Protein AF-0000000087109437 (afdb_homodimer)

pLDDT: mean 71.13, std 28.52, range [12.54, 98.38]

Solvent-accessible surface area (backbone atoms only — not comparable to full-atom values): 133851 Å² total; per-residue (Å²): 140,86,82,80,80,81,81,84,81,81,83,77,72,77,69,65,70,64,56,56,52,53,48,52,50,53,50,42,48,49,51,52,46,53,53,43,66,48,88,49,63,51,47,73,66,52,44,52,50,45,46,73,74,38,49,69,52,56,75,49,68,61,78,90,83,67,46,51,48,56,62,39,52,49,44,52,33,28,65,46,36,92,45,102,82,31,28,57,57,77,26,38,44,61,44,50,41,51,46,44,71,73,47,32,71,61,40,52,45,47,30,81,54,38,31,25,36,64,45,49,27,55,70,66,74,39,75,57,27,47,50,53,51,44,45,58,60,67,48,38,84,38,69,68,42,34,53,31,50,44,53,34,46,61,44,49,34,48,63,78,94,58,36,46,35,39,59,43,48,42,53,70,39,94,59,61,64,68,52,53,47,51,53,58,70,62,46,52,70,66,54,47,49,43,62,31,69,82,48,44,34,36,64,56,50,61,42,34,39,93,62,30,43,74,63,39,50,53,45,50,50,51,53,51,49,51,51,49,53,58,63,53,73,77,50,68,93,89,62,91,64,78,86,74,86,50,59,74,69,49,62,36,74,46,72,46,73,54,97,84,44,71,46,77,43,77,26,27,52,62,41,42,26,52,48,38,38,52,51,49,51,52,52,50,50,51,52,52,51,48,49,53,47,51,57,48,50,64,55,49,64,71,61,65,65,90,76,77,73,81,68,83,82,79,81,86,87,83,91,83,86,94,88,94,89,94,86,92,87,82,85,90,93,82,87,83,84,84,91,82,80,82,74,83,79,71,84,82,88,83,91,81,90,85,88,82,89,85,90,84,90,84,89,85,90,80,90,85,87,81,91,84,89,85,91,84,88,88,92,86,88,85,68,45,85,89,93,96,82,93,77,90,78,88,83,82,87,74,89,73,92,85,89,91,89,94,89,88,84,84,87,84,81,86,84,81,80,83,82,79,80,80,80,80,78,80,78,80,82,77,80,78,78,82,74,82,80,72,81,79,78,85,66,82,71,75,76,54,69,64,54,31,52,54,40,46,51,50,49,52,49,53,50,51,50,49,37,49,72,74,38,58,69,72,57,28,43,41,40,70,47,50,86,38,85,81,46,66,34,45,57,49,71,66,79,69,64,52,66,39,46,49,60,61,50,34,52,41,40,29,68,34,50,88,29,63,59,31,52,39,46,53,23,48,31,41,39,38,62,67,56,45,62,45,77,78,59,75,56,56,52,40,78,46,50,65,79,71,88,68,86,58,90,62,56,54,66,24,40,56,42,58,37,55,55,41,49,45,42,42,51,25,49,31,45,32,30,42,29,41,35,34,52,32,37,49,63,65,83,54,84,84,71,80,55,31,90,61,37,59,12,66,65,36,54,35,62,29,26,45,76,34,41,41,26,24,48,32,53,33,31,68,44,62,41,33,61,46,64,56,46,30,20,52,65,78,61,80,74,71,74,75,73,79,79,68,86,83,66,76,79,82,63,56,36,64,32,28,33,38,40,41,29,40,67,64,50,60,15,39,49,45,19,37,25,30,60,85,13,55,36,50,41,78,51,45,37,38,36,37,40,29,54,56,63,68,89,60,39,30,41,27,53,67,58,50,52,50,51,53,52,47,33,40,50,38,28,41,50,30,34,52,49,49,50,48,51,52,52,51,51,64,65,66,57,80,82,72,81,82,71,88,81,76,78,80,70,75,70,76,71,72,72,68,71,63,73,68,72,72,83,60,54,44,66,46,75,42,73,55,73,74,67,74,81,64,78,73,66,54,77,74,56,76,74,70,39,18,76,69,49,79,84,55,82,42,63,66,62,54,52,40,38,53,51,26,56,54,48,47,54,53,46,53,51,50,50,50,52,46,57,72,68,42,61,82,40,72,81,35,70,62,24,68,77,64,33,55,66,51,55,50,57,49,73,46,64,49,34,35,20,38,50,34,44,5,25,42,55,80,42,76,91,38,69,87,39,59,68,47,53,41,55,52,22,75,52,93,90,46,67,53,50,18,57,34,23,69,78,45,60,25,34,53,40,50,49,42,20,38,49,38,18,65,65,47,40,52,33,24,26,13,46,24,66,43,73,37,97,85,67,43,82,37,72,41,61,60,31,50,30,51,46,53,44,49,33,56,71,66,59,30,50,29,39,36,31,60,54,63,38,73,65,65,59,86,90,34,71,52,39,52,49,35,48,53,43,51,49,49,40,54,72,68,41,36,31,36,34,24,21,54,84,53,68,63,64,88,69,69,37,30,72,46,59,78,50,56,90,60,37,43,35,23,14,13,7,32,76,86,37,48,61,38,82,40,32,53,86,80,43,70,36,20,30,64,7,49,53,56,75,82,71,78,64,73,85,59,61,36,80,76,17,64,26,61,24,40,55,64,81,32,49,36,19,41,50,8,19,26,42,49,47,10,44,54,47,34,53,51,49,49,38,30,49,36,21,51,49,52,48,65,71,33,60,100,65,63,49,66,89,75,41,85,55,24,71,66,54,43,59,46,52,41,28,52,70,50,37,51,49,33,49,54,68,39,22,45,86,54,94,46,26,25,62,37,73,68,63,59,60,54,82,87,36,54,60,74,40,84,87,51,53,74,67,52,29,50,49,46,53,42,49,36,51,39,67,52,56,61,84,119,132,89,80,80,82,81,81,83,80,83,84,80,74,80,66,66,70,63,56,57,55,52,48,53,51,53,49,42,50,48,51,51,48,54,53,43,65,50,89,49,63,51,48,73,66,52,42,52,50,45,46,74,74,39,47,68,54,56,73,49,67,60,77,91,86,70,47,52,48,56,60,40,52,49,46,53,34,29,64,48,36,95,45,102,82,31,28,57,56,76,25,39,43,61,43,50,42,50,48,42,72,73,45,31,70,60,40,52,46,47,28,82,53,38,30,24,36,64,45,47,28,56,70,65,74,39,75,56,26,45,51,54,50,44,44,57,59,67,49,38,83,39,68,68,40,33,53,31,49,43,53,35,46,63,43,50,35,48,63,77,92,58,36,46,35,38,60,43,48,43,53,70,40,95,59,61,63,66,49,54,47,52,53,57,68,60,46,50,72,65,52,45,50,42,62,30,69,84,48,44,34,35,63,58,51,61,42,33,38,94,60,29,45,74,63,39,52,52,44,51,50,52,53,52,50,54,52,48,54,58,63,52,73,75,50,70,94,88,61,92,67,78,87,75,86,50,58,74,67,49,62,36,73,47,72,46,74,55,97,85,44,71,45,78,45,77,28,28,54,62,40,41,26,52,48,38,39,51,51,49,52,51,51,50,50,52,52,51,52,48,49,53,50,52,56,50,56,64,54,54,66,71,63,64,72,80,65,84,75,84,82,81,80,65,83,81,81,82,76,76,83,85,82,88,81,88,83,80,90,82,84,90,85,90,83,87,91,81,89,93,83,88,74,94,75,84,86,74,85,88,79,86,29,70,68,76,94,80,82,81,48,13,23,40,74,60,76,66,82,83,84,88,84,89,84,90,84,90,83,91,88,81,85,79,88,79,82,83,82,83,81,84,75,85,77,82,83,82,80,74,88,74,89,78,89,84,87,91,85,76,86,73,74,81,76,78,80,80,80,84,72,79,81,78,79,81,78,82,80,77,85,75,79,82,76,82,81,74,80,79,77,84,66,81,72,74,76,53,69,64,54,32,53,54,39,46,52,49,47,52,49,52,49,51,51,49,37,50,72,72,38,58,68,73,56,29,44,41,40,72,48,51,87,37,85,81,46,67,33,45,56,50,71,66,79,70,65,52,66,38,43,50,64,60,50,34,53,42,41,29,68,33,49,89,31,64,59,31,53,39,46,54,24,48,33,41,40,37,62,67,56,45,62,44,76,81,60,77,55,57,54,38,75,50,55,63,79,71,89,67,85,57,92,61,56,52,66,24,41,57,42,57,38,55,55,40,50,46,41,42,48,24,49,32,45,33,30,43,28,42,38,36,53,31,37,51,62,65,82,57,83,84,70,80,57,32,89,61,37,59,13,65,65,36,53,34,62,31,25,46,73,34,40,43,24,24,47,32,53,34,30,69,43,60,43,34,62,46,64,57,46,29,21,52,65,78,62,80,73,72,74,75,72,80,80,70,85,83,66,75,81,81,62,54,36,65,33,30,32,39,40,41,28,40,67,65,50,59,16,38,48,44,19,36,24,30,64,84,14,54,36,52,41,78,48,45,36,38,37,37,41,31,55,56,62,68,90,60,39,30,41,26,52,67,58,50,52,51,51,52,50,46,33,41,50,39,28,42,50,32,37,51,52,50,51,48,52,53,53,53,55,65,64,63,58,80,83,73,79,82,73,86,83,74,79,81,73,75,70,76,71,73,72,69,70,63,73,69,72,72,82,61,54,44,68,47,74,44,74,58,71,73,66,73,81,63,77,73,67,57,79,76,57,76,72,69,38,56,90,78,77,78,84,58,82,43,63,65,61,56,53,41,38,54,52,27,55,52,50,46,53,50,46,53,52,50,50,50,52,45,57,70,69,42,61,83,38,72,81,35,69,64,25,67,76,64,32,55,68,53,54,52,56,50,71,46,64,48,33,37,21,39,50,34,44,5,26,42,54,80,42,74,91,38,68,86,41,61,69,47,53,42,54,53,21,75,53,93,91,46,66,51,48,20,55,34,24,71,78,46,59,26,32,53,40,50,49,42,20,36,50,38,18,66,65,47,39,53,32,25,27,13,45,24,67,43,72,37,96,85,67,43,83,36,72,41,60,60,31,48,30,53,46,53,44,50,33,55,71,66,60,31,51,29,40,36,31,58,54,62,40,71,65,65,59,84,90,36,71,52,38,53,48,33,50,51,43,51,49,48,38,54,73,68,38,36,31,38,33,26,22,54,82,52,68,62,64,88,69,70,37,30,72,47,59,78,50,54,90,61,37,43,36,22,14,12,7,32,75,85,38,49,60,37,82,39,30,56,86,82,42,71,36,20,30,63,7,49,54,56,72,82,70,77,65,72,84,59,61,81,77,80,48,64,62,80,26,74,56,88,80,31,51,35,18,41,50,8,19,25,42,51,47,10,46,54,47,33,54,51,49,51,39,29,49,38,20,52,49,52,47,62,69,34,60,100,66,62,48,65,88,75,40,86,53,24,71,67,54,44,60,46,52,40,27,52,69,49,38,50,48,32,48,52,68,40,21,44,88,54,96,48,27,24,61,38,72,69,64,58,59,54,83,87,37,55,61,74,39,84,88,52,52,74,68,52,28,48,49,47,52,42,50,36,51,41,67,52,56,62,84,120

Foldseek 3Di:
DPDCPPDDPDDPPPPPPPVVLVVLVVLLVVLQQLLQPQPAAQDPVNLVVSCVRCVVSQPDQRPDDKRQHSLQVLLVQQLCVVPVTGGQLRRCLVNLLVSCVVPVLQQLGATPQQAGSLLSLLQSLDLRSLSSLVSLLVSVVDVVSLVSVQNNQQGWGNRDPWTDTSLLSNLQRPHDLVSNLSSLVSHAQNSQQDATPQRDGNLLSLLALQPLFPSSLVSLVVVLVNVVVVLPVQDDPFDLGDDDDTSQLRWRWDWDQDPNDTDIDIAGSLRSSVVNVVVVVVVVVVVVVVVVVVVVVVVVVVPPDDPDDDPPDDDDDDDDDDDDDDDDDYYDDDYYDYDDDDDPDDDDDDDDDDYDDDDDDDDDDDDDYDDDDDDDYYDDDYDDDDYDDDPPDPDDDDDDDDDYDDDDDDDDDDDDDDDDDDDDDDPPDPPPPPDDDPPDDDPPPRPDPVSSVVSSVVSSVVSLVSLLVRHDQVSSCCNNCNLPLVQEAQEEEDQDDQEEELVQVCLAQHQACVDHHHYDLHHSEYADENHAYDYDDDVVVCVVPPDDPPPDPPDPPAGQRLLSVLVSCVRSNHAEYAAYAYQFACDCQDPPSDHDVGGHDLVSLLNNLQRHAYAEYHHADELRQQVSVLNSYQPPPPPPPPPPPDDPDPPQRDHNHQEYEHEYQLDLVSLCRQLPLPGVLSHPNHAEYEYAYGDPVRNPDDPVVSVVSVVVSQVSNLVSNVVVVVVVVVVVVPPDPPDDDDDDDPPPPPCPVCVVVVVRRHYYYHYDHPSPPPPDPRQVPPDPPDADPDDDQDDQPQLVVLLLLQVLLVVLLVVLLVLCVVVVLCDCPAPLCVQCPNVLLVVLNAAAEEEEEEQAAQSSPPLNRSHHAAEEEPADDSPDRRDRNTGPNCLSNVLVSLLCSNHVRYHYYGYRFHWDQDPNRDTATDLQRVLSSLQSCVSNVHLEYFEEDWHADDDPPDPSNVSNLVSVVVCLVSQRAYFYADPLQLDPDDTPDCVSDVLSYFYEFADDSVLATDPSRDQPGLAYEHFAQDDPPPDPPPDPVVPPRPRPDPSRHTSSSRRSNLRSNLSVLLNLLSSLQSVQSSVCRPDDDQVPDLRHSVLSVVSSHNVLVSQLQQLQFDPDSSRYGHVCSLAPPPACLSPPPDDSVRNSVRSSVSNNSSRPDD/DPDDPPDPPPDPPPPPPPVVLVVLVVLLVVLQQLQQPQPAAQDPVNLVVSCVRCVVSQPDQRPDDKRAHSLLVLLVQQLCVVPPTGGQLRRCLVNLLVSCVVPVLQQLGATPQQAGSLLSLLQSLDQRSLSSLVSLLVSVVDVVSLVSVQNNQQGWGNRDPWTDGSLLSNLQRPHDLVSNLSSLVSHAQNSQQDATPQRDGNLLSLLALQPLFPSSLVSLVVVLVNVVVVLPVQDDPQDLGDDDDTSQLRWRWDWDQDPNDTDIDIAGSLRSSVVNVVVVVVVVVVVVVVVVVVVVVVVVPPPPPPPPDDDDPCPDDDPDDDDDDDDDDDDDDDDDDDDYDDDDDDDDDDDDPDDDDDDDDDDDDYDYYDYDYDDDDDDDDDDDDDPDDPPCPPDDDDDDDDDDDDDDDDDDDPPDDDDPDDDDDDPPDDPPPPDDDPPDDDPPPRPDPVSSVVSSVSSSVVSLVSCLVRHDQVSSCCNNQNLVLVQEAQEEEDQDDQEEELVQVCLAQHQACVDHHHYDLHHSEYADENHAYDYPDPVVVCVVVPDDPPPDPPDPPAGQRLLSVLVSCVRSNHAEYAAYAYQFACDCQDPPSDHDVGGHDLVSLLNNLQRHAYAEYHHADELRQQVSVLRSYQPPPPPPPPPPPDDCDPDQRDHNHQEYEHEYQLDLVSLCRQLPLPGVLSHPNHAEYEYAYGDPVRNPDDPVVSVVSVVVSQVSNLVSNVVVVVVVVVVVVPDDPPDPDDPDDPPPPPCPVPVVVVVRRHYYYDYDHPSPPPPDPRQVPPDPPDADPDDDQDDQPQLVVLLLLQVLLVVLLVVLLVLCVVVVLCDCPAPLCVQCPNVLLVVLNAAAEEEEEEQAAQSSPPLNRSHHAAEEEPADDSPDRRDRNTGPNCLSNVLVSLLCSNHVRYHYYGYRFHWDQDPVRDTATDLQRVLSSLQSCVSNVHLEYFEADWHADDDPPDPSNVSNLVSVVVCLVSQRAYFYADPLQLDPDDTPDCVSDVLQYFYEFADDSVLATDPSRDQPGLAYEHFAQDDPPPDDPPDPVVPPRPRPDPSRHTSSSRRSNLRSNLSVLLNLLSSLQSVQSSVCRPDDDQVPDLRHSVLSVVSSHNVLVSQLQQLQFDPDSSRYGHCCSLAPPPACLSPPPDDSVRNSVRSSVSNNSSRPDD

Structure (mmCIF, N/CA/C/O backbone):
data_AF-0000000087109437-model_v1
#
loop_
_entity.id
_entity.type
_entity.pdbx_description
1 polymer 'Intracellular serine protease'
#
loop_
_atom_site.group_PDB
_atom_site.id
_atom_site.type_symbol
_atom_site.label_atom_id
_atom_site.label_alt_id
_atom_site.label_comp_id
_atom_site.label_asym_id
_atom_site.label_entity_id
_atom_site.label_seq_id
_atom_site.pdbx_PDB_ins_code
_atom_site.Cartn_x
_atom_site.Cartn_y
_atom_site.Cartn_z
_atom_site.occupancy
_atom_site.B_iso_or_equiv
_atom_site.auth_seq_id
_atom_site.auth_comp_id
_atom_site.auth_asym_id
_atom_site.auth_atom_id
_atom_site.pdbx_PDB_model_num
ATOM 1 N N . MET A 1 1 ? 37.812 -33.156 -120.125 1 20.27 1 MET A N 1
ATOM 2 C CA . MET A 1 1 ? 37.25 -34.062 -119.188 1 20.27 1 MET A CA 1
ATOM 3 C C . MET A 1 1 ? 38.188 -34.25 -117.938 1 20.27 1 MET A C 1
ATOM 5 O O . MET A 1 1 ? 39.125 -35.031 -118 1 20.27 1 MET A O 1
ATOM 9 N N . SER A 1 2 ? 38.594 -33.125 -117.25 1 23.09 2 SER A N 1
ATOM 10 C CA . SER A 1 2 ? 39.594 -32.656 -116.312 1 23.09 2 SER A CA 1
ATOM 11 C C . SER A 1 2 ? 39.25 -33.188 -114.875 1 23.09 2 SER A C 1
ATOM 13 O O . SER A 1 2 ? 38.188 -32.938 -114.375 1 23.09 2 SER A O 1
ATOM 15 N N . ASP A 1 3 ? 39.656 -34.469 -114.5 1 22.92 3 ASP A N 1
ATOM 16 C CA . ASP A 1 3 ? 39.438 -35.438 -113.438 1 22.92 3 ASP A CA 1
ATOM 17 C C . ASP A 1 3 ? 39.938 -34.906 -112.125 1 22.92 3 ASP A C 1
ATOM 19 O O . ASP A 1 3 ? 41.125 -34.531 -112 1 22.92 3 ASP A O 1
ATOM 23 N N . SER A 1 4 ? 39.094 -34.219 -111.25 1 22.78 4 SER A N 1
ATOM 24 C CA . SER A 1 4 ? 39.219 -33.375 -110.062 1 22.78 4 SER A CA 1
ATOM 25 C C . SER A 1 4 ? 39.562 -34.188 -108.812 1 22.78 4 SER A C 1
ATOM 27 O O . SER A 1 4 ? 38.719 -34.969 -108.375 1 22.78 4 SER A O 1
ATOM 29 N N . HIS A 1 5 ? 40.688 -34.781 -108.625 1 23.2 5 HIS A N 1
ATOM 30 C CA . HIS A 1 5 ? 41.156 -35.75 -107.625 1 23.2 5 HIS A CA 1
ATOM 31 C C . HIS A 1 5 ? 41.219 -35.094 -106.25 1 23.2 5 HIS A C 1
ATOM 33 O O . HIS A 1 5 ? 42 -34.156 -106 1 23.2 5 HIS A O 1
ATOM 39 N N . GLY A 1 6 ? 40.031 -34.781 -105.562 1 22.62 6 GLY A N 1
ATOM 40 C CA . GLY A 1 6 ? 39.969 -34.031 -104.312 1 22.62 6 GLY A CA 1
ATOM 41 C C . GLY A 1 6 ? 40.594 -34.75 -103.125 1 22.62 6 GLY A C 1
ATOM 42 O O . GLY A 1 6 ? 40.281 -35.906 -102.875 1 22.62 6 GLY A O 1
ATOM 43 N N . ARG A 1 7 ? 41.906 -34.469 -102.688 1 24.83 7 ARG A N 1
ATOM 44 C CA . ARG A 1 7 ? 42.781 -35.062 -101.688 1 24.83 7 ARG A CA 1
ATOM 45 C C . ARG A 1 7 ? 42.25 -34.844 -100.312 1 24.83 7 ARG A C 1
ATOM 47 O O . ARG A 1 7 ? 41.688 -33.812 -100 1 24.83 7 ARG A O 1
ATOM 54 N N . GLU A 1 8 ? 41.875 -35.906 -99.5 1 21.39 8 GLU A N 1
ATOM 55 C CA . GLU A 1 8 ? 41.344 -36.281 -98.188 1 21.39 8 GLU A CA 1
ATOM 56 C C . GLU A 1 8 ? 42.25 -35.75 -97.062 1 21.39 8 GLU A C 1
ATOM 58 O O . GLU A 1 8 ? 43.438 -36.094 -97 1 21.39 8 GLU A O 1
ATOM 63 N N . PHE A 1 9 ? 42.188 -34.5 -96.625 1 22.16 9 PHE A N 1
ATOM 64 C CA . PHE A 1 9 ? 42.969 -33.906 -95.5 1 22.16 9 PHE A CA 1
ATOM 65 C C . PHE A 1 9 ? 42.562 -34.531 -94.188 1 22.16 9 PHE A C 1
ATOM 67 O O . PHE A 1 9 ? 41.375 -34.562 -93.812 1 22.16 9 PHE A O 1
ATOM 74 N N . GLU A 1 10 ? 43.219 -35.594 -93.625 1 21.64 10 GLU A N 1
ATOM 75 C CA . GLU A 1 10 ? 43.188 -36.344 -92.375 1 21.64 10 GLU A CA 1
ATOM 76 C C . GLU A 1 10 ? 43.406 -35.406 -91.188 1 21.64 10 GLU A C 1
ATOM 78 O O . GLU A 1 10 ? 44.375 -34.656 -91.188 1 21.64 10 GLU A O 1
ATOM 83 N N . ASP A 1 11 ? 42.344 -34.938 -90.562 1 21.55 11 ASP A N 1
ATOM 84 C CA . ASP A 1 11 ? 42.219 -34.031 -89.438 1 21.55 11 ASP A CA 1
ATOM 85 C C . ASP A 1 11 ? 42.844 -34.594 -88.188 1 21.55 11 ASP A C 1
ATOM 87 O O . ASP A 1 11 ? 42.5 -35.688 -87.688 1 21.55 11 ASP A O 1
ATOM 91 N N . ASP A 1 12 ? 44.156 -34.312 -87.75 1 23.75 12 ASP A N 1
ATOM 92 C CA . ASP A 1 12 ? 45.062 -34.625 -86.625 1 23.75 12 ASP A CA 1
ATOM 93 C C . ASP A 1 12 ? 44.562 -34.062 -85.312 1 23.75 12 ASP A C 1
ATOM 95 O O . ASP A 1 12 ? 45.312 -33.938 -84.375 1 23.75 12 ASP A O 1
ATOM 99 N N . SER A 1 13 ? 43.375 -33.594 -85.125 1 25.36 13 SER A N 1
ATOM 100 C CA . SER A 1 13 ? 43.188 -32.719 -83.938 1 25.36 13 SER A CA 1
ATOM 101 C C . SER A 1 13 ? 43.031 -33.531 -82.688 1 25.36 13 SER A C 1
ATOM 103 O O . SER A 1 13 ? 42.781 -32.969 -81.625 1 25.36 13 SER A O 1
ATOM 105 N N . ASP A 1 14 ? 43.094 -34.781 -82.625 1 26.11 14 ASP A N 1
ATOM 106 C CA . ASP A 1 14 ? 42.5 -35.344 -81.375 1 26.11 14 ASP A CA 1
ATOM 107 C C . ASP A 1 14 ? 43.5 -35.312 -80.25 1 26.11 14 ASP A C 1
ATOM 109 O O . ASP A 1 14 ? 43.25 -35.906 -79.188 1 26.11 14 ASP A O 1
ATOM 113 N N . GLU A 1 15 ? 44.875 -34.969 -80.438 1 28.3 15 GLU A N 1
ATOM 114 C CA . GLU A 1 15 ? 45.844 -35.281 -79.438 1 28.3 15 GLU A CA 1
ATOM 115 C C . GLU A 1 15 ? 45.75 -34.344 -78.25 1 28.3 15 GLU A C 1
ATOM 117 O O . GLU A 1 15 ? 46.5 -34.469 -77.25 1 28.3 15 GLU A O 1
ATOM 122 N N . TYR A 1 16 ? 45.219 -33.188 -78.312 1 30.61 16 TYR A N 1
ATOM 123 C CA . TYR A 1 16 ? 45.469 -32.156 -77.312 1 30.61 16 TYR A CA 1
ATOM 124 C C . TYR A 1 16 ? 44.75 -32.5 -76 1 30.61 16 TYR A C 1
ATOM 126 O O . TYR A 1 16 ? 44.969 -31.812 -75 1 30.61 16 TYR A O 1
ATOM 134 N N . SER A 1 17 ? 43.844 -33.25 -76.125 1 36.03 17 SER A N 1
ATOM 135 C CA . SER A 1 17 ? 43.031 -33.219 -74.875 1 36.03 17 SER A CA 1
ATOM 136 C C . SER A 1 17 ? 43.688 -33.969 -73.75 1 36.03 17 SER A C 1
ATOM 138 O O . SER A 1 17 ? 43.344 -33.75 -72.562 1 36.03 17 SER A O 1
ATOM 140 N N . ASP A 1 18 ? 44.594 -34.875 -74.062 1 40.31 18 ASP A N 1
ATOM 141 C CA . ASP A 1 18 ? 45.156 -35.75 -73 1 40.31 18 ASP A CA 1
ATOM 142 C C . ASP A 1 18 ? 46.219 -35 -72.188 1 40.31 18 ASP A C 1
ATOM 144 O O . ASP A 1 18 ? 46.531 -35.406 -71.062 1 40.31 18 ASP A O 1
ATOM 148 N N . ASP A 1 19 ? 47 -34.062 -72.812 1 44.47 19 ASP A N 1
ATOM 149 C CA . ASP A 1 19 ? 48.188 -33.438 -72.188 1 44.47 19 ASP A CA 1
ATOM 150 C C . ASP A 1 19 ? 47.812 -32.438 -71.125 1 44.47 19 ASP A C 1
ATOM 152 O O . ASP A 1 19 ? 48.531 -32.25 -70.125 1 44.47 19 ASP A O 1
ATOM 156 N N . GLU A 1 20 ? 46.75 -31.734 -71.188 1 45.59 20 GLU A N 1
ATOM 157 C CA . GLU A 1 20 ? 46.344 -30.734 -70.188 1 45.59 20 GLU A CA 1
ATOM 158 C C . GLU A 1 20 ? 45.938 -31.391 -68.875 1 45.59 20 GLU A C 1
ATOM 160 O O . GLU A 1 20 ? 46.219 -30.859 -67.812 1 45.59 20 GLU A O 1
ATOM 165 N N . THR A 1 21 ? 45.375 -32.5 -69 1 54.88 21 THR A N 1
ATOM 166 C CA . THR A 1 21 ? 44.969 -33.219 -67.812 1 54.88 21 THR A CA 1
ATOM 167 C C . THR A 1 21 ? 46.188 -33.719 -67 1 54.88 21 THR A C 1
ATOM 169 O O . THR A 1 21 ? 46.219 -33.656 -65.75 1 54.88 21 THR A O 1
ATOM 172 N N . THR A 1 22 ? 47.188 -34.156 -67.812 1 62.69 22 THR A N 1
ATOM 173 C CA . THR A 1 22 ? 48.438 -34.625 -67.188 1 62.69 22 THR A CA 1
ATOM 174 C C . THR A 1 22 ? 49.219 -33.469 -66.562 1 62.69 22 THR A C 1
ATOM 176 O O . THR A 1 22 ? 49.844 -33.625 -65.5 1 62.69 22 THR A O 1
ATOM 179 N N . TYR A 1 23 ? 49.094 -32.281 -67.188 1 63.34 23 TYR A N 1
ATOM 180 C CA . TYR A 1 23 ? 49.781 -31.094 -66.688 1 63.34 23 TYR A CA 1
ATOM 181 C C . TYR A 1 23 ? 49.188 -30.609 -65.375 1 63.34 23 TYR A C 1
ATOM 183 O O . TYR A 1 23 ? 49.906 -30.328 -64.438 1 63.34 23 TYR A O 1
ATOM 191 N N . THR A 1 24 ? 47.844 -30.562 -65.25 1 75.31 24 THR A N 1
ATOM 192 C CA . THR A 1 24 ? 47.188 -30.109 -64.062 1 75.31 24 THR A CA 1
ATOM 193 C C . THR A 1 24 ? 47.438 -31.078 -62.906 1 75.31 24 THR A C 1
ATOM 195 O O . THR A 1 24 ? 47.625 -30.641 -61.75 1 75.31 24 THR A O 1
ATOM 198 N N . THR A 1 25 ? 47.531 -32.281 -63.25 1 77.75 25 THR A N 1
ATOM 199 C CA . THR A 1 25 ? 47.812 -33.281 -62.219 1 77.75 25 THR A CA 1
ATOM 200 C C . THR A 1 25 ? 49.25 -33.156 -61.719 1 77.75 25 THR A C 1
ATOM 202 O O . THR A 1 25 ? 49.5 -33.281 -60.5 1 77.75 25 THR A O 1
ATOM 205 N N . LYS A 1 26 ? 50.156 -33.031 -62.688 1 78.56 26 LYS A N 1
ATOM 206 C CA . LYS A 1 26 ? 51.562 -32.875 -62.281 1 78.56 26 LYS A CA 1
ATOM 207 C C . LYS A 1 26 ? 51.75 -31.609 -61.469 1 78.56 26 LYS A C 1
ATOM 209 O O . LYS A 1 26 ? 52.469 -31.641 -60.469 1 78.56 26 LYS A O 1
ATOM 214 N N . ARG A 1 27 ? 51.031 -30.516 -61.812 1 82.31 27 ARG A N 1
ATOM 215 C CA . ARG A 1 27 ? 51.156 -29.266 -61.062 1 82.31 27 ARG A CA 1
ATOM 216 C C . ARG A 1 27 ? 50.5 -29.359 -59.688 1 82.31 27 ARG A C 1
ATOM 218 O O . ARG A 1 27 ? 51 -28.781 -58.719 1 82.31 27 ARG A O 1
ATOM 225 N N . ARG A 1 28 ? 49.469 -30.031 -59.625 1 85.69 28 ARG A N 1
ATOM 226 C CA . ARG A 1 28 ? 48.812 -30.266 -58.312 1 85.69 28 ARG A CA 1
ATOM 227 C C . ARG A 1 28 ? 49.688 -31.062 -57.406 1 85.69 28 ARG A C 1
ATOM 229 O O . ARG A 1 28 ? 49.781 -30.781 -56.188 1 85.69 28 ARG A O 1
ATOM 236 N N . GLU A 1 29 ? 50.406 -31.984 -58.031 1 84.19 29 GLU A N 1
ATOM 237 C CA . GLU A 1 29 ? 51.344 -32.781 -57.25 1 84.19 29 GLU A CA 1
ATOM 238 C C . GLU A 1 29 ? 52.531 -31.938 -56.781 1 84.19 29 GLU A C 1
ATOM 240 O O . GLU A 1 29 ? 53.031 -32.125 -55.656 1 84.19 29 GLU A O 1
ATOM 245 N N . GLN A 1 30 ? 52.844 -31.031 -57.562 1 83.62 30 GLN A N 1
ATOM 246 C CA . GLN A 1 30 ? 53.906 -30.125 -57.188 1 83.62 30 GLN A CA 1
ATOM 247 C C . GLN A 1 30 ? 53.469 -29.234 -56.031 1 83.62 30 GLN A C 1
ATOM 249 O O . GLN A 1 30 ? 54.25 -28.984 -55.094 1 83.62 30 GLN A O 1
ATOM 254 N N . ALA A 1 31 ? 52.219 -28.797 -56.125 1 88 31 ALA A N 1
ATOM 255 C CA . ALA A 1 31 ? 51.688 -27.969 -55.031 1 88 31 ALA A CA 1
ATOM 256 C C . ALA A 1 31 ? 51.625 -28.75 -53.719 1 88 31 ALA A C 1
ATOM 258 O O . ALA A 1 31 ? 51.969 -28.203 -52.656 1 88 31 ALA A O 1
ATOM 259 N N . VAL A 1 32 ? 51.219 -29.984 -53.75 1 87.19 32 VAL A N 1
ATOM 260 C CA . VAL A 1 32 ? 51.156 -30.828 -52.594 1 87.19 32 VAL A CA 1
ATOM 261 C C . VAL A 1 32 ? 52.562 -31.109 -52.062 1 87.19 32 VAL A C 1
ATOM 263 O O . VAL A 1 32 ? 52.781 -31.156 -50.844 1 87.19 32 VAL A O 1
ATOM 266 N N . ALA A 1 33 ? 53.469 -31.266 -52.969 1 84.88 33 ALA A N 1
ATOM 267 C CA . ALA A 1 33 ? 54.875 -31.5 -52.594 1 84.88 33 ALA A CA 1
ATOM 268 C C . ALA A 1 33 ? 55.438 -30.312 -51.844 1 84.88 33 ALA A C 1
ATOM 270 O O . ALA A 1 33 ? 56.219 -30.484 -50.906 1 84.88 33 ALA A O 1
ATOM 271 N N . VAL A 1 34 ? 54.969 -29.156 -52.281 1 87.38 34 VAL A N 1
ATOM 272 C CA . VAL A 1 34 ? 55.406 -27.938 -51.594 1 87.38 34 VAL A CA 1
ATOM 273 C C . VAL A 1 34 ? 54.875 -27.953 -50.156 1 87.38 34 VAL A C 1
ATOM 275 O O . VAL A 1 34 ? 55.594 -27.594 -49.219 1 87.38 34 VAL A O 1
ATOM 278 N N . LEU A 1 35 ? 53.625 -28.422 -49.969 1 88.56 35 LEU A N 1
ATOM 279 C CA . LEU A 1 35 ? 53.062 -28.5 -48.625 1 88.56 35 LEU A CA 1
ATOM 280 C C . LEU A 1 35 ? 53.75 -29.547 -47.781 1 88.56 35 LEU A C 1
ATOM 282 O O . LEU A 1 35 ? 53.969 -29.344 -46.562 1 88.56 35 LEU A O 1
ATOM 286 N N . ARG A 1 36 ? 54.281 -30.672 -48.375 1 85.62 36 ARG A N 1
ATOM 287 C CA . ARG A 1 36 ? 55 -31.734 -47.688 1 85.62 36 ARG A CA 1
ATOM 288 C C . ARG A 1 36 ? 56.375 -31.281 -47.25 1 85.62 36 ARG A C 1
ATOM 290 O O . ARG A 1 36 ? 56.875 -31.734 -46.219 1 85.62 36 ARG A O 1
ATOM 297 N N . SER A 1 37 ? 56.875 -30.406 -48.031 1 82.25 37 SER A N 1
ATOM 298 C CA . SER A 1 37 ? 58.25 -29.984 -47.781 1 82.25 37 SER A CA 1
ATOM 299 C C . SER A 1 37 ? 58.344 -28.938 -46.688 1 82.25 37 SER A C 1
ATOM 301 O O . SER A 1 37 ? 59.438 -28.594 -46.25 1 82.25 37 SER A O 1
ATOM 303 N N . LEU A 1 38 ? 57.062 -28.469 -46.219 1 85.56 38 LEU A N 1
ATOM 304 C CA . LEU A 1 38 ? 57.094 -27.469 -45.125 1 85.56 38 LEU A CA 1
ATOM 305 C C . LEU A 1 38 ? 57.562 -28.078 -43.844 1 85.56 38 LEU A C 1
ATOM 307 O O . LEU A 1 38 ? 57.031 -29.078 -43.375 1 85.56 38 LEU A O 1
ATOM 311 N N . LYS A 1 39 ? 58.719 -27.656 -43.25 1 80.75 39 LYS A N 1
ATOM 312 C CA . LYS A 1 39 ? 59.281 -28.203 -42.031 1 80.75 39 LYS A CA 1
ATOM 313 C C . LYS A 1 39 ? 58.906 -27.359 -40.812 1 80.75 39 LYS A C 1
ATOM 315 O O . LYS A 1 39 ? 59.188 -27.719 -39.688 1 80.75 39 LYS A O 1
ATOM 320 N N . SER A 1 40 ? 58.344 -26.172 -41.062 1 84.75 40 SER A N 1
ATOM 321 C CA . SER A 1 40 ? 57.844 -25.281 -40.031 1 84.75 40 SER A CA 1
ATOM 322 C C . SER A 1 40 ? 56.562 -24.594 -40.5 1 84.75 40 SER A C 1
ATOM 324 O O . SER A 1 40 ? 56.094 -24.797 -41.625 1 84.75 40 SER A O 1
ATOM 326 N N . VAL A 1 41 ? 55.875 -23.875 -39.531 1 88.88 41 VAL A N 1
ATOM 327 C CA . VAL A 1 41 ? 54.625 -23.188 -39.844 1 88.88 41 VAL A CA 1
ATOM 328 C C . VAL A 1 41 ? 54.812 -22.234 -41 1 88.88 41 VAL A C 1
ATOM 330 O O . VAL A 1 41 ? 55.812 -21.5 -41.062 1 88.88 41 VAL A O 1
ATOM 333 N N . ALA A 1 42 ? 54.031 -22.312 -42 1 86.75 42 ALA A N 1
ATOM 334 C CA . ALA A 1 42 ? 54.125 -21.531 -43.219 1 86.75 42 ALA A CA 1
ATOM 335 C C . ALA A 1 42 ? 54.156 -20.031 -42.938 1 86.75 42 ALA A C 1
ATOM 337 O O . ALA A 1 42 ? 53.312 -19.516 -42.188 1 86.75 42 ALA A O 1
ATOM 338 N N . SER A 1 43 ? 55.125 -19.266 -43.406 1 86.44 43 SER A N 1
ATOM 339 C CA . SER A 1 43 ? 55.25 -17.828 -43.25 1 86.44 43 SER A CA 1
ATOM 340 C C . SER A 1 43 ? 54.406 -17.078 -44.281 1 86.44 43 SER A C 1
ATOM 342 O O . SER A 1 43 ? 53.875 -17.703 -45.219 1 86.44 43 SER A O 1
ATOM 344 N N . LYS A 1 44 ? 54.281 -15.766 -44.156 1 87.38 44 LYS A N 1
ATOM 345 C CA . LYS A 1 44 ? 53.531 -14.945 -45.094 1 87.38 44 LYS A CA 1
ATOM 346 C C . LYS A 1 44 ? 54.125 -15.039 -46.5 1 87.38 44 LYS A C 1
ATOM 348 O O . LYS A 1 44 ? 53.406 -15.062 -47.469 1 87.38 44 LYS A O 1
ATOM 353 N N . SER A 1 45 ? 55.438 -15.203 -46.469 1 85.5 45 SER A N 1
ATOM 354 C CA . SER A 1 45 ? 56.125 -15.312 -47.75 1 85.5 45 SER A CA 1
ATOM 355 C C . SER A 1 45 ? 55.844 -16.656 -48.406 1 85.5 45 SER A C 1
ATOM 357 O O . SER A 1 45 ? 55.688 -16.75 -49.625 1 85.5 45 SER A O 1
ATOM 359 N N . ASP A 1 46 ? 55.688 -17.656 -47.562 1 85.5 46 ASP A N 1
ATOM 360 C CA . ASP A 1 46 ? 55.375 -18.984 -48.062 1 85.5 46 ASP A CA 1
ATOM 361 C C . ASP A 1 46 ? 53.969 -19.016 -48.688 1 85.5 46 ASP A C 1
ATOM 363 O O . ASP A 1 46 ? 53.75 -19.609 -49.719 1 85.5 46 ASP A O 1
ATOM 367 N N . ILE A 1 47 ? 53 -18.297 -48.062 1 90.12 47 ILE A N 1
ATOM 368 C CA . ILE A 1 47 ? 51.594 -18.266 -48.469 1 90.12 47 ILE A CA 1
ATOM 369 C C . ILE A 1 47 ? 51.469 -17.5 -49.781 1 90.12 47 ILE A C 1
ATOM 371 O O . ILE A 1 47 ? 50.812 -17.984 -50.719 1 90.12 47 ILE A O 1
ATOM 375 N N . ASP A 1 48 ? 52.219 -16.359 -49.844 1 88.06 48 ASP A N 1
ATOM 376 C CA . ASP A 1 48 ? 52.156 -15.555 -51.062 1 88.06 48 ASP A CA 1
ATOM 377 C C . ASP A 1 48 ? 52.844 -16.281 -52.25 1 88.06 48 ASP A C 1
ATOM 379 O O . ASP A 1 48 ? 52.344 -16.266 -53.375 1 88.06 48 ASP A O 1
ATOM 383 N N . GLY A 1 49 ? 53.938 -16.891 -51.969 1 86.62 49 GLY A N 1
ATOM 384 C CA . GLY A 1 49 ? 54.625 -17.672 -52.969 1 86.62 49 GLY A CA 1
ATOM 385 C C . GLY A 1 49 ? 53.812 -18.828 -53.5 1 86.62 49 GLY A C 1
ATOM 386 O O . GLY A 1 49 ? 53.781 -19.078 -54.719 1 86.62 49 GLY A O 1
ATOM 387 N N . PHE A 1 50 ? 53.062 -19.484 -52.562 1 90.44 50 PHE A N 1
ATOM 388 C CA . PHE A 1 50 ? 52.219 -20.594 -52.938 1 90.44 50 PHE A CA 1
ATOM 389 C C . PHE A 1 50 ? 51.125 -20.125 -53.875 1 90.44 50 PHE A C 1
ATOM 391 O O . PHE A 1 50 ? 50.844 -20.766 -54.906 1 90.44 50 PHE A O 1
ATOM 398 N N . TRP A 1 51 ? 50.531 -18.953 -53.656 1 87.25 51 TRP A N 1
ATOM 399 C CA . TRP A 1 51 ? 49.406 -18.438 -54.438 1 87.25 51 TRP A CA 1
ATOM 400 C C . TRP A 1 51 ? 49.875 -17.953 -55.812 1 87.25 51 TRP A C 1
ATOM 402 O O . TRP A 1 51 ? 49.156 -18.125 -56.812 1 87.25 51 TRP A O 1
ATOM 412 N N . ASP A 1 52 ? 51.031 -17.406 -55.719 1 84.31 52 ASP A N 1
ATOM 413 C CA . ASP A 1 52 ? 51.594 -16.922 -57 1 84.31 52 ASP A CA 1
ATOM 414 C C . ASP A 1 52 ? 51.906 -18.078 -57.938 1 84.31 52 ASP A C 1
ATOM 416 O O . ASP A 1 52 ? 51.625 -17.984 -59.125 1 84.31 52 ASP A O 1
ATOM 420 N N . ASP A 1 53 ? 52.281 -19.156 -57.312 1 86.69 53 ASP A N 1
ATOM 421 C CA . ASP A 1 53 ? 52.781 -20.266 -58.125 1 86.69 53 ASP A CA 1
ATOM 422 C C . ASP A 1 53 ? 51.625 -21.234 -58.438 1 86.69 53 ASP A C 1
ATOM 424 O O . ASP A 1 53 ? 51.594 -21.828 -59.531 1 86.69 53 ASP A O 1
ATOM 428 N N . TYR A 1 54 ? 50.656 -21.375 -57.469 1 87.44 54 TYR A N 1
ATOM 429 C CA . TYR A 1 54 ? 49.781 -22.516 -57.625 1 87.44 54 TYR A CA 1
ATOM 430 C C . TYR A 1 54 ? 48.312 -22.109 -57.469 1 87.44 54 TYR A C 1
ATOM 432 O O . TYR A 1 54 ? 47.438 -22.953 -57.281 1 87.44 54 TYR A O 1
ATOM 440 N N . ALA A 1 55 ? 47.844 -20.891 -57.5 1 83.38 55 ALA A N 1
ATOM 441 C CA . ALA A 1 55 ? 46.469 -20.422 -57.375 1 83.38 55 ALA A CA 1
ATOM 442 C C . ALA A 1 55 ? 45.562 -21.062 -58.438 1 83.38 55 ALA A C 1
ATOM 444 O O . ALA A 1 55 ? 44.406 -21.406 -58.156 1 83.38 55 ALA A O 1
ATOM 445 N N . ASP A 1 56 ? 46.094 -21.234 -59.531 1 78.44 56 ASP A N 1
ATOM 446 C CA . ASP A 1 56 ? 45.312 -21.766 -60.656 1 78.44 56 ASP A CA 1
ATOM 447 C C . ASP A 1 56 ? 44.938 -23.219 -60.438 1 78.44 56 ASP A C 1
ATOM 449 O O . ASP A 1 56 ? 43.812 -23.641 -60.719 1 78.44 56 ASP A O 1
ATOM 453 N N . VAL A 1 57 ? 45.875 -23.984 -59.75 1 81.5 57 VAL A N 1
ATOM 454 C CA . VAL A 1 57 ? 45.656 -25.422 -59.594 1 81.5 57 VAL A CA 1
ATOM 455 C C . VAL A 1 57 ? 44.688 -25.656 -58.406 1 81.5 57 VAL A C 1
ATOM 457 O O . VAL A 1 57 ? 44 -26.672 -58.375 1 81.5 57 VAL A 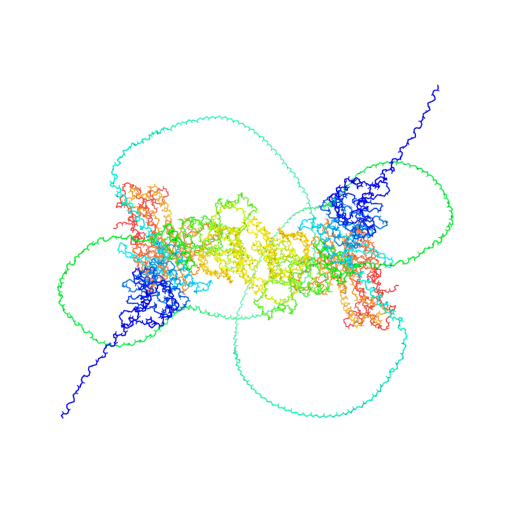O 1
ATOM 460 N N . VAL A 1 58 ? 44.625 -24.688 -57.5 1 84.88 58 VAL A N 1
ATOM 461 C CA . VAL A 1 58 ? 43.75 -24.812 -56.344 1 84.88 58 VAL A CA 1
ATOM 462 C C . VAL A 1 58 ? 42.312 -24.781 -56.812 1 84.88 58 VAL A C 1
ATOM 464 O O . VAL A 1 58 ? 41.469 -25.562 -56.312 1 84.88 58 VAL A O 1
ATOM 467 N N . PHE A 1 59 ? 41.938 -23.969 -57.781 1 83.06 59 PHE A N 1
ATOM 468 C CA . PHE A 1 59 ? 40.531 -23.781 -58.188 1 83.06 59 PHE A CA 1
ATOM 469 C C . PHE A 1 59 ? 40.156 -24.75 -59.281 1 83.06 59 PHE A C 1
ATOM 471 O O . PHE A 1 59 ? 38.969 -24.922 -59.594 1 83.06 59 PHE A O 1
ATOM 478 N N . GLN A 1 60 ? 41.125 -25.359 -59.906 1 71.69 60 GLN A N 1
ATOM 479 C CA . GLN A 1 60 ? 40.844 -26.188 -61.062 1 71.69 60 GLN A CA 1
ATOM 480 C C . GLN A 1 60 ? 40.5 -27.609 -60.656 1 71.69 60 GLN A C 1
ATOM 482 O O . GLN A 1 60 ? 41.125 -28.172 -59.781 1 71.69 60 GLN A O 1
ATOM 487 N N . LYS A 1 61 ? 39.188 -28.094 -60.969 1 62.81 61 LYS A N 1
ATOM 488 C CA . LYS A 1 61 ? 38.781 -29.484 -60.781 1 62.81 61 LYS A CA 1
ATOM 489 C C . LYS A 1 61 ? 39.5 -30.406 -61.781 1 62.81 61 LYS A C 1
ATOM 491 O O . LYS A 1 61 ? 39.625 -30.062 -62.938 1 62.81 61 LYS A O 1
ATOM 496 N N . PRO A 1 62 ? 40.25 -31.375 -61.344 1 54.88 62 PRO A N 1
ATOM 497 C CA . PRO A 1 62 ? 40.844 -32.188 -62.406 1 54.88 62 PRO A CA 1
ATOM 498 C C . PRO A 1 62 ? 39.812 -32.719 -63.406 1 54.88 62 PRO A C 1
ATOM 500 O O . PRO A 1 62 ? 38.625 -32.844 -63.062 1 54.88 62 PRO A O 1
ATOM 503 N N . ASP A 1 63 ? 39.906 -32.719 -64.688 1 45.62 63 ASP A N 1
ATOM 504 C CA . ASP A 1 63 ? 39 -33.094 -65.75 1 45.62 63 ASP A CA 1
ATOM 505 C C . ASP A 1 63 ? 38.094 -34.25 -65.312 1 45.62 63 ASP A C 1
ATOM 507 O O . ASP A 1 63 ? 36.938 -34.062 -65.062 1 45.62 63 ASP A O 1
ATOM 511 N N . ASN A 1 64 ? 38.312 -35.625 -66.062 1 44.12 64 ASN A N 1
ATOM 512 C CA . ASN A 1 64 ? 37.312 -36.656 -66.25 1 44.12 64 ASN A CA 1
ATOM 513 C C . ASN A 1 64 ? 36.781 -37.188 -64.938 1 44.12 64 ASN A C 1
ATOM 515 O O . ASN A 1 64 ? 35.594 -37.281 -64.75 1 44.12 64 ASN A O 1
ATOM 519 N N . THR A 1 65 ? 37.375 -38.5 -64.5 1 44.19 65 THR A N 1
ATOM 520 C CA . THR A 1 65 ? 36.844 -39.625 -63.75 1 44.19 65 THR A CA 1
ATOM 521 C C . THR A 1 65 ? 36.844 -39.312 -62.25 1 44.19 65 THR A C 1
ATOM 523 O O . THR A 1 65 ? 36.062 -39.906 -61.5 1 44.19 65 THR A O 1
ATOM 526 N N . VAL A 1 66 ? 37.969 -38.75 -61.594 1 49.84 66 VAL A N 1
ATOM 527 C CA . VAL A 1 66 ? 38.031 -38.781 -60.156 1 49.84 66 VAL A CA 1
ATOM 528 C C . VAL A 1 66 ? 37.812 -37.344 -59.594 1 49.84 66 VAL A C 1
ATOM 530 O O . VAL A 1 66 ? 38.625 -36.438 -59.844 1 49.84 66 VAL A O 1
ATOM 533 N N . SER A 1 67 ? 36.781 -36.812 -59.406 1 58.84 67 SER A N 1
ATOM 534 C CA . SER A 1 67 ? 36.188 -35.531 -58.938 1 58.84 67 SER A CA 1
ATOM 535 C C . SER A 1 67 ? 36.688 -35.188 -57.531 1 58.84 67 SER A C 1
ATOM 537 O O . SER A 1 67 ? 35.906 -35.156 -56.594 1 58.84 67 SER A O 1
ATOM 539 N N . THR A 1 68 ? 38 -35.094 -57.156 1 79.31 68 THR A N 1
ATOM 540 C CA . THR A 1 68 ? 38.531 -34.75 -55.844 1 79.31 68 THR A CA 1
ATOM 541 C C . THR A 1 68 ? 39.062 -33.312 -55.844 1 79.31 68 THR A C 1
ATOM 543 O O . THR A 1 68 ? 39.75 -32.906 -56.75 1 79.31 68 THR A O 1
ATOM 546 N N . THR A 1 69 ? 38.656 -32.406 -54.938 1 86.56 69 THR A N 1
ATOM 547 C CA . THR A 1 69 ? 39.156 -31.016 -54.812 1 86.56 69 THR A CA 1
ATOM 548 C C . THR A 1 69 ? 40.5 -31 -54.125 1 86.56 69 THR A C 1
ATOM 550 O O . THR A 1 69 ? 41 -32.031 -53.656 1 86.56 69 THR A O 1
ATOM 553 N N . PHE A 1 70 ? 41.156 -29.828 -54.219 1 88 70 PHE A N 1
ATOM 554 C CA . PHE A 1 70 ? 42.469 -29.656 -53.594 1 88 70 PHE A CA 1
ATOM 555 C C . PHE A 1 70 ? 42.375 -29.922 -52.094 1 88 70 PHE A C 1
ATOM 557 O O . PHE A 1 70 ? 43.312 -30.469 -51.5 1 88 70 PHE A O 1
ATOM 564 N N . PHE A 1 71 ? 41.25 -29.578 -51.469 1 91.5 71 PHE A N 1
ATOM 565 C CA . PHE A 1 71 ? 41.031 -29.797 -50.031 1 91.5 71 PHE A CA 1
ATOM 566 C C . PHE A 1 71 ? 41 -31.297 -49.719 1 91.5 71 PHE A C 1
ATOM 568 O O . PHE A 1 71 ? 41.531 -31.734 -48.719 1 91.5 71 PHE A O 1
ATOM 575 N N . HIS A 1 72 ? 40.406 -32.094 -50.562 1 90.19 72 HIS A N 1
ATOM 576 C CA . HIS A 1 72 ? 40.406 -33.531 -50.375 1 90.19 72 HIS A CA 1
ATOM 577 C C . HIS A 1 72 ? 41.812 -34.094 -50.312 1 90.19 72 HIS A C 1
ATOM 579 O O . HIS A 1 72 ? 42.125 -34.938 -49.469 1 90.19 72 HIS A O 1
ATOM 585 N N . ARG A 1 73 ? 42.562 -33.594 -51.25 1 87.88 73 ARG A N 1
ATOM 586 C CA . ARG A 1 73 ? 43.938 -34.062 -51.344 1 87.88 73 ARG A CA 1
ATOM 587 C C . ARG A 1 73 ? 44.719 -33.719 -50.062 1 87.88 73 ARG A C 1
ATOM 589 O O . ARG A 1 73 ? 45.5 -34.562 -49.562 1 87.88 73 ARG A O 1
ATOM 596 N N . ILE A 1 74 ? 44.438 -32.531 -49.594 1 89.38 74 ILE A N 1
ATOM 597 C CA . ILE A 1 74 ? 45.125 -32.125 -48.375 1 89.38 74 ILE A CA 1
ATOM 598 C C . ILE A 1 74 ? 44.719 -33.031 -47.219 1 89.38 74 ILE A C 1
ATOM 600 O O . ILE A 1 74 ? 45.562 -33.5 -46.469 1 89.38 74 ILE A O 1
ATOM 604 N N . VAL A 1 75 ? 43.406 -33.281 -47.094 1 90.81 75 VAL A N 1
ATOM 605 C CA . VAL A 1 75 ? 42.875 -34.125 -46.031 1 90.81 75 VAL A CA 1
ATOM 606 C C . VAL A 1 75 ? 43.5 -35.5 -46.094 1 90.81 75 VAL A C 1
ATOM 608 O O . VAL A 1 75 ? 43.938 -36.062 -45.094 1 90.81 75 VAL A O 1
ATOM 611 N N . HIS A 1 76 ? 43.719 -36.031 -47.281 1 87.56 76 HIS A N 1
ATOM 612 C CA . HIS A 1 76 ? 44.281 -37.344 -47.469 1 87.56 76 HIS A CA 1
ATOM 613 C C . HIS A 1 76 ? 45.75 -37.375 -47.125 1 87.56 76 HIS A C 1
ATOM 615 O O . HIS A 1 76 ? 46.25 -38.344 -46.531 1 87.56 76 HIS A O 1
ATOM 621 N N . GLU A 1 77 ? 46.406 -36.375 -47.531 1 87.31 77 GLU A N 1
ATOM 622 C CA . GLU A 1 77 ? 47.844 -36.312 -47.281 1 87.31 77 GLU A CA 1
ATOM 623 C C . GLU A 1 77 ? 48.125 -36.125 -45.781 1 87.31 77 GLU A C 1
ATOM 625 O O . GLU A 1 77 ? 49.125 -36.656 -45.281 1 87.31 77 GLU A O 1
ATOM 630 N N . VAL A 1 78 ? 47.25 -35.344 -45.188 1 89.75 78 VAL A N 1
ATOM 631 C CA . VAL A 1 78 ? 47.438 -35.156 -43.75 1 89.75 78 VAL A CA 1
ATOM 632 C C . VAL A 1 78 ? 47.125 -36.438 -43 1 89.75 78 VAL A C 1
ATOM 634 O O . VAL A 1 78 ? 47.75 -36.781 -42 1 89.75 78 VAL A O 1
ATOM 637 N N . ALA A 1 79 ? 46.219 -37.219 -43.469 1 86.25 79 ALA A N 1
ATOM 638 C CA . ALA A 1 79 ? 45.844 -38.5 -42.875 1 86.25 79 ALA A CA 1
ATOM 639 C C . ALA A 1 79 ? 46.969 -39.531 -43 1 86.25 79 ALA A C 1
ATOM 641 O O . ALA A 1 79 ? 47.094 -40.406 -42.125 1 86.25 79 ALA A O 1
ATOM 642 N N . LYS A 1 80 ? 47.906 -39.531 -43.906 1 77 80 LYS A N 1
ATOM 643 C CA . LYS A 1 80 ? 49 -40.438 -44.156 1 77 80 LYS A CA 1
ATOM 644 C C . LYS A 1 80 ? 50.219 -40.125 -43.312 1 77 80 LYS A C 1
ATOM 646 O O . LYS A 1 80 ? 51.125 -40.938 -43.156 1 77 80 LYS A O 1
ATOM 651 N N . SER A 1 81 ? 50.406 -39.062 -42.625 1 64.06 81 SER A N 1
ATOM 652 C CA . SER A 1 81 ? 51.656 -38.5 -42.062 1 64.06 81 SER A CA 1
ATOM 653 C C . SER A 1 81 ? 52.312 -39.5 -41.094 1 64.06 81 SER A C 1
ATOM 655 O O . SER A 1 81 ? 53.406 -39.25 -40.594 1 64.06 81 SER A O 1
ATOM 657 N N . LYS A 1 82 ? 51.781 -40.5 -40.25 1 58.34 82 LYS A N 1
ATOM 658 C CA . LYS A 1 82 ? 52.688 -41.344 -39.469 1 58.34 82 LYS A CA 1
ATOM 659 C C . LYS A 1 82 ? 53.719 -42 -40.406 1 58.34 82 LYS A C 1
ATOM 661 O O . LYS A 1 82 ? 54.75 -42.469 -39.938 1 58.34 82 LYS A O 1
ATOM 666 N N . GLU A 1 83 ? 53.406 -42.031 -41.688 1 53.5 83 GLU A N 1
ATOM 667 C CA . GLU A 1 83 ? 54.312 -42.688 -42.625 1 53.5 83 GLU A CA 1
ATOM 668 C C . GLU A 1 83 ? 55.281 -41.656 -43.219 1 53.5 83 GLU A C 1
ATOM 670 O O . GLU A 1 83 ? 55 -40.469 -43.219 1 53.5 83 GLU A O 1
ATOM 675 N N . GLU A 1 84 ? 56.625 -41.844 -43.312 1 56.06 84 GLU A N 1
ATOM 676 C CA . GLU A 1 84 ? 57.844 -41.062 -43.594 1 56.06 84 GLU A CA 1
ATOM 677 C C . GLU A 1 84 ? 57.531 -39.969 -44.625 1 56.06 84 GLU A C 1
ATOM 679 O O . GLU A 1 84 ? 58.25 -38.969 -44.688 1 56.06 84 GLU A O 1
ATOM 684 N N . ASN A 1 85 ? 56.188 -39.844 -45.312 1 62.34 85 ASN A N 1
ATOM 685 C CA . ASN A 1 85 ? 56.094 -38.969 -46.469 1 62.34 85 ASN A CA 1
ATOM 686 C C . ASN A 1 85 ? 54.781 -38.219 -46.531 1 62.34 85 ASN A C 1
ATOM 688 O O . ASN A 1 85 ? 54.25 -37.938 -47.594 1 62.34 85 ASN A O 1
ATOM 692 N N . GLY A 1 86 ? 54.094 -37.594 -45.281 1 74.06 86 GLY A N 1
ATOM 693 C CA . GLY A 1 86 ? 52.844 -36.875 -45.406 1 74.06 86 GLY A CA 1
ATOM 694 C C . GLY A 1 86 ? 52.938 -35.438 -44.969 1 74.06 86 GLY A C 1
ATOM 695 O O . GLY A 1 86 ? 54 -34.938 -44.656 1 74.06 86 GLY A O 1
ATOM 696 N N . ILE A 1 87 ? 51.688 -34.5 -45.094 1 83.56 87 ILE A N 1
ATOM 697 C CA . ILE A 1 87 ? 51.594 -33.094 -44.75 1 83.56 87 ILE A CA 1
ATOM 698 C C . ILE A 1 87 ? 51.312 -33 -43.25 1 83.56 87 ILE A C 1
ATOM 700 O O . ILE A 1 87 ? 50.469 -33.688 -42.688 1 83.56 87 ILE A O 1
ATOM 704 N N . THR A 1 88 ? 52.188 -32.312 -42.594 1 83.06 88 THR A N 1
ATOM 705 C CA . THR A 1 88 ? 51.938 -32.031 -41.156 1 83.06 88 THR A CA 1
ATOM 706 C C . THR A 1 88 ? 50.938 -30.891 -41.031 1 83.06 88 THR A C 1
ATOM 708 O O . THR A 1 88 ? 51.188 -29.75 -41.406 1 83.06 88 THR A O 1
ATOM 711 N N . ALA A 1 89 ? 49.812 -31.156 -40.375 1 86.75 89 ALA A N 1
ATOM 712 C CA . ALA A 1 89 ? 48.656 -30.234 -40.281 1 86.75 89 ALA A CA 1
ATOM 713 C C . ALA A 1 89 ? 49.062 -28.938 -39.594 1 86.75 89 ALA A C 1
ATOM 715 O O . ALA A 1 89 ? 48.656 -27.859 -40 1 86.75 89 ALA A O 1
ATOM 716 N N . SER A 1 90 ? 49.906 -28.969 -38.562 1 87.12 90 SER A N 1
ATOM 717 C CA . SER A 1 90 ? 50.281 -27.797 -37.781 1 87.12 90 SER A CA 1
ATOM 718 C C . SER A 1 90 ? 51.156 -26.844 -38.625 1 87.12 90 SER A C 1
ATOM 720 O O . SER A 1 90 ? 51.125 -25.625 -38.375 1 87.12 90 SER A O 1
ATOM 722 N N . PHE A 1 91 ? 51.812 -27.422 -39.562 1 85.94 91 PHE A N 1
ATOM 723 C CA . PHE A 1 91 ? 52.75 -26.609 -40.344 1 85.94 91 PHE A CA 1
ATOM 724 C C . PHE A 1 91 ? 52 -25.828 -41.438 1 85.94 91 PHE A C 1
ATOM 726 O O . PHE A 1 91 ? 52.406 -24.75 -41.844 1 85.94 91 PHE A O 1
ATOM 733 N N . ILE A 1 92 ? 50.906 -26.344 -41.781 1 89.88 92 ILE A N 1
ATOM 734 C CA . ILE A 1 92 ? 50.219 -25.719 -42.906 1 89.88 92 ILE A CA 1
ATOM 735 C C . ILE A 1 92 ? 49.062 -24.859 -42.406 1 89.88 92 ILE A C 1
ATOM 737 O O . ILE A 1 92 ? 48.312 -24.312 -43.219 1 89.88 92 ILE A O 1
ATOM 741 N N . ARG A 1 93 ? 48.875 -24.641 -41.156 1 91.75 93 ARG A N 1
ATOM 742 C CA . ARG A 1 93 ? 47.719 -24 -40.562 1 91.75 93 ARG A CA 1
ATOM 743 C C . ARG A 1 93 ? 47.406 -22.656 -41.219 1 91.75 93 ARG A C 1
ATOM 745 O O . ARG A 1 93 ? 46.344 -22.453 -41.781 1 91.75 93 ARG A O 1
ATOM 752 N N . PRO A 1 94 ? 48.406 -21.766 -41.312 1 91.38 94 PRO A N 1
ATOM 753 C CA . PRO A 1 94 ? 48.062 -20.469 -41.875 1 91.38 94 PRO A CA 1
ATOM 754 C C . PRO A 1 94 ? 47.75 -20.531 -43.344 1 91.38 94 PRO A C 1
ATOM 756 O O . PRO A 1 94 ? 46.875 -19.797 -43.844 1 91.38 94 PRO A O 1
ATOM 759 N N . LEU A 1 95 ? 48.438 -21.297 -44 1 89.19 95 LEU A N 1
ATOM 760 C CA . LEU A 1 95 ? 48.219 -21.438 -45.438 1 89.19 95 LEU A CA 1
ATOM 761 C C . LEU A 1 95 ? 46.844 -22.078 -45.688 1 89.19 95 LEU A C 1
ATOM 763 O O . LEU A 1 95 ? 46.125 -21.641 -46.594 1 89.19 95 LEU A O 1
ATOM 767 N N . PHE A 1 96 ? 46.531 -23.109 -44.906 1 91.62 96 PHE A N 1
ATOM 768 C CA . PHE A 1 96 ? 45.281 -23.812 -45.031 1 91.62 96 PHE A CA 1
ATOM 769 C C . PHE A 1 96 ? 44.094 -22.859 -44.781 1 91.62 96 PHE A C 1
ATOM 771 O O . PHE A 1 96 ? 43.125 -22.859 -45.5 1 91.62 96 PHE A O 1
ATOM 778 N N . MET A 1 97 ? 44.156 -22.062 -43.781 1 92.81 97 MET A N 1
ATOM 779 C CA . MET A 1 97 ? 43.094 -21.125 -43.438 1 92.81 97 MET A CA 1
ATOM 780 C C . MET A 1 97 ? 42.906 -20.078 -44.531 1 92.81 97 MET A C 1
ATOM 782 O O . MET A 1 97 ? 41.781 -19.703 -44.844 1 92.81 97 MET A O 1
ATOM 786 N N . LYS A 1 98 ? 44.031 -19.672 -45.062 1 89.88 98 LYS A N 1
ATOM 787 C CA . LYS A 1 98 ? 43.938 -18.734 -46.188 1 89.88 98 LYS A CA 1
ATOM 788 C C . LYS A 1 98 ? 43.281 -19.375 -47.406 1 89.88 98 LYS A C 1
ATOM 790 O O . LYS A 1 98 ? 42.562 -18.703 -48.125 1 89.88 98 LYS A O 1
ATOM 795 N N . LEU A 1 99 ? 43.625 -20.656 -47.625 1 90 99 LEU A N 1
ATOM 796 C CA . LEU A 1 99 ? 42.969 -21.391 -48.688 1 90 99 LEU A CA 1
ATOM 797 C C . LEU A 1 99 ? 41.469 -21.438 -48.5 1 90 99 LEU A C 1
ATOM 799 O O . LEU A 1 99 ? 40.688 -21.234 -49.438 1 90 99 LEU A O 1
ATOM 803 N N . VAL A 1 100 ? 41 -21.688 -47.25 1 92.69 100 VAL A N 1
ATOM 804 C CA . VAL A 1 100 ? 39.594 -21.781 -46.906 1 92.69 100 VAL A CA 1
ATOM 805 C C . VAL A 1 100 ? 38.906 -20.438 -47.156 1 92.69 100 VAL A C 1
ATOM 807 O O . VAL A 1 100 ? 37.781 -20.375 -47.656 1 92.69 100 VAL A O 1
ATOM 810 N N . GLU A 1 101 ? 39.531 -19.375 -46.844 1 91.5 101 GLU A N 1
ATOM 811 C CA . GLU A 1 101 ? 38.969 -18.031 -46.969 1 91.5 101 GLU A CA 1
ATOM 812 C C . GLU A 1 101 ? 38.844 -17.641 -48.438 1 91.5 101 GLU A C 1
ATOM 814 O O . GLU A 1 101 ? 37.844 -16.984 -48.812 1 91.5 101 GLU A O 1
ATOM 819 N N . ARG A 1 102 ? 39.75 -18.078 -49.188 1 88.12 102 ARG A N 1
ATOM 820 C CA . ARG A 1 102 ? 39.781 -17.641 -50.562 1 88.12 102 ARG A CA 1
ATOM 821 C C . ARG A 1 102 ? 38.938 -18.547 -51.469 1 88.12 102 ARG A C 1
ATOM 823 O O . ARG A 1 102 ? 38.406 -18.109 -52.469 1 88.12 102 ARG A O 1
ATOM 830 N N . ALA A 1 103 ? 38.938 -19.812 -51.062 1 89.62 103 ALA A N 1
ATOM 831 C CA . ALA A 1 103 ? 38.188 -20.75 -51.906 1 89.62 103 ALA A CA 1
ATOM 832 C C . ALA A 1 103 ? 37.219 -21.562 -51.031 1 89.62 103 ALA A C 1
ATOM 834 O O . ALA A 1 103 ? 37.219 -22.797 -51.094 1 89.62 103 ALA A O 1
ATOM 835 N N . PRO A 1 104 ? 36.25 -20.906 -50.375 1 91.44 104 PRO A N 1
ATOM 836 C CA . PRO A 1 104 ? 35.344 -21.641 -49.5 1 91.44 104 PRO A CA 1
ATOM 837 C C . PRO A 1 104 ? 34.344 -22.516 -50.25 1 91.44 104 PRO A C 1
ATOM 839 O O . PRO A 1 104 ? 33.875 -23.5 -49.719 1 91.44 104 PRO A O 1
ATOM 842 N N . HIS A 1 105 ? 34.062 -22.25 -51.5 1 90.19 105 HIS A N 1
ATOM 843 C CA . HIS A 1 105 ? 33.094 -23 -52.281 1 90.19 105 HIS A CA 1
ATOM 844 C C . HIS A 1 105 ? 33.562 -24.422 -52.562 1 90.19 105 HIS A C 1
ATOM 846 O O . HIS A 1 105 ? 32.781 -25.328 -52.812 1 90.19 105 HIS A O 1
ATOM 852 N N . LEU A 1 106 ? 34.906 -24.656 -52.594 1 89.5 106 LEU A N 1
ATOM 853 C CA . LEU A 1 106 ? 35.5 -25.969 -52.844 1 89.5 106 LEU A CA 1
ATOM 854 C C . LEU A 1 106 ? 35.219 -26.922 -51.688 1 89.5 106 LEU A C 1
ATOM 856 O O . LEU A 1 106 ? 35.375 -28.141 -51.812 1 89.5 106 LEU A O 1
ATOM 860 N N . LEU A 1 107 ? 34.781 -26.359 -50.594 1 90.25 107 LEU A N 1
ATOM 861 C CA . LEU A 1 107 ? 34.469 -27.188 -49.406 1 90.25 107 LEU A CA 1
ATOM 862 C C . LEU A 1 107 ? 33.125 -27.906 -49.594 1 90.25 107 LEU A C 1
ATOM 864 O O . LEU A 1 107 ? 32.844 -28.891 -48.906 1 90.25 107 LEU A O 1
ATOM 868 N N . GLU A 1 108 ? 32.312 -27.516 -50.531 1 89.38 108 GLU A N 1
ATOM 869 C CA . GLU A 1 108 ? 30.984 -28.062 -50.75 1 89.38 108 GLU A CA 1
ATOM 870 C C . GLU A 1 108 ? 31.016 -29.141 -51.844 1 89.38 108 GLU A C 1
ATOM 872 O O . GLU A 1 108 ? 30.078 -29.953 -51.938 1 89.38 108 GLU A O 1
ATOM 877 N N . GLU A 1 109 ? 32.062 -29.172 -52.438 1 87.56 109 GLU A N 1
ATOM 878 C CA . GLU A 1 109 ? 32.156 -30.109 -53.562 1 87.56 109 GLU A CA 1
ATOM 879 C C . GLU A 1 109 ? 32.469 -31.516 -53.094 1 87.56 109 GLU A C 1
ATOM 881 O O . GLU A 1 109 ? 33.281 -31.703 -52.188 1 87.56 109 GLU A O 1
ATOM 886 N N . THR A 1 110 ? 31.859 -32.562 -53.688 1 87.06 110 THR A N 1
ATOM 887 C CA . THR A 1 110 ? 32 -33.938 -53.25 1 87.06 110 THR A CA 1
ATOM 888 C C . THR A 1 110 ? 33 -34.688 -54.156 1 87.06 110 THR A C 1
ATOM 890 O O . THR A 1 110 ? 33.219 -34.281 -55.312 1 87.06 110 THR A O 1
ATOM 893 N N . ASP A 1 111 ? 33.594 -35.656 -53.656 1 83.5 111 ASP A N 1
ATOM 894 C CA . ASP A 1 111 ? 34.5 -36.5 -54.438 1 83.5 111 ASP A CA 1
ATOM 895 C C . ASP A 1 111 ? 33.719 -37.656 -55.094 1 83.5 111 ASP A C 1
ATOM 897 O O . ASP A 1 111 ? 32.5 -37.625 -55.188 1 83.5 111 ASP A O 1
ATOM 901 N N . GLU A 1 112 ? 34.469 -38.656 -55.531 1 78 112 GLU A N 1
ATOM 902 C CA . GLU A 1 112 ? 33.906 -39.812 -56.25 1 78 112 GLU A CA 1
ATOM 903 C C . GLU A 1 112 ? 33 -40.625 -55.312 1 78 112 GLU A C 1
ATOM 905 O O . GLU A 1 112 ? 32.062 -41.281 -55.781 1 78 112 GLU A O 1
ATOM 910 N N . ASN A 1 113 ? 33.344 -40.531 -54.031 1 79 113 ASN A N 1
ATOM 911 C CA . ASN A 1 113 ? 32.562 -41.25 -53.062 1 79 113 ASN A CA 1
ATOM 912 C C . ASN A 1 113 ? 31.391 -40.438 -52.531 1 79 113 ASN A C 1
ATOM 914 O O . ASN A 1 113 ? 30.672 -40.844 -51.625 1 79 113 ASN A O 1
ATOM 918 N N . GLY A 1 114 ? 31.266 -39.219 -53.062 1 80.06 114 GLY A N 1
ATOM 919 C CA . GLY A 1 114 ? 30.203 -38.344 -52.625 1 80.06 114 GLY A CA 1
ATOM 920 C C . GLY A 1 114 ? 30.5 -37.656 -51.312 1 80.06 114 GLY A C 1
ATOM 921 O O . GLY A 1 114 ? 29.594 -37.219 -50.594 1 80.06 114 GLY A O 1
ATOM 922 N N . GLU A 1 115 ? 31.766 -37.531 -50.938 1 87.88 115 GLU A N 1
ATOM 923 C CA . GLU A 1 115 ? 32.156 -36.969 -49.656 1 87.88 115 GLU A CA 1
ATOM 924 C C . GLU A 1 115 ? 32.75 -35.562 -49.812 1 87.88 115 GLU A C 1
ATOM 926 O O . GLU A 1 115 ? 33.5 -35.312 -50.781 1 87.88 115 GLU A O 1
ATOM 931 N N . THR A 1 116 ? 32.312 -34.719 -49 1 90.31 116 THR A N 1
ATOM 932 C CA . THR A 1 116 ? 32.969 -33.406 -48.969 1 90.31 116 THR A CA 1
ATOM 933 C C . THR A 1 116 ? 34.312 -33.469 -48.219 1 90.31 116 THR A C 1
ATOM 935 O O . THR A 1 116 ? 34.562 -34.469 -47.531 1 90.31 116 THR A O 1
ATOM 938 N N . PRO A 1 117 ? 35.125 -32.469 -48.375 1 89.81 117 PRO A N 1
ATOM 939 C CA . PRO A 1 117 ? 36.375 -32.469 -47.625 1 89.81 117 PRO A CA 1
ATOM 940 C C . PRO A 1 117 ? 36.156 -32.562 -46.094 1 89.81 117 PRO A C 1
ATOM 942 O O . PRO A 1 117 ? 36.906 -33.25 -45.406 1 89.81 117 PRO A O 1
ATOM 945 N N . LEU A 1 118 ? 35.125 -31.828 -45.656 1 90.56 118 LEU A N 1
ATOM 946 C CA . LEU A 1 118 ? 34.781 -31.859 -44.25 1 90.56 118 LEU A CA 1
ATOM 947 C C . LEU A 1 118 ? 34.375 -33.25 -43.812 1 90.56 118 LEU A C 1
ATOM 949 O O . LEU A 1 118 ? 34.812 -33.781 -42.781 1 90.56 118 LEU A O 1
ATOM 953 N N . TYR A 1 119 ? 33.531 -33.844 -44.531 1 90 119 TYR A N 1
ATOM 954 C CA . TYR A 1 119 ? 33.062 -35.188 -44.219 1 90 119 TYR A CA 1
ATOM 955 C C . TYR A 1 119 ? 34.219 -36.188 -44.219 1 90 119 TYR A C 1
ATOM 957 O O . TYR A 1 119 ? 34.312 -37.031 -43.312 1 90 119 TYR A O 1
ATOM 965 N N . SER A 1 120 ? 35.156 -36.094 -45.188 1 87.94 120 SER A N 1
ATOM 966 C CA . SER A 1 120 ? 36.312 -36.969 -45.281 1 87.94 120 SER A CA 1
ATOM 967 C C . SER A 1 120 ? 37.219 -36.781 -44.094 1 87.94 120 SER A C 1
ATOM 969 O O . SER A 1 120 ? 37.781 -37.781 -43.594 1 87.94 120 SER A O 1
ATOM 971 N N . ALA A 1 121 ? 37.312 -35.562 -43.75 1 89.5 121 ALA A N 1
ATOM 972 C CA . ALA A 1 121 ? 38.156 -35.312 -42.594 1 89.5 121 ALA A CA 1
ATOM 973 C C . ALA A 1 121 ? 37.594 -35.938 -41.344 1 89.5 121 ALA A C 1
ATOM 975 O O . ALA A 1 121 ? 38.375 -36.438 -40.5 1 89.5 121 ALA A O 1
ATOM 976 N N . ILE A 1 122 ? 36.312 -35.969 -41.125 1 88.75 122 ILE A N 1
ATOM 977 C CA . ILE A 1 122 ? 35.656 -36.562 -39.969 1 88.75 122 ILE A CA 1
ATOM 978 C C . ILE A 1 122 ? 35.75 -38.094 -40.062 1 88.75 122 ILE A C 1
ATOM 980 O O . ILE A 1 122 ? 36.031 -38.75 -39.062 1 88.75 122 ILE A O 1
ATOM 984 N N . ARG A 1 123 ? 35.594 -38.625 -41.188 1 86 123 ARG A N 1
ATOM 985 C CA . ARG A 1 123 ? 35.531 -40.062 -41.375 1 86 123 ARG A CA 1
ATOM 986 C C . ARG A 1 123 ? 36.906 -40.719 -41.094 1 86 123 ARG A C 1
ATOM 988 O O . ARG A 1 123 ? 36.969 -41.875 -40.656 1 86 123 ARG A O 1
ATOM 995 N N . MET A 1 124 ? 37.969 -40.094 -41.406 1 84.75 124 MET A N 1
ATOM 996 C CA . MET A 1 124 ? 39.312 -40.625 -41.281 1 84.75 124 MET A CA 1
ATOM 997 C C . MET A 1 124 ? 39.688 -40.875 -39.812 1 84.75 124 MET A C 1
ATOM 999 O O . MET A 1 124 ? 40.562 -41.688 -39.5 1 84.75 124 MET A O 1
ATOM 1003 N N . ARG A 1 125 ? 38.906 -40.344 -38.875 1 77.88 125 ARG A N 1
ATOM 1004 C CA . ARG A 1 125 ? 39 -40.562 -37.406 1 77.88 125 ARG A CA 1
ATOM 1005 C C . ARG A 1 125 ? 40.438 -40.375 -36.938 1 77.88 125 ARG A C 1
ATOM 1007 O O . ARG A 1 125 ? 40.938 -41.188 -36.125 1 77.88 125 ARG A O 1
ATOM 1014 N N . LYS A 1 126 ? 41.25 -39.469 -37.562 1 80.69 126 LYS A N 1
ATOM 1015 C CA . LYS A 1 126 ? 42.625 -39.219 -37.156 1 80.69 126 LYS A CA 1
ATOM 1016 C C . LYS A 1 126 ? 42.75 -37.844 -36.5 1 80.69 126 LYS A C 1
ATOM 1018 O O . LYS A 1 126 ? 42.094 -36.875 -36.906 1 80.69 126 LYS A O 1
ATOM 1023 N N . ALA A 1 127 ? 43.469 -37.781 -35.438 1 78.62 127 ALA A N 1
ATOM 1024 C CA . ALA A 1 127 ? 43.656 -36.531 -34.688 1 78.62 127 ALA A CA 1
ATOM 1025 C C . ALA A 1 127 ? 44.156 -35.406 -35.562 1 78.62 127 ALA A C 1
ATOM 1027 O O . ALA A 1 127 ? 43.75 -34.25 -35.406 1 78.62 127 ALA A O 1
ATOM 1028 N N . ARG A 1 128 ? 45 -35.781 -36.531 1 81.88 128 ARG A N 1
ATOM 1029 C CA . ARG A 1 128 ? 45.594 -34.781 -37.406 1 81.88 128 ARG A CA 1
ATOM 1030 C C . ARG A 1 128 ? 44.562 -34.188 -38.344 1 81.88 128 ARG A C 1
ATOM 1032 O O . ARG A 1 128 ? 44.656 -33 -38.688 1 81.88 128 ARG A O 1
ATOM 1039 N N . THR A 1 129 ? 43.625 -35 -38.688 1 86.69 129 THR A N 1
ATOM 1040 C CA . THR A 1 129 ? 42.562 -34.469 -39.562 1 86.69 129 THR A CA 1
ATOM 1041 C C . THR A 1 129 ? 41.625 -33.562 -38.781 1 86.69 129 THR A C 1
ATOM 1043 O O . THR A 1 129 ? 40.969 -32.719 -39.375 1 86.69 129 THR A O 1
ATOM 1046 N N . TRP A 1 130 ? 41.562 -33.75 -37.5 1 86.5 130 TRP A N 1
ATOM 1047 C CA . TRP A 1 130 ? 40.688 -32.938 -36.688 1 86.5 130 TRP A CA 1
ATOM 1048 C C . TRP A 1 130 ? 41.219 -31.484 -36.625 1 86.5 130 TRP A C 1
ATOM 1050 O O . TRP A 1 130 ? 40.406 -30.547 -36.5 1 86.5 130 TRP A O 1
ATOM 1060 N N . TRP A 1 131 ? 42.438 -31.406 -36.719 1 87.75 131 TRP A N 1
ATOM 1061 C CA . TRP A 1 131 ? 43 -30.062 -36.75 1 87.75 131 TRP A CA 1
ATOM 1062 C C . TRP A 1 131 ? 42.562 -29.281 -37.969 1 87.75 131 TRP A C 1
ATOM 1064 O O . TRP A 1 131 ? 42.281 -28.078 -37.875 1 87.75 131 TRP A O 1
ATOM 1074 N N . LEU A 1 132 ? 42.5 -30 -39 1 89.38 132 LEU A N 1
ATOM 1075 C CA . LEU A 1 132 ? 42.062 -29.344 -40.219 1 89.38 132 LEU A CA 1
ATOM 1076 C C . LEU A 1 132 ? 40.625 -28.859 -40.094 1 89.38 132 LEU A C 1
ATOM 1078 O O . LEU A 1 132 ? 40.25 -27.797 -40.594 1 89.38 132 LEU A O 1
ATOM 1082 N N . ILE A 1 133 ? 39.781 -29.688 -39.406 1 91.06 133 ILE A N 1
ATOM 1083 C CA . ILE A 1 133 ? 38.406 -29.281 -39.156 1 91.06 133 ILE A CA 1
ATOM 1084 C C . ILE A 1 133 ? 38.375 -28.016 -38.312 1 91.06 133 ILE A C 1
ATOM 1086 O O . ILE A 1 133 ? 37.625 -27.078 -38.625 1 91.06 133 ILE A O 1
ATOM 1090 N N . ASP A 1 134 ? 39.156 -28.062 -37.312 1 91.56 134 ASP A N 1
ATOM 1091 C CA . ASP A 1 134 ? 39.219 -26.922 -36.406 1 91.56 134 ASP A CA 1
ATOM 1092 C C . ASP A 1 134 ? 39.625 -25.656 -37.156 1 91.56 134 ASP A C 1
ATOM 1094 O O . ASP A 1 134 ? 39.094 -24.578 -36.875 1 91.56 134 ASP A O 1
ATOM 1098 N N . TYR A 1 135 ? 40.562 -25.797 -38.094 1 90.88 135 TYR A N 1
ATOM 1099 C CA . TYR A 1 135 ? 41.031 -24.656 -38.875 1 90.88 135 TYR A CA 1
ATOM 1100 C C . TYR A 1 135 ? 39.906 -24.125 -39.781 1 90.88 135 TYR A C 1
ATOM 1102 O O . TYR A 1 135 ? 39.781 -22.906 -39.938 1 90.88 135 TYR A O 1
ATOM 1110 N N . MET A 1 136 ? 39.188 -25.016 -40.344 1 91.5 136 MET A N 1
ATOM 1111 C CA . MET A 1 136 ? 38.094 -24.625 -41.188 1 91.5 136 MET A CA 1
ATOM 1112 C C . MET A 1 136 ? 37.062 -23.812 -40.375 1 91.5 136 MET A C 1
ATOM 1114 O O . MET A 1 136 ? 36.562 -22.781 -40.844 1 91.5 136 MET A O 1
ATOM 1118 N N . LEU A 1 137 ? 36.75 -24.25 -39.156 1 91.44 137 LEU A N 1
ATOM 1119 C CA . LEU A 1 137 ? 35.719 -23.672 -38.312 1 91.44 137 LEU A CA 1
ATOM 1120 C C . LEU A 1 137 ? 36.156 -22.328 -37.75 1 91.44 137 LEU A C 1
ATOM 1122 O O . LEU A 1 137 ? 35.312 -21.469 -37.469 1 91.44 137 LEU A O 1
ATOM 1126 N N . GLN A 1 138 ? 37.344 -22.125 -37.562 1 89.5 138 GLN A N 1
ATOM 1127 C CA . GLN A 1 138 ? 37.875 -20.859 -37.062 1 89.5 138 GLN A CA 1
ATOM 1128 C C . GLN A 1 138 ? 37.688 -19.734 -38.062 1 89.5 138 GLN A C 1
ATOM 1130 O O . GLN A 1 138 ? 37.688 -18.562 -37.719 1 89.5 138 GLN A O 1
ATOM 1135 N N . CYS A 1 139 ? 37.531 -20.078 -39.25 1 88.25 139 CYS A N 1
ATOM 1136 C CA . CYS A 1 139 ? 37.344 -19.094 -40.312 1 88.25 139 CYS A CA 1
ATOM 1137 C C . CYS A 1 139 ? 35.906 -18.688 -40.438 1 88.25 139 CYS A C 1
ATOM 1139 O O . CYS A 1 139 ? 35.562 -17.859 -41.281 1 88.25 139 CYS A O 1
ATOM 1141 N N . CYS A 1 140 ? 35.031 -19.172 -39.656 1 86.88 140 CYS A N 1
ATOM 1142 C CA . CYS A 1 140 ? 33.594 -18.953 -39.781 1 86.88 140 CYS A CA 1
ATOM 1143 C C . CYS A 1 140 ? 33.219 -17.594 -39.219 1 86.88 140 CYS A C 1
ATOM 1145 O O . CYS A 1 140 ? 32.031 -17.219 -39.219 1 86.88 140 CYS A O 1
ATOM 1147 N N . ASP A 1 141 ? 34.125 -16.828 -38.75 1 82.88 141 ASP A N 1
ATOM 1148 C CA . ASP A 1 141 ? 33.812 -15.445 -38.375 1 82.88 141 ASP A CA 1
ATOM 1149 C C . ASP A 1 141 ? 33.344 -14.625 -39.562 1 82.88 141 ASP A C 1
ATOM 1151 O O . ASP A 1 141 ? 32.625 -13.656 -39.406 1 82.88 141 ASP A O 1
ATOM 1155 N N . ASP A 1 142 ? 33.781 -15.133 -40.688 1 82.06 142 ASP A N 1
ATOM 1156 C CA . ASP A 1 142 ? 33.312 -14.562 -41.938 1 82.06 142 ASP A CA 1
ATOM 1157 C C . ASP A 1 142 ? 32 -15.211 -42.375 1 82.06 142 ASP A C 1
ATOM 1159 O O . ASP A 1 142 ? 31.922 -16.438 -42.5 1 82.06 142 ASP A O 1
ATOM 1163 N N . ASP A 1 143 ? 31.031 -14.414 -42.75 1 86.75 143 ASP A N 1
ATOM 1164 C CA . ASP A 1 143 ? 29.672 -14.883 -43.062 1 86.75 143 ASP A CA 1
ATOM 1165 C C . ASP A 1 143 ? 29.688 -15.766 -44.312 1 86.75 143 ASP A C 1
ATOM 1167 O O . ASP A 1 143 ? 28.922 -16.734 -44.375 1 86.75 143 ASP A O 1
ATOM 1171 N N . CYS A 1 144 ? 30.562 -15.375 -45.156 1 85.94 144 CYS A N 1
ATOM 1172 C CA . CYS A 1 144 ? 30.609 -16.141 -46.375 1 85.94 144 CYS A CA 1
ATOM 1173 C C . CYS A 1 144 ? 31.156 -17.531 -46.156 1 85.94 144 CYS A C 1
ATOM 1175 O O . CYS A 1 144 ? 30.594 -18.516 -46.625 1 85.94 144 CYS A O 1
ATOM 1177 N N . VAL A 1 145 ? 32.219 -17.656 -45.406 1 90.19 145 VAL A N 1
ATOM 1178 C CA . VAL A 1 145 ? 32.812 -18.953 -45.125 1 90.19 145 VAL A CA 1
ATOM 1179 C C . VAL A 1 145 ? 31.828 -19.797 -44.312 1 90.19 145 VAL A C 1
ATOM 1181 O O . VAL A 1 145 ? 31.688 -21 -44.562 1 90.19 145 VAL A O 1
ATOM 1184 N N . GLN A 1 146 ? 31.109 -19.172 -43.406 1 92.19 146 GLN A N 1
ATOM 1185 C CA . GLN A 1 146 ? 30.172 -19.891 -42.562 1 92.19 146 GLN A CA 1
ATOM 1186 C C . GLN A 1 146 ? 29.047 -20.516 -43.406 1 92.19 146 GLN A C 1
ATOM 1188 O O . GLN A 1 146 ? 28.625 -21.641 -43.156 1 92.19 146 GLN A O 1
ATOM 1193 N N . ARG A 1 147 ? 28.594 -19.797 -44.375 1 92.06 147 ARG A N 1
ATOM 1194 C CA . ARG A 1 147 ? 27.531 -20.297 -45.25 1 92.06 147 ARG A CA 1
ATOM 1195 C C . ARG A 1 147 ? 27.984 -21.547 -46 1 92.06 147 ARG A C 1
ATOM 1197 O O . ARG A 1 147 ? 27.219 -22.516 -46.125 1 92.06 147 ARG A O 1
ATOM 1204 N N . HIS A 1 148 ? 29.234 -21.531 -46.438 1 92.06 148 HIS A N 1
ATOM 1205 C CA . HIS A 1 148 ? 29.75 -22.672 -47.188 1 92.06 148 HIS A CA 1
ATOM 1206 C C . HIS A 1 148 ? 29.984 -23.875 -46.281 1 92.06 148 HIS A C 1
ATOM 1208 O O . HIS A 1 148 ? 29.812 -25.016 -46.688 1 92.06 148 HIS A O 1
ATOM 1214 N N . ILE A 1 149 ? 30.344 -23.562 -45.125 1 91.62 149 ILE A N 1
ATOM 1215 C CA . ILE A 1 149 ? 30.547 -24.641 -44.156 1 91.62 149 ILE A CA 1
ATOM 1216 C C . ILE A 1 149 ? 29.203 -25.281 -43.812 1 91.62 149 ILE A C 1
ATOM 1218 O O . ILE A 1 149 ? 29.094 -26.5 -43.719 1 91.62 149 ILE A O 1
ATOM 1222 N N . ILE A 1 150 ? 28.141 -24.547 -43.594 1 93 150 ILE A N 1
ATOM 1223 C CA . ILE A 1 150 ? 26.812 -25.047 -43.312 1 93 150 ILE A CA 1
ATOM 1224 C C . ILE A 1 150 ? 26.312 -25.922 -44.469 1 93 150 ILE A C 1
ATOM 1226 O O . ILE A 1 150 ? 25.75 -26.984 -44.219 1 93 150 ILE A O 1
ATOM 1230 N N . ASN A 1 151 ? 26.625 -25.484 -45.625 1 91.5 151 ASN A N 1
ATOM 1231 C CA . ASN A 1 151 ? 26.234 -26.266 -46.781 1 91.5 151 ASN A CA 1
ATOM 1232 C C . ASN A 1 151 ? 26.984 -27.578 -46.875 1 91.5 151 ASN A C 1
ATOM 1234 O O . ASN A 1 151 ? 26.438 -28.594 -47.312 1 91.5 151 ASN A O 1
ATOM 1238 N N . ALA A 1 152 ? 28.234 -27.5 -46.469 1 90.94 152 ALA A N 1
ATOM 1239 C CA . ALA A 1 152 ? 29.031 -28.719 -46.438 1 90.94 152 ALA A CA 1
ATOM 1240 C C . ALA A 1 152 ? 28.484 -29.688 -45.375 1 90.94 152 ALA A C 1
ATOM 1242 O O . ALA A 1 152 ? 28.5 -30.906 -45.562 1 90.94 152 ALA A O 1
ATOM 1243 N N . LEU A 1 153 ? 27.969 -29.125 -44.344 1 90.38 153 LEU A N 1
ATOM 1244 C CA . LEU A 1 153 ? 27.422 -29.938 -43.25 1 90.38 153 LEU A CA 1
ATOM 1245 C C . LEU A 1 153 ? 26.109 -30.594 -43.656 1 90.38 153 LEU A C 1
ATOM 1247 O O . LEU A 1 153 ? 25.734 -31.625 -43.125 1 90.38 153 LEU A O 1
ATOM 1251 N N . LYS A 1 154 ? 25.406 -30.078 -44.625 1 89.06 154 LYS A N 1
ATOM 1252 C CA . LYS A 1 154 ? 24.109 -30.594 -45.062 1 89.06 154 LYS A CA 1
ATOM 1253 C C . LYS A 1 154 ? 24.297 -31.828 -45.938 1 89.06 154 LYS A C 1
ATOM 1255 O O . LYS A 1 154 ? 23.375 -32.625 -46.094 1 89.06 154 LYS A O 1
ATOM 1260 N N . GLN A 1 155 ? 25.516 -31.938 -46.438 1 81.88 155 GLN A N 1
ATOM 1261 C CA . GLN A 1 155 ? 25.75 -33.031 -47.375 1 81.88 155 GLN A CA 1
ATOM 1262 C C . GLN A 1 155 ? 26.016 -34.344 -46.656 1 81.88 155 GLN A C 1
ATOM 1264 O O . GLN A 1 155 ? 26.609 -34.344 -45.562 1 81.88 155 GLN A O 1
ATOM 1269 N N . THR A 1 156 ? 25.391 -35.438 -47.156 1 77.44 156 THR A N 1
ATOM 1270 C CA . THR A 1 156 ? 25.562 -36.781 -46.562 1 77.44 156 THR A CA 1
ATOM 1271 C C . THR A 1 156 ? 26.594 -37.594 -47.344 1 77.44 156 THR A C 1
ATOM 1273 O O . THR A 1 156 ? 26.828 -37.312 -48.531 1 77.44 156 THR A O 1
ATOM 1276 N N . GLY A 1 157 ? 27.547 -38.281 -46.781 1 67.69 157 GLY A N 1
ATOM 1277 C CA . GLY A 1 157 ? 28.531 -39.094 -47.469 1 67.69 157 GLY A CA 1
ATOM 1278 C C . GLY A 1 157 ? 27.953 -40.406 -47.969 1 67.69 157 GLY A C 1
ATOM 1279 O O . GLY A 1 157 ? 27.031 -40.938 -47.375 1 67.69 157 GLY A O 1
ATOM 1280 N N . ALA A 1 158 ? 27.797 -40.688 -49.281 1 58.25 158 ALA A N 1
ATOM 1281 C CA . ALA A 1 158 ? 27.125 -41.812 -49.969 1 58.25 158 ALA A CA 1
ATOM 1282 C C . ALA A 1 158 ? 28.031 -43.031 -50.031 1 58.25 158 ALA A C 1
ATOM 1284 O O . ALA A 1 158 ? 28.797 -43.219 -50.969 1 58.25 158 ALA A O 1
ATOM 1285 N N . ARG A 1 159 ? 28.938 -43.375 -49.031 1 53.28 159 ARG A N 1
ATOM 1286 C CA . ARG A 1 159 ? 29.578 -44.625 -49.375 1 53.28 159 ARG A CA 1
ATOM 1287 C C . ARG A 1 159 ? 28.656 -45.812 -49.094 1 53.28 159 ARG A C 1
ATOM 1289 O O . ARG A 1 159 ? 28.406 -46.125 -47.938 1 53.28 159 ARG A O 1
ATOM 1296 N N . GLY A 1 160 ? 28.062 -46.531 -50.094 1 51.69 160 GLY A N 1
ATOM 1297 C CA . GLY A 1 160 ? 27.219 -47.719 -50.062 1 51.69 160 GLY A CA 1
ATOM 1298 C C . GLY A 1 160 ? 25.812 -47.438 -49.562 1 51.69 160 GLY A C 1
ATOM 1299 O O . GLY A 1 160 ? 25.266 -46.375 -49.844 1 51.69 160 GLY A O 1
ATOM 1300 N N . GLN A 1 161 ? 25.156 -48.438 -48.875 1 52.75 161 GLN A N 1
ATOM 1301 C CA . GLN A 1 161 ? 23.766 -48.5 -48.438 1 52.75 161 GLN A CA 1
ATOM 1302 C C . GLN A 1 161 ? 23.531 -47.594 -47.219 1 52.75 161 GLN A C 1
ATOM 1304 O O . GLN A 1 161 ? 22.391 -47.219 -46.938 1 52.75 161 GLN A O 1
ATOM 1309 N N . LEU A 1 162 ? 24.594 -47.219 -46.406 1 59.38 162 LEU A N 1
ATOM 1310 C CA . LEU A 1 162 ? 24.344 -46.469 -45.188 1 59.38 162 LEU A CA 1
ATOM 1311 C C . LEU A 1 162 ? 24.812 -45.031 -45.312 1 59.38 162 LEU A C 1
ATOM 1313 O O . LEU A 1 162 ? 25.984 -44.781 -45.531 1 59.38 162 LEU A O 1
ATOM 1317 N N . THR A 1 163 ? 23.953 -44 -45.406 1 77.56 163 THR A N 1
ATOM 1318 C CA . THR A 1 163 ? 24.234 -42.562 -45.5 1 77.56 163 THR A CA 1
ATOM 1319 C C . THR A 1 163 ? 24.219 -41.938 -44.094 1 77.56 163 THR A C 1
ATOM 1321 O O . THR A 1 163 ? 23.281 -42.188 -43.312 1 77.56 163 THR A O 1
ATOM 1324 N N . LYS A 1 164 ? 25.438 -41.438 -43.625 1 85.19 164 LYS A N 1
ATOM 1325 C CA . LYS A 1 164 ? 25.516 -40.719 -42.344 1 85.19 164 LYS A CA 1
ATOM 1326 C C . LYS A 1 164 ? 25.75 -39.219 -42.594 1 85.19 164 LYS A C 1
ATOM 1328 O O . LYS A 1 164 ? 26.453 -38.844 -43.5 1 85.19 164 LYS A O 1
ATOM 1333 N N . THR A 1 165 ? 25.094 -38.438 -41.781 1 88.69 165 THR A N 1
ATOM 1334 C CA . THR A 1 165 ? 25.359 -37 -41.844 1 88.69 165 THR A CA 1
ATOM 1335 C C . THR A 1 165 ? 26.703 -36.656 -41.219 1 88.69 165 THR A C 1
ATOM 1337 O O . THR A 1 165 ? 27.266 -37.469 -40.5 1 88.69 165 THR A O 1
ATOM 1340 N N . CYS A 1 166 ? 27.219 -35.469 -41.531 1 88.31 166 CYS A N 1
ATOM 1341 C CA . CYS A 1 166 ? 28.5 -35.031 -41 1 88.31 166 CYS A CA 1
ATOM 1342 C C . CYS A 1 166 ? 28.469 -35 -39.469 1 88.31 166 CYS A C 1
ATOM 1344 O O . CYS A 1 166 ? 29.375 -35.531 -38.812 1 88.31 166 CYS A O 1
ATOM 1346 N N . LEU A 1 167 ? 27.406 -34.469 -38.906 1 90.69 167 LEU A N 1
ATOM 1347 C CA . LEU A 1 167 ? 27.328 -34.312 -37.469 1 90.69 167 LEU A CA 1
ATOM 1348 C C . LEU A 1 167 ? 27.125 -35.656 -36.781 1 90.69 167 LEU A C 1
ATOM 1350 O O . LEU A 1 167 ? 27.688 -35.938 -35.719 1 90.69 167 LEU A O 1
ATOM 1354 N N . ASN A 1 168 ? 26.281 -36.5 -37.312 1 90 168 ASN A N 1
ATOM 1355 C CA . ASN A 1 168 ? 26.078 -37.844 -36.75 1 90 168 ASN A CA 1
ATOM 1356 C C . ASN A 1 168 ? 27.391 -38.625 -36.688 1 90 168 ASN A C 1
ATOM 1358 O O . ASN A 1 168 ? 27.688 -39.281 -35.688 1 90 168 ASN A O 1
ATOM 1362 N N . LEU A 1 169 ? 28.125 -38.5 -37.781 1 88.44 169 LEU A N 1
ATOM 1363 C CA . LEU A 1 169 ? 29.406 -39.188 -37.844 1 88.44 169 LEU A CA 1
ATOM 1364 C C . LEU A 1 169 ? 30.375 -38.625 -36.812 1 88.44 169 LEU A C 1
ATOM 1366 O O . LEU A 1 169 ? 31.094 -39.406 -36.156 1 88.44 169 LEU A O 1
ATOM 1370 N N . ALA A 1 170 ? 30.328 -37.375 -36.719 1 89.12 170 ALA A N 1
ATOM 1371 C CA . ALA A 1 170 ? 31.219 -36.719 -35.719 1 89.12 170 ALA A CA 1
ATOM 1372 C C . ALA A 1 170 ? 30.859 -37.156 -34.312 1 89.12 170 ALA A C 1
ATOM 1374 O O . ALA A 1 170 ? 31.734 -37.312 -33.469 1 89.12 170 ALA A O 1
ATOM 1375 N N . LEU A 1 171 ? 29.656 -37.25 -34 1 90.5 171 LEU A N 1
ATOM 1376 C CA . LEU A 1 171 ? 29.188 -37.562 -32.656 1 90.5 171 LEU A CA 1
ATOM 1377 C C . LEU A 1 171 ? 29.391 -39.062 -32.344 1 90.5 171 LEU A C 1
ATOM 1379 O O . LEU A 1 171 ? 29.562 -39.438 -31.188 1 90.5 171 LEU A O 1
ATOM 1383 N N . GLU A 1 172 ? 29.344 -39.812 -33.375 1 84.38 172 GLU A N 1
ATOM 1384 C CA . GLU A 1 172 ? 29.562 -41.25 -33.188 1 84.38 172 GLU A CA 1
ATOM 1385 C C . GLU A 1 172 ? 31.047 -41.531 -32.906 1 84.38 172 GLU A C 1
ATOM 1387 O O . GLU A 1 172 ? 31.359 -42.375 -32.094 1 84.38 172 GLU A O 1
ATOM 1392 N N . HIS A 1 173 ? 31.797 -40.625 -33.688 1 76.88 173 HIS A N 1
ATOM 1393 C CA . HIS A 1 173 ? 33.219 -40.812 -33.562 1 76.88 173 HIS A CA 1
ATOM 1394 C C . HIS A 1 173 ? 33.812 -40.031 -32.406 1 76.88 173 HIS A C 1
ATOM 1396 O O . HIS A 1 173 ? 33.25 -39 -32 1 76.88 173 HIS A O 1
ATOM 1402 N N . VAL A 1 174 ? 34.625 -40.625 -31.578 1 68.38 174 VAL A N 1
ATOM 1403 C CA . VAL A 1 174 ? 35.25 -39.938 -30.469 1 68.38 174 VAL A CA 1
ATOM 1404 C C . VAL A 1 174 ? 36.188 -38.875 -30.984 1 68.38 174 VAL A C 1
ATOM 1406 O O . VAL A 1 174 ? 37.375 -39.156 -31.25 1 68.38 174 VAL A O 1
ATOM 1409 N N . ILE A 1 175 ? 35.562 -37.719 -31.453 1 76 175 ILE A N 1
ATOM 1410 C CA . ILE A 1 175 ? 36.375 -36.562 -31.875 1 76 175 ILE A CA 1
ATOM 1411 C C . ILE A 1 175 ? 36.625 -35.656 -30.672 1 76 175 ILE A C 1
ATOM 1413 O O . ILE A 1 175 ? 36.031 -35.844 -29.609 1 76 175 ILE A O 1
ATOM 1417 N N . SER A 1 176 ? 37.625 -34.75 -30.812 1 80.56 176 SER A N 1
ATOM 1418 C CA . SER A 1 176 ? 37.938 -33.781 -29.75 1 80.56 176 SER A CA 1
ATOM 1419 C C . SER A 1 176 ? 36.688 -32.969 -29.359 1 80.56 176 SER A C 1
ATOM 1421 O O . SER A 1 176 ? 35.906 -32.594 -30.219 1 80.56 176 SER A O 1
ATOM 1423 N N . GLY A 1 177 ? 36.469 -32.875 -28.062 1 82.06 177 GLY A N 1
ATOM 1424 C CA . GLY A 1 177 ? 35.344 -32.156 -27.516 1 82.06 177 GLY A CA 1
ATOM 1425 C C . GLY A 1 177 ? 35.25 -30.734 -28.031 1 82.06 177 GLY A C 1
ATOM 1426 O O . GLY A 1 177 ? 34.156 -30.25 -28.344 1 82.06 177 GLY A O 1
ATOM 1427 N N . SER A 1 178 ? 36.344 -30.156 -28.234 1 86.31 178 SER A N 1
ATOM 1428 C CA . SER A 1 178 ? 36.375 -28.766 -28.672 1 86.31 178 SER A CA 1
ATOM 1429 C C . SER A 1 178 ? 35.906 -28.625 -30.125 1 86.31 178 SER A C 1
ATOM 1431 O O . SER A 1 178 ? 35.188 -27.688 -30.469 1 86.31 178 SER A O 1
ATOM 1433 N N . VAL A 1 179 ? 36.344 -29.516 -30.938 1 88.06 179 VAL A N 1
ATOM 1434 C CA . VAL A 1 179 ? 35.938 -29.484 -32.344 1 88.06 179 VAL A CA 1
ATOM 1435 C C . VAL A 1 179 ? 34.469 -29.781 -32.469 1 88.06 179 VAL A C 1
ATOM 1437 O O . VAL A 1 179 ? 33.75 -29.141 -33.281 1 88.06 179 VAL A O 1
ATOM 1440 N N . LEU A 1 180 ? 34.031 -30.719 -31.719 1 90.5 180 LEU A N 1
ATOM 1441 C CA . LEU A 1 180 ? 32.594 -31.062 -31.734 1 90.5 180 LEU A CA 1
ATOM 1442 C C . LEU A 1 180 ? 31.75 -29.859 -31.328 1 90.5 180 LEU A C 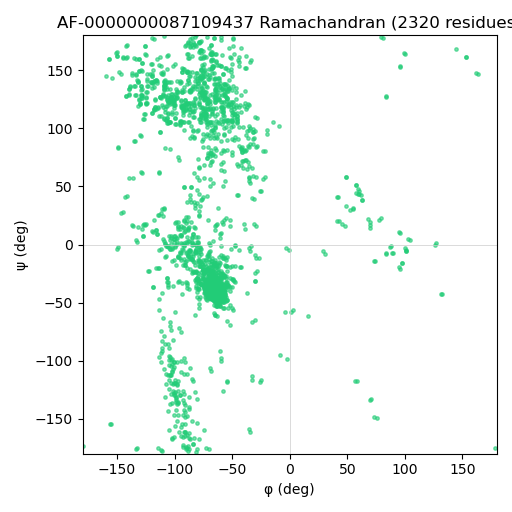1
ATOM 1444 O O . LEU A 1 180 ? 30.719 -29.594 -31.953 1 90.5 180 LEU A O 1
ATOM 1448 N N . HIS A 1 181 ? 32.156 -29.156 -30.328 1 92.12 181 HIS A N 1
ATOM 1449 C CA . HIS A 1 181 ? 31.469 -27.969 -29.844 1 92.12 181 HIS A CA 1
ATOM 1450 C C . HIS A 1 181 ? 31.391 -26.906 -30.938 1 92.12 181 HIS A C 1
ATOM 1452 O O . HIS A 1 181 ? 30.328 -26.281 -31.125 1 92.12 181 HIS A O 1
ATOM 1458 N N . LYS A 1 182 ? 32.438 -26.719 -31.656 1 91.12 182 LYS A N 1
ATOM 1459 C CA . LYS A 1 182 ? 32.469 -25.719 -32.719 1 91.12 182 LYS A CA 1
ATOM 1460 C C . LYS A 1 182 ? 31.594 -26.141 -33.906 1 91.12 182 LYS A C 1
ATOM 1462 O O . LYS A 1 182 ? 30.984 -25.297 -34.531 1 91.12 182 LYS A O 1
ATOM 1467 N N . LEU A 1 183 ? 31.641 -27.391 -34.156 1 91.94 183 LEU A N 1
ATOM 1468 C CA . LEU A 1 183 ? 30.781 -27.906 -35.219 1 91.94 183 LEU A CA 1
ATOM 1469 C C . LEU A 1 183 ? 29.312 -27.609 -34.938 1 91.94 183 LEU A C 1
ATOM 1471 O O . LEU A 1 183 ? 28.594 -27.125 -35.812 1 91.94 183 LEU A O 1
ATOM 1475 N N . VAL A 1 184 ? 28.859 -27.875 -33.719 1 92.94 184 VAL A N 1
ATOM 1476 C CA . VAL A 1 184 ? 27.469 -27.656 -33.312 1 92.94 184 VAL A CA 1
ATOM 1477 C C . VAL A 1 184 ? 27.188 -26.156 -33.281 1 92.94 184 VAL A C 1
ATOM 1479 O O . VAL A 1 184 ? 26.094 -25.719 -33.625 1 92.94 184 VAL A O 1
ATOM 1482 N N . GLU A 1 185 ? 28.125 -25.422 -32.875 1 92.25 185 GLU A N 1
ATOM 1483 C CA . GLU A 1 185 ? 27.953 -23.969 -32.781 1 92.25 185 GLU A CA 1
ATOM 1484 C C . GLU A 1 185 ? 27.641 -23.375 -34.156 1 92.25 185 GLU A C 1
ATOM 1486 O O . GLU A 1 185 ? 26.859 -22.422 -34.25 1 92.25 185 GLU A O 1
ATOM 1491 N N . ASN A 1 186 ? 28.188 -23.938 -35.125 1 91.5 186 ASN A N 1
ATOM 1492 C CA . ASN A 1 186 ? 28.016 -23.375 -36.469 1 91.5 186 ASN A CA 1
ATOM 1493 C C . ASN A 1 186 ? 26.875 -24.062 -37.219 1 91.5 186 ASN A C 1
ATOM 1495 O O . ASN A 1 186 ? 26.5 -23.641 -38.312 1 91.5 186 ASN A O 1
ATOM 1499 N N . ALA A 1 187 ? 26.328 -25.078 -36.656 1 92.75 187 ALA A N 1
ATOM 1500 C CA . ALA A 1 187 ? 25.219 -25.781 -37.312 1 92.75 187 ALA A CA 1
ATOM 1501 C C . ALA A 1 187 ? 23.906 -25.016 -37.156 1 92.75 187 ALA A C 1
ATOM 1503 O O . ALA A 1 187 ? 23.594 -24.516 -36.062 1 92.75 187 ALA A O 1
ATOM 1504 N N . ASN A 1 188 ? 23.188 -24.828 -38.25 1 90.12 188 ASN A N 1
ATOM 1505 C CA . ASN A 1 188 ? 21.875 -24.188 -38.156 1 90.12 188 ASN A CA 1
ATOM 1506 C C . ASN A 1 188 ? 20.766 -25.203 -37.875 1 90.12 188 ASN A C 1
ATOM 1508 O O . ASN A 1 188 ? 21.047 -26.391 -37.688 1 90.12 188 ASN A O 1
ATOM 1512 N N . ALA A 1 189 ? 19.516 -24.781 -37.844 1 89.94 189 ALA A N 1
ATOM 1513 C CA . ALA A 1 189 ? 18.375 -25.609 -37.469 1 89.94 189 ALA A CA 1
ATOM 1514 C C . ALA A 1 189 ? 18.172 -26.75 -38.469 1 89.94 189 ALA A C 1
ATOM 1516 O O . ALA A 1 189 ? 17.828 -27.859 -38.094 1 89.94 189 ALA A O 1
ATOM 1517 N N . GLU A 1 190 ? 18.469 -26.484 -39.656 1 90.06 190 GLU A N 1
ATOM 1518 C CA . GLU A 1 190 ? 18.281 -27.469 -40.719 1 90.06 190 GLU A CA 1
ATOM 1519 C C . GLU A 1 190 ? 19.297 -28.609 -40.594 1 90.06 190 GLU A C 1
ATOM 1521 O O . GLU A 1 190 ? 18.938 -29.781 -40.719 1 90.06 190 GLU A O 1
ATOM 1526 N N . VAL A 1 191 ? 20.516 -28.203 -40.312 1 92.62 191 VAL A N 1
ATOM 1527 C CA . VAL A 1 191 ? 21.578 -29.188 -40.188 1 92.62 191 VAL A CA 1
ATOM 1528 C C . VAL A 1 191 ? 21.312 -30.078 -38.969 1 92.62 191 VAL A C 1
ATOM 1530 O O . VAL A 1 191 ? 21.484 -31.297 -39.031 1 92.62 191 VAL A O 1
ATOM 1533 N N . LEU A 1 192 ? 20.875 -29.5 -37.938 1 93.44 192 LEU A N 1
ATOM 1534 C CA . LEU A 1 192 ? 20.625 -30.219 -36.688 1 93.44 192 LEU A CA 1
ATOM 1535 C C . LEU A 1 192 ? 19.406 -31.141 -36.844 1 93.44 192 LEU A C 1
ATOM 1537 O O . LEU A 1 192 ? 19.25 -32.094 -36.094 1 93.44 192 LEU A O 1
ATOM 1541 N N . GLY A 1 193 ? 18.547 -30.922 -37.812 1 92.06 193 GLY A N 1
ATOM 1542 C CA . GLY A 1 193 ? 17.328 -31.703 -38 1 92.06 193 GLY A CA 1
ATOM 1543 C C . GLY A 1 193 ? 17.484 -32.781 -39.062 1 92.06 193 GLY A C 1
ATOM 1544 O O . GLY A 1 193 ? 16.547 -33.531 -39.344 1 92.06 193 GLY A O 1
ATOM 1545 N N . LEU A 1 194 ? 18.734 -32.906 -39.562 1 90.56 194 LEU A N 1
ATOM 1546 C CA . LEU A 1 194 ? 18.953 -33.875 -40.625 1 90.56 194 LEU A CA 1
ATOM 1547 C C . LEU A 1 194 ? 18.969 -35.312 -40.094 1 90.56 194 LEU A C 1
ATOM 1549 O O . LEU A 1 194 ? 19.531 -35.562 -39.031 1 90.56 194 LEU A O 1
ATOM 1553 N N . LEU A 1 195 ? 18.234 -36.219 -40.781 1 88.19 195 LEU A N 1
ATOM 1554 C CA . LEU A 1 195 ? 18.172 -37.625 -40.438 1 88.19 195 LEU A CA 1
ATOM 1555 C C . LEU A 1 195 ? 19.031 -38.469 -41.375 1 88.19 195 LEU A C 1
ATOM 1557 O O . LEU A 1 195 ? 19.219 -38.125 -42.531 1 88.19 195 LEU A O 1
ATOM 1561 N N . ASP A 1 196 ? 19.656 -39.375 -40.875 1 82.62 196 ASP A N 1
ATOM 1562 C CA . ASP A 1 196 ? 20.422 -40.312 -41.719 1 82.62 196 ASP A CA 1
ATOM 1563 C C . ASP A 1 196 ? 19.688 -41.625 -41.875 1 82.62 196 ASP A C 1
ATOM 1565 O O . ASP A 1 196 ? 18.5 -41.719 -41.594 1 82.62 196 ASP A O 1
ATOM 1569 N N . THR A 1 197 ? 20.391 -42.688 -42.406 1 82.12 197 THR A N 1
ATOM 1570 C CA . THR A 1 197 ? 19.781 -44 -42.688 1 82.12 197 THR A CA 1
ATOM 1571 C C . THR A 1 197 ? 19.375 -44.688 -41.375 1 82.12 197 THR A C 1
ATOM 1573 O O . THR A 1 197 ? 18.484 -45.531 -41.406 1 82.12 197 THR A O 1
ATOM 1576 N N . SER A 1 198 ? 20.047 -44.312 -40.344 1 79.44 198 SER A N 1
ATOM 1577 C CA . SER A 1 198 ? 19.656 -44.844 -39.062 1 79.44 198 SER A CA 1
ATOM 1578 C C . SER A 1 198 ? 18.406 -44.156 -38.531 1 79.44 198 SER A C 1
ATOM 1580 O O . SER A 1 198 ? 17.859 -44.562 -37.5 1 79.44 198 SER A O 1
ATOM 1582 N N . LYS A 1 199 ? 17.938 -43.094 -39.188 1 85.81 199 LYS A N 1
ATOM 1583 C CA . LYS A 1 199 ? 16.75 -42.344 -38.844 1 85.81 199 LYS A CA 1
ATOM 1584 C C . LYS A 1 199 ? 16.953 -41.562 -37.562 1 85.81 199 LYS A C 1
ATOM 1586 O O . LYS A 1 199 ? 15.992 -41.281 -36.844 1 85.81 199 LYS A O 1
ATOM 1591 N N . LYS A 1 200 ? 18.203 -41.344 -37.188 1 89.81 200 LYS A N 1
ATOM 1592 C CA . LYS A 1 200 ? 18.531 -40.531 -36 1 89.81 200 LYS A CA 1
ATOM 1593 C C . LYS A 1 200 ? 19.109 -39.188 -36.406 1 89.81 200 LYS A C 1
ATOM 1595 O O . LYS A 1 200 ? 19.906 -39.094 -37.344 1 89.81 200 LYS A O 1
ATOM 1600 N N . ALA A 1 201 ? 18.625 -38.219 -35.75 1 92.19 201 ALA A N 1
ATOM 1601 C CA . ALA A 1 201 ? 19.266 -36.906 -35.875 1 92.19 201 ALA A CA 1
ATOM 1602 C C . ALA A 1 201 ? 20.453 -36.781 -34.938 1 92.19 201 ALA A C 1
ATOM 1604 O O . ALA A 1 201 ? 20.703 -37.656 -34.094 1 92.19 201 ALA A O 1
ATOM 1605 N N . ALA A 1 202 ? 21.156 -35.656 -35.094 1 91.94 202 ALA A N 1
ATOM 1606 C CA . ALA A 1 202 ? 22.406 -35.438 -34.375 1 91.94 202 ALA A CA 1
ATOM 1607 C C . ALA A 1 202 ? 22.172 -35.5 -32.875 1 91.94 202 ALA A C 1
ATOM 1609 O O . ALA A 1 202 ? 23 -36.031 -32.125 1 91.94 202 ALA A O 1
ATOM 1610 N N . PHE A 1 203 ? 21.062 -34.969 -32.344 1 95.12 203 PHE A N 1
ATOM 1611 C CA . PHE A 1 203 ? 20.797 -34.875 -30.906 1 95.12 203 PHE A CA 1
ATOM 1612 C C . PHE A 1 203 ? 20.703 -36.25 -30.281 1 95.12 203 PHE A C 1
ATOM 1614 O O . PHE A 1 203 ? 21.125 -36.469 -29.141 1 95.12 203 PHE A O 1
ATOM 1621 N N . PHE A 1 204 ? 20.219 -37.281 -30.969 1 94.25 204 PHE A N 1
ATOM 1622 C CA . PHE A 1 204 ? 20.062 -38.625 -30.453 1 94.25 204 PHE A CA 1
ATOM 1623 C C . PHE A 1 204 ? 21.422 -39.281 -30.234 1 94.25 204 PHE A C 1
ATOM 1625 O O . PHE A 1 204 ? 21.578 -40.125 -29.328 1 94.25 204 PHE A O 1
ATOM 1632 N N . HIS A 1 205 ? 22.375 -38.875 -31.016 1 92.12 205 HIS A N 1
ATOM 1633 C CA . HIS A 1 205 ? 23.734 -39.375 -30.828 1 92.12 205 HIS A CA 1
ATOM 1634 C C . HIS A 1 205 ? 24.438 -38.656 -29.688 1 92.12 205 HIS A C 1
ATOM 1636 O O . HIS A 1 205 ? 25.312 -39.219 -29.016 1 92.12 205 HIS A O 1
ATOM 1642 N N . ALA A 1 206 ? 24 -37.469 -29.578 1 93.12 206 ALA A N 1
ATOM 1643 C CA . ALA A 1 206 ? 24.641 -36.625 -28.562 1 93.12 206 ALA A CA 1
ATOM 1644 C C . ALA A 1 206 ? 24.297 -37.125 -27.156 1 93.12 206 ALA A C 1
ATOM 1646 O O . ALA A 1 206 ? 25.094 -37 -26.219 1 93.12 206 ALA A O 1
ATOM 1647 N N . VAL A 1 207 ? 23.156 -37.781 -26.969 1 94.88 207 VAL A N 1
ATOM 1648 C CA . VAL A 1 207 ? 22.703 -38.125 -25.625 1 94.88 207 VAL A CA 1
ATOM 1649 C C . VAL A 1 207 ? 23.047 -39.562 -25.281 1 94.88 207 VAL A C 1
ATOM 1651 O O . VAL A 1 207 ? 22.531 -40.125 -24.328 1 94.88 207 VAL A O 1
ATOM 1654 N N . ARG A 1 208 ? 23.906 -40.094 -25.938 1 91.88 208 ARG A N 1
ATOM 1655 C CA . ARG A 1 208 ? 24.312 -41.469 -25.656 1 91.88 208 ARG A CA 1
ATOM 1656 C C . ARG A 1 208 ? 24.953 -41.594 -24.281 1 91.88 208 ARG A C 1
ATOM 1658 O O . ARG A 1 208 ? 25.812 -40.75 -23.938 1 91.88 208 ARG A O 1
ATOM 1665 N N . TYR A 1 209 ? 24.547 -42.562 -23.531 1 93.56 209 TYR A N 1
ATOM 1666 C CA . TYR A 1 209 ? 24.953 -42.688 -22.125 1 93.56 209 TYR A CA 1
ATOM 1667 C C . TYR A 1 209 ? 26.453 -43 -22.031 1 93.56 209 TYR A C 1
ATOM 1669 O O . TYR A 1 209 ? 27.125 -42.5 -21.125 1 93.56 209 TYR A O 1
ATOM 1677 N N . ASP A 1 210 ? 26.984 -43.781 -22.938 1 88.88 210 ASP A N 1
ATOM 1678 C CA . ASP A 1 210 ? 28.359 -44.25 -22.844 1 88.88 210 ASP A CA 1
ATOM 1679 C C . ASP A 1 210 ? 29.359 -43.125 -23.078 1 88.88 210 ASP A C 1
ATOM 1681 O O . ASP A 1 210 ? 30.531 -43.25 -22.75 1 88.88 210 ASP A O 1
ATOM 1685 N N . GLN A 1 211 ? 28.844 -41.938 -23.594 1 88.69 211 GLN A N 1
ATOM 1686 C CA . GLN A 1 211 ? 29.719 -40.812 -23.891 1 88.69 211 GLN A CA 1
ATOM 1687 C C . GLN A 1 211 ? 29.375 -39.594 -23 1 88.69 211 GLN A C 1
ATOM 1689 O O . GLN A 1 211 ? 29.797 -38.5 -23.281 1 88.69 211 GLN A O 1
ATOM 1694 N N . CYS A 1 212 ? 28.578 -39.781 -21.969 1 89.81 212 CYS A N 1
ATOM 1695 C CA . CYS A 1 212 ? 28.062 -38.656 -21.203 1 89.81 212 CYS A CA 1
ATOM 1696 C C . CYS A 1 212 ? 29.109 -38.125 -20.234 1 89.81 212 CYS A C 1
ATOM 1698 O O . CYS A 1 212 ? 28.922 -38.125 -19.016 1 89.81 212 CYS A O 1
ATOM 1700 N N . ASP A 1 213 ? 30.234 -37.531 -20.719 1 87.69 213 ASP A N 1
ATOM 1701 C CA . ASP A 1 213 ? 31.234 -36.875 -19.906 1 87.69 213 ASP A CA 1
ATOM 1702 C C . ASP A 1 213 ? 30.906 -35.375 -19.734 1 87.69 213 ASP A C 1
ATOM 1704 O O . ASP A 1 213 ? 29.828 -34.938 -20.125 1 87.69 213 ASP A O 1
ATOM 1708 N N . GLU A 1 214 ? 31.812 -34.75 -19.094 1 89.5 214 GLU A N 1
ATOM 1709 C CA . GLU A 1 214 ? 31.562 -33.344 -18.797 1 89.5 214 GLU A CA 1
ATOM 1710 C C . GLU A 1 214 ? 31.469 -32.5 -20.078 1 89.5 214 GLU A C 1
ATOM 1712 O O . GLU A 1 214 ? 30.688 -31.562 -20.156 1 89.5 214 GLU A O 1
ATOM 1717 N N . ASN A 1 215 ? 32.25 -32.812 -21.016 1 87.75 215 ASN A N 1
ATOM 1718 C CA . ASN A 1 215 ? 32.188 -32.094 -22.297 1 87.75 215 ASN A CA 1
ATOM 1719 C C . ASN A 1 215 ? 30.875 -32.344 -23.016 1 87.75 215 ASN A C 1
ATOM 1721 O O . ASN A 1 215 ? 30.359 -31.438 -23.672 1 87.75 215 ASN A O 1
ATOM 1725 N N . ARG A 1 216 ? 30.406 -33.5 -22.844 1 90.44 216 ARG A N 1
ATOM 1726 C CA . ARG A 1 216 ? 29.141 -33.844 -23.484 1 90.44 216 ARG A CA 1
ATOM 1727 C C . ARG A 1 216 ? 27.984 -33.094 -22.828 1 90.44 216 ARG A C 1
ATOM 1729 O O . ARG A 1 216 ? 27.047 -32.688 -23.5 1 90.44 216 ARG A O 1
ATOM 1736 N N . VAL A 1 217 ? 28.078 -32.969 -21.547 1 94.19 217 VAL A N 1
ATOM 1737 C CA . VAL A 1 217 ? 27.062 -32.188 -20.844 1 94.19 217 VAL A CA 1
ATOM 1738 C C . VAL A 1 217 ? 27.047 -30.75 -21.375 1 94.19 217 VAL A C 1
ATOM 1740 O O . VAL A 1 217 ? 25.969 -30.188 -21.609 1 94.19 217 VAL A O 1
ATOM 1743 N N . GLU A 1 218 ? 28.172 -30.203 -21.562 1 93.19 218 GLU A N 1
ATOM 1744 C CA . GLU A 1 218 ? 28.266 -28.844 -22.109 1 93.19 218 GLU A CA 1
ATOM 1745 C C . GLU A 1 218 ? 27.703 -28.781 -23.531 1 93.19 218 GLU A C 1
ATOM 1747 O O . GLU A 1 218 ? 27.109 -27.781 -23.922 1 93.19 218 GLU A O 1
ATOM 1752 N N . LEU A 1 219 ? 28.031 -29.75 -24.234 1 92.62 219 LEU A N 1
ATOM 1753 C CA . LEU A 1 219 ? 27.516 -29.828 -25.594 1 92.62 219 LEU A CA 1
ATOM 1754 C C . LEU A 1 219 ? 25.984 -29.844 -25.594 1 92.62 219 LEU A C 1
ATOM 1756 O O . LEU A 1 219 ? 25.359 -29.203 -26.453 1 92.62 219 LEU A O 1
ATOM 1760 N N . ILE A 1 220 ? 25.375 -30.625 -24.734 1 95.38 220 ILE A N 1
ATOM 1761 C CA . ILE A 1 220 ? 23.922 -30.688 -24.625 1 95.38 220 ILE A CA 1
ATOM 1762 C C . ILE A 1 220 ? 23.359 -29.328 -24.266 1 95.38 220 ILE A C 1
ATOM 1764 O O . ILE A 1 220 ? 22.328 -28.891 -24.797 1 95.38 220 ILE A O 1
ATOM 1768 N N . ASP A 1 221 ? 24.062 -28.672 -23.438 1 95 221 ASP A N 1
ATOM 1769 C CA . ASP A 1 221 ? 23.656 -27.312 -23.078 1 95 221 ASP A CA 1
ATOM 1770 C C . ASP A 1 221 ? 23.625 -26.406 -24.312 1 95 221 ASP A C 1
ATOM 1772 O O . ASP A 1 221 ? 22.719 -25.594 -24.469 1 95 221 ASP A O 1
ATOM 1776 N N . LEU A 1 222 ? 24.641 -26.516 -25.031 1 93.75 222 LEU A N 1
ATOM 1777 C CA . LEU A 1 222 ? 24.719 -25.719 -26.25 1 93.75 222 LEU A CA 1
ATOM 1778 C C . LEU A 1 222 ? 23.547 -26.031 -27.188 1 93.75 222 LEU A C 1
ATOM 1780 O O . LEU A 1 222 ? 22.938 -25.125 -27.75 1 93.75 222 LEU A O 1
ATOM 1784 N N . LEU A 1 223 ? 23.281 -27.266 -27.359 1 95.31 223 LEU A N 1
ATOM 1785 C CA . LEU A 1 223 ? 22.172 -27.688 -28.203 1 95.31 223 LEU A CA 1
ATOM 1786 C C . LEU A 1 223 ? 20.844 -27.156 -27.672 1 95.31 223 LEU A C 1
ATOM 1788 O O . LEU A 1 223 ? 20 -26.719 -28.453 1 95.31 223 LEU A O 1
ATOM 1792 N N . LEU A 1 224 ? 20.641 -27.203 -26.406 1 95.44 224 LEU A N 1
ATOM 1793 C CA . LEU A 1 224 ? 19.422 -26.703 -25.781 1 95.44 224 LEU A CA 1
ATOM 1794 C C . LEU A 1 224 ? 19.312 -25.188 -25.953 1 95.44 224 LEU A C 1
ATOM 1796 O O . LEU A 1 224 ? 18.219 -24.656 -26.156 1 95.44 224 LEU A O 1
ATOM 1800 N N . ASN A 1 225 ? 20.406 -24.547 -25.828 1 93.06 225 ASN A N 1
ATOM 1801 C CA . ASN A 1 225 ? 20.406 -23.109 -26.031 1 93.06 225 ASN A CA 1
ATOM 1802 C C . ASN A 1 225 ? 20.016 -22.734 -27.469 1 93.06 225 ASN A C 1
ATOM 1804 O O . ASN A 1 225 ? 19.312 -21.75 -27.688 1 93.06 225 ASN A O 1
ATOM 1808 N N . LYS A 1 226 ? 20.5 -23.453 -28.359 1 92.19 226 LYS A N 1
ATOM 1809 C CA . LYS A 1 226 ? 20.125 -23.234 -29.766 1 92.19 226 LYS A CA 1
ATOM 1810 C C . LYS A 1 226 ? 18.641 -23.453 -29.969 1 92.19 226 LYS A C 1
ATOM 1812 O O . LYS A 1 226 ? 18 -22.75 -30.75 1 92.19 226 LYS A O 1
ATOM 1817 N N . ASP A 1 227 ? 18.125 -24.484 -29.359 1 93.12 227 ASP A N 1
ATOM 1818 C CA . ASP A 1 227 ? 16.688 -24.719 -29.422 1 93.12 227 ASP A CA 1
ATOM 1819 C C . ASP A 1 227 ? 15.906 -23.547 -28.844 1 93.12 227 ASP A C 1
ATOM 1821 O O . ASP A 1 227 ? 14.883 -23.141 -29.391 1 93.12 227 ASP A O 1
ATOM 1825 N N . MET A 1 228 ? 16.391 -23.078 -27.75 1 90.62 228 MET A N 1
ATOM 1826 C CA . MET A 1 228 ? 15.742 -21.953 -27.078 1 90.62 228 MET A CA 1
ATOM 1827 C C . MET A 1 228 ? 15.711 -20.734 -27.984 1 90.62 228 MET A C 1
ATOM 1829 O O . MET A 1 228 ? 14.711 -20.016 -28.031 1 90.62 228 MET A O 1
ATOM 1833 N N . GLU A 1 229 ? 16.766 -20.469 -28.656 1 86.38 229 GLU A N 1
ATOM 1834 C CA . GLU A 1 229 ? 16.859 -19.312 -29.562 1 86.38 229 GLU A CA 1
ATOM 1835 C C . GLU A 1 229 ? 15.844 -19.438 -30.703 1 86.38 229 GLU A C 1
ATOM 1837 O O . GLU A 1 229 ? 15.242 -18.438 -31.094 1 86.38 229 GLU A O 1
ATOM 1842 N N . ILE A 1 230 ? 15.711 -20.578 -31.094 1 86.19 230 ILE A N 1
ATOM 1843 C CA . ILE A 1 230 ? 14.773 -20.797 -32.188 1 86.19 230 ILE A CA 1
ATOM 1844 C C . ILE A 1 230 ? 13.344 -20.594 -31.688 1 86.19 230 ILE A C 1
ATOM 1846 O O . ILE A 1 230 ? 12.531 -19.984 -32.375 1 86.19 230 ILE A O 1
ATOM 1850 N N . THR A 1 231 ? 13.016 -21.047 -30.547 1 83.88 231 THR A N 1
ATOM 1851 C CA . THR A 1 231 ? 11.672 -20.938 -29.984 1 83.88 231 THR A CA 1
ATOM 1852 C C . THR A 1 231 ? 11.344 -19.484 -29.656 1 83.88 231 THR A C 1
ATOM 1854 O O . THR A 1 231 ? 10.188 -19.062 -29.766 1 83.88 231 THR A O 1
ATOM 1857 N N . LYS A 1 232 ? 12.297 -18.656 -29.203 1 76.5 232 LYS A N 1
ATOM 1858 C CA . LYS A 1 232 ? 12.086 -17.266 -28.828 1 76.5 232 LYS A CA 1
ATOM 1859 C C . LYS A 1 232 ? 11.836 -16.391 -30.062 1 76.5 232 LYS A C 1
ATOM 1861 O O . LYS A 1 232 ? 11.164 -15.367 -29.969 1 76.5 232 LYS A O 1
ATOM 1866 N N . ARG A 1 233 ? 12.445 -16.516 -31.156 1 66.56 233 ARG A N 1
ATOM 1867 C CA . ARG A 1 233 ? 12.297 -15.688 -32.344 1 66.56 233 ARG A CA 1
ATOM 1868 C C . ARG A 1 233 ? 10.859 -15.734 -32.875 1 66.56 233 ARG A C 1
ATOM 1870 O O . ARG A 1 233 ? 10.406 -14.805 -33.531 1 66.56 233 ARG A O 1
ATOM 1877 N N . ILE A 1 234 ? 10.148 -16.688 -32.625 1 58.28 234 ILE A N 1
ATOM 1878 C CA . ILE A 1 234 ? 8.867 -16.859 -33.312 1 58.28 234 ILE A CA 1
ATOM 1879 C C . ILE A 1 234 ? 7.77 -16.141 -32.531 1 58.28 234 ILE A C 1
ATOM 1881 O O . ILE A 1 234 ? 6.688 -15.883 -33.062 1 58.28 234 ILE A O 1
ATOM 1885 N N . GLY A 1 235 ? 7.965 -15.109 -31.578 1 52.91 235 GLY A N 1
ATOM 1886 C CA . GLY A 1 235 ? 6.891 -14.281 -31.062 1 52.91 235 GLY A CA 1
ATOM 1887 C C . GLY A 1 235 ? 7.254 -13.57 -29.766 1 52.91 235 GLY A C 1
ATOM 1888 O O . GLY A 1 235 ? 8.195 -13.969 -29.078 1 52.91 235 GLY A O 1
ATOM 1889 N N . PRO A 1 236 ? 6.652 -12.352 -29.625 1 48.47 236 PRO A N 1
ATOM 1890 C CA . PRO A 1 236 ? 6.941 -11.547 -28.438 1 48.47 236 PRO A CA 1
ATOM 1891 C C . PRO A 1 236 ? 6.598 -12.266 -27.141 1 48.47 236 PRO A C 1
ATOM 1893 O O . PRO A 1 236 ? 5.742 -13.148 -27.125 1 48.47 236 PRO A O 1
ATOM 1896 N N . PRO A 1 237 ? 7.375 -11.992 -26.125 1 45.06 237 PRO A N 1
ATOM 1897 C CA . PRO A 1 237 ? 7.059 -12.531 -24.797 1 45.06 237 PRO A CA 1
ATOM 1898 C C . PRO A 1 237 ? 5.637 -12.195 -24.359 1 45.06 237 PRO A C 1
ATOM 1900 O O . PRO A 1 237 ? 5.168 -11.078 -24.562 1 45.06 237 PRO A O 1
ATOM 1903 N N . GLY A 1 238 ? 4.582 -13.164 -24.031 1 44.09 238 GLY A N 1
ATOM 1904 C CA . GLY A 1 238 ? 3.256 -12.914 -23.5 1 44.09 238 GLY A CA 1
ATOM 1905 C C . GLY A 1 238 ? 2.156 -13.633 -24.25 1 44.09 238 GLY A C 1
ATOM 1906 O O . GLY A 1 238 ? 1.033 -13.758 -23.766 1 44.09 238 GLY A O 1
ATOM 1907 N N . LEU A 1 239 ? 2.188 -13.664 -25.656 1 44.06 239 LEU A N 1
ATOM 1908 C CA . LEU A 1 239 ? 1.078 -14.211 -26.422 1 44.06 239 LEU A CA 1
ATOM 1909 C C . LEU A 1 239 ? 1.266 -15.711 -26.656 1 44.06 239 LEU A C 1
ATOM 1911 O O . LEU A 1 239 ? 2.391 -16.219 -26.625 1 44.06 239 LEU A O 1
ATOM 1915 N N . THR A 1 240 ? 0.109 -16.547 -26.75 1 45.72 240 THR A N 1
ATOM 1916 C CA . THR A 1 240 ? 0.056 -17.984 -27.016 1 45.72 240 THR A CA 1
ATOM 1917 C C . THR A 1 240 ? 0.896 -18.328 -28.25 1 45.72 240 THR A C 1
ATOM 1919 O O . THR A 1 240 ? 0.65 -17.812 -29.344 1 45.72 240 THR A O 1
ATOM 1922 N N . ARG A 1 241 ? 2.061 -18.625 -28.188 1 50.91 241 ARG A N 1
ATOM 1923 C CA . ARG A 1 241 ? 2.992 -18.969 -29.266 1 50.91 241 ARG A CA 1
ATOM 1924 C C . ARG A 1 241 ? 2.611 -20.297 -29.922 1 50.91 241 ARG A C 1
ATOM 1926 O O . ARG A 1 241 ? 2.393 -21.297 -29.234 1 50.91 241 ARG A O 1
ATOM 1933 N N . PRO A 1 242 ? 2.197 -20.297 -31.172 1 54.97 242 PRO A N 1
ATOM 1934 C CA . PRO A 1 242 ? 2.021 -21.609 -31.797 1 54.97 242 PRO A CA 1
ATOM 1935 C C . PRO A 1 242 ? 3.271 -22.469 -31.688 1 54.97 242 PRO A C 1
ATOM 1937 O O . PRO A 1 242 ? 4.391 -21.953 -31.703 1 54.97 242 PRO A O 1
ATOM 1940 N N . HIS A 1 243 ? 3.164 -23.656 -31.297 1 61.56 243 HIS A N 1
ATOM 1941 C CA . HIS A 1 243 ? 4.301 -24.562 -31.172 1 61.56 243 HIS A CA 1
ATOM 1942 C C . HIS A 1 243 ? 5.023 -24.719 -32.5 1 61.56 243 HIS A C 1
ATOM 1944 O O . HIS A 1 243 ? 4.391 -24.984 -33.531 1 61.56 243 HIS A O 1
ATOM 1950 N N . VAL A 1 244 ? 6.234 -24.266 -32.594 1 69.69 244 VAL A N 1
ATOM 1951 C CA . VAL A 1 244 ? 7.121 -24.5 -33.75 1 69.69 244 VAL A CA 1
ATOM 1952 C C . VAL A 1 244 ? 7.961 -25.75 -33.469 1 69.69 244 VAL A C 1
ATOM 1954 O O . VAL A 1 244 ? 8.609 -25.875 -32.438 1 69.69 244 VAL A O 1
ATOM 1957 N N . ALA A 1 245 ? 7.758 -26.797 -34.344 1 83.25 245 ALA A N 1
ATOM 1958 C CA . ALA A 1 245 ? 8.547 -28.016 -34.219 1 83.25 245 ALA A CA 1
ATOM 1959 C C . ALA A 1 245 ? 10.023 -27.75 -34.5 1 83.25 245 ALA A C 1
ATOM 1961 O O . ALA A 1 245 ? 10.367 -27.062 -35.469 1 83.25 245 ALA A O 1
ATOM 1962 N N . THR A 1 246 ? 10.852 -28.078 -33.594 1 91 246 THR A N 1
ATOM 1963 C CA . THR A 1 246 ? 12.297 -27.938 -33.719 1 91 246 THR A CA 1
ATOM 1964 C C . THR A 1 246 ? 12.969 -29.297 -33.812 1 91 246 THR A C 1
ATOM 1966 O O . THR A 1 246 ? 12.289 -30.328 -33.875 1 91 246 THR A O 1
ATOM 1969 N N . PHE A 1 247 ? 14.391 -29.219 -33.875 1 92.44 247 PHE A N 1
ATOM 1970 C CA . PHE A 1 247 ? 15.164 -30.453 -33.969 1 92.44 247 PHE A CA 1
ATOM 1971 C C . PHE A 1 247 ? 15.031 -31.266 -32.719 1 92.44 247 PHE A C 1
ATOM 1973 O O . PHE A 1 247 ? 15.289 -32.469 -32.719 1 92.44 247 PHE A O 1
ATOM 1980 N N . LEU A 1 248 ? 14.602 -30.609 -31.656 1 93.81 248 LEU A N 1
ATOM 1981 C CA . LEU A 1 248 ? 14.414 -31.312 -30.391 1 93.81 248 LEU A CA 1
ATOM 1982 C C . LEU A 1 248 ? 13.117 -32.125 -30.391 1 93.81 248 LEU A C 1
ATOM 1984 O O . LEU A 1 248 ? 12.945 -33.062 -29.609 1 93.81 248 LEU A O 1
ATOM 1988 N N . ASP A 1 249 ? 12.18 -31.828 -31.281 1 93.5 249 ASP A N 1
ATOM 1989 C CA . ASP A 1 249 ? 10.859 -32.469 -31.328 1 93.5 249 ASP A CA 1
ATOM 1990 C C . ASP A 1 249 ? 10.898 -33.75 -32.156 1 93.5 249 ASP A C 1
ATOM 1992 O O . ASP A 1 249 ? 9.906 -34.469 -32.219 1 93.5 249 ASP A O 1
ATOM 1996 N N . LEU A 1 250 ? 12.039 -34 -32.75 1 91.94 250 LEU A N 1
ATOM 1997 C CA . LEU A 1 250 ? 12.172 -35.188 -33.594 1 91.94 250 LEU A CA 1
ATOM 1998 C C . LEU A 1 250 ? 12.164 -36.469 -32.719 1 91.94 250 LEU A C 1
ATOM 2000 O O . LEU A 1 250 ? 12.664 -36.469 -31.609 1 91.94 250 LEU A O 1
ATOM 2004 N N . LYS A 1 251 ? 11.516 -37.531 -33.25 1 91 251 LYS A N 1
ATOM 2005 C CA . LYS A 1 251 ? 11.438 -38.812 -32.562 1 91 251 LYS A CA 1
ATOM 2006 C C . LYS A 1 251 ? 12.172 -39.906 -33.375 1 91 251 LYS A C 1
ATOM 2008 O O . LYS A 1 251 ? 12.242 -39.844 -34.594 1 91 251 LYS A O 1
ATOM 2013 N N . TYR A 1 252 ? 12.805 -40.719 -32.625 1 90.06 252 TYR A N 1
ATOM 2014 C CA . TYR A 1 252 ? 13.477 -41.875 -33.188 1 90.06 252 TYR A CA 1
ATOM 2015 C C . TYR A 1 252 ? 12.57 -43.094 -33.156 1 90.06 252 TYR A C 1
ATOM 2017 O O . TYR A 1 252 ? 12.141 -43.531 -32.062 1 90.06 252 TYR A O 1
ATOM 2025 N N . VAL A 1 253 ? 12.211 -43.719 -34.344 1 87.69 253 VAL A N 1
ATOM 2026 C CA . VAL A 1 253 ? 11.305 -44.875 -34.438 1 87.69 253 VAL A CA 1
ATOM 2027 C C . VAL A 1 253 ? 12.094 -46.125 -34.781 1 87.69 253 VAL A C 1
ATOM 2029 O O . VAL A 1 253 ? 12.883 -46.125 -35.75 1 87.69 253 VAL A O 1
ATOM 2032 N N . THR A 1 254 ? 12.055 -47.094 -33.906 1 84.06 254 THR A N 1
ATOM 2033 C CA . THR A 1 254 ? 12.719 -48.344 -34.156 1 84.06 254 THR A CA 1
ATOM 2034 C C . THR A 1 254 ? 11.742 -49.5 -34.062 1 84.06 254 THR A C 1
ATOM 2036 O O . THR A 1 254 ? 10.719 -49.406 -33.375 1 84.06 254 THR A O 1
ATOM 2039 N N . SER A 1 255 ? 11.805 -50.562 -34.938 1 80.06 255 SER A N 1
ATOM 2040 C CA . SER A 1 255 ? 10.945 -51.75 -34.906 1 80.06 255 SER A CA 1
ATOM 2041 C C . SER A 1 255 ? 11.695 -52.969 -34.375 1 80.06 255 SER A C 1
ATOM 2043 O O . SER A 1 255 ? 12.844 -53.219 -34.75 1 80.06 255 SER A O 1
ATOM 2045 N N . LYS A 1 256 ? 11.312 -53.469 -33.219 1 72.62 256 LYS A N 1
ATOM 2046 C CA . LYS A 1 256 ? 11.891 -54.688 -32.719 1 72.62 256 LYS A CA 1
ATOM 2047 C C . LYS A 1 256 ? 10.938 -55.875 -32.906 1 72.62 256 LYS A C 1
ATOM 2049 O O . LYS A 1 256 ? 9.727 -55.719 -32.75 1 72.62 256 LYS A O 1
ATOM 2054 N N . GLU A 1 257 ? 11.391 -56.844 -33.469 1 66.5 257 GLU A N 1
ATOM 2055 C CA . GLU A 1 257 ? 10.602 -58.031 -33.688 1 66.5 257 GLU A CA 1
ATOM 2056 C C . GLU A 1 257 ? 10.453 -58.812 -32.375 1 66.5 257 GLU A C 1
ATOM 2058 O O . GLU A 1 257 ? 11.445 -59.219 -31.766 1 66.5 257 GLU A O 1
ATOM 2063 N N . VAL A 1 258 ? 9.445 -58.656 -31.641 1 61.78 258 VAL A N 1
ATOM 2064 C CA . VAL A 1 258 ? 9.141 -59.5 -30.484 1 61.78 258 VAL A CA 1
ATOM 2065 C C . VAL A 1 258 ? 8.109 -60.562 -30.875 1 61.78 258 VAL A C 1
ATOM 2067 O O . VAL A 1 258 ? 6.977 -60.219 -31.234 1 61.78 258 VAL A O 1
ATOM 2070 N N . GLN A 1 259 ? 8.414 -61.875 -30.625 1 57.69 259 GLN A N 1
ATOM 2071 C CA . GLN A 1 259 ? 7.605 -63.062 -30.875 1 57.69 259 GLN A CA 1
ATOM 2072 C C . GLN A 1 259 ? 6.895 -62.969 -32.219 1 57.69 259 GLN A C 1
ATOM 2074 O O . GLN A 1 259 ? 5.691 -63.219 -32.312 1 57.69 259 GLN A O 1
ATOM 2079 N N . GLY A 1 260 ? 7.574 -62.469 -33.25 1 57.62 260 GLY A N 1
ATOM 2080 C CA . GLY A 1 260 ? 7.086 -62.5 -34.625 1 57.62 260 GLY A CA 1
ATOM 2081 C C . GLY A 1 260 ? 6.371 -61.25 -35.031 1 57.62 260 GLY A C 1
ATOM 2082 O O . GLY A 1 260 ? 6.051 -61.062 -36.219 1 57.62 260 GLY A O 1
ATOM 2083 N N . SER A 1 261 ? 5.887 -60.406 -34.125 1 63.94 261 SER A N 1
ATOM 2084 C CA . SER A 1 261 ? 5.23 -59.156 -34.5 1 63.94 261 SER A CA 1
ATOM 2085 C C . SER A 1 261 ? 6.16 -57.969 -34.281 1 63.94 261 SER A C 1
ATOM 2087 O O . SER A 1 261 ? 6.863 -57.875 -33.281 1 63.94 261 SER A O 1
ATOM 2089 N N . ALA A 1 262 ? 6.289 -57.219 -35.312 1 70.31 262 ALA A N 1
ATOM 2090 C CA . ALA A 1 262 ? 7.125 -56.031 -35.281 1 70.31 262 ALA A CA 1
ATOM 2091 C C . ALA A 1 262 ? 6.465 -54.938 -34.438 1 70.31 262 ALA A C 1
ATOM 2093 O O . ALA A 1 262 ? 5.371 -54.469 -34.75 1 70.31 262 ALA A O 1
ATOM 2094 N N . ILE A 1 263 ? 6.992 -54.75 -33.156 1 75.19 263 ILE A N 1
ATOM 2095 C CA . ILE A 1 263 ? 6.473 -53.688 -32.312 1 75.19 263 ILE A CA 1
ATOM 2096 C C . ILE A 1 263 ? 7.312 -52.438 -32.531 1 75.19 263 ILE A C 1
ATOM 2098 O O . ILE A 1 263 ? 8.539 -52.469 -32.406 1 75.19 263 ILE A O 1
ATOM 2102 N N . GLU A 1 264 ? 6.582 -51.375 -32.969 1 80.62 264 GLU A N 1
ATOM 2103 C CA . GLU A 1 264 ? 7.234 -50.094 -33.188 1 80.62 264 GLU A CA 1
ATOM 2104 C C . GLU A 1 264 ? 7.449 -49.344 -31.859 1 80.62 264 GLU A C 1
ATOM 2106 O O . GLU A 1 264 ? 6.539 -49.25 -31.031 1 80.62 264 GLU A O 1
ATOM 2111 N N . HIS A 1 265 ? 8.742 -49 -31.562 1 85.75 265 HIS A N 1
ATOM 2112 C CA . HIS A 1 265 ? 9.094 -48.188 -30.422 1 85.75 265 HIS A CA 1
ATOM 2113 C C . HIS A 1 265 ? 9.508 -46.781 -30.844 1 85.75 265 HIS A C 1
ATOM 2115 O O . HIS A 1 265 ? 10.266 -46.625 -31.812 1 85.75 265 HIS A O 1
ATOM 2121 N N . ILE A 1 266 ? 8.906 -45.781 -30.266 1 89.38 266 ILE A N 1
ATOM 2122 C CA . ILE A 1 266 ? 9.188 -44.375 -30.562 1 89.38 266 ILE A CA 1
ATOM 2123 C C . ILE A 1 266 ? 9.906 -43.719 -29.375 1 89.38 266 ILE A C 1
ATOM 2125 O O . ILE A 1 266 ? 9.43 -43.781 -28.25 1 89.38 266 ILE A O 1
ATOM 2129 N N . TYR A 1 267 ? 11.031 -43.062 -29.641 1 92.75 267 TYR A N 1
ATOM 2130 C CA . TYR A 1 267 ? 11.812 -42.469 -28.562 1 92.75 267 TYR A CA 1
ATOM 2131 C C . TYR A 1 267 ? 12.031 -40.969 -28.828 1 92.75 267 TYR A C 1
ATOM 2133 O O . TYR A 1 267 ? 12.344 -40.562 -29.953 1 92.75 267 TYR A O 1
ATOM 2141 N N . SER A 1 268 ? 11.773 -40.156 -27.828 1 95.19 268 SER A N 1
ATOM 2142 C CA . SER A 1 268 ? 12.242 -38.781 -27.828 1 95.19 268 SER A CA 1
ATOM 2143 C C . SER A 1 268 ? 13.719 -38.719 -27.453 1 95.19 268 SER A C 1
ATOM 2145 O O . SER A 1 268 ? 14.344 -39.719 -27.141 1 95.19 268 SER A O 1
ATOM 2147 N N . VAL A 1 269 ? 14.305 -37.438 -27.547 1 95.56 269 VAL A N 1
ATOM 2148 C CA . VAL A 1 269 ? 15.703 -37.281 -27.141 1 95.56 269 VAL A CA 1
ATOM 2149 C C . VAL A 1 269 ? 15.867 -37.688 -25.672 1 95.56 269 VAL A C 1
ATOM 2151 O O . VAL A 1 269 ? 16.844 -38.344 -25.312 1 95.56 269 VAL A O 1
ATOM 2154 N N . TYR A 1 270 ? 14.914 -37.375 -24.859 1 96.81 270 TYR A N 1
ATOM 2155 C CA . TYR A 1 270 ? 14.906 -37.719 -23.438 1 96.81 270 TYR A CA 1
ATOM 2156 C C . TYR A 1 270 ? 14.852 -39.219 -23.25 1 96.81 270 TYR A C 1
ATOM 2158 O O . TYR A 1 270 ? 15.672 -39.781 -22.516 1 96.81 270 TYR A O 1
ATOM 2166 N N . SER A 1 271 ? 13.883 -39.906 -23.891 1 94.88 271 SER A N 1
ATOM 2167 C CA . SER A 1 271 ? 13.703 -41.344 -23.703 1 94.88 271 SER A CA 1
ATOM 2168 C C . SER A 1 271 ? 14.844 -42.156 -24.344 1 94.88 271 SER A C 1
ATOM 2170 O O . SER A 1 271 ? 15.148 -43.25 -23.906 1 94.88 271 SER A O 1
ATOM 2172 N N . GLU A 1 272 ? 15.438 -41.531 -25.359 1 94.06 272 GLU A N 1
ATOM 2173 C CA . GLU A 1 272 ? 16.609 -42.156 -25.953 1 94.06 272 GLU A CA 1
ATOM 2174 C C . GLU A 1 272 ? 17.766 -42.219 -24.969 1 94.06 272 GLU A C 1
ATOM 2176 O O . GLU A 1 272 ? 18.5 -43.219 -24.922 1 94.06 272 GLU A O 1
ATOM 2181 N N . HIS A 1 273 ? 17.969 -41.156 -24.281 1 95.5 273 HIS A N 1
ATOM 2182 C CA . HIS A 1 273 ? 19 -41.188 -23.266 1 95.5 273 HIS A CA 1
ATOM 2183 C C . HIS A 1 273 ? 18.719 -42.219 -22.203 1 95.5 273 HIS A C 1
ATOM 2185 O O . HIS A 1 273 ? 19.609 -42.938 -21.766 1 95.5 273 HIS A O 1
ATOM 2191 N N . GLU A 1 274 ? 17.484 -42.344 -21.812 1 94.5 274 GLU A N 1
ATOM 2192 C CA . GLU A 1 274 ? 17.094 -43.344 -20.828 1 94.5 274 GLU A CA 1
ATOM 2193 C C . GLU A 1 274 ? 17.328 -44.781 -21.344 1 94.5 274 GLU A C 1
ATOM 2195 O O . GLU A 1 274 ? 17.812 -45.656 -20.625 1 94.5 274 GLU A O 1
ATOM 2200 N N . ARG A 1 275 ? 16.922 -44.938 -22.531 1 92.38 275 ARG A N 1
ATOM 2201 C CA . ARG A 1 275 ? 17.109 -46.219 -23.172 1 92.38 275 ARG A CA 1
ATOM 2202 C C . ARG A 1 275 ? 18.578 -46.594 -23.25 1 92.38 275 ARG A C 1
ATOM 2204 O O . ARG A 1 275 ? 18.953 -47.75 -22.938 1 92.38 275 ARG A O 1
ATOM 2211 N N . SER A 1 276 ? 19.391 -45.625 -23.703 1 92.69 276 SER A N 1
ATOM 2212 C CA . SER A 1 276 ? 20.812 -45.875 -23.828 1 92.69 276 SER A CA 1
ATOM 2213 C C . SER A 1 276 ? 21.453 -46.156 -22.469 1 92.69 276 SER A C 1
ATOM 2215 O O . SER A 1 276 ? 22.375 -46.969 -22.359 1 92.69 276 SER A O 1
ATOM 2217 N N . ARG A 1 277 ? 20.953 -45.531 -21.484 1 93.81 277 ARG A N 1
ATOM 2218 C CA . ARG A 1 277 ? 21.406 -45.781 -20.125 1 93.81 277 ARG A CA 1
ATOM 2219 C C . ARG A 1 277 ? 21.062 -47.219 -19.688 1 93.81 277 ARG A C 1
ATOM 2221 O O . ARG A 1 277 ? 21.922 -47.938 -19.203 1 93.81 277 ARG A O 1
ATOM 2228 N N . SER A 1 278 ? 19.828 -47.625 -19.891 1 91.81 278 SER A N 1
ATOM 2229 C CA . SER A 1 278 ? 19.391 -48.969 -19.516 1 91.81 278 SER A CA 1
ATOM 2230 C C . SER A 1 278 ? 20.141 -50.062 -20.281 1 91.81 278 SER A C 1
ATOM 2232 O O . SER A 1 278 ? 20.516 -51.094 -19.719 1 91.81 278 SER A O 1
ATOM 2234 N N . ALA A 1 279 ? 20.344 -49.781 -21.531 1 89.56 279 ALA A N 1
ATOM 2235 C CA . ALA A 1 279 ? 21.062 -50.75 -22.359 1 89.56 279 ALA A CA 1
ATOM 2236 C C . ALA A 1 279 ? 22.5 -50.906 -21.875 1 89.56 279 ALA A C 1
ATOM 2238 O O . ALA A 1 279 ? 23.031 -52 -21.828 1 89.56 279 ALA A O 1
ATOM 2239 N N . TYR A 1 280 ? 23.078 -49.75 -21.531 1 90.38 280 TYR A N 1
ATOM 2240 C CA . TYR A 1 280 ? 24.453 -49.781 -21.016 1 90.38 280 TYR A CA 1
ATOM 2241 C C . TYR A 1 280 ? 24.531 -50.531 -19.703 1 90.38 280 TYR A C 1
ATOM 2243 O O . TYR A 1 280 ? 25.422 -51.344 -19.484 1 90.38 280 TYR A O 1
ATOM 2251 N N . LEU A 1 281 ? 23.594 -50.281 -18.891 1 89.19 281 LEU A N 1
ATOM 2252 C CA . LEU A 1 281 ? 23.609 -50.906 -17.578 1 89.19 281 LEU A CA 1
ATOM 2253 C C . LEU A 1 281 ? 23.297 -52.375 -17.672 1 89.19 281 LEU A C 1
ATOM 2255 O O . LEU A 1 281 ? 23.844 -53.188 -16.922 1 89.19 281 LEU A O 1
ATOM 2259 N N . ASP A 1 282 ? 22.406 -52.812 -18.578 1 87.56 282 ASP A N 1
ATOM 2260 C CA . ASP A 1 282 ? 22.109 -54.219 -18.812 1 87.56 282 ASP A CA 1
ATOM 2261 C C . ASP A 1 282 ? 23.328 -54.969 -19.344 1 87.56 282 ASP A C 1
ATOM 2263 O O . ASP A 1 282 ? 23.609 -56.094 -18.922 1 87.56 282 ASP A O 1
ATOM 2267 N N . ALA A 1 283 ? 24 -54.312 -20.219 1 84 283 ALA A N 1
ATOM 2268 C CA . ALA A 1 283 ? 25.219 -54.906 -20.766 1 84 283 ALA A CA 1
ATOM 2269 C C . ALA A 1 283 ? 26.297 -55.031 -19.703 1 84 283 ALA A C 1
ATOM 2271 O O . ALA A 1 283 ? 27.031 -56.031 -19.656 1 84 283 ALA A O 1
ATOM 2272 N N . TRP A 1 284 ? 26.344 -54.094 -18.875 1 81.75 284 TRP A N 1
ATOM 2273 C CA . TRP A 1 284 ? 27.312 -54.094 -17.781 1 81.75 284 TRP A CA 1
ATOM 2274 C C . TRP A 1 284 ? 27 -55.219 -16.797 1 81.75 284 TRP A C 1
ATOM 2276 O O . TRP A 1 284 ? 27.906 -55.906 -16.328 1 81.75 284 TRP A O 1
ATOM 2286 N N . LYS A 1 285 ? 25.734 -55.406 -16.547 1 81.69 285 LYS A N 1
ATOM 2287 C CA . LYS A 1 285 ? 25.328 -56.469 -15.656 1 81.69 285 LYS A CA 1
ATOM 2288 C C . LYS A 1 285 ? 25.641 -57.844 -16.266 1 81.69 285 LYS A C 1
ATOM 2290 O O . LYS A 1 285 ? 26.109 -58.75 -15.57 1 81.69 285 LYS A O 1
ATOM 2295 N N . LYS A 1 286 ? 25.438 -58 -17.484 1 82.38 286 LYS A N 1
ATOM 2296 C CA . LYS A 1 286 ? 25.703 -59.25 -18.156 1 82.38 286 LYS A CA 1
ATOM 2297 C C . LYS A 1 286 ? 27.203 -59.562 -18.203 1 82.38 286 LYS A C 1
ATOM 2299 O O . LYS A 1 286 ? 27.625 -60.688 -18.016 1 82.38 286 LYS A O 1
ATOM 2304 N N . SER A 1 287 ? 27.906 -58.562 -18.391 1 76.56 287 SER A N 1
ATOM 2305 C CA . SER A 1 287 ? 29.359 -58.75 -18.438 1 76.56 287 SER A CA 1
ATOM 2306 C C . SER A 1 287 ? 29.922 -59.062 -17.047 1 76.56 287 SER A C 1
ATOM 2308 O O . SER A 1 287 ? 30.844 -59.875 -16.922 1 76.56 287 SER A O 1
ATOM 2310 N N . THR A 1 288 ? 29.297 -58.469 -16.078 1 69.75 288 THR A N 1
ATOM 2311 C CA . THR A 1 288 ? 29.766 -58.75 -14.711 1 69.75 288 THR A CA 1
ATOM 2312 C C . THR A 1 288 ? 29.312 -60.125 -14.273 1 69.75 288 THR A C 1
ATOM 2314 O O . THR A 1 288 ? 30.047 -60.844 -13.562 1 69.75 288 THR A O 1
ATOM 2317 N N . GLU A 1 289 ? 28.156 -60.531 -14.727 1 70 289 GLU A N 1
ATOM 2318 C CA . GLU A 1 289 ? 27.688 -61.875 -14.43 1 70 289 GLU A CA 1
ATOM 2319 C C . GLU A 1 289 ? 28.484 -62.938 -15.188 1 70 289 GLU A C 1
ATOM 2321 O O . GLU A 1 289 ? 28.797 -64 -14.648 1 70 289 GLU A O 1
ATOM 2326 N N . ALA A 1 290 ? 28.938 -62.719 -16.359 1 65.62 290 ALA A N 1
ATOM 2327 C CA . ALA A 1 290 ? 29.766 -63.625 -17.125 1 65.62 290 ALA A CA 1
ATOM 2328 C C . ALA A 1 290 ? 31.156 -63.75 -16.516 1 65.62 290 ALA A C 1
ATOM 2330 O O . ALA A 1 290 ? 31.75 -64.812 -16.484 1 65.62 290 ALA A O 1
ATOM 2331 N N . LYS A 1 291 ? 31.469 -62.594 -16.062 1 57.19 291 LYS A N 1
ATOM 2332 C CA . LYS A 1 291 ? 32.781 -62.656 -15.422 1 57.19 291 LYS A CA 1
ATOM 2333 C C . LYS A 1 291 ? 32.719 -63.406 -14.102 1 57.19 291 LYS A C 1
ATOM 2335 O O . LYS A 1 291 ? 33.625 -64.125 -13.75 1 57.19 291 LYS A O 1
ATOM 2340 N N . THR A 1 292 ? 31.609 -63.312 -13.516 1 57 292 THR A N 1
ATOM 2341 C CA . THR A 1 292 ? 31.469 -64.062 -12.273 1 57 292 THR A CA 1
ATOM 2342 C C . THR A 1 292 ? 31.25 -65.562 -12.555 1 57 292 THR A C 1
ATOM 2344 O O . THR A 1 292 ? 31.703 -66.438 -11.797 1 57 292 THR A O 1
ATOM 2347 N N . ARG A 1 293 ? 30.766 -66 -13.68 1 56.28 293 ARG A N 1
ATOM 2348 C CA . ARG A 1 293 ? 30.609 -67.438 -14.023 1 56.28 293 ARG A CA 1
ATOM 2349 C C . ARG A 1 293 ? 31.938 -68 -14.484 1 56.28 293 ARG A C 1
ATOM 2351 O O . ARG A 1 293 ? 32.25 -69.188 -14.164 1 56.28 293 ARG A O 1
ATOM 2358 N N . THR A 1 294 ? 32.594 -67.25 -15.336 1 52.53 294 THR A N 1
ATOM 2359 C CA . THR A 1 294 ? 33.875 -67.75 -15.797 1 52.53 294 THR A CA 1
ATOM 2360 C C . THR A 1 294 ? 34.875 -67.875 -14.641 1 52.53 294 THR A C 1
ATOM 2362 O O . THR A 1 294 ? 35.719 -68.812 -14.609 1 52.53 294 THR A O 1
ATOM 2365 N N . SER A 1 295 ? 34.781 -66.875 -13.812 1 46.97 295 SER A N 1
ATOM 2366 C CA . SER A 1 295 ? 35.656 -67.062 -12.664 1 46.97 295 SER A CA 1
ATOM 2367 C C . SER A 1 295 ? 35.219 -68.188 -11.789 1 46.97 295 SER A C 1
ATOM 2369 O O . SER A 1 295 ? 36.062 -68.812 -11.109 1 46.97 295 SER A O 1
ATOM 2371 N N . LYS A 1 296 ? 33.938 -68.562 -11.844 1 46.84 296 LYS A N 1
ATOM 2372 C CA . LYS A 1 296 ? 33.5 -69.75 -11.086 1 46.84 296 LYS A CA 1
ATOM 2373 C C . LYS A 1 296 ? 33.812 -71 -11.828 1 46.84 296 LYS A C 1
ATOM 2375 O O . LYS A 1 296 ? 34.156 -72 -11.211 1 46.84 296 LYS A O 1
ATOM 2380 N N . ASN A 1 297 ? 33.812 -71.062 -13.211 1 43.28 297 ASN A N 1
ATOM 2381 C CA . ASN A 1 297 ? 34.156 -72.312 -13.891 1 43.28 297 ASN A CA 1
ATOM 2382 C C . ASN A 1 297 ? 35.656 -72.625 -13.836 1 43.28 297 ASN A C 1
ATOM 2384 O O . ASN A 1 297 ? 36.062 -73.75 -14 1 43.28 297 ASN A O 1
ATOM 2388 N N . GLU A 1 298 ? 36.469 -71.562 -14.117 1 39.19 298 GLU A N 1
ATOM 2389 C CA . GLU A 1 298 ? 37.875 -71.938 -14.016 1 39.19 298 GLU A CA 1
ATOM 2390 C C . GLU A 1 298 ? 38.219 -72.438 -12.633 1 39.19 298 GLU A C 1
ATOM 2392 O O . GLU A 1 298 ? 39.219 -73.188 -12.469 1 39.19 298 GLU A O 1
ATOM 2397 N N . LEU A 1 299 ? 37.438 -71.812 -11.703 1 33.12 299 LEU A N 1
ATOM 2398 C CA . LEU A 1 299 ? 37.719 -72.375 -10.359 1 33.12 299 LEU A CA 1
ATOM 2399 C C . LEU A 1 299 ? 37.156 -73.75 -10.203 1 33.12 299 LEU A C 1
ATOM 2401 O O . LEU A 1 299 ? 37.406 -74.438 -9.188 1 33.12 299 LEU A O 1
ATOM 2405 N N . SER A 1 300 ? 36.25 -74.125 -11.188 1 31.55 300 SER A N 1
ATOM 2406 C CA . SER A 1 300 ? 35.688 -75.438 -10.906 1 31.55 300 SER A CA 1
ATOM 2407 C C . SER A 1 300 ? 36.688 -76.562 -11.195 1 31.55 300 SER A C 1
ATOM 2409 O O . SER A 1 300 ? 36.531 -77.688 -10.734 1 31.55 300 SER A O 1
ATOM 2411 N N . ASN A 1 301 ? 37.469 -76.312 -12.344 1 26.98 301 ASN A N 1
ATOM 2412 C CA . ASN A 1 301 ? 38.281 -77.5 -12.688 1 26.98 301 ASN A CA 1
ATOM 2413 C C . ASN A 1 301 ? 39.25 -77.875 -11.578 1 26.98 301 ASN A C 1
ATOM 2415 O O . ASN A 1 301 ? 39.969 -78.875 -11.672 1 26.98 301 ASN A O 1
ATOM 2419 N N . LYS A 1 302 ? 39.938 -76.625 -11.203 1 27.02 302 LYS A N 1
ATOM 2420 C CA . LYS A 1 302 ? 41.062 -77.125 -10.398 1 27.02 302 LYS A CA 1
ATOM 2421 C C . LYS A 1 302 ? 40.594 -78 -9.25 1 27.02 302 LYS A C 1
ATOM 2423 O O . LYS A 1 302 ? 41.406 -78.5 -8.461 1 27.02 302 LYS A O 1
ATOM 2428 N N . THR A 1 303 ? 39.312 -77.812 -8.969 1 23.81 303 THR A N 1
ATOM 2429 C CA . THR A 1 303 ? 39 -78.25 -7.629 1 23.81 303 THR A CA 1
ATOM 2430 C C . THR A 1 303 ? 38.781 -79.75 -7.625 1 23.81 303 THR A C 1
ATOM 2432 O O . THR A 1 303 ? 37.781 -80.25 -7.129 1 23.81 303 THR A O 1
ATOM 2435 N N . ARG A 1 304 ? 39.25 -80.438 -8.836 1 22.78 304 ARG A N 1
ATOM 2436 C CA . ARG A 1 304 ? 38.781 -81.812 -8.719 1 22.78 304 ARG A CA 1
ATOM 2437 C C . ARG A 1 304 ? 39.219 -82.438 -7.398 1 22.78 304 ARG A C 1
ATOM 2439 O O . ARG A 1 304 ? 38.562 -83.312 -6.875 1 22.78 304 ARG A O 1
ATOM 2446 N N . GLU A 1 305 ? 40.625 -82.375 -7.18 1 19.75 305 GLU A N 1
ATOM 2447 C CA . GLU A 1 305 ? 41.281 -83.562 -6.609 1 19.75 305 GLU A CA 1
ATOM 2448 C C . GLU A 1 305 ? 40.688 -83.875 -5.227 1 19.75 305 GLU A C 1
ATOM 2450 O O . GLU A 1 305 ? 40.375 -85 -4.941 1 19.75 305 GLU A O 1
ATOM 2455 N N . PHE A 1 306 ? 41.406 -83.25 -4.199 1 19.19 306 PHE A N 1
ATOM 2456 C CA . PHE A 1 306 ? 41.656 -84 -2.975 1 19.19 306 PHE A CA 1
ATOM 2457 C C . PHE A 1 306 ? 40.375 -84.25 -2.23 1 19.19 306 PHE A C 1
ATOM 2459 O O . PHE A 1 306 ? 39.562 -83.375 -1.986 1 19.19 306 PHE A O 1
ATOM 2466 N N . ASN A 1 307 ? 39.688 -85.562 -2.361 1 17.44 307 ASN A N 1
ATOM 2467 C CA . ASN A 1 307 ? 38.594 -86.25 -1.7 1 17.44 307 ASN A CA 1
ATOM 2468 C C . ASN A 1 307 ? 38.719 -86.188 -0.181 1 17.44 307 ASN A C 1
ATOM 2470 O O . ASN A 1 307 ? 37.812 -86.625 0.542 1 17.44 307 ASN A O 1
ATOM 2474 N N . THR A 1 308 ? 39.938 -85.875 0.365 1 16.97 308 THR A N 1
ATOM 2475 C CA . THR A 1 308 ? 40.312 -86.625 1.553 1 16.97 308 THR A CA 1
ATOM 2476 C C . THR A 1 308 ? 39.25 -86.5 2.637 1 16.97 308 THR A C 1
ATOM 2478 O O . THR A 1 308 ? 38.594 -85.5 2.744 1 16.97 308 THR A O 1
ATOM 2481 N N . GLU A 1 309 ? 38.906 -87.75 3.398 1 16.38 309 GLU A N 1
ATOM 2482 C CA . GLU A 1 309 ? 37.938 -88.312 4.309 1 16.38 309 GLU A CA 1
ATOM 2483 C C . GLU A 1 309 ? 37.906 -87.625 5.645 1 16.38 309 GLU A C 1
ATOM 2485 O O . GLU A 1 309 ? 36.875 -87.562 6.305 1 16.38 309 GLU A O 1
ATOM 2490 N N . HIS A 1 310 ? 39 -86.875 6.012 1 16.41 310 HIS A N 1
ATOM 2491 C CA . HIS A 1 310 ? 39.25 -87.188 7.418 1 16.41 310 HIS A CA 1
ATOM 2492 C C . HIS A 1 310 ? 37.969 -87 8.25 1 16.41 310 HIS A C 1
ATOM 2494 O O . HIS A 1 310 ? 37.156 -86.125 7.918 1 16.41 310 HIS A O 1
ATOM 2500 N N . LYS A 1 311 ? 37.719 -88.062 9.156 1 16.53 311 LYS A N 1
ATOM 2501 C CA . LYS A 1 311 ? 36.875 -88.688 10.18 1 16.53 311 LYS A CA 1
ATOM 2502 C C . LYS A 1 311 ? 36.688 -87.75 11.375 1 16.53 311 LYS A C 1
ATOM 2504 O O . LYS A 1 311 ? 36.031 -88.062 12.352 1 16.53 311 LYS A O 1
ATOM 2509 N N . THR A 1 312 ? 36.969 -86.5 11.164 1 15.8 312 THR A N 1
ATOM 2510 C CA . THR A 1 312 ? 37.156 -86 12.5 1 15.8 312 THR A CA 1
ATOM 2511 C C . THR A 1 312 ? 36.094 -86.5 13.469 1 15.8 312 THR A C 1
ATOM 2513 O O . THR A 1 312 ? 34.906 -86.562 13.125 1 15.8 312 THR A O 1
ATOM 2516 N N . THR A 1 313 ? 36.688 -87.25 14.539 1 15.1 313 THR A N 1
ATOM 2517 C CA . THR A 1 313 ? 36.375 -88 15.773 1 15.1 313 THR A CA 1
ATOM 2518 C C . THR A 1 313 ? 35.25 -87.312 16.531 1 15.1 313 THR A C 1
ATOM 2520 O O . THR A 1 313 ? 35 -86.125 16.359 1 15.1 313 THR A O 1
ATOM 2523 N N . ASP A 1 314 ? 34.625 -88.188 17.5 1 14.75 314 ASP A N 1
ATOM 2524 C CA . ASP A 1 314 ? 33.469 -88.562 18.312 1 14.75 314 ASP A CA 1
ATOM 2525 C C . ASP A 1 314 ? 33.312 -87.625 19.516 1 14.75 314 ASP A C 1
ATOM 2527 O O . ASP A 1 314 ? 32.25 -87.562 20.141 1 14.75 314 ASP A O 1
ATOM 2531 N N . LEU A 1 315 ? 34.469 -87 19.984 1 14.52 315 LEU A N 1
ATOM 2532 C CA . LEU A 1 315 ? 34.625 -87.125 21.422 1 14.52 315 LEU A CA 1
ATOM 2533 C C . LEU A 1 315 ? 33.312 -86.875 22.156 1 14.52 315 LEU A C 1
ATOM 2535 O O . LEU A 1 315 ? 32.5 -86.062 21.688 1 14.52 315 LEU A O 1
ATOM 2539 N N . GLN A 1 316 ? 33.281 -87.375 23.469 1 14.76 316 GLN A N 1
ATOM 2540 C CA . GLN A 1 316 ? 32.594 -88.125 24.531 1 14.76 316 GLN A CA 1
ATOM 2541 C C . GLN A 1 316 ? 31.562 -87.188 25.219 1 14.76 316 GLN A C 1
ATOM 2543 O O . GLN A 1 316 ? 31.328 -86.062 24.781 1 14.76 316 GLN A O 1
ATOM 2548 N N . LYS A 1 317 ? 31.703 -87.125 26.625 1 14.89 317 LYS A N 1
ATOM 2549 C CA . LYS A 1 317 ? 31.062 -87.688 27.797 1 14.89 317 LYS A CA 1
ATOM 2550 C C . LYS A 1 317 ? 30.062 -86.75 28.438 1 14.89 317 LYS A C 1
ATOM 2552 O O . LYS A 1 317 ? 30.016 -85.562 28.094 1 14.89 317 LYS A O 1
ATOM 2557 N N . ASP A 1 318 ? 30.203 -86.625 29.844 1 14.28 318 ASP A N 1
ATOM 2558 C CA . ASP A 1 318 ? 29.469 -87.188 31 1 14.28 318 ASP A CA 1
ATOM 2559 C C . ASP A 1 318 ? 28.594 -86.062 31.625 1 14.28 318 ASP A C 1
ATOM 2561 O O . ASP A 1 318 ? 27.391 -86.312 31.844 1 14.28 318 ASP A O 1
ATOM 2565 N N . ILE A 1 319 ? 29.172 -85.188 32.594 1 15.15 319 ILE A N 1
ATOM 2566 C CA . ILE A 1 319 ? 28.953 -85.375 34.031 1 15.15 319 ILE A CA 1
ATOM 2567 C C . ILE A 1 319 ? 27.703 -84.688 34.469 1 15.15 319 ILE A C 1
ATOM 2569 O O . ILE A 1 319 ? 27.312 -83.688 33.844 1 15.15 319 ILE A O 1
ATOM 2573 N N . SER A 1 320 ? 27.219 -84.875 35.875 1 14.62 320 SER A N 1
ATOM 2574 C CA . SER A 1 320 ? 26.188 -85.188 36.875 1 14.62 320 SER A CA 1
ATOM 2575 C C . SER A 1 320 ? 25.625 -83.875 37.469 1 14.62 320 SER A C 1
ATOM 2577 O O . SER A 1 320 ? 24.422 -83.75 37.625 1 14.62 320 SER A O 1
ATOM 2579 N N . ILE A 1 321 ? 26.422 -82.938 38.094 1 14.92 321 ILE A N 1
ATOM 2580 C CA . ILE A 1 321 ? 26.234 -82.875 39.562 1 14.92 321 ILE A CA 1
ATOM 2581 C C . ILE A 1 321 ? 24.938 -82.125 39.875 1 14.92 321 ILE A C 1
ATOM 2583 O O . ILE A 1 321 ? 24.516 -81.25 39.125 1 14.92 321 ILE A O 1
ATOM 2587 N N . PRO A 1 322 ? 24.531 -82.062 41.375 1 15.63 322 PRO A N 1
ATOM 2588 C CA . PRO A 1 322 ? 23.438 -82.312 42.312 1 15.63 322 PRO A CA 1
ATOM 2589 C C . PRO A 1 322 ? 22.5 -81.125 42.469 1 15.63 322 PRO A C 1
ATOM 2591 O O . PRO A 1 322 ? 22.75 -80.062 41.875 1 15.63 322 PRO A O 1
ATOM 2594 N N . PRO A 1 323 ? 22.188 -80.75 43.875 1 15.05 323 PRO A N 1
ATOM 2595 C CA . PRO A 1 323 ? 21.047 -80.812 44.812 1 15.05 323 PRO A CA 1
ATOM 2596 C C . PRO A 1 323 ? 20.312 -79.5 44.969 1 15.05 323 PRO A C 1
ATOM 2598 O O . PRO A 1 323 ? 19.094 -79.438 44.781 1 15.05 323 PRO A O 1
ATOM 2601 N N . LYS A 1 324 ? 20.641 -78.688 46.219 1 14.45 324 LYS A N 1
ATOM 2602 C CA . LYS A 1 324 ? 19.891 -78.5 47.438 1 14.45 324 LYS A CA 1
ATOM 2603 C C . LYS A 1 324 ? 19.031 -77.25 47.375 1 14.45 324 LYS A C 1
ATOM 2605 O O . LYS A 1 324 ? 19.219 -76.375 46.5 1 14.45 324 LYS A O 1
ATOM 2610 N N . LYS A 1 325 ? 18.641 -76.562 48.75 1 14.27 325 LYS A N 1
ATOM 2611 C CA . LYS A 1 325 ? 17.531 -76.375 49.688 1 14.27 325 LYS A CA 1
ATOM 2612 C C . LYS A 1 325 ? 17.031 -74.938 49.625 1 14.27 325 LYS A C 1
ATOM 2614 O O . LYS A 1 325 ? 15.844 -74.688 49.469 1 14.27 325 LYS A O 1
ATOM 2619 N N . SER A 1 326 ? 17.703 -73.938 50.438 1 13.24 326 SER A N 1
ATOM 2620 C CA . SER A 1 326 ? 17.297 -73.375 51.75 1 13.24 326 SER A CA 1
ATOM 2621 C C . SER A 1 326 ? 16.484 -72.125 51.562 1 13.24 326 SER A C 1
ATOM 2623 O O . SER A 1 326 ? 16.531 -71.438 50.5 1 13.24 326 SER A O 1
ATOM 2625 N N . LYS A 1 327 ? 16.109 -71.25 52.875 1 14.21 327 LYS A N 1
ATOM 2626 C CA . LYS A 1 327 ? 15.055 -70.75 53.75 1 14.21 327 LYS A CA 1
ATOM 2627 C C . LYS A 1 327 ? 14.766 -69.25 53.5 1 14.21 327 LYS A C 1
ATOM 2629 O O . LYS A 1 327 ? 13.609 -68.875 53.406 1 14.21 327 LYS A O 1
ATOM 2634 N N . GLY A 1 328 ? 15.766 -68.25 53.812 1 13.53 328 GLY A N 1
ATOM 2635 C CA . GLY A 1 328 ? 15.703 -67.438 54.969 1 13.53 328 GLY A CA 1
ATOM 2636 C C . GLY A 1 328 ? 14.836 -66.188 54.781 1 13.53 328 GLY A C 1
ATOM 2637 O O . GLY A 1 328 ? 14.492 -65.812 53.656 1 13.53 328 GLY A O 1
ATOM 2638 N N . HIS A 1 329 ? 14.68 -65.312 55.969 1 13.92 329 HIS A N 1
ATOM 2639 C CA . HIS A 1 329 ? 13.852 -64.562 56.938 1 13.92 329 HIS A CA 1
ATOM 2640 C C . HIS A 1 329 ? 13.625 -63.125 56.469 1 13.92 329 HIS A C 1
ATOM 2642 O O . HIS A 1 329 ? 12.477 -62.688 56.375 1 13.92 329 HIS A O 1
ATOM 2648 N N . THR A 1 330 ? 14.414 -62.062 57.062 1 13.48 330 THR A N 1
ATOM 2649 C CA . THR A 1 330 ? 14.023 -61.219 58.156 1 13.48 330 THR A CA 1
ATOM 2650 C C . THR A 1 330 ? 13.477 -59.906 57.656 1 13.48 330 THR A C 1
ATOM 2652 O O . THR A 1 330 ? 12.375 -59.469 58.062 1 13.48 330 THR A O 1
ATOM 2655 N N . SER A 1 331 ? 14.203 -58.656 58.031 1 13.52 331 SER A N 1
ATOM 2656 C CA . SER A 1 331 ? 13.945 -57.656 59.062 1 13.52 331 SER A CA 1
ATOM 2657 C C . SER A 1 331 ? 13.25 -56.438 58.5 1 13.52 331 SER A C 1
ATOM 2659 O O . SER A 1 331 ? 12.641 -56.5 57.438 1 13.52 331 SER A O 1
ATOM 2661 N N . GLY A 1 332 ? 13.805 -55.094 58.844 1 13.37 332 GLY A N 1
ATOM 2662 C CA . GLY A 1 332 ? 13.414 -54.094 59.844 1 13.37 332 GLY A CA 1
ATOM 2663 C C . GLY A 1 332 ? 12.602 -52.938 59.281 1 13.37 332 GLY A C 1
ATOM 2664 O O . GLY A 1 332 ? 11.922 -53.125 58.25 1 13.37 332 GLY A O 1
ATOM 2665 N N . ASP A 1 333 ? 13.102 -51.562 59.594 1 13.56 333 ASP A N 1
ATOM 2666 C CA . ASP A 1 333 ? 12.672 -50.5 60.5 1 13.56 333 ASP A CA 1
ATOM 2667 C C . ASP A 1 333 ? 11.844 -49.469 59.781 1 13.56 333 ASP A C 1
ATOM 2669 O O . ASP A 1 333 ? 11.875 -49.406 58.531 1 13.56 333 ASP A O 1
ATOM 2673 N N . GLN A 1 334 ? 11.922 -48.125 60.375 1 13.22 334 GLN A N 1
ATOM 2674 C CA . GLN A 1 334 ? 11.094 -47.188 61.125 1 13.22 334 GLN A CA 1
ATOM 2675 C C . GLN A 1 334 ? 10.602 -46.031 60.25 1 13.22 334 GLN A C 1
ATOM 2677 O O . GLN A 1 334 ? 9.398 -45.781 60.188 1 13.22 334 GLN A O 1
ATOM 2682 N N . GLU A 1 335 ? 11.297 -44.781 60.312 1 13.4 335 GLU A N 1
ATOM 2683 C CA . GLU A 1 335 ? 10.773 -43.656 61.062 1 13.4 335 GLU A CA 1
ATOM 2684 C C . GLU A 1 335 ? 9.922 -42.75 60.188 1 13.4 335 GLU A C 1
ATOM 2686 O O . GLU A 1 335 ? 8.719 -42.594 60.438 1 13.4 335 GLU A O 1
ATOM 2691 N N . ASN A 1 336 ? 10.312 -41.312 60.25 1 13.3 336 ASN A N 1
ATOM 2692 C CA . ASN A 1 336 ? 9.688 -40.188 60.938 1 13.3 336 ASN A CA 1
ATOM 2693 C C . ASN A 1 336 ? 8.797 -39.375 60 1 13.3 336 ASN A C 1
ATOM 2695 O O . ASN A 1 336 ? 7.594 -39.25 60.281 1 13.3 336 ASN A O 1
ATOM 2699 N N . ASP A 1 337 ? 9.148 -38 59.844 1 12.99 337 ASP A N 1
ATOM 2700 C CA . ASP A 1 337 ? 8.523 -36.844 60.5 1 12.99 337 ASP A CA 1
ATOM 2701 C C . ASP A 1 337 ? 7.48 -36.188 59.594 1 12.99 337 ASP A C 1
ATOM 2703 O O . ASP A 1 337 ? 6.293 -36.188 59.906 1 12.99 337 ASP A O 1
ATOM 2707 N N . SER A 1 338 ? 7.672 -34.781 59.375 1 13.04 338 SER A N 1
ATOM 2708 C CA . SER A 1 338 ? 6.934 -33.656 59.938 1 13.04 338 SER A CA 1
ATOM 2709 C C . SER A 1 338 ? 5.91 -33.125 58.938 1 13.04 338 SER A C 1
ATOM 2711 O O . SER A 1 338 ? 5.898 -33.531 57.781 1 13.04 338 SER A O 1
ATOM 2713 N N . ARG A 1 339 ? 5.996 -31.672 58.75 1 13.72 339 ARG A N 1
ATOM 2714 C CA . ARG A 1 339 ? 5.066 -30.625 59.188 1 13.72 339 ARG A CA 1
ATOM 2715 C C . ARG A 1 339 ? 4.027 -30.344 58.094 1 13.72 339 ARG A C 1
ATOM 2717 O O . ARG A 1 339 ? 4.172 -30.781 56.969 1 13.72 339 ARG A O 1
ATOM 2724 N N . GLY A 1 340 ? 3.717 -28.922 58.094 1 12.98 340 GLY A N 1
ATOM 2725 C CA . GLY A 1 340 ? 2.547 -28.172 58.5 1 12.98 340 GLY A CA 1
ATOM 2726 C C . GLY A 1 340 ? 1.632 -27.797 57.344 1 12.98 340 GLY A C 1
ATOM 2727 O O . GLY A 1 340 ? 0.459 -28.188 57.344 1 12.98 340 GLY A O 1
ATOM 2728 N N . LYS A 1 341 ? 1.763 -26.453 56.906 1 13.48 341 LYS A N 1
ATOM 2729 C CA . LYS A 1 341 ? 0.733 -25.484 57.281 1 13.48 341 LYS A CA 1
ATOM 2730 C C . LYS A 1 341 ? -0.323 -25.359 56.156 1 13.48 341 LYS A C 1
ATOM 2732 O O . LYS A 1 341 ? -1.521 -25.469 56.438 1 13.48 341 LYS A O 1
ATOM 2737 N N . ALA A 1 342 ? -0.211 -24.172 55.562 1 13 342 ALA A N 1
ATOM 2738 C CA . ALA A 1 342 ? -1.2 -23.125 55.812 1 13 342 ALA A CA 1
ATOM 2739 C C . ALA A 1 342 ? -2.379 -23.234 54.844 1 13 342 ALA A C 1
ATOM 2741 O O . ALA A 1 342 ? -2.301 -23.938 53.844 1 13 342 ALA A O 1
ATOM 2742 N N . GLN A 1 343 ? -2.869 -21.984 54.406 1 13.12 343 GLN A N 1
ATOM 2743 C CA . GLN A 1 343 ? -4.078 -21.234 54.719 1 13.12 343 GLN A CA 1
ATOM 2744 C C . GLN A 1 343 ? -5.016 -21.188 53.5 1 13.12 343 GLN A C 1
ATOM 2746 O O . GLN A 1 343 ? -5.031 -20.203 52.781 1 13.12 343 GLN A O 1
ATOM 2751 N N . ASP A 1 344 ? -4.996 -22.094 52.75 1 12.98 344 ASP A N 1
ATOM 2752 C CA . ASP A 1 344 ? -5.758 -21.672 51.562 1 12.98 344 ASP A CA 1
ATOM 2753 C C . ASP A 1 344 ? -7.172 -21.266 51.938 1 12.98 344 ASP A C 1
ATOM 2755 O O . ASP A 1 344 ? -7.91 -22.031 52.562 1 12.98 344 ASP A O 1
ATOM 2759 N N . ARG A 1 345 ? -7.371 -20.016 52.156 1 12.94 345 ARG A N 1
ATOM 2760 C CA . ARG A 1 345 ? -8.602 -19.344 52.562 1 12.94 345 ARG A CA 1
ATOM 2761 C C . ARG A 1 345 ? -9.742 -19.703 51.594 1 12.94 345 ARG A C 1
ATOM 2763 O O . ARG A 1 345 ? -9.523 -19.891 50.406 1 12.94 345 ARG A O 1
ATOM 2770 N N . GLU A 1 346 ? -10.992 -19.688 52.188 1 13.51 346 GLU A N 1
ATOM 2771 C CA . GLU A 1 346 ? -12.367 -20.188 52.125 1 13.51 346 GLU A CA 1
ATOM 2772 C C . GLU A 1 346 ? -13.234 -19.281 51.25 1 13.51 346 GLU A C 1
ATOM 2774 O O . GLU A 1 346 ? -14.352 -19.656 50.875 1 13.51 346 GLU A O 1
ATOM 2779 N N . LYS A 1 347 ? -12.781 -18.156 50.906 1 12.97 347 LYS A N 1
ATOM 2780 C CA . LYS A 1 347 ? -13.992 -17.375 51.125 1 12.97 347 LYS A CA 1
ATOM 2781 C C . LYS A 1 347 ? -15.188 -18 50.406 1 12.97 347 LYS A C 1
ATOM 2783 O O . LYS A 1 347 ? -15.023 -18.641 49.375 1 12.97 347 LYS A O 1
ATOM 2788 N N . SER A 1 348 ? -16.375 -17.531 50.938 1 12.54 348 SER A N 1
ATOM 2789 C CA . SER A 1 348 ? -17.75 -17.875 51.281 1 12.54 348 SER A CA 1
ATOM 2790 C C . SER A 1 348 ? -18.672 -17.844 50.062 1 12.54 348 SER A C 1
ATOM 2792 O O . SER A 1 348 ? -18.281 -17.328 49 1 12.54 348 SER A O 1
ATOM 2794 N N . LYS A 1 349 ? -19.875 -17.141 50.312 1 12.97 349 LYS A N 1
ATOM 2795 C CA . LYS A 1 349 ? -21.25 -17.562 50.531 1 12.97 349 LYS A CA 1
ATOM 2796 C C . LYS A 1 349 ? -22.078 -17.438 49.25 1 12.97 349 LYS A C 1
ATOM 2798 O O . LYS A 1 349 ? -21.641 -16.797 48.312 1 12.97 349 LYS A O 1
ATOM 2803 N N . ASP A 1 350 ? -23.359 -16.844 49.531 1 12.94 350 ASP A N 1
ATOM 2804 C CA . ASP A 1 350 ? -24.719 -17.344 49.625 1 12.94 350 ASP A CA 1
ATOM 2805 C C . ASP A 1 350 ? -25.547 -17.016 48.375 1 12.94 350 ASP A C 1
ATOM 2807 O O . ASP A 1 350 ? -26.172 -17.891 47.781 1 12.94 350 ASP A O 1
ATOM 2811 N N . GLU A 1 351 ? -26.375 -15.859 48.531 1 13.27 351 GLU A N 1
ATOM 2812 C CA . GLU A 1 351 ? -27.812 -15.938 48.781 1 13.27 351 GLU A CA 1
ATOM 2813 C C . GLU A 1 351 ? -28.594 -16.031 47.469 1 13.27 351 GLU A C 1
ATOM 2815 O O . GLU A 1 351 ? -28.094 -15.664 46.406 1 13.27 351 GLU A O 1
ATOM 2820 N N . TYR A 1 352 ? -29.984 -15.82 47.656 1 13.05 352 TYR A N 1
ATOM 2821 C CA . TYR A 1 352 ? -31.328 -16.359 47.531 1 13.05 352 TYR A CA 1
ATOM 2822 C C . TYR A 1 352 ? -32.031 -15.773 46.281 1 13.05 352 TYR A C 1
ATOM 2824 O O . TYR A 1 352 ? -32.562 -16.516 45.469 1 13.05 352 TYR A O 1
ATOM 2832 N N . LEU A 1 353 ? -32.594 -14.531 46.438 1 13.09 353 LEU A N 1
ATOM 2833 C CA . LEU A 1 353 ? -34.031 -14.438 46.531 1 13.09 353 LEU A CA 1
ATOM 2834 C C . LEU A 1 353 ? -34.688 -14.539 45.156 1 13.09 353 LEU A C 1
ATOM 2836 O O . LEU A 1 353 ? -34.031 -14.328 44.125 1 13.09 353 LEU A O 1
ATOM 2840 N N . SER A 1 354 ? -36.062 -14.164 45.156 1 12.97 354 SER A N 1
ATOM 2841 C CA . SER A 1 354 ? -37.438 -14.609 44.969 1 12.97 354 SER A CA 1
ATOM 2842 C C . SER A 1 354 ? -37.969 -14.234 43.594 1 12.97 354 SER A C 1
ATOM 2844 O O . SER A 1 354 ? -38.438 -15.094 42.812 1 12.97 354 SER A O 1
ATOM 2846 N N . ALA A 1 355 ? -39.094 -13.383 43.656 1 13.03 355 ALA A N 1
ATOM 2847 C CA . ALA A 1 355 ? -40.5 -13.609 43.406 1 13.03 355 ALA A CA 1
ATOM 2848 C C . ALA A 1 355 ? -40.875 -13.344 41.969 1 13.03 355 ALA A C 1
ATOM 2850 O O . ALA A 1 355 ? -40.094 -12.75 41.219 1 13.03 355 ALA A O 1
ATOM 2851 N N . THR A 1 356 ? -42.125 -12.625 41.781 1 12.98 356 THR A N 1
ATOM 2852 C CA . THR A 1 356 ? -43.5 -12.961 41.406 1 12.98 356 THR A CA 1
ATOM 2853 C C . THR A 1 356 ? -43.781 -12.531 39.969 1 12.98 356 THR A C 1
ATOM 2855 O O . THR A 1 356 ? -44.281 -13.328 39.156 1 12.98 356 THR A O 1
ATOM 2858 N N . GLU A 1 357 ? -44.562 -11.352 39.812 1 13.01 357 GLU A N 1
ATOM 2859 C CA . GLU A 1 357 ? -45.969 -11.281 39.469 1 13.01 357 GLU A CA 1
ATOM 2860 C C . GLU A 1 357 ? -46.188 -11.281 37.969 1 13.01 357 GLU A C 1
ATOM 2862 O O . GLU A 1 357 ? -45.25 -11.047 37.188 1 13.01 357 GLU A O 1
ATOM 2867 N N . GLU A 1 358 ? -47.188 -10.398 37.531 1 13.08 358 GLU A N 1
ATOM 2868 C CA . GLU A 1 358 ? -48.562 -10.547 37.062 1 13.08 358 GLU A CA 1
ATOM 2869 C C . GLU A 1 358 ? -48.625 -10.492 35.531 1 13.08 358 GLU A C 1
ATOM 2871 O O . GLU A 1 358 ? -49.219 -11.383 34.906 1 13.08 358 GLU A O 1
ATOM 2876 N N . LYS A 1 359 ? -49.438 -9.398 35.062 1 13.61 359 LYS A N 1
ATOM 2877 C CA . LYS A 1 359 ? -50.75 -9.406 34.438 1 13.61 359 LYS A CA 1
ATOM 2878 C C . LYS A 1 359 ? -50.656 -9.562 32.938 1 13.61 359 LYS A C 1
ATOM 2880 O O . LYS A 1 359 ? -49.625 -9.258 32.312 1 13.61 359 LYS A O 1
ATOM 2885 N N . LYS A 1 360 ? -51.844 -9.289 32.25 1 12.9 360 LYS A N 1
ATOM 2886 C CA . LYS A 1 360 ? -52.969 -9.812 31.438 1 12.9 360 LYS A CA 1
ATOM 2887 C C . LYS A 1 360 ? -52.781 -9.461 29.969 1 12.9 360 LYS A C 1
ATOM 2889 O O . LYS A 1 360 ? -52.875 -10.336 29.109 1 12.9 360 LYS A O 1
ATOM 2894 N N . ARG A 1 361 ? -53.5 -8.336 29.438 1 13.11 361 ARG A N 1
ATOM 2895 C CA . ARG A 1 361 ? -54.75 -8.43 28.688 1 13.11 361 ARG A CA 1
ATOM 2896 C C . ARG A 1 361 ? -54.469 -8.539 27.188 1 13.11 361 ARG A C 1
ATOM 2898 O O . ARG A 1 361 ? -53.375 -8.195 26.734 1 13.11 361 ARG A O 1
ATOM 2905 N N . THR A 1 362 ? -55.5 -8.086 26.328 1 12.92 362 THR A N 1
ATOM 2906 C CA . THR A 1 362 ? -56.562 -8.555 25.469 1 12.92 362 THR A CA 1
ATOM 2907 C C . THR A 1 362 ? -56.188 -8.359 24 1 12.92 362 THR A C 1
ATOM 2909 O O . THR A 1 362 ? -56.281 -9.305 23.203 1 12.92 362 THR A O 1
ATOM 2912 N N . ARG A 1 363 ? -56.938 -7.375 23.266 1 12.96 363 ARG A N 1
ATOM 2913 C CA . ARG A 1 363 ? -58.031 -7.559 22.312 1 12.96 363 ARG A CA 1
ATOM 2914 C C . ARG A 1 363 ? -57.531 -7.637 20.875 1 12.96 363 ARG A C 1
ATOM 2916 O O . ARG A 1 363 ? -56.406 -7.227 20.609 1 12.96 363 ARG A O 1
ATOM 2923 N N . LYS A 1 364 ? -58.406 -7.082 19.891 1 13.02 364 LYS A N 1
ATOM 2924 C CA . LYS A 1 364 ? -59.375 -7.531 18.875 1 13.02 364 LYS A CA 1
ATOM 2925 C C . LYS A 1 364 ? -58.781 -7.418 17.484 1 13.02 364 LYS A C 1
ATOM 2927 O O . LYS A 1 364 ? -58.781 -8.383 16.719 1 13.02 364 LYS A O 1
ATOM 2932 N N . ASP A 1 365 ? -59.469 -6.668 16.562 1 13.58 365 ASP A N 1
ATOM 2933 C CA . ASP A 1 365 ? -60.406 -7.004 15.477 1 13.58 365 ASP A CA 1
ATOM 2934 C C . ASP A 1 365 ? -59.688 -6.992 14.125 1 13.58 365 ASP A C 1
ATOM 2936 O O . ASP A 1 365 ? -58.594 -6.422 13.992 1 13.58 365 ASP A O 1
ATOM 2940 N N . GLN A 1 366 ? -60.469 -6.562 12.977 1 12.73 366 GLN A N 1
ATOM 2941 C CA . GLN A 1 366 ? -61.219 -7.078 11.828 1 12.73 366 GLN A CA 1
ATOM 2942 C C . GLN A 1 366 ? -60.5 -6.727 10.523 1 12.73 366 GLN A C 1
ATOM 2944 O O . GLN A 1 366 ? -60.344 -7.578 9.648 1 12.73 366 GLN A O 1
ATOM 2949 N N . LYS A 1 367 ? -60.531 -5.453 10.031 1 12.95 367 LYS A N 1
ATOM 2950 C CA . LYS A 1 367 ? -61.375 -5.219 8.867 1 12.95 367 LYS A CA 1
ATOM 2951 C C . LYS A 1 367 ? -60.656 -5.668 7.586 1 12.95 367 LYS A C 1
ATOM 2953 O O . LYS A 1 367 ? -59.438 -5.68 7.516 1 12.95 367 LYS A O 1
ATOM 2958 N N . GLN A 1 368 ? -61.312 -5.418 6.332 1 12.93 368 GLN A N 1
ATOM 2959 C CA . GLN A 1 368 ? -62 -5.961 5.156 1 12.93 368 GLN A CA 1
ATOM 2960 C C . GLN A 1 368 ? -61.062 -5.965 3.945 1 12.93 368 GLN A C 1
ATOM 2962 O O . GLN A 1 368 ? -60.875 -6.992 3.293 1 12.93 368 GLN A O 1
ATOM 2967 N N . GLU A 1 369 ? -61.375 -5.105 2.932 1 13.31 369 GLU A N 1
ATOM 2968 C CA . GLU A 1 369 ? -62.094 -5.402 1.693 1 13.31 369 GLU A CA 1
ATOM 2969 C C . GLU A 1 369 ? -61.125 -5.656 0.542 1 13.31 369 GLU A C 1
ATOM 2971 O O . GLU A 1 369 ? -59.969 -5.293 0.625 1 13.31 369 GLU A O 1
ATOM 2976 N N . HIS A 1 370 ? -61.438 -5.051 -0.703 1 12.85 370 HIS A N 1
ATOM 2977 C CA . HIS A 1 370 ? -62 -5.48 -1.965 1 12.85 370 HIS A CA 1
ATOM 2978 C C . HIS A 1 370 ? -60.938 -5.656 -3.041 1 12.85 370 HIS A C 1
ATOM 2980 O O . HIS A 1 370 ? -60.875 -6.699 -3.693 1 12.85 370 HIS A O 1
ATOM 2986 N N . ALA A 1 371 ? -60.844 -4.652 -4.031 1 13.22 371 ALA A N 1
ATOM 2987 C CA . ALA A 1 371 ? -61.375 -4.762 -5.395 1 13.22 371 ALA A CA 1
ATOM 2988 C C . ALA A 1 371 ? -60.312 -5.344 -6.332 1 13.22 371 ALA A C 1
ATOM 2990 O O . ALA A 1 371 ? -59.125 -5.238 -6.074 1 13.22 371 ALA A O 1
ATOM 2991 N N . ARG A 1 372 ? -60.625 -5.406 -7.723 1 12.88 372 ARG A N 1
ATOM 2992 C CA . ARG A 1 372 ? -60.875 -6.258 -8.883 1 12.88 372 ARG A CA 1
ATOM 2993 C C . ARG A 1 372 ? -59.656 -6.273 -9.812 1 12.88 372 ARG A C 1
ATOM 2995 O O . ARG A 1 372 ? -59.188 -7.344 -10.211 1 12.88 372 ARG A O 1
ATOM 3002 N N . GLU A 1 373 ? -59.625 -5.414 -10.922 1 12.92 373 GLU A N 1
ATOM 3003 C CA . GLU A 1 373 ? -59.938 -5.793 -12.297 1 12.92 373 GLU A CA 1
ATOM 3004 C C . GLU A 1 373 ? -58.719 -6.277 -13.039 1 12.92 373 GLU A C 1
ATOM 3006 O O . GLU A 1 373 ? -57.594 -5.973 -12.648 1 12.92 373 GLU A O 1
ATOM 3011 N N . ARG A 1 374 ? -58.688 -5.984 -14.484 1 13.3 374 ARG A N 1
ATOM 3012 C CA . ARG A 1 374 ? -58.844 -6.73 -15.727 1 13.3 374 ARG A CA 1
ATOM 3013 C C . ARG A 1 374 ? -57.469 -6.98 -16.375 1 13.3 374 ARG A C 1
ATOM 3015 O O . ARG A 1 374 ? -57.125 -8.117 -16.703 1 13.3 374 ARG A O 1
ATOM 3022 N N . MET A 1 375 ? -57.281 -6.395 -17.75 1 13.38 375 MET A N 1
ATOM 3023 C CA . MET A 1 375 ? -57.406 -7.02 -19.062 1 13.38 375 MET A CA 1
ATOM 3024 C C . MET A 1 375 ? -56.031 -7.395 -19.609 1 13.38 375 MET A C 1
ATOM 3026 O O . MET A 1 375 ? -55 -6.965 -19.062 1 13.38 375 MET A O 1
ATOM 3030 N N . ILE A 1 376 ? -55.594 -6.926 -21 1 13.86 376 ILE A N 1
ATOM 3031 C CA . ILE A 1 376 ? -55.625 -7.609 -22.297 1 13.86 376 ILE A CA 1
ATOM 3032 C C . ILE A 1 376 ? -54.188 -7.949 -22.719 1 13.86 376 ILE A C 1
ATOM 3034 O O . ILE A 1 376 ? -53.906 -9.094 -23.062 1 13.86 376 ILE A O 1
ATOM 3038 N N . GLY A 1 377 ? -53.5 -7.234 -23.781 1 13.52 377 GLY A N 1
ATOM 3039 C CA . GLY A 1 377 ? -53.406 -7.695 -25.156 1 13.52 377 GLY A CA 1
ATOM 3040 C C . GLY A 1 377 ? -52.062 -8.344 -25.469 1 13.52 377 GLY A C 1
ATOM 3041 O O . GLY A 1 377 ? -51.125 -8.297 -24.641 1 13.52 377 GLY A O 1
ATOM 3042 N N . LEU A 1 378 ? -51.312 -7.875 -26.672 1 13.87 378 LEU A N 1
ATOM 3043 C CA . LEU A 1 378 ? -51.125 -8.523 -27.969 1 13.87 378 LEU A CA 1
ATOM 3044 C C . LEU A 1 378 ? -49.719 -9.133 -28.078 1 13.87 378 LEU A C 1
ATOM 3046 O O . LEU A 1 378 ? -48.844 -8.805 -27.281 1 13.87 378 LEU A O 1
ATOM 3050 N N . ASP A 1 379 ? -48.875 -8.82 -29.266 1 13.84 379 ASP A N 1
ATOM 3051 C CA . ASP A 1 379 ? -48.625 -9.625 -30.453 1 13.84 379 ASP A CA 1
ATOM 3052 C C . ASP A 1 379 ? -47.219 -10.227 -30.422 1 13.84 379 ASP A C 1
ATOM 3054 O O . ASP A 1 379 ? -46.344 -9.781 -29.672 1 13.84 379 ASP A O 1
ATOM 3058 N N . SER A 1 380 ? -46.406 -10.352 -31.797 1 14.08 380 SER A N 1
ATOM 3059 C CA . SER A 1 380 ? -46.062 -11.461 -32.688 1 14.08 380 SER A CA 1
ATOM 3060 C C . SER A 1 380 ? -44.562 -11.766 -32.656 1 14.08 380 SER A C 1
ATOM 3062 O O . SER A 1 380 ? -44.188 -12.914 -32.469 1 14.08 380 SER A O 1
ATOM 3064 N N . SER A 1 381 ? -43.594 -11.172 -33.562 1 13.98 381 SER A N 1
ATOM 3065 C CA . SER A 1 381 ? -43.062 -11.867 -34.75 1 13.98 381 SER A CA 1
ATOM 3066 C C . SER A 1 381 ? -41.719 -12.523 -34.438 1 13.98 381 SER A C 1
ATOM 3068 O O . SER A 1 381 ? -41.031 -12.133 -33.5 1 13.98 381 SER A O 1
ATOM 3070 N N . ARG A 1 382 ? -40.844 -12.898 -35.625 1 14.28 382 ARG A N 1
ATOM 3071 C CA . ARG A 1 382 ? -40.312 -14.164 -36.125 1 14.28 382 ARG A CA 1
ATOM 3072 C C . ARG A 1 382 ? -38.844 -14.32 -35.75 1 14.28 382 ARG A C 1
ATOM 3074 O O . ARG A 1 382 ? -38.188 -13.359 -35.344 1 14.28 382 ARG A O 1
ATOM 3081 N N . PRO A 1 383 ? -37.875 -14.867 -36.875 1 15.16 383 PRO A N 1
ATOM 3082 C CA . PRO A 1 383 ? -37.281 -16.188 -37.062 1 15.16 383 PRO A CA 1
ATOM 3083 C C . PRO A 1 383 ? -35.781 -16.203 -36.844 1 15.16 383 PRO A C 1
ATOM 3085 O O . PRO A 1 383 ? -35.25 -17 -36.031 1 15.16 383 PRO A O 1
ATOM 3088 N N . GLY A 1 384 ? -34.781 -15.938 -37.969 1 14.92 384 GLY A N 1
ATOM 3089 C CA . GLY A 1 384 ? -34.062 -16.969 -38.656 1 14.92 384 GLY A CA 1
ATOM 3090 C C . GLY A 1 384 ? -32.656 -17.156 -38.156 1 14.92 384 GLY A C 1
ATOM 3091 O O . GLY A 1 384 ? -32.125 -16.312 -37.438 1 14.92 384 GLY A O 1
ATOM 3092 N N . ILE A 1 385 ? -31.562 -17.812 -39.125 1 15.6 385 ILE A N 1
ATOM 3093 C CA . ILE A 1 385 ? -30.766 -19.031 -39.188 1 15.6 385 ILE A CA 1
ATOM 3094 C C . ILE A 1 385 ? -29.297 -18.719 -38.969 1 15.6 385 ILE A C 1
ATOM 3096 O O . ILE A 1 385 ? -28.641 -19.328 -38.125 1 15.6 385 ILE A O 1
ATOM 3100 N N . PRO A 1 386 ? -28.297 -18.453 -40.062 1 15.75 386 PRO A N 1
ATOM 3101 C CA . PRO A 1 386 ? -27.453 -19.516 -40.625 1 15.75 386 PRO A CA 1
ATOM 3102 C C . PRO A 1 386 ? -26.031 -19.469 -40.094 1 15.75 386 PRO A C 1
ATOM 3104 O O . PRO A 1 386 ? -25.531 -20.484 -39.594 1 15.75 386 PRO A O 1
ATOM 3107 N N . ARG A 1 387 ? -24.797 -18.906 -40.906 1 15.23 387 ARG A N 1
ATOM 3108 C CA . ARG A 1 387 ? -23.797 -19.578 -41.75 1 15.23 387 ARG A CA 1
ATOM 3109 C C . ARG A 1 387 ? -22.469 -19.703 -41.031 1 15.23 387 ARG A C 1
ATOM 3111 O O . ARG A 1 387 ? -22.25 -19.078 -40 1 15.23 387 ARG A O 1
ATOM 3118 N N . ASP A 1 388 ? -21 -19.406 -41.812 1 15.76 388 ASP A N 1
ATOM 3119 C CA . ASP A 1 388 ? -19.953 -20.125 -42.531 1 15.76 388 ASP A CA 1
ATOM 3120 C C . ASP A 1 388 ? -18.641 -20.078 -41.75 1 15.76 388 ASP A C 1
ATOM 3122 O O . ASP A 1 388 ? -18.453 -19.219 -40.906 1 15.76 388 ASP A O 1
ATOM 3126 N N . SER A 1 389 ? -17.203 -20.75 -42.469 1 16.48 389 SER A N 1
ATOM 3127 C CA . SER A 1 389 ? -16.125 -21.734 -42.406 1 16.48 389 SER A CA 1
ATOM 3128 C C . SER A 1 389 ? -14.773 -21.062 -42.25 1 16.48 389 SER A C 1
ATOM 3130 O O . SER A 1 389 ? -13.766 -21.734 -42 1 16.48 389 SER A O 1
ATOM 3132 N N . ARG A 1 390 ? -14.086 -19.906 -42.406 1 17.97 390 ARG A N 1
ATOM 3133 C CA . ARG A 1 390 ? -12.938 -19.625 -43.25 1 17.97 390 ARG A CA 1
ATOM 3134 C C . ARG A 1 390 ? -11.633 -20.047 -42.594 1 17.97 390 ARG A C 1
ATOM 3136 O O . ARG A 1 390 ? -11.25 -19.484 -41.562 1 17.97 390 ARG A O 1
ATOM 3143 N N . VAL A 1 391 ? -11.023 -21.359 -42.781 1 17.36 391 VAL A N 1
ATOM 3144 C CA . VAL A 1 391 ? -9.75 -21.906 -42.344 1 17.36 391 VAL A CA 1
ATOM 3145 C C . VAL A 1 391 ? -8.609 -21.375 -43.188 1 17.36 391 VAL A C 1
ATOM 3147 O O . VAL A 1 391 ? -8.633 -21.516 -44.406 1 17.36 391 VAL A O 1
ATOM 3150 N N . VAL A 1 392 ? -7.832 -20.375 -43.156 1 17.73 392 VAL A N 1
ATOM 3151 C CA . VAL A 1 392 ? -6.867 -19.672 -43.969 1 17.73 392 VAL A CA 1
ATOM 3152 C C . VAL A 1 392 ? -5.609 -20.516 -44.156 1 17.73 392 VAL A C 1
ATOM 3154 O O . VAL A 1 392 ? -4.914 -20.797 -43.156 1 17.73 392 VAL A O 1
ATOM 3157 N N . VAL A 1 393 ? -5.527 -21.625 -45.125 1 17.31 393 VAL A N 1
ATOM 3158 C CA . VAL A 1 393 ? -4.422 -22.5 -45.5 1 17.31 393 VAL A CA 1
ATOM 3159 C C . VAL A 1 393 ? -3.367 -21.703 -46.25 1 17.31 393 VAL A C 1
ATOM 3161 O O . VAL A 1 393 ? -3.67 -21.094 -47.281 1 17.31 393 VAL A O 1
ATOM 3164 N N . VAL A 1 394 ? -2.307 -21.188 -45.875 1 17.03 394 VAL A N 1
ATOM 3165 C CA . VAL A 1 394 ? -1.264 -20.406 -46.531 1 17.03 394 VAL A CA 1
ATOM 3166 C C . VAL A 1 394 ? -0.551 -21.266 -47.562 1 17.03 394 VAL A C 1
ATOM 3168 O O . VAL A 1 394 ? -0.044 -22.344 -47.25 1 17.03 394 VAL A O 1
ATOM 3171 N N . GLU A 1 395 ? -0.892 -21.25 -49 1 16.48 395 GLU A N 1
ATOM 3172 C CA . GLU A 1 395 ? -0.587 -21.906 -50.25 1 16.48 395 GLU A CA 1
ATOM 3173 C C . GLU A 1 395 ? 0.899 -21.797 -50.594 1 16.48 395 GLU A C 1
ATOM 3175 O O . GLU A 1 395 ? 1.532 -20.781 -50.312 1 16.48 395 GLU A O 1
ATOM 3180 N N . ALA A 1 396 ? 1.551 -23.016 -51.031 1 18.42 396 ALA A N 1
ATOM 3181 C CA . ALA A 1 396 ? 2.818 -23.531 -51.531 1 18.42 396 ALA A CA 1
ATOM 3182 C C . ALA A 1 396 ? 3.094 -23 -52.938 1 18.42 396 ALA A C 1
ATOM 3184 O O . ALA A 1 396 ? 2.328 -23.25 -53.875 1 18.42 396 ALA A O 1
ATOM 3185 N N . ALA A 1 397 ? 3.502 -21.953 -53.344 1 15.88 397 ALA A N 1
ATOM 3186 C CA . ALA A 1 397 ? 3.598 -21.453 -54.719 1 15.88 397 ALA A CA 1
ATOM 3187 C C . ALA A 1 397 ? 4.496 -22.344 -55.562 1 15.88 397 ALA A C 1
ATOM 3189 O O . ALA A 1 397 ? 5.508 -22.859 -55.062 1 15.88 397 ALA A O 1
ATOM 3190 N N . GLU A 1 398 ? 4.133 -22.844 -56.969 1 15.57 398 GLU A N 1
ATOM 3191 C CA . GLU A 1 398 ? 4.285 -23.719 -58.125 1 15.57 398 GLU A CA 1
ATOM 3192 C C . GLU A 1 398 ? 5.43 -23.266 -59 1 15.57 398 GLU A C 1
ATOM 3194 O O . GLU A 1 398 ? 5.652 -23.844 -60.094 1 15.57 398 GLU A O 1
ATOM 3199 N N . GLY A 1 399 ? 6.633 -23.109 -58.75 1 14.26 399 GLY A N 1
ATOM 3200 C CA . GLY A 1 399 ? 7.43 -22.609 -59.844 1 14.26 399 GLY A CA 1
ATOM 3201 C C . GLY A 1 399 ? 7.523 -23.594 -61 1 14.26 399 GLY A C 1
ATOM 3202 O O . GLY A 1 399 ? 7.43 -24.812 -60.812 1 14.26 399 GLY A O 1
ATOM 3203 N N . ARG A 1 400 ? 7.535 -23.297 -62.469 1 15.52 400 ARG A N 1
ATOM 3204 C CA . ARG A 1 400 ? 7.25 -23.703 -63.844 1 15.52 400 ARG A CA 1
ATOM 3205 C C . ARG A 1 400 ? 8.492 -24.297 -64.5 1 15.52 400 ARG A C 1
ATOM 3207 O O . ARG A 1 400 ? 8.398 -24.906 -65.562 1 15.52 400 ARG A O 1
ATOM 3214 N N . THR A 1 401 ? 9.664 -24.406 -64.188 1 13.85 401 THR A N 1
ATOM 3215 C CA . THR A 1 401 ? 10.508 -24.266 -65.375 1 13.85 401 THR A CA 1
ATOM 3216 C C . THR A 1 401 ? 10.352 -25.484 -66.312 1 13.85 401 THR A C 1
ATOM 3218 O O . THR A 1 401 ? 10.016 -26.578 -65.812 1 13.85 401 THR A O 1
ATOM 3221 N N . GLU A 1 402 ? 10.883 -25.594 -67.75 1 14.56 402 GLU A N 1
ATOM 3222 C CA . GLU A 1 402 ? 10.617 -25.828 -69.125 1 14.56 402 GLU A CA 1
ATOM 3223 C C . GLU A 1 402 ? 11.203 -27.156 -69.625 1 14.56 402 GLU A C 1
ATOM 3225 O O . GLU A 1 402 ? 10.5 -27.969 -70.25 1 14.56 402 GLU A O 1
ATOM 3230 N N . THR A 1 403 ? 12.562 -27.406 -70.062 1 14.38 403 THR A N 1
ATOM 3231 C CA . THR A 1 403 ? 12.891 -27.547 -71.5 1 14.38 403 THR A CA 1
ATOM 3232 C C . THR A 1 403 ? 12.828 -29.016 -71.938 1 14.38 403 THR A C 1
ATOM 3234 O O . THR A 1 403 ? 12.844 -29.906 -71.062 1 14.38 403 THR A O 1
ATOM 3237 N N . GLN A 1 404 ? 13.844 -29.578 -72.938 1 14.38 404 GLN A N 1
ATOM 3238 C CA . GLN A 1 404 ? 13.773 -30.031 -74.312 1 14.38 404 GLN A CA 1
ATOM 3239 C C . GLN A 1 404 ? 13.883 -31.547 -74.438 1 14.38 404 GLN A C 1
ATOM 3241 O O . GLN A 1 404 ? 14.133 -32.219 -73.438 1 14.38 404 GLN A O 1
ATOM 3246 N N . ALA A 1 405 ? 15.039 -32.25 -75.25 1 15.02 405 ALA A N 1
ATOM 3247 C CA . ALA A 1 405 ? 14.961 -32.781 -76.562 1 15.02 405 ALA A CA 1
ATOM 3248 C C . ALA A 1 405 ? 14.891 -34.312 -76.562 1 15.02 405 ALA A C 1
ATOM 3250 O O . ALA A 1 405 ? 13.844 -34.906 -76.812 1 15.02 405 ALA A O 1
ATOM 3251 N N . ILE A 1 406 ? 16.094 -35.188 -77.125 1 14.17 406 ILE A N 1
ATOM 3252 C CA . ILE A 1 406 ? 16.188 -35.812 -78.438 1 14.17 406 ILE A CA 1
ATOM 3253 C C . ILE A 1 406 ? 16.031 -37.312 -78.312 1 14.17 406 ILE A C 1
ATOM 3255 O O . ILE A 1 406 ? 16.172 -37.875 -77.188 1 14.17 406 ILE A O 1
ATOM 3259 N N . SER A 1 407 ? 17.047 -38.25 -79 1 14.48 407 SER A N 1
ATOM 3260 C CA . SER A 1 407 ? 16.875 -39.156 -80.188 1 14.48 407 SER A CA 1
ATOM 3261 C C . SER A 1 407 ? 16.812 -40.625 -79.688 1 14.48 407 SER A C 1
ATOM 3263 O O . SER A 1 407 ? 15.836 -41.312 -80 1 14.48 407 SER A O 1
ATOM 3265 N N . SER A 1 408 ? 17.969 -41.531 -80.062 1 14.66 408 SER A N 1
ATOM 3266 C CA . SER A 1 408 ? 18.016 -42.531 -81.125 1 14.66 408 SER A CA 1
ATOM 3267 C C . SER A 1 408 ? 17.812 -43.938 -80.562 1 14.66 408 SER A C 1
ATOM 3269 O O . SER A 1 408 ? 17.953 -44.156 -79.375 1 14.66 408 SER A O 1
ATOM 3271 N N . LYS A 1 409 ? 18.156 -45.062 -81.438 1 15.62 409 LYS A N 1
ATOM 3272 C CA . LYS A 1 409 ? 17.531 -46.281 -81.938 1 15.62 409 LYS A CA 1
ATOM 3273 C C . LYS A 1 409 ? 18.062 -47.5 -81.188 1 15.62 409 LYS A C 1
ATOM 3275 O O . LYS A 1 409 ? 17.281 -48.312 -80.688 1 15.62 409 LYS A O 1
ATOM 3280 N N . GLY A 1 410 ? 19.359 -47.969 -81.438 1 14.45 410 GLY A N 1
ATOM 3281 C CA . GLY A 1 410 ? 19.469 -49.156 -82.25 1 14.45 410 GLY A CA 1
ATOM 3282 C C . GLY A 1 410 ? 19.438 -50.438 -81.5 1 14.45 410 GLY A C 1
ATOM 3283 O O . GLY A 1 410 ? 19.297 -50.406 -80.25 1 14.45 410 GLY A O 1
ATOM 3284 N N . ASP A 1 411 ? 20.656 -51.25 -81.438 1 14.44 411 ASP A N 1
ATOM 3285 C CA . ASP A 1 411 ? 20.938 -52.5 -82.125 1 14.44 411 ASP A CA 1
ATOM 3286 C C . ASP A 1 411 ? 20.953 -53.656 -81.125 1 14.44 411 ASP A C 1
ATOM 3288 O O . ASP A 1 411 ? 21.141 -53.438 -79.938 1 14.44 411 ASP A O 1
ATOM 3292 N N . GLN A 1 412 ? 21.188 -54.906 -81.562 1 15.61 412 GLN A N 1
ATOM 3293 C CA . GLN A 1 412 ? 20.641 -56.25 -81.5 1 15.61 412 GLN A CA 1
ATOM 3294 C C . GLN A 1 412 ? 21.406 -57.094 -80.5 1 15.61 412 GLN A C 1
ATOM 3296 O O . GLN A 1 412 ? 20.812 -57.844 -79.688 1 15.61 412 GLN A O 1
ATOM 3301 N N . THR A 1 413 ? 22.797 -56.969 -80.312 1 14.59 413 THR A N 1
ATOM 3302 C CA . THR A 1 413 ? 23.453 -58.219 -80.688 1 14.59 413 THR A CA 1
ATOM 3303 C C . THR A 1 413 ? 23.391 -59.25 -79.562 1 14.59 413 THR A C 1
ATOM 3305 O O . THR A 1 413 ? 23.266 -58.875 -78.438 1 14.59 413 THR A O 1
ATOM 3308 N N . PRO A 1 414 ? 23.969 -60.438 -79.812 1 16 414 PRO A N 1
ATOM 3309 C CA . PRO A 1 414 ? 23.641 -61.844 -79.625 1 16 414 PRO A CA 1
ATOM 3310 C C . PRO A 1 414 ? 24.172 -62.438 -78.312 1 16 414 PRO A C 1
ATOM 3312 O O . PRO A 1 414 ? 25 -61.781 -77.688 1 16 414 PRO A O 1
ATOM 3315 N N . ASN A 1 415 ? 24.203 -63.75 -78.125 1 15.6 415 ASN A N 1
ATOM 3316 C CA . ASN A 1 415 ? 23.844 -64.875 -77.25 1 15.6 415 ASN A CA 1
ATOM 3317 C C . ASN A 1 415 ? 25.047 -65.312 -76.438 1 15.6 415 ASN A C 1
ATOM 3319 O O . ASN A 1 415 ? 24.891 -65.938 -75.375 1 15.6 415 ASN A O 1
ATOM 3323 N N . THR A 1 416 ? 26.359 -64.875 -76.75 1 14.95 416 THR A N 1
ATOM 3324 C CA . THR A 1 416 ? 27.203 -66.062 -76.875 1 14.95 416 THR A CA 1
ATOM 3325 C C . THR A 1 416 ? 27.656 -66.562 -75.5 1 14.95 416 THR A C 1
ATOM 3327 O O . THR A 1 416 ? 27.875 -65.75 -74.562 1 14.95 416 THR A O 1
ATOM 3330 N N . SER A 1 417 ? 27.859 -67.875 -75.25 1 16.34 417 SER A N 1
ATOM 3331 C CA . SER A 1 417 ? 27.828 -69 -74.312 1 16.34 417 SER A CA 1
ATOM 3332 C C . SER A 1 417 ? 29.156 -69.125 -73.562 1 16.34 417 SER A C 1
ATOM 3334 O O . SER A 1 417 ? 29.297 -70 -72.688 1 16.34 417 SER A O 1
ATOM 3336 N N . LEU A 1 418 ? 30.125 -68.125 -73.75 1 15.32 418 LEU A N 1
ATOM 3337 C CA . LEU A 1 418 ? 31.406 -68.812 -73.75 1 15.32 418 LEU A CA 1
ATOM 3338 C C . LEU A 1 418 ? 31.734 -69.375 -72.375 1 15.32 418 LEU A C 1
ATOM 3340 O O . LEU A 1 418 ? 31.312 -68.875 -71.375 1 15.32 418 LEU A O 1
ATOM 3344 N N . LYS A 1 419 ? 32.75 -70.312 -72.438 1 16.92 419 LYS A N 1
ATOM 3345 C CA . LYS A 1 419 ? 33.25 -71.562 -71.938 1 16.92 419 LYS A CA 1
ATOM 3346 C C . LYS A 1 419 ? 34.062 -71.375 -70.688 1 16.92 419 LYS A C 1
ATOM 3348 O O . LYS A 1 419 ? 34.562 -70.312 -70.438 1 16.92 419 LYS A O 1
ATOM 3353 N N . ARG A 1 420 ? 34.531 -72.375 -70.062 1 17.61 420 ARG A N 1
ATOM 3354 C CA . ARG A 1 420 ? 34.625 -73.188 -68.812 1 17.61 420 ARG A CA 1
ATOM 3355 C C . ARG A 1 420 ? 36 -73 -68.125 1 17.61 420 ARG A C 1
ATOM 3357 O O . ARG A 1 420 ? 36.156 -73.25 -66.938 1 17.61 420 ARG A O 1
ATOM 3364 N N . THR A 1 421 ? 36.969 -72.312 -68.875 1 16.17 421 THR A N 1
ATOM 3365 C CA . THR A 1 421 ? 38.156 -73.125 -68.625 1 16.17 421 THR A CA 1
ATOM 3366 C C . THR A 1 421 ? 38.719 -72.938 -67.25 1 16.17 421 THR A C 1
ATOM 3368 O O . THR A 1 421 ? 38.562 -71.875 -66.625 1 16.17 421 THR A O 1
ATOM 3371 N N . ASN A 1 422 ? 39.5 -73.938 -66.625 1 16.94 422 ASN A N 1
ATOM 3372 C CA . ASN A 1 422 ? 39.875 -74.688 -65.438 1 16.94 422 ASN A CA 1
ATOM 3373 C C . ASN A 1 422 ? 41.062 -74 -64.75 1 16.94 422 ASN A C 1
ATOM 3375 O O . ASN A 1 422 ? 41.531 -74.5 -63.688 1 16.94 422 ASN A O 1
ATOM 3379 N N . THR A 1 423 ? 41.438 -72.75 -65.062 1 18.56 423 THR A N 1
ATOM 3380 C CA . THR A 1 423 ? 42.906 -72.688 -64.938 1 18.56 423 THR A CA 1
ATOM 3381 C C . THR A 1 423 ? 43.312 -72.812 -63.469 1 18.56 423 THR A C 1
ATOM 3383 O O . THR A 1 423 ? 42.656 -72.312 -62.562 1 18.56 423 THR A O 1
ATOM 3386 N N . PRO A 1 424 ? 44.562 -73.375 -63.25 1 18.92 424 PRO A N 1
ATOM 3387 C CA . PRO A 1 424 ? 45.25 -74.125 -62.219 1 18.92 424 PRO A CA 1
ATOM 3388 C C . PRO A 1 424 ? 45.656 -73.25 -61.031 1 18.92 424 PRO A C 1
ATOM 3390 O O . PRO A 1 424 ? 45.781 -72 -61.188 1 18.92 424 PRO A O 1
ATOM 3393 N N . LYS A 1 425 ? 45.688 -73.75 -59.75 1 19.89 425 LYS A N 1
ATOM 3394 C CA . LYS A 1 425 ? 45.625 -73.438 -58.344 1 19.89 425 LYS A CA 1
ATOM 3395 C C . LYS A 1 425 ? 46.969 -72.938 -57.812 1 19.89 425 LYS A C 1
ATOM 3397 O O . LYS A 1 425 ? 47.125 -72.688 -56.594 1 19.89 425 LYS A O 1
ATOM 3402 N N . PRO A 1 426 ? 47.656 -71.938 -58.562 1 19.39 426 PRO A N 1
ATOM 3403 C CA . PRO A 1 426 ? 49.062 -72.062 -58.125 1 19.39 426 PRO A CA 1
ATOM 3404 C C . PRO A 1 426 ? 49.25 -71.75 -56.625 1 19.39 426 PRO A C 1
ATOM 3406 O O . PRO A 1 426 ? 48.469 -70.938 -56.062 1 19.39 426 PRO A O 1
ATOM 3409 N N . ASP A 1 427 ? 50.062 -72.5 -55.812 1 19.59 427 ASP A N 1
ATOM 3410 C CA . ASP A 1 427 ? 50.375 -72.875 -54.438 1 19.59 427 ASP A CA 1
ATOM 3411 C C . ASP A 1 427 ? 51.219 -71.812 -53.781 1 19.59 427 ASP A C 1
ATOM 3413 O O . ASP A 1 427 ? 51.75 -72 -52.688 1 19.59 427 ASP A O 1
ATOM 3417 N N . PHE A 1 428 ? 51 -70.438 -54.094 1 19.2 428 PHE A N 1
ATOM 3418 C CA . PHE A 1 428 ? 52.125 -69.625 -53.688 1 19.2 428 PHE A CA 1
ATOM 3419 C C . PHE A 1 428 ? 52.281 -69.625 -52.188 1 19.2 428 PHE A C 1
ATOM 3421 O O . PHE A 1 428 ? 51.281 -69.625 -51.438 1 19.2 428 PHE A O 1
ATOM 3428 N N . ASP A 1 429 ? 53.5 -69.938 -51.625 1 19.61 429 ASP A N 1
ATOM 3429 C CA . ASP A 1 429 ? 54.188 -70.25 -50.375 1 19.61 429 ASP A CA 1
ATOM 3430 C C . ASP A 1 429 ? 54.281 -69.062 -49.438 1 19.61 429 ASP A C 1
ATOM 3432 O O . ASP A 1 429 ? 55 -68.125 -49.719 1 19.61 429 ASP A O 1
ATOM 3436 N N . ASP A 1 430 ? 53.156 -68.562 -48.844 1 18.75 430 ASP A N 1
ATOM 3437 C CA . ASP A 1 430 ? 53.031 -67.312 -48.125 1 18.75 430 ASP A CA 1
ATOM 3438 C C . ASP A 1 430 ? 53.75 -67.375 -46.781 1 18.75 430 ASP A C 1
ATOM 3440 O O . ASP A 1 430 ? 53.438 -68.188 -45.938 1 18.75 430 ASP A O 1
ATOM 3444 N N . HIS A 1 431 ? 55.125 -67.125 -46.75 1 21.7 431 HIS A N 1
ATOM 3445 C CA . HIS A 1 431 ? 55.969 -67.125 -45.562 1 21.7 431 HIS A CA 1
ATOM 3446 C C . HIS A 1 431 ? 55.438 -66.125 -44.5 1 21.7 431 HIS A C 1
ATOM 3448 O O . HIS A 1 431 ? 55.219 -64.938 -44.812 1 21.7 431 HIS A O 1
ATOM 3454 N N . LYS A 1 432 ? 54.844 -66.562 -43.375 1 21.73 432 LYS A N 1
ATOM 3455 C CA . LYS A 1 432 ? 54 -66 -42.281 1 21.73 432 LYS A CA 1
ATOM 3456 C C . LYS A 1 432 ? 54.875 -65.25 -41.281 1 21.73 432 LYS A C 1
ATOM 3458 O O . LYS A 1 432 ? 55.281 -65.812 -40.25 1 21.73 432 LYS A O 1
ATOM 3463 N N . ILE A 1 433 ? 55.688 -64.25 -41.75 1 21.72 433 ILE A N 1
ATOM 3464 C CA . ILE A 1 433 ? 56.562 -63.719 -40.719 1 21.72 433 ILE A CA 1
ATOM 3465 C C . ILE A 1 433 ? 55.75 -63.062 -39.625 1 21.72 433 ILE A C 1
ATOM 3467 O O . ILE A 1 433 ? 54.844 -62.25 -39.906 1 21.72 433 ILE A O 1
ATOM 3471 N N . LYS A 1 434 ? 55.781 -63.531 -38.344 1 21.97 434 LYS A N 1
ATOM 3472 C CA . LYS A 1 434 ? 55.125 -63.312 -37.094 1 21.97 434 LYS A CA 1
ATOM 3473 C C . LYS A 1 434 ? 55.438 -61.938 -36.531 1 21.97 434 LYS A C 1
ATOM 3475 O O . LYS A 1 434 ? 56.5 -61.719 -35.938 1 21.97 434 LYS A O 1
ATOM 3480 N N . GLU A 1 435 ? 55.25 -60.844 -37.281 1 19.84 435 GLU A N 1
ATOM 3481 C CA . GLU A 1 435 ? 55.719 -59.594 -36.75 1 19.84 435 GLU A CA 1
ATOM 3482 C C . GLU A 1 435 ? 55.031 -59.25 -35.438 1 19.84 435 GLU A C 1
ATOM 3484 O O . GLU A 1 435 ? 53.875 -59.562 -35.219 1 19.84 435 GLU A O 1
ATOM 3489 N N . LYS A 1 436 ? 55.812 -58.688 -34.344 1 23.78 436 LYS A N 1
ATOM 3490 C CA . LYS A 1 436 ? 55.625 -58.344 -32.938 1 23.78 436 LYS A CA 1
ATOM 3491 C C . LYS A 1 436 ? 54.594 -57.219 -32.781 1 23.78 436 LYS A C 1
ATOM 3493 O O . LYS A 1 436 ? 54.75 -56.156 -33.375 1 23.78 436 LYS A O 1
ATOM 3498 N N . LYS A 1 437 ? 53.406 -57.562 -32.438 1 21.64 437 LYS A N 1
ATOM 3499 C CA . LYS A 1 437 ? 52.25 -56.688 -32.219 1 21.64 437 LYS A CA 1
ATOM 3500 C C . LYS A 1 437 ? 52.531 -55.594 -31.219 1 21.64 437 LYS A C 1
ATOM 3502 O O . LYS A 1 437 ? 52.844 -55.875 -30.047 1 21.64 437 LYS A O 1
ATOM 3507 N N . ARG A 1 438 ? 53.188 -54.438 -31.578 1 25.62 438 ARG A N 1
ATOM 3508 C CA . ARG A 1 438 ? 53.406 -53.312 -30.656 1 25.62 438 ARG A CA 1
ATOM 3509 C C . ARG A 1 438 ? 52.125 -52.906 -29.969 1 25.62 438 ARG A C 1
ATOM 3511 O O . ARG A 1 438 ? 51.062 -52.844 -30.609 1 25.62 438 ARG A O 1
ATOM 3518 N N . PRO A 1 439 ? 52.125 -52.938 -28.578 1 25.64 439 PRO A N 1
ATOM 3519 C CA . PRO A 1 439 ? 50.938 -52.594 -27.75 1 25.64 439 PRO A CA 1
ATOM 3520 C C . PRO A 1 439 ? 50.344 -51.25 -28.078 1 25.64 439 PRO A C 1
ATOM 3522 O O . PRO A 1 439 ? 51.094 -50.281 -28.328 1 25.64 439 PRO A O 1
ATOM 3525 N N . LEU A 1 440 ? 49.312 -51.094 -28.875 1 26.16 440 LEU A N 1
ATOM 3526 C CA . LEU A 1 440 ? 48.562 -49.906 -29.156 1 26.16 440 LEU A CA 1
ATOM 3527 C C . LEU A 1 440 ? 48.375 -49.062 -27.906 1 26.16 440 LEU A C 1
ATOM 3529 O O . LEU A 1 440 ? 48.156 -49.594 -26.812 1 26.16 440 LEU A O 1
ATOM 3533 N N . SER A 1 441 ? 48.844 -47.75 -27.922 1 28.55 441 SER A N 1
ATOM 3534 C CA . SER A 1 441 ? 48.844 -46.594 -27.062 1 28.55 441 SER A CA 1
ATOM 3535 C C . SER A 1 441 ? 47.562 -46.5 -26.234 1 28.55 441 SER A C 1
ATOM 3537 O O . SER A 1 441 ? 46.594 -47.219 -26.516 1 28.55 441 SER A O 1
ATOM 3539 N N . SER A 1 442 ? 47.281 -45.188 -25.672 1 32.44 442 SER A N 1
ATOM 3540 C CA . SER A 1 442 ? 46.594 -44.562 -24.547 1 32.44 442 SER A CA 1
ATOM 3541 C C . SER A 1 442 ? 45.094 -44.719 -24.703 1 32.44 442 SER A C 1
ATOM 3543 O O . SER A 1 442 ? 44.5 -44.219 -25.672 1 32.44 442 SER A O 1
ATOM 3545 N N . GLY A 1 443 ? 44.531 -45.75 -24.484 1 33.66 443 GLY A N 1
ATOM 3546 C CA . GLY A 1 443 ? 43.125 -46.031 -24.375 1 33.66 443 GLY A CA 1
ATOM 3547 C C . GLY A 1 443 ? 42.344 -44.906 -23.734 1 33.66 443 GLY A C 1
ATOM 3548 O O . GLY A 1 443 ? 42.75 -44.344 -22.734 1 33.66 443 GLY A O 1
ATOM 3549 N N . ILE A 1 444 ? 41.688 -44.031 -24.5 1 40 444 ILE A N 1
ATOM 3550 C CA . ILE A 1 444 ? 40.75 -43.094 -23.906 1 40 444 ILE A CA 1
ATOM 3551 C C . ILE A 1 444 ? 40.031 -43.75 -22.719 1 40 444 ILE A C 1
ATOM 3553 O O . ILE A 1 444 ? 39.406 -44.812 -22.875 1 40 444 ILE A O 1
ATOM 3557 N N . ALA A 1 445 ? 40.531 -43.75 -21.516 1 44.62 445 ALA A N 1
ATOM 3558 C CA . ALA A 1 445 ? 40.031 -44.25 -20.234 1 44.62 445 ALA A CA 1
ATOM 3559 C C . ALA A 1 445 ? 38.5 -44.188 -20.203 1 44.62 445 ALA A C 1
ATOM 3561 O O . ALA A 1 445 ? 37.906 -43.188 -20.562 1 44.62 445 ALA A O 1
ATOM 3562 N N . LYS A 1 446 ? 37.875 -45.312 -20.234 1 57.34 446 LYS A N 1
ATOM 3563 C CA . LYS A 1 446 ? 36.406 -45.406 -20.047 1 57.34 446 LYS A CA 1
ATOM 3564 C C . LYS A 1 446 ? 35.938 -44.531 -18.906 1 57.34 446 LYS A C 1
ATOM 3566 O O . LYS A 1 446 ? 36.531 -44.531 -17.812 1 57.34 446 LYS A O 1
ATOM 3571 N N . PRO A 1 447 ? 35.094 -43.562 -19.203 1 64.5 447 PRO A N 1
ATOM 3572 C CA . PRO A 1 447 ? 34.656 -42.656 -18.141 1 64.5 447 PRO A CA 1
ATOM 3573 C C . PRO A 1 447 ? 34.188 -43.375 -16.891 1 64.5 447 PRO A C 1
ATOM 3575 O O . PRO A 1 447 ? 33.688 -44.5 -16.969 1 64.5 447 PRO A O 1
ATOM 3578 N N . ASP A 1 448 ? 34.594 -42.906 -15.672 1 78.31 448 ASP A N 1
ATOM 3579 C CA . ASP A 1 448 ? 34.188 -43.375 -14.344 1 78.31 448 ASP A CA 1
ATOM 3580 C C . ASP A 1 448 ? 32.688 -43.531 -14.258 1 78.31 448 ASP A C 1
ATOM 3582 O O . ASP A 1 448 ? 31.938 -42.625 -14.672 1 78.31 448 ASP A O 1
ATOM 3586 N N . PRO A 1 449 ? 32.25 -44.812 -13.961 1 83.12 449 PRO A N 1
ATOM 3587 C CA . PRO A 1 449 ? 30.797 -45.062 -13.898 1 83.12 449 PRO A CA 1
ATOM 3588 C C . PRO A 1 449 ? 30.047 -44.062 -13.039 1 83.12 449 PRO A C 1
ATOM 3590 O O . PRO A 1 449 ? 28.906 -43.719 -13.344 1 83.12 449 PRO A O 1
ATOM 3593 N N . GLU A 1 450 ? 30.766 -43.594 -12.094 1 87.38 450 GLU A N 1
ATOM 3594 C CA . GLU A 1 450 ? 30.094 -42.625 -11.242 1 87.38 450 GLU A CA 1
ATOM 3595 C C . GLU A 1 450 ? 29.922 -41.281 -11.977 1 87.38 450 GLU A C 1
ATOM 3597 O O . GLU A 1 450 ? 28.891 -40.625 -11.805 1 87.38 450 GLU A O 1
ATOM 3602 N N . VAL A 1 451 ? 30.844 -40.938 -12.68 1 90.69 451 VAL A N 1
ATOM 3603 C CA . VAL A 1 451 ? 30.766 -39.719 -13.453 1 90.69 451 VAL A CA 1
ATOM 3604 C C . VAL A 1 451 ? 29.672 -39.844 -14.516 1 90.69 451 VAL A C 1
ATOM 3606 O O . VAL A 1 451 ? 28.938 -38.875 -14.758 1 90.69 451 VAL A O 1
ATOM 3609 N N . LEU A 1 452 ? 29.578 -40.969 -15.078 1 91.19 452 LEU A N 1
ATOM 3610 C CA . LEU A 1 452 ? 28.547 -41.188 -16.078 1 91.19 452 LEU A CA 1
ATOM 3611 C C . LEU A 1 452 ? 27.156 -41.094 -15.477 1 91.19 452 LEU A C 1
ATOM 3613 O O . LEU A 1 452 ? 26.281 -40.438 -16.047 1 91.19 452 LEU A O 1
ATOM 3617 N N . ALA A 1 453 ? 27.016 -41.656 -14.312 1 92 453 ALA A N 1
ATOM 3618 C CA . ALA A 1 453 ? 25.719 -41.625 -13.648 1 92 453 ALA A CA 1
ATOM 3619 C C . ALA A 1 453 ? 25.328 -40.219 -13.266 1 92 453 ALA A C 1
ATOM 3621 O O . ALA A 1 453 ? 24.188 -39.781 -13.477 1 92 453 ALA A O 1
ATOM 3622 N N . THR A 1 454 ? 26.25 -39.531 -12.758 1 93.5 454 THR A N 1
ATOM 3623 C CA . THR A 1 454 ? 25.984 -38.156 -12.336 1 93.5 454 THR A CA 1
ATOM 3624 C C . THR A 1 454 ? 25.656 -37.281 -13.539 1 93.5 454 THR A C 1
ATOM 3626 O O . THR A 1 454 ? 24.734 -36.469 -13.492 1 93.5 454 THR A O 1
ATOM 3629 N N . ASN A 1 455 ? 26.391 -37.344 -14.531 1 94.06 455 ASN A N 1
ATOM 3630 C CA . ASN A 1 455 ? 26.172 -36.562 -15.734 1 94.06 455 ASN A CA 1
ATOM 3631 C C . ASN A 1 455 ? 24.859 -36.938 -16.422 1 94.06 455 ASN A C 1
ATOM 3633 O O . ASN A 1 455 ? 24.203 -36.094 -17.016 1 94.06 455 ASN A O 1
ATOM 3637 N N . SER A 1 456 ? 24.594 -38.219 -16.344 1 95.12 456 SER A N 1
ATOM 3638 C CA . SER A 1 456 ? 23.328 -38.656 -16.906 1 95.12 456 SER A CA 1
ATOM 3639 C C . SER A 1 456 ? 22.156 -37.969 -16.234 1 95.12 456 SER A C 1
ATOM 3641 O O . SER A 1 456 ? 21.203 -37.531 -16.891 1 95.12 456 SER A O 1
ATOM 3643 N N . GLU A 1 457 ? 22.25 -37.906 -14.961 1 94.19 457 GLU A N 1
ATOM 3644 C CA . GLU A 1 457 ? 21.188 -37.219 -14.211 1 94.19 457 GLU A CA 1
ATOM 3645 C C . GLU A 1 457 ? 21.094 -35.75 -14.586 1 94.19 457 GLU A C 1
ATOM 3647 O O . GLU A 1 457 ? 20 -35.188 -14.68 1 94.19 457 GLU A O 1
ATOM 3652 N N . LYS A 1 458 ? 22.219 -35.156 -14.742 1 94.44 458 LYS A N 1
ATOM 3653 C CA . LYS A 1 458 ? 22.25 -33.75 -15.172 1 94.44 458 LYS A CA 1
ATOM 3654 C C . LYS A 1 458 ? 21.578 -33.594 -16.531 1 94.44 458 LYS A C 1
ATOM 3656 O O . LYS A 1 458 ? 20.797 -32.656 -16.719 1 94.44 458 LYS A O 1
ATOM 3661 N N . ILE A 1 459 ? 21.922 -34.438 -17.375 1 95.19 459 ILE A N 1
ATOM 3662 C CA . ILE A 1 459 ? 21.406 -34.344 -18.734 1 95.19 459 ILE A CA 1
ATOM 3663 C C . ILE A 1 459 ? 19.891 -34.531 -18.719 1 95.19 459 ILE A C 1
ATOM 3665 O O . ILE A 1 459 ? 19.156 -33.781 -19.359 1 95.19 459 ILE A O 1
ATOM 3669 N N . LEU A 1 460 ? 19.422 -35.531 -17.969 1 96 460 LEU A N 1
ATOM 3670 C CA . LEU A 1 460 ? 17.984 -35.781 -17.875 1 96 460 LEU A CA 1
ATOM 3671 C C . LEU A 1 460 ? 17.266 -34.594 -17.281 1 96 460 LEU A C 1
ATOM 3673 O O . LEU A 1 460 ? 16.188 -34.188 -17.766 1 96 460 LEU A O 1
ATOM 3677 N N . THR A 1 461 ? 17.844 -34 -16.328 1 95.38 461 THR A N 1
ATOM 3678 C CA . THR A 1 461 ? 17.234 -32.844 -15.688 1 95.38 461 THR A CA 1
ATOM 3679 C C . THR A 1 461 ? 17.188 -31.672 -16.656 1 95.38 461 THR A C 1
ATOM 3681 O O . THR A 1 461 ? 16.172 -30.984 -16.75 1 95.38 461 THR A O 1
ATOM 3684 N N . LYS A 1 462 ? 18.266 -31.422 -17.328 1 95.88 462 LYS A N 1
ATOM 3685 C CA . LYS A 1 462 ? 18.328 -30.312 -18.281 1 95.88 462 LYS A CA 1
ATOM 3686 C C . LYS A 1 462 ? 17.297 -30.484 -19.406 1 95.88 462 LYS A C 1
ATOM 3688 O O . LYS A 1 462 ? 16.625 -29.531 -19.781 1 95.88 462 LYS A O 1
ATOM 3693 N N . LEU A 1 463 ? 17.219 -31.656 -19.875 1 96.56 463 LEU A N 1
ATOM 3694 C CA . LEU A 1 463 ? 16.266 -31.938 -20.953 1 96.56 463 LEU A CA 1
ATOM 3695 C C . LEU A 1 463 ? 14.836 -31.781 -20.453 1 96.56 463 LEU A C 1
ATOM 3697 O O . LEU A 1 463 ? 14.008 -31.156 -21.125 1 96.56 463 LEU A O 1
ATOM 3701 N N . LYS A 1 464 ? 14.539 -32.344 -19.328 1 96.81 464 LYS A N 1
ATOM 3702 C CA . LYS A 1 464 ? 13.203 -32.281 -18.75 1 96.81 464 LYS A CA 1
ATOM 3703 C C . LYS A 1 464 ? 12.781 -30.812 -18.547 1 96.81 464 LYS A C 1
ATOM 3705 O O . LYS A 1 464 ? 11.703 -30.406 -18.984 1 96.81 464 LYS A O 1
ATOM 3710 N N . LEU A 1 465 ? 13.672 -30.062 -17.922 1 96.06 465 LEU A N 1
ATOM 3711 C CA . LEU A 1 465 ? 13.359 -28.672 -17.656 1 96.06 465 LEU A CA 1
ATOM 3712 C C . LEU A 1 465 ? 13.156 -27.891 -18.953 1 96.06 465 LEU A C 1
ATOM 3714 O O . LEU A 1 465 ? 12.234 -27.094 -19.062 1 96.06 465 LEU A O 1
ATOM 3718 N N . HIS A 1 466 ? 14.016 -28.141 -19.891 1 95.38 466 HIS A N 1
ATOM 3719 C CA . HIS A 1 466 ? 13.922 -27.422 -21.156 1 95.38 466 HIS A CA 1
ATOM 3720 C C . HIS A 1 466 ? 12.609 -27.75 -21.875 1 95.38 466 HIS A C 1
ATOM 3722 O O . HIS A 1 466 ? 11.953 -26.844 -22.406 1 95.38 466 HIS A O 1
ATOM 3728 N N . TYR A 1 467 ? 12.242 -29.016 -21.906 1 95.06 467 TYR A N 1
ATOM 3729 C CA . TYR A 1 467 ? 10.969 -29.406 -22.5 1 95.06 467 TYR A CA 1
ATOM 3730 C C . TYR A 1 467 ? 9.805 -28.688 -21.828 1 95.06 467 TYR A C 1
ATOM 3732 O O . TYR A 1 467 ? 8.93 -28.141 -22.5 1 95.06 467 TYR A O 1
ATOM 3740 N N . MET A 1 468 ? 9.789 -28.672 -20.531 1 95 468 MET A N 1
ATOM 3741 C CA . MET A 1 468 ? 8.688 -28.125 -19.75 1 95 468 MET A CA 1
ATOM 3742 C C . MET A 1 468 ? 8.648 -26.594 -19.859 1 95 468 MET A C 1
ATOM 3744 O O . MET A 1 468 ? 7.582 -25.984 -19.734 1 95 468 MET A O 1
ATOM 3748 N N . A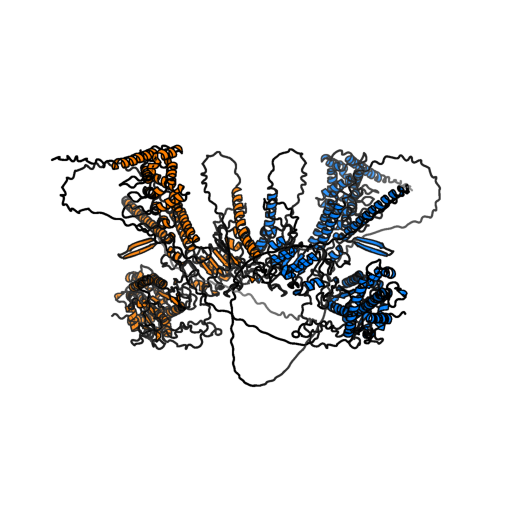RG A 1 469 ? 9.805 -25.984 -20.109 1 92.31 469 ARG A N 1
ATOM 3749 C CA . ARG A 1 469 ? 9.883 -24.531 -20.219 1 92.31 469 ARG A CA 1
ATOM 3750 C C . ARG A 1 469 ? 9.43 -24.062 -21.594 1 92.31 469 ARG A C 1
ATOM 3752 O O . ARG A 1 469 ? 8.93 -22.953 -21.75 1 92.31 469 ARG A O 1
ATOM 3759 N N . THR A 1 470 ? 9.609 -24.891 -22.609 1 90.31 470 THR A N 1
ATOM 3760 C CA . THR A 1 470 ? 9.484 -24.391 -23.969 1 90.31 470 THR A CA 1
ATOM 3761 C C . THR A 1 470 ? 8.289 -25.031 -24.672 1 90.31 470 THR A C 1
ATOM 3763 O O . THR A 1 470 ? 7.785 -24.484 -25.656 1 90.31 470 THR A O 1
ATOM 3766 N N . ARG A 1 471 ? 7.832 -26.141 -24.203 1 90.81 471 ARG A N 1
ATOM 3767 C CA . ARG A 1 471 ? 6.719 -26.828 -24.844 1 90.81 471 ARG A CA 1
ATOM 3768 C C . ARG A 1 471 ? 5.477 -26.812 -23.969 1 90.81 471 ARG A C 1
ATOM 3770 O O . ARG A 1 471 ? 5.578 -26.75 -22.75 1 90.81 471 ARG A O 1
ATOM 3777 N N . ASP A 1 472 ? 4.289 -26.906 -24.688 1 89.69 472 ASP A N 1
ATOM 3778 C CA . ASP A 1 472 ? 3.039 -27.047 -23.938 1 89.69 472 ASP A CA 1
ATOM 3779 C C . ASP A 1 472 ? 3.002 -28.359 -23.156 1 89.69 472 ASP A C 1
ATOM 3781 O O . ASP A 1 472 ? 3.781 -29.266 -23.438 1 89.69 472 ASP A O 1
ATOM 3785 N N . VAL A 1 473 ? 2.145 -28.469 -22.25 1 92.62 473 VAL A N 1
ATOM 3786 C CA . VAL A 1 473 ? 2.102 -29.578 -21.312 1 92.62 473 VAL A CA 1
ATOM 3787 C C . VAL A 1 473 ? 1.896 -30.891 -22.062 1 92.62 473 VAL A C 1
ATOM 3789 O O . VAL A 1 473 ? 2.525 -31.906 -21.734 1 92.62 473 VAL A O 1
ATOM 3792 N N . ASP A 1 474 ? 0.987 -30.969 -23.047 1 91.25 474 ASP A N 1
ATOM 3793 C CA . ASP A 1 474 ? 0.7 -32.188 -23.781 1 91.25 474 ASP A CA 1
ATOM 3794 C C . ASP A 1 474 ? 1.941 -32.688 -24.516 1 91.25 474 ASP A C 1
ATOM 3796 O O . ASP A 1 474 ? 2.244 -33.906 -24.484 1 91.25 474 ASP A O 1
ATOM 3800 N N . LEU A 1 475 ? 2.67 -31.781 -25.094 1 91.5 475 LEU A N 1
ATOM 3801 C CA . LEU A 1 475 ? 3.891 -32.156 -25.812 1 91.5 475 LEU A CA 1
ATOM 3802 C C . LEU A 1 475 ? 4.98 -32.562 -24.828 1 91.5 475 LEU A C 1
ATOM 3804 O O . LEU A 1 475 ? 5.691 -33.562 -25.094 1 91.5 475 LEU A O 1
ATOM 3808 N N . ALA A 1 476 ? 5.148 -31.859 -23.797 1 94.19 476 ALA A N 1
ATOM 3809 C CA . ALA A 1 476 ? 6.152 -32.219 -22.797 1 94.19 476 ALA A CA 1
ATOM 3810 C C . ALA A 1 476 ? 5.91 -33.625 -22.266 1 94.19 476 ALA A C 1
ATOM 3812 O O . ALA A 1 476 ? 6.852 -34.406 -22.125 1 94.19 476 ALA A O 1
ATOM 3813 N N . ILE A 1 477 ? 4.652 -33.938 -21.969 1 95.25 477 ILE A N 1
ATOM 3814 C CA . ILE A 1 477 ? 4.309 -35.25 -21.469 1 95.25 477 ILE A CA 1
ATOM 3815 C C . ILE A 1 477 ? 4.684 -36.312 -22.516 1 95.25 477 ILE A C 1
ATOM 3817 O O . ILE A 1 477 ? 5.223 -37.375 -22.172 1 95.25 477 ILE A O 1
ATOM 3821 N N . SER A 1 478 ? 4.41 -36.062 -23.766 1 92.94 478 SER A N 1
ATOM 3822 C CA . SER A 1 478 ? 4.707 -37 -24.828 1 92.94 478 SER A CA 1
ATOM 3823 C C . SER A 1 478 ? 6.207 -37.281 -24.938 1 92.94 478 SER A C 1
ATOM 3825 O O . SER A 1 478 ? 6.629 -38.375 -25.234 1 92.94 478 SER A O 1
ATOM 3827 N N . PHE A 1 479 ? 7 -36.25 -24.688 1 94.75 479 PHE A N 1
ATOM 3828 C CA . PHE A 1 479 ? 8.445 -36.406 -24.812 1 94.75 479 PHE A CA 1
ATOM 3829 C C . PHE A 1 479 ? 9.039 -37.062 -23.594 1 94.75 479 PHE A C 1
ATOM 3831 O O . PHE A 1 479 ? 10 -37.844 -23.703 1 94.75 479 PHE A O 1
ATOM 3838 N N . LEU A 1 480 ? 8.5 -36.875 -22.484 1 95.5 480 LEU A N 1
ATOM 3839 C CA . LEU A 1 480 ? 9.07 -37.375 -21.25 1 95.5 480 LEU A CA 1
ATOM 3840 C C . LEU A 1 480 ? 8.562 -38.781 -20.953 1 95.5 480 LEU A C 1
ATOM 3842 O O . LEU A 1 480 ? 9.32 -39.625 -20.469 1 95.5 480 LEU A O 1
ATOM 3846 N N . TYR A 1 481 ? 7.246 -39.031 -21.266 1 94.44 481 TYR A N 1
ATOM 3847 C CA . TYR A 1 481 ? 6.645 -40.281 -20.797 1 94.44 481 TYR A CA 1
ATOM 3848 C C . TYR A 1 481 ? 5.992 -41.031 -21.938 1 94.44 481 TYR A C 1
ATOM 3850 O O . TYR A 1 481 ? 5.305 -42.031 -21.719 1 94.44 481 TYR A O 1
ATOM 3858 N N . GLY A 1 482 ? 6.176 -40.562 -23.094 1 91.75 482 GLY A N 1
ATOM 3859 C CA . GLY A 1 482 ? 5.535 -41.25 -24.203 1 91.75 482 GLY A CA 1
ATOM 3860 C C . GLY A 1 482 ? 4.027 -41.344 -24.078 1 91.75 482 GLY A C 1
ATOM 3861 O O . GLY A 1 482 ? 3.354 -40.312 -23.969 1 91.75 482 GLY A O 1
ATOM 3862 N N . LYS A 1 483 ? 3.496 -42.531 -24 1 89.5 483 LYS A N 1
ATOM 3863 C CA . LYS A 1 483 ? 2.055 -42.719 -23.844 1 89.5 483 LYS A CA 1
ATOM 3864 C C . LYS A 1 483 ? 1.617 -42.469 -22.406 1 89.5 483 LYS A C 1
ATOM 3866 O O . LYS A 1 483 ? 0.42 -42.438 -22.109 1 89.5 483 LYS A O 1
ATOM 3871 N N . ASN A 1 484 ? 2.455 -42.219 -21.562 1 93.12 484 ASN A N 1
ATOM 3872 C CA . ASN A 1 484 ? 2.213 -41.938 -20.156 1 93.12 484 ASN A CA 1
ATOM 3873 C C . ASN A 1 484 ? 1.292 -42.969 -19.516 1 93.12 484 ASN A C 1
ATOM 3875 O O . ASN A 1 484 ? 0.274 -42.625 -18.906 1 93.12 484 ASN A O 1
ATOM 3879 N N . ILE A 1 485 ? 1.679 -44.188 -19.562 1 91.12 485 ILE A N 1
ATOM 3880 C CA . ILE A 1 485 ? 0.873 -45.312 -19.109 1 91.12 485 ILE A CA 1
ATOM 3881 C C . ILE A 1 485 ? 0.664 -45.219 -17.594 1 91.12 485 ILE A C 1
ATOM 3883 O O . ILE A 1 485 ? -0.363 -45.656 -17.078 1 91.12 485 ILE A O 1
ATOM 3887 N N . HIS A 1 486 ? 1.554 -44.594 -16.906 1 91.06 486 HIS A N 1
ATOM 3888 C CA . HIS A 1 486 ? 1.477 -44.5 -15.453 1 91.06 486 HIS A CA 1
ATOM 3889 C C . HIS A 1 486 ? 0.748 -43.25 -15 1 91.06 486 HIS A C 1
ATOM 3891 O O . HIS A 1 486 ? 0.643 -43 -13.797 1 91.06 486 HIS A O 1
ATOM 3897 N N . ASP A 1 487 ? 0.272 -42.438 -15.898 1 93.5 487 ASP A N 1
ATOM 3898 C CA . ASP A 1 487 ? -0.554 -41.281 -15.641 1 93.5 487 ASP A CA 1
ATOM 3899 C C . ASP A 1 487 ? 0.18 -40.281 -14.75 1 93.5 487 ASP A C 1
ATOM 3901 O O . ASP A 1 487 ? -0.368 -39.812 -13.75 1 93.5 487 ASP A O 1
ATOM 3905 N N . VAL A 1 488 ? 1.401 -40 -15.047 1 95.62 488 VAL A N 1
ATOM 3906 C CA . VAL A 1 488 ? 2.193 -39 -14.312 1 95.62 488 VAL A CA 1
ATOM 3907 C C . VAL A 1 488 ? 1.742 -37.594 -14.672 1 95.62 488 VAL A C 1
ATOM 3909 O O . VAL A 1 488 ? 1.615 -37.25 -15.859 1 95.62 488 VAL A O 1
ATOM 3912 N N . HIS A 1 489 ? 1.457 -36.812 -13.641 1 95.75 489 HIS A N 1
ATOM 3913 C CA . HIS A 1 489 ? 1.049 -35.438 -13.844 1 95.75 489 HIS A CA 1
ATOM 3914 C C . HIS A 1 489 ? 2.238 -34.469 -13.742 1 95.75 489 HIS A C 1
ATOM 3916 O O . HIS A 1 489 ? 3.105 -34.656 -12.883 1 95.75 489 HIS A O 1
ATOM 3922 N N . ILE A 1 490 ? 2.27 -33.438 -14.633 1 96.75 490 ILE A N 1
ATOM 3923 C CA . ILE A 1 490 ? 3.33 -32.438 -14.547 1 96.75 490 ILE A CA 1
ATOM 3924 C C . ILE A 1 490 ? 2.723 -31.078 -14.289 1 96.75 490 ILE A C 1
ATOM 3926 O O . ILE A 1 490 ? 3.371 -30.047 -14.516 1 96.75 490 ILE A O 1
ATOM 3930 N N . CYS A 1 491 ? 1.491 -31.047 -13.977 1 96.19 491 CYS A N 1
ATOM 3931 C CA . CYS A 1 491 ? 0.826 -29.828 -13.555 1 96.19 491 CYS A CA 1
ATOM 3932 C C . CYS A 1 491 ? -0.316 -30.125 -12.594 1 96.19 491 CYS A C 1
ATOM 3934 O O . CYS A 1 491 ? -0.736 -31.281 -12.469 1 96.19 491 CYS A O 1
ATOM 3936 N N . PHE A 1 492 ? -0.821 -29.141 -11.82 1 96.31 492 PHE A N 1
ATOM 3937 C CA . PHE A 1 492 ? -1.941 -29.281 -10.906 1 96.31 492 PHE A CA 1
ATOM 3938 C C . PHE A 1 492 ? -2.816 -28.031 -10.906 1 96.31 492 PHE A C 1
ATOM 3940 O O . PHE A 1 492 ? -2.314 -26.922 -10.766 1 96.31 492 PHE A O 1
ATOM 3947 N N . ASP A 1 493 ? -4.062 -28.281 -11.109 1 94.94 493 ASP A N 1
ATOM 3948 C CA . ASP A 1 493 ? -5.086 -27.25 -11 1 94.94 493 ASP A CA 1
ATOM 3949 C C . ASP A 1 493 ? -6.078 -27.562 -9.891 1 94.94 493 ASP A C 1
ATOM 3951 O O . ASP A 1 493 ? -6.75 -28.594 -9.93 1 94.94 493 ASP A O 1
ATOM 3955 N N . TYR A 1 494 ? -6.109 -26.688 -8.945 1 95.12 494 TYR A N 1
ATOM 3956 C CA . TYR A 1 494 ? -7.16 -26.906 -7.957 1 95.12 494 TYR A CA 1
ATOM 3957 C C . TYR A 1 494 ? -8.531 -26.594 -8.539 1 95.12 494 TYR A C 1
ATOM 3959 O O . TYR A 1 494 ? -8.766 -25.469 -8.992 1 95.12 494 TYR A O 1
ATOM 3967 N N . VAL A 1 495 ? -9.43 -27.547 -8.531 1 89.62 495 VAL A N 1
ATOM 3968 C CA . VAL A 1 495 ? -10.758 -27.391 -9.109 1 89.62 495 VAL A CA 1
ATOM 3969 C C . VAL A 1 495 ? -11.82 -27.766 -8.07 1 89.62 495 VAL A C 1
ATOM 3971 O O . VAL A 1 495 ? -12.969 -28.016 -8.422 1 89.62 495 VAL A O 1
ATOM 3974 N N . GLY A 1 496 ? -11.469 -27.812 -6.84 1 86.5 496 GLY A N 1
ATOM 3975 C CA . GLY A 1 496 ? -12.398 -28.188 -5.781 1 86.5 496 GLY A CA 1
ATOM 3976 C C . GLY A 1 496 ? -13.242 -27.031 -5.293 1 86.5 496 GLY A C 1
ATOM 3977 O O . GLY A 1 496 ? -13.281 -25.969 -5.922 1 86.5 496 GLY A O 1
ATOM 3978 N N . PRO A 1 497 ? -13.93 -27.328 -4.254 1 87.69 497 PRO A N 1
ATOM 3979 C CA . PRO A 1 497 ? -14.766 -26.281 -3.668 1 87.69 497 PRO A CA 1
ATOM 3980 C C . PRO A 1 497 ? -13.945 -25.156 -3.023 1 87.69 497 PRO A C 1
ATOM 3982 O O . PRO A 1 497 ? -12.75 -25.328 -2.781 1 87.69 497 PRO A O 1
ATOM 3985 N N . ARG A 1 498 ? -14.594 -24.047 -2.77 1 89 498 ARG A N 1
ATOM 3986 C CA . ARG A 1 498 ? -13.938 -22.891 -2.188 1 89 498 ARG A CA 1
ATOM 3987 C C . ARG A 1 498 ? -13.43 -23.188 -0.78 1 89 498 ARG A C 1
ATOM 3989 O O . ARG A 1 498 ? -12.43 -22.609 -0.337 1 89 498 ARG A O 1
ATOM 3996 N N . THR A 1 499 ? -14.164 -23.938 -0.119 1 91.19 499 THR A N 1
ATOM 3997 C CA . THR A 1 499 ? -13.734 -24.406 1.194 1 91.19 499 THR A CA 1
ATOM 3998 C C . THR A 1 499 ? -13.586 -25.922 1.205 1 91.19 499 THR A C 1
ATOM 4000 O O . THR A 1 499 ? -14.516 -26.641 0.817 1 91.19 499 THR A O 1
ATOM 4003 N N . ILE A 1 500 ? -12.492 -26.438 1.562 1 93.12 500 ILE A N 1
ATOM 4004 C CA . ILE A 1 500 ? -12.242 -27.875 1.513 1 93.12 500 ILE A CA 1
ATOM 4005 C C . ILE A 1 500 ? -11.617 -28.328 2.828 1 93.12 500 ILE A C 1
ATOM 4007 O O . ILE A 1 500 ? -10.789 -27.625 3.41 1 93.12 500 ILE A O 1
ATOM 4011 N N . LYS A 1 501 ? -12.039 -29.5 3.27 1 91.62 501 LYS A N 1
ATOM 4012 C CA . LYS A 1 501 ? -11.406 -30.125 4.426 1 91.62 501 LYS A CA 1
ATOM 4013 C C . LYS A 1 501 ? -10.109 -30.812 4.031 1 91.62 501 LYS A C 1
ATOM 4015 O O . LYS A 1 501 ? -10.039 -31.453 2.982 1 91.62 501 LYS A O 1
ATOM 4020 N N . ASP A 1 502 ? -9.07 -30.688 4.867 1 93.25 502 ASP A N 1
ATOM 4021 C CA . ASP A 1 502 ? -7.754 -31.234 4.551 1 93.25 502 ASP A CA 1
ATOM 4022 C C . ASP A 1 502 ? -7.82 -32.75 4.367 1 93.25 502 ASP A C 1
ATOM 4024 O O . ASP A 1 502 ? -7.266 -33.281 3.408 1 93.25 502 ASP A O 1
ATOM 4028 N N . GLU A 1 503 ? -8.555 -33.438 5.176 1 91.31 503 GLU A N 1
ATOM 4029 C CA . GLU A 1 503 ? -8.648 -34.875 5.105 1 91.31 503 GLU A CA 1
ATOM 4030 C C . GLU A 1 503 ? -9.367 -35.344 3.836 1 91.31 503 GLU A C 1
ATOM 4032 O O . GLU A 1 503 ? -8.977 -36.312 3.215 1 91.31 503 GLU A O 1
ATOM 4037 N N . GLU A 1 504 ? -10.406 -34.656 3.564 1 89.88 504 GLU A N 1
ATOM 4038 C CA . GLU A 1 504 ? -11.148 -34.969 2.354 1 89.88 504 GLU A CA 1
ATOM 4039 C C . GLU A 1 504 ? -10.273 -34.812 1.11 1 89.88 504 GLU A C 1
ATOM 4041 O O . GLU A 1 504 ? -10.305 -35.656 0.209 1 89.88 504 GLU A O 1
ATOM 4046 N N . PHE A 1 505 ? -9.547 -33.781 1.099 1 93.62 505 PHE A N 1
ATOM 4047 C CA . PHE A 1 505 ? -8.641 -33.531 -0.018 1 93.62 505 PHE A CA 1
ATOM 4048 C C . PHE A 1 505 ? -7.613 -34.625 -0.153 1 93.62 505 PHE A C 1
ATOM 4050 O O . PHE A 1 505 ? -7.395 -35.156 -1.248 1 93.62 505 PHE A O 1
ATOM 4057 N N . THR A 1 506 ? -6.988 -34.969 0.917 1 93 506 THR A N 1
ATOM 4058 C CA . THR A 1 506 ? -5.926 -35.969 0.917 1 93 506 THR A CA 1
ATOM 4059 C C . THR A 1 506 ? -6.477 -37.344 0.563 1 93 506 THR A C 1
ATOM 4061 O O . THR A 1 506 ? -5.797 -38.125 -0.084 1 93 506 THR A O 1
ATOM 4064 N N . ARG A 1 507 ? -7.684 -37.594 0.949 1 90.06 507 ARG A N 1
ATOM 4065 C CA . ARG A 1 507 ? -8.312 -38.875 0.632 1 90.06 507 ARG A CA 1
ATOM 4066 C C . ARG A 1 507 ? -8.586 -38.969 -0.863 1 90.06 507 ARG A C 1
ATOM 4068 O O . ARG A 1 507 ? -8.508 -40.062 -1.43 1 90.06 507 ARG A O 1
ATOM 4075 N N . ARG A 1 508 ? -8.891 -37.906 -1.441 1 90.88 508 ARG A N 1
ATOM 4076 C CA . ARG A 1 508 ? -9.273 -37.906 -2.85 1 90.88 508 ARG A CA 1
ATOM 4077 C C . ARG A 1 508 ? -8.039 -37.969 -3.748 1 90.88 508 ARG A C 1
ATOM 4079 O O . ARG A 1 508 ? -8.055 -38.594 -4.797 1 90.88 508 ARG A O 1
ATOM 4086 N N . PHE A 1 509 ? -6.961 -37.281 -3.346 1 93.75 509 PHE A N 1
ATOM 4087 C CA . PHE A 1 509 ? -5.836 -37.094 -4.258 1 93.75 509 PHE A CA 1
ATOM 4088 C C . PHE A 1 509 ? -4.609 -37.844 -3.746 1 93.75 509 PHE A C 1
ATOM 4090 O O . PHE A 1 509 ? -3.58 -37.906 -4.426 1 93.75 509 PHE A O 1
ATOM 4097 N N . GLY A 1 510 ? -4.645 -38.438 -2.617 1 92.31 510 GLY A N 1
ATOM 4098 C CA . GLY A 1 510 ? -3.553 -39.219 -2.076 1 92.31 510 GLY A CA 1
ATOM 4099 C C . GLY A 1 510 ? -2.666 -38.438 -1.122 1 92.31 510 GLY A C 1
ATOM 4100 O O . GLY A 1 510 ? -2.492 -37.25 -1.276 1 92.31 510 GLY A O 1
ATOM 4101 N N . LYS A 1 511 ? -2.018 -39.062 -0.217 1 90.81 511 LYS A N 1
ATOM 4102 C CA . LYS A 1 511 ? -1.212 -38.438 0.83 1 90.81 511 LYS A CA 1
ATOM 4103 C C . LYS A 1 511 ? 0.264 -38.406 0.441 1 90.81 511 LYS A C 1
ATOM 4105 O O . LYS A 1 511 ? 0.985 -37.469 0.802 1 90.81 511 LYS A O 1
ATOM 4110 N N . ASP A 1 512 ? 0.648 -39.406 -0.298 1 91.69 512 ASP A N 1
ATOM 4111 C CA . ASP A 1 512 ? 2.072 -39.531 -0.602 1 91.69 512 ASP A CA 1
ATOM 4112 C C . ASP A 1 512 ? 2.297 -39.781 -2.092 1 91.69 512 ASP A C 1
ATOM 4114 O O . ASP A 1 512 ? 1.355 -39.719 -2.887 1 91.69 512 ASP A O 1
ATOM 4118 N N . SER A 1 513 ? 3.512 -40 -2.467 1 91.81 513 SER A N 1
ATOM 4119 C CA . SER A 1 513 ? 3.895 -40.094 -3.871 1 91.81 513 SER A CA 1
ATOM 4120 C C . SER A 1 513 ? 3.338 -41.375 -4.504 1 91.81 513 SER A C 1
ATOM 4122 O O . SER A 1 513 ? 3.232 -41.469 -5.73 1 91.81 513 SER A O 1
ATOM 4124 N N . ASN A 1 514 ? 2.92 -42.281 -3.748 1 89.38 514 ASN A N 1
ATOM 4125 C CA . ASN A 1 514 ? 2.494 -43.562 -4.285 1 89.38 514 ASN A CA 1
ATOM 4126 C C . ASN A 1 514 ? 0.975 -43.719 -4.258 1 89.38 514 ASN A C 1
ATOM 4128 O O . ASN A 1 514 ? 0.437 -44.75 -4.684 1 89.38 514 ASN A O 1
ATOM 4132 N N . SER A 1 515 ? 0.323 -42.75 -3.762 1 88.5 515 SER A N 1
ATOM 4133 C CA . SER A 1 515 ? -1.13 -42.844 -3.662 1 88.5 515 SER A CA 1
ATOM 4134 C C . SER A 1 515 ? -1.814 -41.719 -4.438 1 88.5 515 SER A C 1
ATOM 4136 O O . SER A 1 515 ? -1.305 -40.625 -4.496 1 88.5 515 SER A O 1
ATOM 4138 N N . GLY A 1 516 ? -2.91 -42.125 -5.105 1 90.44 516 GLY A N 1
ATOM 4139 C CA . GLY A 1 516 ? -3.705 -41.125 -5.797 1 90.44 516 GLY A CA 1
ATOM 4140 C C . GLY A 1 516 ? -3.014 -40.531 -7.023 1 90.44 516 GLY A C 1
ATOM 4141 O O . GLY A 1 516 ? -2.441 -41.281 -7.82 1 90.44 516 GLY A O 1
ATOM 4142 N N . LEU A 1 517 ? -3.1 -39.188 -7.07 1 93.81 517 LEU A N 1
ATOM 4143 C CA . LEU A 1 517 ? -2.438 -38.5 -8.188 1 93.81 517 LEU A CA 1
ATOM 4144 C C . LEU A 1 517 ? -0.927 -38.719 -8.125 1 93.81 517 LEU A C 1
ATOM 4146 O O . LEU A 1 517 ? -0.323 -38.594 -7.059 1 93.81 517 LEU A O 1
ATOM 4150 N N . LYS A 1 518 ? -0.342 -39.062 -9.141 1 95.19 518 LYS A N 1
ATOM 4151 C CA . LYS A 1 518 ? 1.106 -39.219 -9.219 1 95.19 518 LYS A CA 1
ATOM 4152 C C . LYS A 1 518 ? 1.75 -38.031 -9.938 1 95.19 518 LYS A C 1
ATOM 4154 O O . LYS A 1 518 ? 1.416 -37.75 -11.086 1 95.19 518 LYS A O 1
ATOM 4159 N N . PHE A 1 519 ? 2.684 -37.438 -9.227 1 97.06 519 PHE A N 1
ATOM 4160 C CA . PHE A 1 519 ? 3.328 -36.25 -9.781 1 97.06 519 PHE A CA 1
ATOM 4161 C C . PHE A 1 519 ? 4.781 -36.531 -10.133 1 97.06 519 PHE A C 1
ATOM 4163 O O . PHE A 1 519 ? 5.414 -37.406 -9.516 1 97.06 519 PHE A O 1
ATOM 4170 N N . ASP A 1 520 ? 5.223 -35.844 -11.211 1 96.62 520 ASP A N 1
ATOM 4171 C CA . ASP A 1 520 ? 6.664 -35.719 -11.43 1 96.62 520 ASP A CA 1
ATOM 4172 C C . ASP A 1 520 ? 7.309 -34.844 -10.359 1 96.62 520 ASP A C 1
ATOM 4174 O O . ASP A 1 520 ? 6.629 -34.062 -9.703 1 96.62 520 ASP A O 1
ATOM 4178 N N . GLU A 1 521 ? 8.617 -35 -10.164 1 96.44 521 GLU A N 1
ATOM 4179 C CA . GLU A 1 521 ? 9.344 -34.156 -9.227 1 96.44 521 GLU A CA 1
ATOM 4180 C C . GLU A 1 521 ? 9.289 -32.688 -9.641 1 96.44 521 GLU A C 1
ATOM 4182 O O . GLU A 1 521 ? 9.406 -31.797 -8.805 1 96.44 521 GLU A O 1
ATOM 4187 N N . VAL A 1 522 ? 9.18 -32.438 -10.945 1 97.06 522 VAL A N 1
ATOM 4188 C CA . VAL A 1 522 ? 9.078 -31.109 -11.5 1 97.06 522 VAL A CA 1
ATOM 4189 C C . VAL A 1 522 ? 7.688 -30.891 -12.094 1 97.06 522 VAL A C 1
ATOM 4191 O O . VAL A 1 522 ? 7.199 -31.734 -12.859 1 97.06 522 VAL A O 1
ATOM 4194 N N . LEU A 1 523 ? 7 -29.844 -11.688 1 97.75 523 LEU A N 1
ATOM 4195 C CA . LEU A 1 523 ? 5.715 -29.484 -12.281 1 97.75 523 LEU A CA 1
ATOM 4196 C C . LEU A 1 523 ? 5.848 -28.234 -13.141 1 97.75 523 LEU A C 1
ATOM 4198 O O . LEU A 1 523 ? 6.578 -27.297 -12.789 1 97.75 523 LEU A O 1
ATOM 4202 N N . SER A 1 524 ? 5.211 -28.266 -14.258 1 96.19 524 SER A N 1
ATOM 4203 C CA . SER A 1 524 ? 5.184 -27.094 -15.117 1 96.19 524 SER A CA 1
ATOM 4204 C C . SER A 1 524 ? 4.5 -25.922 -14.43 1 96.19 524 SER A C 1
ATOM 4206 O O . SER A 1 524 ? 4.969 -24.781 -14.516 1 96.19 524 SER A O 1
ATOM 4208 N N . TYR A 1 525 ? 3.357 -26.188 -13.812 1 96.12 525 TYR A N 1
ATOM 4209 C CA . TYR A 1 525 ? 2.711 -25.125 -13.062 1 96.12 525 TYR A CA 1
ATOM 4210 C C . TYR A 1 525 ? 1.782 -25.703 -11.992 1 96.12 525 TYR A C 1
ATOM 4212 O O . TYR A 1 525 ? 1.436 -26.875 -12.039 1 96.12 525 TYR A O 1
ATOM 4220 N N . VAL A 1 526 ? 1.446 -24.938 -10.984 1 97.25 526 VAL A N 1
ATOM 4221 C CA . VAL A 1 526 ? 0.391 -25.156 -10 1 97.25 526 VAL A CA 1
ATOM 4222 C C . VAL A 1 526 ? -0.487 -23.922 -9.898 1 97.25 526 VAL A C 1
ATOM 4224 O O . VAL A 1 526 ? 0.02 -22.797 -9.883 1 97.25 526 VAL A O 1
ATOM 4227 N N . ARG A 1 527 ? -1.758 -24.109 -9.914 1 95.75 527 ARG A N 1
ATOM 4228 C CA . ARG A 1 527 ? -2.684 -22.984 -9.898 1 95.75 527 ARG A CA 1
ATOM 4229 C C . ARG A 1 527 ? -3.721 -23.141 -8.797 1 95.75 527 ARG A C 1
ATOM 4231 O O . ARG A 1 527 ? -4.367 -24.188 -8.68 1 95.75 527 ARG A O 1
ATOM 4238 N N . PHE A 1 528 ? -3.832 -22.078 -7.992 1 95.88 528 PHE A N 1
ATOM 4239 C CA . PHE A 1 528 ? -4.812 -22.062 -6.914 1 95.88 528 PHE A CA 1
ATOM 4240 C C . PHE A 1 528 ? -5.695 -20.812 -7.004 1 95.88 528 PHE A C 1
ATOM 4242 O O . PHE A 1 528 ? -5.227 -19.703 -6.766 1 95.88 528 PHE A O 1
ATOM 4249 N N . PRO A 1 529 ? -6.969 -20.953 -7.391 1 92.25 529 PRO A N 1
ATOM 4250 C CA . PRO A 1 529 ? -7.926 -19.859 -7.168 1 92.25 529 PRO A CA 1
ATOM 4251 C C . PRO A 1 529 ? -8.188 -19.594 -5.688 1 92.25 529 PRO A C 1
ATOM 4253 O O . PRO A 1 529 ? -7.582 -20.25 -4.824 1 92.25 529 PRO A O 1
ATOM 4256 N N . PRO A 1 530 ? -8.992 -18.609 -5.344 1 90.38 530 PRO A N 1
ATOM 4257 C CA . PRO A 1 530 ? -9.289 -18.406 -3.924 1 90.38 530 PRO A CA 1
ATOM 4258 C C . PRO A 1 530 ? -9.898 -19.641 -3.266 1 90.38 530 PRO A C 1
ATOM 4260 O O . PRO A 1 530 ? -10.953 -20.125 -3.693 1 90.38 530 PRO A O 1
ATOM 4263 N N . VAL A 1 531 ? -9.141 -20.281 -2.371 1 93.19 531 VAL A N 1
ATOM 4264 C CA . VAL A 1 531 ? -9.578 -21.5 -1.691 1 93.19 531 VAL A CA 1
ATOM 4265 C C . VAL A 1 531 ? -9.172 -21.438 -0.221 1 93.19 531 VAL A C 1
ATOM 4267 O O . VAL A 1 531 ? -8.078 -20.984 0.109 1 93.19 531 VAL A O 1
ATOM 4270 N N . THR A 1 532 ? -10.07 -21.812 0.655 1 92.69 532 THR A N 1
ATOM 4271 C CA . THR A 1 532 ? -9.828 -21.891 2.09 1 92.69 532 THR A CA 1
ATOM 4272 C C . THR A 1 532 ? -9.773 -23.344 2.555 1 92.69 532 THR A C 1
ATOM 4274 O O . THR A 1 532 ? -10.578 -24.172 2.107 1 92.69 532 THR A O 1
ATOM 4277 N N . VAL A 1 533 ? -8.852 -23.719 3.387 1 94.56 533 VAL A N 1
ATOM 4278 C CA . VAL A 1 533 ? -8.688 -25.078 3.887 1 94.56 533 VAL A CA 1
ATOM 4279 C C . VAL A 1 533 ? -9.141 -25.156 5.344 1 94.56 533 VAL A C 1
ATOM 4281 O O . VAL A 1 533 ? -8.688 -24.375 6.18 1 94.56 533 VAL A O 1
ATOM 4284 N N . GLU A 1 534 ? -10.055 -26.062 5.621 1 91.06 534 GLU A N 1
ATOM 4285 C CA . GLU A 1 534 ? -10.453 -26.375 6.992 1 91.06 534 GLU A CA 1
ATOM 4286 C C . GLU A 1 534 ? -9.633 -27.547 7.543 1 91.06 534 GLU A C 1
ATOM 4288 O O . GLU A 1 534 ? -9.773 -28.672 7.086 1 91.06 534 GLU A O 1
ATOM 4293 N N . LEU A 1 535 ? -8.828 -27.391 8.422 1 87.12 535 LEU A N 1
ATOM 4294 C CA . LEU A 1 535 ? -7.949 -28.422 8.977 1 87.12 535 LEU A CA 1
ATOM 4295 C C . LEU A 1 535 ? -8.68 -29.25 10.031 1 87.12 535 LEU A C 1
ATOM 4297 O O . LEU A 1 535 ? -9.406 -28.703 10.859 1 87.12 535 LEU A O 1
ATOM 4301 N N . THR A 1 536 ? -8.867 -30.766 9.758 1 74.44 536 THR A N 1
ATOM 4302 C CA . THR A 1 536 ? -9.547 -31.734 10.602 1 74.44 536 THR A CA 1
ATOM 4303 C C . THR A 1 536 ? -8.562 -32.406 11.555 1 74.44 536 THR A C 1
ATOM 4305 O O . THR A 1 536 ? -7.398 -32.625 11.203 1 74.44 536 THR A O 1
ATOM 4308 N N . GLY A 1 537 ? -8.148 -32.344 12.742 1 54.44 537 GLY A N 1
ATOM 4309 C CA . GLY A 1 537 ? -7.398 -33 13.789 1 54.44 537 GLY A CA 1
ATOM 4310 C C . GLY A 1 537 ? -6.617 -32.062 14.672 1 54.44 537 GLY A C 1
ATOM 4311 O O . GLY A 1 537 ? -6.527 -30.859 14.383 1 54.44 537 GLY A O 1
ATOM 4312 N N . LYS A 1 538 ? -6.145 -32.844 15.836 1 45.84 538 LYS A N 1
ATOM 4313 C CA . LYS A 1 538 ? -5.406 -32.25 16.938 1 45.84 538 LYS A CA 1
ATOM 4314 C C . LYS A 1 538 ? -4.203 -31.453 16.438 1 45.84 538 LYS A C 1
ATOM 4316 O O . LYS A 1 538 ? -3.57 -30.719 17.203 1 45.84 538 LYS A O 1
ATOM 4321 N N . GLN A 1 539 ? -3.65 -31.969 15.555 1 41.19 539 GLN A N 1
ATOM 4322 C CA . GLN A 1 539 ? -2.365 -31.438 15.102 1 41.19 539 GLN A CA 1
ATOM 4323 C C . GLN A 1 539 ? -2.488 -29.984 14.656 1 41.19 539 GLN A C 1
ATOM 4325 O O . GLN A 1 539 ? -1.483 -29.297 14.508 1 41.19 539 GLN A O 1
ATOM 4330 N N . ASN A 1 540 ? -3.604 -29.781 14.109 1 41.72 540 ASN A N 1
ATOM 4331 C CA . ASN A 1 540 ? -3.713 -28.422 13.594 1 41.72 540 ASN A CA 1
ATOM 4332 C C . ASN A 1 540 ? -3.48 -27.375 14.688 1 41.72 540 ASN A C 1
ATOM 4334 O O . ASN A 1 540 ? -3.15 -26.234 14.398 1 41.72 540 ASN A O 1
ATOM 4338 N N . ALA A 1 541 ? -4.09 -27.875 15.758 1 38.38 541 ALA A N 1
ATOM 4339 C CA . ALA A 1 541 ? -3.896 -26.984 16.906 1 38.38 541 ALA A CA 1
ATOM 4340 C C . ALA A 1 541 ? -2.418 -26.875 17.266 1 38.38 541 ALA A C 1
ATOM 4342 O O . ALA A 1 541 ? -1.97 -25.844 17.75 1 38.38 541 ALA A O 1
ATOM 4343 N N . GLU A 1 542 ? -1.753 -28.016 17.297 1 37.94 542 GLU A N 1
ATOM 4344 C CA . GLU A 1 542 ? -0.358 -28.047 17.719 1 37.94 542 GLU A CA 1
ATOM 4345 C C . GLU A 1 542 ? 0.531 -27.281 16.75 1 37.94 542 GLU A C 1
ATOM 4347 O O . GLU A 1 542 ? 1.494 -26.625 17.156 1 37.94 542 GLU A O 1
ATOM 4352 N N . ARG A 1 543 ? 0.515 -27.797 15.469 1 37.34 543 ARG A N 1
ATOM 4353 C CA . ARG A 1 543 ? 1.446 -27.141 14.562 1 37.34 543 ARG A CA 1
ATOM 4354 C C . ARG A 1 543 ? 1.142 -25.641 14.461 1 37.34 543 ARG A C 1
ATOM 4356 O O . ARG A 1 543 ? 1.881 -24.891 13.812 1 37.34 543 ARG A O 1
ATOM 4363 N N . LEU A 1 544 ? -0.275 -25.5 14.562 1 36.53 544 LEU A N 1
ATOM 4364 C CA . LEU A 1 544 ? -0.277 -24.109 15.008 1 36.53 544 LEU A CA 1
ATOM 4365 C C . LEU A 1 544 ? 0.414 -23.984 16.359 1 36.53 544 LEU A C 1
ATOM 4367 O O . LEU A 1 544 ? -0.162 -24.328 17.391 1 36.53 544 LEU A O 1
ATOM 4371 N N . GLY A 1 545 ? 1.118 -24.969 16.625 1 31.66 545 GLY A N 1
ATOM 4372 C CA . GLY A 1 545 ? 1.958 -25.25 17.781 1 31.66 545 GLY A CA 1
ATOM 4373 C C . GLY A 1 545 ? 2.01 -24.094 18.766 1 31.66 545 GLY A C 1
ATOM 4374 O O . GLY A 1 545 ? 2.973 -23.969 19.531 1 31.66 545 GLY A O 1
ATOM 4375 N N . ARG A 1 546 ? 1.318 -22.953 18.406 1 32.09 546 ARG A N 1
ATOM 4376 C CA . ARG A 1 546 ? 1.23 -22.172 19.625 1 32.09 546 ARG A CA 1
ATOM 4377 C C . ARG A 1 546 ? 0.419 -22.891 20.703 1 32.09 546 ARG A C 1
ATOM 4379 O O . ARG A 1 546 ? -0.62 -23.484 20.406 1 32.09 546 ARG A O 1
ATOM 4386 N N . PRO A 1 547 ? 1.031 -23.375 21.891 1 28.53 547 PRO A N 1
ATOM 4387 C CA . PRO A 1 547 ? 0.47 -24.219 22.938 1 28.53 547 PRO A CA 1
ATOM 4388 C C . PRO A 1 547 ? -1.05 -24.125 23.047 1 28.53 547 PRO A C 1
ATOM 4390 O O . PRO A 1 547 ? -1.75 -25.125 22.969 1 28.53 547 PRO A O 1
ATOM 4393 N N . ASN A 1 548 ? -1.454 -23.547 24.438 1 28.66 548 ASN A N 1
ATOM 4394 C CA . ASN A 1 548 ? -2.672 -23.562 25.25 1 28.66 548 ASN A CA 1
ATOM 4395 C C . ASN A 1 548 ? -3.854 -22.969 24.484 1 28.66 548 ASN A C 1
ATOM 4397 O O . ASN A 1 548 ? -3.676 -22.078 23.656 1 28.66 548 ASN A O 1
ATOM 4401 N N . GLY A 1 549 ? -5.074 -23.453 24.281 1 29.88 549 GLY A N 1
ATOM 4402 C CA . GLY A 1 549 ? -6.43 -23.109 23.859 1 29.88 549 GLY A CA 1
ATOM 4403 C C . GLY A 1 549 ? -6.621 -21.641 23.578 1 29.88 549 GLY A C 1
ATOM 4404 O O . GLY A 1 549 ? -7.672 -21.219 23.078 1 29.88 549 GLY A O 1
ATOM 4405 N N . LYS A 1 550 ? -6.328 -20.766 24.688 1 30 550 LYS A N 1
ATOM 4406 C CA . LYS A 1 550 ? -6.562 -19.328 24.562 1 30 550 LYS A CA 1
ATOM 4407 C C . LYS A 1 550 ? -5.848 -18.75 23.344 1 30 550 LYS A C 1
ATOM 4409 O O . LYS A 1 550 ? -4.66 -19 23.141 1 30 550 LYS A O 1
ATOM 4414 N N . LEU A 1 551 ? -6.676 -18.422 22.297 1 33.44 551 LEU A N 1
ATOM 4415 C CA . LEU A 1 551 ? -6.332 -17.516 21.203 1 33.44 551 LEU A CA 1
ATOM 4416 C C . LEU A 1 551 ? -5.254 -16.516 21.641 1 33.44 551 LEU A C 1
ATOM 4418 O O . LEU A 1 551 ? -5.555 -15.492 22.25 1 33.44 551 LEU A O 1
ATOM 4422 N N . SER A 1 552 ? -4.254 -16.766 22.234 1 32.09 552 SER A N 1
ATOM 4423 C CA . SER A 1 552 ? -3.289 -15.789 22.734 1 32.09 552 SER A CA 1
ATOM 4424 C C . SER A 1 552 ? -2.891 -14.797 21.656 1 32.09 552 SER A C 1
ATOM 4426 O O . SER A 1 552 ? -3.033 -15.078 20.453 1 32.09 552 SER A O 1
ATOM 4428 N N . GLY A 1 553 ? -2.395 -13.461 21.891 1 39.41 553 GLY A N 1
ATOM 4429 C CA . GLY A 1 553 ? -1.993 -12.18 21.328 1 39.41 553 GLY A CA 1
ATOM 4430 C C . GLY A 1 553 ? -1.165 -12.32 20.062 1 39.41 553 GLY A C 1
ATOM 4431 O O . GLY A 1 553 ? -0.76 -11.32 19.469 1 39.41 553 GLY A O 1
ATOM 4432 N N . HIS A 1 554 ? -0.544 -13.414 19.719 1 45.72 554 HIS A N 1
ATOM 4433 C CA . HIS A 1 554 ? 0.392 -13.609 18.609 1 45.72 554 HIS A CA 1
ATOM 4434 C C . HIS A 1 554 ? -0.338 -13.992 17.328 1 45.72 554 HIS A C 1
ATOM 4436 O O . HIS A 1 554 ? 0.178 -14.773 16.531 1 45.72 554 HIS A O 1
ATOM 4442 N N . GLN A 1 555 ? -1.51 -13.75 17.062 1 53.56 555 GLN A N 1
ATOM 4443 C CA . GLN A 1 555 ? -2.367 -14.336 16.047 1 53.56 555 GLN A CA 1
ATOM 4444 C C . GLN A 1 555 ? -2.068 -13.758 14.672 1 53.56 555 GLN A C 1
ATOM 4446 O O . GLN A 1 555 ? -2.086 -12.531 14.492 1 53.56 555 GLN A O 1
ATOM 4451 N N . ASN A 1 556 ? -1.377 -14.531 13.766 1 63.09 556 ASN A N 1
ATOM 4452 C CA . ASN A 1 556 ? -1.358 -14.273 12.336 1 63.09 556 ASN A CA 1
ATOM 4453 C C . ASN A 1 556 ? -2.768 -14.07 11.781 1 63.09 556 ASN A C 1
ATOM 4455 O O . ASN A 1 556 ? -3.555 -15.016 11.719 1 63.09 556 ASN A O 1
ATOM 4459 N N . ARG A 1 557 ? -3.141 -12.992 11.555 1 75 557 ARG A N 1
ATOM 4460 C CA . ARG A 1 557 ? -4.48 -12.562 11.164 1 75 557 ARG A CA 1
ATOM 4461 C C . ARG A 1 557 ? -4.703 -12.766 9.672 1 75 557 ARG A C 1
ATOM 4463 O O . ARG A 1 557 ? -5.84 -12.758 9.195 1 75 557 ARG A O 1
ATOM 4470 N N . GLY A 1 558 ? -3.582 -13.156 8.969 1 85.12 558 GLY A N 1
ATOM 4471 C CA . GLY A 1 558 ? -3.713 -13.422 7.539 1 85.12 558 GLY A CA 1
ATOM 4472 C C . GLY A 1 558 ? -4.051 -14.867 7.23 1 85.12 558 GLY A C 1
ATOM 4473 O O . GLY A 1 558 ? -4.121 -15.703 8.133 1 85.12 558 GLY A O 1
ATOM 4474 N N . ARG A 1 559 ? -4.375 -15.211 5.953 1 90.56 559 ARG A N 1
ATOM 4475 C CA . ARG A 1 559 ? -4.664 -16.562 5.48 1 90.56 559 ARG A CA 1
ATOM 4476 C C . ARG A 1 559 ? -3.414 -17.438 5.52 1 90.56 559 ARG A C 1
ATOM 4478 O O . ARG A 1 559 ? -2.293 -16.922 5.453 1 90.56 559 ARG A O 1
ATOM 4485 N N . HIS A 1 560 ? -3.574 -18.781 5.695 1 91.75 560 HIS A N 1
ATOM 4486 C CA . HIS A 1 560 ? -2.477 -19.75 5.738 1 91.75 560 HIS A CA 1
ATOM 4487 C C . HIS A 1 560 ? -2.801 -20.984 4.918 1 91.75 560 HIS A C 1
ATOM 4489 O O . HIS A 1 560 ? -2.191 -22.047 5.113 1 91.75 560 HIS A O 1
ATOM 4495 N N . ASP A 1 561 ? -3.742 -20.938 4.082 1 94.69 561 ASP A N 1
ATOM 4496 C CA . ASP A 1 561 ? -4.281 -22.094 3.354 1 94.69 561 ASP A CA 1
ATOM 4497 C C . ASP A 1 561 ? -3.213 -22.719 2.463 1 94.69 561 ASP A C 1
ATOM 4499 O O . ASP A 1 561 ? -3.145 -23.953 2.34 1 94.69 561 ASP A O 1
ATOM 4503 N N . MET A 1 562 ? -2.375 -21.922 1.867 1 96.62 562 MET A N 1
ATOM 4504 C CA . MET A 1 562 ? -1.404 -22.406 0.896 1 96.62 562 MET A CA 1
ATOM 4505 C C . MET A 1 562 ? -0.323 -23.234 1.581 1 96.62 562 MET A C 1
ATOM 4507 O O . MET A 1 562 ? 0.357 -24.047 0.935 1 96.62 562 MET A O 1
ATOM 4511 N N . GLU A 1 563 ? -0.106 -23.062 2.938 1 94.62 563 GLU A N 1
ATOM 4512 C CA . GLU A 1 563 ? 0.849 -23.891 3.664 1 94.62 563 GLU A CA 1
ATOM 4513 C C . GLU A 1 563 ? 0.498 -25.375 3.539 1 94.62 563 GLU A C 1
ATOM 4515 O O . GLU A 1 563 ? 1.383 -26.219 3.361 1 94.62 563 GLU A O 1
ATOM 4520 N N . PHE A 1 564 ? -0.766 -25.672 3.623 1 95.25 564 PHE A N 1
ATOM 4521 C CA . PHE A 1 564 ? -1.24 -27.047 3.488 1 95.25 564 PHE A CA 1
ATOM 4522 C C . PHE A 1 564 ? -0.938 -27.594 2.098 1 95.25 564 PHE A C 1
ATOM 4524 O O . PHE A 1 564 ? -0.372 -28.672 1.959 1 95.25 564 PHE A O 1
ATOM 4531 N N . PHE A 1 565 ? -1.342 -26.891 1.056 1 97.19 565 PHE A N 1
ATOM 4532 C CA . PHE A 1 565 ? -1.232 -27.375 -0.315 1 97.19 565 PHE A CA 1
ATOM 4533 C C . PHE A 1 565 ? 0.228 -27.562 -0.706 1 97.19 565 PHE A C 1
ATOM 4535 O O . PHE A 1 565 ? 0.575 -28.562 -1.356 1 97.19 565 PHE A O 1
ATOM 4542 N N . PHE A 1 566 ? 1.092 -26.656 -0.371 1 96.88 566 PHE A N 1
ATOM 4543 C CA . PHE A 1 566 ? 2.494 -26.781 -0.755 1 96.88 566 PHE A CA 1
ATOM 4544 C C . PHE A 1 566 ? 3.188 -27.859 0.051 1 96.88 566 PHE A C 1
ATOM 4546 O O . PHE A 1 566 ? 4.09 -28.547 -0.453 1 96.88 566 PHE A O 1
ATOM 4553 N N . LYS A 1 567 ? 2.768 -28.031 1.312 1 95.38 567 LYS A N 1
ATOM 4554 C CA . LYS A 1 567 ? 3.254 -29.188 2.057 1 95.38 567 LYS A CA 1
ATOM 4555 C C . LYS A 1 567 ? 2.801 -30.484 1.404 1 95.38 567 LYS A C 1
ATOM 4557 O O . LYS A 1 567 ? 3.582 -31.438 1.29 1 95.38 567 LYS A O 1
ATOM 4562 N N . TRP A 1 568 ? 1.52 -30.531 1.007 1 96.75 568 TRP A N 1
ATOM 4563 C CA . TRP A 1 568 ? 0.982 -31.703 0.308 1 96.75 568 TRP A CA 1
ATOM 4564 C C . TRP A 1 568 ? 1.774 -31.984 -0.963 1 96.75 568 TRP A C 1
ATOM 4566 O O . TRP A 1 568 ? 2.143 -33.125 -1.228 1 96.75 568 TRP A O 1
ATOM 4576 N N . LEU A 1 569 ? 2.055 -31 -1.776 1 97.5 569 LEU A N 1
ATOM 4577 C CA . LEU A 1 569 ? 2.838 -31.172 -2.994 1 97.5 569 LEU A CA 1
ATOM 4578 C C . LEU A 1 569 ? 4.223 -31.719 -2.678 1 97.5 569 LEU A C 1
ATOM 4580 O O . LEU A 1 569 ? 4.707 -32.625 -3.367 1 97.5 569 LEU A O 1
ATOM 4584 N N . HIS A 1 570 ? 4.855 -31.188 -1.656 1 96.38 570 HIS A N 1
ATOM 4585 C CA . HIS A 1 570 ? 6.176 -31.656 -1.251 1 96.38 570 HIS A CA 1
ATOM 4586 C C . HIS A 1 570 ? 6.125 -33.125 -0.824 1 96.38 570 HIS A C 1
ATOM 4588 O O . HIS A 1 570 ? 7.016 -33.906 -1.168 1 96.38 570 HIS A O 1
ATOM 4594 N N . ASP A 1 571 ? 5.086 -33.5 -0.078 1 95.88 571 ASP A N 1
ATOM 4595 C CA . ASP A 1 571 ? 4.91 -34.875 0.365 1 95.88 571 ASP A CA 1
ATOM 4596 C C . ASP A 1 571 ? 4.66 -35.812 -0.82 1 95.88 571 ASP A C 1
ATOM 4598 O O . ASP A 1 571 ? 5.023 -37 -0.781 1 95.88 571 ASP A O 1
ATOM 4602 N N . LYS A 1 572 ? 4.027 -35.281 -1.869 1 97 572 LYS A N 1
ATOM 4603 C CA . LYS A 1 572 ? 3.746 -36.062 -3.076 1 97 572 LYS A CA 1
ATOM 4604 C C . LYS A 1 572 ? 5 -36.219 -3.934 1 97 572 LYS A C 1
ATOM 4606 O O . LYS A 1 572 ? 4.973 -36.875 -4.961 1 97 572 LYS A O 1
ATOM 4611 N N . GLY A 1 573 ? 6.129 -35.562 -3.512 1 95.5 573 GLY A N 1
ATOM 4612 C CA . GLY A 1 573 ? 7.406 -35.75 -4.18 1 95.5 573 GLY A CA 1
ATOM 4613 C C . GLY A 1 573 ? 7.793 -34.594 -5.066 1 95.5 573 GLY A C 1
ATOM 4614 O O . GLY A 1 573 ? 8.828 -34.625 -5.734 1 95.5 573 GLY A O 1
ATOM 4615 N N . VAL A 1 574 ? 7.027 -33.5 -5.109 1 97.06 574 VAL A N 1
ATOM 4616 C CA . VAL A 1 574 ? 7.32 -32.344 -5.934 1 97.06 574 VAL A CA 1
ATOM 4617 C C . VAL A 1 574 ? 8.438 -31.531 -5.297 1 97.06 574 VAL A C 1
ATOM 4619 O O . VAL A 1 574 ? 8.398 -31.25 -4.098 1 97.06 574 VAL A O 1
ATOM 4622 N N . ARG A 1 575 ? 9.43 -31.188 -6.086 1 95.5 575 ARG A N 1
ATOM 4623 C CA . ARG A 1 575 ? 10.57 -30.438 -5.562 1 95.5 575 ARG A CA 1
ATOM 4624 C C . ARG A 1 575 ? 10.75 -29.109 -6.312 1 95.5 575 ARG A C 1
ATOM 4626 O O . ARG A 1 575 ? 11.367 -28.188 -5.797 1 95.5 575 ARG A O 1
ATOM 4633 N N . ARG A 1 576 ? 10.234 -29.047 -7.5 1 95.5 576 ARG A N 1
ATOM 4634 C CA . ARG A 1 576 ? 10.367 -27.859 -8.328 1 95.5 576 ARG A CA 1
ATOM 4635 C C . ARG A 1 576 ? 9.062 -27.562 -9.07 1 95.5 576 ARG A C 1
ATOM 4637 O O . ARG A 1 576 ? 8.406 -28.469 -9.57 1 95.5 576 ARG A O 1
ATOM 4644 N N . VAL A 1 577 ? 8.648 -26.359 -9.07 1 96.75 577 VAL A N 1
ATOM 4645 C CA . VAL A 1 577 ? 7.504 -25.875 -9.844 1 96.75 577 VAL A CA 1
ATOM 4646 C C . VAL A 1 577 ? 7.93 -24.703 -10.719 1 96.75 577 VAL A C 1
ATOM 4648 O O . VAL A 1 577 ? 8.461 -23.703 -10.219 1 96.75 577 VAL A O 1
ATOM 4651 N N . LEU A 1 578 ? 7.785 -24.797 -11.953 1 96.38 578 LEU A N 1
ATOM 4652 C CA . LEU A 1 578 ? 8.242 -23.75 -12.859 1 96.38 578 LEU A CA 1
ATOM 4653 C C . LEU A 1 578 ? 7.395 -22.484 -12.703 1 96.38 578 LEU A C 1
ATOM 4655 O O . LEU A 1 578 ? 7.93 -21.391 -12.562 1 96.38 578 LEU A O 1
ATOM 4659 N N . THR A 1 579 ? 6.055 -22.609 -12.633 1 96.31 579 THR A N 1
ATOM 4660 C CA . THR A 1 579 ? 5.195 -21.453 -12.445 1 96.31 579 THR A CA 1
ATOM 4661 C C . THR A 1 579 ? 4.199 -21.688 -11.32 1 96.31 579 THR A C 1
ATOM 4663 O O . THR A 1 579 ? 3.436 -22.656 -11.352 1 96.31 579 THR A O 1
ATOM 4666 N N . VAL A 1 580 ? 4.203 -20.875 -10.312 1 97 580 VAL A N 1
ATOM 4667 C CA . VAL A 1 580 ? 3.234 -20.891 -9.219 1 97 580 VAL A CA 1
ATOM 4668 C C . VAL A 1 580 ? 2.242 -19.75 -9.391 1 97 580 VAL A C 1
ATOM 4670 O O . VAL A 1 580 ? 2.637 -18.578 -9.469 1 97 580 VAL A O 1
ATOM 4673 N N . GLU A 1 581 ? 1.001 -20.094 -9.484 1 95.88 581 GLU A N 1
ATOM 4674 C CA . GLU A 1 581 ? -0.051 -19.078 -9.586 1 95.88 581 GLU A CA 1
ATOM 4675 C C . GLU A 1 581 ? -1.03 -19.172 -8.422 1 95.88 581 GLU A C 1
ATOM 4677 O O . GLU A 1 581 ? -1.729 -20.188 -8.273 1 95.88 581 GLU A O 1
ATOM 4682 N N . VAL A 1 582 ? -1.049 -18.203 -7.605 1 96.31 582 VAL A N 1
ATOM 4683 C CA . VAL A 1 582 ? -1.973 -18.141 -6.477 1 96.31 582 VAL A CA 1
ATOM 4684 C C . VAL A 1 582 ? -2.773 -16.844 -6.547 1 96.31 582 VAL A C 1
ATOM 4686 O O . VAL A 1 582 ? -2.199 -15.75 -6.578 1 96.31 582 VAL A O 1
ATOM 4689 N N . ASP A 1 583 ? -4.094 -16.906 -6.605 1 93.06 583 ASP A N 1
ATOM 4690 C CA . ASP A 1 583 ? -4.938 -15.719 -6.57 1 93.06 583 ASP A CA 1
ATOM 4691 C C . ASP A 1 583 ? -5.195 -15.266 -5.137 1 93.06 583 ASP A C 1
ATOM 4693 O O . ASP A 1 583 ? -6.082 -15.789 -4.461 1 93.06 583 ASP A O 1
ATOM 4697 N N . ASP A 1 584 ? -4.465 -14.328 -4.688 1 93.69 584 ASP A N 1
ATOM 4698 C CA . ASP A 1 584 ? -4.523 -13.836 -3.318 1 93.69 584 ASP A CA 1
ATOM 4699 C C . ASP A 1 584 ? -5.035 -12.391 -3.279 1 93.69 584 ASP A C 1
ATOM 4701 O O . ASP A 1 584 ? -4.777 -11.664 -2.318 1 93.69 584 ASP A O 1
ATOM 4705 N N . ARG A 1 585 ? -5.816 -11.93 -4.254 1 88.81 585 ARG A N 1
ATOM 4706 C CA . ARG A 1 585 ? -6.34 -10.57 -4.34 1 88.81 585 ARG A CA 1
ATOM 4707 C C . ARG A 1 585 ? -7.516 -10.375 -3.387 1 88.81 585 ARG A C 1
ATOM 4709 O O . ARG A 1 585 ? -8.312 -11.297 -3.182 1 88.81 585 ARG A O 1
ATOM 4716 N N . VAL A 1 586 ? -7.645 -9.164 -2.74 1 80.69 586 VAL A N 1
ATOM 4717 C CA . VAL A 1 586 ? -8.719 -8.875 -1.795 1 80.69 586 VAL A CA 1
ATOM 4718 C C . VAL A 1 586 ? -9.727 -7.93 -2.436 1 80.69 586 VAL A C 1
ATOM 4720 O O . VAL A 1 586 ? -10.852 -7.781 -1.938 1 80.69 586 VAL A O 1
ATOM 4723 N N . ASP A 1 587 ? -9.531 -7.066 -3.322 1 66.88 587 ASP A N 1
ATOM 4724 C CA . ASP A 1 587 ? -10.461 -6.074 -3.846 1 66.88 587 ASP A CA 1
ATOM 4725 C C . ASP A 1 587 ? -11.133 -6.57 -5.121 1 66.88 587 ASP A C 1
ATOM 4727 O O . ASP A 1 587 ? -10.594 -7.434 -5.816 1 66.88 587 ASP A O 1
ATOM 4731 N N . ALA A 1 588 ? -12.461 -6.266 -5.18 1 53.66 588 ALA A N 1
ATOM 4732 C CA . ALA A 1 588 ? -13.367 -6.645 -6.262 1 53.66 588 ALA A CA 1
ATOM 4733 C C . ALA A 1 588 ? -12.875 -6.109 -7.605 1 53.66 588 ALA A C 1
ATOM 4735 O O . ALA A 1 588 ? -13.5 -6.34 -8.641 1 53.66 588 ALA A O 1
ATOM 4736 N N . ALA A 1 589 ? -11.977 -5.301 -7.473 1 48.19 589 ALA A N 1
ATOM 4737 C CA . ALA A 1 589 ? -11.773 -4.566 -8.719 1 48.19 589 ALA A CA 1
ATOM 4738 C C . ALA A 1 589 ? -11.5 -5.523 -9.875 1 48.19 589 ALA A C 1
ATOM 4740 O O . ALA A 1 589 ? -11.516 -5.113 -11.039 1 48.19 589 ALA A O 1
ATOM 4741 N N . HIS A 1 590 ? -11.133 -6.727 -9.5 1 45.62 590 HIS A N 1
ATOM 4742 C CA . HIS A 1 590 ? -10.828 -7.496 -10.703 1 45.62 590 HIS A CA 1
ATOM 4743 C C . HIS A 1 590 ? -11.984 -8.414 -11.07 1 45.62 590 HIS A C 1
ATOM 4745 O O . HIS A 1 590 ? -12.688 -8.93 -10.195 1 45.62 590 HIS A O 1
ATOM 4751 N N . GLY A 1 591 ? -12.586 -8.273 -12.141 1 41.28 591 GLY A N 1
ATOM 4752 C CA . GLY A 1 591 ? -13.641 -8.742 -13.039 1 41.28 591 GLY A CA 1
ATOM 4753 C C . GLY A 1 591 ? -14.445 -9.891 -12.469 1 41.28 591 GLY A C 1
ATOM 4754 O O . GLY A 1 591 ? -15.664 -9.945 -12.633 1 41.28 591 GLY A O 1
ATOM 4755 N N . ASP A 1 592 ? -13.93 -11.055 -12.047 1 50.66 592 ASP A N 1
ATOM 4756 C CA . ASP A 1 592 ? -14.789 -12.234 -12 1 50.66 592 ASP A CA 1
ATOM 4757 C C . ASP A 1 592 ? -15.516 -12.328 -10.664 1 50.66 592 ASP A C 1
ATOM 4759 O O . ASP A 1 592 ? -16.266 -13.281 -10.422 1 50.66 592 ASP A O 1
ATOM 4763 N N . GLY A 1 593 ? -15.539 -11.273 -9.844 1 57.25 593 GLY A N 1
ATOM 4764 C CA . GLY A 1 593 ? -16.344 -11.164 -8.641 1 57.25 593 GLY A CA 1
ATOM 4765 C C . GLY A 1 593 ? -15.836 -12.023 -7.5 1 57.25 593 GLY A C 1
ATOM 4766 O O . GLY A 1 593 ? -16.391 -11.992 -6.398 1 57.25 593 GLY A O 1
ATOM 4767 N N . VAL A 1 594 ? -14.844 -13.062 -7.781 1 66.75 594 VAL A N 1
ATOM 4768 C CA . VAL A 1 594 ? -14.414 -13.938 -6.695 1 66.75 594 VAL A CA 1
ATOM 4769 C C . VAL A 1 594 ? -13.125 -13.398 -6.078 1 66.75 594 VAL A C 1
ATOM 4771 O O . VAL A 1 594 ? -12.109 -13.273 -6.762 1 66.75 594 VAL A O 1
ATOM 4774 N N . TYR A 1 595 ? -13.156 -12.797 -4.906 1 76.19 595 TYR A N 1
ATOM 4775 C CA . TYR A 1 595 ? -11.977 -12.273 -4.227 1 76.19 595 TYR A CA 1
ATOM 4776 C C . TYR A 1 595 ? -11.906 -12.789 -2.791 1 76.19 595 TYR A C 1
ATOM 4778 O O . TYR A 1 595 ? -12.859 -13.391 -2.291 1 76.19 595 TYR A O 1
ATOM 4786 N N . ASN A 1 596 ? -10.641 -12.773 -2.314 1 85.25 596 ASN A N 1
ATOM 4787 C CA . ASN A 1 596 ? -10.398 -13.156 -0.928 1 85.25 596 ASN A CA 1
ATOM 4788 C C . ASN A 1 596 ? -10.766 -12.031 0.036 1 85.25 596 ASN A C 1
ATOM 4790 O O . ASN A 1 596 ? -10.711 -10.852 -0.325 1 85.25 596 ASN A O 1
ATOM 4794 N N . GLU A 1 597 ? -11.25 -12.289 1.16 1 80.56 597 GLU A N 1
ATOM 4795 C CA . GLU A 1 597 ? -11.516 -11.281 2.186 1 80.56 597 GLU A CA 1
ATOM 4796 C C . GLU A 1 597 ? -10.219 -10.703 2.744 1 80.56 597 GLU A C 1
ATOM 4798 O O . GLU A 1 597 ? -10.109 -9.492 2.949 1 80.56 597 GLU A O 1
ATOM 4803 N N . VAL A 1 598 ? -9.344 -11.617 3.053 1 87.44 598 VAL A N 1
ATOM 4804 C CA . VAL A 1 598 ? -8.031 -11.266 3.58 1 87.44 598 VAL A CA 1
ATOM 4805 C C . VAL A 1 598 ? -6.945 -12.031 2.818 1 87.44 598 VAL A C 1
ATOM 4807 O O . VAL A 1 598 ? -7.148 -13.18 2.432 1 87.44 598 VAL A O 1
ATOM 4810 N N . PRO A 1 599 ? -5.832 -11.406 2.502 1 92.12 599 PRO A N 1
ATOM 4811 C CA . PRO A 1 599 ? -4.746 -12.117 1.825 1 92.12 599 PRO A CA 1
ATOM 4812 C C . PRO A 1 599 ? -3.936 -13 2.775 1 92.12 599 PRO A C 1
ATOM 4814 O O . PRO A 1 599 ? -4.141 -12.953 3.99 1 92.12 599 PRO A O 1
ATOM 4817 N N . HIS A 1 600 ? -3.146 -13.828 2.229 1 93.88 600 HIS A N 1
ATOM 4818 C CA . HIS A 1 600 ? -2.195 -14.586 3.035 1 93.88 600 HIS A CA 1
ATOM 4819 C C . HIS A 1 600 ? -1.167 -13.664 3.682 1 93.88 600 HIS A C 1
ATOM 4821 O O . HIS A 1 600 ? -0.792 -12.641 3.104 1 93.88 600 HIS A O 1
ATOM 4827 N N . SER A 1 601 ? -0.771 -13.977 4.914 1 91.44 601 SER A N 1
ATOM 4828 C CA . SER A 1 601 ? 0.311 -13.227 5.547 1 91.44 601 SER A CA 1
ATOM 4829 C C . SER A 1 601 ? 1.639 -13.469 4.836 1 91.44 601 SER A C 1
ATOM 4831 O O . SER A 1 601 ? 1.812 -14.492 4.164 1 91.44 601 SER A O 1
ATOM 4833 N N . ASP A 1 602 ? 2.568 -12.547 4.883 1 91.25 602 ASP A N 1
ATOM 4834 C CA . ASP A 1 602 ? 3.896 -12.711 4.305 1 91.25 602 ASP A CA 1
ATOM 4835 C C . ASP A 1 602 ? 4.625 -13.898 4.934 1 91.25 602 ASP A C 1
ATOM 4837 O O . ASP A 1 602 ? 5.324 -14.641 4.246 1 91.25 602 ASP A O 1
ATOM 4841 N N . GLU A 1 603 ? 4.41 -14.031 6.152 1 88.06 603 GLU A N 1
ATOM 4842 C CA . GLU A 1 603 ? 4.996 -15.148 6.875 1 88.06 603 GLU A CA 1
ATOM 4843 C C . GLU A 1 603 ? 4.523 -16.484 6.301 1 88.06 603 GLU A C 1
ATOM 4845 O O . GLU A 1 603 ? 5.324 -17.406 6.113 1 88.06 603 GLU A O 1
ATOM 4850 N N . SER A 1 604 ? 3.232 -16.5 6.078 1 92.38 604 SER A N 1
ATOM 4851 C CA . SER A 1 604 ? 2.646 -17.734 5.547 1 92.38 604 SER A CA 1
ATOM 4852 C C . SER A 1 604 ? 3.154 -18.016 4.137 1 92.38 604 SER A C 1
ATOM 4854 O O . SER A 1 604 ? 3.365 -19.188 3.773 1 92.38 604 SER A O 1
ATOM 4856 N N . ILE A 1 605 ? 3.307 -17.047 3.309 1 94.75 605 ILE A N 1
ATOM 4857 C CA . ILE A 1 605 ? 3.809 -17.234 1.95 1 94.75 605 ILE A CA 1
ATOM 4858 C C . ILE A 1 605 ? 5.234 -17.781 1.993 1 94.75 605 ILE A C 1
ATOM 4860 O O . ILE A 1 605 ? 5.578 -18.688 1.239 1 94.75 605 ILE A O 1
ATOM 4864 N N . GLN A 1 606 ? 6.023 -17.297 2.902 1 89.5 606 GLN A N 1
ATOM 4865 C CA . GLN A 1 606 ? 7.395 -17.781 3.062 1 89.5 606 GLN A CA 1
ATOM 4866 C C . GLN A 1 606 ? 7.426 -19.25 3.469 1 89.5 606 GLN A C 1
ATOM 4868 O O . GLN A 1 606 ? 8.195 -20.031 2.918 1 89.5 606 GLN A O 1
ATOM 4873 N N . VAL A 1 607 ? 6.582 -19.547 4.387 1 89.69 607 VAL A N 1
ATOM 4874 C CA . VAL A 1 607 ? 6.508 -20.922 4.855 1 89.69 607 VAL A CA 1
ATOM 4875 C C . VAL A 1 607 ? 6.047 -21.844 3.719 1 89.69 607 VAL A C 1
ATOM 4877 O O . VAL A 1 607 ? 6.555 -22.953 3.561 1 89.69 607 VAL A O 1
ATOM 4880 N N . SER A 1 608 ? 5.078 -21.391 2.955 1 94.62 608 SER A N 1
ATOM 4881 C CA . 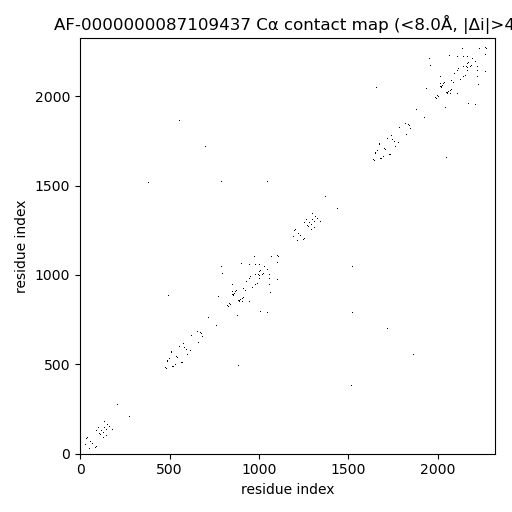SER A 1 608 ? 4.527 -22.188 1.859 1 94.62 608 SER A CA 1
ATOM 4882 C C . SER A 1 608 ? 5.594 -22.5 0.813 1 94.62 608 SER A C 1
ATOM 4884 O O . SER A 1 608 ? 5.637 -23.609 0.278 1 94.62 608 SER A O 1
ATOM 4886 N N . LEU A 1 609 ? 6.531 -21.578 0.526 1 93.44 609 LEU A N 1
ATOM 4887 C CA . LEU A 1 609 ? 7.477 -21.703 -0.58 1 93.44 609 LEU A CA 1
ATOM 4888 C C . LEU A 1 609 ? 8.836 -22.188 -0.081 1 93.44 609 LEU A C 1
ATOM 4890 O O . LEU A 1 609 ? 9.789 -22.281 -0.856 1 93.44 609 LEU A O 1
ATOM 4894 N N . GLU A 1 610 ? 8.969 -22.547 1.13 1 88.06 610 GLU A N 1
ATOM 4895 C CA . GLU A 1 610 ? 10.25 -22.844 1.768 1 88.06 610 GLU A CA 1
ATOM 4896 C C . GLU A 1 610 ? 10.891 -24.094 1.18 1 88.06 610 GLU A C 1
ATOM 4898 O O . GLU A 1 610 ? 12.117 -24.156 1.049 1 88.06 610 GLU A O 1
ATOM 4903 N N . ASN A 1 611 ? 10.102 -25.094 0.726 1 89.75 611 ASN A N 1
ATOM 4904 C CA . ASN A 1 611 ? 10.664 -26.375 0.357 1 89.75 611 ASN A CA 1
ATOM 4905 C C . ASN A 1 611 ? 10.5 -26.656 -1.135 1 89.75 611 ASN A C 1
ATOM 4907 O O . ASN A 1 611 ? 10.719 -27.781 -1.589 1 89.75 611 ASN A O 1
ATOM 4911 N N . ILE A 1 612 ? 10.094 -25.797 -1.919 1 93 612 ILE A N 1
ATOM 4912 C CA . ILE A 1 612 ? 9.867 -26 -3.346 1 93 612 ILE A CA 1
ATOM 4913 C C . ILE A 1 612 ? 10.578 -24.891 -4.141 1 93 612 ILE A C 1
ATOM 4915 O O . ILE A 1 612 ? 10.469 -23.719 -3.809 1 93 612 ILE A O 1
ATOM 4919 N N . VAL A 1 613 ? 11.359 -25.281 -5.117 1 93.25 613 VAL A N 1
ATOM 4920 C CA . VAL A 1 613 ? 12.039 -24.344 -5.988 1 93.25 613 VAL A CA 1
ATOM 4921 C C . VAL A 1 613 ? 11.062 -23.797 -7.023 1 93.25 613 VAL A C 1
ATOM 4923 O O . VAL A 1 613 ? 10.352 -24.562 -7.684 1 93.25 613 VAL A O 1
ATOM 4926 N N . VAL A 1 614 ? 10.961 -22.484 -7.121 1 95.25 614 VAL A N 1
ATOM 4927 C CA . VAL A 1 614 ? 10.031 -21.844 -8.047 1 95.25 614 VAL A CA 1
ATOM 4928 C C . VAL A 1 614 ? 10.805 -21.016 -9.07 1 95.25 614 VAL A C 1
ATOM 4930 O O . VAL A 1 614 ? 11.789 -20.359 -8.727 1 95.25 614 VAL A O 1
ATOM 4933 N N . GLU A 1 615 ? 10.398 -21.016 -10.32 1 94.88 615 GLU A N 1
ATOM 4934 C CA . GLU A 1 615 ? 11.07 -20.234 -11.352 1 94.88 615 GLU A CA 1
ATOM 4935 C C . GLU A 1 615 ? 10.258 -19 -11.734 1 94.88 615 GLU A C 1
ATOM 4937 O O . GLU A 1 615 ? 10.82 -17.969 -12.133 1 94.88 615 GLU A O 1
ATOM 4942 N N . HIS A 1 616 ? 8.984 -19.109 -11.727 1 95.94 616 HIS A N 1
ATOM 4943 C CA . HIS A 1 616 ? 8.07 -17.984 -11.945 1 95.94 616 HIS A CA 1
ATOM 4944 C C . HIS A 1 616 ? 7.062 -17.875 -10.812 1 95.94 616 HIS A C 1
ATOM 4946 O O . HIS A 1 616 ? 6.199 -18.734 -10.648 1 95.94 616 HIS A O 1
ATOM 4952 N N . LEU A 1 617 ? 7.164 -16.859 -10.047 1 96.44 617 LEU A N 1
ATOM 4953 C CA . LEU A 1 617 ? 6.266 -16.641 -8.922 1 96.44 617 LEU A CA 1
ATOM 4954 C C . LEU A 1 617 ? 5.168 -15.641 -9.297 1 96.44 617 LEU A C 1
ATOM 4956 O O . LEU A 1 617 ? 5.441 -14.453 -9.492 1 96.44 617 LEU A O 1
ATOM 4960 N N . ASN A 1 618 ? 3.969 -16.062 -9.453 1 95.75 618 ASN A N 1
ATOM 4961 C CA . ASN A 1 618 ? 2.785 -15.242 -9.672 1 95.75 618 ASN A CA 1
ATOM 4962 C C . ASN A 1 618 ? 1.82 -15.32 -8.492 1 95.75 618 ASN A C 1
ATOM 4964 O O . ASN A 1 618 ? 0.718 -15.859 -8.617 1 95.75 618 ASN A O 1
ATOM 4968 N N . TRP A 1 619 ? 2.264 -14.906 -7.371 1 96.44 619 TRP A N 1
ATOM 4969 C CA . TRP A 1 619 ? 1.433 -14.789 -6.176 1 96.44 619 TRP A CA 1
ATOM 4970 C C . TRP A 1 619 ? 0.743 -13.43 -6.125 1 96.44 619 TRP A C 1
ATOM 4972 O O . TRP A 1 619 ? 1.359 -12.43 -5.758 1 96.44 619 TRP A O 1
ATOM 4982 N N . ARG A 1 620 ? -0.522 -13.367 -6.395 1 92.62 620 ARG A N 1
ATOM 4983 C CA . ARG A 1 620 ? -1.215 -12.109 -6.668 1 92.62 620 ARG A CA 1
ATOM 4984 C C . ARG A 1 620 ? -1.682 -11.445 -5.375 1 92.62 620 ARG A C 1
ATOM 4986 O O . ARG A 1 620 ? -2.865 -11.133 -5.227 1 92.62 620 ARG A O 1
ATOM 4993 N N . LYS A 1 621 ? -0.82 -11.32 -4.441 1 93.19 621 LYS A N 1
ATOM 4994 C CA . LYS A 1 621 ? -1.019 -10.438 -3.293 1 93.19 621 LYS A CA 1
ATOM 4995 C C . LYS A 1 621 ? -0.564 -9.016 -3.604 1 93.19 621 LYS A C 1
ATOM 4997 O O . LYS A 1 621 ? 0.526 -8.812 -4.141 1 93.19 621 LYS A O 1
ATOM 5002 N N . THR A 1 622 ? -1.425 -8.055 -3.275 1 91.38 622 THR A N 1
ATOM 5003 C CA . THR A 1 622 ? -1.132 -6.66 -3.592 1 91.38 622 THR A CA 1
ATOM 5004 C C . THR A 1 622 ? 0.111 -6.184 -2.844 1 91.38 622 THR A C 1
ATOM 5006 O O . THR A 1 622 ? 0.229 -6.387 -1.634 1 91.38 622 THR A O 1
ATOM 5009 N N . ASP A 1 623 ? 1.15 -5.633 -3.635 1 93 623 ASP A N 1
ATOM 5010 C CA . ASP A 1 623 ? 2.371 -5.035 -3.104 1 93 623 ASP A CA 1
ATOM 5011 C C . ASP A 1 623 ? 3.131 -6.027 -2.225 1 93 623 ASP A C 1
ATOM 5013 O O . ASP A 1 623 ? 3.504 -5.703 -1.096 1 93 623 ASP A O 1
ATOM 5017 N N . LEU A 1 624 ? 3.34 -7.156 -2.764 1 94.81 624 LEU A N 1
ATOM 5018 C CA . LEU A 1 624 ? 4.016 -8.25 -2.076 1 94.81 624 LEU A CA 1
ATOM 5019 C C . LEU A 1 624 ? 5.398 -7.828 -1.601 1 94.81 624 LEU A C 1
ATOM 5021 O O . LEU A 1 624 ? 6.133 -7.156 -2.332 1 94.81 624 LEU A O 1
ATOM 5025 N N . ASP A 1 625 ? 5.785 -8.219 -0.362 1 92.88 625 ASP A N 1
ATOM 5026 C CA . ASP A 1 625 ? 7.066 -7.926 0.271 1 92.88 625 ASP A CA 1
ATOM 5027 C C . ASP A 1 625 ? 8.227 -8.477 -0.557 1 92.88 625 ASP A C 1
ATOM 5029 O O . ASP A 1 625 ? 8.297 -9.68 -0.819 1 92.88 625 ASP A O 1
ATOM 5033 N N . PRO A 1 626 ? 9.133 -7.574 -1.042 1 94.06 626 PRO A N 1
ATOM 5034 C CA . PRO A 1 626 ? 10.273 -8.055 -1.824 1 94.06 626 PRO A CA 1
ATOM 5035 C C . PRO A 1 626 ? 11.117 -9.07 -1.065 1 94.06 626 PRO A C 1
ATOM 5037 O O . PRO A 1 626 ? 11.742 -9.938 -1.68 1 94.06 626 PRO A O 1
ATOM 5040 N N . GLN A 1 627 ? 11.148 -9.039 0.198 1 90.5 627 GLN A N 1
ATOM 5041 C CA . GLN A 1 627 ? 11.914 -10.016 0.969 1 90.5 627 GLN A CA 1
ATOM 5042 C C . GLN A 1 627 ? 11.32 -11.414 0.841 1 90.5 627 GLN A C 1
ATOM 5044 O O . GLN A 1 627 ? 12.055 -12.398 0.793 1 90.5 627 GLN A O 1
ATOM 5049 N N . VAL A 1 628 ? 10.023 -11.453 0.864 1 92.06 628 VAL A N 1
ATOM 5050 C CA . VAL A 1 628 ? 9.336 -12.727 0.693 1 92.06 628 VAL A CA 1
ATOM 5051 C C . VAL A 1 628 ? 9.648 -13.305 -0.684 1 92.06 628 VAL A C 1
ATOM 5053 O O . VAL A 1 628 ? 9.867 -14.508 -0.822 1 92.06 628 VAL A O 1
ATOM 5056 N N . ILE A 1 629 ? 9.719 -12.477 -1.695 1 93.75 629 ILE A N 1
ATOM 5057 C CA . ILE A 1 629 ? 10.023 -12.906 -3.055 1 93.75 629 ILE A CA 1
ATOM 5058 C C . ILE A 1 629 ? 11.453 -13.43 -3.117 1 93.75 629 ILE A C 1
ATOM 5060 O O . ILE A 1 629 ? 11.703 -14.5 -3.682 1 93.75 629 ILE A O 1
ATOM 5064 N N . CYS A 1 630 ? 12.375 -12.742 -2.479 1 90.06 630 CYS A N 1
ATOM 5065 C CA . CYS A 1 630 ? 13.789 -13.094 -2.531 1 90.06 630 CYS A CA 1
ATOM 5066 C C . CYS A 1 630 ? 14.062 -14.359 -1.734 1 90.06 630 CYS A C 1
ATOM 5068 O O . CYS A 1 630 ? 15.016 -15.086 -2.029 1 90.06 630 CYS A O 1
ATOM 5070 N N . GLN A 1 631 ? 13.188 -14.711 -0.816 1 82.56 631 GLN A N 1
ATOM 5071 C CA . GLN A 1 631 ? 13.422 -15.875 0.037 1 82.56 631 GLN A CA 1
ATOM 5072 C C . GLN A 1 631 ? 12.602 -17.078 -0.435 1 82.56 631 GLN A C 1
ATOM 5074 O O . GLN A 1 631 ? 12.578 -18.109 0.228 1 82.56 631 GLN A O 1
ATOM 5079 N N . ALA A 1 632 ? 11.734 -17.109 -1.44 1 75.19 632 ALA A N 1
ATOM 5080 C CA . ALA A 1 632 ? 10.914 -18.203 -1.957 1 75.19 632 ALA A CA 1
ATOM 5081 C C . ALA A 1 632 ? 11.781 -19.406 -2.316 1 75.19 632 ALA A C 1
ATOM 5083 O O . ALA A 1 632 ? 11.297 -20.547 -2.338 1 75.19 632 ALA A O 1
ATOM 5084 N N . ASN A 1 633 ? 13.141 -19.5 -2.453 1 64.88 633 ASN A N 1
ATOM 5085 C CA . ASN A 1 633 ? 13.945 -20.656 -2.855 1 64.88 633 ASN A CA 1
ATOM 5086 C C . ASN A 1 633 ? 15.18 -20.797 -1.975 1 64.88 633 ASN A C 1
ATOM 5088 O O . ASN A 1 633 ? 16.312 -20.656 -2.449 1 64.88 633 ASN A O 1
ATOM 5092 N N . PRO A 1 634 ? 15.023 -20.922 -0.589 1 54.19 634 PRO A N 1
ATOM 5093 C CA . PRO A 1 634 ? 16.344 -20.938 0.06 1 54.19 634 PRO A CA 1
ATOM 5094 C C . PRO A 1 634 ? 17.109 -22.234 -0.189 1 54.19 634 PRO A C 1
ATOM 5096 O O . PRO A 1 634 ? 16.578 -23.328 0.048 1 54.19 634 PRO A O 1
ATOM 5099 N N . GLN A 1 635 ? 17.656 -22.5 -1.312 1 47.41 635 GLN A N 1
ATOM 5100 C CA . GLN A 1 635 ? 18.422 -23.734 -1.287 1 47.41 635 GLN A CA 1
ATOM 5101 C C . GLN A 1 635 ? 19.219 -23.875 0.005 1 47.41 635 GLN A C 1
ATOM 5103 O O . GLN A 1 635 ? 20.016 -22.984 0.335 1 47.41 635 GLN A O 1
ATOM 5108 N N . LYS A 1 636 ? 18.578 -24.359 1.023 1 43 636 LYS A N 1
ATOM 5109 C CA . LYS A 1 636 ? 19.375 -24.688 2.201 1 43 636 LYS A CA 1
ATOM 5110 C C . LYS A 1 636 ? 20.75 -25.219 1.803 1 43 636 LYS A C 1
ATOM 5112 O O . LYS A 1 636 ? 20.875 -26.344 1.333 1 43 636 LYS A O 1
ATOM 5117 N N . GLY A 1 637 ? 21.609 -24.531 1.049 1 34.91 637 GLY A N 1
ATOM 5118 C CA . GLY A 1 637 ? 22.953 -25.094 0.994 1 34.91 637 GLY A CA 1
ATOM 5119 C C . GLY A 1 637 ? 23.422 -25.656 2.32 1 34.91 637 GLY A C 1
ATOM 5120 O O . GLY A 1 637 ? 22.812 -25.391 3.361 1 34.91 637 GLY A O 1
ATOM 5121 N N . SER A 1 638 ? 24.328 -26.672 2.258 1 32.09 638 SER A N 1
ATOM 5122 C CA . SER A 1 638 ? 25.141 -27.203 3.346 1 32.09 638 SER A CA 1
ATOM 5123 C C . SER A 1 638 ? 25.594 -26.109 4.289 1 32.09 638 SER A C 1
ATOM 5125 O O . SER A 1 638 ? 26.219 -25.125 3.855 1 32.09 638 SER A O 1
ATOM 5127 N N . GLN A 1 639 ? 24.906 -25.875 5.219 1 30.92 639 GLN A N 1
ATOM 5128 C CA . GLN A 1 639 ? 25.531 -25.219 6.355 1 30.92 639 GLN A CA 1
ATOM 5129 C C . GLN A 1 639 ? 26.984 -25.656 6.508 1 30.92 639 GLN A C 1
ATOM 5131 O O . GLN A 1 639 ? 27.266 -26.797 6.918 1 30.92 639 GLN A O 1
ATOM 5136 N N . ARG A 1 640 ? 27.984 -25.422 5.695 1 29 640 ARG A N 1
ATOM 5137 C CA . ARG A 1 640 ? 29.25 -25.453 6.406 1 29 640 ARG A CA 1
ATOM 5138 C C . ARG A 1 640 ? 29.188 -24.625 7.691 1 29 640 ARG A C 1
ATOM 5140 O O . ARG A 1 640 ? 28.688 -23.5 7.691 1 29 640 ARG A O 1
ATOM 5147 N N . ASN A 1 641 ? 29.266 -25.344 8.828 1 28.95 641 ASN A N 1
ATOM 5148 C CA . ASN A 1 641 ? 29.641 -25.031 10.203 1 28.95 641 ASN A CA 1
ATOM 5149 C C . ASN A 1 641 ? 30.734 -23.969 10.25 1 28.95 641 ASN A C 1
ATOM 5151 O O . ASN A 1 641 ? 31.484 -23.875 11.227 1 28.95 641 ASN A O 1
ATOM 5155 N N . ASN A 1 642 ? 31.281 -23.438 9.188 1 27.78 642 ASN A N 1
ATOM 5156 C CA . ASN A 1 642 ? 32.406 -22.641 9.695 1 27.78 642 ASN A CA 1
ATOM 5157 C C . ASN A 1 642 ? 31.922 -21.594 10.695 1 27.78 642 ASN A C 1
ATOM 5159 O O . ASN A 1 642 ? 31.016 -20.828 10.414 1 27.78 642 ASN A O 1
ATOM 5163 N N . SER A 1 643 ? 32.156 -21.766 12 1 27.3 643 SER A N 1
ATOM 5164 C CA . SER A 1 643 ? 32.312 -21.016 13.234 1 27.3 643 SER A CA 1
ATOM 5165 C C . SER A 1 643 ? 32.906 -19.625 12.977 1 27.3 643 SER A C 1
ATOM 5167 O O . SER A 1 643 ? 33.156 -18.875 13.914 1 27.3 643 SER A O 1
ATOM 5169 N N . ASP A 1 644 ? 33.75 -19.453 11.953 1 26.2 644 ASP A N 1
ATOM 5170 C CA . ASP A 1 644 ? 34.469 -18.203 12.188 1 26.2 644 ASP A CA 1
ATOM 5171 C C . ASP A 1 644 ? 33.531 -17 12.062 1 26.2 644 ASP A C 1
ATOM 5173 O O . ASP A 1 644 ? 32.844 -16.844 11.055 1 26.2 644 ASP A O 1
ATOM 5177 N N . ALA A 1 645 ? 33.062 -16.375 13.156 1 30.27 645 ALA A N 1
ATOM 5178 C CA . ALA A 1 645 ? 32.406 -15.172 13.656 1 30.27 645 ALA A CA 1
ATOM 5179 C C . ALA A 1 645 ? 32.719 -13.969 12.766 1 30.27 645 ALA A C 1
ATOM 5181 O O . ALA A 1 645 ? 32.281 -12.852 13.07 1 30.27 645 ALA A O 1
ATOM 5182 N N . SER A 1 646 ? 33.781 -14 12.031 1 28.81 646 SER A N 1
ATOM 5183 C CA . SER A 1 646 ? 34.156 -12.641 11.664 1 28.81 646 SER A CA 1
ATOM 5184 C C . SER A 1 646 ? 33.156 -12.039 10.695 1 28.81 646 SER A C 1
ATOM 5186 O O . SER A 1 646 ? 32.625 -10.938 10.922 1 28.81 646 SER A O 1
ATOM 5188 N N . HIS A 1 647 ? 33.562 -11.922 9.344 1 30.02 647 HIS A N 1
ATOM 5189 C CA . HIS A 1 647 ? 33.094 -10.867 8.445 1 30.02 647 HIS A CA 1
ATOM 5190 C C . HIS A 1 647 ? 31.719 -11.188 7.891 1 30.02 647 HIS A C 1
ATOM 5192 O O . HIS A 1 647 ? 31.469 -12.305 7.434 1 30.02 647 HIS A O 1
ATOM 5198 N N . ASP A 1 648 ? 30.609 -10.648 8.461 1 31.89 648 ASP A N 1
ATOM 5199 C CA . ASP A 1 648 ? 29.172 -10.547 8.219 1 31.89 648 ASP A CA 1
ATOM 5200 C C . ASP A 1 648 ? 28.875 -10.453 6.727 1 31.89 648 ASP A C 1
ATOM 5202 O O . ASP A 1 648 ? 28.812 -9.352 6.172 1 31.89 648 ASP A O 1
ATOM 5206 N N . TYR A 1 649 ? 29.359 -11.344 5.871 1 32.69 649 TYR A N 1
ATOM 5207 C CA . TYR A 1 649 ? 28.891 -11.25 4.492 1 32.69 649 TYR A CA 1
ATOM 5208 C C . TYR A 1 649 ? 27.391 -11.461 4.406 1 32.69 649 TYR A C 1
ATOM 5210 O O . TYR A 1 649 ? 26.828 -12.273 5.148 1 32.69 649 TYR A O 1
ATOM 5218 N N . PRO A 1 650 ? 26.703 -10.555 3.834 1 40 650 PRO A N 1
ATOM 5219 C CA . PRO A 1 650 ? 25.266 -10.75 3.643 1 40 650 PRO A CA 1
ATOM 5220 C C . PRO A 1 650 ? 24.938 -12.07 2.951 1 40 650 PRO A C 1
ATOM 5222 O O . PRO A 1 650 ? 25.719 -12.555 2.131 1 40 650 PRO A O 1
ATOM 5225 N N . PRO A 1 651 ? 24.219 -12.922 3.486 1 43.75 651 PRO A N 1
ATOM 5226 C CA . PRO A 1 651 ? 23.875 -14.242 2.953 1 43.75 651 PRO A CA 1
ATOM 5227 C C . PRO A 1 651 ? 23.469 -14.195 1.48 1 43.75 651 PRO A C 1
ATOM 5229 O O . PRO A 1 651 ? 22.766 -13.289 1.062 1 43.75 651 PRO A O 1
ATOM 5232 N N . GLN A 1 652 ? 24.328 -14.758 0.537 1 51.03 652 GLN A N 1
ATOM 5233 C CA . GLN A 1 652 ? 24.047 -14.914 -0.889 1 51.03 652 GLN A CA 1
ATOM 5234 C C . GLN A 1 652 ? 22.703 -15.586 -1.122 1 51.03 652 GLN A C 1
ATOM 5236 O O . GLN A 1 652 ? 22.438 -16.656 -0.567 1 51.03 652 GLN A O 1
ATOM 5241 N N . ILE A 1 653 ? 21.672 -14.875 -1.566 1 60.91 653 ILE A N 1
ATOM 5242 C CA . ILE A 1 653 ? 20.344 -15.383 -1.907 1 60.91 653 ILE A CA 1
ATOM 5243 C C . ILE A 1 653 ? 20.453 -16.328 -3.096 1 60.91 653 ILE A C 1
ATOM 5245 O O . ILE A 1 653 ? 20.953 -15.953 -4.16 1 60.91 653 ILE A O 1
ATOM 5249 N N . ARG A 1 654 ? 20.391 -17.625 -2.871 1 69.12 654 ARG A N 1
ATOM 5250 C CA . ARG A 1 654 ? 20.297 -18.625 -3.93 1 69.12 654 ARG A CA 1
ATOM 5251 C C . ARG A 1 654 ? 18.844 -18.828 -4.371 1 69.12 654 ARG A C 1
ATOM 5253 O O . ARG A 1 654 ? 18.016 -19.266 -3.58 1 69.12 654 ARG A O 1
ATOM 5260 N N . SER A 1 655 ? 18.359 -18.125 -5.402 1 82.94 655 SER A N 1
ATOM 5261 C CA . SER A 1 655 ? 17 -18.203 -5.945 1 82.94 655 SER A CA 1
ATOM 5262 C C . SER A 1 655 ? 17.016 -18.531 -7.438 1 82.94 655 SER A C 1
ATOM 5264 O O . SER A 1 655 ? 17.891 -18.062 -8.164 1 82.94 655 SER A O 1
ATOM 5266 N N . ASP A 1 656 ? 16.156 -19.422 -7.875 1 89 656 ASP A N 1
ATOM 5267 C CA . ASP A 1 656 ? 16.047 -19.781 -9.289 1 89 656 ASP A CA 1
ATOM 5268 C C . ASP A 1 656 ? 14.914 -19.016 -9.961 1 89 656 ASP A C 1
ATOM 5270 O O . ASP A 1 656 ? 14.477 -19.391 -11.055 1 89 656 ASP A O 1
ATOM 5274 N N . LEU A 1 657 ? 14.461 -17.969 -9.266 1 92.94 657 LEU A N 1
ATOM 5275 C CA . LEU A 1 657 ? 13.391 -17.172 -9.852 1 92.94 657 LEU A CA 1
ATOM 5276 C C . LEU A 1 657 ? 13.867 -16.469 -11.133 1 92.94 657 LEU A C 1
ATOM 5278 O O . LEU A 1 657 ? 14.852 -15.742 -11.117 1 92.94 657 LEU A O 1
ATOM 5282 N N . ARG A 1 658 ? 13.219 -16.703 -12.195 1 92.88 658 ARG A N 1
ATOM 5283 C CA . ARG A 1 658 ? 13.539 -16.094 -13.484 1 92.88 658 ARG A CA 1
ATOM 5284 C C . ARG A 1 658 ? 12.516 -15.016 -13.852 1 92.88 658 ARG A C 1
ATOM 5286 O O . ARG A 1 658 ? 12.844 -14.047 -14.539 1 92.88 658 ARG A O 1
ATOM 5293 N N . GLU A 1 659 ? 11.305 -15.297 -13.391 1 94.38 659 GLU A N 1
ATOM 5294 C CA . GLU A 1 659 ? 10.195 -14.375 -13.648 1 94.38 659 GLU A CA 1
ATOM 5295 C C . GLU A 1 659 ? 9.391 -14.109 -12.383 1 94.38 659 GLU A C 1
ATOM 5297 O O . GLU A 1 659 ? 9.281 -14.984 -11.516 1 94.38 659 GLU A O 1
ATOM 5302 N N . VAL A 1 660 ? 8.883 -12.906 -12.266 1 95.88 660 VAL A N 1
ATOM 5303 C CA . VAL A 1 660 ? 8.016 -12.555 -11.148 1 95.88 660 VAL A CA 1
ATOM 5304 C C . VAL A 1 660 ? 6.859 -11.688 -11.641 1 95.88 660 VAL A C 1
ATOM 5306 O O . VAL A 1 660 ? 7.059 -10.773 -12.445 1 95.88 660 VAL A O 1
ATOM 5309 N N . THR A 1 661 ? 5.668 -12.055 -11.305 1 95.44 661 THR A N 1
ATOM 5310 C CA . THR A 1 661 ? 4.5 -11.219 -11.555 1 95.44 661 THR A CA 1
ATOM 5311 C C . THR A 1 661 ? 4.074 -10.484 -10.289 1 95.44 661 THR A C 1
ATOM 5313 O O . THR A 1 661 ? 3.783 -11.117 -9.266 1 95.44 661 THR A O 1
ATOM 5316 N N . LEU A 1 662 ? 4.027 -9.195 -10.414 1 95.06 662 LEU A N 1
ATOM 5317 C CA . LEU A 1 662 ? 3.727 -8.375 -9.25 1 95.06 662 LEU A CA 1
ATOM 5318 C C . LEU A 1 662 ? 2.369 -7.691 -9.398 1 95.06 662 LEU A C 1
ATOM 5320 O O . LEU A 1 662 ? 2.094 -7.066 -10.43 1 95.06 662 LEU A O 1
ATOM 5324 N N . GLN A 1 663 ? 1.553 -7.91 -8.352 1 92.38 663 GLN A N 1
ATOM 5325 C CA . GLN A 1 663 ? 0.313 -7.145 -8.273 1 92.38 663 GLN A CA 1
ATOM 5326 C C . GLN A 1 663 ? 0.546 -5.777 -7.633 1 92.38 663 GLN A C 1
ATOM 5328 O O . GLN A 1 663 ? 0.819 -5.688 -6.434 1 92.38 663 GLN A O 1
ATOM 5333 N N . TRP A 1 664 ? 0.371 -4.73 -8.398 1 92.25 664 TRP A N 1
ATOM 5334 C CA . TRP A 1 664 ? 0.727 -3.379 -7.984 1 92.25 664 TRP A CA 1
ATOM 5335 C C . TRP A 1 664 ? -0.512 -2.594 -7.562 1 92.25 664 TRP A C 1
ATOM 5337 O O . TRP A 1 664 ? -1.526 -2.604 -8.266 1 92.25 664 TRP A O 1
ATOM 5347 N N . SER A 1 665 ? -0.522 -1.942 -6.379 1 87.38 665 SER A N 1
ATOM 5348 C CA . SER A 1 665 ? -1.636 -1.142 -5.883 1 87.38 665 SER A CA 1
ATOM 5349 C C . SER A 1 665 ? -1.653 0.24 -6.527 1 87.38 665 SER A C 1
ATOM 5351 O O . SER A 1 665 ? -2.654 0.956 -6.445 1 87.38 665 SER A O 1
ATOM 5353 N N . GLY A 1 666 ? -0.593 0.625 -7.18 1 87.06 666 GLY A N 1
ATOM 5354 C CA . GLY A 1 666 ? -0.427 1.987 -7.66 1 87.06 666 GLY A CA 1
ATOM 5355 C C . GLY A 1 666 ? 0.481 2.824 -6.777 1 87.06 666 GLY A C 1
ATOM 5356 O O . GLY A 1 666 ? 0.808 3.963 -7.117 1 87.06 666 GLY A O 1
ATOM 5357 N N . SER A 1 667 ? 0.911 2.277 -5.652 1 88.88 667 SER A N 1
ATOM 5358 C CA . SER A 1 667 ? 1.78 2.977 -4.711 1 88.88 667 SER A CA 1
ATOM 5359 C C . SER A 1 667 ? 3.209 3.057 -5.234 1 88.88 667 SER A C 1
ATOM 5361 O O . SER A 1 667 ? 3.826 2.031 -5.531 1 88.88 667 SER A O 1
ATOM 5363 N N . ILE A 1 668 ? 3.75 4.172 -5.34 1 91.62 668 ILE A N 1
ATOM 5364 C CA . ILE A 1 668 ? 5.113 4.352 -5.824 1 91.62 668 ILE A CA 1
ATOM 5365 C C . ILE A 1 668 ? 6.102 3.785 -4.805 1 91.62 668 ILE A C 1
ATOM 5367 O O . ILE A 1 668 ? 7.188 3.334 -5.168 1 91.62 668 ILE A O 1
ATOM 5371 N N . ALA A 1 669 ? 5.703 3.785 -3.58 1 93.06 669 ALA A N 1
ATOM 5372 C CA . ALA A 1 669 ? 6.535 3.184 -2.539 1 93.06 669 ALA A CA 1
ATOM 5373 C C . ALA A 1 669 ? 6.82 1.717 -2.846 1 93.06 669 ALA A C 1
ATOM 5375 O O . ALA A 1 669 ? 7.934 1.235 -2.625 1 93.06 669 ALA A O 1
ATOM 5376 N N . ALA A 1 670 ? 5.844 1.005 -3.363 1 94.69 670 ALA A N 1
ATOM 5377 C CA . ALA A 1 670 ? 6.031 -0.403 -3.703 1 94.69 670 ALA A CA 1
ATOM 5378 C C . ALA A 1 670 ? 7.059 -0.566 -4.82 1 94.69 670 ALA A C 1
ATOM 5380 O O . ALA A 1 670 ? 7.926 -1.44 -4.75 1 94.69 670 ALA A O 1
ATOM 5381 N N . LEU A 1 671 ? 6.949 0.28 -5.859 1 95.38 671 LEU A N 1
ATOM 5382 C CA . LEU A 1 671 ? 7.918 0.242 -6.953 1 95.38 671 LEU A CA 1
ATOM 5383 C C . LEU A 1 671 ? 9.336 0.454 -6.43 1 95.38 671 LEU A C 1
ATOM 5385 O O . LEU A 1 671 ? 10.273 -0.215 -6.875 1 95.38 671 LEU A O 1
ATOM 5389 N N . ARG A 1 672 ? 9.477 1.327 -5.516 1 95.25 672 ARG A N 1
ATOM 5390 C CA . ARG A 1 672 ? 10.789 1.643 -4.961 1 95.25 672 ARG A CA 1
ATOM 5391 C C . ARG A 1 672 ? 11.297 0.506 -4.078 1 95.25 672 ARG A C 1
ATOM 5393 O O . ARG A 1 672 ? 12.492 0.207 -4.066 1 95.25 672 ARG A O 1
ATOM 5400 N N . ALA A 1 673 ? 10.391 -0.045 -3.344 1 96.38 673 ALA A N 1
ATOM 5401 C CA . ALA A 1 673 ? 10.766 -1.172 -2.496 1 96.38 673 ALA A CA 1
ATOM 5402 C C . ALA A 1 673 ? 11.297 -2.336 -3.332 1 96.38 673 ALA A C 1
ATOM 5404 O O . ALA A 1 673 ? 12.281 -2.979 -2.963 1 96.38 673 ALA A O 1
ATOM 5405 N N . TRP A 1 674 ? 10.617 -2.682 -4.418 1 97 674 TRP A N 1
ATOM 5406 C CA . TRP A 1 674 ? 10.992 -3.795 -5.281 1 97 674 TRP A CA 1
ATOM 5407 C C . TRP A 1 674 ? 12.32 -3.518 -5.98 1 97 674 TRP A C 1
ATOM 5409 O O . TRP A 1 674 ? 13.102 -4.438 -6.23 1 97 674 TRP A O 1
ATOM 5419 N N . SER A 1 675 ? 12.602 -2.273 -6.25 1 96.19 675 SER A N 1
ATOM 5420 C CA . SER A 1 675 ? 13.75 -1.951 -7.086 1 96.19 675 SER A CA 1
ATOM 5421 C C . SER A 1 675 ? 14.945 -1.534 -6.242 1 96.19 675 SER A C 1
ATOM 5423 O O . SER A 1 675 ? 16 -1.167 -6.777 1 96.19 675 SER A O 1
ATOM 5425 N N . GLU A 1 676 ? 14.828 -1.483 -4.977 1 93.38 676 GLU A N 1
ATOM 5426 C CA . GLU A 1 676 ? 15.953 -1.124 -4.125 1 93.38 676 GLU A CA 1
ATOM 5427 C C . GLU A 1 676 ? 17.031 -2.203 -4.156 1 93.38 676 GLU A C 1
ATOM 5429 O O . GLU A 1 676 ? 16.781 -3.33 -4.586 1 93.38 676 GLU A O 1
ATOM 5434 N N . PRO A 1 677 ? 18.234 -1.942 -3.729 1 89.31 677 PRO A N 1
ATOM 5435 C CA . PRO A 1 677 ? 19.344 -2.885 -3.85 1 89.31 677 PRO A CA 1
ATOM 5436 C C . PRO A 1 677 ? 19.109 -4.188 -3.092 1 89.31 677 PRO A C 1
ATOM 5438 O O . PRO A 1 677 ? 19.547 -5.25 -3.529 1 89.31 677 PRO A O 1
ATOM 5441 N N . GLU A 1 678 ? 18.359 -4.137 -2.033 1 89.31 678 GLU A N 1
ATOM 5442 C CA . GLU A 1 678 ? 18.078 -5.336 -1.254 1 89.31 678 GLU A CA 1
ATOM 5443 C C . GLU A 1 678 ? 16.766 -5.98 -1.683 1 89.31 678 GLU A C 1
ATOM 5445 O O . GLU A 1 678 ? 16.297 -6.934 -1.057 1 89.31 678 GLU A O 1
ATOM 5450 N N . GLY A 1 679 ? 16.172 -5.465 -2.771 1 93.25 679 GLY A N 1
ATOM 5451 C CA . GLY A 1 679 ? 14.938 -6.012 -3.297 1 93.25 679 GLY A CA 1
ATOM 5452 C C . GLY A 1 679 ? 15.156 -7.02 -4.41 1 93.25 679 GLY A C 1
ATOM 5453 O O . GLY A 1 679 ? 15.961 -7.941 -4.27 1 93.25 679 GLY A O 1
ATOM 5454 N N . LEU A 1 680 ? 14.469 -6.887 -5.57 1 94.38 680 LEU A N 1
ATOM 5455 C CA . LEU A 1 680 ? 14.453 -7.855 -6.664 1 94.38 680 LEU A CA 1
ATOM 5456 C C . LEU A 1 680 ? 15.82 -7.922 -7.348 1 94.38 680 LEU A C 1
ATOM 5458 O O . LEU A 1 680 ? 16.188 -8.961 -7.898 1 94.38 680 LEU A O 1
ATOM 5462 N N . PRO A 1 681 ? 16.609 -6.84 -7.316 1 92.5 681 PRO A N 1
ATOM 5463 C CA . PRO A 1 681 ? 17.938 -6.906 -7.953 1 92.5 681 PRO A CA 1
ATOM 5464 C C . PRO A 1 681 ? 18.828 -7.965 -7.324 1 92.5 681 PRO A C 1
ATOM 5466 O O . PRO A 1 681 ? 19.844 -8.359 -7.926 1 92.5 681 PRO A O 1
ATOM 5469 N N . GLN A 1 682 ? 18.516 -8.445 -6.203 1 88.69 682 GLN A N 1
ATOM 5470 C CA . GLN A 1 682 ? 19.297 -9.469 -5.52 1 88.69 682 GLN A CA 1
ATOM 5471 C C . GLN A 1 682 ? 19.125 -10.828 -6.184 1 88.69 682 GLN A C 1
ATOM 5473 O O . GLN A 1 682 ? 19.922 -11.742 -5.961 1 88.69 682 GLN A O 1
ATOM 5478 N N . LEU A 1 683 ? 18.062 -11.023 -6.906 1 90.94 683 LEU A N 1
ATOM 5479 C CA . LEU A 1 683 ? 17.766 -12.297 -7.551 1 90.94 683 LEU A CA 1
ATOM 5480 C C . LEU A 1 683 ? 18.688 -12.523 -8.75 1 90.94 683 LEU A C 1
ATOM 5482 O O . LEU A 1 683 ? 18.594 -11.805 -9.75 1 90.94 683 LEU A O 1
ATOM 5486 N N . PRO A 1 684 ? 19.562 -13.469 -8.703 1 86.69 684 PRO A N 1
ATOM 5487 C CA . PRO A 1 684 ? 20.625 -13.609 -9.695 1 86.69 684 PRO A CA 1
ATOM 5488 C C . PRO A 1 684 ? 20.094 -14.016 -11.07 1 86.69 684 PRO A C 1
ATOM 5490 O O . PRO A 1 684 ? 20.703 -13.688 -12.094 1 86.69 684 PRO A O 1
ATOM 5493 N N . LYS A 1 685 ? 18.938 -14.742 -11.164 1 89.94 685 LYS A N 1
ATOM 5494 C CA . LYS A 1 685 ? 18.5 -15.289 -12.438 1 89.94 685 LYS A CA 1
ATOM 5495 C C . LYS A 1 685 ? 17.266 -14.547 -12.953 1 89.94 685 LYS A C 1
ATOM 5497 O O . LYS A 1 685 ? 16.672 -14.945 -13.953 1 89.94 685 LYS A O 1
ATOM 5502 N N . LEU A 1 686 ? 16.812 -13.508 -12.242 1 92.88 686 LEU A N 1
ATOM 5503 C CA . LEU A 1 686 ? 15.602 -12.797 -12.617 1 92.88 686 LEU A CA 1
ATOM 5504 C C . LEU A 1 686 ? 15.773 -12.109 -13.969 1 92.88 686 LEU A C 1
ATOM 5506 O O . LEU A 1 686 ? 16.75 -11.391 -14.188 1 92.88 686 LEU A O 1
ATOM 5510 N N . GLU A 1 687 ? 14.836 -12.336 -14.898 1 91.31 687 GLU A N 1
ATOM 5511 C CA . GLU A 1 687 ? 14.93 -11.781 -16.25 1 91.31 687 GLU A CA 1
ATOM 5512 C C . GLU A 1 687 ? 13.75 -10.867 -16.547 1 91.31 687 GLU A C 1
ATOM 5514 O O . GLU A 1 687 ? 13.898 -9.852 -17.234 1 91.31 687 GLU A O 1
ATOM 5519 N N . VAL A 1 688 ? 12.617 -11.281 -16.016 1 93.5 688 VAL A N 1
ATOM 5520 C CA . VAL A 1 688 ? 11.414 -10.539 -16.391 1 93.5 688 VAL A CA 1
ATOM 5521 C C . VAL A 1 688 ? 10.578 -10.266 -15.148 1 93.5 688 VAL A C 1
ATOM 5523 O O . VAL A 1 688 ? 10.445 -11.125 -14.273 1 93.5 688 VAL A O 1
ATOM 5526 N N . VAL A 1 689 ? 10.102 -9.062 -15.062 1 95.56 689 VAL A N 1
ATOM 5527 C CA . VAL A 1 689 ? 9.125 -8.672 -14.055 1 95.56 689 VAL A CA 1
ATOM 5528 C C . VAL A 1 689 ? 7.828 -8.227 -14.727 1 95.56 689 VAL A C 1
ATOM 5530 O O . VAL A 1 689 ? 7.824 -7.27 -15.508 1 95.56 689 VAL A O 1
ATOM 5533 N N . TYR A 1 690 ? 6.762 -8.961 -14.477 1 93.75 690 TYR A N 1
ATOM 5534 C CA . TYR A 1 690 ? 5.441 -8.562 -14.938 1 93.75 690 TYR A CA 1
ATOM 5535 C C . TYR A 1 690 ? 4.742 -7.688 -13.906 1 93.75 690 TYR A C 1
ATOM 5537 O O . TYR A 1 690 ? 4.594 -8.086 -12.742 1 93.75 690 TYR A O 1
ATOM 5545 N N . LEU A 1 691 ? 4.398 -6.539 -14.305 1 93.44 691 LEU A N 1
ATOM 5546 C CA . LEU A 1 691 ? 3.729 -5.602 -13.406 1 93.44 691 LEU A CA 1
ATOM 5547 C C . LEU A 1 691 ? 2.25 -5.473 -13.758 1 93.44 691 LEU A C 1
ATOM 5549 O O . LEU A 1 691 ? 1.899 -4.895 -14.789 1 93.44 691 LEU A O 1
ATOM 5553 N N . ASP A 1 692 ? 1.393 -6.035 -12.867 1 89.44 692 ASP A N 1
ATOM 5554 C CA . ASP A 1 692 ? -0.053 -5.926 -13.039 1 89.44 692 ASP A CA 1
ATOM 5555 C C . ASP A 1 692 ? -0.599 -4.688 -12.336 1 89.44 692 ASP A C 1
ATOM 5557 O O . ASP A 1 692 ? -0.515 -4.574 -11.109 1 89.44 692 ASP A O 1
ATOM 5561 N N . SER A 1 693 ? -1.14 -3.77 -13.062 1 85.56 693 SER A N 1
ATOM 5562 C CA . SER A 1 693 ? -1.634 -2.51 -12.516 1 85.56 693 SER A CA 1
ATOM 5563 C C . SER A 1 693 ? -3.121 -2.592 -12.195 1 85.56 693 SER A C 1
ATOM 5565 O O . SER A 1 693 ? -3.85 -3.389 -12.789 1 85.56 693 SER A O 1
ATOM 5567 N N . PRO A 1 694 ? -3.465 -1.812 -11.148 1 76.31 694 PRO A N 1
ATOM 5568 C CA . PRO A 1 694 ? -4.906 -1.731 -10.898 1 76.31 694 PRO A CA 1
ATOM 5569 C C . PRO A 1 694 ? -5.656 -0.973 -11.992 1 76.31 694 PRO A C 1
ATOM 5571 O O . PRO A 1 694 ? -5.031 -0.406 -12.891 1 76.31 694 PRO A O 1
ATOM 5574 N N . SER A 1 695 ? -6.941 -1.027 -11.898 1 69.81 695 SER A N 1
ATOM 5575 C CA . SER A 1 695 ? -7.758 -0.261 -12.836 1 69.81 695 SER A CA 1
ATOM 5576 C C . SER A 1 695 ? -7.449 1.229 -12.742 1 69.81 695 SER A C 1
ATOM 5578 O O . SER A 1 695 ? -6.977 1.711 -11.711 1 69.81 695 SER A O 1
ATOM 5580 N N . LEU A 1 696 ? -7.629 1.955 -13.703 1 62.47 696 LEU A N 1
ATOM 5581 C CA . LEU A 1 696 ? -7.238 3.348 -13.891 1 62.47 696 LEU A CA 1
ATOM 5582 C C . LEU A 1 696 ? -7.758 4.219 -12.75 1 62.47 696 LEU A C 1
ATOM 5584 O O . LEU A 1 696 ? -7.043 5.09 -12.25 1 62.47 696 LEU A O 1
ATOM 5588 N N . PRO A 1 697 ? -8.891 3.922 -12.25 1 60.44 697 PRO A N 1
ATOM 5589 C CA . PRO A 1 697 ? -9.422 4.828 -11.227 1 60.44 697 PRO A CA 1
ATOM 5590 C C . PRO A 1 697 ? -8.648 4.746 -9.914 1 60.44 697 PRO A C 1
ATOM 5592 O O . PRO A 1 697 ? -8.766 5.637 -9.07 1 60.44 697 PRO A O 1
ATOM 5595 N N . ARG A 1 698 ? -7.75 3.865 -9.797 1 73.19 698 ARG A N 1
ATOM 5596 C CA . ARG A 1 698 ? -7.023 3.721 -8.547 1 73.19 698 ARG A CA 1
ATOM 5597 C C . ARG A 1 698 ? -5.617 4.305 -8.656 1 73.19 698 ARG A C 1
ATOM 5599 O O . ARG A 1 698 ? -4.871 4.328 -7.676 1 73.19 698 ARG A O 1
ATOM 5606 N N . LEU A 1 699 ? -5.352 4.723 -9.82 1 82.94 699 LEU A N 1
ATOM 5607 C CA . LEU A 1 699 ? -4.113 5.461 -10.031 1 82.94 699 LEU A CA 1
ATOM 5608 C C . LEU A 1 699 ? -4.355 6.965 -9.953 1 82.94 699 LEU A C 1
ATOM 5610 O O . LEU A 1 699 ? -4.844 7.57 -10.906 1 82.94 699 LEU A O 1
ATOM 5614 N N . TYR A 1 700 ? -3.949 7.602 -8.906 1 84.94 700 TYR A N 1
ATOM 5615 C CA . TYR A 1 700 ? -4.379 8.953 -8.57 1 84.94 700 TYR A CA 1
ATOM 5616 C C . TYR A 1 700 ? -3.537 9.992 -9.297 1 84.94 700 TYR A C 1
ATOM 5618 O O . TYR A 1 700 ? -3.957 11.141 -9.461 1 84.94 700 TYR A O 1
ATOM 5626 N N . ASP A 1 701 ? -2.357 9.695 -9.711 1 88 701 ASP A N 1
ATOM 5627 C CA . ASP A 1 701 ? -1.482 10.641 -10.398 1 88 701 ASP A CA 1
ATOM 5628 C C . ASP A 1 701 ? -1.769 10.648 -11.906 1 88 701 ASP A C 1
ATOM 5630 O O . ASP A 1 701 ? -2.541 9.828 -12.398 1 88 701 ASP A O 1
ATOM 5634 N N . SER A 1 702 ? -1.195 11.594 -12.594 1 85.62 702 SER A N 1
ATOM 5635 C CA . SER A 1 702 ? -1.354 11.68 -14.047 1 85.62 702 SER A CA 1
ATOM 5636 C C . SER A 1 702 ? -0.69 10.508 -14.75 1 85.62 702 SER A C 1
ATOM 5638 O O . SER A 1 702 ? 0.204 9.867 -14.195 1 85.62 702 SER A O 1
ATOM 5640 N N . ASN A 1 703 ? -1.142 10.094 -15.961 1 84.5 703 ASN A N 1
ATOM 5641 C CA . ASN A 1 703 ? -0.57 8.984 -16.719 1 84.5 703 ASN A CA 1
ATOM 5642 C C . ASN A 1 703 ? 0.907 9.219 -17.016 1 84.5 703 ASN A C 1
ATOM 5644 O O . ASN A 1 703 ? 1.707 8.281 -17 1 84.5 703 ASN A O 1
ATOM 5648 N N . LEU A 1 704 ? 1.176 10.461 -17.328 1 86.44 704 LEU A N 1
ATOM 5649 C CA . LEU A 1 704 ? 2.568 10.781 -17.625 1 86.44 704 LEU A CA 1
ATOM 5650 C C . LEU A 1 704 ? 3.447 10.562 -16.391 1 86.44 704 LEU A C 1
ATOM 5652 O O . LEU A 1 704 ? 4.566 10.062 -16.5 1 86.44 704 LEU A O 1
ATOM 5656 N N . TYR A 1 705 ? 2.896 10.977 -15.312 1 89.31 705 TYR A N 1
ATOM 5657 C CA . TYR A 1 705 ? 3.633 10.797 -14.07 1 89.31 705 TYR A CA 1
ATOM 5658 C C . TYR A 1 705 ? 3.84 9.32 -13.766 1 89.31 705 TYR A C 1
ATOM 5660 O O . TYR A 1 705 ? 4.941 8.906 -13.391 1 89.31 705 TYR A O 1
ATOM 5668 N N . ILE A 1 706 ? 2.854 8.523 -13.938 1 89 706 ILE A N 1
ATOM 5669 C CA . ILE A 1 706 ? 2.898 7.094 -13.648 1 89 706 ILE A CA 1
ATOM 5670 C C . ILE A 1 706 ? 3.871 6.406 -14.609 1 89 706 ILE A C 1
ATOM 5672 O O . ILE A 1 706 ? 4.672 5.566 -14.195 1 89 706 ILE A O 1
ATOM 5676 N N . GLU A 1 707 ? 3.811 6.707 -15.883 1 89 707 GLU A N 1
ATOM 5677 C CA . GLU A 1 707 ? 4.719 6.129 -16.875 1 89 707 GLU A CA 1
ATOM 5678 C C . GLU A 1 707 ? 6.172 6.445 -16.531 1 89 707 GLU A C 1
ATOM 5680 O O . GLU A 1 707 ? 7.051 5.594 -16.688 1 89 707 GLU A O 1
ATOM 5685 N N . LYS A 1 708 ? 6.34 7.621 -16.109 1 91.5 708 LYS A N 1
ATOM 5686 C CA . LYS A 1 708 ? 7.691 8.016 -15.727 1 91.5 708 LYS A CA 1
ATOM 5687 C C . LYS A 1 708 ? 8.18 7.203 -14.531 1 91.5 708 LYS A C 1
ATOM 5689 O O . LYS A 1 708 ? 9.352 6.828 -14.469 1 91.5 708 LYS A O 1
ATOM 5694 N N . ARG A 1 709 ? 7.32 6.996 -13.633 1 92.19 709 ARG A N 1
ATOM 5695 C CA . ARG A 1 709 ? 7.695 6.238 -12.445 1 92.19 709 ARG A CA 1
ATOM 5696 C C . ARG A 1 709 ? 7.965 4.777 -12.789 1 92.19 709 ARG A C 1
ATOM 5698 O O . ARG A 1 709 ? 8.844 4.148 -12.203 1 92.19 709 ARG A O 1
ATOM 5705 N N . ILE A 1 710 ? 7.227 4.16 -13.734 1 92.88 710 ILE A N 1
ATOM 5706 C CA . ILE A 1 710 ? 7.441 2.783 -14.164 1 92.88 710 ILE A CA 1
ATOM 5707 C C . ILE A 1 710 ? 8.766 2.676 -14.906 1 92.88 710 ILE A C 1
ATOM 5709 O O . ILE A 1 710 ? 9.516 1.712 -14.727 1 92.88 710 ILE A O 1
ATOM 5713 N N . GLN A 1 711 ? 9.047 3.645 -15.688 1 93.62 711 GLN A N 1
ATOM 5714 C CA . GLN A 1 711 ? 10.344 3.67 -16.359 1 93.62 711 GLN A CA 1
ATOM 5715 C C . GLN A 1 711 ? 11.484 3.766 -15.352 1 93.62 711 GLN A C 1
ATOM 5717 O O . GLN A 1 711 ? 12.516 3.104 -15.508 1 93.62 711 GLN A O 1
ATOM 5722 N N . GLU A 1 712 ? 11.281 4.637 -14.406 1 94.19 712 GLU A N 1
ATOM 5723 C CA . GLU A 1 712 ? 12.273 4.75 -13.344 1 94.19 712 GLU A CA 1
ATOM 5724 C C . GLU A 1 712 ? 12.445 3.424 -12.602 1 94.19 712 GLU A C 1
ATOM 5726 O O . GLU A 1 712 ? 13.547 3.074 -12.195 1 94.19 712 GLU A O 1
ATOM 5731 N N . PHE A 1 713 ? 11.391 2.779 -12.445 1 94.88 713 PHE A N 1
ATOM 5732 C CA . PHE A 1 713 ? 11.406 1.466 -11.812 1 94.88 713 PHE A CA 1
ATOM 5733 C C . PHE A 1 713 ? 12.328 0.513 -12.562 1 94.88 713 PHE A C 1
ATOM 5735 O O . PHE A 1 713 ? 13.203 -0.119 -11.953 1 94.88 713 PHE A O 1
ATOM 5742 N N . GLU A 1 714 ? 12.102 0.376 -13.805 1 95.38 714 GLU A N 1
ATOM 5743 C CA . GLU A 1 714 ? 12.938 -0.49 -14.625 1 95.38 714 GLU A CA 1
ATOM 5744 C C . GLU A 1 714 ? 14.391 -0.044 -14.594 1 95.38 714 GLU A C 1
ATOM 5746 O O . GLU A 1 714 ? 15.297 -0.872 -14.469 1 95.38 714 GLU A O 1
ATOM 5751 N N . THR A 1 715 ? 14.633 1.243 -14.664 1 94.44 715 THR A N 1
ATOM 5752 C CA . THR A 1 715 ? 15.992 1.785 -14.633 1 94.44 715 THR A CA 1
ATOM 5753 C C . THR A 1 715 ? 16.672 1.464 -13.305 1 94.44 715 THR A C 1
ATOM 5755 O O . THR A 1 715 ? 17.828 1.05 -13.273 1 94.44 715 THR A O 1
ATOM 5758 N N . ARG A 1 716 ? 15.977 1.67 -12.234 1 94 716 ARG A N 1
ATOM 5759 C CA . ARG A 1 716 ? 16.516 1.407 -10.906 1 94 716 ARG A CA 1
ATOM 5760 C C . ARG A 1 716 ? 16.828 -0.074 -10.727 1 94 716 ARG A C 1
ATOM 5762 O O . ARG A 1 716 ? 17.844 -0.429 -10.125 1 94 716 ARG A O 1
ATOM 5769 N N . LEU A 1 717 ? 15.93 -0.964 -11.219 1 94.31 717 LEU A N 1
ATOM 5770 C CA . LEU A 1 717 ? 16.156 -2.402 -11.148 1 94.31 717 LEU A CA 1
ATOM 5771 C C . LEU A 1 717 ? 17.5 -2.77 -11.781 1 94.31 717 LEU A C 1
ATOM 5773 O O . LEU A 1 717 ? 18.297 -3.479 -11.164 1 94.31 717 LEU A O 1
ATOM 5777 N N . ASN A 1 718 ? 17.734 -2.256 -12.93 1 93.12 718 ASN A N 1
ATOM 5778 C CA . ASN A 1 718 ? 18.922 -2.625 -13.688 1 93.12 718 ASN A CA 1
ATOM 5779 C C . ASN A 1 718 ? 20.172 -1.933 -13.141 1 93.12 718 ASN A C 1
ATOM 5781 O O . ASN A 1 718 ? 21.266 -2.516 -13.133 1 93.12 718 ASN A O 1
ATOM 5785 N N . GLU A 1 719 ? 20.047 -0.694 -12.641 1 90.62 719 GLU A N 1
ATOM 5786 C CA . GLU A 1 719 ? 21.156 0.009 -12.031 1 90.62 719 GLU A CA 1
ATOM 5787 C C . GLU A 1 719 ? 21.625 -0.692 -10.758 1 90.62 719 GLU A C 1
ATOM 5789 O O . GLU A 1 719 ? 22.828 -0.822 -10.516 1 90.62 719 GLU A O 1
ATOM 5794 N N . ASN A 1 720 ? 20.719 -1.076 -10.039 1 89.38 720 ASN A N 1
ATOM 5795 C CA . ASN A 1 720 ? 21.062 -1.704 -8.766 1 89.38 720 ASN A CA 1
ATOM 5796 C C . ASN A 1 720 ? 21.594 -3.119 -8.961 1 89.38 720 ASN A C 1
ATOM 5798 O O . ASN A 1 720 ? 22.25 -3.668 -8.078 1 89.38 720 ASN A O 1
ATOM 5802 N N . VAL A 1 721 ? 21.25 -3.789 -10.07 1 86.62 721 VAL A N 1
ATOM 5803 C CA . VAL A 1 721 ? 21.844 -5.07 -10.422 1 86.62 721 VAL A CA 1
ATOM 5804 C C . VAL A 1 721 ? 23.328 -4.883 -10.711 1 86.62 721 VAL A C 1
ATOM 5806 O O . VAL A 1 721 ? 24.156 -5.688 -10.273 1 86.62 721 VAL A O 1
ATOM 5809 N N . ILE A 1 722 ? 23.656 -3.814 -11.398 1 70.88 722 ILE A N 1
ATOM 5810 C CA . ILE A 1 722 ? 25.031 -3.504 -11.773 1 70.88 722 ILE A CA 1
ATOM 5811 C C . ILE A 1 722 ? 25.859 -3.172 -10.523 1 70.88 722 ILE A C 1
ATOM 5813 O O . ILE A 1 722 ? 26.984 -3.652 -10.367 1 70.88 722 ILE A O 1
ATOM 5817 N N . LEU A 1 723 ? 25.25 -2.324 -9.633 1 69.56 723 LEU A N 1
ATOM 5818 C CA . LEU A 1 723 ? 25.938 -1.898 -8.43 1 69.56 723 LEU A CA 1
ATOM 5819 C C . LEU A 1 723 ? 26.25 -3.092 -7.531 1 69.56 723 LEU A C 1
ATOM 5821 O O . LEU A 1 723 ? 27.328 -3.168 -6.949 1 69.56 723 LEU A O 1
ATOM 5825 N N . LYS A 1 724 ? 25.391 -3.959 -7.508 1 66.38 724 LYS A N 1
ATOM 5826 C CA . LYS A 1 724 ? 25.594 -5.145 -6.684 1 66.38 724 LYS A CA 1
ATOM 5827 C C . LYS A 1 724 ? 26.703 -6.02 -7.262 1 66.38 724 LYS A C 1
ATOM 5829 O O . LYS A 1 724 ? 27.531 -6.562 -6.52 1 66.38 724 LYS A O 1
ATOM 5834 N N . ARG A 1 725 ? 26.688 -6.137 -8.5 1 61.06 725 ARG A N 1
ATOM 5835 C CA . ARG A 1 725 ? 27.734 -6.914 -9.156 1 61.06 725 ARG A CA 1
ATOM 5836 C C . ARG A 1 725 ? 29.109 -6.27 -8.961 1 61.06 725 ARG A C 1
ATOM 5838 O O . ARG A 1 725 ? 30.094 -6.965 -8.711 1 61.06 725 ARG A O 1
ATOM 5845 N N . ALA A 1 726 ? 29 -4.941 -8.992 1 54.41 726 ALA A N 1
ATOM 5846 C CA . ALA A 1 726 ? 30.25 -4.203 -8.82 1 54.41 726 ALA A CA 1
ATOM 5847 C C . ALA A 1 726 ? 30.781 -4.348 -7.395 1 54.41 726 ALA A C 1
ATOM 5849 O O . ALA A 1 726 ? 31.984 -4.516 -7.188 1 54.41 726 ALA A O 1
ATOM 5850 N N . ASN A 1 727 ? 29.906 -4.324 -6.547 1 56.41 727 ASN A N 1
ATOM 5851 C CA . ASN A 1 727 ? 30.312 -4.48 -5.152 1 56.41 727 ASN A CA 1
ATOM 5852 C C . ASN A 1 727 ? 30.828 -5.887 -4.875 1 56.41 727 ASN A C 1
ATOM 5854 O O . ASN A 1 727 ? 31.781 -6.059 -4.109 1 56.41 727 ASN A O 1
ATOM 5858 N N . LEU A 1 728 ? 30.219 -6.875 -5.562 1 52.59 728 LEU A N 1
ATOM 5859 C CA . LEU A 1 728 ? 30.672 -8.25 -5.406 1 52.59 728 LEU A CA 1
ATOM 5860 C C . LEU A 1 728 ? 32.031 -8.453 -6.031 1 52.59 728 LEU A C 1
ATOM 5862 O O . LEU A 1 728 ? 32.875 -9.164 -5.477 1 52.59 728 LEU A O 1
ATOM 5866 N N . ILE A 1 729 ? 32.312 -7.797 -7.109 1 49.53 729 ILE A N 1
ATOM 5867 C CA . ILE A 1 729 ? 33.594 -7.871 -7.766 1 49.53 729 ILE A CA 1
ATOM 5868 C C . ILE A 1 729 ? 34.656 -7.168 -6.906 1 49.53 729 ILE A C 1
ATOM 5870 O O . ILE A 1 729 ? 35.75 -7.672 -6.738 1 49.53 729 ILE A O 1
ATOM 5874 N N . SER A 1 730 ? 34.219 -6.027 -6.371 1 50.31 730 SER A N 1
ATOM 5875 C CA . SER A 1 730 ? 35.156 -5.281 -5.555 1 50.31 730 SER A CA 1
ATOM 5876 C C . SER A 1 730 ? 35.5 -6.027 -4.27 1 50.31 730 SER A C 1
ATOM 5878 O O . SER A 1 730 ? 36.625 -5.961 -3.783 1 50.31 730 SER A O 1
ATOM 5880 N N . LEU A 1 731 ? 34.531 -6.703 -3.777 1 44.19 731 LEU A N 1
ATOM 5881 C CA . LEU A 1 731 ? 34.781 -7.48 -2.572 1 44.19 731 LEU A CA 1
ATOM 5882 C C . LEU A 1 731 ? 35.688 -8.68 -2.881 1 44.19 731 LEU A C 1
ATOM 5884 O O . LEU A 1 731 ? 36.469 -9.117 -2.027 1 44.19 731 LEU A O 1
ATOM 5888 N N . GLN A 1 732 ? 35.531 -9.281 -3.99 1 42.78 732 GLN A N 1
ATOM 5889 C CA . GLN A 1 732 ? 36.406 -10.375 -4.359 1 42.78 732 GLN A CA 1
ATOM 5890 C C . GLN A 1 732 ? 37.844 -9.891 -4.555 1 42.78 732 GLN A C 1
ATOM 5892 O O . GLN A 1 732 ? 38.812 -10.617 -4.273 1 42.78 732 GLN A O 1
ATOM 5897 N N . HIS A 1 733 ? 37.938 -8.711 -4.902 1 40.28 733 HIS A N 1
ATOM 5898 C CA . HIS A 1 733 ? 39.312 -8.219 -5.109 1 40.28 733 HIS A CA 1
ATOM 5899 C C . HIS A 1 733 ? 39.906 -7.723 -3.803 1 40.28 733 HIS A C 1
ATOM 5901 O O . HIS A 1 733 ? 41.094 -7.418 -3.746 1 40.28 733 HIS A O 1
ATOM 5907 N N . ARG A 1 734 ? 38.656 -7.398 -2.803 1 36.47 734 ARG A N 1
ATOM 5908 C CA . ARG A 1 734 ? 39.312 -6.887 -1.594 1 36.47 734 ARG A CA 1
ATOM 5909 C C . ARG A 1 734 ? 39.906 -8.016 -0.763 1 36.47 734 ARG A C 1
ATOM 5911 O O . ARG A 1 734 ? 39.469 -8.258 0.367 1 36.47 734 ARG A O 1
ATOM 5918 N N . GLU A 1 735 ? 40.656 -9.383 -1.23 1 32.5 735 GLU A N 1
ATOM 5919 C CA . GLU A 1 735 ? 41.5 -10.297 -0.462 1 32.5 735 GLU A CA 1
ATOM 5920 C C . GLU A 1 735 ? 42.875 -9.695 -0.19 1 32.5 735 GLU A C 1
ATOM 5922 O O . GLU A 1 735 ? 43.469 -9.07 -1.069 1 32.5 735 GLU A O 1
ATOM 5927 N N . PRO A 1 736 ? 43.219 -9.664 1.077 1 30.75 736 PRO A N 1
ATOM 5928 C CA . PRO A 1 736 ? 44.531 -9.188 1.466 1 30.75 736 PRO A CA 1
ATOM 5929 C C . PRO A 1 736 ? 45.656 -9.844 0.669 1 30.75 736 PRO A C 1
ATOM 5931 O O . PRO A 1 736 ? 45.594 -11.031 0.349 1 30.75 736 PRO A O 1
ATOM 5934 N N . VAL A 1 737 ? 46.406 -9 0.039 1 29.23 737 VAL A N 1
ATOM 5935 C CA . VAL A 1 737 ? 47.719 -9.305 -0.542 1 29.23 737 VAL A CA 1
ATOM 5936 C C . VAL A 1 737 ? 48.594 -9.992 0.496 1 29.23 737 VAL A C 1
ATOM 5938 O O . VAL A 1 737 ? 48.938 -9.398 1.515 1 29.23 737 VAL A O 1
ATOM 5941 N N . ALA A 1 738 ? 48.406 -11.281 0.793 1 27.34 738 ALA A N 1
ATOM 5942 C CA . ALA A 1 738 ? 49.438 -12.016 1.488 1 27.34 738 ALA A CA 1
ATOM 5943 C C . ALA A 1 738 ? 50.812 -11.703 0.889 1 27.34 738 ALA A C 1
ATOM 5945 O O . ALA A 1 738 ? 50.906 -11.281 -0.264 1 27.34 738 ALA A O 1
ATOM 5946 N N . SER A 1 739 ? 51.844 -11.859 1.776 1 24.98 739 SER A N 1
ATOM 5947 C CA . SER A 1 739 ? 53.281 -11.633 1.682 1 24.98 739 SER A CA 1
ATOM 5948 C C . SER A 1 739 ? 53.875 -12.305 0.446 1 24.98 739 SER A C 1
ATOM 5950 O O . SER A 1 739 ? 53.344 -13.312 -0.027 1 24.98 739 SER A O 1
ATOM 5952 N N . PRO A 1 740 ? 54.938 -11.664 -0.205 1 26.12 740 PRO A N 1
ATOM 5953 C CA . PRO A 1 740 ? 55.625 -11.898 -1.468 1 26.12 740 PRO A CA 1
ATOM 5954 C C . PRO A 1 740 ? 56.375 -13.234 -1.494 1 26.12 740 PRO A C 1
ATOM 5956 O O . PRO A 1 740 ? 57.219 -13.461 -2.355 1 26.12 740 PRO A O 1
ATOM 5959 N N . GLY A 1 741 ? 56.125 -14.234 -0.583 1 21.31 741 GLY A N 1
ATOM 5960 C CA . GLY A 1 741 ? 57.25 -15.141 -0.69 1 21.31 741 GLY A CA 1
ATOM 5961 C C . GLY A 1 741 ? 57.5 -15.633 -2.105 1 21.31 741 GLY A C 1
ATOM 5962 O O . GLY A 1 741 ? 58.281 -15.047 -2.848 1 21.31 741 GLY A O 1
ATOM 5963 N N . SER A 1 742 ? 57.406 -16.984 -2.34 1 20.66 742 SER A N 1
ATOM 5964 C CA . SER A 1 742 ? 58.281 -17.781 -3.203 1 20.66 742 SER A CA 1
ATOM 5965 C C . SER A 1 742 ? 57.969 -17.531 -4.676 1 20.66 742 SER A C 1
ATOM 5967 O O . SER A 1 742 ? 56.844 -17.125 -5.023 1 20.66 742 SER A O 1
ATOM 5969 N N . LYS A 1 743 ? 59.031 -17.547 -5.512 1 21.19 743 LYS A N 1
ATOM 5970 C CA . LYS A 1 743 ? 59.562 -17.359 -6.855 1 21.19 743 LYS A CA 1
ATOM 5971 C C . LYS A 1 743 ? 58.844 -18.234 -7.867 1 21.19 743 LYS A C 1
ATOM 5973 O O . LYS A 1 743 ? 59.312 -18.406 -8.992 1 21.19 743 LYS A O 1
ATOM 5978 N N . ALA A 1 744 ? 58 -19.234 -7.5 1 20.25 744 ALA A N 1
ATOM 5979 C CA . ALA A 1 744 ? 57.719 -20.328 -8.453 1 20.25 744 ALA A CA 1
ATOM 5980 C C . ALA A 1 744 ? 57.344 -19.766 -9.82 1 20.25 744 ALA A C 1
ATOM 5982 O O . ALA A 1 744 ? 56.938 -18.609 -9.938 1 20.25 744 ALA A O 1
ATOM 5983 N N . SER A 1 745 ? 57.281 -20.859 -10.859 1 21.28 745 SER A N 1
ATOM 5984 C CA . SER A 1 745 ? 57.312 -21.031 -12.312 1 21.28 745 SER A CA 1
ATOM 5985 C C . SER A 1 745 ? 56.219 -20.203 -12.984 1 21.28 745 SER A C 1
ATOM 5987 O O . SER A 1 745 ? 55.219 -19.875 -12.359 1 21.28 745 SER A O 1
ATOM 5989 N N . SER A 1 746 ? 56.656 -19.578 -14.102 1 21.06 746 SER A N 1
ATOM 5990 C CA . SER A 1 746 ? 56.062 -18.734 -15.125 1 21.06 746 SER A CA 1
ATOM 5991 C C . SER A 1 746 ? 54.812 -19.375 -15.719 1 21.06 746 SER A C 1
ATOM 5993 O O . SER A 1 746 ? 54.844 -19.891 -16.828 1 21.06 746 SER A O 1
ATOM 5995 N N . LYS A 1 747 ? 54.125 -20.359 -15.031 1 21 747 LYS A N 1
ATOM 5996 C CA . LYS A 1 747 ? 53.062 -20.922 -15.852 1 21 747 LYS A CA 1
ATOM 5997 C C . LYS A 1 747 ? 52.188 -19.828 -16.469 1 21 747 LYS A C 1
ATOM 5999 O O . LYS A 1 747 ? 51.75 -18.922 -15.766 1 21 747 LYS A O 1
ATOM 6004 N N . GLN A 1 748 ? 52.5 -19.719 -17.828 1 20.84 748 GLN A N 1
ATOM 6005 C CA . GLN A 1 748 ? 51.781 -18.922 -18.828 1 20.84 748 GLN A CA 1
ATOM 6006 C C . GLN A 1 748 ? 50.281 -19 -18.594 1 20.84 748 GLN A C 1
ATOM 6008 O O . GLN A 1 748 ? 49.688 -20.094 -18.641 1 20.84 748 GLN A O 1
ATOM 6013 N N . GLU A 1 749 ? 49.875 -18.344 -17.578 1 23.83 749 GLU A N 1
ATOM 6014 C CA . GLU A 1 749 ? 48.438 -18.188 -17.375 1 23.83 749 GLU A CA 1
ATOM 6015 C C . GLU A 1 749 ? 47.719 -17.891 -18.688 1 23.83 749 GLU A C 1
ATOM 6017 O O . GLU A 1 749 ? 48.062 -16.922 -19.375 1 23.83 749 GLU A O 1
ATOM 6022 N N . PHE A 1 750 ? 47.531 -19.062 -19.422 1 20.91 750 PHE A N 1
ATOM 6023 C CA . PHE A 1 750 ? 46.656 -19.016 -20.594 1 20.91 750 PHE A CA 1
ATOM 6024 C C . PHE A 1 750 ? 45.469 -18.078 -20.359 1 20.91 750 PHE A C 1
ATOM 6026 O O . PHE A 1 750 ? 44.75 -18.219 -19.391 1 20.91 750 PHE A O 1
ATOM 6033 N N . ASN A 1 751 ? 45.812 -16.828 -20.641 1 24.61 751 ASN A N 1
ATOM 6034 C CA . ASN A 1 751 ? 44.844 -15.758 -20.812 1 24.61 751 ASN A CA 1
ATOM 6035 C C . ASN A 1 751 ? 43.688 -16.203 -21.703 1 24.61 751 ASN A C 1
ATOM 6037 O O . ASN A 1 751 ? 43.781 -16.156 -22.922 1 24.61 751 ASN A O 1
ATOM 6041 N N . LEU A 1 752 ? 43.219 -17.453 -21.469 1 23.75 752 LEU A N 1
ATOM 6042 C CA . LEU A 1 752 ? 41.969 -17.672 -22.188 1 23.75 752 LEU A CA 1
ATOM 6043 C C . LEU A 1 752 ? 41.094 -16.438 -22.141 1 23.75 752 LEU A C 1
ATOM 6045 O O . LEU A 1 752 ? 40.719 -15.961 -21.047 1 23.75 752 LEU A O 1
ATOM 6049 N N . GLY A 1 753 ? 41.406 -15.484 -23.031 1 26.34 753 GLY A N 1
ATOM 6050 C CA . GLY A 1 753 ? 40.594 -14.375 -23.484 1 26.34 753 GLY A CA 1
ATOM 6051 C C . GLY A 1 753 ? 39.094 -14.688 -23.484 1 26.34 753 GLY A C 1
ATOM 6052 O O . GLY A 1 753 ? 38.469 -14.781 -24.531 1 26.34 753 GLY A O 1
ATOM 6053 N N . SER A 1 754 ? 38.719 -15.711 -22.781 1 25.94 754 SER A N 1
ATOM 6054 C CA . SER A 1 754 ? 37.281 -15.852 -22.766 1 25.94 754 SER A CA 1
ATOM 6055 C C . SER A 1 754 ? 36.594 -14.516 -22.516 1 25.94 754 SER A C 1
ATOM 6057 O O . SER A 1 754 ? 36.781 -13.906 -21.453 1 25.94 754 SER A O 1
ATOM 6059 N N . SER A 1 755 ? 36.719 -13.594 -23.516 1 28.06 755 SER A N 1
ATOM 6060 C CA . SER A 1 755 ? 35.719 -12.531 -23.609 1 28.06 755 SER A CA 1
ATOM 6061 C C . SER A 1 755 ? 34.344 -13.008 -23.156 1 28.06 755 SER A C 1
ATOM 6063 O O . SER A 1 755 ? 33.625 -13.68 -23.906 1 28.06 755 SER A O 1
ATOM 6065 N N . SER A 1 756 ? 34.281 -13.719 -22.203 1 30.78 756 SER A N 1
ATOM 6066 C CA . SER A 1 756 ? 32.938 -13.914 -21.672 1 30.78 756 SER A CA 1
ATOM 6067 C C . SER A 1 756 ? 32.125 -12.633 -21.766 1 30.78 756 SER A C 1
ATOM 6069 O O . SER A 1 756 ? 32.438 -11.633 -21.125 1 30.78 756 SER A O 1
ATOM 6071 N N . GLN A 1 757 ? 31.859 -12.18 -22.984 1 31.36 757 GLN A N 1
ATOM 6072 C CA . GLN A 1 757 ? 30.75 -11.234 -23.078 1 31.36 757 GLN A CA 1
ATOM 6073 C C . GLN A 1 757 ? 29.781 -11.398 -21.906 1 31.36 757 GLN A C 1
ATOM 6075 O O . GLN A 1 757 ? 29.047 -12.391 -21.844 1 31.36 757 GLN A O 1
ATOM 6080 N N . SER A 1 758 ? 30.172 -11.312 -20.781 1 37.47 758 SER A N 1
ATOM 6081 C CA . SER A 1 758 ? 29.281 -11.203 -19.625 1 37.47 758 SER A CA 1
ATOM 6082 C C . SER A 1 758 ? 27.969 -10.523 -19.984 1 37.47 758 SER A C 1
ATOM 6084 O O . SER A 1 758 ? 27.953 -9.312 -20.234 1 37.47 758 SER A O 1
ATOM 6086 N N . THR A 1 759 ? 27.25 -11 -20.859 1 45.5 759 THR A N 1
ATOM 6087 C CA . THR A 1 759 ? 25.891 -10.547 -21.172 1 45.5 759 THR A CA 1
ATOM 6088 C C . THR A 1 759 ? 25.219 -9.977 -19.938 1 45.5 759 THR A C 1
ATOM 6090 O O . THR A 1 759 ? 25.062 -10.672 -18.922 1 45.5 759 THR A O 1
ATOM 6093 N N . THR A 1 760 ? 25.422 -8.773 -19.609 1 59.22 760 THR A N 1
ATOM 6094 C CA . THR A 1 760 ? 24.812 -7.969 -18.547 1 59.22 760 THR A CA 1
ATOM 6095 C C . THR A 1 760 ? 23.344 -8.359 -18.344 1 59.22 760 THR A C 1
ATOM 6097 O O . THR A 1 760 ? 22.562 -8.352 -19.297 1 59.22 760 THR A O 1
ATOM 6100 N N . ARG A 1 761 ? 23.109 -9.086 -17.422 1 76.88 761 ARG A N 1
ATOM 6101 C CA . ARG A 1 761 ? 21.75 -9.453 -17.031 1 76.88 761 ARG A CA 1
ATOM 6102 C C . ARG A 1 761 ? 20.828 -8.234 -17 1 76.88 761 ARG A C 1
ATOM 6104 O O . ARG A 1 761 ? 21.156 -7.223 -16.375 1 76.88 761 ARG A O 1
ATOM 6111 N N . LYS A 1 762 ? 19.938 -8.18 -17.969 1 86.5 762 LYS A N 1
ATOM 6112 C CA . LYS A 1 762 ? 18.969 -7.105 -18.016 1 86.5 762 LYS A CA 1
ATOM 6113 C C . LYS A 1 762 ? 17.578 -7.602 -17.594 1 86.5 762 LYS A C 1
ATOM 6115 O O . LYS A 1 762 ? 17.109 -8.633 -18.078 1 86.5 762 LYS A O 1
ATOM 6120 N N . ILE A 1 763 ? 17.047 -6.984 -16.609 1 92.69 763 ILE A N 1
ATOM 6121 C CA . ILE A 1 763 ? 15.695 -7.289 -16.172 1 92.69 763 ILE A CA 1
ATOM 6122 C C . ILE A 1 763 ? 14.695 -6.453 -16.969 1 92.69 763 ILE A C 1
ATOM 6124 O O . ILE A 1 763 ? 14.797 -5.223 -17.016 1 92.69 763 ILE A O 1
ATOM 6128 N N . THR A 1 764 ? 13.789 -7.074 -17.641 1 92.62 764 THR A N 1
ATOM 6129 C CA . THR A 1 764 ? 12.766 -6.387 -18.406 1 92.62 764 THR A CA 1
ATOM 6130 C C . THR A 1 764 ? 11.461 -6.293 -17.609 1 92.62 764 THR A C 1
ATOM 6132 O O . THR A 1 764 ? 11.047 -7.262 -16.969 1 92.62 764 THR A O 1
ATOM 6135 N N . VAL A 1 765 ? 10.914 -5.09 -17.578 1 94.12 765 VAL A N 1
ATOM 6136 C CA . VAL A 1 765 ? 9.633 -4.887 -16.922 1 94.12 765 VAL A CA 1
ATOM 6137 C C . VAL A 1 765 ? 8.516 -4.828 -17.969 1 94.12 765 VAL A C 1
ATOM 6139 O O . VAL A 1 765 ? 8.562 -4.012 -18.891 1 94.12 765 VAL A O 1
ATOM 6142 N N . VAL A 1 766 ? 7.613 -5.684 -17.891 1 90.62 766 VAL A N 1
ATOM 6143 C CA . VAL A 1 766 ? 6.465 -5.715 -18.797 1 90.62 766 VAL A CA 1
ATOM 6144 C C . VAL A 1 766 ? 5.223 -5.195 -18.062 1 90.62 766 VAL A C 1
ATOM 6146 O O . VAL A 1 766 ? 4.781 -5.793 -17.078 1 90.62 766 VAL A O 1
ATOM 6149 N N . HIS A 1 767 ? 4.953 -3.941 -18.516 1 86.25 767 HIS A N 1
ATOM 6150 C CA . HIS A 1 767 ? 3.787 -3.309 -17.891 1 86.25 767 HIS A CA 1
ATOM 6151 C C . HIS A 1 767 ? 2.529 -3.555 -18.719 1 86.25 767 HIS A C 1
ATOM 6153 O O . HIS A 1 767 ? 2.531 -3.352 -19.938 1 86.25 767 HIS A O 1
ATOM 6159 N N . GLY A 1 768 ? 1.592 -4.16 -18.266 1 67.06 768 GLY A N 1
ATOM 6160 C CA . GLY A 1 768 ? 0.393 -4.379 -19.062 1 67.06 768 GLY A CA 1
ATOM 6161 C C . GLY A 1 768 ? -0.853 -4.578 -18.219 1 67.06 768 GLY A C 1
ATOM 6162 O O . GLY A 1 768 ? -0.768 -4.707 -17 1 67.06 768 GLY A O 1
ATOM 6163 N N . ASP A 1 769 ? -1.98 -4.016 -18.781 1 53.28 769 ASP A N 1
ATOM 6164 C CA . ASP A 1 769 ? -3.266 -4.383 -18.203 1 53.28 769 ASP A CA 1
ATOM 6165 C C . ASP A 1 769 ? -3.324 -5.883 -17.891 1 53.28 769 ASP A C 1
ATOM 6167 O O . ASP A 1 769 ? -2.625 -6.672 -18.531 1 53.28 769 ASP A O 1
ATOM 6171 N N . GLY A 1 770 ? -3.656 -6.344 -16.812 1 47.25 770 GLY A N 1
ATOM 6172 C CA . GLY A 1 770 ? -3.797 -7.727 -16.391 1 47.25 770 GLY A CA 1
ATOM 6173 C C . GLY A 1 770 ? -3.699 -8.719 -17.531 1 47.25 770 GLY A C 1
ATOM 6174 O O . GLY A 1 770 ? -4.27 -8.508 -18.594 1 47.25 770 GLY A O 1
ATOM 6175 N N . ARG A 1 771 ? -2.604 -9.414 -17.75 1 42.62 771 ARG A N 1
ATOM 6176 C CA . ARG A 1 771 ? -2.646 -10.586 -18.625 1 42.62 771 ARG A CA 1
ATOM 6177 C C . ARG A 1 771 ? -4.07 -11.102 -18.766 1 42.62 771 ARG A C 1
ATOM 6179 O O . ARG A 1 771 ? -4.801 -11.227 -17.781 1 42.62 771 ARG A O 1
ATOM 6186 N N . ARG A 1 772 ? -4.719 -10.734 -19.844 1 38.97 772 ARG A N 1
ATOM 6187 C CA . ARG A 1 772 ? -6.047 -11.289 -20.109 1 38.97 772 ARG A CA 1
ATOM 6188 C C . ARG A 1 772 ? -6.227 -12.625 -19.391 1 38.97 772 ARG A C 1
ATOM 6190 O O . ARG A 1 772 ? -5.496 -13.586 -19.656 1 38.97 772 ARG A O 1
ATOM 6197 N N . GLU A 1 773 ? -6.508 -12.523 -18.219 1 44.12 773 GLU A N 1
ATOM 6198 C CA . GLU A 1 773 ? -6.887 -13.758 -17.547 1 44.12 773 GLU A CA 1
ATOM 6199 C C . GLU A 1 773 ? -7.59 -14.719 -18.484 1 44.12 773 GLU A C 1
ATOM 6201 O O . GLU A 1 773 ? -8.531 -14.336 -19.188 1 44.12 773 GLU A O 1
ATOM 6206 N N . MET A 1 774 ? -6.941 -15.516 -19.078 1 39.75 774 MET A N 1
ATOM 6207 C CA . MET A 1 774 ? -7.641 -16.562 -19.812 1 39.75 774 MET A CA 1
ATOM 6208 C C . MET A 1 774 ? -8.945 -16.938 -19.125 1 39.75 774 MET A C 1
ATOM 6210 O O . MET A 1 774 ? -8.938 -17.312 -17.938 1 39.75 774 MET A O 1
ATOM 6214 N N . LYS A 1 775 ? -10.055 -16.453 -19.484 1 43.41 775 LYS A N 1
ATOM 6215 C CA . LYS A 1 775 ? -11.359 -16.859 -18.984 1 43.41 775 LYS A CA 1
ATOM 6216 C C . LYS A 1 775 ? -11.461 -18.375 -18.859 1 43.41 775 LYS A C 1
ATOM 6218 O O . LYS A 1 775 ? -11.469 -19.094 -19.859 1 43.41 775 LYS A O 1
ATOM 6223 N N . ARG A 1 776 ? -10.977 -18.891 -17.812 1 48.31 776 ARG A N 1
ATOM 6224 C CA . ARG A 1 776 ? -11.258 -20.297 -17.531 1 48.31 776 ARG A CA 1
ATOM 6225 C C . ARG A 1 776 ? -12.758 -20.547 -17.406 1 48.31 776 ARG A C 1
ATOM 6227 O O . ARG A 1 776 ? -13.469 -19.766 -16.766 1 48.31 776 ARG A O 1
ATOM 6234 N N . PRO A 1 777 ? -13.258 -21.312 -18.219 1 49.62 777 PRO A N 1
ATOM 6235 C CA . PRO A 1 777 ? -14.664 -21.625 -17.969 1 49.62 777 PRO A CA 1
ATOM 6236 C C . PRO A 1 777 ? -14.93 -22.047 -16.516 1 49.62 777 PRO A C 1
ATOM 6238 O O . PRO A 1 777 ? -14.062 -22.656 -15.883 1 49.62 777 PRO A O 1
ATOM 6241 N N . THR A 1 778 ? -15.633 -21.328 -15.703 1 45.12 778 THR A N 1
ATOM 6242 C CA . THR A 1 778 ? -16 -21.625 -14.328 1 45.12 778 THR A CA 1
ATOM 6243 C C . THR A 1 778 ? -16.359 -23.109 -14.172 1 45.12 778 THR A C 1
ATOM 6245 O O . THR A 1 778 ? -17.016 -23.688 -15.039 1 45.12 778 THR A O 1
ATOM 6248 N N . SER A 1 779 ? -15.664 -23.766 -13.383 1 44.19 779 SER A N 1
ATOM 6249 C CA . SER A 1 779 ? -16.016 -25.141 -13.023 1 44.19 779 SER A CA 1
ATOM 6250 C C . SER A 1 779 ? -17.469 -25.25 -12.602 1 44.19 779 SER A C 1
ATOM 6252 O O . SER A 1 779 ? -17.984 -24.391 -11.875 1 44.19 779 SER A O 1
ATOM 6254 N N . ASN A 1 780 ? -18.281 -25.797 -13.359 1 43.78 780 ASN A N 1
ATOM 6255 C CA . ASN A 1 780 ? -19.719 -25.984 -13.102 1 43.78 780 ASN A CA 1
ATOM 6256 C C . ASN A 1 780 ? -19.969 -26.547 -11.703 1 43.78 780 ASN A C 1
ATOM 6258 O O . ASN A 1 780 ? -21.094 -26.922 -11.375 1 43.78 780 ASN A O 1
ATOM 6262 N N . GLY A 1 781 ? -19.047 -26.812 -10.969 1 39.56 781 GLY A N 1
ATOM 6263 C CA . GLY A 1 781 ? -19.422 -27.438 -9.703 1 39.56 781 GLY A CA 1
ATOM 6264 C C . GLY A 1 781 ? -20.203 -26.5 -8.797 1 39.56 781 GLY A C 1
ATOM 6265 O O . GLY A 1 781 ? -20.859 -26.953 -7.859 1 39.56 781 GLY A O 1
ATOM 6266 N N . ASP A 1 782 ? -19.781 -25.188 -8.711 1 40.25 782 ASP A N 1
ATOM 6267 C CA . ASP A 1 782 ? -20.406 -24.344 -7.699 1 40.25 782 ASP A CA 1
ATOM 6268 C C . ASP A 1 782 ? -21.688 -23.703 -8.219 1 40.25 782 ASP A C 1
ATOM 6270 O O . ASP A 1 782 ? -22.25 -22.812 -7.586 1 40.25 782 ASP A O 1
ATOM 6274 N N . LYS A 1 783 ? -21.969 -23.891 -9.43 1 39.94 783 LYS A N 1
ATOM 6275 C CA . LYS A 1 783 ? -23.219 -23.219 -9.742 1 39.94 783 LYS A CA 1
ATOM 6276 C C . LYS A 1 783 ? -24.406 -23.922 -9.094 1 39.94 783 LYS A C 1
ATOM 6278 O O . LYS A 1 783 ? -24.594 -25.141 -9.273 1 39.94 783 LYS A O 1
ATOM 6283 N N . PRO A 1 784 ? -25.047 -23.234 -8.227 1 37.47 784 PRO A N 1
ATOM 6284 C CA . PRO A 1 784 ? -26.297 -23.812 -7.723 1 37.47 784 PRO A CA 1
ATOM 6285 C C . PRO A 1 784 ? -27.266 -24.172 -8.844 1 37.47 784 PRO A C 1
ATOM 6287 O O . PRO A 1 784 ? -27.531 -23.344 -9.719 1 37.47 784 PRO A O 1
ATOM 6290 N N . LYS A 1 785 ? -27.172 -25.328 -9.312 1 38.81 785 LYS A N 1
ATOM 6291 C CA . LYS A 1 785 ? -28.203 -25.688 -10.281 1 38.81 785 LYS A CA 1
ATOM 6292 C C . LYS A 1 785 ? -29.594 -25.281 -9.781 1 38.81 785 LYS A C 1
ATOM 6294 O O . LYS A 1 785 ? -29.953 -25.562 -8.633 1 38.81 785 LYS A O 1
ATOM 6299 N N . SER A 1 786 ? -30.203 -24.234 -10.32 1 35.69 786 SER A N 1
ATOM 6300 C CA . SER A 1 786 ? -31.578 -23.891 -10.008 1 35.69 786 SER A CA 1
ATOM 6301 C C . SER A 1 786 ? -32.5 -25.109 -10.156 1 35.69 786 SER A C 1
ATOM 6303 O O . SER A 1 786 ? -32.438 -25.828 -11.148 1 35.69 786 SER A O 1
ATOM 6305 N N . PRO A 1 787 ? -33.062 -25.609 -9.219 1 35.72 787 PRO A N 1
ATOM 6306 C CA . PRO A 1 787 ? -34.062 -26.688 -9.352 1 35.72 787 PRO A CA 1
ATOM 6307 C C . PRO A 1 787 ? -35.062 -26.422 -10.469 1 35.72 787 PRO A C 1
ATOM 6309 O O . PRO A 1 787 ? -35.625 -25.328 -10.57 1 35.72 787 PRO A O 1
ATOM 6312 N N . GLU A 1 788 ? -34.844 -26.828 -11.609 1 35.91 788 GLU A N 1
ATOM 6313 C CA . GLU A 1 788 ? -36 -26.672 -12.461 1 35.91 788 GLU A CA 1
ATOM 6314 C C . GLU A 1 788 ? -37.25 -27.266 -11.797 1 35.91 788 GLU A C 1
ATOM 6316 O O . GLU A 1 788 ? -37.188 -28.375 -11.266 1 35.91 788 GLU A O 1
ATOM 6321 N N . ASP A 1 789 ? -38.25 -26.641 -11.547 1 34.88 789 ASP A N 1
ATOM 6322 C CA . ASP A 1 789 ? -39.656 -26.828 -11.141 1 34.88 789 ASP A CA 1
ATOM 6323 C C . ASP A 1 789 ? -40.375 -27.797 -12.086 1 34.88 789 ASP A C 1
ATOM 6325 O O . ASP A 1 789 ? -40.25 -27.688 -13.305 1 34.88 789 ASP A O 1
ATOM 6329 N N . GLY A 1 790 ? -40.75 -29.266 -11.656 1 37.44 790 GLY A N 1
ATOM 6330 C CA . GLY A 1 790 ? -41.906 -30.047 -12.047 1 37.44 790 GLY A CA 1
ATOM 6331 C C . GLY A 1 790 ? -41.562 -31.406 -12.641 1 37.44 790 GLY A C 1
ATOM 6332 O O . GLY A 1 790 ? -42.312 -31.984 -13.406 1 37.44 790 GLY A O 1
ATOM 6333 N N . LEU A 1 791 ? -40.281 -31.766 -12.758 1 42.75 791 LEU A N 1
ATOM 6334 C CA . LEU A 1 791 ? -40.312 -33.062 -13.43 1 42.75 791 LEU A CA 1
ATOM 6335 C C . LEU A 1 791 ? -40.781 -34.156 -12.484 1 42.75 791 LEU A C 1
ATOM 6337 O O . LEU A 1 791 ? -40.438 -34.156 -11.297 1 42.75 791 LEU A O 1
ATOM 6341 N N . PRO A 1 792 ? -41.719 -35.031 -12.805 1 44.25 792 PRO A N 1
ATOM 6342 C CA . PRO A 1 792 ? -42.312 -36.094 -11.977 1 44.25 792 PRO A CA 1
ATOM 6343 C C . PRO A 1 792 ? -41.281 -37.062 -11.43 1 44.25 792 PRO A C 1
ATOM 6345 O O . PRO A 1 792 ? -40.312 -37.375 -12.117 1 44.25 792 PRO A O 1
ATOM 6348 N N . ASP A 1 793 ? -41.031 -37.281 -10.18 1 48.53 793 ASP A N 1
ATOM 6349 C CA . ASP A 1 793 ? -40.188 -38.25 -9.453 1 48.53 793 ASP A CA 1
ATOM 6350 C C . ASP A 1 793 ? -40.625 -39.688 -9.766 1 48.53 793 ASP A C 1
ATOM 6352 O O . ASP A 1 793 ? -41.531 -40.219 -9.125 1 48.53 793 ASP A O 1
ATOM 6356 N N . ASP A 1 794 ? -40.438 -40.219 -10.938 1 56.5 794 ASP A N 1
ATOM 6357 C CA . ASP A 1 794 ? -40.781 -41.625 -11.125 1 56.5 794 ASP A CA 1
ATOM 6358 C C . ASP A 1 794 ? -39.781 -42.531 -10.43 1 56.5 794 ASP A C 1
ATOM 6360 O O . ASP A 1 794 ? -38.562 -42.375 -10.609 1 56.5 794 ASP A O 1
ATOM 6364 N N . GLU A 1 795 ? -40 -43.156 -9.367 1 64.06 795 GLU A N 1
ATOM 6365 C CA . GLU A 1 795 ? -39.219 -44.156 -8.664 1 64.06 795 GLU A CA 1
ATOM 6366 C C . GLU A 1 795 ? -38.969 -45.375 -9.555 1 64.06 795 GLU A C 1
ATOM 6368 O O . GLU A 1 795 ? -39.938 -46.031 -9.992 1 64.06 795 GLU A O 1
ATOM 6373 N N . HIS A 1 796 ? -37.688 -45.531 -10.148 1 77.81 796 HIS A N 1
ATOM 6374 C CA . HIS A 1 796 ? -37.375 -46.719 -10.93 1 77.81 796 HIS A CA 1
ATOM 6375 C C . HIS A 1 796 ? -37.094 -47.906 -10.023 1 77.81 796 HIS A C 1
ATOM 6377 O O . HIS A 1 796 ? -36.094 -47.938 -9.312 1 77.81 796 HIS A O 1
ATOM 6383 N N . GLU A 1 797 ? -38 -48.875 -10.047 1 83.06 797 GLU A N 1
ATOM 6384 C CA . GLU A 1 797 ? -37.812 -50.094 -9.305 1 83.06 797 GLU A CA 1
ATOM 6385 C C . GLU A 1 797 ? -36.5 -50.781 -9.672 1 83.06 797 GLU A C 1
ATOM 6387 O O . GLU A 1 797 ? -35.844 -51.406 -8.836 1 83.06 797 GLU A O 1
ATOM 6392 N N . TRP A 1 798 ? -36.062 -50.531 -10.883 1 90.06 798 TRP A N 1
ATOM 6393 C CA . TRP A 1 798 ? -34.812 -51.094 -11.383 1 90.06 798 TRP A CA 1
ATOM 6394 C C . TRP A 1 798 ? -33.625 -50.594 -10.555 1 90.06 798 TRP A C 1
ATOM 6396 O O . TRP A 1 798 ? -32.812 -51.406 -10.078 1 90.06 798 TRP A O 1
ATOM 6406 N N . VAL A 1 799 ? -33.562 -49.312 -10.359 1 89 799 VAL A N 1
ATOM 6407 C CA . VAL A 1 799 ? -32.438 -48.688 -9.656 1 89 799 VAL A CA 1
ATOM 6408 C C . VAL A 1 799 ? -32.469 -49.094 -8.188 1 89 799 VAL A C 1
ATOM 6410 O O . VAL A 1 799 ? -31.422 -49.375 -7.598 1 89 799 VAL A O 1
ATOM 6413 N N . THR A 1 800 ? -33.594 -49.188 -7.594 1 85.19 800 THR A N 1
ATOM 6414 C CA . THR A 1 800 ? -33.719 -49.594 -6.195 1 85.19 800 THR A CA 1
ATOM 6415 C C . THR A 1 800 ? -33.312 -51.031 -5.996 1 85.19 800 THR A C 1
ATOM 6417 O O . THR A 1 800 ? -32.594 -51.375 -5.043 1 85.19 800 THR A O 1
ATOM 6420 N N . SER A 1 801 ? -33.781 -51.844 -6.922 1 88 801 SER A N 1
ATOM 6421 C CA . SER A 1 801 ? -33.469 -53.281 -6.824 1 88 801 SER A CA 1
ATOM 6422 C C . SER A 1 801 ? -31.969 -53.531 -6.973 1 88 801 SER A C 1
ATOM 6424 O O . SER A 1 801 ? -31.375 -54.25 -6.184 1 88 801 SER A O 1
ATOM 6426 N N . ILE A 1 802 ? -31.422 -52.938 -7.914 1 92.56 802 ILE A N 1
ATOM 6427 C CA . ILE A 1 802 ? -30.016 -53.188 -8.172 1 92.56 802 ILE A CA 1
ATOM 6428 C C . ILE A 1 802 ? -29.156 -52.594 -7.066 1 92.56 802 ILE A C 1
ATOM 6430 O O . ILE A 1 802 ? -28.109 -53.125 -6.707 1 92.56 802 ILE A O 1
ATOM 6434 N N . SER A 1 803 ? -29.547 -51.469 -6.574 1 89.94 803 SER A N 1
ATOM 6435 C CA . SER A 1 803 ? -28.812 -50.812 -5.496 1 89.94 803 SER A CA 1
ATOM 6436 C C . SER A 1 803 ? -28.766 -51.688 -4.254 1 89.94 803 SER A C 1
ATOM 6438 O O . SER A 1 803 ? -27.734 -51.75 -3.566 1 89.94 803 SER A O 1
ATOM 6440 N N . GLU A 1 804 ? -29.828 -52.312 -3.992 1 88.69 804 GLU A N 1
ATOM 6441 C CA . GLU A 1 804 ? -29.875 -53.25 -2.859 1 88.69 804 GLU A CA 1
ATOM 6442 C C . GLU A 1 804 ? -28.953 -54.438 -3.078 1 88.69 804 GLU A C 1
ATOM 6444 O O . GLU A 1 804 ? -28.203 -54.812 -2.176 1 88.69 804 GLU A O 1
ATOM 6449 N N . PHE A 1 805 ? -29.094 -54.969 -4.207 1 92.69 805 PHE A N 1
ATOM 6450 C CA . PHE A 1 805 ? -28.219 -56.062 -4.559 1 92.69 805 PHE A CA 1
ATOM 6451 C C . PHE A 1 805 ? -26.75 -55.656 -4.43 1 92.69 805 PHE A C 1
ATOM 6453 O O . PHE A 1 805 ? -25.953 -56.375 -3.826 1 92.69 805 PHE A O 1
ATOM 6460 N N . SER A 1 806 ? -26.406 -54.562 -4.977 1 94.75 806 SER A N 1
ATOM 6461 C CA . SER A 1 806 ? -25.031 -54.094 -5.047 1 94.75 806 SER A CA 1
ATOM 6462 C C . SER A 1 806 ? -24.469 -53.812 -3.658 1 94.75 806 SER A C 1
ATOM 6464 O O . SER A 1 806 ? -23.281 -54.062 -3.406 1 94.75 806 SER A O 1
ATOM 6466 N N . LYS A 1 807 ? -25.234 -53.312 -2.828 1 91.56 807 LYS A N 1
ATOM 6467 C CA . LYS A 1 807 ? -24.797 -53.031 -1.463 1 91.56 807 LYS A CA 1
ATOM 6468 C C . LYS A 1 807 ? -24.375 -54.312 -0.75 1 91.56 807 LYS A C 1
ATOM 6470 O O . LYS A 1 807 ? -23.344 -54.344 -0.093 1 91.56 807 LYS A O 1
ATOM 6475 N N . ILE A 1 808 ? -25.188 -55.312 -0.908 1 93.25 808 ILE A N 1
ATOM 6476 C CA . ILE A 1 808 ? -24.891 -56.594 -0.278 1 93.25 808 ILE A CA 1
ATOM 6477 C C . ILE A 1 808 ? -23.656 -57.219 -0.936 1 93.25 808 ILE A C 1
ATOM 6479 O O . ILE A 1 808 ? -22.766 -57.719 -0.248 1 93.25 808 ILE A O 1
ATOM 6483 N N . MET A 1 809 ? -23.688 -57.156 -2.215 1 95 809 MET A N 1
ATOM 6484 C CA . MET A 1 809 ? -22.578 -57.75 -2.945 1 95 809 MET A CA 1
ATOM 6485 C C . MET A 1 809 ? -21.266 -57.062 -2.568 1 95 809 MET A C 1
ATOM 6487 O O . MET A 1 809 ? -20.219 -57.719 -2.521 1 95 809 MET A O 1
ATOM 6491 N N . SER A 1 810 ? -21.266 -55.781 -2.387 1 94.19 810 SER A N 1
ATOM 6492 C CA . SER A 1 810 ? -20.062 -55.031 -1.993 1 94.19 810 SER A CA 1
ATOM 6493 C C . SER A 1 810 ? -19.5 -55.562 -0.674 1 94.19 810 SER A C 1
ATOM 6495 O O . SER A 1 810 ? -18.281 -55.688 -0.512 1 94.19 810 SER A O 1
ATOM 6497 N N . GLY A 1 811 ? -20.312 -55.812 0.245 1 92.56 811 GLY A N 1
ATOM 6498 C CA . GLY A 1 811 ? -19.891 -56.406 1.502 1 92.56 811 GLY A CA 1
ATOM 6499 C C . GLY A 1 811 ? -19.297 -57.781 1.333 1 92.56 811 GLY A C 1
ATOM 6500 O O . GLY A 1 811 ? -18.281 -58.094 1.959 1 92.56 811 GLY A O 1
ATOM 6501 N N . LEU A 1 812 ? -19.953 -58.594 0.507 1 94.38 812 LEU A N 1
ATOM 6502 C CA . LEU A 1 812 ? -19.453 -59.938 0.231 1 94.38 812 LEU A CA 1
ATOM 6503 C C . LEU A 1 812 ? -18.078 -59.875 -0.439 1 94.38 812 LEU A C 1
ATOM 6505 O O . LEU A 1 812 ? -17.203 -60.656 -0.136 1 94.38 812 LEU A O 1
ATOM 6509 N N . TRP A 1 813 ? -17.969 -58.938 -1.332 1 94.5 813 TRP A N 1
ATOM 6510 C CA . TRP A 1 813 ? -16.703 -58.75 -2.025 1 94.5 813 TRP A CA 1
ATOM 6511 C C . TRP A 1 813 ? -15.578 -58.438 -1.036 1 94.5 813 TRP A C 1
ATOM 6513 O O . TRP A 1 813 ? -14.5 -59.031 -1.091 1 94.5 813 TRP A O 1
ATOM 6523 N N . ARG A 1 814 ? -15.797 -57.531 -0.127 1 92.12 814 ARG A N 1
ATOM 6524 C CA . ARG A 1 814 ? -14.805 -57.156 0.873 1 92.12 814 ARG A CA 1
ATOM 6525 C C . ARG A 1 814 ? -14.383 -58.344 1.726 1 92.12 814 ARG A C 1
ATOM 6527 O O . ARG A 1 814 ? -13.195 -58.531 1.979 1 92.12 814 ARG A O 1
ATOM 6534 N N . LYS A 1 815 ? -15.359 -59.094 2.117 1 92.06 815 LYS A N 1
ATOM 6535 C CA . LYS A 1 815 ? -15.078 -60.281 2.932 1 92.06 815 LYS A CA 1
ATOM 6536 C C . LYS A 1 815 ? -14.289 -61.312 2.139 1 92.06 815 LYS A C 1
ATOM 6538 O O . LYS A 1 815 ? -13.383 -61.938 2.676 1 92.06 815 LYS A O 1
ATOM 6543 N N . THR A 1 816 ? -14.68 -61.469 0.938 1 92.19 816 THR A N 1
ATOM 6544 C CA . THR A 1 816 ? -13.969 -62.375 0.062 1 92.19 816 THR A CA 1
ATOM 6545 C C . THR A 1 816 ? -12.5 -61.969 -0.071 1 92.19 816 THR A C 1
ATOM 6547 O O . THR A 1 816 ? -11.609 -62.844 -0.025 1 92.19 816 THR A O 1
ATOM 6550 N N . LEU A 1 817 ? -12.266 -60.719 -0.239 1 90.25 817 LEU A N 1
ATOM 6551 C CA . LEU A 1 817 ? -10.906 -60.219 -0.372 1 90.25 817 LEU A CA 1
ATOM 6552 C C . LEU A 1 817 ? -10.133 -60.375 0.93 1 90.25 817 LEU A C 1
ATOM 6554 O O . LEU A 1 817 ? -8.93 -60.656 0.909 1 90.25 817 LEU A O 1
ATOM 6558 N N . GLU A 1 818 ? -10.773 -60.219 2.018 1 88.81 818 GLU A N 1
ATOM 6559 C CA . GLU A 1 818 ? -10.148 -60.438 3.316 1 88.81 818 GLU A CA 1
ATOM 6560 C C . GLU A 1 818 ? -9.695 -61.875 3.471 1 88.81 818 GLU A C 1
ATOM 6562 O O . GLU A 1 818 ? -8.594 -62.125 3.973 1 88.81 818 GLU A O 1
ATOM 6567 N N . ASP A 1 819 ? -10.539 -62.75 3.059 1 84.88 819 ASP A N 1
ATOM 6568 C CA . ASP A 1 819 ? -10.219 -64.188 3.117 1 84.88 819 ASP A CA 1
ATOM 6569 C C . ASP A 1 819 ? -9.062 -64.5 2.18 1 84.88 819 ASP A C 1
ATOM 6571 O O . ASP A 1 819 ? -8.188 -65.312 2.523 1 84.88 819 ASP A O 1
ATOM 6575 N N . TYR A 1 820 ? -9.172 -63.938 1.104 1 84.5 820 TYR A N 1
ATOM 6576 C CA . TYR A 1 820 ? -8.109 -64.125 0.116 1 84.5 820 TYR A CA 1
ATOM 6577 C C . TYR A 1 820 ? -6.77 -63.656 0.674 1 84.5 820 TYR A C 1
ATOM 6579 O O . TYR A 1 820 ? -5.762 -64.312 0.533 1 84.5 820 TYR A O 1
ATOM 6587 N N . GLU A 1 821 ? -6.742 -62.531 1.257 1 83.06 821 GLU A N 1
ATOM 6588 C CA . GLU A 1 821 ? -5.512 -62 1.825 1 83.06 821 GLU A CA 1
ATOM 6589 C C . GLU A 1 821 ? -5.066 -62.781 3.045 1 83.06 821 GLU A C 1
ATOM 6591 O O . GLU A 1 821 ? -3.871 -63 3.248 1 83.06 821 GLU A O 1
ATOM 6596 N N . GLY A 1 822 ? -5.961 -63.219 3.865 1 77.81 822 GLY A N 1
ATOM 6597 C CA . GLY A 1 822 ? -5.664 -63.969 5.082 1 77.81 822 GLY A CA 1
ATOM 6598 C C . GLY A 1 822 ? -5.023 -65.312 4.816 1 77.81 822 GLY A C 1
ATOM 6599 O O . GLY A 1 822 ? -4.203 -65.812 5.605 1 77.81 822 GLY A O 1
ATOM 6600 N N . LEU A 1 823 ? -5.316 -65.875 3.689 1 75.5 823 LEU A N 1
ATOM 6601 C CA . LEU A 1 823 ? -4.793 -67.188 3.377 1 75.5 823 LEU A CA 1
ATOM 6602 C C . LEU A 1 823 ? -3.422 -67.125 2.717 1 75.5 823 LEU A C 1
ATOM 6604 O O . LEU A 1 823 ? -2.824 -68.125 2.365 1 75.5 823 LEU A O 1
ATOM 6608 N N . GLY A 1 824 ? -2.863 -65.812 2.58 1 68.44 824 GLY A N 1
ATOM 6609 C CA . GLY A 1 824 ? -1.529 -65.625 2.043 1 68.44 824 GLY A CA 1
ATOM 6610 C C . GLY A 1 824 ? -1.422 -65.938 0.566 1 68.44 824 GLY A C 1
ATOM 6611 O O . GLY A 1 824 ? -0.369 -66.375 0.095 1 68.44 824 GLY A O 1
ATOM 6612 N N . LEU A 1 825 ? -2.48 -66 -0.069 1 66.31 825 LEU A N 1
ATOM 6613 C CA . LEU A 1 825 ? -2.516 -66.438 -1.471 1 66.31 825 LEU A CA 1
ATOM 6614 C C . LEU A 1 825 ? -1.777 -65.375 -2.346 1 66.31 825 LEU A C 1
ATOM 6616 O O . LEU A 1 825 ? -1.636 -65.625 -3.553 1 66.31 825 LEU A O 1
ATOM 6620 N N . LYS A 1 826 ? -1.206 -64.312 -1.664 1 66.38 826 LYS A N 1
ATOM 6621 C CA . LYS A 1 826 ? -0.305 -63.438 -2.369 1 66.38 826 LYS A CA 1
ATOM 6622 C C . LYS A 1 826 ? 1.085 -64.062 -2.516 1 66.38 826 LYS A C 1
ATOM 6624 O O . LYS A 1 826 ? 1.856 -63.625 -3.389 1 66.38 826 LYS A O 1
ATOM 6629 N N . ASP A 1 827 ? 1.29 -65.125 -1.707 1 63.09 827 ASP A N 1
ATOM 6630 C CA . ASP A 1 827 ? 2.598 -65.75 -1.699 1 63.09 827 ASP A CA 1
ATOM 6631 C C . ASP A 1 827 ? 2.688 -66.812 -2.787 1 63.09 827 ASP A C 1
ATOM 6633 O O . ASP A 1 827 ? 1.825 -67.688 -2.879 1 63.09 827 ASP A O 1
ATOM 6637 N N . SER A 1 828 ? 3.51 -66.688 -3.738 1 64.25 828 SER A N 1
ATOM 6638 C CA . SER A 1 828 ? 3.713 -67.5 -4.898 1 64.25 828 SER A CA 1
ATOM 6639 C C . SER A 1 828 ? 3.889 -69 -4.484 1 64.25 828 SER A C 1
ATOM 6641 O O . SER A 1 828 ? 3.645 -69.875 -5.281 1 64.25 828 SER A O 1
ATOM 6643 N N . ASN A 1 829 ? 4.223 -69.25 -3.223 1 64.75 829 ASN A N 1
ATOM 6644 C CA . ASN A 1 829 ? 4.547 -70.562 -2.822 1 64.75 829 ASN A CA 1
ATOM 6645 C C . ASN A 1 829 ? 3.316 -71.312 -2.311 1 64.75 829 ASN A C 1
ATOM 6647 O O . ASN A 1 829 ? 3.398 -72.5 -1.961 1 64.75 829 ASN A O 1
ATOM 6651 N N . HIS A 1 830 ? 2.152 -70.688 -2.293 1 69.88 830 HIS A N 1
ATOM 6652 C CA . HIS A 1 830 ? 0.958 -71.312 -1.792 1 69.88 830 HIS A CA 1
ATOM 6653 C C . HIS A 1 830 ? 0.448 -72.375 -2.791 1 69.88 830 HIS A C 1
ATOM 6655 O O . HIS A 1 830 ? 0.438 -72.125 -3.998 1 69.88 830 HIS A O 1
ATOM 6661 N N . PRO A 1 831 ? 0.226 -73.562 -2.449 1 66.25 831 PRO A N 1
ATOM 6662 C CA . PRO A 1 831 ? -0.164 -74.625 -3.352 1 66.25 831 PRO A CA 1
ATOM 6663 C C . PRO A 1 831 ? -1.312 -74.25 -4.281 1 66.25 831 PRO A C 1
ATOM 6665 O O . PRO A 1 831 ? -1.354 -74.688 -5.434 1 66.25 831 PRO A O 1
ATOM 6668 N N . LEU A 1 832 ? -2.129 -73.438 -3.801 1 68.56 832 LEU A N 1
ATOM 6669 C CA . LEU A 1 832 ? -3.268 -73 -4.621 1 68.56 832 LEU A CA 1
ATOM 6670 C C . LEU A 1 832 ? -2.83 -72.062 -5.734 1 68.56 832 LEU A C 1
ATOM 6672 O O . LEU A 1 832 ? -3.471 -72 -6.789 1 68.56 832 LEU A O 1
ATOM 6676 N N . VAL A 1 833 ? -1.804 -71.312 -5.508 1 68 833 VAL A N 1
ATOM 6677 C CA . VAL A 1 833 ? -1.251 -70.438 -6.508 1 68 833 VAL A CA 1
ATOM 6678 C C . VAL A 1 833 ? -0.64 -71.188 -7.652 1 68 833 VAL A C 1
ATOM 6680 O O . VAL A 1 833 ? -0.707 -70.812 -8.812 1 68 833 VAL A O 1
ATOM 6683 N N . ALA A 1 834 ? -0.189 -72.375 -7.375 1 63.25 834 ALA A N 1
ATOM 6684 C CA . ALA A 1 834 ? 0.434 -73.25 -8.375 1 63.25 834 ALA A CA 1
ATOM 6685 C C . ALA A 1 834 ? -0.604 -73.812 -9.352 1 63.25 834 ALA A C 1
ATOM 6687 O O . ALA A 1 834 ? -0.309 -74 -10.531 1 63.25 834 ALA A O 1
ATOM 6688 N N . VAL A 1 835 ? -1.8 -74.062 -8.883 1 62.91 835 VAL A N 1
ATOM 6689 C CA . VAL A 1 835 ? -2.84 -74.688 -9.695 1 62.91 835 VAL A CA 1
ATOM 6690 C C . VAL A 1 835 ? -3.48 -73.625 -10.602 1 62.91 835 VAL A C 1
ATOM 6692 O O . VAL A 1 835 ? -3.746 -73.875 -11.773 1 62.91 835 VAL A O 1
ATOM 6695 N N . THR A 1 836 ? -3.703 -72.375 -10.156 1 69 836 THR A N 1
ATOM 6696 C CA . THR A 1 836 ? -4.422 -71.375 -10.891 1 69 836 THR A CA 1
ATOM 6697 C C . THR A 1 836 ? -3.447 -70.375 -11.539 1 69 836 THR A C 1
ATOM 6699 O O . THR A 1 836 ? -3.758 -69.75 -12.57 1 69 836 THR A O 1
ATOM 6702 N N . GLY A 1 837 ? -2.193 -70.375 -11.125 1 70.5 837 GLY A N 1
ATOM 6703 C CA . GLY A 1 837 ? -1.212 -69.375 -11.578 1 70.5 837 GLY A CA 1
ATOM 6704 C C . GLY A 1 837 ? -1.271 -68.125 -10.805 1 70.5 837 GLY A C 1
ATOM 6705 O O . GLY A 1 837 ? -2.354 -67.562 -10.555 1 70.5 837 GLY A O 1
ATOM 6706 N N . PRO A 1 838 ? -0.185 -67.75 -10.352 1 73.69 838 PRO A N 1
ATOM 6707 C CA . PRO A 1 838 ? -0.139 -66.5 -9.523 1 73.69 838 PRO A CA 1
ATOM 6708 C C . PRO A 1 838 ? -0.734 -65.312 -10.227 1 73.69 838 PRO A C 1
ATOM 6710 O O . PRO A 1 838 ? -1.433 -64.5 -9.594 1 73.69 838 PRO A O 1
ATOM 6713 N N . GLN A 1 839 ? -0.546 -65.25 -11.477 1 77 839 GLN A N 1
ATOM 6714 C CA . GLN A 1 839 ? -1.022 -64.062 -12.203 1 77 839 GLN A CA 1
ATOM 6715 C C . GLN A 1 839 ? -2.545 -64.062 -12.305 1 77 839 GLN A C 1
ATOM 6717 O O . GLN A 1 839 ? -3.18 -63 -12.164 1 77 839 GLN A O 1
ATOM 6722 N N . LYS A 1 840 ? -3.07 -65.188 -12.43 1 79.44 840 LYS A N 1
ATOM 6723 C CA . LYS A 1 840 ? -4.52 -65.312 -12.57 1 79.44 840 LYS A CA 1
ATOM 6724 C C . LYS A 1 840 ? -5.227 -65.062 -11.25 1 79.44 840 LYS A C 1
ATOM 6726 O O . LYS A 1 840 ? -6.277 -64.375 -11.219 1 79.44 840 LYS A O 1
ATOM 6731 N N . LEU A 1 841 ? -4.613 -65.5 -10.258 1 80 841 LEU A N 1
ATOM 6732 C CA . LEU A 1 841 ? -5.207 -65.312 -8.945 1 80 841 LEU A CA 1
ATOM 6733 C C . LEU A 1 841 ? -5.16 -63.812 -8.57 1 80 841 LEU A C 1
ATOM 6735 O O . LEU A 1 841 ? -6.113 -63.312 -7.988 1 80 841 LEU A O 1
ATOM 6739 N N . GLN A 1 842 ? -4.105 -63.188 -8.953 1 82.56 842 GLN A N 1
ATOM 6740 C CA . GLN A 1 842 ? -3.984 -61.75 -8.68 1 82.56 842 GLN A CA 1
ATOM 6741 C C . GLN A 1 842 ? -4.996 -60.969 -9.492 1 82.56 842 GLN A C 1
ATOM 6743 O O . GLN A 1 842 ? -5.551 -59.969 -9 1 82.56 842 GLN A O 1
ATOM 6748 N N . SER A 1 843 ? -5.176 -61.375 -10.625 1 86.06 843 SER A N 1
ATOM 6749 C CA . SER A 1 843 ? -6.125 -60.688 -11.5 1 86.06 843 SER A CA 1
ATOM 6750 C C . SER A 1 843 ? -7.555 -60.844 -10.977 1 86.06 843 SER A C 1
ATOM 6752 O O . SER A 1 843 ? -8.383 -59.938 -11.172 1 86.06 843 SER A O 1
ATOM 6754 N N . LEU A 1 844 ? -7.812 -61.938 -10.32 1 89.19 844 LEU A N 1
ATOM 6755 C CA . LEU A 1 844 ? -9.141 -62.188 -9.773 1 89.19 844 LEU A CA 1
ATOM 6756 C C . LEU A 1 844 ? -9.414 -61.25 -8.594 1 89.19 844 LEU A C 1
ATOM 6758 O O . LEU A 1 844 ? -10.562 -60.844 -8.367 1 89.19 844 LEU A O 1
ATOM 6762 N N . ALA A 1 845 ? -8.352 -60.906 -7.949 1 89.31 845 ALA A N 1
ATOM 6763 C CA . ALA A 1 845 ? -8.516 -60.094 -6.742 1 89.31 845 ALA A CA 1
ATOM 6764 C C . ALA A 1 845 ? -8.555 -58.594 -7.07 1 89.31 845 ALA A C 1
ATOM 6766 O O . ALA A 1 845 ? -8.898 -57.781 -6.219 1 89.31 845 ALA A O 1
ATOM 6767 N N . LYS A 1 846 ? -8.32 -58.219 -8.258 1 90.56 846 LYS A N 1
ATOM 6768 C CA . LYS A 1 846 ? -8.359 -56.812 -8.656 1 90.56 846 LYS A CA 1
ATOM 6769 C C . LYS A 1 846 ? -9.766 -56.406 -9.078 1 90.56 846 LYS A C 1
ATOM 6771 O O . LYS A 1 846 ? -10.492 -57.188 -9.695 1 90.56 846 LYS A O 1
ATOM 6776 N N . PRO A 1 847 ? -10.117 -55.188 -8.703 1 92.88 847 PRO A N 1
ATOM 6777 C CA . PRO A 1 847 ? -11.445 -54.719 -9.117 1 92.88 847 PRO A CA 1
ATOM 6778 C C . PRO A 1 847 ? -11.57 -54.594 -10.633 1 92.88 847 PRO A C 1
ATOM 6780 O O . PRO A 1 847 ? -10.562 -54.469 -11.336 1 92.88 847 PRO A O 1
ATOM 6783 N N . VAL A 1 848 ? -12.781 -54.625 -11.094 1 95 848 VAL A N 1
ATOM 6784 C CA . VAL A 1 848 ? -13.055 -54.406 -12.516 1 95 848 VAL A CA 1
ATOM 6785 C C . VAL A 1 848 ? -12.836 -52.938 -12.867 1 95 848 VAL A C 1
ATOM 6787 O O . VAL A 1 848 ? -13.398 -52.062 -12.219 1 95 848 VAL A O 1
ATOM 6790 N N . VAL A 1 849 ? -12.023 -52.719 -13.82 1 95.56 849 VAL A N 1
ATOM 6791 C CA . VAL A 1 849 ? -11.75 -51.344 -14.242 1 95.56 849 VAL A CA 1
ATOM 6792 C C . VAL A 1 849 ? -12.727 -50.938 -15.336 1 95.56 849 VAL A C 1
ATOM 6794 O O . VAL A 1 849 ? -12.82 -51.594 -16.375 1 95.56 849 VAL A O 1
ATOM 6797 N N . VAL A 1 850 ? -13.461 -49.906 -15.055 1 97.56 850 VAL A N 1
ATOM 6798 C CA . VAL A 1 850 ? -14.359 -49.312 -16.031 1 97.56 850 VAL A CA 1
ATOM 6799 C C . VAL A 1 850 ? -13.797 -47.969 -16.5 1 97.56 850 VAL A C 1
ATOM 6801 O O . VAL A 1 850 ? -13.797 -47 -15.75 1 97.56 850 VAL A O 1
ATOM 6804 N N . ALA A 1 851 ? -13.297 -47.938 -17.719 1 98.31 851 ALA A N 1
ATOM 6805 C CA . ALA A 1 851 ? -12.852 -46.688 -18.312 1 98.31 851 ALA A CA 1
ATOM 6806 C C . ALA A 1 851 ? -14.047 -45.844 -18.781 1 98.31 851 ALA A C 1
ATOM 6808 O O . ALA A 1 851 ? -14.789 -46.281 -19.672 1 98.31 851 ALA A O 1
ATOM 6809 N N . LEU A 1 852 ? -14.234 -44.781 -18.109 1 98.06 852 LEU A N 1
ATOM 6810 C CA . LEU A 1 852 ? -15.289 -43.844 -18.5 1 98.06 852 LEU A CA 1
ATOM 6811 C C . LEU A 1 852 ? -14.734 -42.719 -19.375 1 98.06 852 LEU A C 1
ATOM 6813 O O . LEU A 1 852 ? -14.062 -41.812 -18.875 1 98.06 852 LEU A O 1
ATOM 6817 N N . ILE A 1 853 ? -14.961 -42.781 -20.672 1 97.62 853 ILE A N 1
ATOM 6818 C CA . ILE A 1 853 ? -14.539 -41.75 -21.594 1 97.62 853 ILE A CA 1
ATOM 6819 C C . ILE A 1 853 ? -15.656 -40.719 -21.766 1 97.62 853 ILE A C 1
ATOM 6821 O O . ILE A 1 853 ? -16.688 -41 -22.375 1 97.62 853 ILE A O 1
ATOM 6825 N N . ASP A 1 854 ? -15.461 -39.562 -21.156 1 95.56 854 ASP A N 1
ATOM 6826 C CA . ASP A 1 854 ? -16.484 -38.531 -21.094 1 95.56 854 ASP A CA 1
ATOM 6827 C C . ASP A 1 854 ? -15.852 -37.156 -20.906 1 95.56 854 ASP A C 1
ATOM 6829 O O . ASP A 1 854 ? -14.766 -36.875 -21.422 1 95.56 854 ASP A O 1
ATOM 6833 N N . ASP A 1 855 ? -16.641 -36.188 -20.297 1 91.94 855 ASP A N 1
ATOM 6834 C CA . ASP A 1 855 ? -16.141 -34.812 -20.141 1 91.94 855 ASP A CA 1
ATOM 6835 C C . ASP A 1 855 ? -15.438 -34.656 -18.797 1 91.94 855 ASP A C 1
ATOM 6837 O O . ASP A 1 855 ? -15.312 -33.531 -18.312 1 91.94 855 ASP A O 1
ATOM 6841 N N . GLY A 1 856 ? -15.023 -35.781 -18.219 1 93.38 856 GLY A N 1
ATOM 6842 C CA . GLY A 1 856 ? -14.359 -35.719 -16.922 1 93.38 856 GLY A CA 1
ATOM 6843 C C . GLY A 1 856 ? -15.273 -36.031 -15.766 1 93.38 856 GLY A C 1
ATOM 6844 O O . GLY A 1 856 ? -16.5 -36.125 -15.938 1 93.38 856 GLY A O 1
ATOM 6845 N N . VAL A 1 857 ? -14.656 -36.312 -14.578 1 94.62 857 VAL A N 1
ATOM 6846 C CA . VAL A 1 857 ? -15.414 -36.594 -13.367 1 94.62 857 VAL A CA 1
ATOM 6847 C C . VAL A 1 857 ? -14.977 -35.656 -12.242 1 94.62 857 VAL A C 1
ATOM 6849 O O . VAL A 1 857 ? -13.797 -35.594 -11.914 1 94.62 857 VAL A O 1
ATOM 6852 N N . HIS A 1 858 ? -15.953 -35.031 -11.703 1 93 858 HIS A N 1
ATOM 6853 C CA . HIS A 1 858 ? -15.633 -34.188 -10.57 1 93 858 HIS A CA 1
ATOM 6854 C C . HIS A 1 858 ? -15.32 -35 -9.32 1 93 858 HIS A C 1
ATOM 6856 O O . HIS A 1 858 ? -16.234 -35.469 -8.641 1 93 858 HIS A O 1
ATOM 6862 N N . SER A 1 859 ? -14.125 -35.031 -8.945 1 91.5 859 SER A N 1
ATOM 6863 C CA . SER A 1 859 ? -13.641 -35.938 -7.91 1 91.5 859 SER A CA 1
ATOM 6864 C C . SER A 1 859 ? -14.203 -35.562 -6.543 1 91.5 859 SER A C 1
ATOM 6866 O O . SER A 1 859 ? -14.273 -36.406 -5.648 1 91.5 859 SER A O 1
ATOM 6868 N N . PHE A 1 860 ? -14.609 -34.344 -6.336 1 90.56 860 PHE A N 1
ATOM 6869 C CA . PHE A 1 860 ? -15.023 -33.938 -5 1 90.56 860 PHE A CA 1
ATOM 6870 C C . PHE A 1 860 ? -16.531 -34.062 -4.84 1 90.56 860 PHE A C 1
ATOM 6872 O O . PHE A 1 860 ? -17.094 -33.625 -3.832 1 90.56 860 PHE A O 1
ATOM 6879 N N . ASP A 1 861 ? -17.156 -34.625 -5.785 1 88.81 861 ASP A N 1
ATOM 6880 C CA . ASP A 1 861 ? -18.562 -34.969 -5.605 1 88.81 861 ASP A CA 1
ATOM 6881 C C . ASP A 1 861 ? -18.781 -35.875 -4.414 1 88.81 861 ASP A C 1
ATOM 6883 O O . ASP A 1 861 ? -18 -36.844 -4.215 1 88.81 861 ASP A O 1
ATOM 6887 N N . PRO A 1 862 ? -19.703 -35.625 -3.625 1 84 862 PRO A N 1
ATOM 6888 C CA . PRO A 1 862 ? -19.922 -36.438 -2.414 1 84 862 PRO A CA 1
ATOM 6889 C C . PRO A 1 862 ? -20.141 -37.906 -2.715 1 84 862 PRO A C 1
ATOM 6891 O O . PRO A 1 862 ? -19.859 -38.781 -1.869 1 84 862 PRO A O 1
ATOM 6894 N N . ALA A 1 863 ? -20.625 -38.25 -3.908 1 84.44 863 ALA A N 1
ATOM 6895 C CA . ALA A 1 863 ? -20.875 -39.656 -4.297 1 84.44 863 ALA A CA 1
ATOM 6896 C C . ALA A 1 863 ? -19.578 -40.438 -4.348 1 84.44 863 ALA A C 1
ATOM 6898 O O . ALA A 1 863 ? -19.594 -41.688 -4.309 1 84.44 863 ALA A O 1
ATOM 6899 N N . PHE A 1 864 ? -18.547 -39.781 -4.406 1 88.12 864 PHE A N 1
ATOM 6900 C CA . PHE A 1 864 ? -17.281 -40.5 -4.562 1 88.12 864 PHE A CA 1
ATOM 6901 C C . PHE A 1 864 ? -16.438 -40.375 -3.295 1 88.12 864 PHE A C 1
ATOM 6903 O O . PHE A 1 864 ? -15.211 -40.438 -3.346 1 88.12 864 PHE A O 1
ATOM 6910 N N . SER A 1 865 ? -17.188 -40.188 -2.213 1 80.19 865 SER A N 1
ATOM 6911 C CA . SER A 1 865 ? -16.484 -40.062 -0.936 1 80.19 865 SER A CA 1
ATOM 6912 C C . SER A 1 865 ? -15.633 -41.281 -0.637 1 80.19 865 SER A C 1
ATOM 6914 O O . SER A 1 865 ? -16.078 -42.406 -0.838 1 80.19 865 SER A O 1
ATOM 6916 N N . ASN A 1 866 ? -14.391 -41.281 -0.548 1 76.81 866 ASN A N 1
ATOM 6917 C CA . ASN A 1 866 ? -13.438 -42.281 -0.132 1 76.81 866 ASN A CA 1
ATOM 6918 C C . ASN A 1 866 ? -12.883 -43.062 -1.327 1 76.81 866 ASN A C 1
ATOM 6920 O O . ASN A 1 866 ? -12.484 -44.219 -1.195 1 76.81 866 ASN A O 1
ATOM 6924 N N . ARG A 1 867 ? -13.172 -42.562 -2.471 1 84.06 867 ARG A N 1
ATOM 6925 C CA . ARG A 1 867 ? -12.641 -43.219 -3.668 1 84.06 867 ARG A CA 1
ATOM 6926 C C . ARG A 1 867 ? -11.672 -42.312 -4.402 1 84.06 867 ARG A C 1
ATOM 6928 O O . ARG A 1 867 ? -11.875 -41.094 -4.457 1 84.06 867 ARG A O 1
ATOM 6935 N N . VAL A 1 868 ? -10.656 -42.906 -4.844 1 83.88 868 VAL A N 1
ATOM 6936 C CA . VAL A 1 868 ? -9.742 -42.219 -5.734 1 83.88 868 VAL A CA 1
ATOM 6937 C C . VAL A 1 868 ? -10.117 -42.5 -7.188 1 83.88 868 VAL A C 1
ATOM 6939 O O . VAL A 1 868 ? -10.242 -43.656 -7.594 1 83.88 868 VAL A O 1
ATOM 6942 N N . ILE A 1 869 ? -10.414 -41.469 -7.852 1 89.88 869 ILE A N 1
ATOM 6943 C CA . ILE A 1 869 ? -10.727 -41.625 -9.266 1 89.88 869 ILE A CA 1
ATOM 6944 C C . ILE A 1 869 ? -9.5 -41.281 -10.109 1 89.88 869 ILE A C 1
ATOM 6946 O O . ILE A 1 869 ? -9.172 -40.094 -10.273 1 89.88 869 ILE A O 1
ATOM 6950 N N . GLU A 1 870 ? -8.844 -42.281 -10.609 1 91.94 870 GLU A N 1
ATOM 6951 C CA . GLU A 1 870 ? -7.715 -42.062 -11.516 1 91.94 870 GLU A CA 1
ATOM 6952 C C . GLU A 1 870 ? -8.195 -41.688 -12.914 1 91.94 870 GLU A C 1
ATOM 6954 O O . GLU A 1 870 ? -9.367 -41.875 -13.242 1 91.94 870 GLU A O 1
ATOM 6959 N N . GLY A 1 871 ? -7.281 -41.125 -13.57 1 95.12 871 GLY A N 1
ATOM 6960 C CA . GLY A 1 871 ? -7.715 -40.781 -14.914 1 95.12 871 GLY A CA 1
ATOM 6961 C C . GLY A 1 871 ? -6.648 -40.062 -15.719 1 95.12 871 GLY A C 1
ATOM 6962 O O . GLY A 1 871 ? -5.48 -40.031 -15.32 1 95.12 871 GLY A O 1
ATOM 6963 N N . LYS A 1 872 ? -7.078 -39.656 -16.891 1 95.31 872 LYS A N 1
ATOM 6964 C CA . LYS A 1 872 ? -6.258 -39 -17.891 1 95.31 872 LYS A CA 1
ATOM 6965 C C . LYS A 1 872 ? -7.078 -37.969 -18.688 1 95.31 872 LYS A C 1
ATOM 6967 O O . LYS A 1 872 ? -8.297 -38.125 -18.812 1 95.31 872 LYS A O 1
ATOM 6972 N N . THR A 1 873 ? -6.414 -36.938 -19.062 1 95.94 873 THR A N 1
ATOM 6973 C CA . THR A 1 873 ? -7.137 -35.969 -19.859 1 95.94 873 THR A CA 1
ATOM 6974 C C . THR A 1 873 ? -6.516 -35.812 -21.234 1 95.94 873 THR A C 1
ATOM 6976 O O . THR A 1 873 ? -5.316 -36.031 -21.422 1 95.94 873 THR A O 1
ATOM 6979 N N . PHE A 1 874 ? -7.27 -35.5 -22.203 1 95.56 874 PHE A N 1
ATOM 6980 C CA . PHE A 1 874 ? -6.836 -35.156 -23.531 1 95.56 874 PHE A CA 1
ATOM 6981 C C . PHE A 1 874 ? -7.461 -33.812 -23.953 1 95.56 874 PHE A C 1
ATOM 6983 O O . PHE A 1 874 ? -7.523 -33.5 -25.156 1 95.56 874 PHE A O 1
ATOM 6990 N N . ASP A 1 875 ? -7.961 -33.062 -22.938 1 93.31 875 ASP A N 1
ATOM 6991 C CA . ASP A 1 875 ? -8.57 -31.766 -23.141 1 93.31 875 ASP A CA 1
ATOM 6992 C C . ASP A 1 875 ? -7.555 -30.641 -22.906 1 93.31 875 ASP A C 1
ATOM 6994 O O . ASP A 1 875 ? -7.668 -29.891 -21.938 1 93.31 875 ASP A O 1
ATOM 6998 N N . TYR A 1 876 ? -6.652 -30.516 -23.859 1 90.62 876 TYR A N 1
ATOM 6999 C CA . TYR A 1 876 ? -5.605 -29.5 -23.766 1 90.62 876 TYR A CA 1
ATOM 7000 C C . TYR A 1 876 ? -5.961 -28.266 -24.578 1 90.62 876 TYR A C 1
ATOM 7002 O O . TYR A 1 876 ? -6.402 -28.375 -25.734 1 90.62 876 TYR A O 1
ATOM 7010 N N . HIS A 1 877 ? -5.895 -27.094 -23.969 1 82.25 877 HIS A N 1
ATOM 7011 C CA . HIS A 1 877 ? -6.102 -25.812 -24.625 1 82.25 877 HIS A CA 1
ATOM 7012 C C . HIS A 1 877 ? -4.918 -24.875 -24.391 1 82.25 877 HIS A C 1
ATOM 7014 O O . HIS A 1 877 ? -4.004 -25.203 -23.625 1 82.25 877 HIS A O 1
ATOM 7020 N N . ASP A 1 878 ? -5.008 -23.781 -25.156 1 72.12 878 ASP A N 1
ATOM 7021 C CA . ASP A 1 878 ? -3.949 -22.797 -24.969 1 72.12 878 ASP A CA 1
ATOM 7022 C C . ASP A 1 878 ? -4.07 -22.125 -23.594 1 72.12 878 ASP A C 1
ATOM 7024 O O . ASP A 1 878 ? -5.012 -21.375 -23.344 1 72.12 878 ASP A O 1
ATOM 7028 N N . GLY A 1 879 ? -3.225 -22.516 -22.797 1 70.44 879 GLY A N 1
ATOM 7029 C CA . GLY A 1 879 ? -3.15 -21.828 -21.516 1 70.44 879 GLY A CA 1
ATOM 7030 C C . GLY A 1 879 ? -3.906 -22.547 -20.406 1 70.44 879 GLY A C 1
ATOM 7031 O O . GLY A 1 879 ? -3.838 -22.141 -19.25 1 70.44 879 GLY A O 1
ATOM 7032 N N . TRP A 1 880 ? -4.777 -23.469 -20.844 1 81.5 880 TRP A N 1
ATOM 7033 C CA . TRP A 1 880 ? -5.461 -24.188 -19.766 1 81.5 880 TRP A CA 1
ATOM 7034 C C . TRP A 1 880 ? -5.703 -25.641 -20.156 1 81.5 880 TRP A C 1
ATOM 7036 O O . TRP A 1 880 ? -5.672 -25.984 -21.328 1 81.5 880 TRP A O 1
ATOM 7046 N N . ILE A 1 881 ? -5.938 -26.438 -19.172 1 91.06 881 ILE A N 1
ATOM 7047 C CA . ILE A 1 881 ? -6.156 -27.875 -19.344 1 91.06 881 ILE A CA 1
ATOM 7048 C C . ILE A 1 881 ? -7.41 -28.281 -18.578 1 91.06 881 ILE A C 1
ATOM 7050 O O . ILE A 1 881 ? -7.574 -27.938 -17.406 1 91.06 881 ILE A O 1
ATOM 7054 N N . GLY A 1 882 ? -8.336 -28.922 -19.375 1 92.31 882 GLY A N 1
ATOM 7055 C CA . GLY A 1 882 ? -9.43 -29.578 -18.656 1 92.31 882 GLY A CA 1
ATOM 7056 C C . GLY A 1 882 ? -9 -30.844 -17.938 1 92.31 882 GLY A C 1
ATOM 7057 O O . GLY A 1 882 ? -8.805 -31.891 -18.562 1 92.31 882 GLY A O 1
ATOM 7058 N N . GLN A 1 883 ? -8.93 -30.781 -16.672 1 94.31 883 GLN A N 1
ATOM 7059 C CA . GLN A 1 883 ? -8.43 -31.906 -15.883 1 94.31 883 GLN A CA 1
ATOM 7060 C C . GLN A 1 883 ? -9.453 -33.031 -15.812 1 94.31 883 GLN A C 1
ATOM 7062 O O . GLN A 1 883 ? -10.656 -32.781 -15.758 1 94.31 883 GLN A O 1
ATOM 7067 N N . HIS A 1 884 ? -8.914 -34.25 -15.711 1 95.56 884 HIS A N 1
ATOM 7068 C CA . HIS A 1 884 ? -9.812 -35.406 -15.695 1 95.56 884 HIS A CA 1
ATOM 7069 C C . HIS A 1 884 ? -10.609 -35.469 -14.398 1 95.56 884 HIS A C 1
ATOM 7071 O O . HIS A 1 884 ? -11.648 -36.125 -14.336 1 95.56 884 HIS A O 1
ATOM 7077 N N . TYR A 1 885 ? -10.117 -34.906 -13.328 1 94.56 885 TYR A N 1
ATOM 7078 C CA . TYR A 1 885 ? -10.797 -34.938 -12.039 1 94.56 885 TYR A CA 1
ATOM 7079 C C . TYR A 1 885 ? -11.758 -33.75 -11.898 1 94.56 885 TYR A C 1
ATOM 7081 O O . TYR A 1 885 ? -12.195 -33.438 -10.789 1 94.56 885 TYR A O 1
ATOM 7089 N N . ASP A 1 886 ? -11.992 -33.125 -13.008 1 92.44 886 ASP A N 1
ATOM 7090 C CA . ASP A 1 886 ? -13.047 -32.125 -13.133 1 92.44 886 ASP A CA 1
ATOM 7091 C C . ASP A 1 886 ? -13.914 -32.375 -14.367 1 92.44 886 ASP A C 1
ATOM 7093 O O . ASP A 1 886 ? -13.461 -33.031 -15.32 1 92.44 886 ASP A O 1
ATOM 7097 N N . SER A 1 887 ? -15.195 -32 -14.266 1 91.25 887 SER A N 1
ATOM 7098 C CA . SER A 1 887 ? -16.125 -32.219 -15.375 1 91.25 887 SER A CA 1
ATOM 7099 C C . SER A 1 887 ? -16.5 -30.906 -16.031 1 91.25 887 SER A C 1
ATOM 7101 O O . SER A 1 887 ? -16.719 -29.891 -15.359 1 91.25 887 SER A O 1
ATOM 7103 N N . ALA A 1 888 ? -16.438 -30.906 -17.312 1 83.81 888 ALA A N 1
ATOM 7104 C CA . ALA A 1 888 ? -16.75 -29.688 -18.062 1 83.81 888 ALA A CA 1
ATOM 7105 C C . ALA A 1 888 ? -18.219 -29.281 -17.844 1 83.81 888 ALA A C 1
ATOM 7107 O O . ALA A 1 888 ? -18.516 -28.109 -17.656 1 83.81 888 ALA A O 1
ATOM 7108 N N . ARG A 1 889 ? -19.078 -30.266 -17.875 1 82 889 ARG A N 1
ATOM 7109 C CA . ARG A 1 889 ? -20.5 -29.953 -17.812 1 82 889 ARG A CA 1
ATOM 7110 C C . ARG A 1 889 ? -21.219 -30.828 -16.797 1 82 889 ARG A C 1
ATOM 7112 O O . ARG A 1 889 ? -22.453 -30.891 -16.781 1 82 889 ARG A O 1
ATOM 7119 N N . GLY A 1 890 ? -20.516 -31.641 -16.141 1 87.12 890 GLY A N 1
ATOM 7120 C CA . GLY A 1 890 ? -21.094 -32.5 -15.117 1 87.12 890 GLY A CA 1
ATOM 7121 C C . GLY A 1 890 ? -21.562 -33.812 -15.656 1 87.12 890 GLY A C 1
ATOM 7122 O O . GLY A 1 890 ? -21.922 -34.719 -14.883 1 87.12 890 GLY A O 1
ATOM 7123 N N . HIS A 1 891 ? -21.594 -34.094 -16.922 1 87.94 891 HIS A N 1
ATOM 7124 C CA . HIS A 1 891 ? -22.078 -35.312 -17.547 1 87.94 891 HIS A CA 1
ATOM 7125 C C . HIS A 1 891 ? -21.297 -36.531 -17.078 1 87.94 891 HIS A C 1
ATOM 7127 O O . HIS A 1 891 ? -21.891 -37.5 -16.641 1 87.94 891 HIS A O 1
ATOM 7133 N N . GLY A 1 892 ? -19.969 -36.469 -17.188 1 92.69 892 GLY A N 1
ATOM 7134 C CA . GLY A 1 892 ? -19.141 -37.562 -16.75 1 92.69 892 GLY A CA 1
ATOM 7135 C C . GLY A 1 892 ? -19.312 -37.906 -15.273 1 92.69 892 GLY A C 1
ATOM 7136 O O . GLY A 1 892 ? -19.203 -39.062 -14.875 1 92.69 892 GLY A O 1
ATOM 7137 N N . THR A 1 893 ? -19.5 -36.844 -14.5 1 92.44 893 THR A N 1
ATOM 7138 C CA . THR A 1 893 ? -19.734 -37.062 -13.078 1 92.44 893 THR A CA 1
ATOM 7139 C C . THR A 1 893 ? -21 -37.906 -12.844 1 92.44 893 THR A C 1
ATOM 7141 O O . THR A 1 893 ? -20.984 -38.844 -12.047 1 92.44 893 THR A O 1
ATOM 7144 N N . GLU A 1 894 ? -22.031 -37.562 -13.516 1 90.62 894 GLU A N 1
ATOM 7145 C CA . GLU A 1 894 ? -23.297 -38.281 -13.383 1 90.62 894 GLU A CA 1
ATOM 7146 C C . GLU A 1 894 ? -23.156 -39.719 -13.859 1 90.62 894 GLU A C 1
ATOM 7148 O O . GLU A 1 894 ? -23.703 -40.656 -13.242 1 90.62 894 GLU A O 1
ATOM 7153 N N . MET A 1 895 ? -22.516 -39.938 -14.961 1 94.44 895 MET A N 1
ATOM 7154 C CA . MET A 1 895 ? -22.297 -41.281 -15.469 1 94.44 895 MET A CA 1
ATOM 7155 C C . MET A 1 895 ? -21.5 -42.125 -14.469 1 94.44 895 MET A C 1
ATOM 7157 O O . MET A 1 895 ? -21.797 -43.281 -14.25 1 94.44 895 MET A O 1
ATOM 7161 N N . ALA A 1 896 ? -20.453 -41.5 -13.984 1 95 896 ALA A N 1
ATOM 7162 C CA . ALA A 1 896 ? -19.641 -42.188 -13 1 95 896 ALA A CA 1
ATOM 7163 C C . ALA A 1 896 ? -20.484 -42.625 -11.797 1 95 896 ALA A C 1
ATOM 7165 O O . ALA A 1 896 ? -20.312 -43.719 -11.266 1 95 896 ALA A O 1
ATOM 7166 N N . LYS A 1 897 ? -21.359 -41.75 -11.344 1 92.19 897 LYS A N 1
ATOM 7167 C CA . LYS A 1 897 ? -22.25 -42.062 -10.219 1 92.19 897 LYS A CA 1
ATOM 7168 C C . LYS A 1 897 ? -23.109 -43.281 -10.523 1 92.19 897 LYS A C 1
ATOM 7170 O O . LYS A 1 897 ? -23.281 -44.156 -9.672 1 92.19 897 LYS A O 1
ATOM 7175 N N . LEU A 1 898 ? -23.672 -43.281 -11.656 1 93 898 LEU A N 1
ATOM 7176 C CA . LEU A 1 898 ? -24.547 -44.375 -12.07 1 93 898 LEU A CA 1
ATOM 7177 C C . LEU A 1 898 ? -23.797 -45.688 -12.102 1 93 898 LEU A C 1
ATOM 7179 O O . LEU A 1 898 ? -24.297 -46.719 -11.617 1 93 898 LEU A O 1
ATOM 7183 N N . ILE A 1 899 ? -22.625 -45.688 -12.672 1 95.44 899 ILE A N 1
ATOM 7184 C CA . ILE A 1 899 ? -21.812 -46.906 -12.734 1 95.44 899 ILE A CA 1
ATOM 7185 C C . ILE A 1 899 ? -21.516 -47.406 -11.328 1 95.44 899 ILE A C 1
ATOM 7187 O O . ILE A 1 899 ? -21.656 -48.594 -11.039 1 95.44 899 ILE A O 1
ATOM 7191 N N . CYS A 1 900 ? -21.141 -46.5 -10.469 1 93.19 900 CYS A N 1
ATOM 7192 C CA . CYS A 1 900 ? -20.766 -46.844 -9.109 1 93.19 900 CYS A CA 1
ATOM 7193 C C . CYS A 1 900 ? -21.984 -47.312 -8.305 1 93.19 900 CYS A C 1
ATOM 7195 O O . CYS A 1 900 ? -21.844 -48.125 -7.379 1 93.19 900 CYS A O 1
ATOM 7197 N N . THR A 1 901 ? -23.109 -46.75 -8.602 1 90.94 901 THR A N 1
ATOM 7198 C CA . THR A 1 901 ? -24.328 -47.188 -7.941 1 90.94 901 THR A CA 1
ATOM 7199 C C . THR A 1 901 ? -24.609 -48.656 -8.258 1 90.94 901 THR A C 1
ATOM 7201 O O . THR A 1 901 ? -25 -49.406 -7.371 1 90.94 901 THR A O 1
ATOM 7204 N N . VAL A 1 902 ? -24.453 -49.031 -9.469 1 94.75 902 VAL A N 1
ATOM 7205 C CA . VAL A 1 902 ? -24.703 -50.406 -9.906 1 94.75 902 VAL A CA 1
ATOM 7206 C C . VAL A 1 902 ? -23.594 -51.312 -9.43 1 94.75 902 VAL A C 1
ATOM 7208 O O . VAL A 1 902 ? -23.844 -52.438 -8.953 1 94.75 902 VAL A O 1
ATOM 7211 N N . CYS A 1 903 ? -22.375 -50.875 -9.508 1 96.12 903 CYS A N 1
ATOM 7212 C CA . CYS A 1 903 ? -21.234 -51.656 -9.086 1 96.12 903 CYS A CA 1
ATOM 7213 C C . CYS A 1 903 ? -20.266 -50.812 -8.25 1 96.12 903 CYS A C 1
ATOM 7215 O O . CYS A 1 903 ? -19.234 -50.375 -8.75 1 96.12 903 CYS A O 1
ATOM 7217 N N . PRO A 1 904 ? -20.438 -50.75 -6.984 1 93.31 904 PRO A N 1
ATOM 7218 C CA . PRO A 1 904 ? -19.578 -49.969 -6.109 1 93.31 904 PRO A CA 1
ATOM 7219 C C . PRO A 1 904 ? -18.141 -50.531 -6.043 1 93.31 904 PRO A C 1
ATOM 7221 O O . PRO A 1 904 ? -17.219 -49.812 -5.645 1 93.31 904 PRO A O 1
ATOM 7224 N N . MET A 1 905 ? -17.922 -51.719 -6.434 1 93.25 905 MET A N 1
ATOM 7225 C CA . MET A 1 905 ? -16.625 -52.375 -6.355 1 93.25 905 MET A CA 1
ATOM 7226 C C . MET A 1 905 ? -15.758 -52 -7.559 1 93.25 905 MET A C 1
ATOM 7228 O O . MET A 1 905 ? -14.547 -52.219 -7.551 1 93.25 905 MET A O 1
ATOM 7232 N N . ALA A 1 906 ? -16.359 -51.438 -8.531 1 93.88 906 ALA A N 1
ATOM 7233 C CA . ALA A 1 906 ? -15.648 -51.156 -9.766 1 93.88 906 ALA A CA 1
ATOM 7234 C C . ALA A 1 906 ? -14.719 -49.938 -9.586 1 93.88 906 ALA A C 1
ATOM 7236 O O . ALA A 1 906 ? -14.984 -49.062 -8.758 1 93.88 906 ALA A O 1
ATOM 7237 N N . GLU A 1 907 ? -13.617 -50 -10.227 1 93.75 907 GLU A N 1
ATOM 7238 C CA . GLU A 1 907 ? -12.711 -48.844 -10.297 1 93.75 907 GLU A CA 1
ATOM 7239 C C . GLU A 1 907 ? -12.969 -48.031 -11.562 1 93.75 907 GLU A C 1
ATOM 7241 O O . GLU A 1 907 ? -12.891 -48.562 -12.672 1 93.75 907 GLU A O 1
ATOM 7246 N N . ILE A 1 908 ? -13.234 -46.781 -11.289 1 95.31 908 ILE A N 1
ATOM 7247 C CA . ILE A 1 908 ? -13.508 -45.906 -12.422 1 95.31 908 ILE A CA 1
ATOM 7248 C C . ILE A 1 908 ? -12.211 -45.25 -12.898 1 95.31 908 ILE A C 1
ATOM 7250 O O . ILE A 1 908 ? -11.445 -44.719 -12.094 1 95.31 908 ILE A O 1
ATOM 7254 N N . TYR A 1 909 ? -11.883 -45.406 -14.141 1 96.75 909 TYR A N 1
ATOM 7255 C CA . TYR A 1 909 ? -10.812 -44.656 -14.797 1 96.75 909 TYR A CA 1
ATOM 7256 C C . TYR A 1 909 ? -11.383 -43.562 -15.688 1 96.75 909 TYR A C 1
ATOM 7258 O O . TYR A 1 909 ? -11.914 -43.844 -16.766 1 96.75 909 TYR A O 1
ATOM 7266 N N . SER A 1 910 ? -11.266 -42.312 -15.195 1 97.12 910 SER A N 1
ATOM 7267 C CA . SER A 1 910 ? -11.867 -41.188 -15.859 1 97.12 910 SER A CA 1
ATOM 7268 C C . SER A 1 910 ? -10.984 -40.656 -16.984 1 97.12 910 SER A C 1
ATOM 7270 O O . SER A 1 910 ? -9.844 -40.25 -16.734 1 97.12 910 SER A O 1
ATOM 7272 N N . ILE A 1 911 ? -11.469 -40.656 -18.219 1 97.75 911 ILE A N 1
ATOM 7273 C CA . ILE A 1 911 ? -10.75 -40.094 -19.359 1 97.75 911 ILE A CA 1
ATOM 7274 C C . ILE A 1 911 ? -11.539 -38.906 -19.938 1 97.75 911 ILE A C 1
ATOM 7276 O O . ILE A 1 911 ? -12.641 -39.094 -20.453 1 97.75 911 ILE A O 1
ATOM 7280 N N . ARG A 1 912 ? -10.992 -37.781 -19.891 1 96.25 912 ARG A N 1
ATOM 7281 C CA . ARG A 1 912 ? -11.695 -36.562 -20.328 1 96.25 912 ARG A CA 1
ATOM 7282 C C . ARG A 1 912 ? -11.383 -36.25 -21.781 1 96.25 912 ARG A C 1
ATOM 7284 O O . ARG A 1 912 ? -10.211 -36.188 -22.172 1 96.25 912 ARG A O 1
ATOM 7291 N N . LEU A 1 913 ? -12.398 -36 -22.531 1 95.06 913 LEU A N 1
ATOM 7292 C CA . LEU A 1 913 ? -12.312 -35.719 -23.953 1 95.06 913 LEU A CA 1
ATOM 7293 C C . LEU A 1 913 ? -12.234 -34.219 -24.203 1 95.06 913 LEU A C 1
ATOM 7295 O O . LEU A 1 913 ? -12.773 -33.406 -23.422 1 95.06 913 LEU A O 1
ATOM 7299 N N . LYS A 1 914 ? -11.594 -33.906 -25.297 1 92.38 914 LYS A N 1
ATOM 7300 C CA . LYS A 1 914 ? -11.594 -32.531 -25.766 1 92.38 914 LYS A CA 1
ATOM 7301 C C . LYS A 1 914 ? -12.867 -32.219 -26.547 1 92.38 914 LYS A C 1
ATOM 7303 O O . LYS A 1 914 ? -13.25 -32.969 -27.438 1 92.38 914 LYS A O 1
ATOM 7308 N N . THR A 1 915 ? -13.555 -31.188 -26.125 1 85.06 915 THR A N 1
ATOM 7309 C CA . THR A 1 915 ? -14.773 -30.781 -26.812 1 85.06 915 THR A CA 1
ATOM 7310 C C . THR A 1 915 ? -14.633 -29.359 -27.344 1 85.06 915 THR A C 1
ATOM 7312 O O . THR A 1 915 ? -13.797 -28.594 -26.875 1 85.06 915 THR A O 1
ATOM 7315 N N . TYR A 1 916 ? -15.156 -29.047 -28.406 1 76.5 916 TYR A N 1
ATOM 7316 C CA . TYR A 1 916 ? -15.211 -27.703 -28.969 1 76.5 916 TYR A CA 1
ATOM 7317 C C . TYR A 1 916 ? -16.641 -27.328 -29.359 1 76.5 916 TYR A C 1
ATOM 7319 O O . TYR A 1 916 ? -17.484 -28.203 -29.531 1 76.5 916 TYR A O 1
ATOM 7327 N N . THR A 1 917 ? -16.875 -26.078 -29.266 1 69.5 917 THR A N 1
ATOM 7328 C CA . THR A 1 917 ? -18.188 -25.609 -29.719 1 69.5 917 THR A CA 1
ATOM 7329 C C . THR A 1 917 ? -18.266 -25.641 -31.25 1 69.5 917 THR A C 1
ATOM 7331 O O . THR A 1 917 ? -17.453 -24.984 -31.922 1 69.5 917 THR A O 1
ATOM 7334 N N . GLY A 1 918 ? -19.047 -26.516 -31.719 1 62.81 918 GLY A N 1
ATOM 7335 C CA . GLY A 1 918 ? -19.234 -26.594 -33.156 1 62.81 918 GLY A CA 1
ATOM 7336 C C . GLY A 1 918 ? -19.953 -25.391 -33.75 1 62.81 918 GLY A C 1
ATOM 7337 O O . GLY A 1 918 ? -20.422 -24.531 -33 1 62.81 918 GLY A O 1
ATOM 7338 N N . PRO A 1 919 ? -19.906 -25.234 -35.062 1 60.16 919 PRO A N 1
ATOM 7339 C CA . PRO A 1 919 ? -20.594 -24.141 -35.75 1 60.16 919 PRO A CA 1
ATOM 7340 C C . PRO A 1 919 ? -22.062 -24.016 -35.344 1 60.16 919 PRO A C 1
ATOM 7342 O O . PRO A 1 919 ? -22.625 -22.922 -35.406 1 60.16 919 PRO A O 1
ATOM 7345 N N . ASP A 1 920 ? -22.688 -25.125 -34.969 1 58.78 920 ASP A N 1
ATOM 7346 C CA . ASP A 1 920 ? -24.094 -25.125 -34.594 1 58.78 920 ASP A CA 1
ATOM 7347 C C . ASP A 1 920 ? -24.25 -24.75 -33.125 1 58.78 920 ASP A C 1
ATOM 7349 O O . ASP A 1 920 ? -25.375 -24.75 -32.594 1 58.78 920 ASP A O 1
ATOM 7353 N N . GLY A 1 921 ? -23.141 -24.391 -32.5 1 60 921 GLY A N 1
ATOM 7354 C CA . GLY A 1 921 ? -23.188 -23.969 -31.109 1 60 921 GLY A CA 1
ATOM 7355 C C . GLY A 1 921 ? -23.172 -25.125 -30.125 1 60 921 GLY A C 1
ATOM 7356 O O . GLY A 1 921 ? -23.062 -24.922 -28.922 1 60 921 GLY A O 1
ATOM 7357 N N . ASN A 1 922 ? -23.281 -26.312 -30.766 1 63.25 922 ASN A N 1
ATOM 7358 C CA . ASN A 1 922 ? -23.312 -27.484 -29.891 1 63.25 922 ASN A CA 1
ATOM 7359 C C . ASN A 1 922 ? -21.906 -28 -29.609 1 63.25 922 ASN A C 1
ATOM 7361 O O . ASN A 1 922 ? -20.969 -27.734 -30.375 1 63.25 922 ASN A O 1
ATOM 7365 N N . SER A 1 923 ? -21.797 -28.781 -28.516 1 74.62 923 SER A N 1
ATOM 7366 C CA . SER A 1 923 ? -20.516 -29.359 -28.141 1 74.62 923 SER A CA 1
ATOM 7367 C C . SER A 1 923 ? -20.156 -30.547 -29.031 1 74.62 923 SER A C 1
ATOM 7369 O O . SER A 1 923 ? -20.984 -31.406 -29.281 1 74.62 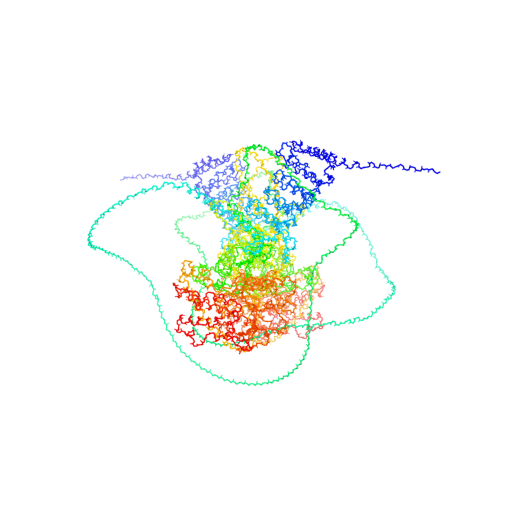923 SER A O 1
ATOM 7371 N N . THR A 1 924 ? -19.094 -30.406 -29.734 1 79.62 924 THR A N 1
ATOM 7372 C CA . THR A 1 924 ? -18.594 -31.484 -30.594 1 79.62 924 THR A CA 1
ATOM 7373 C C . THR A 1 924 ? -17.328 -32.094 -30.016 1 79.62 924 THR A C 1
ATOM 7375 O O . THR A 1 924 ? -16.469 -31.359 -29.484 1 79.62 924 THR A O 1
ATOM 7378 N N . ILE A 1 925 ? -17.219 -33.406 -30.109 1 88.38 925 ILE A N 1
ATOM 7379 C CA . ILE A 1 925 ? -16.062 -34.156 -29.578 1 88.38 925 ILE A CA 1
ATOM 7380 C C . ILE A 1 925 ? -14.938 -34.156 -30.609 1 88.38 925 ILE A C 1
ATOM 7382 O O . ILE A 1 925 ? -15.18 -34.406 -31.797 1 88.38 925 ILE A O 1
ATOM 7386 N N . ASP A 1 926 ? -13.75 -33.906 -30.188 1 89.62 926 ASP A N 1
ATOM 7387 C CA . ASP A 1 926 ? -12.562 -34 -31.031 1 89.62 926 ASP A CA 1
ATOM 7388 C C . ASP A 1 926 ? -12.242 -35.469 -31.344 1 89.62 926 ASP A C 1
ATOM 7390 O O . ASP A 1 926 ? -12 -36.25 -30.438 1 89.62 926 ASP A O 1
ATOM 7394 N N . GLN A 1 927 ? -12.172 -35.844 -32.594 1 89.56 927 GLN A N 1
ATOM 7395 C CA . GLN A 1 927 ? -12.016 -37.25 -33 1 89.56 927 GLN A CA 1
ATOM 7396 C C . GLN A 1 927 ? -10.664 -37.812 -32.594 1 89.56 927 GLN A C 1
ATOM 7398 O O . GLN A 1 927 ? -10.555 -38.969 -32.219 1 89.56 927 GLN A O 1
ATOM 7403 N N . MET A 1 928 ? -9.648 -37 -32.688 1 90.44 928 MET A N 1
ATOM 7404 C CA . MET A 1 928 ? -8.328 -37.469 -32.281 1 90.44 928 MET A CA 1
ATOM 7405 C C . MET A 1 928 ? -8.305 -37.719 -30.766 1 90.44 928 MET A C 1
ATOM 7407 O O . MET A 1 928 ? -7.688 -38.688 -30.312 1 90.44 928 MET A O 1
ATOM 7411 N N . SER A 1 929 ? -8.961 -36.875 -30.062 1 93.94 929 SER A N 1
ATOM 7412 C CA . SER A 1 929 ? -9.062 -37.062 -28.625 1 93.94 929 SER A CA 1
ATOM 7413 C C . SER A 1 929 ? -9.758 -38.375 -28.281 1 93.94 929 SER A C 1
ATOM 7415 O O . SER A 1 929 ? -9.383 -39.062 -27.328 1 93.94 929 SER A O 1
ATOM 7417 N N . ALA A 1 930 ? -10.68 -38.656 -29.047 1 94.31 930 ALA A N 1
ATOM 7418 C CA . ALA A 1 930 ? -11.406 -39.906 -28.844 1 94.31 930 ALA A CA 1
ATOM 7419 C C . ALA A 1 930 ? -10.508 -41.125 -29.094 1 94.31 930 ALA A C 1
ATOM 7421 O O . ALA A 1 930 ? -10.547 -42.094 -28.344 1 94.31 930 ALA A O 1
ATOM 7422 N N . SER A 1 931 ? -9.766 -41.031 -30.156 1 94.75 931 SER A N 1
ATOM 7423 C CA . SER A 1 931 ? -8.836 -42.125 -30.453 1 94.75 931 SER A CA 1
ATOM 7424 C C . SER A 1 931 ? -7.832 -42.312 -29.328 1 94.75 931 SER A C 1
ATOM 7426 O O . SER A 1 931 ? -7.578 -43.469 -28.906 1 94.75 931 SER A O 1
ATOM 7428 N N . TRP A 1 932 ? -7.297 -41.281 -28.875 1 95.12 932 TRP A N 1
ATOM 7429 C CA . TRP A 1 932 ? -6.316 -41.344 -27.781 1 95.12 932 TRP A CA 1
ATOM 7430 C C . TRP A 1 932 ? -6.961 -41.875 -26.5 1 95.12 932 TRP A C 1
ATOM 7432 O O . TRP A 1 932 ? -6.328 -42.594 -25.734 1 95.12 932 TRP A O 1
ATOM 7442 N N . ALA A 1 933 ? -8.148 -41.438 -26.281 1 97.06 933 ALA A N 1
ATOM 7443 C CA . ALA A 1 933 ? -8.867 -41.844 -25.078 1 97.06 933 ALA A CA 1
ATOM 7444 C C . ALA A 1 933 ? -9.086 -43.375 -25.062 1 97.06 933 ALA A C 1
ATOM 7446 O O . ALA A 1 933 ? -8.859 -44.031 -24.047 1 97.06 933 ALA A O 1
ATOM 7447 N N . ILE A 1 934 ? -9.508 -43.875 -26.156 1 96.88 934 ILE A N 1
ATOM 7448 C CA . ILE A 1 934 ? -9.734 -45.312 -26.25 1 96.88 934 ILE A CA 1
ATOM 7449 C C . ILE A 1 934 ? -8.406 -46.062 -26.078 1 96.88 934 ILE A C 1
ATOM 7451 O O . ILE A 1 934 ? -8.336 -47.062 -25.375 1 96.88 934 ILE A O 1
ATOM 7455 N N . GLU A 1 935 ? -7.434 -45.562 -26.719 1 95.31 935 GLU A N 1
ATOM 7456 C CA . GLU A 1 935 ? -6.113 -46.156 -26.578 1 95.31 935 GLU A CA 1
ATOM 7457 C C . GLU A 1 935 ? -5.668 -46.156 -25.109 1 95.31 935 GLU A C 1
ATOM 7459 O O . GLU A 1 935 ? -5.105 -47.125 -24.625 1 95.31 935 GLU A O 1
ATOM 7464 N N . ALA A 1 936 ? -5.863 -45.062 -24.453 1 96.06 936 ALA A N 1
ATOM 7465 C CA . ALA A 1 936 ? -5.496 -44.969 -23.047 1 96.06 936 ALA A CA 1
ATOM 7466 C C . ALA A 1 936 ? -6.25 -45.969 -22.203 1 96.06 936 ALA A C 1
ATOM 7468 O O . ALA A 1 936 ? -5.691 -46.562 -21.266 1 96.06 936 ALA A O 1
ATOM 7469 N N . ALA A 1 937 ? -7.48 -46.125 -22.484 1 97.25 937 ALA A N 1
ATOM 7470 C CA . ALA A 1 937 ? -8.281 -47.125 -21.781 1 97.25 937 ALA A CA 1
ATOM 7471 C C . ALA A 1 937 ? -7.688 -48.531 -21.953 1 97.25 937 ALA A C 1
ATOM 7473 O O . ALA A 1 937 ? -7.625 -49.312 -21 1 97.25 937 ALA A O 1
ATOM 7474 N N . LEU A 1 938 ? -7.246 -48.812 -23.141 1 95.38 938 LEU A N 1
ATOM 7475 C CA . LEU A 1 938 ? -6.648 -50.125 -23.438 1 95.38 938 LEU A CA 1
ATOM 7476 C C . LEU A 1 938 ? -5.332 -50.281 -22.688 1 95.38 938 LEU A C 1
ATOM 7478 O O . LEU A 1 938 ? -5.043 -51.375 -22.172 1 95.38 938 LEU A O 1
ATOM 7482 N N . GLU A 1 939 ? -4.602 -49.219 -22.703 1 92.69 939 GLU A N 1
ATOM 7483 C CA . GLU A 1 939 ? -3.314 -49.281 -22.016 1 92.69 939 GLU A CA 1
ATOM 7484 C C . GLU A 1 939 ? -3.496 -49.469 -20.516 1 92.69 939 GLU A C 1
ATOM 7486 O O . GLU A 1 939 ? -2.664 -50.125 -19.859 1 92.69 939 GLU A O 1
ATOM 7491 N N . LYS A 1 940 ? -4.586 -48.969 -20.016 1 92.31 940 LYS A N 1
ATOM 7492 C CA . LYS A 1 940 ? -4.895 -49.156 -18.594 1 92.31 940 LYS A CA 1
ATOM 7493 C C . LYS A 1 940 ? -5.52 -50.531 -18.344 1 92.31 940 LYS A C 1
ATOM 7495 O O . LYS A 1 940 ? -5.828 -50.875 -17.188 1 92.31 940 LYS A O 1
ATOM 7500 N N . LYS A 1 941 ? -5.672 -51.281 -19.375 1 91.38 941 LYS A N 1
ATOM 7501 C CA . LYS A 1 941 ? -6.262 -52.594 -19.312 1 91.38 941 LYS A CA 1
ATOM 7502 C C . LYS A 1 941 ? -7.676 -52.562 -18.734 1 91.38 941 LYS A C 1
ATOM 7504 O O . LYS A 1 941 ? -8.016 -53.344 -17.859 1 91.38 941 LYS A O 1
ATOM 7509 N N . ALA A 1 942 ? -8.422 -51.656 -19.172 1 95.19 942 ALA A N 1
ATOM 7510 C CA . ALA A 1 942 ? -9.82 -51.562 -18.781 1 95.19 942 ALA A CA 1
ATOM 7511 C C . ALA A 1 942 ? -10.602 -52.781 -19.297 1 95.19 942 ALA A C 1
ATOM 7513 O O . ALA A 1 942 ? -10.414 -53.219 -20.438 1 95.19 942 ALA A O 1
ATOM 7514 N N . THR A 1 943 ? -11.391 -53.312 -18.391 1 95.94 943 THR A N 1
ATOM 7515 C CA . THR A 1 943 ? -12.242 -54.438 -18.797 1 95.94 943 THR A CA 1
ATOM 7516 C C . THR A 1 943 ? -13.445 -53.938 -19.594 1 95.94 943 THR A C 1
ATOM 7518 O O . THR A 1 943 ? -13.93 -54.625 -20.5 1 95.94 943 THR A O 1
ATOM 7521 N N . ILE A 1 944 ? -13.852 -52.812 -19.172 1 97.75 944 ILE A N 1
ATOM 7522 C CA . ILE A 1 944 ? -15.039 -52.219 -19.766 1 97.75 944 ILE A CA 1
ATOM 7523 C C . ILE A 1 944 ? -14.734 -50.781 -20.172 1 97.75 944 ILE A C 1
ATOM 7525 O O . ILE A 1 944 ? -14.078 -50.031 -19.422 1 97.75 944 ILE A O 1
ATOM 7529 N N . ILE A 1 945 ? -15.18 -50.375 -21.375 1 98.25 945 ILE A N 1
ATOM 7530 C CA . ILE A 1 945 ? -15.141 -48.969 -21.797 1 98.25 945 ILE A CA 1
ATOM 7531 C C . ILE A 1 945 ? -16.562 -48.438 -21.969 1 98.25 945 ILE A C 1
ATOM 7533 O O . ILE A 1 945 ? -17.359 -49 -22.719 1 98.25 945 ILE A O 1
ATOM 7537 N N . SER A 1 946 ? -16.906 -47.438 -21.188 1 98 946 SER A N 1
ATOM 7538 C CA . SER A 1 946 ? -18.219 -46.812 -21.281 1 98 946 SER A CA 1
ATOM 7539 C C . SER A 1 946 ? -18.141 -45.5 -22.078 1 98 946 SER A C 1
ATOM 7541 O O . SER A 1 946 ? -17.422 -44.562 -21.688 1 98 946 SER A O 1
ATOM 7543 N N . MET A 1 947 ? -18.891 -45.375 -23.172 1 96.62 947 MET A N 1
ATOM 7544 C CA . MET A 1 947 ? -18.859 -44.219 -24.062 1 96.62 947 MET A CA 1
ATOM 7545 C C . MET A 1 947 ? -20.281 -43.719 -24.328 1 96.62 947 MET A C 1
ATOM 7547 O O . MET A 1 947 ? -20.938 -44.188 -25.25 1 96.62 947 MET A O 1
ATOM 7551 N N . SER A 1 948 ? -20.672 -42.75 -23.516 1 93.12 948 SER A N 1
ATOM 7552 C CA . SER A 1 948 ? -22 -42.156 -23.688 1 93.12 948 SER A CA 1
ATOM 7553 C C . SER A 1 948 ? -21.984 -40.938 -24.594 1 93.12 948 SER A C 1
ATOM 7555 O O . SER A 1 948 ? -22.5 -39.875 -24.25 1 93.12 948 SER A O 1
ATOM 7557 N N . TRP A 1 949 ? -21.406 -41.062 -25.688 1 88.81 949 TRP A N 1
ATOM 7558 C CA . TRP A 1 949 ? -21.281 -40 -26.703 1 88.81 949 TRP A CA 1
ATOM 7559 C C . TRP A 1 949 ? -21.188 -40.594 -28.094 1 88.81 949 TRP A C 1
ATOM 7561 O O . TRP A 1 949 ? -21 -41.812 -28.25 1 88.81 949 TRP A O 1
ATOM 7571 N N . THR A 1 950 ? -21.375 -39.781 -29.031 1 88.56 950 THR A N 1
ATOM 7572 C CA . THR A 1 950 ? -21.281 -40.188 -30.422 1 88.56 950 THR A CA 1
ATOM 7573 C C . THR A 1 950 ? -20.531 -39.188 -31.266 1 88.56 950 THR A C 1
ATOM 7575 O O . THR A 1 950 ? -20.484 -38 -30.922 1 88.56 950 THR A O 1
ATOM 7578 N N . ILE A 1 951 ? -19.859 -39.688 -32.188 1 86.81 951 ILE A N 1
ATOM 7579 C CA . ILE A 1 951 ? -19.219 -38.875 -33.219 1 86.81 951 ILE A CA 1
ATOM 7580 C C . ILE A 1 951 ? -19.797 -39.219 -34.594 1 86.81 951 ILE A C 1
ATOM 7582 O O . ILE A 1 951 ? -20.047 -40.375 -34.906 1 86.81 951 ILE A O 1
ATOM 7586 N N . PRO A 1 952 ? -20.078 -38.188 -35.344 1 82.62 952 PRO A N 1
ATOM 7587 C CA . PRO A 1 952 ? -20.5 -38.5 -36.688 1 82.62 952 PRO A CA 1
ATOM 7588 C C . PRO A 1 952 ? -19.469 -39.375 -37.438 1 82.62 952 PRO A C 1
ATOM 7590 O O . PRO A 1 952 ? -18.281 -39.375 -37.094 1 82.62 952 PRO A O 1
ATOM 7593 N N . LEU A 1 953 ? -19.984 -40.125 -38.344 1 85.81 953 LEU A N 1
ATOM 7594 C CA . LEU A 1 953 ? -19.078 -40.938 -39.125 1 85.81 953 LEU A CA 1
ATOM 7595 C C . LEU A 1 953 ? -17.938 -40.094 -39.688 1 85.81 953 LEU A C 1
ATOM 7597 O O . LEU A 1 953 ? -18.172 -39.156 -40.438 1 85.81 953 LEU A O 1
ATOM 7601 N N . PRO A 1 954 ? -16.719 -40.469 -39.25 1 85.88 954 PRO A N 1
ATOM 7602 C CA . PRO A 1 954 ? -15.594 -39.719 -39.781 1 85.88 954 PRO A CA 1
ATOM 7603 C C . PRO A 1 954 ? -15.461 -39.875 -41.312 1 85.88 954 PRO A C 1
ATOM 7605 O O . PRO A 1 954 ? -15.82 -40.906 -41.844 1 85.88 954 PRO A O 1
ATOM 7608 N N . LYS A 1 955 ? -14.867 -38.906 -41.969 1 86.56 955 LYS A N 1
ATOM 7609 C CA . LYS A 1 955 ? -14.695 -38.906 -43.406 1 86.56 955 LYS A CA 1
ATOM 7610 C C . LYS A 1 955 ? -13.633 -39.938 -43.844 1 86.56 955 LYS A C 1
ATOM 7612 O O . LYS A 1 955 ? -12.586 -40.031 -43.188 1 86.56 955 LYS A O 1
ATOM 7617 N N . ASP A 1 956 ? -13.898 -40.688 -44.875 1 87.38 956 ASP A N 1
ATOM 7618 C CA . ASP A 1 956 ? -12.977 -41.719 -45.375 1 87.38 956 ASP A CA 1
ATOM 7619 C C . ASP A 1 956 ? -11.656 -41.062 -45.812 1 87.38 956 ASP A C 1
ATOM 7621 O O . ASP A 1 956 ? -11.648 -40 -46.406 1 87.38 956 ASP A O 1
ATOM 7625 N N . GLY A 1 957 ? -10.633 -41.688 -45.562 1 86.94 957 GLY A N 1
ATOM 7626 C CA . GLY A 1 957 ? -9.32 -41.25 -46.031 1 86.94 957 GLY A CA 1
ATOM 7627 C C . GLY A 1 957 ? -8.648 -40.281 -45.062 1 86.94 957 GLY A C 1
ATOM 7628 O O . GLY A 1 957 ? -7.527 -39.844 -45.281 1 86.94 957 GLY A O 1
ATOM 7629 N N . THR A 1 958 ? -9.391 -40.031 -44.031 1 87.62 958 THR A N 1
ATOM 7630 C CA . THR A 1 958 ? -8.797 -39.062 -43.094 1 87.62 958 THR A CA 1
ATOM 7631 C C . THR A 1 958 ? -7.93 -39.812 -42.062 1 87.62 958 THR A C 1
ATOM 7633 O O . THR A 1 958 ? -8.117 -41 -41.812 1 87.62 958 THR A O 1
ATOM 7636 N N . ARG A 1 959 ? -6.859 -39.031 -41.625 1 87.31 959 ARG A N 1
ATOM 7637 C CA . ARG A 1 959 ? -5.984 -39.562 -40.562 1 87.31 959 ARG A CA 1
ATOM 7638 C C . ARG A 1 959 ? -6.77 -39.875 -39.312 1 87.31 959 ARG A C 1
ATOM 7640 O O . ARG A 1 959 ? -6.477 -40.844 -38.594 1 87.31 959 ARG A O 1
ATOM 7647 N N . GLN A 1 960 ? -7.742 -39.125 -39.031 1 87.69 960 GLN A N 1
ATOM 7648 C CA . GLN A 1 960 ? -8.57 -39.312 -37.844 1 87.69 960 GLN A CA 1
ATOM 7649 C C . GLN A 1 960 ? -9.312 -40.656 -37.906 1 87.69 960 GLN A C 1
ATOM 7651 O O . GLN A 1 960 ? -9.336 -41.375 -36.938 1 87.69 960 GLN A O 1
ATOM 7656 N N . LYS A 1 961 ? -9.875 -40.875 -39.031 1 90.75 961 LYS A N 1
ATOM 7657 C CA . LYS A 1 961 ? -10.609 -42.125 -39.156 1 90.75 961 LYS A CA 1
ATOM 7658 C C . LYS A 1 961 ? -9.672 -43.312 -39.062 1 90.75 961 LYS A C 1
ATOM 7660 O O . LYS A 1 961 ? -10 -44.312 -38.438 1 90.75 961 LYS A O 1
ATOM 7665 N N . SER A 1 962 ? -8.531 -43.156 -39.75 1 92.12 962 SER A N 1
ATOM 7666 C CA . SER A 1 962 ? -7.57 -44.25 -39.719 1 92.12 962 SER A CA 1
ATOM 7667 C C . SER A 1 962 ? -7.129 -44.562 -38.312 1 92.12 962 SER A C 1
ATOM 7669 O O . SER A 1 962 ? -7.012 -45.719 -37.938 1 92.12 962 SER A O 1
ATOM 7671 N N . LYS A 1 963 ? -6.863 -43.594 -37.562 1 91.81 963 LYS A N 1
ATOM 7672 C CA . LYS A 1 963 ? -6.43 -43.781 -36.188 1 91.81 963 LYS A CA 1
ATOM 7673 C C . LYS A 1 963 ? -7.559 -44.344 -35.312 1 91.81 963 LYS A C 1
ATOM 7675 O O . LYS A 1 963 ? -7.332 -45.25 -34.5 1 91.81 963 LYS A O 1
ATOM 7680 N N . LEU A 1 964 ? -8.711 -43.844 -35.469 1 93.62 964 LEU A N 1
ATOM 7681 C CA . LEU A 1 964 ? -9.867 -44.312 -34.719 1 93.62 964 LEU A CA 1
ATOM 7682 C C . LEU A 1 964 ? -10.156 -45.781 -35.062 1 93.62 964 LEU A C 1
ATOM 7684 O O . LEU A 1 964 ? -10.422 -46.594 -34.156 1 93.62 964 LEU A O 1
ATOM 7688 N N . ASP A 1 965 ? -10.094 -46.125 -36.281 1 94.5 965 ASP A N 1
ATOM 7689 C CA . ASP A 1 965 ? -10.328 -47.5 -36.719 1 94.5 965 ASP A CA 1
ATOM 7690 C C . ASP A 1 965 ? -9.281 -48.438 -36.125 1 94.5 965 ASP A C 1
ATOM 7692 O O . ASP A 1 965 ? -9.602 -49.531 -35.688 1 94.5 965 ASP A O 1
ATOM 7696 N N . ALA A 1 966 ? -8.094 -47.938 -36.219 1 93.19 966 ALA A N 1
ATOM 7697 C CA . ALA A 1 966 ? -7.004 -48.781 -35.719 1 93.19 966 ALA A CA 1
ATOM 7698 C C . ALA A 1 966 ? -7.18 -49.094 -34.25 1 93.19 966 ALA A C 1
ATOM 7700 O O . ALA A 1 966 ? -6.973 -50.219 -33.812 1 93.19 966 ALA A O 1
ATOM 7701 N N . VAL A 1 967 ? -7.535 -48.125 -33.438 1 95 967 VAL A N 1
ATOM 7702 C CA . VAL A 1 967 ? -7.652 -48.312 -32 1 95 967 VAL A CA 1
ATOM 7703 C C . VAL A 1 967 ? -8.898 -49.156 -31.703 1 95 967 VAL A C 1
ATOM 7705 O O . VAL A 1 967 ? -8.898 -49.969 -30.781 1 95 967 VAL A O 1
ATOM 7708 N N . LEU A 1 968 ? -9.961 -48.938 -32.438 1 95.31 968 LEU A N 1
ATOM 7709 C CA . LEU A 1 968 ? -11.172 -49.75 -32.25 1 95.31 968 LEU A CA 1
ATOM 7710 C C . LEU A 1 968 ? -10.922 -51.188 -32.625 1 95.31 968 LEU A C 1
ATOM 7712 O O . LEU A 1 968 ? -11.43 -52.094 -31.953 1 95.31 968 LEU A O 1
ATOM 7716 N N . GLN A 1 969 ? -10.141 -51.375 -33.625 1 94.31 969 GLN A N 1
ATOM 7717 C CA . GLN A 1 969 ? -9.75 -52.75 -34 1 94.31 969 GLN A CA 1
ATOM 7718 C C . GLN A 1 969 ? -8.953 -53.406 -32.875 1 94.31 969 GLN A C 1
ATOM 7720 O O . GLN A 1 969 ? -9.172 -54.562 -32.531 1 94.31 969 GLN A O 1
ATOM 7725 N N . LYS A 1 970 ? -8.086 -52.625 -32.406 1 93.38 970 LYS A N 1
ATOM 7726 C CA . LYS A 1 970 ? -7.293 -53.125 -31.297 1 93.38 970 LYS A CA 1
ATOM 7727 C C . LYS A 1 970 ? -8.18 -53.469 -30.109 1 93.38 970 LYS A C 1
ATOM 7729 O O . LYS A 1 970 ? -7.965 -54.5 -29.453 1 93.38 970 LYS A O 1
ATOM 7734 N N . ALA A 1 971 ? -9.133 -52.625 -29.797 1 95.06 971 ALA A N 1
ATOM 7735 C CA . ALA A 1 971 ? -10.062 -52.875 -28.703 1 95.06 971 ALA A CA 1
ATOM 7736 C C . ALA A 1 971 ? -10.859 -54.156 -28.938 1 95.06 971 ALA A C 1
ATOM 7738 O O . ALA A 1 971 ? -11.055 -54.938 -28 1 95.06 971 ALA A O 1
ATOM 7739 N N . CYS A 1 972 ? -11.25 -54.406 -30.125 1 92.25 972 CYS A N 1
ATOM 7740 C CA . CYS A 1 972 ? -11.977 -55.625 -30.484 1 92.25 972 CYS A CA 1
ATOM 7741 C C . CYS A 1 972 ? -11.109 -56.844 -30.312 1 92.25 972 CYS A C 1
ATOM 7743 O O . CYS A 1 972 ? -11.562 -57.875 -29.797 1 92.25 972 CYS A O 1
ATOM 7745 N N . LYS A 1 973 ? -9.93 -56.688 -30.734 1 89.56 973 LYS A N 1
ATOM 7746 C CA . LYS A 1 973 ? -8.992 -57.812 -30.625 1 89.56 973 LYS A CA 1
ATOM 7747 C C . LYS A 1 973 ? -8.695 -58.156 -29.172 1 89.56 973 LYS A C 1
ATOM 7749 O O . LYS A 1 973 ? -8.531 -59.312 -28.828 1 89.56 973 LYS A O 1
ATOM 7754 N N . GLN A 1 974 ? -8.656 -57.156 -28.422 1 91 974 GLN A N 1
ATOM 7755 C CA . GLN A 1 974 ? -8.352 -57.344 -27 1 91 974 GLN A CA 1
ATOM 7756 C C . GLN A 1 974 ? -9.594 -57.781 -26.234 1 91 974 GLN A C 1
ATOM 7758 O O . GLN A 1 974 ? -9.539 -58 -25.016 1 91 974 GLN A O 1
ATOM 7763 N N . LYS A 1 975 ? -10.703 -57.844 -26.844 1 89.81 975 LYS A N 1
ATOM 7764 C CA . LYS A 1 975 ? -11.969 -58.344 -26.328 1 89.81 975 LYS A CA 1
ATOM 7765 C C . LYS A 1 975 ? -12.453 -57.5 -25.156 1 89.81 975 LYS A C 1
ATOM 7767 O O . LYS A 1 975 ? -12.898 -58 -24.125 1 89.81 975 LYS A O 1
ATOM 7772 N N . VAL A 1 976 ? -12.25 -56.219 -25.25 1 94.62 976 VAL A N 1
ATOM 7773 C CA . VAL A 1 976 ? -12.766 -55.281 -24.266 1 94.62 976 VAL A CA 1
ATOM 7774 C C . VAL A 1 976 ? -14.266 -55.062 -24.5 1 94.62 976 VAL A C 1
ATOM 7776 O O . VAL A 1 976 ? -14.711 -54.969 -25.641 1 94.62 976 VAL A O 1
ATOM 7779 N N . LEU A 1 977 ? -15.031 -55.062 -23.422 1 97.12 977 LEU A N 1
ATOM 7780 C CA . LEU A 1 977 ? -16.453 -54.781 -23.547 1 97.12 977 LEU A CA 1
ATOM 7781 C C . LEU A 1 977 ? -16.703 -53.281 -23.766 1 97.12 977 LEU A C 1
ATOM 7783 O O . LEU A 1 977 ? -16.391 -52.469 -22.891 1 97.12 977 LEU A O 1
ATOM 7787 N N . MET A 1 978 ? -17.219 -52.938 -24.906 1 97.88 978 MET A N 1
ATOM 7788 C CA . MET A 1 978 ? -17.453 -51.531 -25.234 1 97.88 978 MET A CA 1
ATOM 7789 C C . MET A 1 978 ? -18.953 -51.25 -25.281 1 97.88 978 MET A C 1
ATOM 7791 O O . MET A 1 978 ? -19.703 -51.875 -26.016 1 97.88 978 MET A O 1
ATOM 7795 N N . PHE A 1 979 ? -19.359 -50.344 -24.422 1 97.62 979 PHE A N 1
ATOM 7796 C CA . PHE A 1 979 ? -20.766 -49.938 -24.359 1 97.62 979 PHE A CA 1
ATOM 7797 C C . PHE A 1 979 ? -20.953 -48.562 -25 1 97.62 979 PHE A C 1
ATOM 7799 O O . PHE A 1 979 ? -20.344 -47.562 -24.594 1 97.62 979 PHE A O 1
ATOM 7806 N N . CYS A 1 980 ? -21.781 -48.438 -25.984 1 95.31 980 CYS A N 1
ATOM 7807 C CA . CYS A 1 980 ? -22.047 -47.188 -26.719 1 95.31 980 CYS A CA 1
ATOM 7808 C C . CYS A 1 980 ? -23.516 -46.781 -26.609 1 95.31 980 CYS A C 1
ATOM 7810 O O . CYS A 1 980 ? -24.375 -47.625 -26.281 1 95.31 980 CYS A O 1
ATOM 7812 N N . SER A 1 981 ? -23.688 -45.5 -26.781 1 91.5 981 SER A N 1
ATOM 7813 C CA . SER A 1 981 ? -25.047 -44.969 -26.781 1 91.5 981 SER A CA 1
ATOM 7814 C C . SER A 1 981 ? -25.438 -44.5 -28.188 1 91.5 981 SER A C 1
ATOM 7816 O O . SER A 1 981 ? -24.578 -44.062 -28.953 1 91.5 981 SER A O 1
ATOM 7818 N N . PRO A 1 982 ? -26.688 -44.594 -28.516 1 87.44 982 PRO A N 1
ATOM 7819 C CA . PRO A 1 982 ? -27.156 -43.938 -29.734 1 87.44 982 PRO A CA 1
ATOM 7820 C C . PRO A 1 982 ? -27.297 -42.406 -29.594 1 87.44 982 PRO A C 1
ATOM 7822 O O . PRO A 1 982 ? -27.25 -41.906 -28.469 1 87.44 982 PRO A O 1
ATOM 7825 N N . PRO A 1 983 ? -27.344 -41.562 -30.578 1 81.12 983 PRO A N 1
ATOM 7826 C CA . PRO A 1 983 ? -27.406 -40.094 -30.484 1 81.12 983 PRO A CA 1
ATOM 7827 C C . PRO A 1 983 ? -28.75 -39.625 -29.953 1 81.12 983 PRO A C 1
ATOM 7829 O O . PRO A 1 983 ? -28.875 -38.469 -29.516 1 81.12 983 PRO A O 1
ATOM 7832 N N . ASP A 1 984 ? -29.703 -40.25 -29.594 1 70.5 984 ASP A N 1
ATOM 7833 C CA . ASP A 1 984 ? -31.047 -39.906 -29.125 1 70.5 984 ASP A CA 1
ATOM 7834 C C . ASP A 1 984 ? -31.672 -38.844 -30 1 70.5 984 ASP A C 1
ATOM 7836 O O . ASP A 1 984 ? -32.219 -37.844 -29.5 1 70.5 984 ASP A O 1
ATOM 7840 N N . SER A 1 985 ? -31.391 -38.438 -31.156 1 67.31 985 SER A N 1
ATOM 7841 C CA . SER A 1 985 ? -32 -37.5 -32.094 1 67.31 985 SER A CA 1
ATOM 7842 C C . SER A 1 985 ? -32.625 -38.219 -33.281 1 67.31 985 SER A C 1
ATOM 7844 O O . SER A 1 985 ? -33.031 -37.562 -34.25 1 67.31 985 SER A O 1
ATOM 7846 N N . LEU A 1 986 ? -33.125 -39.375 -33.156 1 60.81 986 LEU A N 1
ATOM 7847 C CA . LEU A 1 986 ? -33.719 -40.188 -34.188 1 60.81 986 LEU A CA 1
ATOM 7848 C C . LEU A 1 986 ? -32.906 -40.094 -35.5 1 60.81 986 LEU A C 1
ATOM 7850 O O . LEU A 1 986 ? -33.469 -40.219 -36.594 1 60.81 986 LEU A O 1
ATOM 7854 N N . ALA A 1 987 ? -31.719 -39.688 -35.312 1 59.81 987 ALA A N 1
ATOM 7855 C CA . ALA A 1 987 ? -30.859 -39.562 -36.5 1 59.81 987 ALA A CA 1
ATOM 7856 C C . ALA A 1 987 ? -30.719 -40.906 -37.219 1 59.81 987 ALA A C 1
ATOM 7858 O O . ALA A 1 987 ? -30.609 -41.938 -36.562 1 59.81 987 ALA A O 1
ATOM 7859 N N . LYS A 1 988 ? -30.953 -40.969 -38.531 1 61.66 988 LYS A N 1
ATOM 7860 C CA . LYS A 1 988 ? -30.953 -42.156 -39.406 1 61.66 988 LYS A CA 1
ATOM 7861 C C . LYS A 1 988 ? -29.547 -42.719 -39.562 1 61.66 988 LYS A C 1
ATOM 7863 O O . LYS A 1 988 ? -29.375 -43.906 -39.812 1 61.66 988 LYS A O 1
ATOM 7868 N N . GLU A 1 989 ? -28.5 -41.812 -39.375 1 66.38 989 GLU A N 1
ATOM 7869 C CA . GLU A 1 989 ? -27.156 -42.281 -39.719 1 66.38 989 GLU A CA 1
ATOM 7870 C C . GLU A 1 989 ? -26.484 -42.938 -38.531 1 66.38 989 GLU A C 1
ATOM 7872 O O . GLU A 1 989 ? -26.781 -42.625 -37.375 1 66.38 989 GLU A O 1
ATOM 7877 N N . ASP A 1 990 ? -25.625 -43.938 -38.906 1 81.5 990 ASP A N 1
ATOM 7878 C CA . ASP A 1 990 ? -24.812 -44.625 -37.906 1 81.5 990 ASP A CA 1
ATOM 7879 C C . ASP A 1 990 ? -23.734 -43.688 -37.344 1 81.5 990 ASP A C 1
ATOM 7881 O O . ASP A 1 990 ? -23.312 -42.75 -38 1 81.5 990 ASP A O 1
ATOM 7885 N N . HIS A 1 991 ? -23.438 -43.812 -36.125 1 87.44 991 HIS A N 1
ATOM 7886 C CA . HIS A 1 991 ? -22.438 -43 -35.438 1 87.44 991 HIS A CA 1
ATOM 7887 C C . HIS A 1 991 ? -21.328 -43.844 -34.844 1 87.44 991 HIS A C 1
ATOM 7889 O O . HIS A 1 991 ? -21.547 -45.031 -34.562 1 87.44 991 HIS A O 1
ATOM 7895 N N . TYR A 1 992 ? -20.125 -43.25 -34.844 1 90 992 TYR A N 1
ATOM 7896 C CA . TYR A 1 992 ? -19.016 -43.875 -34.125 1 90 992 TYR A CA 1
ATOM 7897 C C . TYR A 1 992 ? -19.141 -43.656 -32.625 1 90 992 TYR A C 1
ATOM 7899 O O . TYR A 1 992 ? -19.703 -42.625 -32.188 1 90 992 TYR A O 1
ATOM 7907 N N . PRO A 1 993 ? -18.641 -44.594 -31.891 1 92.44 993 PRO A N 1
ATOM 7908 C CA . PRO A 1 993 ? -17.75 -45.688 -32.25 1 92.44 993 PRO A CA 1
ATOM 7909 C C . PRO A 1 993 ? -18.5 -46.969 -32.688 1 92.44 993 PRO A C 1
ATOM 7911 O O . PRO A 1 993 ? -17.922 -47.844 -33.312 1 92.44 993 PRO A O 1
ATOM 7914 N N . TRP A 1 994 ? -19.766 -47.062 -32.438 1 91.5 994 TRP A N 1
ATOM 7915 C CA . TRP A 1 994 ? -20.531 -48.281 -32.625 1 91.5 994 TRP A CA 1
ATOM 7916 C C . TRP A 1 994 ? -20.5 -48.719 -34.094 1 91.5 994 TRP A C 1
ATOM 7918 O O . TRP A 1 994 ? -20.359 -49.906 -34.375 1 91.5 994 TRP A O 1
ATOM 7928 N N . ALA A 1 995 ? -20.516 -47.812 -34.969 1 91.62 995 ALA A N 1
ATOM 7929 C CA . ALA A 1 995 ? -20.641 -48.062 -36.406 1 91.62 995 ALA A CA 1
ATOM 7930 C C . ALA A 1 995 ? -19.406 -48.781 -36.938 1 91.62 995 ALA A C 1
ATOM 7932 O O . ALA A 1 995 ? -19.469 -49.406 -38 1 91.62 995 ALA A O 1
ATOM 7933 N N . TYR A 1 996 ? -18.266 -48.719 -36.281 1 92.56 996 TYR A N 1
ATOM 7934 C CA . TYR A 1 996 ? -17.047 -49.344 -36.75 1 92.56 996 TYR A CA 1
ATOM 7935 C C . TYR A 1 996 ? -17.234 -50.844 -36.875 1 92.56 996 TYR A C 1
ATOM 7937 O O . TYR A 1 996 ? -16.922 -51.438 -37.906 1 92.56 996 TYR A O 1
ATOM 7945 N N . LYS A 1 997 ? -17.688 -51.469 -35.844 1 93.56 997 LYS A N 1
ATOM 7946 C CA . LYS A 1 997 ? -17.984 -52.906 -35.812 1 93.56 997 LYS A CA 1
ATOM 7947 C C . LYS A 1 997 ? -19.125 -53.219 -34.844 1 93.56 997 LYS A C 1
ATOM 7949 O O . LYS A 1 997 ? -18.891 -53.688 -33.719 1 93.56 997 LYS A O 1
ATOM 7954 N N . PRO A 1 998 ? -20.328 -53.094 -35.25 1 91.44 998 PRO A N 1
ATOM 7955 C CA . PRO A 1 998 ? -21.516 -53.188 -34.406 1 91.44 998 PRO A CA 1
ATOM 7956 C C . PRO A 1 998 ? -21.594 -54.531 -33.656 1 91.44 998 PRO A C 1
ATOM 7958 O O . PRO A 1 998 ? -22.062 -54.594 -32.531 1 91.44 998 PRO A O 1
ATOM 7961 N N . GLU A 1 999 ? -21.031 -55.625 -34.188 1 91 999 GLU A N 1
ATOM 7962 C CA . GLU A 1 999 ? -21.141 -56.938 -33.594 1 91 999 GLU A CA 1
ATOM 7963 C C . GLU A 1 999 ? -20.234 -57.094 -32.406 1 91 999 GLU A C 1
ATOM 7965 O O . GLU A 1 999 ? -20.422 -58 -31.578 1 91 999 GLU A O 1
ATOM 7970 N N . SER A 1 1000 ? -19.312 -56.219 -32.344 1 93.62 1000 SER A N 1
ATOM 7971 C CA . SER A 1 1000 ? -18.328 -56.344 -31.281 1 93.62 1000 SER A CA 1
ATOM 7972 C C . SER A 1 1000 ? -18.594 -55.344 -30.172 1 93.62 1000 SER A C 1
ATOM 7974 O O . SER A 1 1000 ? -17.797 -55.219 -29.234 1 93.62 1000 SER A O 1
ATOM 7976 N N . MET A 1 1001 ? -19.672 -54.594 -30.281 1 95 1001 MET A N 1
ATOM 7977 C CA . MET A 1 1001 ? -19.984 -53.562 -29.297 1 95 1001 MET A CA 1
ATOM 7978 C C . MET A 1 1001 ? -21.453 -53.625 -28.875 1 95 1001 MET A C 1
ATOM 7980 O O . MET A 1 1001 ? -22.25 -54.312 -29.531 1 95 1001 MET A O 1
ATOM 7984 N N . PHE A 1 1002 ? -21.734 -53.062 -27.75 1 95.81 1002 PHE A N 1
ATOM 7985 C CA . PHE A 1 1002 ? -23.109 -52.969 -27.281 1 95.81 1002 PHE A CA 1
ATOM 7986 C C . PHE A 1 1002 ? -23.703 -51.625 -27.578 1 95.81 1002 PHE A C 1
ATOM 7988 O O . PHE A 1 1002 ? -23.062 -50.594 -27.344 1 95.81 1002 PHE A O 1
ATOM 7995 N N . LEU A 1 1003 ? -24.75 -51.562 -28.188 1 94.5 1003 LEU A N 1
ATOM 7996 C CA . LEU A 1 1003 ? -25.547 -50.344 -28.328 1 94.5 1003 LEU A CA 1
ATOM 7997 C C . LEU A 1 1003 ? -26.734 -50.344 -27.391 1 94.5 1003 LEU A C 1
ATOM 7999 O O . LEU A 1 1003 ? -27.656 -51.156 -27.547 1 94.5 1003 LEU A O 1
ATOM 8003 N N . ILE A 1 1004 ? -26.734 -49.438 -26.391 1 95 1004 ILE A N 1
ATOM 8004 C CA . ILE A 1 1004 ? -27.719 -49.469 -25.312 1 95 1004 ILE A CA 1
ATOM 8005 C C . ILE A 1 1004 ? -28.703 -48.312 -25.453 1 95 1004 ILE A C 1
ATOM 8007 O O . ILE A 1 1004 ? -28.297 -47.156 -25.578 1 95 1004 ILE A O 1
ATOM 8011 N N . GLY A 1 1005 ? -29.969 -48.594 -25.438 1 91.5 1005 GLY A N 1
ATOM 8012 C CA . GLY A 1 1005 ? -31 -47.562 -25.531 1 91.5 1005 GLY A CA 1
ATOM 8013 C C . GLY A 1 1005 ? -31.703 -47.312 -24.219 1 91.5 1005 GLY A C 1
ATOM 8014 O O . GLY A 1 1005 ? -31.703 -48.156 -23.328 1 91.5 1005 GLY A O 1
ATOM 8015 N N . ALA A 1 1006 ? -32.375 -46.156 -24.141 1 91.38 1006 ALA A N 1
ATOM 8016 C CA . ALA A 1 1006 ? -33.094 -45.75 -22.938 1 91.38 1006 ALA A CA 1
ATOM 8017 C C . ALA A 1 1006 ? -34.5 -46.312 -22.938 1 91.38 1006 ALA A C 1
ATOM 8019 O O . ALA A 1 1006 ? -35.125 -46.469 -23.984 1 91.38 1006 ALA A O 1
ATOM 8020 N N . ALA A 1 1007 ? -34.906 -46.625 -21.703 1 90.31 1007 ALA A N 1
ATOM 8021 C CA . ALA A 1 1007 ? -36.281 -47.094 -21.5 1 90.31 1007 ALA A CA 1
ATOM 8022 C C . ALA A 1 1007 ? -36.938 -46.344 -20.359 1 90.31 1007 ALA A C 1
ATOM 8024 O O . ALA A 1 1007 ? -36.25 -45.75 -19.516 1 90.31 1007 ALA A O 1
ATOM 8025 N N . HIS A 1 1008 ? -38.188 -46.375 -20.359 1 87.31 1008 HIS A N 1
ATOM 8026 C CA . HIS A 1 1008 ? -38.969 -45.812 -19.266 1 87.31 1008 HIS A CA 1
ATOM 8027 C C . HIS A 1 1008 ? -39 -46.75 -18.062 1 87.31 1008 HIS A C 1
ATOM 8029 O O . HIS A 1 1008 ? -38.469 -47.875 -18.125 1 87.31 1008 HIS A O 1
ATOM 8035 N N . SER A 1 1009 ? -39.562 -46.281 -16.969 1 84.12 1009 SER A N 1
ATOM 8036 C CA . SER A 1 1009 ? -39.594 -47.062 -15.734 1 84.12 1009 SER A CA 1
ATOM 8037 C C . SER A 1 1009 ? -40.375 -48.344 -15.906 1 84.12 1009 SER A C 1
ATOM 8039 O O . SER A 1 1009 ? -40.125 -49.312 -15.195 1 84.12 1009 SER A O 1
ATOM 8041 N N . ASP A 1 1010 ? -41.219 -48.344 -16.906 1 81.62 1010 ASP A N 1
ATOM 8042 C CA . ASP A 1 1010 ? -42.031 -49.531 -17.109 1 81.62 1010 ASP A CA 1
ATOM 8043 C C . ASP A 1 1010 ? -41.375 -50.5 -18.094 1 81.62 1010 ASP A C 1
ATOM 8045 O O . ASP A 1 1010 ? -41.938 -51.562 -18.375 1 81.62 1010 ASP A O 1
ATOM 8049 N N . GLY A 1 1011 ? -40.281 -50.062 -18.641 1 86 1011 GLY A N 1
ATOM 8050 C CA . GLY A 1 1011 ? -39.531 -50.938 -19.531 1 86 1011 GLY A CA 1
ATOM 8051 C C . GLY A 1 1011 ? -39.781 -50.656 -20.984 1 86 1011 GLY A C 1
ATOM 8052 O O . GLY A 1 1011 ? -39.094 -51.219 -21.859 1 86 1011 GLY A O 1
ATOM 8053 N N . THR A 1 1012 ? -40.688 -49.688 -21.234 1 85.88 1012 THR A N 1
ATOM 8054 C CA . THR A 1 1012 ? -40.906 -49.344 -22.625 1 85.88 1012 THR A CA 1
ATOM 8055 C C . THR A 1 1012 ? -39.75 -48.531 -23.188 1 85.88 1012 THR A C 1
ATOM 8057 O O . THR A 1 1012 ? -39.219 -47.656 -22.484 1 85.88 1012 THR A O 1
ATOM 8060 N N . GLN A 1 1013 ? -39.438 -48.844 -24.359 1 86.5 1013 GLN A N 1
ATOM 8061 C CA . GLN A 1 1013 ? -38.312 -48.188 -25 1 86.5 1013 GLN A CA 1
ATOM 8062 C C . GLN A 1 1013 ? -38.562 -46.688 -25.219 1 86.5 1013 GLN A C 1
ATOM 8064 O O . GLN A 1 1013 ? -39.688 -46.312 -25.578 1 86.5 1013 GLN A O 1
ATOM 8069 N N . TYR A 1 1014 ? -37.562 -45.938 -24.953 1 84.88 1014 TYR A N 1
ATOM 8070 C CA . TYR A 1 1014 ? -37.594 -44.5 -25.234 1 84.88 1014 TYR A CA 1
ATOM 8071 C C . TYR A 1 1014 ? -37.625 -44.281 -26.75 1 84.88 1014 TYR A C 1
ATOM 8073 O O . TYR A 1 1014 ? -36.812 -44.844 -27.484 1 84.88 1014 TYR A O 1
ATOM 8081 N N . ASN A 1 1015 ? -38.469 -43.531 -27.25 1 78.44 1015 ASN A N 1
ATOM 8082 C CA . ASN A 1 1015 ? -38.719 -43.344 -28.688 1 78.44 1015 ASN A CA 1
ATOM 8083 C C . ASN A 1 1015 ? -37.5 -42.781 -29.391 1 78.44 1015 ASN A C 1
ATOM 8085 O O . ASN A 1 1015 ? -37.25 -43.094 -30.562 1 78.44 1015 ASN A O 1
ATOM 8089 N N . LEU A 1 1016 ? -36.719 -42.094 -28.734 1 78.06 1016 LEU A N 1
ATOM 8090 C CA . LEU A 1 1016 ? -35.594 -41.406 -29.391 1 78.06 1016 LEU A CA 1
ATOM 8091 C C . LEU A 1 1016 ? -34.375 -42.312 -29.406 1 78.06 1016 LEU A C 1
ATOM 8093 O O . LEU A 1 1016 ? -33.344 -42 -30.047 1 78.06 1016 LEU A O 1
ATOM 8097 N N . ALA A 1 1017 ? -34.344 -43.438 -28.781 1 78.88 1017 ALA A N 1
ATOM 8098 C CA . ALA A 1 1017 ? -33.188 -44.344 -28.688 1 78.88 1017 ALA A CA 1
ATOM 8099 C C . ALA A 1 1017 ? -32.969 -45.094 -29.984 1 78.88 1017 ALA A C 1
ATOM 8101 O O . ALA A 1 1017 ? -31.891 -45.625 -30.234 1 78.88 1017 ALA A O 1
ATOM 8102 N N . GLY A 1 1018 ? -33.875 -45.094 -30.891 1 75.44 1018 GLY A N 1
ATOM 8103 C CA . GLY A 1 1018 ? -33.75 -45.812 -32.156 1 75.44 1018 GLY A CA 1
ATOM 8104 C C . GLY A 1 1018 ? -34.062 -47.281 -32.062 1 75.44 1018 GLY A C 1
ATOM 8105 O O . GLY A 1 1018 ? -34.188 -47.812 -30.953 1 75.44 1018 GLY A O 1
ATOM 8106 N N . ASN A 1 1019 ? -34.031 -48.031 -33.125 1 76.5 1019 ASN A N 1
ATOM 8107 C CA . ASN A 1 1019 ? -34.5 -49.406 -33.156 1 76.5 1019 ASN A CA 1
ATOM 8108 C C . ASN A 1 1019 ? -33.312 -50.375 -33.25 1 76.5 1019 ASN A C 1
ATOM 8110 O O . ASN A 1 1019 ? -33.5 -51.594 -33.125 1 76.5 1019 ASN A O 1
ATOM 8114 N N . LYS A 1 1020 ? -32.156 -49.906 -33.312 1 83.94 1020 LYS A N 1
ATOM 8115 C CA . LYS A 1 1020 ? -31 -50.781 -33.531 1 83.94 1020 LYS A CA 1
ATOM 8116 C C . LYS A 1 1020 ? -30.328 -51.125 -32.188 1 83.94 1020 LYS A C 1
ATOM 8118 O O . LYS A 1 1020 ? -29.281 -51.75 -32.156 1 83.94 1020 LYS A O 1
ATOM 8123 N N . VAL A 1 1021 ? -30.938 -50.875 -31.062 1 90.56 1021 VAL A N 1
ATOM 8124 C CA . VAL A 1 1021 ? -30.297 -51.062 -29.766 1 90.56 1021 VAL A CA 1
ATOM 8125 C C . VAL A 1 1021 ? -30.281 -52.531 -29.391 1 90.56 1021 VAL A C 1
ATOM 8127 O O . VAL A 1 1021 ? -31.219 -53.281 -29.719 1 90.56 1021 VAL A O 1
ATOM 8130 N N . ASP A 1 1022 ? -29.234 -53 -28.797 1 92.25 1022 ASP A N 1
ATOM 8131 C CA . ASP A 1 1022 ? -29.094 -54.375 -28.359 1 92.25 1022 ASP A CA 1
ATOM 8132 C C . ASP A 1 1022 ? -29.984 -54.625 -27.141 1 92.25 1022 ASP A C 1
ATOM 8134 O O . ASP A 1 1022 ? -30.609 -55.688 -27.047 1 92.25 1022 ASP A O 1
ATOM 8138 N N . PHE A 1 1023 ? -29.938 -53.781 -26.203 1 94.81 1023 PHE A N 1
ATOM 8139 C CA . PHE A 1 1023 ? -30.719 -53.875 -24.969 1 94.81 1023 PHE A CA 1
ATOM 8140 C C . PHE A 1 1023 ? -31.203 -52.5 -24.547 1 94.81 1023 PHE A C 1
ATOM 8142 O O . PHE A 1 1023 ? -30.672 -51.469 -25 1 94.81 1023 PHE A O 1
ATOM 8149 N N . THR A 1 1024 ? -32.188 -52.438 -23.719 1 93.62 1024 THR A N 1
ATOM 8150 C CA . THR A 1 1024 ? -32.656 -51.188 -23.141 1 93.62 1024 THR A CA 1
ATOM 8151 C C . THR A 1 1024 ? -32.531 -51.219 -21.625 1 93.62 1024 THR A C 1
ATOM 8153 O O . THR A 1 1024 ? -32.719 -52.25 -21 1 93.62 1024 THR A O 1
ATOM 8156 N N . PHE A 1 1025 ? -32.125 -50.156 -21.078 1 94.12 1025 PHE A N 1
ATOM 8157 C CA . PHE A 1 1025 ? -32 -49.906 -19.656 1 94.12 1025 PHE A CA 1
ATOM 8158 C C . PHE A 1 1025 ? -32.75 -48.656 -19.25 1 94.12 1025 PHE A C 1
ATOM 8160 O O . PHE A 1 1025 ? -33.125 -47.844 -20.094 1 94.12 1025 PHE A O 1
ATOM 8167 N N . PRO A 1 1026 ? -33 -48.5 -17.938 1 91.06 1026 PRO A N 1
ATOM 8168 C CA . PRO A 1 1026 ? -33.656 -47.25 -17.531 1 91.06 1026 PRO A CA 1
ATOM 8169 C C . PRO A 1 1026 ? -32.875 -46.031 -17.984 1 91.06 1026 PRO A C 1
ATOM 8171 O O . PRO A 1 1026 ? -31.656 -45.969 -17.812 1 91.06 1026 PRO A O 1
ATOM 8174 N N . GLY A 1 1027 ? -33.531 -45.125 -18.609 1 89.56 1027 GLY A N 1
ATOM 8175 C CA . GLY A 1 1027 ? -32.844 -43.906 -19.078 1 89.56 1027 GLY A CA 1
ATOM 8176 C C . GLY A 1 1027 ? -33.75 -42.688 -19.094 1 89.56 1027 GLY A C 1
ATOM 8177 O O . GLY A 1 1027 ? -33.281 -41.594 -19.375 1 89.56 1027 GLY A O 1
ATOM 8178 N N . VAL A 1 1028 ? -35 -42.875 -18.75 1 84.62 1028 VAL A N 1
ATOM 8179 C CA . VAL A 1 1028 ? -35.938 -41.75 -18.75 1 84.62 1028 VAL A CA 1
ATOM 8180 C C . VAL A 1 1028 ? -36.281 -41.375 -17.312 1 84.62 1028 VAL A C 1
ATOM 8182 O O . VAL A 1 1028 ? -36.812 -42.219 -16.562 1 84.62 1028 VAL A O 1
ATOM 8185 N N . ASN A 1 1029 ? -35.938 -40.188 -16.875 1 78.31 1029 ASN A N 1
ATOM 8186 C CA . ASN A 1 1029 ? -36.219 -39.625 -15.555 1 78.31 1029 ASN A CA 1
ATOM 8187 C C . ASN A 1 1029 ? -35.594 -40.469 -14.445 1 78.31 1029 ASN A C 1
ATOM 8189 O O . ASN A 1 1029 ? -36.25 -40.844 -13.484 1 78.31 1029 ASN A O 1
ATOM 8193 N N . VAL A 1 1030 ? -34.375 -40.875 -14.656 1 77.81 1030 VAL A N 1
ATOM 8194 C CA . VAL A 1 1030 ? -33.688 -41.688 -13.664 1 77.81 1030 VAL A CA 1
ATOM 8195 C C . VAL A 1 1030 ? -33.062 -40.781 -12.609 1 77.81 1030 VAL A C 1
ATOM 8197 O O . VAL A 1 1030 ? -32.25 -39.906 -12.922 1 77.81 1030 VAL A O 1
ATOM 8200 N N . ASN A 1 1031 ? -33.5 -40.688 -11.367 1 63.97 1031 ASN A N 1
ATOM 8201 C CA . ASN A 1 1031 ? -32.969 -39.906 -10.258 1 63.97 1031 ASN A CA 1
ATOM 8202 C C . ASN A 1 1031 ? -32.25 -40.781 -9.234 1 63.97 1031 ASN A C 1
ATOM 8204 O O . ASN A 1 1031 ? -32.844 -41.719 -8.688 1 63.97 1031 ASN A O 1
ATOM 8208 N N . LEU A 1 1032 ? -30.859 -40.781 -9.188 1 60.47 1032 LEU A N 1
ATOM 8209 C CA . LEU A 1 1032 ? -30.094 -41.562 -8.234 1 60.47 1032 LEU A CA 1
ATOM 8210 C C . LEU A 1 1032 ? -30.141 -40.938 -6.844 1 60.47 1032 LEU A C 1
ATOM 8212 O O . LEU A 1 1032 ? -29.547 -41.469 -5.902 1 60.47 1032 LEU A O 1
ATOM 8216 N N . GLY A 1 1033 ? -31.172 -40.438 -6.336 1 48.09 1033 GLY A N 1
ATOM 8217 C CA . GLY A 1 1033 ? -31.359 -39.938 -4.98 1 48.09 1033 GLY A CA 1
ATOM 8218 C C . GLY A 1 1033 ? -30.062 -39.406 -4.363 1 48.09 1033 GLY A C 1
ATOM 8219 O O . GLY A 1 1033 ? -29.984 -39.219 -3.143 1 48.09 1033 GLY A O 1
ATOM 8220 N N . PHE A 1 1034 ? -28.906 -39.469 -4.895 1 44.25 1034 PHE A N 1
ATOM 8221 C CA . PHE A 1 1034 ? -27.75 -39.031 -4.113 1 44.25 1034 PHE A CA 1
ATOM 8222 C C . PHE A 1 1034 ? -27.938 -37.594 -3.658 1 44.25 1034 PHE A C 1
ATOM 8224 O O . PHE A 1 1034 ? -26.953 -36.844 -3.549 1 44.25 1034 PHE A O 1
ATOM 8231 N N . GLY A 1 1035 ? -29.047 -37.031 -3.582 1 34.91 1035 GLY A N 1
ATOM 8232 C CA . GLY A 1 1035 ? -29.172 -35.719 -2.988 1 34.91 1035 GLY A CA 1
ATOM 8233 C C . GLY A 1 1035 ? -28.625 -35.625 -1.573 1 34.91 1035 GLY A C 1
ATOM 8234 O O . GLY A 1 1035 ? -28.641 -36.625 -0.845 1 34.91 1035 GLY A O 1
ATOM 8235 N N . ILE A 1 1036 ? -27.672 -34.688 -1.325 1 32.34 1036 ILE A N 1
ATOM 8236 C CA . ILE A 1 1036 ? -27.266 -34.312 0.023 1 32.34 1036 ILE A CA 1
ATOM 8237 C C . ILE A 1 1036 ? -28.469 -34.344 0.956 1 32.34 1036 ILE A C 1
ATOM 8239 O O . ILE A 1 1036 ? -29.531 -33.812 0.626 1 32.34 1036 ILE A O 1
ATOM 8243 N N . THR A 1 1037 ? -28.375 -35.156 1.949 1 31.27 1037 THR A N 1
ATOM 8244 C CA . THR A 1 1037 ? -28.984 -34.844 3.234 1 31.27 1037 THR A CA 1
ATOM 8245 C C . THR A 1 1037 ? -28.797 -33.344 3.551 1 31.27 1037 THR A C 1
ATOM 8247 O O . THR A 1 1037 ? -27.891 -32.969 4.309 1 31.27 1037 THR A O 1
ATOM 8250 N N . GLN A 1 1038 ? -28.516 -32.469 2.82 1 27.53 1038 GLN A N 1
ATOM 8251 C CA . GLN A 1 1038 ? -28.703 -31.188 3.508 1 27.53 1038 GLN A CA 1
ATOM 8252 C C . GLN A 1 1038 ? -30.094 -31.109 4.156 1 27.53 1038 GLN A C 1
ATOM 8254 O O . GLN A 1 1038 ? -31.016 -31.797 3.73 1 27.53 1038 GLN A O 1
ATOM 8259 N N . ARG A 1 1039 ? -30.094 -30.297 5.391 1 25.98 1039 ARG A N 1
ATOM 8260 C CA . ARG A 1 1039 ? -31.172 -29.891 6.289 1 25.98 1039 ARG A CA 1
ATOM 8261 C C . ARG A 1 1039 ? -32.469 -29.656 5.516 1 25.98 1039 ARG A C 1
ATOM 8263 O O . ARG A 1 1039 ? -32.438 -29.328 4.328 1 25.98 1039 ARG A O 1
ATOM 8270 N N . LYS A 1 1040 ? -33.656 -29.734 6.34 1 29.33 1040 LYS A N 1
ATOM 8271 C CA . LYS A 1 1040 ? -35.031 -29.328 6.082 1 29.33 1040 LYS A CA 1
ATOM 8272 C C . LYS A 1 1040 ? -35.062 -28.094 5.176 1 29.33 1040 LYS A C 1
ATOM 8274 O O . LYS A 1 1040 ? -36.031 -27.906 4.438 1 29.33 1040 LYS A O 1
ATOM 8279 N N . GLY A 1 1041 ? -34.5 -26.969 5.895 1 26.73 1041 GLY A N 1
ATOM 8280 C CA . GLY A 1 1041 ? -34.812 -25.703 5.277 1 26.73 1041 GLY A CA 1
ATOM 8281 C C . GLY A 1 1041 ? -34.469 -25.656 3.799 1 26.73 1041 GLY A C 1
ATOM 8282 O O . GLY A 1 1041 ? -35.156 -24.984 3.021 1 26.73 1041 GLY A O 1
ATOM 8283 N N . LEU A 1 1042 ? -33.156 -25.672 3.549 1 24.84 1042 LEU A N 1
ATOM 8284 C CA . LEU A 1 1042 ? -33.031 -25.453 2.113 1 24.84 1042 LEU A CA 1
ATOM 8285 C C . LEU A 1 1042 ? -33.344 -26.734 1.34 1 24.84 1042 LEU A C 1
ATOM 8287 O O . LEU A 1 1042 ? -32.469 -27.562 1.103 1 24.84 1042 LEU A O 1
ATOM 8291 N N . THR A 1 1043 ? -34.281 -27.625 1.804 1 26.59 1043 THR A N 1
ATOM 8292 C CA . THR A 1 1043 ? -34.875 -28.75 1.07 1 26.59 1043 THR A CA 1
ATOM 8293 C C . THR A 1 1043 ? -35.25 -28.328 -0.345 1 26.59 1043 THR A C 1
ATOM 8295 O O . THR A 1 1043 ? -36.156 -28.922 -0.957 1 26.59 1043 THR A O 1
ATOM 8298 N N . LYS A 1 1044 ? -35.094 -27.094 -0.629 1 25.97 1044 LYS A N 1
ATOM 8299 C CA . LYS A 1 1044 ? -35.625 -26.953 -1.992 1 25.97 1044 LYS A CA 1
ATOM 8300 C C . LYS A 1 1044 ? -35.125 -28.094 -2.883 1 25.97 1044 LYS A C 1
ATOM 8302 O O . LYS A 1 1044 ? -34.094 -28.719 -2.588 1 25.97 1044 LYS A O 1
ATOM 8307 N N . SER A 1 1045 ? -35.969 -28.203 -3.938 1 26.91 1045 SER A N 1
ATOM 8308 C CA . SER A 1 1045 ? -36.062 -29.078 -5.098 1 26.91 1045 SER A CA 1
ATOM 8309 C C . SER A 1 1045 ? -34.719 -29.422 -5.68 1 26.91 1045 SER A C 1
ATOM 8311 O O . SER A 1 1045 ? -33.906 -28.531 -5.965 1 26.91 1045 SER A O 1
ATOM 8313 N N . ILE A 1 1046 ? -34.062 -30.297 -5.172 1 30.05 1046 ILE A N 1
ATOM 8314 C CA . ILE A 1 1046 ? -33 -30.859 -6.012 1 30.05 1046 ILE A CA 1
ATOM 8315 C C . ILE A 1 1046 ? -33.5 -30.953 -7.457 1 30.05 1046 ILE A C 1
ATOM 8317 O O . ILE A 1 1046 ? -34.375 -31.75 -7.773 1 30.05 1046 ILE A O 1
ATOM 8321 N N . ALA A 1 1047 ? -33.656 -29.953 -8.227 1 30.78 1047 ALA A N 1
ATOM 8322 C CA . ALA A 1 1047 ? -34 -29.781 -9.641 1 30.78 1047 ALA A CA 1
ATOM 8323 C C . ALA A 1 1047 ? -33.281 -30.828 -10.5 1 30.78 1047 ALA A C 1
ATOM 8325 O O . ALA A 1 1047 ? -32.094 -31.047 -10.352 1 30.78 1047 ALA A O 1
ATOM 8326 N N . LEU A 1 1048 ? -33.969 -31.953 -10.938 1 34.34 1048 LEU A N 1
ATOM 8327 C CA . LEU A 1 1048 ? -33.531 -32.812 -12.039 1 34.34 1048 LEU A CA 1
ATOM 8328 C C . LEU A 1 1048 ? -32.781 -32 -13.094 1 34.34 1048 LEU A C 1
ATOM 8330 O O . LEU A 1 1048 ? -33.25 -30.922 -13.5 1 34.34 1048 LEU A O 1
ATOM 8334 N N . THR A 1 1049 ? -31.609 -32 -13.109 1 41.09 1049 THR A N 1
ATOM 8335 C CA . THR A 1 1049 ? -30.875 -31.359 -14.188 1 41.09 1049 THR A CA 1
ATOM 8336 C C . THR A 1 1049 ? -31.219 -32 -15.531 1 41.09 1049 THR A C 1
ATOM 8338 O O . THR A 1 1049 ? -31.672 -33.156 -15.578 1 41.09 1049 THR A O 1
ATOM 8341 N N . LYS A 1 1050 ? -31.469 -31.406 -16.672 1 45.78 1050 LYS A N 1
ATOM 8342 C CA . LYS A 1 1050 ? -31.656 -31.859 -18.047 1 45.78 1050 LYS A CA 1
ATOM 8343 C C . LYS A 1 1050 ? -30.875 -33.125 -18.312 1 45.78 1050 LYS A C 1
ATOM 8345 O O . LYS A 1 1050 ? -31.188 -33.875 -19.25 1 45.78 1050 LYS A O 1
ATOM 8350 N N . GLU A 1 1051 ? -29.938 -33.625 -17.469 1 54.09 1051 GLU A N 1
ATOM 8351 C CA . GLU A 1 1051 ? -29.078 -34.781 -17.703 1 54.09 1051 GLU A CA 1
ATOM 8352 C C . GLU A 1 1051 ? -29.703 -36.062 -17.156 1 54.09 1051 GLU A C 1
ATOM 8354 O O . GLU A 1 1051 ? -29.141 -37.156 -17.266 1 54.09 1051 GLU A O 1
ATOM 8359 N N . SER A 1 1052 ? -30.953 -36.125 -16.828 1 63.62 1052 SER A N 1
ATOM 8360 C CA . SER A 1 1052 ? -31.578 -37.312 -16.203 1 63.62 1052 SER A CA 1
ATOM 8361 C C . SER A 1 1052 ? -32.344 -38.125 -17.219 1 63.62 1052 SER A C 1
ATOM 8363 O O . SER A 1 1052 ? -33.062 -39.062 -16.859 1 63.62 1052 SER A O 1
ATOM 8365 N N . THR A 1 1053 ? -32.281 -37.781 -18.406 1 74.62 1053 THR A N 1
ATOM 8366 C CA . THR A 1 1053 ? -32.938 -38.531 -19.469 1 74.62 1053 THR A CA 1
ATOM 8367 C C . THR A 1 1053 ? -32 -38.719 -20.656 1 74.62 1053 THR A C 1
ATOM 8369 O O . THR A 1 1053 ? -31.328 -37.75 -21.078 1 74.62 1053 THR A O 1
ATOM 8372 N N . GLY A 1 1054 ? -31.891 -39.969 -21.062 1 83.62 1054 GLY A N 1
ATOM 8373 C CA . GLY A 1 1054 ? -31.125 -40.219 -22.281 1 83.62 1054 GLY A CA 1
ATOM 8374 C C . GLY A 1 1054 ? -30.5 -41.625 -22.312 1 83.62 1054 GLY A C 1
ATOM 8375 O O . GLY A 1 1054 ? -30.406 -42.281 -21.281 1 83.62 1054 GLY A O 1
ATOM 8376 N N . SER A 1 1055 ? -30.141 -42.031 -23.484 1 87.56 1055 SER A N 1
ATOM 8377 C CA . SER A 1 1055 ? -29.453 -43.281 -23.656 1 87.56 1055 SER A CA 1
ATOM 8378 C C . SER A 1 1055 ? -28.078 -43.281 -22.984 1 87.56 1055 SER A C 1
ATOM 8380 O O . SER A 1 1055 ? -27.484 -44.344 -22.75 1 87.56 1055 SER A O 1
ATOM 8382 N N . SER A 1 1056 ? -27.609 -42.062 -22.656 1 91.06 1056 SER A N 1
ATOM 8383 C CA . SER A 1 1056 ? -26.359 -41.938 -21.891 1 91.06 1056 SER A CA 1
ATOM 8384 C C . SER A 1 1056 ? -26.484 -42.594 -20.531 1 91.06 1056 SER A C 1
ATOM 8386 O O . SER A 1 1056 ? -25.578 -43.344 -20.109 1 91.06 1056 SER A O 1
ATOM 8388 N N . ILE A 1 1057 ? -27.562 -42.406 -19.938 1 91.19 1057 ILE A N 1
ATOM 8389 C CA . ILE A 1 1057 ? -27.828 -42.969 -18.625 1 91.19 1057 ILE A CA 1
ATOM 8390 C C . ILE A 1 1057 ? -27.922 -44.5 -18.719 1 91.19 1057 ILE A C 1
ATOM 8392 O O . ILE A 1 1057 ? -27.297 -45.219 -17.938 1 91.19 1057 ILE A O 1
ATOM 8396 N N . ALA A 1 1058 ? -28.672 -44.938 -19.719 1 93 1058 ALA A N 1
ATOM 8397 C CA . ALA A 1 1058 ? -28.844 -46.375 -19.953 1 93 1058 ALA A CA 1
ATOM 8398 C C . ALA A 1 1058 ? -27.484 -47.031 -20.172 1 93 1058 ALA A C 1
ATOM 8400 O O . ALA A 1 1058 ? -27.234 -48.125 -19.641 1 93 1058 ALA A O 1
ATOM 8401 N N . THR A 1 1059 ? -26.688 -46.406 -20.922 1 95 1059 THR A N 1
ATOM 8402 C CA . THR A 1 1059 ? -25.375 -46.938 -21.25 1 95 1059 THR A CA 1
ATOM 8403 C C . THR A 1 1059 ? -24.516 -47.094 -20 1 95 1059 THR A C 1
ATOM 8405 O O . THR A 1 1059 ? -23.828 -48.094 -19.812 1 95 1059 THR A O 1
ATOM 8408 N N . ALA A 1 1060 ? -24.484 -46.094 -19.156 1 96 1060 ALA A N 1
ATOM 8409 C CA . ALA A 1 1060 ? -23.734 -46.125 -17.906 1 96 1060 ALA A CA 1
ATOM 8410 C C . ALA A 1 1060 ? -24.234 -47.25 -17 1 96 1060 ALA A C 1
ATOM 8412 O O . ALA A 1 1060 ? -23.422 -47.969 -16.391 1 96 1060 ALA A O 1
ATOM 8413 N N . LEU A 1 1061 ? -25.547 -47.406 -16.922 1 95.44 1061 LEU A N 1
ATOM 8414 C CA . LEU A 1 1061 ? -26.125 -48.469 -16.109 1 95.44 1061 LEU A CA 1
ATOM 8415 C C . LEU A 1 1061 ? -25.734 -49.844 -16.656 1 95.44 1061 LEU A C 1
ATOM 8417 O O . LEU A 1 1061 ? -25.438 -50.75 -15.883 1 95.44 1061 LEU A O 1
ATOM 8421 N N . ALA A 1 1062 ? -25.75 -49.938 -17.953 1 97.19 1062 ALA A N 1
ATOM 8422 C CA . ALA A 1 1062 ? -25.359 -51.219 -18.594 1 97.19 1062 ALA A CA 1
ATOM 8423 C C . ALA A 1 1062 ? -23.906 -51.531 -18.312 1 97.19 1062 ALA A C 1
ATOM 8425 O O . ALA A 1 1062 ? -23.578 -52.688 -18 1 97.19 1062 ALA A O 1
ATOM 8426 N N . ALA A 1 1063 ? -23.047 -50.562 -18.469 1 97.88 1063 ALA A N 1
ATOM 8427 C CA . ALA A 1 1063 ? -21.641 -50.75 -18.141 1 97.88 1063 ALA A CA 1
ATOM 8428 C C . ALA A 1 1063 ? -21.469 -51.188 -16.688 1 97.88 1063 ALA A C 1
ATOM 8430 O O . ALA A 1 1063 ? -20.672 -52.062 -16.375 1 97.88 1063 ALA A O 1
ATOM 8431 N N . GLY A 1 1064 ? -22.203 -50.562 -15.828 1 97.5 1064 GLY A N 1
ATOM 8432 C CA . GLY A 1 1064 ? -22.172 -50.938 -14.43 1 97.5 1064 GLY A CA 1
ATOM 8433 C C . GLY A 1 1064 ? -22.625 -52.375 -14.18 1 97.5 1064 GLY A C 1
ATOM 8434 O O . GLY A 1 1064 ? -22.047 -53.094 -13.367 1 97.5 1064 GLY A O 1
ATOM 8435 N N . LEU A 1 1065 ? -23.719 -52.719 -14.836 1 96.81 1065 LEU A N 1
ATOM 8436 C CA . LEU A 1 1065 ? -24.234 -54.062 -14.648 1 96.81 1065 LEU A CA 1
ATOM 8437 C C . LEU A 1 1065 ? -23.234 -55.125 -15.125 1 96.81 1065 LEU A C 1
ATOM 8439 O O . LEU A 1 1065 ? -23.078 -56.156 -14.484 1 96.81 1065 LEU A O 1
ATOM 8443 N N . ALA A 1 1066 ? -22.672 -54.844 -16.25 1 97.62 1066 ALA A N 1
ATOM 8444 C CA . ALA A 1 1066 ? -21.641 -55.75 -16.734 1 97.62 1066 ALA A CA 1
ATOM 8445 C C . ALA A 1 1066 ? -20.516 -55.906 -15.711 1 97.62 1066 ALA A C 1
ATOM 8447 O O . ALA A 1 1066 ? -20.047 -57 -15.445 1 97.62 1066 ALA A O 1
ATOM 8448 N N . ALA A 1 1067 ? -20.094 -54.781 -15.156 1 97.81 1067 ALA A N 1
ATOM 8449 C CA . ALA A 1 1067 ? -19.047 -54.812 -14.133 1 97.81 1067 ALA A CA 1
ATOM 8450 C C . ALA A 1 1067 ? -19.484 -55.594 -12.922 1 97.81 1067 ALA A C 1
ATOM 8452 O O . ALA A 1 1067 ? -18.703 -56.344 -12.336 1 97.81 1067 ALA A O 1
ATOM 8453 N N . LEU A 1 1068 ? -20.719 -55.438 -12.555 1 96.81 1068 LEU A N 1
ATOM 8454 C CA . LEU A 1 1068 ? -21.266 -56.156 -11.414 1 96.81 1068 LEU A CA 1
ATOM 8455 C C . LEU A 1 1068 ? -21.25 -57.656 -11.664 1 96.81 1068 LEU A C 1
ATOM 8457 O O . LEU A 1 1068 ? -20.859 -58.438 -10.789 1 96.81 1068 LEU A O 1
ATOM 8461 N N . ILE A 1 1069 ? -21.672 -58.062 -12.836 1 96.38 1069 ILE A N 1
ATOM 8462 C CA . ILE A 1 1069 ? -21.719 -59.5 -13.195 1 96.38 1069 ILE A CA 1
ATOM 8463 C C . ILE A 1 1069 ? -20.312 -60.062 -13.133 1 96.38 1069 ILE A C 1
ATOM 8465 O O . ILE A 1 1069 ? -20.094 -61.125 -12.539 1 96.38 1069 ILE A O 1
ATOM 8469 N N . ILE A 1 1070 ? -19.391 -59.375 -13.672 1 96.75 1070 ILE A N 1
ATOM 8470 C CA . ILE A 1 1070 ? -18.016 -59.844 -13.656 1 96.75 1070 ILE A CA 1
ATOM 8471 C C . ILE A 1 1070 ? -17.516 -59.938 -12.219 1 96.75 1070 ILE A C 1
ATOM 8473 O O . ILE A 1 1070 ? -16.812 -60.906 -11.859 1 96.75 1070 ILE A O 1
ATOM 8477 N N . SER A 1 1071 ? -17.844 -59 -11.414 1 96.38 1071 SER A N 1
ATOM 8478 C CA . SER A 1 1071 ? -17.453 -59 -10.016 1 96.38 1071 SER A CA 1
ATOM 8479 C C . SER A 1 1071 ? -18.031 -60.219 -9.289 1 96.38 1071 SER A C 1
ATOM 8481 O O . SER A 1 1071 ? -17.375 -60.812 -8.422 1 96.38 1071 SER A O 1
ATOM 8483 N N . CYS A 1 1072 ? -19.234 -60.594 -9.625 1 95.69 1072 CYS A N 1
ATOM 8484 C CA . CYS A 1 1072 ? -19.844 -61.781 -9.039 1 95.69 1072 CYS A CA 1
ATOM 8485 C C . CYS A 1 1072 ? -19.078 -63.031 -9.422 1 95.69 1072 CYS A C 1
ATOM 8487 O O . CYS A 1 1072 ? -18.844 -63.906 -8.578 1 95.69 1072 CYS A O 1
ATOM 8489 N N . PHE A 1 1073 ? -18.719 -63.094 -10.641 1 95.38 1073 PHE A N 1
ATOM 8490 C CA . PHE A 1 1073 ? -17.938 -64.25 -11.109 1 95.38 1073 PHE A CA 1
ATOM 8491 C C . PHE A 1 1073 ? -16.578 -64.312 -10.406 1 95.38 1073 PHE A C 1
ATOM 8493 O O . PHE A 1 1073 ? -16.125 -65.375 -10.016 1 95.38 1073 PHE A O 1
ATOM 8500 N N . LYS A 1 1074 ? -15.961 -63.156 -10.289 1 94.81 1074 LYS A N 1
ATOM 8501 C CA . LYS A 1 1074 ? -14.664 -63.094 -9.609 1 94.81 1074 LYS A CA 1
ATOM 8502 C C . LYS A 1 1074 ? -14.781 -63.562 -8.156 1 94.81 1074 LYS A C 1
ATOM 8504 O O . LYS A 1 1074 ? -13.984 -64.375 -7.695 1 94.81 1074 LYS A O 1
ATOM 8509 N N . ALA A 1 1075 ? -15.727 -63.031 -7.465 1 94.56 1075 ALA A N 1
ATOM 8510 C CA . ALA A 1 1075 ? -15.945 -63.406 -6.066 1 94.56 1075 ALA A CA 1
ATOM 8511 C C . ALA A 1 1075 ? -16.219 -64.875 -5.93 1 94.56 1075 ALA A C 1
ATOM 8513 O O . ALA A 1 1075 ? -15.711 -65.562 -5.012 1 94.56 1075 ALA A O 1
ATOM 8514 N N . SER A 1 1076 ? -17 -65.438 -6.836 1 93.25 1076 SER A N 1
ATOM 8515 C CA . SER A 1 1076 ? -17.344 -66.875 -6.812 1 93.25 1076 SER A CA 1
ATOM 8516 C C . SER A 1 1076 ? -16.125 -67.75 -7.059 1 93.25 1076 SER A C 1
ATOM 8518 O O . SER A 1 1076 ? -15.93 -68.75 -6.379 1 93.25 1076 SER A O 1
ATOM 8520 N N . ALA A 1 1077 ? -15.398 -67.312 -8 1 91 1077 ALA A N 1
ATOM 8521 C CA . ALA A 1 1077 ? -14.195 -68.062 -8.305 1 91 1077 ALA A CA 1
ATOM 8522 C C . ALA A 1 1077 ? -13.234 -68.062 -7.117 1 91 1077 ALA A C 1
ATOM 8524 O O . ALA A 1 1077 ? -12.695 -69.125 -6.762 1 91 1077 ALA A O 1
ATOM 8525 N N . ILE A 1 1078 ? -13.047 -66.938 -6.516 1 90.12 1078 ILE A N 1
ATOM 8526 C CA . ILE A 1 1078 ? -12.141 -66.875 -5.375 1 90.12 1078 ILE A CA 1
ATOM 8527 C C . ILE A 1 1078 ? -12.664 -67.688 -4.219 1 90.12 1078 ILE A C 1
ATOM 8529 O O . ILE A 1 1078 ? -11.898 -68.438 -3.562 1 90.12 1078 ILE A O 1
ATOM 8533 N N . ARG A 1 1079 ? -13.961 -67.625 -3.994 1 89.69 1079 ARG A N 1
ATOM 8534 C CA . ARG A 1 1079 ? -14.578 -68.375 -2.908 1 89.69 1079 ARG A CA 1
ATOM 8535 C C . ARG A 1 1079 ? -14.391 -69.875 -3.109 1 89.69 1079 ARG A C 1
ATOM 8537 O O . ARG A 1 1079 ? -14.062 -70.625 -2.168 1 89.69 1079 ARG A O 1
ATOM 8544 N N . LEU A 1 1080 ? -14.555 -70.375 -4.285 1 88 1080 LEU A N 1
ATOM 8545 C CA . LEU A 1 1080 ? -14.445 -71.812 -4.586 1 88 1080 LEU A CA 1
ATOM 8546 C C . LEU A 1 1080 ? -12.992 -72.25 -4.504 1 88 1080 LEU A C 1
ATOM 8548 O O . LEU A 1 1080 ? -12.711 -73.375 -4.102 1 88 1080 LEU A O 1
ATOM 8552 N N . ILE A 1 1081 ? -12.133 -71.375 -4.852 1 84.62 1081 ILE A N 1
ATOM 8553 C CA . ILE A 1 1081 ? -10.711 -71.688 -4.75 1 84.62 1081 ILE A CA 1
ATOM 8554 C C . ILE A 1 1081 ? -10.297 -71.75 -3.279 1 84.62 1081 ILE A C 1
ATOM 8556 O O . ILE A 1 1081 ? -9.562 -72.625 -2.881 1 84.62 1081 ILE A O 1
ATOM 8560 N N . THR A 1 1082 ? -10.789 -70.812 -2.496 1 82.38 1082 THR A N 1
ATOM 8561 C CA . THR A 1 1082 ? -10.398 -70.75 -1.093 1 82.38 1082 THR A CA 1
ATOM 8562 C C . THR A 1 1082 ? -11.055 -71.875 -0.291 1 82.38 1082 THR A C 1
ATOM 8564 O O . THR A 1 1082 ? -10.5 -72.312 0.703 1 82.38 1082 THR A O 1
ATOM 8567 N N . GLU A 1 1083 ? -12.227 -72.25 -0.635 1 78.56 1083 GLU A N 1
ATOM 8568 C CA . GLU A 1 1083 ? -12.945 -73.312 0.065 1 78.56 1083 GLU A CA 1
ATOM 8569 C C . GLU A 1 1083 ? -12.289 -74.625 -0.175 1 78.56 1083 GLU A C 1
ATOM 8571 O O . GLU A 1 1083 ? -12.234 -75.5 0.728 1 78.56 1083 GLU A O 1
ATOM 8576 N N . GLN A 1 1084 ? -11.875 -74.938 -1.433 1 71.31 1084 GLN A N 1
ATOM 8577 C CA . GLN A 1 1084 ? -11.359 -76.25 -1.767 1 71.31 1084 GLN A CA 1
ATOM 8578 C C . GLN A 1 1084 ? -9.859 -76.312 -1.492 1 71.31 1084 GLN A C 1
ATOM 8580 O O . GLN A 1 1084 ? -9.188 -77.25 -1.966 1 71.31 1084 GLN A O 1
ATOM 8585 N N . SER A 1 1085 ? -9.328 -75.812 -0.425 1 59.47 1085 SER A N 1
ATOM 8586 C CA . SER A 1 1085 ? -7.926 -75.812 -0.032 1 59.47 1085 SER A CA 1
ATOM 8587 C C . SER A 1 1085 ? -7.086 -76.688 -0.959 1 59.47 1085 SER A C 1
ATOM 8589 O O . SER A 1 1085 ? -6.91 -76.375 -2.135 1 59.47 1085 SER A O 1
ATOM 8591 N N . ASN A 1 1086 ? -6.805 -78.062 -0.597 1 56.44 1086 ASN A N 1
ATOM 8592 C CA . ASN A 1 1086 ? -5.867 -79.062 -1.132 1 56.44 1086 ASN A CA 1
ATOM 8593 C C . ASN A 1 1086 ? -6.438 -79.812 -2.352 1 56.44 1086 ASN A C 1
ATOM 8595 O O . ASN A 1 1086 ? -5.723 -80.5 -3.039 1 56.44 1086 ASN A O 1
ATOM 8599 N N . GLY A 1 1087 ? -7.691 -79.312 -2.914 1 62.53 1087 GLY A N 1
ATOM 8600 C CA . GLY A 1 1087 ? -8.227 -80.125 -3.986 1 62.53 1087 GLY A CA 1
ATOM 8601 C C . GLY A 1 1087 ? -8.961 -79.312 -5.047 1 62.53 1087 GLY A C 1
ATOM 8602 O O . GLY A 1 1087 ? -9.828 -79.875 -5.738 1 62.53 1087 GLY A O 1
ATOM 8603 N N . TYR A 1 1088 ? -8.602 -78.062 -5.23 1 73.44 1088 TYR A N 1
ATOM 8604 C CA . TYR A 1 1088 ? -9.328 -77.25 -6.207 1 73.44 1088 TYR A CA 1
ATOM 8605 C C . TYR A 1 1088 ? -8.977 -77.625 -7.629 1 73.44 1088 TYR A C 1
ATOM 8607 O O . TYR A 1 1088 ? -7.801 -77.812 -7.973 1 73.44 1088 TYR A O 1
ATOM 8615 N N . ASN A 1 1089 ? -9.93 -78.125 -8.422 1 73.56 1089 ASN A N 1
ATOM 8616 C CA . ASN A 1 1089 ? -9.797 -78.438 -9.844 1 73.56 1089 ASN A CA 1
ATOM 8617 C C . ASN A 1 1089 ? -10.641 -77.5 -10.688 1 73.56 1089 ASN A C 1
ATOM 8619 O O . ASN A 1 1089 ? -11.867 -77.562 -10.664 1 73.56 1089 ASN A O 1
ATOM 8623 N N . PRO A 1 1090 ? -10.016 -76.625 -11.445 1 72.38 1090 PRO A N 1
ATOM 8624 C CA . PRO A 1 1090 ? -10.742 -75.625 -12.234 1 72.38 1090 PRO A CA 1
ATOM 8625 C C . PRO A 1 1090 ? -11.711 -76.25 -13.234 1 72.38 1090 PRO A C 1
ATOM 8627 O O . PRO A 1 1090 ? -12.727 -75.625 -13.578 1 72.38 1090 PRO A O 1
ATOM 8630 N N . LYS A 1 1091 ? -11.469 -77.438 -13.711 1 72.75 1091 LYS A N 1
ATOM 8631 C CA . LYS A 1 1091 ? -12.305 -78.062 -14.711 1 72.75 1091 LYS A CA 1
ATOM 8632 C C . LYS A 1 1091 ? -13.617 -78.562 -14.102 1 72.75 1091 LYS A C 1
ATOM 8634 O O . LYS A 1 1091 ? -14.641 -78.625 -14.789 1 72.75 1091 LYS A O 1
ATOM 8639 N N . SER A 1 1092 ? -13.562 -78.75 -12.883 1 71.56 1092 SER A N 1
ATOM 8640 C CA . SER A 1 1092 ? -14.75 -79.312 -12.242 1 71.56 1092 SER A CA 1
ATOM 8641 C C . SER A 1 1092 ? -15.461 -78.25 -11.391 1 71.56 1092 SER A C 1
ATOM 8643 O O . SER A 1 1092 ? -16.547 -78.5 -10.875 1 71.56 1092 SER A O 1
ATOM 8645 N N . ALA A 1 1093 ? -14.906 -77.062 -11.398 1 78.81 1093 ALA A N 1
ATOM 8646 C CA . ALA A 1 1093 ? -15.484 -76.062 -10.539 1 78.81 1093 ALA A CA 1
ATOM 8647 C C . ALA A 1 1093 ? -16.734 -75.438 -11.172 1 78.81 1093 ALA A C 1
ATOM 8649 O O . ALA A 1 1093 ? -16.812 -75.312 -12.391 1 78.81 1093 ALA A O 1
ATOM 8650 N N . ARG A 1 1094 ? -17.719 -75.125 -10.391 1 85.5 1094 ARG A N 1
ATOM 8651 C CA . ARG A 1 1094 ? -18.969 -74.5 -10.844 1 85.5 1094 ARG A CA 1
ATOM 8652 C C . ARG A 1 1094 ? -18.719 -73.188 -11.516 1 85.5 1094 ARG A C 1
ATOM 8654 O O . ARG A 1 1094 ? -19.391 -72.812 -12.5 1 85.5 1094 ARG A O 1
ATOM 8661 N N . VAL A 1 1095 ? -17.812 -72.375 -10.93 1 91.12 1095 VAL A N 1
ATOM 8662 C CA . VAL A 1 1095 ? -17.312 -71.125 -11.508 1 91.12 1095 VAL A CA 1
ATOM 8663 C C . VAL A 1 1095 ? -15.789 -71.125 -11.453 1 91.12 1095 VAL A C 1
ATOM 8665 O O . VAL A 1 1095 ? -15.195 -71.188 -10.375 1 91.12 1095 VAL A O 1
ATOM 8668 N N . SER A 1 1096 ? -15.133 -71 -12.586 1 88.56 1096 SER A N 1
ATOM 8669 C CA . SER A 1 1096 ? -13.68 -71.062 -12.68 1 88.56 1096 SER A CA 1
ATOM 8670 C C . SER A 1 1096 ? -13.109 -69.75 -13.141 1 88.56 1096 SER A C 1
ATOM 8672 O O . SER A 1 1096 ? -13.852 -68.875 -13.633 1 88.56 1096 SER A O 1
ATOM 8674 N N . PRO A 1 1097 ? -11.797 -69.5 -12.891 1 88.12 1097 PRO A N 1
ATOM 8675 C CA . PRO A 1 1097 ? -11.164 -68.312 -13.43 1 88.12 1097 PRO A CA 1
ATOM 8676 C C . PRO A 1 1097 ? -11.328 -68.188 -14.945 1 88.12 1097 PRO A C 1
ATOM 8678 O O . PRO A 1 1097 ? -11.398 -67.062 -15.477 1 88.12 1097 PRO A O 1
ATOM 8681 N N . GLY A 1 1098 ? -11.367 -69.25 -15.578 1 86.38 1098 GLY A N 1
ATOM 8682 C CA . GLY A 1 1098 ? -11.617 -69.25 -17.016 1 86.38 1098 GLY A CA 1
ATOM 8683 C C . GLY A 1 1098 ? -12.977 -68.688 -17.375 1 86.38 1098 GLY A C 1
ATOM 8684 O O . GLY A 1 1098 ? -13.117 -68 -18.406 1 86.38 1098 GLY A O 1
ATOM 8685 N N . ASP A 1 1099 ? -14.016 -69 -16.5 1 90.81 1099 ASP A N 1
ATOM 8686 C CA . ASP A 1 1099 ? -15.352 -68.438 -16.734 1 90.81 1099 ASP A CA 1
ATOM 8687 C C . ASP A 1 1099 ? -15.352 -66.875 -16.594 1 90.81 1099 ASP A C 1
ATOM 8689 O O . ASP A 1 1099 ? -16.094 -66.188 -17.312 1 90.81 1099 ASP A O 1
ATOM 8693 N N . VAL A 1 1100 ? -14.531 -66.438 -15.68 1 92.25 1100 VAL A N 1
ATOM 8694 C CA . VAL A 1 1100 ? -14.414 -65 -15.516 1 92.25 1100 VAL A CA 1
ATOM 8695 C C . VAL A 1 1100 ? -13.875 -64.375 -16.797 1 92.25 1100 VAL A C 1
ATOM 8697 O O . VAL A 1 1100 ? -14.383 -63.344 -17.25 1 92.25 1100 VAL A O 1
ATOM 8700 N N . GLU A 1 1101 ? -12.898 -64.938 -17.375 1 89.75 1101 GLU A N 1
ATOM 8701 C CA . GLU A 1 1101 ? -12.312 -64.5 -18.609 1 89.75 1101 GLU A CA 1
ATOM 8702 C C . GLU A 1 1101 ? -13.312 -64.5 -19.766 1 89.75 1101 GLU A C 1
ATOM 8704 O O . GLU A 1 1101 ? -13.367 -63.625 -20.594 1 89.75 1101 GLU A O 1
ATOM 8709 N N . ARG A 1 1102 ? -14.094 -65.5 -19.797 1 90.88 1102 ARG A N 1
ATOM 8710 C CA . ARG A 1 1102 ? -15.094 -65.625 -20.844 1 90.88 1102 ARG A CA 1
ATOM 8711 C C . ARG A 1 1102 ? -16.172 -64.562 -20.734 1 90.88 1102 ARG A C 1
ATOM 8713 O O . ARG A 1 1102 ? -16.703 -64.062 -21.75 1 90.88 1102 ARG A O 1
ATOM 8720 N N . MET A 1 1103 ? -16.484 -64.25 -19.531 1 92.75 1103 MET A N 1
ATOM 8721 C CA . MET A 1 1103 ? -17.516 -63.219 -19.297 1 92.75 1103 MET A CA 1
ATOM 8722 C C . MET A 1 1103 ? -17.094 -61.875 -19.844 1 92.75 1103 MET A C 1
ATOM 8724 O O . MET A 1 1103 ? -17.922 -60.969 -20.031 1 92.75 1103 MET A O 1
ATOM 8728 N N . THR A 1 1104 ? -15.836 -61.688 -20.094 1 91.88 1104 THR A N 1
ATOM 8729 C CA . THR A 1 1104 ? -15.344 -60.438 -20.625 1 91.88 1104 THR A CA 1
ATOM 8730 C C . THR A 1 1104 ? -15.484 -60.406 -22.156 1 91.88 1104 THR A C 1
ATOM 8732 O O . THR A 1 1104 ? -15.219 -59.375 -22.781 1 91.88 1104 THR A O 1
ATOM 8735 N N . GLN A 1 1105 ? -15.977 -61.406 -22.703 1 92 1105 GLN A N 1
ATOM 8736 C CA . GLN A 1 1105 ? -16.234 -61.469 -24.141 1 92 1105 GLN A CA 1
ATOM 8737 C C . GLN A 1 1105 ? -17.625 -60.906 -24.469 1 92 1105 GLN A C 1
ATOM 8739 O O . GLN A 1 1105 ? -18.578 -61.188 -23.734 1 92 1105 GLN A O 1
ATOM 8744 N N . GLN A 1 1106 ? -17.656 -60.188 -25.5 1 94 1106 GLN A N 1
ATOM 8745 C CA . GLN A 1 1106 ? -18.891 -59.469 -25.875 1 94 1106 GLN A CA 1
ATOM 8746 C C . GLN A 1 1106 ? -20.047 -60.469 -26.078 1 94 1106 GLN A C 1
ATOM 8748 O O . GLN A 1 1106 ? -21.141 -60.25 -25.562 1 94 1106 GLN A O 1
ATOM 8753 N N . GLN A 1 1107 ? -19.781 -61.562 -26.812 1 92.44 1107 GLN A N 1
ATOM 8754 C CA . GLN A 1 1107 ? -20.844 -62.531 -27.125 1 92.44 1107 GLN A CA 1
ATOM 8755 C C . GLN A 1 1107 ? -21.359 -63.219 -25.859 1 92.44 1107 GLN A C 1
ATOM 8757 O O . GLN A 1 1107 ? -22.562 -63.469 -25.719 1 92.44 1107 GLN A O 1
ATOM 8762 N N . VAL A 1 1108 ? -20.453 -63.531 -25.016 1 94.06 1108 VAL A N 1
ATOM 8763 C CA . VAL A 1 1108 ? -20.828 -64.25 -23.781 1 94.06 1108 VAL A CA 1
ATOM 8764 C C . VAL A 1 1108 ? -21.625 -63.281 -22.891 1 94.06 1108 VAL A C 1
ATOM 8766 O O . VAL A 1 1108 ? -22.656 -63.656 -22.328 1 94.06 1108 VAL A O 1
ATOM 8769 N N . MET A 1 1109 ? -21.203 -62.062 -22.703 1 95.06 1109 MET A N 1
ATOM 8770 C CA . MET A 1 1109 ? -21.922 -61.062 -21.906 1 95.06 1109 MET A CA 1
ATOM 8771 C C . MET A 1 1109 ? -23.281 -60.781 -22.531 1 95.06 1109 MET A C 1
ATOM 8773 O O . MET A 1 1109 ? -24.266 -60.562 -21.812 1 95.06 1109 MET A O 1
ATOM 8777 N N . LYS A 1 1110 ? -23.281 -60.688 -23.891 1 94 1110 LYS A N 1
ATOM 8778 C CA . LYS A 1 1110 ? -24.547 -60.469 -24.578 1 94 1110 LYS A CA 1
ATOM 8779 C C . LYS A 1 1110 ? -25.562 -61.562 -24.234 1 94 1110 LYS A C 1
ATOM 8781 O O . LYS A 1 1110 ? -26.734 -61.281 -24 1 94 1110 LYS A O 1
ATOM 8786 N N . GLU A 1 1111 ? -25.094 -62.781 -24.188 1 92.81 1111 GLU A N 1
ATOM 8787 C CA . GLU A 1 1111 ? -25.953 -63.906 -23.828 1 92.81 1111 GLU A CA 1
ATOM 8788 C C . GLU A 1 1111 ? -26.391 -63.781 -22.359 1 92.81 1111 GLU A C 1
ATOM 8790 O O . GLU A 1 1111 ? -27.531 -64.125 -22.031 1 92.81 1111 GLU A O 1
ATOM 8795 N N . ALA A 1 1112 ? -25.5 -63.406 -21.547 1 93.44 1112 ALA A N 1
ATOM 8796 C CA . ALA A 1 1112 ? -25.844 -63.219 -20.141 1 93.44 1112 ALA A CA 1
ATOM 8797 C C . ALA A 1 1112 ? -26.953 -62.188 -19.984 1 93.44 1112 ALA A C 1
ATOM 8799 O O . ALA A 1 1112 ? -27.906 -62.406 -19.234 1 93.44 1112 ALA A O 1
ATOM 8800 N N . PHE A 1 1113 ? -26.844 -61.031 -20.672 1 94 1113 PHE A N 1
ATOM 8801 C CA . PHE A 1 1113 ? -27.859 -59.969 -20.641 1 94 1113 PHE A CA 1
ATOM 8802 C C . PHE A 1 1113 ? -29.188 -60.5 -21.156 1 94 1113 PHE A C 1
ATOM 8804 O O . PHE A 1 1113 ? -30.25 -60.188 -20.594 1 94 1113 PHE A O 1
ATOM 8811 N N . ALA A 1 1114 ? -29.078 -61.281 -22.219 1 90.88 1114 ALA A N 1
ATOM 8812 C CA . ALA A 1 1114 ? -30.297 -61.812 -22.828 1 90.88 1114 ALA A CA 1
ATOM 8813 C C . ALA A 1 1114 ? -31.031 -62.719 -21.844 1 90.88 1114 ALA A C 1
ATOM 8815 O O . ALA A 1 1114 ? -32.25 -62.781 -21.844 1 90.88 1114 ALA A O 1
ATOM 8816 N N . ARG A 1 1115 ? -30.297 -63.406 -21.016 1 89.56 1115 ARG A N 1
ATOM 8817 C CA . ARG A 1 1115 ? -30.891 -64.312 -20.047 1 89.56 1115 ARG A CA 1
ATOM 8818 C C . ARG A 1 1115 ? -31.531 -63.562 -18.891 1 89.56 1115 ARG A C 1
ATOM 8820 O O . ARG A 1 1115 ? -32.531 -64 -18.297 1 89.56 1115 ARG A O 1
ATOM 8827 N N . ILE A 1 1116 ? -31.031 -62.438 -18.562 1 90.19 1116 ILE A N 1
ATOM 8828 C CA . ILE A 1 1116 ? -31.562 -61.594 -17.484 1 90.19 1116 ILE A CA 1
ATOM 8829 C C . ILE A 1 1116 ? -32.75 -60.781 -18.016 1 90.19 1116 ILE A C 1
ATOM 8831 O O . ILE A 1 1116 ? -33.656 -60.438 -17.266 1 90.19 1116 ILE A O 1
ATOM 8835 N N . GLY A 1 1117 ? -32.719 -60.469 -19.266 1 82.62 1117 GLY A N 1
ATOM 8836 C CA . GLY A 1 1117 ? -33.688 -59.562 -19.859 1 82.62 1117 GLY A CA 1
ATOM 8837 C C . GLY A 1 1117 ? -34.938 -60.281 -20.359 1 82.62 1117 GLY A C 1
ATOM 8838 O O . GLY A 1 1117 ? -35.031 -61.5 -20.281 1 82.62 1117 GLY A O 1
ATOM 8839 N N . ASN A 1 1118 ? -35.844 -59.344 -20.766 1 75.94 1118 ASN A N 1
ATOM 8840 C CA . ASN A 1 1118 ? -37.094 -59.781 -21.359 1 75.94 1118 ASN A CA 1
ATOM 8841 C C . ASN A 1 1118 ? -36.906 -60.156 -22.828 1 75.94 1118 ASN A C 1
ATOM 8843 O O . ASN A 1 1118 ? -36.125 -59.531 -23.531 1 75.94 1118 ASN A O 1
ATOM 8847 N N . LYS A 1 1119 ? -37.406 -61.219 -23.25 1 69.81 1119 LYS A N 1
ATOM 8848 C CA . LYS A 1 1119 ? -37.281 -61.688 -24.625 1 69.81 1119 LYS A CA 1
ATOM 8849 C C . LYS A 1 1119 ? -38.281 -60.969 -25.547 1 69.81 1119 LYS A C 1
ATOM 8851 O O . LYS A 1 1119 ? -38.312 -61.219 -26.75 1 69.81 1119 LYS A O 1
ATOM 8856 N N . ASP A 1 1120 ? -38.938 -60 -24.953 1 74.81 1120 ASP A N 1
ATOM 8857 C CA . ASP A 1 1120 ? -39.906 -59.281 -25.781 1 74.81 1120 ASP A CA 1
ATOM 8858 C C . ASP A 1 1120 ? -39.188 -58.219 -26.625 1 74.81 1120 ASP A C 1
ATOM 8860 O O . ASP A 1 1120 ? -37.969 -58.094 -26.609 1 74.81 1120 ASP A O 1
ATOM 8864 N N . ARG A 1 1121 ? -39.938 -57.469 -27.391 1 76.25 1121 ARG A N 1
ATOM 8865 C CA . ARG A 1 1121 ? -39.469 -56.5 -28.344 1 76.25 1121 ARG A CA 1
ATOM 8866 C C . ARG A 1 1121 ? -38.75 -55.344 -27.641 1 76.25 1121 ARG A C 1
ATOM 8868 O O . ARG A 1 1121 ? -37.938 -54.656 -28.234 1 76.25 1121 ARG A O 1
ATOM 8875 N N . SER A 1 1122 ? -38.938 -55.188 -26.406 1 82.12 1122 SER A N 1
ATOM 8876 C CA . SER A 1 1122 ? -38.344 -54.031 -25.703 1 82.12 1122 SER A CA 1
ATOM 8877 C C . SER A 1 1122 ? -36.906 -54.312 -25.297 1 82.12 1122 SER A C 1
ATOM 8879 O O . SER A 1 1122 ? -36.125 -53.406 -25.078 1 82.12 1122 SER A O 1
ATOM 8881 N N . LYS A 1 1123 ? -36.594 -55.562 -25.188 1 88.56 1123 LYS A N 1
ATOM 8882 C CA . LYS A 1 1123 ? -35.25 -56 -24.797 1 88.56 1123 LYS A CA 1
ATOM 8883 C C . LYS A 1 1123 ? -34.812 -55.375 -23.484 1 88.56 1123 LYS A C 1
ATOM 8885 O O . LYS A 1 1123 ? -33.656 -55 -23.328 1 88.56 1123 LYS A O 1
ATOM 8890 N N . PHE A 1 1124 ? -35.781 -55.094 -22.594 1 92.44 1124 PHE A N 1
ATOM 8891 C CA . PHE A 1 1124 ? -35.562 -54.438 -21.312 1 92.44 1124 PHE A CA 1
ATOM 8892 C C . PHE A 1 1124 ? -34.938 -55.406 -20.328 1 92.44 1124 PHE A C 1
ATOM 8894 O O . PHE A 1 1124 ? -35.438 -56.531 -20.141 1 92.44 1124 PHE A O 1
ATOM 8901 N N . ILE A 1 1125 ? -33.844 -55.031 -19.688 1 92.25 1125 ILE A N 1
ATOM 8902 C CA . ILE A 1 1125 ? -33.125 -55.875 -18.719 1 92.25 1125 ILE A CA 1
ATOM 8903 C C . ILE A 1 1125 ? -33.875 -55.844 -17.375 1 92.25 1125 ILE A C 1
ATOM 8905 O O . ILE A 1 1125 ? -34.219 -54.75 -16.875 1 92.25 1125 ILE A O 1
ATOM 8909 N N . GLN A 1 1126 ? -34.125 -57.031 -16.844 1 89.88 1126 GLN A N 1
ATOM 8910 C CA . GLN A 1 1126 ? -34.844 -57.156 -15.594 1 89.88 1126 GLN A CA 1
ATOM 8911 C C . GLN A 1 1126 ? -33.969 -57.688 -14.484 1 89.88 1126 GLN A C 1
ATOM 8913 O O . GLN A 1 1126 ? -33.875 -58.906 -14.266 1 89.88 1126 GLN A O 1
ATOM 8918 N N . VAL A 1 1127 ? -33.438 -56.844 -13.68 1 91.44 1127 VAL A N 1
ATOM 8919 C CA . VAL A 1 1127 ? -32.406 -57.219 -12.727 1 91.44 1127 VAL A CA 1
ATOM 8920 C C . VAL A 1 1127 ? -33 -58.031 -11.586 1 91.44 1127 VAL A C 1
ATOM 8922 O O . VAL A 1 1127 ? -32.281 -58.719 -10.875 1 91.44 1127 VAL A O 1
ATOM 8925 N N . TRP A 1 1128 ? -34.344 -58 -11.359 1 86.25 1128 TRP A N 1
ATOM 8926 C CA . TRP A 1 1128 ? -34.969 -58.781 -10.297 1 86.25 1128 TRP A CA 1
ATOM 8927 C C . TRP A 1 1128 ? -34.969 -60.281 -10.625 1 86.25 1128 TRP A C 1
ATOM 8929 O O . TRP A 1 1128 ? -35.25 -61.125 -9.766 1 86.25 1128 TRP A O 1
ATOM 8939 N N . LYS A 1 1129 ? -34.562 -60.562 -11.867 1 83.75 1129 LYS A N 1
ATOM 8940 C CA . LYS A 1 1129 ? -34.469 -61.969 -12.266 1 83.75 1129 LYS A CA 1
ATOM 8941 C C . LYS A 1 1129 ? -33.094 -62.562 -11.922 1 83.75 1129 LYS A C 1
ATOM 8943 O O . LYS A 1 1129 ? -32.906 -63.75 -12.008 1 83.75 1129 LYS A O 1
ATOM 8948 N N . MET A 1 1130 ? -32.219 -61.75 -11.539 1 88.19 1130 MET A N 1
ATOM 8949 C CA . MET A 1 1130 ? -30.859 -62.219 -11.227 1 88.19 1130 MET A CA 1
ATOM 8950 C C . MET A 1 1130 ? -30.891 -63.156 -10.016 1 88.19 1130 MET A C 1
ATOM 8952 O O . MET A 1 1130 ? -30.438 -64.312 -10.102 1 88.19 1130 MET A O 1
ATOM 8956 N N . ILE A 1 1131 ? -31.344 -62.594 -8.914 1 83.5 1131 ILE A N 1
ATOM 8957 C CA . ILE A 1 1131 ? -31.562 -63.375 -7.707 1 83.5 1131 ILE A CA 1
ATOM 8958 C C . ILE A 1 1131 ? -32.969 -63.125 -7.18 1 83.5 1131 ILE A C 1
ATOM 8960 O O . ILE A 1 1131 ? -33.375 -61.969 -6.957 1 83.5 1131 ILE A O 1
ATOM 8964 N N . LEU A 1 1132 ? -33.594 -64.188 -7.02 1 80.44 1132 LEU A N 1
ATOM 8965 C CA . LEU A 1 1132 ? -35 -64.062 -6.621 1 80.44 1132 LEU A CA 1
ATOM 8966 C C . LEU A 1 1132 ? -35.125 -63.5 -5.219 1 80.44 1132 LEU A C 1
ATOM 8968 O O . LEU A 1 1132 ? -34.25 -63.719 -4.371 1 80.44 1132 LEU A O 1
ATOM 8972 N N . PRO A 1 1133 ? -36.156 -62.75 -4.93 1 80.5 1133 PRO A N 1
ATOM 8973 C CA . PRO A 1 1133 ? -36.312 -62.062 -3.658 1 80.5 1133 PRO A CA 1
ATOM 8974 C C . PRO A 1 1133 ? -36.344 -63 -2.457 1 80.5 1133 PRO A C 1
ATOM 8976 O O . PRO A 1 1133 ? -35.938 -62.594 -1.356 1 80.5 1133 PRO A O 1
ATOM 8979 N N . ASP A 1 1134 ? -36.688 -64.25 -2.658 1 79.81 1134 ASP A N 1
ATOM 8980 C CA . ASP A 1 1134 ? -36.781 -65.188 -1.54 1 79.81 1134 ASP A CA 1
ATOM 8981 C C . ASP A 1 1134 ? -35.469 -65.938 -1.314 1 79.81 1134 ASP A C 1
ATOM 8983 O O . ASP A 1 1134 ? -35.375 -66.75 -0.423 1 79.81 1134 ASP A O 1
ATOM 8987 N N . SER A 1 1135 ? -34.562 -65.438 -1.97 1 87.88 1135 SER A N 1
ATOM 8988 C CA . SER A 1 1135 ? -33.25 -66.062 -1.863 1 87.88 1135 SER A CA 1
ATOM 8989 C C . SER A 1 1135 ? -32.531 -65.688 -0.565 1 87.88 1135 SER A C 1
ATOM 8991 O O . SER A 1 1135 ? -32.75 -64.562 -0.05 1 87.88 1135 SER A O 1
ATOM 8993 N N . PRO A 1 1136 ? -31.672 -66.562 -0.033 1 88.94 1136 PRO A N 1
ATOM 8994 C CA . PRO A 1 1136 ? -30.875 -66.188 1.158 1 88.94 1136 PRO A CA 1
ATOM 8995 C C . PRO A 1 1136 ? -29.984 -65 0.959 1 88.94 1136 PRO A C 1
ATOM 8997 O O . PRO A 1 1136 ? -29.516 -64.375 1.934 1 88.94 1136 PRO A O 1
ATOM 9000 N N . PHE A 1 1137 ? -29.906 -64.625 -0.134 1 92.44 1137 PHE A N 1
ATOM 9001 C CA . PHE A 1 1137 ? -29.062 -63.469 -0.468 1 92.44 1137 PHE A CA 1
ATOM 9002 C C . PHE A 1 1137 ? -29.594 -62.188 0.191 1 92.44 1137 PHE A C 1
ATOM 9004 O O . PHE A 1 1137 ? -28.797 -61.344 0.642 1 92.44 1137 PHE A O 1
ATOM 9011 N N . PHE A 1 1138 ? -30.891 -62.062 0.268 1 91 1138 PHE A N 1
ATOM 9012 C CA . PHE A 1 1138 ? -31.484 -60.812 0.754 1 91 1138 PHE A CA 1
ATOM 9013 C C . PHE A 1 1138 ? -31.859 -60.938 2.229 1 91 1138 PHE A C 1
ATOM 9015 O O . PHE A 1 1138 ? -32.344 -60 2.832 1 91 1138 PHE A O 1
ATOM 9022 N N . ASP A 1 1139 ? -31.562 -62.125 2.773 1 85.31 1139 ASP A N 1
ATOM 9023 C CA . ASP A 1 1139 ? -31.891 -62.344 4.176 1 85.31 1139 ASP A CA 1
ATOM 9024 C C . ASP A 1 1139 ? -30.781 -61.844 5.09 1 85.31 1139 ASP A C 1
ATOM 9026 O O . ASP A 1 1139 ? -29.656 -62.344 5.047 1 85.31 1139 ASP A O 1
ATOM 9030 N N . GLU A 1 1140 ? -31.047 -60.969 5.883 1 85.81 1140 GLU A N 1
ATOM 9031 C CA . GLU A 1 1140 ? -30.062 -60.344 6.75 1 85.81 1140 GLU A CA 1
ATOM 9032 C C . GLU A 1 1140 ? -29.484 -61.312 7.766 1 85.81 1140 GLU A C 1
ATOM 9034 O O . GLU A 1 1140 ? -28.359 -61.156 8.227 1 85.81 1140 GLU A O 1
ATOM 9039 N N . ASP A 1 1141 ? -30.188 -62.344 8.078 1 80.75 1141 ASP A N 1
ATOM 9040 C CA . ASP A 1 1141 ? -29.797 -63.281 9.125 1 80.75 1141 ASP A CA 1
ATOM 9041 C C . ASP A 1 1141 ? -28.859 -64.375 8.578 1 80.75 1141 ASP A C 1
ATOM 9043 O O . ASP A 1 1141 ? -28.234 -65.125 9.344 1 80.75 1141 ASP A O 1
ATOM 9047 N N . LYS A 1 1142 ? -28.766 -64.438 7.277 1 84.56 1142 LYS A N 1
ATOM 9048 C CA . LYS A 1 1142 ? -27.922 -65.438 6.688 1 84.56 1142 LYS A CA 1
ATOM 9049 C C . LYS A 1 1142 ? -26.453 -65.062 6.672 1 84.56 1142 LYS A C 1
ATOM 9051 O O . LYS A 1 1142 ? -26.141 -63.844 6.613 1 84.56 1142 LYS A O 1
ATOM 9056 N N . GLU A 1 1143 ? -25.703 -66.062 6.797 1 87.25 1143 GLU A N 1
ATOM 9057 C CA . GLU A 1 1143 ? -24.266 -65.875 6.898 1 87.25 1143 GLU A CA 1
ATOM 9058 C C . GLU A 1 1143 ? -23.625 -65.75 5.52 1 87.25 1143 GLU A C 1
ATOM 9060 O O . GLU A 1 1143 ? -24.297 -65.938 4.5 1 87.25 1143 GLU A O 1
ATOM 9065 N N . TYR A 1 1144 ? -22.375 -65.375 5.488 1 90.06 1144 TYR A N 1
ATOM 9066 C CA . TYR A 1 1144 ? -21.562 -65.188 4.293 1 90.06 1144 TYR A CA 1
ATOM 9067 C C . TYR A 1 1144 ? -21.641 -66.375 3.365 1 90.06 1144 TYR A C 1
ATOM 9069 O O . TYR A 1 1144 ? -21.797 -66.188 2.152 1 90.06 1144 TYR A O 1
ATOM 9077 N N . GLU A 1 1145 ? -21.719 -67.625 3.805 1 90.5 1145 GLU A N 1
ATOM 9078 C CA . GLU A 1 1145 ? -21.672 -68.875 3.002 1 90.5 1145 GLU A CA 1
ATOM 9079 C C . GLU A 1 1145 ? -22.969 -69.062 2.227 1 90.5 1145 GLU A C 1
ATOM 9081 O O . GLU A 1 1145 ? -22.953 -69.438 1.053 1 90.5 1145 GLU A O 1
ATOM 9086 N N . ASP A 1 1146 ? -23.984 -68.688 2.865 1 91.94 1146 ASP A N 1
ATOM 9087 C CA . ASP A 1 1146 ? -25.297 -68.875 2.225 1 91.94 1146 ASP A CA 1
ATOM 9088 C C . ASP A 1 1146 ? -25.5 -67.875 1.12 1 91.94 1146 ASP A C 1
ATOM 9090 O O . ASP A 1 1146 ? -26.047 -68.188 0.06 1 91.94 1146 ASP A O 1
ATOM 9094 N N . LYS A 1 1147 ? -25.062 -66.688 1.463 1 93.88 1147 LYS A N 1
ATOM 9095 C CA . LYS A 1 1147 ? -25.219 -65.625 0.485 1 93.88 1147 LYS A CA 1
ATOM 9096 C C . LYS A 1 1147 ? -24.344 -65.875 -0.736 1 93.88 1147 LYS A C 1
ATOM 9098 O O . LYS A 1 1147 ? -24.766 -65.625 -1.87 1 93.88 1147 LYS A O 1
ATOM 9103 N N . MET A 1 1148 ? -23.156 -66.312 -0.502 1 93.75 1148 MET A N 1
ATOM 9104 C CA . MET A 1 1148 ? -22.25 -66.625 -1.61 1 93.75 1148 MET A CA 1
ATOM 9105 C C . MET A 1 1148 ? -22.734 -67.812 -2.438 1 93.75 1148 MET A C 1
ATOM 9107 O O . MET A 1 1148 ? -22.531 -67.812 -3.652 1 93.75 1148 MET A O 1
ATOM 9111 N N . ALA A 1 1149 ? -23.391 -68.75 -1.782 1 92.06 1149 ALA A N 1
ATOM 9112 C CA . ALA A 1 1149 ? -23.953 -69.875 -2.52 1 92.06 1149 ALA A CA 1
ATOM 9113 C C . ALA A 1 1149 ? -25 -69.375 -3.518 1 92.06 1149 ALA A C 1
ATOM 9115 O O . ALA A 1 1149 ? -25.094 -69.938 -4.629 1 92.06 1149 ALA A O 1
ATOM 9116 N N . ALA A 1 1150 ? -25.719 -68.438 -3.062 1 93.06 1150 ALA A N 1
ATOM 9117 C CA . ALA A 1 1150 ? -26.719 -67.875 -3.953 1 93.06 1150 ALA A CA 1
ATOM 9118 C C . ALA A 1 1150 ? -26.078 -67.188 -5.141 1 93.06 1150 ALA A C 1
ATOM 9120 O O . ALA A 1 1150 ? -26.578 -67.25 -6.266 1 93.06 1150 ALA A O 1
ATOM 9121 N N . VAL A 1 1151 ? -25 -66.375 -4.879 1 94.88 1151 VAL A N 1
ATOM 9122 C CA . VAL A 1 1151 ? -24.281 -65.688 -5.945 1 94.88 1151 VAL A CA 1
ATOM 9123 C C . VAL A 1 1151 ? -23.703 -66.688 -6.926 1 94.88 1151 VAL A C 1
ATOM 9125 O O . VAL A 1 1151 ? -23.75 -66.5 -8.141 1 94.88 1151 VAL A O 1
ATOM 9128 N N . ILE A 1 1152 ? -23.156 -67.812 -6.438 1 93.5 1152 ILE A N 1
ATOM 9129 C CA . ILE A 1 1152 ? -22.594 -68.875 -7.273 1 93.5 1152 ILE A CA 1
ATOM 9130 C C . ILE A 1 1152 ? -23.688 -69.5 -8.141 1 93.5 1152 ILE A C 1
ATOM 9132 O O . ILE A 1 1152 ? -23.484 -69.75 -9.328 1 93.5 1152 ILE A O 1
ATOM 9136 N N . GLU A 1 1153 ? -24.812 -69.688 -7.508 1 91.06 1153 GLU A N 1
ATOM 9137 C CA . GLU A 1 1153 ? -25.938 -70.25 -8.266 1 91.06 1153 GLU A CA 1
ATOM 9138 C C . GLU A 1 1153 ? -26.359 -69.312 -9.391 1 91.06 1153 GLU A C 1
ATOM 9140 O O . GLU A 1 1153 ? -26.688 -69.75 -10.484 1 91.06 1153 GLU A O 1
ATOM 9145 N N . PHE A 1 1154 ? -26.391 -68.125 -9.062 1 93.12 1154 PHE A N 1
ATOM 9146 C CA . PHE A 1 1154 ? -26.703 -67.125 -10.078 1 93.12 1154 PHE A CA 1
ATOM 9147 C C . PHE A 1 1154 ? -25.703 -67.188 -11.227 1 93.12 1154 PHE A C 1
ATOM 9149 O O . PHE A 1 1154 ? -26.078 -67.188 -12.391 1 93.12 1154 PHE A O 1
ATOM 9156 N N . CYS A 1 1155 ? -24.406 -67.188 -10.93 1 94 1155 CYS A N 1
ATOM 9157 C CA . CYS A 1 1155 ? -23.359 -67.25 -11.945 1 94 1155 CYS A CA 1
ATOM 9158 C C . CYS A 1 1155 ? -23.531 -68.438 -12.844 1 94 1155 CYS A C 1
ATOM 9160 O O . CYS A 1 1155 ? -23.406 -68.375 -14.062 1 94 1155 CYS A O 1
ATOM 9162 N N . VAL A 1 1156 ? -23.906 -69.5 -12.25 1 90.62 1156 VAL A N 1
ATOM 9163 C CA . VAL A 1 1156 ? -24.078 -70.75 -13 1 90.62 1156 VAL A CA 1
ATOM 9164 C C . VAL A 1 1156 ? -25.312 -70.688 -13.898 1 90.62 1156 VAL A C 1
ATOM 9166 O O . VAL A 1 1156 ? -25.312 -71.188 -15.023 1 90.62 1156 VAL A O 1
ATOM 9169 N N . SER A 1 1157 ? -26.328 -70 -13.422 1 88 1157 SER A N 1
ATOM 9170 C CA . SER A 1 1157 ? -27.578 -69.875 -14.164 1 88 1157 SER A CA 1
ATOM 9171 C C . SER A 1 1157 ? -27.406 -69.062 -15.414 1 88 1157 SER A C 1
ATOM 9173 O O . SER A 1 1157 ? -28.109 -69.25 -16.406 1 88 1157 SER A O 1
ATOM 9175 N N . ILE A 1 1158 ? -26.562 -68.125 -15.336 1 87.56 1158 ILE A N 1
ATOM 9176 C CA . ILE A 1 1158 ? -26.469 -67.188 -16.453 1 87.56 1158 ILE A CA 1
ATOM 9177 C C . ILE A 1 1158 ? -25.422 -67.625 -17.438 1 87.56 1158 ILE A C 1
ATOM 9179 O O . ILE A 1 1158 ? -25.359 -67.188 -18.578 1 87.56 1158 ILE A O 1
ATOM 9183 N N . TYR A 1 1159 ? -24.5 -68.5 -17.078 1 76.56 1159 TYR A N 1
ATOM 9184 C CA . TYR A 1 1159 ? -23.438 -69 -17.953 1 76.56 1159 TYR A CA 1
ATOM 9185 C C . TYR A 1 1159 ? -23.766 -70.438 -18.453 1 76.56 1159 TYR A C 1
ATOM 9187 O O . TYR A 1 1159 ? -23.062 -70.938 -19.312 1 76.56 1159 TYR A O 1
ATOM 9195 N N . SER A 1 1160 ? -24.797 -71.188 -18.219 1 55.41 1160 SER A N 1
ATOM 9196 C CA . SER A 1 1160 ? -24.859 -72.625 -18.484 1 55.41 1160 SER A CA 1
ATOM 9197 C C . SER A 1 1160 ? -24.328 -72.938 -19.875 1 55.41 1160 SER A C 1
ATOM 9199 O O . SER A 1 1160 ? -24.484 -72.188 -20.812 1 55.41 1160 SER A O 1
ATOM 9201 N N . HIS A 1 1161 ? -23.375 -74 -19.844 1 43.94 1161 HIS A N 1
ATOM 9202 C CA . HIS A 1 1161 ? -22.547 -74.688 -20.812 1 43.94 1161 HIS A CA 1
ATOM 9203 C C . HIS A 1 1161 ? -23.297 -74.938 -22.109 1 43.94 1161 HIS A C 1
ATOM 9205 O O . HIS A 1 1161 ? -24.328 -75.625 -22.125 1 43.94 1161 HIS A O 1
ATOM 9211 N N . THR A 1 1162 ? -23.531 -73.938 -22.859 1 34.31 1162 THR A N 1
ATOM 9212 C CA . THR A 1 1162 ? -23.641 -74.5 -24.172 1 34.31 1162 THR A CA 1
ATOM 9213 C C . THR A 1 1162 ? -22.359 -75.25 -24.547 1 34.31 1162 THR A C 1
ATOM 9215 O O . THR A 1 1162 ? -21.266 -74.75 -24.312 1 34.31 1162 THR A O 1
ATOM 9218 N N . MET B 1 1 ? 53.281 41.469 113.188 1 18.38 1 MET B N 1
ATOM 9219 C CA . MET B 1 1 ? 53.5 42.688 112.438 1 18.38 1 MET B CA 1
ATOM 9220 C C . MET B 1 1 ? 53.906 42.375 111 1 18.38 1 MET B C 1
ATOM 9222 O O . MET B 1 1 ? 54.281 43.281 110.25 1 18.38 1 MET B O 1
ATOM 9226 N N . SER B 1 2 ? 53.969 41.156 110.562 1 22.86 2 SER B N 1
ATOM 9227 C CA . SER B 1 2 ? 54.875 40.594 109.562 1 22.86 2 SER B CA 1
ATOM 9228 C C . SER B 1 2 ? 54.406 40.938 108.125 1 22.86 2 SER B C 1
ATOM 9230 O O . SER B 1 2 ? 53.344 40.531 107.688 1 22.86 2 SER B O 1
ATOM 9232 N N . ASP B 1 3 ? 54.562 42.219 107.625 1 23 3 ASP B N 1
ATOM 9233 C CA . ASP B 1 3 ? 54 43.094 106.562 1 23 3 ASP B CA 1
ATOM 9234 C C . ASP B 1 3 ? 54.469 42.625 105.188 1 23 3 ASP B C 1
ATOM 9236 O O . ASP B 1 3 ? 55.656 42.531 104.875 1 23 3 ASP B O 1
ATOM 9240 N N . SER B 1 4 ? 53.625 41.75 104.438 1 23.91 4 SER B N 1
ATOM 9241 C CA . SER B 1 4 ? 53.75 40.844 103.312 1 23.91 4 SER B CA 1
ATOM 9242 C C . SER B 1 4 ? 53.844 41.625 102 1 23.91 4 SER B C 1
ATOM 9244 O O . SER B 1 4 ? 52.969 42.438 101.688 1 23.91 4 SER B O 1
ATOM 9246 N N . HIS B 1 5 ? 55 42 101.5 1 23.27 5 HIS B N 1
ATOM 9247 C CA . HIS B 1 5 ? 55.438 42.875 100.375 1 23.27 5 HIS B CA 1
ATOM 9248 C C . HIS B 1 5 ? 55.031 42.312 99.062 1 23.27 5 HIS B C 1
ATOM 9250 O O . HIS B 1 5 ? 55.375 41.219 98.688 1 23.27 5 HIS B O 1
ATOM 9256 N N . GLY B 1 6 ? 53.719 42.5 98.5 1 21.48 6 GLY B N 1
ATOM 9257 C CA . GLY B 1 6 ? 52.938 42.031 97.375 1 21.48 6 GLY B CA 1
ATOM 9258 C C . GLY B 1 6 ? 53.469 42.469 96.062 1 21.48 6 GLY B C 1
ATOM 9259 O O . GLY B 1 6 ? 53.438 43.656 95.75 1 21.48 6 GLY B O 1
ATOM 9260 N N . ARG B 1 7 ? 54.594 41.844 95.438 1 24.25 7 ARG B N 1
ATOM 9261 C CA . ARG B 1 7 ? 55.344 42.281 94.312 1 24.25 7 ARG B CA 1
ATOM 9262 C C . ARG B 1 7 ? 54.5 42.125 93 1 24.25 7 ARG B C 1
ATOM 9264 O O . ARG B 1 7 ? 53.844 41.094 92.812 1 24.25 7 ARG B O 1
ATOM 9271 N N . GLU B 1 8 ? 53.938 43.156 92.375 1 21.06 8 GLU B N 1
ATOM 9272 C CA . GLU B 1 8 ? 53.062 43.469 91.188 1 21.06 8 GLU B CA 1
ATOM 9273 C C . GLU B 1 8 ? 53.688 43 89.875 1 21.06 8 GLU B C 1
ATOM 9275 O O . GLU B 1 8 ? 54.781 43.406 89.5 1 21.06 8 GLU B O 1
ATOM 9280 N N . PHE B 1 9 ? 53.625 41.656 89.5 1 22.25 9 PHE B N 1
ATOM 9281 C CA . PHE B 1 9 ? 54.219 41.094 88.312 1 22.25 9 PHE B CA 1
ATOM 9282 C C . PHE B 1 9 ? 53.469 41.562 87.062 1 22.25 9 PHE B C 1
ATOM 9284 O O . PHE B 1 9 ? 52.25 41.406 86.938 1 22.25 9 PHE B O 1
ATOM 9291 N N . GLU B 1 10 ? 53.844 42.656 86.312 1 21.39 10 GLU B N 1
ATOM 9292 C CA . GLU B 1 10 ? 53.344 43.281 85.125 1 21.39 10 GLU B CA 1
ATOM 9293 C C . GLU B 1 10 ? 53.406 42.344 83.938 1 21.39 10 GLU B C 1
ATOM 9295 O O . GLU B 1 10 ? 54.438 41.75 83.625 1 21.39 10 GLU B O 1
ATOM 9300 N N . ASP B 1 11 ? 52.312 41.75 83.438 1 21.39 11 ASP B N 1
ATOM 9301 C CA . ASP B 1 11 ? 51.906 40.75 82.438 1 21.39 11 ASP B CA 1
ATOM 9302 C C . ASP B 1 11 ? 52.219 41.219 81 1 21.39 11 ASP B C 1
ATOM 9304 O O . ASP B 1 11 ? 51.688 42.25 80.562 1 21.39 11 ASP B O 1
ATOM 9308 N N . ASP B 1 12 ? 53.438 40.938 80.312 1 23.88 12 ASP B N 1
ATOM 9309 C CA . ASP B 1 12 ? 54.031 41.25 79.062 1 23.88 12 ASP B CA 1
ATOM 9310 C C . ASP B 1 12 ? 53.312 40.5 77.875 1 23.88 12 ASP B C 1
ATOM 9312 O O . ASP B 1 12 ? 53.875 40.375 76.812 1 23.88 12 ASP B O 1
ATOM 9316 N N . SER B 1 13 ? 52.125 40.031 77.938 1 24.98 13 SER B N 1
ATOM 9317 C CA . SER B 1 13 ? 51.656 39.031 77 1 24.98 13 SER B CA 1
ATOM 9318 C C . SER B 1 13 ? 51.281 39.656 75.688 1 24.98 13 SER B C 1
ATOM 9320 O O . SER B 1 13 ? 50.812 38.938 74.75 1 24.98 13 SER B O 1
ATOM 9322 N N . ASP B 1 14 ? 51.188 40.906 75.5 1 26.19 14 ASP B N 1
ATOM 9323 C CA . ASP B 1 14 ? 50.281 41.312 74.375 1 26.19 14 ASP B CA 1
ATOM 9324 C C . ASP B 1 14 ? 51 41.219 73.062 1 26.19 14 ASP B C 1
ATOM 9326 O O . ASP B 1 14 ? 50.469 41.688 72 1 26.19 14 ASP B O 1
ATOM 9330 N N . GLU B 1 15 ? 52.406 40.906 72.938 1 28.03 15 GLU B N 1
ATOM 9331 C CA . GLU B 1 15 ? 53.125 41.25 71.688 1 28.03 15 GLU B CA 1
ATOM 9332 C C . GLU B 1 15 ? 52.906 40.188 70.625 1 28.03 15 GLU B C 1
ATOM 9334 O O . GLU B 1 15 ? 53.375 40.312 69.5 1 28.03 15 GLU B O 1
ATOM 9339 N N . TYR B 1 16 ? 52.469 39 70.938 1 30.2 16 TYR B N 1
ATOM 9340 C CA . TYR B 1 16 ? 52.656 37.938 69.938 1 30.2 16 TYR B CA 1
ATOM 9341 C C . TYR B 1 16 ? 51.688 38.062 68.812 1 30.2 16 TYR B C 1
ATOM 9343 O O . TYR B 1 16 ? 51.719 37.312 67.812 1 30.2 16 TYR B O 1
ATOM 9351 N N . SER B 1 17 ? 50.719 38.719 69 1 35.91 17 SER B N 1
ATOM 9352 C CA . SER B 1 17 ? 49.688 38.531 68 1 35.91 17 SER B CA 1
ATOM 9353 C C . SER B 1 17 ? 50.031 39.219 66.688 1 35.91 17 SER B C 1
ATOM 9355 O O . SER B 1 17 ? 49.531 38.844 65.625 1 35.91 17 SER B O 1
ATOM 9357 N N . ASP B 1 18 ? 50.906 40.219 66.75 1 40.19 18 ASP B N 1
ATOM 9358 C CA . ASP B 1 18 ? 51.188 41.031 65.625 1 40.19 18 ASP B CA 1
ATOM 9359 C C . ASP B 1 18 ? 52.156 40.344 64.625 1 40.19 18 ASP B C 1
ATOM 9361 O O . ASP B 1 18 ? 52.25 40.719 63.469 1 40.19 18 ASP B O 1
ATOM 9365 N N . ASP B 1 19 ? 53.062 39.5 65.125 1 43.81 19 ASP B N 1
ATOM 9366 C CA . ASP B 1 19 ? 54.219 38.938 64.375 1 43.81 19 ASP B CA 1
ATOM 9367 C C . ASP B 1 19 ? 53.75 37.875 63.406 1 43.81 19 ASP B C 1
ATOM 9369 O O . ASP B 1 19 ? 54.375 37.719 62.344 1 43.81 19 ASP B O 1
ATOM 9373 N N . GLU B 1 20 ? 52.781 37.062 63.656 1 45.34 20 GLU B N 1
ATOM 9374 C CA . GLU B 1 20 ? 52.344 36 62.781 1 45.34 20 GLU B CA 1
ATOM 9375 C C . GLU B 1 20 ? 51.688 36.531 61.531 1 45.34 20 GLU B C 1
ATOM 9377 O O . GLU B 1 20 ? 51.844 36 60.438 1 45.34 20 GLU B O 1
ATOM 9382 N N . THR B 1 21 ? 50.969 37.562 61.688 1 54.5 21 THR B N 1
ATOM 9383 C CA . THR B 1 21 ? 50.312 38.188 60.562 1 54.5 21 THR B CA 1
ATOM 9384 C C . THR B 1 21 ? 51.344 38.812 59.594 1 54.5 21 THR B C 1
ATOM 9386 O O . THR B 1 21 ? 51.188 38.75 58.375 1 54.5 21 THR B O 1
ATOM 9389 N N . THR B 1 22 ? 52.375 39.375 60.219 1 61.75 22 THR B N 1
ATOM 9390 C CA . THR B 1 22 ? 53.469 39.969 59.438 1 61.75 22 THR B CA 1
ATOM 9391 C C . THR B 1 22 ? 54.25 38.906 58.719 1 61.75 22 THR B C 1
ATOM 9393 O O . THR B 1 22 ? 54.719 39.125 57.594 1 61.75 22 THR B O 1
ATOM 9396 N N . TYR B 1 23 ? 54.312 37.688 59.344 1 63.12 23 TYR B N 1
ATOM 9397 C CA . TYR B 1 23 ? 55.062 36.594 58.75 1 63.12 23 TYR B CA 1
ATOM 9398 C C . TYR B 1 23 ? 54.344 36.031 57.531 1 63.12 23 TYR B C 1
ATOM 9400 O O . TYR B 1 23 ? 54.938 35.812 56.469 1 63.12 23 TYR B O 1
ATOM 9408 N N . THR B 1 24 ? 53 35.812 57.594 1 75.38 24 THR B N 1
ATOM 9409 C CA . THR B 1 24 ? 52.219 35.281 56.469 1 75.38 24 THR B CA 1
ATOM 9410 C C . THR B 1 24 ? 52.219 36.25 55.312 1 75.38 24 THR B C 1
ATOM 9412 O O . THR B 1 24 ? 52.281 35.844 54.156 1 75.38 24 THR B O 1
ATOM 9415 N N . THR B 1 25 ? 52.188 37.469 55.656 1 77.38 25 THR B N 1
ATOM 9416 C CA . THR B 1 25 ? 52.188 38.5 54.594 1 77.38 25 THR B CA 1
ATOM 9417 C C . THR B 1 25 ? 53.531 38.531 53.875 1 77.38 25 THR B C 1
ATOM 9419 O O . THR B 1 25 ? 53.594 38.656 52.656 1 77.38 25 THR B O 1
ATOM 9422 N N . LYS B 1 26 ? 54.562 38.5 54.75 1 78.12 26 LYS B N 1
ATOM 9423 C CA . LYS B 1 26 ? 55.906 38.5 54.156 1 78.12 26 LYS B CA 1
ATOM 9424 C C . LYS B 1 26 ? 56.156 37.281 53.281 1 78.12 26 LYS B C 1
ATOM 9426 O O . LYS B 1 26 ? 56.719 37.375 52.188 1 78.12 26 LYS B O 1
ATOM 9431 N N . ARG B 1 27 ? 55.594 36.094 53.688 1 82.44 27 ARG B N 1
ATOM 9432 C CA . ARG B 1 27 ? 55.75 34.875 52.938 1 82.44 27 ARG B CA 1
ATOM 9433 C C . ARG B 1 27 ? 54.906 34.875 51.688 1 82.44 27 ARG B C 1
ATOM 9435 O O . ARG B 1 27 ? 55.312 34.344 50.656 1 82.44 27 ARG B O 1
ATOM 9442 N N . ARG B 1 28 ? 53.812 35.406 51.781 1 85.81 28 ARG B N 1
ATOM 9443 C CA . ARG B 1 28 ? 52.969 35.562 50.594 1 85.81 28 ARG B CA 1
ATOM 9444 C C . ARG B 1 28 ? 53.625 36.438 49.562 1 85.81 28 ARG B C 1
ATOM 9446 O O . ARG B 1 28 ? 53.562 36.188 48.344 1 85.81 28 ARG B O 1
ATOM 9453 N N . GLU B 1 29 ? 54.281 37.469 50.062 1 83.94 29 GLU B N 1
ATOM 9454 C CA . GLU B 1 29 ? 54.969 38.344 49.156 1 83.94 29 GLU B CA 1
ATOM 9455 C C . GLU B 1 29 ? 56.188 37.656 48.5 1 83.94 29 GLU B C 1
ATOM 9457 O O . GLU B 1 29 ? 56.5 37.906 47.344 1 83.94 29 GLU B O 1
ATOM 9462 N N . GLN B 1 30 ? 56.719 36.781 49.281 1 83.81 30 GLN B N 1
ATOM 9463 C CA . GLN B 1 30 ? 57.812 36 48.719 1 83.81 30 GLN B CA 1
ATOM 9464 C C . GLN B 1 30 ? 57.312 35.062 47.625 1 83.81 30 GLN B C 1
ATOM 9466 O O . GLN B 1 30 ? 57.969 34.906 46.594 1 83.81 30 GLN B O 1
ATOM 9471 N N . ALA B 1 31 ? 56.156 34.5 47.906 1 88.44 31 ALA B N 1
ATOM 9472 C CA . ALA B 1 31 ? 55.562 33.594 46.906 1 88.44 31 ALA B CA 1
ATOM 9473 C C . ALA B 1 31 ? 55.25 34.375 45.594 1 88.44 31 ALA B C 1
ATOM 9475 O O . ALA B 1 31 ? 55.5 33.875 44.5 1 88.44 31 ALA B O 1
ATOM 9476 N N . VAL B 1 32 ? 54.688 35.531 45.719 1 87.06 32 VAL B N 1
ATOM 9477 C CA . VAL B 1 32 ? 54.375 36.375 44.562 1 87.06 32 VAL B CA 1
ATOM 9478 C C . VAL B 1 32 ? 55.625 36.812 43.844 1 87.06 32 VAL B C 1
ATOM 9480 O O . VAL B 1 32 ? 55.656 36.875 42.625 1 87.06 32 VAL B O 1
ATOM 9483 N N . ALA B 1 33 ? 56.656 37.062 44.625 1 84.62 33 ALA B N 1
ATOM 9484 C CA . ALA B 1 33 ? 57.938 37.469 44.062 1 84.62 33 ALA B CA 1
ATOM 9485 C C . ALA B 1 33 ? 58.531 36.344 43.219 1 84.62 33 ALA B C 1
ATOM 9487 O O . ALA B 1 33 ? 59.156 36.594 42.188 1 84.62 33 ALA B O 1
ATOM 9488 N N . VAL B 1 34 ? 58.25 35.125 43.719 1 87.38 34 VAL B N 1
ATOM 9489 C CA . VAL B 1 34 ? 58.688 33.969 42.938 1 87.38 34 VAL B CA 1
ATOM 9490 C C . VAL B 1 34 ? 57.969 33.938 41.594 1 87.38 34 VAL B C 1
ATOM 9492 O O . VAL B 1 34 ? 58.594 33.625 40.562 1 87.38 34 VAL B O 1
ATOM 9495 N N . LEU B 1 35 ? 56.719 34.25 41.594 1 88.56 35 LEU B N 1
ATOM 9496 C CA . LEU B 1 35 ? 55.938 34.25 40.375 1 88.56 35 LEU B CA 1
ATOM 9497 C C . LEU B 1 35 ? 56.406 35.344 39.438 1 88.56 35 LEU B C 1
ATOM 9499 O O . LEU B 1 35 ? 56.469 35.156 38.219 1 88.56 35 LEU B O 1
ATOM 9503 N N . ARG B 1 36 ? 56.844 36.531 39.969 1 85.62 36 ARG B N 1
ATOM 9504 C CA . ARG B 1 36 ? 57.312 37.688 39.188 1 85.62 36 ARG B CA 1
ATOM 9505 C C . ARG B 1 36 ? 58.656 37.375 38.531 1 85.62 36 ARG B C 1
ATOM 9507 O O . ARG B 1 36 ? 58.969 37.875 37.469 1 85.62 36 ARG B O 1
ATOM 9514 N N . SER B 1 37 ? 59.375 36.562 39.219 1 82.31 37 SER B N 1
ATOM 9515 C CA . SER B 1 37 ? 60.75 36.312 38.812 1 82.31 37 SER B CA 1
ATOM 9516 C C . SER B 1 37 ? 60.812 35.25 37.688 1 82.31 37 SER B C 1
ATOM 9518 O O . SER B 1 37 ? 61.844 35.031 37.094 1 82.31 37 SER B O 1
ATOM 9520 N N . LEU B 1 38 ? 59.531 34.656 37.406 1 85.5 38 LEU B N 1
ATOM 9521 C CA . LEU B 1 38 ? 59.531 33.656 36.344 1 85.5 38 LEU B CA 1
ATOM 9522 C C . LEU B 1 38 ? 59.75 34.312 34.969 1 85.5 38 LEU B C 1
ATOM 9524 O O . LEU B 1 38 ? 59 35.25 34.594 1 85.5 38 LEU B O 1
ATOM 9528 N N . LYS B 1 39 ? 60.844 34.031 34.219 1 80.5 39 LYS B N 1
ATOM 9529 C CA . LYS B 1 39 ? 61.156 34.625 32.938 1 80.5 39 LYS B CA 1
ATOM 9530 C C . LYS B 1 39 ? 60.719 33.719 31.781 1 80.5 39 LYS B C 1
ATOM 9532 O O . LYS B 1 39 ? 60.781 34.094 30.625 1 80.5 39 LYS B O 1
ATOM 9537 N N . SER B 1 40 ? 60.344 32.5 32.125 1 84.88 40 SER B N 1
ATOM 9538 C CA . SER B 1 40 ? 59.781 31.531 31.172 1 84.88 40 SER B CA 1
ATOM 9539 C C . SER B 1 40 ? 58.656 30.719 31.781 1 84.88 40 SER B C 1
ATOM 9541 O O . SER B 1 40 ? 58.375 30.859 32.969 1 84.88 40 SER B O 1
ATOM 9543 N N . VAL B 1 41 ? 57.969 29.922 30.922 1 89 41 VAL B N 1
ATOM 9544 C CA . VAL B 1 41 ? 56.844 29.094 31.375 1 89 41 VAL B CA 1
ATOM 9545 C C . VAL B 1 41 ? 57.312 28.188 32.5 1 89 41 VAL B C 1
ATOM 9547 O O . VAL B 1 41 ? 58.375 27.562 32.406 1 89 41 VAL B O 1
ATOM 9550 N N . ALA B 1 42 ? 56.656 28.172 33.594 1 86.44 42 ALA B N 1
ATOM 9551 C CA . ALA B 1 42 ? 57 27.422 34.812 1 86.44 42 ALA B CA 1
ATOM 9552 C C . ALA B 1 42 ? 57.188 25.938 34.5 1 86.44 42 ALA B C 1
ATOM 9554 O O . ALA B 1 42 ? 56.312 25.312 33.875 1 86.44 42 ALA B O 1
ATOM 9555 N N . SER B 1 43 ? 58.281 25.297 34.812 1 86.31 43 SER B N 1
ATOM 9556 C CA . SER B 1 43 ? 58.562 23.875 34.625 1 86.31 43 SER B CA 1
ATOM 9557 C C . SER B 1 43 ? 57.938 23.047 35.781 1 86.31 43 SER B C 1
ATOM 9559 O O . SER B 1 43 ? 57.469 23.609 36.75 1 86.31 43 SER B O 1
ATOM 9561 N N . LYS B 1 44 ? 57.969 21.719 35.625 1 88 44 LYS B N 1
ATOM 9562 C CA . LYS B 1 44 ? 57.469 20.828 36.656 1 88 44 LYS B CA 1
ATOM 9563 C C . LYS B 1 44 ? 58.25 21 37.969 1 88 44 LYS B C 1
ATOM 9565 O O . LYS B 1 44 ? 57.656 20.938 39.031 1 88 44 LYS B O 1
ATOM 9570 N N . SER B 1 45 ? 59.5 21.297 37.75 1 85.69 45 SER B N 1
ATOM 9571 C CA . SER B 1 45 ? 60.344 21.5 38.938 1 85.69 45 SER B CA 1
ATOM 9572 C C . SER B 1 45 ? 60 22.797 39.656 1 85.69 45 SER B C 1
ATOM 9574 O O . SER B 1 45 ? 60 22.875 40.875 1 85.69 45 SER B O 1
ATOM 9576 N N . ASP B 1 46 ? 59.625 23.75 38.812 1 86.12 46 ASP B N 1
ATOM 9577 C CA . ASP B 1 46 ? 59.219 25.047 39.375 1 86.12 46 ASP B CA 1
ATOM 9578 C C . ASP B 1 46 ? 57.938 24.922 40.156 1 86.12 46 ASP B C 1
ATOM 9580 O O . ASP B 1 46 ? 57.781 25.5 41.25 1 86.12 46 ASP B O 1
ATOM 9584 N N . ILE B 1 47 ? 57 24.094 39.688 1 90.25 47 ILE B N 1
ATOM 9585 C CA . ILE B 1 47 ? 55.656 23.906 40.312 1 90.25 47 ILE B CA 1
ATOM 9586 C C . ILE B 1 47 ? 55.812 23.141 41.625 1 90.25 47 ILE B C 1
ATOM 9588 O O . ILE B 1 47 ? 55.25 23.547 42.625 1 90.25 47 ILE B O 1
ATOM 9592 N N . ASP B 1 48 ? 56.656 22.094 41.562 1 88.25 48 ASP B N 1
ATOM 9593 C CA . ASP B 1 48 ? 56.875 21.297 42.781 1 88.25 48 ASP B CA 1
ATOM 9594 C C . ASP B 1 48 ? 57.625 22.109 43.844 1 88.25 48 ASP B C 1
ATOM 9596 O O . ASP B 1 48 ? 57.281 22.031 45.031 1 88.25 48 ASP B O 1
ATOM 9600 N N . GLY B 1 49 ? 58.594 22.844 43.406 1 86.81 49 GLY B N 1
ATOM 9601 C CA . GLY B 1 49 ? 59.344 23.703 44.312 1 86.81 49 GLY B CA 1
ATOM 9602 C C . GLY B 1 49 ? 58.469 24.75 44.969 1 86.81 49 GLY B C 1
ATOM 9603 O O . GLY B 1 49 ? 58.594 25.016 46.156 1 86.81 49 GLY B O 1
ATOM 9604 N N . PHE B 1 50 ? 57.531 25.312 44.125 1 90.56 50 PHE B N 1
ATOM 9605 C CA . PHE B 1 50 ? 56.625 26.328 44.656 1 90.56 50 PHE B CA 1
ATOM 9606 C C . PHE B 1 50 ? 55.719 25.734 45.719 1 90.56 50 PHE B C 1
ATOM 9608 O O . PHE B 1 50 ? 55.531 26.344 46.781 1 90.56 50 PHE B O 1
ATOM 9615 N N . TRP B 1 51 ? 55.25 24.516 45.562 1 87.12 51 TRP B N 1
ATOM 9616 C CA . TRP B 1 51 ? 54.312 23.875 46.5 1 87.12 51 TRP B CA 1
ATOM 9617 C C . TRP B 1 51 ? 55.031 23.469 47.781 1 87.12 51 TRP B C 1
ATOM 9619 O O . TRP B 1 51 ? 54.438 23.562 48.875 1 87.12 51 TRP B O 1
ATOM 9629 N N . ASP B 1 52 ? 56.219 23.031 47.531 1 83.81 52 ASP B N 1
ATOM 9630 C CA . ASP B 1 52 ? 56.969 22.609 48.719 1 83.81 52 ASP B CA 1
ATOM 9631 C C . ASP B 1 52 ? 57.281 23.812 49.625 1 83.81 52 ASP B C 1
ATOM 9633 O O . ASP B 1 52 ? 57.219 23.688 50.844 1 83.81 52 ASP B O 1
ATOM 9637 N N . ASP B 1 53 ? 57.5 24.906 48.938 1 86.81 53 ASP B N 1
ATOM 9638 C CA . ASP B 1 53 ? 57.938 26.078 49.688 1 86.81 53 ASP B CA 1
ATOM 9639 C C . ASP B 1 53 ? 56.75 26.906 50.188 1 86.81 53 ASP B C 1
ATOM 9641 O O . ASP B 1 53 ? 56.812 27.516 51.281 1 86.81 53 ASP B O 1
ATOM 9645 N N . TYR B 1 54 ? 55.656 26.938 49.344 1 87.56 54 TYR B N 1
ATOM 9646 C CA . TYR B 1 54 ? 54.656 27.984 49.625 1 87.56 54 TYR B CA 1
ATOM 9647 C C . TYR B 1 54 ? 53.25 27.391 49.719 1 87.56 54 TYR B C 1
ATOM 9649 O O . TYR B 1 54 ? 52.281 28.141 49.656 1 87.56 54 TYR B O 1
ATOM 9657 N N . ALA B 1 55 ? 52.938 26.141 49.812 1 83.31 55 ALA B N 1
ATOM 9658 C CA . ALA B 1 55 ? 51.625 25.516 49.875 1 83.31 55 ALA B CA 1
ATOM 9659 C C . ALA B 1 55 ? 50.812 26.047 51.031 1 83.31 55 ALA B C 1
ATOM 9661 O O . ALA B 1 55 ? 49.594 26.266 50.938 1 83.31 55 ALA B O 1
ATOM 9662 N N . ASP B 1 56 ? 51.469 26.281 52.062 1 78.31 56 ASP B N 1
ATOM 9663 C CA . ASP B 1 56 ? 50.812 26.703 53.281 1 78.31 56 ASP B CA 1
ATOM 9664 C C . ASP B 1 56 ? 50.25 28.125 53.125 1 78.31 56 ASP B C 1
ATOM 9666 O O . ASP B 1 56 ? 49.125 28.406 53.594 1 78.31 56 ASP B O 1
ATOM 9670 N N . VAL B 1 57 ? 50.969 28.984 52.344 1 81.62 57 VAL B N 1
ATOM 9671 C CA . VAL B 1 57 ? 50.562 30.391 52.219 1 81.62 57 VAL B CA 1
ATOM 9672 C C . VAL B 1 57 ? 49.438 30.516 51.188 1 81.62 57 VAL B C 1
ATOM 9674 O O . VAL B 1 57 ? 48.656 31.453 51.25 1 81.62 57 VAL B O 1
ATOM 9677 N N . VAL B 1 58 ? 49.375 29.531 50.281 1 84.81 58 VAL B N 1
ATOM 9678 C CA . VAL B 1 58 ? 48.312 29.562 49.281 1 84.81 58 VAL B CA 1
ATOM 9679 C C . VAL B 1 58 ? 46.969 29.375 49.938 1 84.81 58 VAL B C 1
ATOM 9681 O O . VAL B 1 58 ? 46 30.047 49.562 1 84.81 58 VAL B O 1
ATOM 9684 N N . PHE B 1 59 ? 46.812 28.531 50.938 1 82.62 59 PHE B N 1
ATOM 9685 C CA . PHE B 1 59 ? 45.531 28.172 51.531 1 82.62 59 PHE B CA 1
ATOM 9686 C C . PHE B 1 59 ? 45.219 29.109 52.688 1 82.62 59 PHE B C 1
ATOM 9688 O O . PHE B 1 59 ? 44.094 29.141 53.188 1 82.62 59 PHE B O 1
ATOM 9695 N N . GLN B 1 60 ? 46.188 29.797 53.188 1 71.56 60 GLN B N 1
ATOM 9696 C CA . GLN B 1 60 ? 46 30.594 54.375 1 71.56 60 GLN B CA 1
ATOM 9697 C C . GLN B 1 60 ? 45.406 31.953 54.062 1 71.56 60 GLN B C 1
ATOM 9699 O O . GLN B 1 60 ? 45.812 32.594 53.094 1 71.56 60 GLN B O 1
ATOM 9704 N N . LYS B 1 61 ? 44.156 32.281 54.531 1 62.16 61 LYS B N 1
ATOM 9705 C CA . LYS B 1 61 ? 43.562 33.625 54.438 1 62.16 61 LYS B CA 1
ATOM 9706 C C . LYS B 1 61 ? 44.281 34.594 55.344 1 62.16 61 LYS B C 1
ATOM 9708 O O . LYS B 1 61 ? 44.625 34.281 56.469 1 62.16 61 LYS B O 1
ATOM 9713 N N . PRO B 1 62 ? 44.906 35.625 54.844 1 54.34 62 PRO B N 1
ATOM 9714 C CA . PRO B 1 62 ? 45.562 36.5 55.781 1 54.34 62 PRO B CA 1
ATOM 9715 C C . PRO B 1 62 ? 44.656 36.938 56.938 1 54.34 62 PRO B C 1
ATOM 9717 O O . PRO B 1 62 ? 43.406 36.938 56.781 1 54.34 62 PRO B O 1
ATOM 9720 N N . ASP B 1 63 ? 44.938 36.938 58.188 1 45.41 63 ASP B N 1
ATOM 9721 C CA . ASP B 1 63 ? 44.156 37.219 59.375 1 45.41 63 ASP B CA 1
ATOM 9722 C C . ASP B 1 63 ? 43.094 38.281 59.094 1 45.41 63 ASP B C 1
ATOM 9724 O O . ASP B 1 63 ? 41.906 37.969 58.906 1 45.41 63 ASP B O 1
ATOM 9728 N N . ASN B 1 64 ? 43.219 39.625 59.875 1 43.88 64 ASN B N 1
ATOM 9729 C CA . ASN B 1 64 ? 42.156 40.562 60.219 1 43.88 64 ASN B CA 1
ATOM 9730 C C . ASN B 1 64 ? 41.438 41.094 58.969 1 43.88 64 ASN B C 1
ATOM 9732 O O . ASN B 1 64 ? 40.219 41.094 58.906 1 43.88 64 ASN B O 1
ATOM 9736 N N . THR B 1 65 ? 41.875 42.406 58.469 1 43.88 65 THR B N 1
ATOM 9737 C CA . THR B 1 65 ? 41.156 43.5 57.781 1 43.88 65 THR B CA 1
ATOM 9738 C C . THR B 1 65 ? 40.969 43.188 56.312 1 43.88 65 THR B C 1
ATOM 9740 O O . THR B 1 65 ? 40.062 43.719 55.656 1 43.88 65 THR B O 1
ATOM 9743 N N . VAL B 1 66 ? 42.031 42.781 55.438 1 49.72 66 VAL B N 1
ATOM 9744 C CA . VAL B 1 66 ? 41.906 42.781 54 1 49.72 66 VAL B CA 1
ATOM 9745 C C . VAL B 1 66 ? 41.719 41.344 53.469 1 49.72 66 VAL B C 1
ATOM 9747 O O . VAL B 1 66 ? 42.625 40.531 53.594 1 49.72 66 VAL B O 1
ATOM 9750 N N . SER B 1 67 ? 40.688 40.688 53.406 1 58.78 67 SER B N 1
ATOM 9751 C CA . SER B 1 67 ? 40.156 39.375 53.031 1 58.78 67 SER B CA 1
ATOM 9752 C C . SER B 1 67 ? 40.469 39.062 51.594 1 58.78 67 SER B C 1
ATOM 9754 O O . SER B 1 67 ? 39.562 38.875 50.781 1 58.78 67 SER B O 1
ATOM 9756 N N . THR B 1 68 ? 41.625 39.125 50.969 1 79.31 68 THR B N 1
ATOM 9757 C CA . THR B 1 68 ? 42.031 38.844 49.594 1 79.31 68 THR B CA 1
ATOM 9758 C C . THR B 1 68 ? 42.688 37.469 49.5 1 79.31 68 THR B C 1
ATOM 9760 O O . THR B 1 68 ? 43.562 37.125 50.312 1 79.31 68 THR B O 1
ATOM 9763 N N . THR B 1 69 ? 42.25 36.5 48.656 1 86.44 69 THR B N 1
ATOM 9764 C CA . THR B 1 69 ? 42.844 35.188 48.438 1 86.44 69 THR B CA 1
ATOM 9765 C C . THR B 1 69 ? 44.094 35.312 47.594 1 86.44 69 THR B C 1
ATOM 9767 O O . THR B 1 69 ? 44.375 36.375 47.062 1 86.44 69 THR B O 1
ATOM 9770 N N . PHE B 1 70 ? 44.875 34.219 47.562 1 87.88 70 PHE B N 1
ATOM 9771 C CA . PHE B 1 70 ? 46.094 34.219 46.75 1 87.88 70 PHE B CA 1
ATOM 9772 C C . PHE B 1 70 ? 45.781 34.438 45.281 1 87.88 70 PHE B C 1
ATOM 9774 O O . PHE B 1 70 ? 46.531 35.094 44.594 1 87.88 70 PHE B O 1
ATOM 9781 N N . PHE B 1 71 ? 44.594 33.969 44.844 1 91.5 71 PHE B N 1
ATOM 9782 C CA . PHE B 1 71 ? 44.188 34.156 43.469 1 91.5 71 PHE B CA 1
ATOM 9783 C C . PHE B 1 71 ? 43.938 35.625 43.156 1 91.5 71 PHE B C 1
ATOM 9785 O O . PHE B 1 71 ? 44.281 36.125 42.094 1 91.5 71 PHE B O 1
ATOM 9792 N N . HIS B 1 72 ? 43.375 36.344 44.094 1 90.25 72 HIS B N 1
ATOM 9793 C CA . HIS B 1 72 ? 43.156 37.781 43.906 1 90.25 72 HIS B CA 1
ATOM 9794 C C . HIS B 1 72 ? 44.469 38.5 43.688 1 90.25 72 HIS B C 1
ATOM 9796 O O . HIS B 1 72 ? 44.562 39.375 42.812 1 90.25 72 HIS B O 1
ATOM 9802 N N . ARG B 1 73 ? 45.406 38.094 44.469 1 87.81 73 ARG B N 1
ATOM 9803 C CA . ARG B 1 73 ? 46.719 38.719 44.375 1 87.81 73 ARG B CA 1
ATOM 9804 C C . ARG B 1 73 ? 47.344 38.469 43 1 87.81 73 ARG B C 1
ATOM 9806 O O . ARG B 1 73 ? 47.969 39.375 42.406 1 87.81 73 ARG B O 1
ATOM 9813 N N . ILE B 1 74 ? 47.125 37.25 42.594 1 89.38 74 ILE B N 1
ATOM 9814 C CA . ILE B 1 74 ? 47.688 36.906 41.281 1 89.38 74 ILE B CA 1
ATOM 9815 C C . ILE B 1 74 ? 47 37.75 40.188 1 89.38 74 ILE B C 1
ATOM 9817 O O . ILE B 1 74 ? 47.688 38.312 39.312 1 89.38 74 ILE B O 1
ATOM 9821 N N . VAL B 1 75 ? 45.688 37.844 40.25 1 90.88 75 VAL B N 1
ATOM 9822 C CA . VAL B 1 75 ? 44.938 38.625 39.25 1 90.88 75 VAL B CA 1
ATOM 9823 C C . VAL B 1 75 ? 45.406 40.062 39.281 1 90.88 75 VAL B C 1
ATOM 9825 O O . VAL B 1 75 ? 45.625 40.656 38.219 1 90.88 75 VAL B O 1
ATOM 9828 N N . HIS B 1 76 ? 45.688 40.625 40.406 1 87.5 76 HIS B N 1
ATOM 9829 C CA . HIS B 1 76 ? 46.125 42 40.531 1 87.5 76 HIS B CA 1
ATOM 9830 C C . HIS B 1 76 ? 47.531 42.188 40 1 87.5 76 HIS B C 1
ATOM 9832 O O . HIS B 1 76 ? 47.812 43.219 39.344 1 87.5 76 HIS B O 1
ATOM 9838 N N . GLU B 1 77 ? 48.344 41.25 40.281 1 87.44 77 GLU B N 1
ATOM 9839 C CA . GLU B 1 77 ? 49.719 41.375 39.812 1 87.44 77 GLU B CA 1
ATOM 9840 C C . GLU B 1 77 ? 49.812 41.219 38.312 1 87.44 77 GLU B C 1
ATOM 9842 O O . GLU B 1 77 ? 50.656 41.844 37.656 1 87.44 77 GLU B O 1
ATOM 9847 N N . VAL B 1 78 ? 48.969 40.344 37.812 1 89.62 78 VAL B N 1
ATOM 9848 C CA . VAL B 1 78 ? 48.938 40.156 36.375 1 89.62 78 VAL B CA 1
ATOM 9849 C C . VAL B 1 78 ? 48.375 41.406 35.688 1 89.62 78 VAL B C 1
ATOM 9851 O O . VAL B 1 78 ? 48.844 41.812 34.625 1 89.62 78 VAL B O 1
ATOM 9854 N N . ALA B 1 79 ? 47.469 42.062 36.312 1 86.12 79 ALA B N 1
ATOM 9855 C CA . ALA B 1 79 ? 46.875 43.281 35.75 1 86.12 79 ALA B CA 1
ATOM 9856 C C . ALA B 1 79 ? 47.875 44.438 35.75 1 86.12 79 ALA B C 1
ATOM 9858 O O . ALA B 1 79 ? 47.781 45.312 34.906 1 86.12 79 ALA B O 1
ATOM 9859 N N . LYS B 1 80 ? 48.938 44.531 36.531 1 76.88 80 LYS B N 1
ATOM 9860 C CA . LYS B 1 80 ? 49.969 45.594 36.625 1 76.88 80 LYS B CA 1
ATOM 9861 C C . LYS B 1 80 ? 51.062 45.406 35.625 1 76.88 80 LYS B C 1
ATOM 9863 O O . LYS B 1 80 ? 51.875 46.312 35.375 1 76.88 80 LYS B O 1
ATOM 9868 N N . SER B 1 81 ? 51.312 44.344 34.875 1 63.75 81 SER B N 1
ATOM 9869 C CA . SER B 1 81 ? 52.5 43.938 34.156 1 63.75 81 SER B CA 1
ATOM 9870 C C . SER B 1 81 ? 52.906 44.969 33.125 1 63.75 81 SER B C 1
ATOM 9872 O O . SER B 1 81 ? 53.969 44.875 32.5 1 63.75 81 SER B O 1
ATOM 9874 N N . LYS B 1 82 ? 52.156 45.906 32.406 1 58.56 82 LYS B N 1
ATOM 9875 C CA . LYS B 1 82 ? 52.844 46.844 31.516 1 58.56 82 LYS B CA 1
ATOM 9876 C C . LYS B 1 82 ? 53.906 47.625 32.281 1 58.56 82 LYS B C 1
ATOM 9878 O O . LYS B 1 82 ? 54.812 48.219 31.688 1 58.56 82 LYS B O 1
ATOM 9883 N N . GLU B 1 83 ? 53.781 47.625 33.594 1 53.22 83 GLU B N 1
ATOM 9884 C CA . GLU B 1 83 ? 54.75 48.375 34.406 1 53.22 83 GLU B CA 1
ATOM 9885 C C . GLU B 1 83 ? 55.906 47.469 34.812 1 53.22 83 GLU B C 1
ATOM 9887 O O . GLU B 1 83 ? 55.781 46.25 34.844 1 53.22 83 GLU B O 1
ATOM 9892 N N . GLU B 1 84 ? 57.219 47.812 34.688 1 55.53 84 GLU B N 1
ATOM 9893 C CA . GLU B 1 84 ? 58.531 47.188 34.812 1 55.53 84 GLU B CA 1
ATOM 9894 C C . GLU B 1 84 ? 58.5 46.062 35.844 1 55.53 84 GLU B C 1
ATOM 9896 O O . GLU B 1 84 ? 59.344 45.156 35.781 1 55.53 84 GLU B O 1
ATOM 9901 N N . ASN B 1 85 ? 57.312 45.812 36.75 1 62.34 85 ASN B N 1
ATOM 9902 C CA . ASN B 1 85 ? 57.5 44.938 37.906 1 62.34 85 ASN B CA 1
ATOM 9903 C C . ASN B 1 85 ? 56.281 44.062 38.125 1 62.34 85 ASN B C 1
ATOM 9905 O O . ASN B 1 85 ? 55.938 43.719 39.25 1 62.34 85 ASN B O 1
ATOM 9909 N N . GLY B 1 86 ? 55.469 43.344 36.969 1 73.88 86 GLY B N 1
ATOM 9910 C CA . GLY B 1 86 ? 54.312 42.5 37.25 1 73.88 86 GLY B CA 1
ATOM 9911 C C . GLY B 1 86 ? 54.531 41.062 36.812 1 73.88 86 GLY B C 1
ATOM 9912 O O . GLY B 1 86 ? 55.594 40.688 36.344 1 73.88 86 GLY B O 1
ATOM 9913 N N . ILE B 1 87 ? 53.406 40.031 37.125 1 83.81 87 ILE B N 1
ATOM 9914 C CA . ILE B 1 87 ? 53.438 38.625 36.75 1 83.81 87 ILE B CA 1
ATOM 9915 C C . ILE B 1 87 ? 52.969 38.438 35.312 1 83.81 87 ILE B C 1
ATOM 9917 O O . ILE B 1 87 ? 51.938 39.031 34.906 1 83.81 87 ILE B O 1
ATOM 9921 N N . THR B 1 88 ? 53.781 37.875 34.5 1 83.5 88 THR B N 1
ATOM 9922 C CA . THR B 1 88 ? 53.375 37.531 33.156 1 83.5 88 THR B CA 1
ATOM 9923 C C . THR B 1 88 ? 52.5 36.312 33.125 1 83.5 88 THR B C 1
ATOM 9925 O O . THR B 1 88 ? 52.938 35.219 33.469 1 83.5 88 THR B O 1
ATOM 9928 N N . ALA B 1 89 ? 51.25 36.438 32.656 1 86.88 89 ALA B N 1
ATOM 9929 C CA . ALA B 1 89 ? 50.25 35.406 32.719 1 86.88 89 ALA B CA 1
ATOM 9930 C C . ALA B 1 89 ? 50.688 34.156 31.969 1 86.88 89 ALA B C 1
ATOM 9932 O O . ALA B 1 89 ? 50.438 33.031 32.406 1 86.88 89 ALA B O 1
ATOM 9933 N N . SER B 1 90 ? 51.344 34.281 30.844 1 87.31 90 SER B N 1
ATOM 9934 C CA . SER B 1 90 ? 51.75 33.156 30.016 1 87.31 90 SER B CA 1
ATOM 9935 C C . SER B 1 90 ? 52.812 32.312 30.703 1 87.31 90 SER B C 1
ATOM 9937 O O . SER B 1 90 ? 52.906 31.109 30.469 1 87.31 90 SER B O 1
ATOM 9939 N N . PHE B 1 91 ? 53.531 32.969 31.531 1 85.81 91 PHE B N 1
ATOM 9940 C CA . PHE B 1 91 ? 54.656 32.281 32.188 1 85.81 91 PHE B CA 1
ATOM 9941 C C . PHE B 1 91 ? 54.156 31.422 33.344 1 85.81 91 PHE B C 1
ATOM 9943 O O . PHE B 1 91 ? 54.781 30.406 33.688 1 85.81 91 PHE B O 1
ATOM 9950 N N . ILE B 1 92 ? 53.094 31.812 33.875 1 90.06 92 ILE B N 1
ATOM 9951 C CA . ILE B 1 92 ? 52.656 31.125 35.094 1 90.06 92 ILE B CA 1
ATOM 9952 C C . ILE B 1 92 ? 51.562 30.125 34.75 1 90.06 92 ILE B C 1
ATOM 9954 O O . ILE B 1 92 ? 50.969 29.516 35.625 1 90.06 92 ILE B O 1
ATOM 9958 N N . ARG B 1 93 ? 51.188 29.891 33.531 1 91.88 93 ARG B N 1
ATOM 9959 C CA . ARG B 1 93 ? 50.031 29.109 33.094 1 91.88 93 ARG B CA 1
ATOM 9960 C C . ARG B 1 93 ? 50 27.75 33.781 1 91.88 93 ARG B C 1
ATOM 9962 O O . ARG B 1 93 ? 49.062 27.438 34.469 1 91.88 93 ARG B O 1
ATOM 9969 N N . PRO B 1 94 ? 51.094 26.969 33.688 1 91.62 94 PRO B N 1
ATOM 9970 C CA . PRO B 1 94 ? 51 25.641 34.281 1 91.62 94 PRO B CA 1
ATOM 9971 C C . PRO B 1 94 ? 50.875 25.688 35.812 1 91.62 94 PRO B C 1
ATOM 9973 O O . PRO B 1 94 ? 50.188 24.859 36.406 1 91.62 94 PRO B O 1
ATOM 9976 N N . LEU B 1 95 ? 51.594 26.531 36.344 1 89.31 95 LEU B N 1
ATOM 9977 C CA . LEU B 1 95 ? 51.531 26.672 37.812 1 89.31 95 LEU B CA 1
ATOM 9978 C C . LEU B 1 95 ? 50.156 27.141 38.25 1 89.31 95 LEU B C 1
ATOM 9980 O O . LEU B 1 95 ? 49.625 26.641 39.25 1 89.31 95 LEU B O 1
ATOM 9984 N N . PHE B 1 96 ? 49.625 28.125 37.531 1 91.69 96 PHE B N 1
ATOM 9985 C CA . PHE B 1 96 ? 48.312 28.672 37.844 1 91.69 96 PHE B CA 1
ATOM 9986 C C . PHE B 1 96 ? 47.25 27.594 37.75 1 91.69 96 PHE B C 1
ATOM 9988 O O . PHE B 1 96 ? 46.375 27.5 38.594 1 91.69 96 PHE B O 1
ATOM 9995 N N . MET B 1 97 ? 47.219 26.797 36.75 1 92.88 97 MET B N 1
ATOM 9996 C CA . MET B 1 97 ? 46.25 25.734 36.531 1 92.88 97 MET B CA 1
ATOM 9997 C C . MET B 1 97 ? 46.344 24.688 37.656 1 92.88 97 MET B C 1
ATOM 9999 O O . MET B 1 97 ? 45.312 24.172 38.094 1 92.88 97 MET B O 1
ATOM 10003 N N . LYS B 1 98 ? 47.562 24.422 38 1 90.06 98 LYS B N 1
ATOM 10004 C CA . LYS B 1 98 ? 47.75 23.484 39.094 1 90.06 98 LYS B CA 1
ATOM 10005 C C . LYS B 1 98 ? 47.188 24.047 40.406 1 90.06 98 LYS B C 1
ATOM 10007 O O . LYS B 1 98 ? 46.688 23.312 41.25 1 90.06 98 LYS B O 1
ATOM 10012 N N . LEU B 1 99 ? 47.406 25.359 40.594 1 90.12 99 LEU B N 1
ATOM 10013 C CA . LEU B 1 99 ? 46.844 26.031 41.75 1 90.12 99 LEU B CA 1
ATOM 10014 C C . LEU B 1 99 ? 45.344 25.906 41.781 1 90.12 99 LEU B C 1
ATOM 10016 O O . LEU B 1 99 ? 44.719 25.641 42.812 1 90.12 99 LEU B O 1
ATOM 10020 N N . VAL B 1 100 ? 44.688 26.078 40.625 1 92.75 100 VAL B N 1
ATOM 10021 C CA . VAL B 1 100 ? 43.25 26.016 40.469 1 92.75 100 VAL B CA 1
ATOM 10022 C C . VAL B 1 100 ? 42.75 24.594 40.781 1 92.75 100 VAL B C 1
ATOM 10024 O O . VAL B 1 100 ? 41.719 24.406 41.438 1 92.75 100 VAL B O 1
ATOM 10027 N N . GLU B 1 101 ? 43.438 23.625 40.406 1 91.56 101 GLU B N 1
ATOM 10028 C CA . GLU B 1 101 ? 43.062 22.234 40.594 1 91.56 101 GLU B CA 1
ATOM 10029 C C . GLU B 1 101 ? 43.188 21.828 42.062 1 91.56 101 GLU B C 1
ATOM 10031 O O . GLU B 1 101 ? 42.344 21.062 42.562 1 91.56 101 GLU B O 1
ATOM 10036 N N . ARG B 1 102 ? 44.125 22.391 42.688 1 88.25 102 ARG B N 1
ATOM 10037 C CA . ARG B 1 102 ? 44.406 21.953 44.031 1 88.25 102 ARG B CA 1
ATOM 10038 C C . ARG B 1 102 ? 43.594 22.766 45.062 1 88.25 102 ARG B C 1
ATOM 10040 O O . ARG B 1 102 ? 43.281 22.281 46.125 1 88.25 102 ARG B O 1
ATOM 10047 N N . ALA B 1 103 ? 43.406 24 44.656 1 89.69 103 ALA B N 1
ATOM 10048 C CA . ALA B 1 103 ? 42.656 24.859 45.594 1 89.69 103 ALA B CA 1
ATOM 10049 C C . ALA B 1 103 ? 41.5 25.547 44.906 1 89.69 103 ALA B C 1
ATOM 10051 O O . ALA B 1 103 ? 41.344 26.766 44.969 1 89.69 103 ALA B O 1
ATOM 10052 N N . PRO B 1 104 ? 40.531 24.781 44.375 1 91.5 104 PRO B N 1
ATOM 10053 C CA . PRO B 1 104 ? 39.438 25.406 43.656 1 91.5 104 PRO B CA 1
ATOM 10054 C C . PRO B 1 104 ? 38.469 26.156 44.562 1 91.5 104 PRO B C 1
ATOM 10056 O O . PRO B 1 104 ? 37.812 27.094 44.094 1 91.5 104 PRO B O 1
ATOM 10059 N N . HIS B 1 105 ? 38.375 25.875 45.812 1 90.19 105 HIS B N 1
ATOM 10060 C CA . HIS B 1 105 ? 37.438 26.516 46.75 1 90.19 105 HIS B CA 1
ATOM 10061 C C . HIS B 1 105 ? 37.812 27.984 46.969 1 90.19 105 HIS B C 1
ATOM 10063 O O . HIS B 1 105 ? 36.938 28.781 47.344 1 90.19 105 HIS B O 1
ATOM 10069 N N . LEU B 1 106 ? 39.094 28.359 46.781 1 89.56 106 LEU B N 1
ATOM 10070 C CA . LEU B 1 106 ? 39.531 29.734 46.969 1 89.56 106 LEU B CA 1
ATOM 10071 C C . LEU B 1 106 ? 39.031 30.641 45.875 1 89.56 106 LEU B C 1
ATOM 10073 O O . LEU B 1 106 ? 39.031 31.875 46 1 89.56 106 LEU B O 1
ATOM 10077 N N . LEU B 1 107 ? 38.469 30.031 44.844 1 90.25 107 LEU B N 1
ATOM 10078 C CA . LEU B 1 107 ? 37.938 30.812 43.719 1 90.25 107 LEU B CA 1
ATOM 10079 C C . LEU B 1 107 ? 36.562 31.375 44.094 1 90.25 107 LEU B C 1
ATOM 10081 O O . LEU B 1 107 ? 36.094 32.312 43.5 1 90.25 107 LEU B O 1
ATOM 10085 N N . GLU B 1 108 ? 35.938 30.891 45.125 1 89.44 108 GLU B N 1
ATOM 10086 C CA . GLU B 1 108 ? 34.594 31.297 45.562 1 89.44 108 GLU B CA 1
ATOM 10087 C C . GLU B 1 108 ? 34.656 32.375 46.625 1 89.44 108 GLU B C 1
ATOM 10089 O O . GLU B 1 108 ? 33.656 33.062 46.875 1 89.44 108 GLU B O 1
ATOM 10094 N N . GLU B 1 109 ? 35.781 32.5 47.094 1 87.62 109 GLU B N 1
ATOM 10095 C CA . GLU B 1 109 ? 35.906 33.438 48.188 1 87.62 109 GLU B CA 1
ATOM 10096 C C . GLU B 1 109 ? 36 34.875 47.688 1 87.62 109 GLU B C 1
ATOM 10098 O O . GLU B 1 109 ? 36.625 35.156 46.688 1 87.62 109 GLU B O 1
ATOM 10103 N N . THR B 1 110 ? 35.344 35.844 48.375 1 87.12 110 THR B N 1
ATOM 10104 C CA . THR B 1 110 ? 35.281 37.25 47.938 1 87.12 110 THR B CA 1
ATOM 10105 C C . THR B 1 110 ? 36.312 38.094 48.719 1 87.12 110 THR B C 1
ATOM 10107 O O . THR B 1 110 ? 36.719 37.719 49.812 1 87.12 110 THR B O 1
ATOM 10110 N N . ASP B 1 111 ? 36.688 39.125 48.125 1 83.5 111 ASP B N 1
ATOM 10111 C CA . ASP B 1 111 ? 37.594 40.062 48.781 1 83.5 111 ASP B CA 1
ATOM 10112 C C . ASP B 1 111 ? 36.812 41.125 49.531 1 83.5 111 ASP B C 1
ATOM 10114 O O . ASP B 1 111 ? 35.625 40.969 49.812 1 83.5 111 ASP B O 1
ATOM 10118 N N . GLU B 1 112 ? 37.5 42.219 49.906 1 77.88 112 GLU B N 1
ATOM 10119 C CA . GLU B 1 112 ? 36.906 43.281 50.688 1 77.88 112 GLU B CA 1
ATOM 10120 C C . GLU B 1 112 ? 35.812 44 49.906 1 77.88 112 GLU B C 1
ATOM 10122 O O . GLU B 1 112 ? 34.844 44.531 50.5 1 77.88 112 GLU B O 1
ATOM 10127 N N . ASN B 1 113 ? 35.969 43.938 48.594 1 78.94 113 ASN B N 1
ATOM 10128 C CA . ASN B 1 113 ? 34.969 44.562 47.719 1 78.94 113 ASN B CA 1
ATOM 10129 C C . ASN B 1 113 ? 33.844 43.594 47.344 1 78.94 113 ASN B C 1
ATOM 10131 O O . ASN B 1 113 ? 32.969 43.938 46.562 1 78.94 113 ASN B O 1
ATOM 10135 N N . GLY B 1 114 ? 33.938 42.406 47.906 1 80.25 114 GLY B N 1
ATOM 10136 C CA . GLY B 1 114 ? 32.938 41.406 47.594 1 80.25 114 GLY B CA 1
ATOM 10137 C C . GLY B 1 114 ? 33.125 40.75 46.25 1 80.25 114 GLY B C 1
ATOM 10138 O O . GLY B 1 114 ? 32.188 40.188 45.688 1 80.25 114 GLY B O 1
ATOM 10139 N N . GLU B 1 115 ? 34.312 40.781 45.688 1 88 115 GLU B N 1
ATOM 10140 C CA . GLU B 1 115 ? 34.594 40.25 44.375 1 88 115 GLU B CA 1
ATOM 10141 C C . GLU B 1 115 ? 35.344 38.906 44.438 1 88 115 GLU B C 1
ATOM 10143 O O . GLU B 1 115 ? 36.25 38.75 45.281 1 88 115 GLU B O 1
ATOM 10148 N N . THR B 1 116 ? 34.906 38.031 43.688 1 90.38 116 THR B N 1
ATOM 10149 C CA . THR B 1 116 ? 35.688 36.812 43.562 1 90.38 116 THR B CA 1
ATOM 10150 C C . THR B 1 116 ? 36.875 37.031 42.625 1 90.38 116 THR B C 1
ATOM 10152 O O . THR B 1 116 ? 36.938 38.031 41.906 1 90.38 116 THR B O 1
ATOM 10155 N N . PRO B 1 117 ? 37.812 36.094 42.656 1 89.94 117 PRO B N 1
ATOM 10156 C CA . PRO B 1 117 ? 38.969 36.281 41.719 1 89.94 117 PRO B CA 1
ATOM 10157 C C . PRO B 1 117 ? 38.531 36.312 40.25 1 89.94 117 PRO B C 1
ATOM 10159 O O . PRO B 1 117 ? 39.094 37.062 39.469 1 89.94 117 PRO B O 1
ATOM 10162 N N . LEU B 1 118 ? 37.5 35.469 39.969 1 90.69 118 LEU B N 1
ATOM 10163 C CA . LEU B 1 118 ? 36.969 35.438 38.594 1 90.69 118 LEU B CA 1
ATOM 10164 C C . LEU B 1 118 ? 36.344 36.781 38.25 1 90.69 118 LEU B C 1
ATOM 10166 O O . LEU B 1 118 ? 36.594 37.344 37.188 1 90.69 118 LEU B O 1
ATOM 10170 N N . TYR B 1 119 ? 35.562 37.281 39.094 1 90.12 119 TYR B N 1
ATOM 10171 C CA . TYR B 1 119 ? 34.906 38.594 38.875 1 90.12 119 TYR B CA 1
ATOM 10172 C C . TYR B 1 119 ? 35.938 39.688 38.719 1 90.12 119 TYR B C 1
ATOM 10174 O O . TYR B 1 119 ? 35.812 40.531 37.812 1 90.12 119 TYR B O 1
ATOM 10182 N N . SER B 1 120 ? 36.969 39.688 39.531 1 87.94 120 SER B N 1
ATOM 10183 C CA . SER B 1 120 ? 38.031 40.688 39.469 1 87.94 120 SER B CA 1
ATOM 10184 C C . SER B 1 120 ? 38.781 40.625 38.156 1 87.94 120 SER B C 1
ATOM 10186 O O . SER B 1 120 ? 39.188 41.656 37.594 1 87.94 120 SER B O 1
ATOM 10188 N N . ALA B 1 121 ? 38.969 39.438 37.812 1 89.5 121 ALA B N 1
ATOM 10189 C CA . ALA B 1 121 ? 39.656 39.25 36.531 1 89.5 121 ALA B CA 1
ATOM 10190 C C . ALA B 1 121 ? 38.875 39.812 35.375 1 89.5 121 ALA B C 1
ATOM 10192 O O . ALA B 1 121 ? 39.438 40.375 34.438 1 89.5 121 ALA B O 1
ATOM 10193 N N . ILE B 1 122 ? 37.562 39.688 35.344 1 88.81 122 ILE B N 1
ATOM 10194 C CA . ILE B 1 122 ? 36.688 40.188 34.281 1 88.81 122 ILE B CA 1
ATOM 10195 C C . ILE B 1 122 ? 36.625 41.719 34.375 1 88.81 122 ILE B C 1
ATOM 10197 O O . ILE B 1 122 ? 36.688 42.406 33.344 1 88.81 122 ILE B O 1
ATOM 10201 N N . ARG B 1 123 ? 36.562 42.25 35.531 1 86.06 123 ARG B N 1
ATOM 10202 C CA . ARG B 1 123 ? 36.375 43.688 35.75 1 86.06 123 ARG B CA 1
ATOM 10203 C C . ARG B 1 123 ? 37.594 44.469 35.281 1 86.06 123 ARG B C 1
ATOM 10205 O O . ARG B 1 123 ? 37.469 45.594 34.812 1 86.06 123 ARG B O 1
ATOM 10212 N N . MET B 1 124 ? 38.781 43.938 35.438 1 84.56 124 MET B N 1
ATOM 10213 C CA . MET B 1 124 ? 40 44.656 35.125 1 84.56 124 MET B CA 1
ATOM 10214 C C . MET B 1 124 ? 40.125 44.906 33.625 1 84.56 124 MET B C 1
ATOM 10216 O O . MET B 1 124 ? 40.844 45.812 33.219 1 84.56 124 MET B O 1
ATOM 10220 N N . ARG B 1 125 ? 39.312 44.281 32.781 1 77.31 125 ARG B N 1
ATOM 10221 C CA . ARG B 1 125 ? 39.156 44.531 31.344 1 77.31 125 ARG B CA 1
ATOM 10222 C C . ARG B 1 125 ? 40.531 44.5 30.656 1 77.31 125 ARG B C 1
ATOM 10224 O O . ARG B 1 125 ? 40.812 45.375 29.812 1 77.31 125 ARG B O 1
ATOM 10231 N N . LYS B 1 126 ? 41.5 43.719 31.172 1 80.06 126 LYS B N 1
ATOM 10232 C CA . LYS B 1 126 ? 42.812 43.594 30.547 1 80.06 126 LYS B CA 1
ATOM 10233 C C . LYS B 1 126 ? 43 42.25 29.859 1 80.06 126 LYS B C 1
ATOM 10235 O O . LYS B 1 126 ? 42.562 41.219 30.359 1 80.06 126 LYS B O 1
ATOM 10240 N N . ALA B 1 127 ? 43.594 42.281 28.75 1 78.5 127 ALA B N 1
ATOM 10241 C CA . ALA B 1 127 ? 43.812 41.094 27.953 1 78.5 127 ALA B CA 1
ATOM 10242 C C . ALA B 1 127 ? 44.562 40.031 28.75 1 78.5 127 ALA B C 1
ATOM 10244 O O . ALA B 1 127 ? 44.281 38.812 28.625 1 78.5 127 ALA B O 1
ATOM 10245 N N . ARG B 1 128 ? 45.469 40.5 29.578 1 81.81 128 ARG B N 1
ATOM 10246 C CA . ARG B 1 128 ? 46.312 39.562 30.344 1 81.81 128 ARG B CA 1
ATOM 10247 C C . ARG B 1 128 ? 45.469 38.844 31.406 1 81.81 128 ARG B C 1
ATOM 10249 O O . ARG B 1 128 ? 45.75 37.688 31.734 1 81.81 128 ARG B O 1
ATOM 10256 N N . THR B 1 129 ? 44.5 39.531 31.906 1 86.62 129 THR B N 1
ATOM 10257 C CA . THR B 1 129 ? 43.656 38.906 32.906 1 86.62 129 THR B CA 1
ATOM 10258 C C . THR B 1 129 ? 42.719 37.906 32.281 1 86.62 129 THR B C 1
ATOM 10260 O O . THR B 1 129 ? 42.25 36.969 32.938 1 86.62 129 THR B O 1
ATOM 10263 N N . TRP B 1 130 ? 42.469 38.062 31.016 1 86.62 130 TRP B N 1
ATOM 10264 C CA . TRP B 1 130 ? 41.594 37.156 30.312 1 86.62 130 TRP B CA 1
ATOM 10265 C C . TRP B 1 130 ? 42.25 35.781 30.172 1 86.62 130 TRP B C 1
ATOM 10267 O O . TRP B 1 130 ? 41.562 34.75 30.156 1 86.62 130 TRP B O 1
ATOM 10277 N N . TRP B 1 131 ? 43.469 35.844 30.109 1 87.88 131 TRP B N 1
ATOM 10278 C CA . TRP B 1 131 ? 44.219 34.594 30.031 1 87.88 131 TRP B CA 1
ATOM 10279 C C . TRP B 1 131 ? 44 33.75 31.297 1 87.88 131 TRP B C 1
ATOM 10281 O O . TRP B 1 131 ? 43.875 32.531 31.234 1 87.88 131 TRP B O 1
ATOM 10291 N N . LEU B 1 132 ? 44.031 34.469 32.344 1 89.44 132 LEU B N 1
ATOM 10292 C CA . LEU B 1 132 ? 43.844 33.75 33.594 1 89.44 132 LEU B CA 1
ATOM 10293 C C . LEU B 1 132 ? 42.438 33.125 33.656 1 89.44 132 LEU B C 1
ATOM 10295 O O . LEU B 1 132 ? 42.312 32.031 34.188 1 89.44 132 LEU B O 1
ATOM 10299 N N . ILE B 1 133 ? 41.438 33.844 33.125 1 91.12 133 ILE B N 1
ATOM 10300 C CA . ILE B 1 133 ? 40.094 33.281 33.062 1 91.12 133 ILE B CA 1
ATOM 10301 C C . ILE B 1 133 ? 40.094 32.031 32.219 1 91.12 133 ILE B C 1
ATOM 10303 O O . ILE B 1 133 ? 39.5 31 32.594 1 91.12 133 ILE B O 1
ATOM 10307 N N . ASP B 1 134 ? 40.719 32.156 31.094 1 91.62 134 ASP B N 1
ATOM 10308 C CA . ASP B 1 134 ? 40.781 31.031 30.172 1 91.62 134 ASP B CA 1
ATOM 10309 C C . ASP B 1 134 ? 41.438 29.812 30.844 1 91.62 134 ASP B C 1
ATOM 10311 O O . ASP B 1 134 ? 41 28.688 30.656 1 91.62 134 ASP B O 1
ATOM 10315 N N . TYR B 1 135 ? 42.469 30.062 31.656 1 91.06 135 TYR B N 1
ATOM 10316 C CA . TYR B 1 135 ? 43.156 28.984 32.344 1 91.06 135 TYR B CA 1
ATOM 10317 C C . TYR B 1 135 ? 42.25 28.344 33.406 1 91.06 135 TYR B C 1
ATOM 10319 O O . TYR B 1 135 ? 42.281 27.125 33.562 1 91.06 135 TYR B O 1
ATOM 10327 N N . MET B 1 136 ? 41.531 29.141 34.062 1 91.62 136 MET B N 1
ATOM 10328 C CA . MET B 1 136 ? 40.594 28.625 35.062 1 91.62 136 MET B CA 1
ATOM 10329 C C . MET B 1 136 ? 39.562 27.703 34.406 1 91.62 136 MET B C 1
ATOM 10331 O O . MET B 1 136 ? 39.281 26.625 34.906 1 91.62 136 MET B O 1
ATOM 10335 N N . LEU B 1 137 ? 39.062 28.094 33.25 1 91.5 137 LEU B N 1
ATOM 10336 C CA . LEU B 1 137 ? 37.969 27.391 32.562 1 91.5 137 LEU B CA 1
ATOM 10337 C C . LEU B 1 137 ? 38.469 26.109 31.906 1 91.5 137 LEU B C 1
ATOM 10339 O O . LEU B 1 137 ? 37.719 25.156 31.734 1 91.5 137 LEU B O 1
ATOM 10343 N N . GLN B 1 138 ? 39.656 26.031 31.562 1 89.69 138 GLN B N 1
ATOM 10344 C CA . GLN B 1 138 ? 40.25 24.844 30.969 1 89.69 138 GLN B CA 1
ATOM 10345 C C . GLN B 1 138 ? 40.312 23.703 32 1 89.69 138 GLN B C 1
ATOM 10347 O O . GLN B 1 138 ? 40.375 22.531 31.641 1 89.69 138 GLN B O 1
ATOM 10352 N N . CYS B 1 139 ? 40.312 24.047 33.188 1 88.5 139 CYS B N 1
ATOM 10353 C CA . CYS B 1 139 ? 40.406 23.062 34.25 1 88.5 139 CYS B CA 1
ATOM 10354 C C . CYS B 1 139 ? 39.031 22.484 34.594 1 88.5 139 CYS B C 1
ATOM 10356 O O . CYS B 1 139 ? 38.906 21.609 35.469 1 88.5 139 CYS B O 1
ATOM 10358 N N . CYS B 1 140 ? 38 22.859 33.938 1 87.06 140 CYS B N 1
ATOM 10359 C CA . CYS B 1 140 ? 36.625 22.469 34.25 1 87.06 140 CYS B CA 1
ATOM 10360 C C . CYS B 1 140 ? 36.344 21.062 33.719 1 87.06 140 CYS B C 1
ATOM 10362 O O . CYS B 1 140 ? 35.219 20.562 33.906 1 87.06 140 CYS B O 1
ATOM 10364 N N . ASP B 1 141 ? 37.25 20.406 33.156 1 82.94 141 ASP B N 1
ATOM 10365 C CA . ASP B 1 141 ? 37.062 19 32.812 1 82.94 141 ASP B CA 1
ATOM 10366 C C . ASP B 1 141 ? 36.875 18.141 34.031 1 82.94 141 ASP B C 1
ATOM 10368 O O . ASP B 1 141 ? 36.219 17.094 33.969 1 82.94 141 ASP B O 1
ATOM 10372 N N . ASP B 1 142 ? 37.406 18.703 35.062 1 82.44 142 ASP B N 1
ATOM 10373 C CA . ASP B 1 142 ? 37.156 18.094 36.375 1 82.44 142 ASP B CA 1
ATOM 10374 C C . ASP B 1 142 ? 35.875 18.594 37 1 82.44 142 ASP B C 1
ATOM 10376 O O . ASP B 1 142 ? 35.656 19.797 37.156 1 82.44 142 ASP B O 1
ATOM 10380 N N . ASP B 1 143 ? 35.031 17.672 37.5 1 86.94 143 ASP B N 1
ATOM 10381 C CA . ASP B 1 143 ? 33.719 18 38.031 1 86.94 143 ASP B CA 1
ATOM 10382 C C . ASP B 1 143 ? 33.781 18.891 39.25 1 86.94 143 ASP B C 1
ATOM 10384 O O . ASP B 1 143 ? 32.938 19.75 39.438 1 86.94 143 ASP B O 1
ATOM 10388 N N . CYS B 1 144 ? 34.812 18.594 39.938 1 85.88 144 CYS B N 1
ATOM 10389 C CA . CYS B 1 144 ? 34.969 19.375 41.188 1 85.88 144 CYS B CA 1
ATOM 10390 C C . CYS B 1 144 ? 35.312 20.828 40.875 1 85.88 144 CYS B C 1
ATOM 10392 O O . CYS B 1 144 ? 34.688 21.734 41.438 1 85.88 144 CYS B O 1
ATOM 10394 N N . VAL B 1 145 ? 36.219 21.062 40 1 90.5 145 VAL B N 1
ATOM 10395 C CA . VAL B 1 145 ? 36.625 22.406 39.625 1 90.5 145 VAL B CA 1
ATOM 10396 C C . VAL B 1 145 ? 35.438 23.125 38.969 1 90.5 145 VAL B C 1
ATOM 10398 O O . VAL B 1 145 ? 35.219 24.312 39.25 1 90.5 145 VAL B O 1
ATOM 10401 N N . GLN B 1 146 ? 34.688 22.422 38.188 1 92.31 146 GLN B N 1
ATOM 10402 C CA . GLN B 1 146 ? 33.562 23.016 37.5 1 92.31 146 GLN B CA 1
ATOM 10403 C C . GLN B 1 146 ? 32.5 23.516 38.5 1 92.31 146 GLN B C 1
ATOM 10405 O O . GLN B 1 146 ? 31.938 24.594 38.312 1 92.31 146 GLN B O 1
ATOM 10410 N N . ARG B 1 147 ? 32.281 22.766 39.5 1 92.19 147 ARG B N 1
ATOM 10411 C CA . ARG B 1 147 ? 31.297 23.141 40.5 1 92.19 147 ARG B CA 1
ATOM 10412 C C . ARG B 1 147 ? 31.703 24.438 41.219 1 92.19 147 ARG B C 1
ATOM 10414 O O . ARG B 1 147 ? 30.859 25.297 41.438 1 92.19 147 ARG B O 1
ATOM 10421 N N . HIS B 1 148 ? 33 24.578 41.469 1 92.19 148 HIS B N 1
ATOM 10422 C CA . HIS B 1 148 ? 33.469 25.766 42.156 1 92.19 148 HIS B CA 1
ATOM 10423 C C . HIS B 1 148 ? 33.438 26.984 41.219 1 92.19 148 HIS B C 1
ATOM 10425 O O . HIS B 1 148 ? 33.219 28.109 41.688 1 92.19 148 HIS B O 1
ATOM 10431 N N . ILE B 1 149 ? 33.656 26.703 40.031 1 91.69 149 ILE B N 1
ATOM 10432 C CA . ILE B 1 149 ? 33.625 27.797 39.062 1 91.69 149 ILE B CA 1
ATOM 10433 C C . ILE B 1 149 ? 32.156 28.281 38.906 1 91.69 149 ILE B C 1
ATOM 10435 O O . ILE B 1 149 ? 31.906 29.484 38.844 1 91.69 149 ILE B O 1
ATOM 10439 N N . ILE B 1 150 ? 31.188 27.422 38.844 1 93.06 150 ILE B N 1
ATOM 10440 C CA . ILE B 1 150 ? 29.781 27.766 38.75 1 93.06 150 ILE B CA 1
ATOM 10441 C C . ILE B 1 150 ? 29.359 28.578 39.969 1 93.06 150 ILE B C 1
ATOM 10443 O O . ILE B 1 150 ? 28.625 29.562 39.844 1 93.06 150 ILE B O 1
ATOM 10447 N N . ASN B 1 151 ? 29.875 28.188 41.062 1 91.62 151 ASN B N 1
ATOM 10448 C CA . ASN B 1 151 ? 29.562 28.922 42.281 1 91.62 151 ASN B CA 1
ATOM 10449 C C . ASN B 1 151 ? 30.172 30.328 42.25 1 91.62 151 ASN B C 1
ATOM 10451 O O . ASN B 1 151 ? 29.578 31.266 42.781 1 91.62 151 ASN B O 1
ATOM 10455 N N . ALA B 1 152 ? 31.344 30.391 41.688 1 91 152 ALA B N 1
ATOM 10456 C CA . ALA B 1 152 ? 31.984 31.703 41.562 1 91 152 ALA B CA 1
ATOM 10457 C C . ALA B 1 152 ? 31.188 32.594 40.594 1 91 152 ALA B C 1
ATOM 10459 O O . ALA B 1 152 ? 31.109 33.812 40.812 1 91 152 ALA B O 1
ATOM 10460 N N . LEU B 1 153 ? 30.594 31.953 39.625 1 90.5 153 LEU B N 1
ATOM 10461 C CA . LEU B 1 153 ? 29.812 32.688 38.625 1 90.5 153 LEU B CA 1
ATOM 10462 C C . LEU B 1 153 ? 28.5 33.188 39.25 1 90.5 153 LEU B C 1
ATOM 10464 O O . LEU B 1 153 ? 27.938 34.188 38.75 1 90.5 153 LEU B O 1
ATOM 10468 N N . LYS B 1 154 ? 28.016 32.594 40.281 1 89.06 154 LYS B N 1
ATOM 10469 C CA . LYS B 1 154 ? 26.75 32.969 40.938 1 89.06 154 LYS B CA 1
ATOM 10470 C C . LYS B 1 154 ? 26.922 34.219 41.781 1 89.06 154 LYS B C 1
ATOM 10472 O O . LYS B 1 154 ? 25.938 34.938 42.062 1 89.06 154 LYS B O 1
ATOM 10477 N N . GLN B 1 155 ? 28.156 34.5 42.094 1 81.81 155 GLN B N 1
ATOM 10478 C CA . GLN B 1 155 ? 28.406 35.594 43 1 81.81 155 GLN B CA 1
ATOM 10479 C C . GLN B 1 155 ? 28.422 36.938 42.25 1 81.81 155 GLN B C 1
ATOM 10481 O O . GLN B 1 155 ? 28.828 37 41.094 1 81.81 155 GLN B O 1
ATOM 10486 N N . THR B 1 156 ? 27.766 37.938 42.844 1 77.12 156 THR B N 1
ATOM 10487 C CA . THR B 1 156 ? 27.688 39.281 42.281 1 77.12 156 THR B CA 1
ATOM 10488 C C . THR B 1 156 ? 28.719 40.219 42.906 1 77.12 156 THR B C 1
ATOM 10490 O O . THR B 1 156 ? 29.156 40 44.031 1 77.12 156 THR B O 1
ATOM 10493 N N . GLY B 1 157 ? 29.5 41 42.188 1 67.31 157 GLY B N 1
ATOM 10494 C CA . GLY B 1 157 ? 30.469 41.938 42.75 1 67.31 157 GLY B CA 1
ATOM 10495 C C . GLY B 1 157 ? 29.828 43.188 43.375 1 67.31 157 GLY B C 1
ATOM 10496 O O . GLY B 1 157 ? 28.75 43.594 42.938 1 67.31 157 GLY B O 1
ATOM 10497 N N . ALA B 1 158 ? 29.859 43.438 44.719 1 58.53 158 ALA B N 1
ATOM 10498 C CA . ALA B 1 158 ? 29.172 44.438 45.5 1 58.53 158 ALA B CA 1
ATOM 10499 C C . ALA B 1 158 ? 29.906 45.781 45.438 1 58.53 158 ALA B C 1
ATOM 10501 O O . ALA B 1 158 ? 30.766 46.094 46.25 1 58.53 158 ALA B O 1
ATOM 10502 N N . ARG B 1 159 ? 30.641 46.188 44.312 1 52.91 159 ARG B N 1
ATOM 10503 C CA . ARG B 1 159 ? 31.188 47.5 44.594 1 52.91 159 ARG B CA 1
ATOM 10504 C C . ARG B 1 159 ? 30.109 48.594 44.406 1 52.91 159 ARG B C 1
ATOM 10506 O O . ARG B 1 159 ? 29.672 48.844 43.312 1 52.91 159 ARG B O 1
ATOM 10513 N N . GLY B 1 160 ? 29.578 49.219 45.469 1 51.53 160 GLY B N 1
ATOM 10514 C CA . GLY B 1 160 ? 28.625 50.312 45.562 1 51.53 160 GLY B CA 1
ATOM 10515 C C . GLY B 1 160 ? 27.203 49.906 45.281 1 51.53 160 GLY B C 1
ATOM 10516 O O . GLY B 1 160 ? 26.812 48.781 45.594 1 51.53 160 GLY B O 1
ATOM 10517 N N . GLN B 1 161 ? 26.344 50.812 44.719 1 52.53 161 GLN B N 1
ATOM 10518 C CA . GLN B 1 161 ? 24.906 50.75 44.469 1 52.53 161 GLN B CA 1
ATOM 10519 C C . GLN B 1 161 ? 24.609 49.812 43.281 1 52.53 161 GLN B C 1
ATOM 10521 O O . GLN B 1 161 ? 23.484 49.312 43.188 1 52.53 161 GLN B O 1
ATOM 10526 N N . LEU B 1 162 ? 25.562 49.531 42.312 1 59.22 162 LEU B N 1
ATOM 10527 C CA . LEU B 1 162 ? 25.219 48.781 41.125 1 59.22 162 LEU B CA 1
ATOM 10528 C C . LEU B 1 162 ? 25.859 47.406 41.188 1 59.22 162 LEU B C 1
ATOM 10530 O O . LEU B 1 162 ? 27.078 47.281 41.219 1 59.22 162 LEU B O 1
ATOM 10534 N N . THR B 1 163 ? 25.141 46.281 41.406 1 77.62 163 THR B N 1
ATOM 10535 C CA . THR B 1 163 ? 25.594 44.906 41.438 1 77.62 163 THR B CA 1
ATOM 10536 C C . THR B 1 163 ? 25.438 44.281 40.062 1 77.62 163 THR B C 1
ATOM 10538 O O . THR B 1 163 ? 24.391 44.406 39.438 1 77.62 163 THR B O 1
ATOM 10541 N N . LYS B 1 164 ? 26.625 43.875 39.375 1 85.25 164 LYS B N 1
ATOM 10542 C CA . LYS B 1 164 ? 26.594 43.156 38.125 1 85.25 164 LYS B CA 1
ATOM 10543 C C . LYS B 1 164 ? 27.031 41.719 38.312 1 85.25 164 LYS B C 1
ATOM 10545 O O . LYS B 1 164 ? 27.906 41.406 39.125 1 85.25 164 LYS B O 1
ATOM 10550 N N . THR B 1 165 ? 26.359 40.875 37.625 1 88.69 165 THR B N 1
ATOM 10551 C CA . THR B 1 165 ? 26.781 39.469 37.625 1 88.69 165 THR B CA 1
ATOM 10552 C C . THR B 1 165 ? 28.047 39.281 36.812 1 88.69 165 THR B C 1
ATOM 10554 O O . THR B 1 165 ? 28.406 40.125 36 1 88.69 165 THR B O 1
ATOM 10557 N N . CYS B 1 166 ? 28.75 38.156 37.031 1 88.31 166 CYS B N 1
ATOM 10558 C CA . CYS B 1 166 ? 29.984 37.844 36.312 1 88.31 166 CYS B CA 1
ATOM 10559 C C . CYS B 1 166 ? 29.734 37.812 34.812 1 88.31 166 CYS B C 1
ATOM 10561 O O . CYS B 1 166 ? 30.484 38.406 34.031 1 88.31 166 CYS B O 1
ATOM 10563 N N . LEU B 1 167 ? 28.688 37.156 34.406 1 90.81 167 LEU B N 1
ATOM 10564 C CA . LEU B 1 167 ? 28.422 37 32.969 1 90.81 167 LEU B CA 1
ATOM 10565 C C . LEU B 1 167 ? 27.969 38.312 32.344 1 90.81 167 LEU B C 1
ATOM 10567 O O . LEU B 1 167 ? 28.328 38.625 31.219 1 90.81 167 LEU B O 1
ATOM 10571 N N . ASN B 1 168 ? 27.109 39.031 33 1 90 168 ASN B N 1
ATOM 10572 C CA . ASN B 1 168 ? 26.688 40.344 32.469 1 90 168 ASN B CA 1
ATOM 10573 C C . ASN B 1 168 ? 27.875 41.281 32.25 1 90 168 ASN B C 1
ATOM 10575 O O . ASN B 1 168 ? 27.938 41.969 31.234 1 90 168 ASN B O 1
ATOM 10579 N N . LEU B 1 169 ? 28.75 41.25 33.219 1 88.5 169 LEU B N 1
ATOM 10580 C CA . LEU B 1 169 ? 29.953 42.062 33.094 1 88.5 169 LEU B CA 1
ATOM 10581 C C . LEU B 1 169 ? 30.812 41.625 31.922 1 88.5 169 LEU B C 1
ATOM 10583 O O . LEU B 1 169 ? 31.344 42.469 31.188 1 88.5 169 LEU B O 1
ATOM 10587 N N . ALA B 1 170 ? 30.906 40.344 31.828 1 89.25 170 ALA B N 1
ATOM 10588 C CA . ALA B 1 170 ? 31.703 39.812 30.734 1 89.25 170 ALA B CA 1
ATOM 10589 C C . ALA B 1 170 ? 31.094 40.188 29.391 1 89.25 170 ALA B C 1
ATOM 10591 O O . ALA B 1 170 ? 31.828 40.438 28.422 1 89.25 170 ALA B O 1
ATOM 10592 N N . LEU B 1 171 ? 29.875 40.156 29.25 1 90.62 171 LEU B N 1
ATOM 10593 C CA . LEU B 1 171 ? 29.188 40.406 27.984 1 90.62 171 LEU B CA 1
ATOM 10594 C C . LEU B 1 171 ? 29.172 41.906 27.672 1 90.62 171 LEU B C 1
ATOM 10596 O O . LEU B 1 171 ? 29.125 42.312 26.5 1 90.62 171 LEU B O 1
ATOM 10600 N N . GLU B 1 172 ? 29.172 42.656 28.703 1 84.5 172 GLU B N 1
ATOM 10601 C CA . GLU B 1 172 ? 29.203 44.094 28.5 1 84.5 172 GLU B CA 1
ATOM 10602 C C . GLU B 1 172 ? 30.578 44.562 28.031 1 84.5 172 GLU B C 1
ATOM 10604 O O . GLU B 1 172 ? 30.688 45.438 27.188 1 84.5 172 GLU B O 1
ATOM 10609 N N . HIS B 1 173 ? 31.547 43.719 28.656 1 76.75 173 HIS B N 1
ATOM 10610 C CA . HIS B 1 173 ? 32.906 44.125 28.344 1 76.75 173 HIS B CA 1
ATOM 10611 C C . HIS B 1 173 ? 33.406 43.375 27.094 1 76.75 173 HIS B C 1
ATOM 10613 O O . HIS B 1 173 ? 32.906 42.312 26.75 1 76.75 173 HIS B O 1
ATOM 10619 N N . VAL B 1 174 ? 34.031 44.062 26.203 1 68.31 174 VAL B N 1
ATOM 10620 C CA . VAL B 1 174 ? 34.562 43.438 25 1 68.31 174 VAL B CA 1
ATOM 10621 C C . VAL B 1 174 ? 35.719 42.5 25.359 1 68.31 174 VAL B C 1
ATOM 10623 O O . VAL B 1 174 ? 36.875 42.906 25.469 1 68.31 174 VAL B O 1
ATOM 10626 N N . ILE B 1 175 ? 35.281 41.312 25.891 1 75.88 175 ILE B N 1
ATOM 10627 C CA . ILE B 1 175 ? 36.25 40.25 26.172 1 75.88 175 ILE B CA 1
ATOM 10628 C C . ILE B 1 175 ? 36.438 39.375 24.953 1 75.88 175 ILE B C 1
ATOM 10630 O O . ILE B 1 175 ? 35.688 39.469 23.984 1 75.88 175 ILE B O 1
ATOM 10634 N N . SER B 1 176 ? 37.531 38.562 24.938 1 80.75 176 SER B N 1
ATOM 10635 C CA . SER B 1 176 ? 37.781 37.625 23.844 1 80.75 176 SER B CA 1
ATOM 10636 C C . SER B 1 176 ? 36.594 36.688 23.625 1 80.75 176 SER B C 1
ATOM 10638 O O . SER B 1 176 ? 36 36.219 24.578 1 80.75 176 SER B O 1
ATOM 10640 N N . GLY B 1 177 ? 36.25 36.562 22.359 1 82.25 177 GLY B N 1
ATOM 10641 C CA . GLY B 1 177 ? 35.125 35.719 21.984 1 82.25 177 GLY B CA 1
ATOM 10642 C C . GLY B 1 177 ? 35.25 34.281 22.484 1 82.25 177 GLY B C 1
ATOM 10643 O O . GLY B 1 177 ? 34.281 33.688 22.938 1 82.25 177 GLY B O 1
ATOM 10644 N N . SER B 1 178 ? 36.438 33.844 22.531 1 86.5 178 SER B N 1
ATOM 10645 C CA . SER B 1 178 ? 36.688 32.469 22.953 1 86.5 178 SER B CA 1
ATOM 10646 C C . SER B 1 178 ? 36.438 32.281 24.453 1 86.5 178 SER B C 1
ATOM 10648 O O . SER B 1 178 ? 35.906 31.266 24.875 1 86.5 178 SER B O 1
ATOM 10650 N N . VAL B 1 179 ? 36.875 33.219 25.188 1 88.25 179 VAL B N 1
ATOM 10651 C CA . VAL B 1 179 ? 36.719 33.156 26.641 1 88.25 179 VAL B CA 1
ATOM 10652 C C . VAL B 1 179 ? 35.219 33.281 26.984 1 88.25 179 VAL B C 1
ATOM 10654 O O . VAL B 1 179 ? 34.719 32.562 27.859 1 88.25 179 VAL B O 1
ATOM 10657 N N . LEU B 1 180 ? 34.594 34.156 26.297 1 90.5 180 LEU B N 1
ATOM 10658 C CA . LEU B 1 180 ? 33.156 34.344 26.531 1 90.5 180 LEU B CA 1
ATOM 10659 C C . LEU B 1 180 ? 32.406 33.031 26.234 1 90.5 180 LEU B C 1
ATOM 10661 O O . LEU B 1 180 ? 31.484 32.688 26.984 1 90.5 180 LEU B O 1
ATOM 10665 N N . HIS B 1 181 ? 32.75 32.406 25.172 1 92.25 181 HIS B N 1
ATOM 10666 C CA . HIS B 1 181 ? 32.125 31.125 24.797 1 92.25 181 HIS B CA 1
ATOM 10667 C C . HIS B 1 181 ? 32.312 30.062 25.875 1 92.25 181 HIS B C 1
ATOM 10669 O O . HIS B 1 181 ? 31.375 29.344 26.203 1 92.25 181 HIS B O 1
ATOM 10675 N N . LYS B 1 182 ? 33.469 29.984 26.422 1 91.31 182 LYS B N 1
ATOM 10676 C CA . LYS B 1 182 ? 33.781 29.016 27.469 1 91.31 182 LYS B CA 1
ATOM 10677 C C . LYS B 1 182 ? 33.031 29.328 28.766 1 91.31 182 LYS B C 1
ATOM 10679 O O . LYS B 1 182 ? 32.594 28.438 29.484 1 91.31 182 LYS B O 1
ATOM 10684 N N . LEU B 1 183 ? 32.969 30.594 29.031 1 92.06 183 LEU B N 1
ATOM 10685 C CA . LEU B 1 183 ? 32.219 31.016 30.219 1 92.06 183 LEU B CA 1
ATOM 10686 C C . LEU B 1 183 ? 30.75 30.547 30.125 1 92.06 183 LEU B C 1
ATOM 10688 O O . LEU B 1 183 ? 30.219 30 31.094 1 92.06 183 LEU B O 1
ATOM 10692 N N . VAL B 1 184 ? 30.109 30.75 28.984 1 92.94 184 VAL B N 1
ATOM 10693 C CA . VAL B 1 184 ? 28.719 30.375 28.797 1 92.94 184 VAL B CA 1
ATOM 10694 C C . VAL B 1 184 ? 28.594 28.844 28.766 1 92.94 184 VAL B C 1
ATOM 10696 O O . VAL B 1 184 ? 27.609 28.297 29.266 1 92.94 184 VAL B O 1
ATOM 10699 N N . GLU B 1 185 ? 29.531 28.234 28.219 1 92.25 185 GLU B N 1
ATOM 10700 C CA . GLU B 1 185 ? 29.531 26.766 28.156 1 92.25 185 GLU B CA 1
ATOM 10701 C C . GLU B 1 185 ? 29.484 26.156 29.547 1 92.25 185 GLU B C 1
ATOM 10703 O O . GLU B 1 185 ? 28.844 25.125 29.75 1 92.25 185 GLU B O 1
ATOM 10708 N N . ASN B 1 186 ? 30.094 26.766 30.453 1 91.62 186 ASN B N 1
ATOM 10709 C CA . ASN B 1 186 ? 30.172 26.219 31.797 1 91.62 186 ASN B CA 1
ATOM 10710 C C . ASN B 1 186 ? 29.078 26.766 32.688 1 91.62 186 ASN B C 1
ATOM 10712 O O . ASN B 1 186 ? 28.906 26.297 33.844 1 91.62 186 ASN B O 1
ATOM 10716 N N . ALA B 1 187 ? 28.344 27.703 32.25 1 92.81 187 ALA B N 1
ATOM 10717 C CA . ALA B 1 187 ? 27.266 28.281 33.031 1 92.81 187 ALA B CA 1
ATOM 10718 C C . ALA B 1 187 ? 26.047 27.359 33.062 1 92.81 187 ALA B C 1
ATOM 10720 O O . ALA B 1 187 ? 25.656 26.828 32.031 1 92.81 187 ALA B O 1
ATOM 10721 N N . ASN B 1 188 ? 25.516 27.109 34.25 1 90.31 188 ASN B N 1
ATOM 10722 C CA . ASN B 1 188 ? 24.281 26.328 34.344 1 90.31 188 ASN B CA 1
ATOM 10723 C C . ASN B 1 188 ? 23.047 27.219 34.25 1 90.31 188 ASN B C 1
ATOM 10725 O O . ASN B 1 188 ? 23.156 28.422 34.031 1 90.31 188 ASN B O 1
ATOM 10729 N N . ALA B 1 189 ? 21.859 26.641 34.375 1 90.06 189 ALA B N 1
ATOM 10730 C CA . ALA B 1 189 ? 20.594 27.344 34.156 1 90.06 189 ALA B CA 1
ATOM 10731 C C . ALA B 1 189 ? 20.406 28.453 35.219 1 90.06 189 ALA B C 1
ATOM 10733 O O . ALA B 1 189 ? 19.875 29.516 34.906 1 90.06 189 ALA B O 1
ATOM 10734 N N . GLU B 1 190 ? 20.891 28.219 36.344 1 90.12 190 GLU B N 1
ATOM 10735 C CA . GLU B 1 190 ? 20.75 29.188 37.406 1 90.12 190 GLU B CA 1
ATOM 10736 C C . GLU B 1 190 ? 21.594 30.438 37.156 1 90.12 190 GLU B C 1
ATOM 10738 O O . GLU B 1 190 ? 21.141 31.562 37.344 1 90.12 190 GLU B O 1
ATOM 10743 N N . VAL B 1 191 ? 22.797 30.156 36.719 1 92.69 191 VAL B N 1
ATOM 10744 C CA . VAL B 1 191 ? 23.719 31.25 36.438 1 92.69 191 VAL B CA 1
ATOM 10745 C C . VAL B 1 191 ? 23.172 32.094 35.281 1 92.69 191 VAL B C 1
ATOM 10747 O O . VAL B 1 191 ? 23.234 33.344 35.344 1 92.69 191 VAL B O 1
ATOM 10750 N N . LEU B 1 192 ? 22.672 31.469 34.312 1 93.44 192 LEU B N 1
ATOM 10751 C CA . LEU B 1 192 ? 22.156 32.156 33.125 1 93.44 192 LEU B CA 1
ATOM 10752 C C . LEU B 1 192 ? 20.891 32.938 33.438 1 93.44 192 LEU B C 1
ATOM 10754 O O . LEU B 1 192 ? 20.531 33.875 32.719 1 93.44 192 LEU B O 1
ATOM 10758 N N . GLY B 1 193 ? 20.203 32.625 34.531 1 92.12 193 GLY B N 1
ATOM 10759 C CA . GLY B 1 193 ? 18.953 33.281 34.906 1 92.12 193 GLY B CA 1
ATOM 10760 C C . GLY B 1 193 ? 19.125 34.375 35.938 1 92.12 193 GLY B C 1
ATOM 10761 O O . GLY B 1 193 ? 18.156 35 36.375 1 92.12 193 GLY B O 1
ATOM 10762 N N . LEU B 1 194 ? 20.391 34.656 36.25 1 90.69 194 LEU B N 1
ATOM 10763 C CA . LEU B 1 194 ? 20.656 35.625 37.312 1 90.69 194 LEU B CA 1
ATOM 10764 C C . LEU B 1 194 ? 20.422 37.062 36.781 1 90.69 194 LEU B C 1
ATOM 10766 O O . LEU B 1 194 ? 20.812 37.375 35.656 1 90.69 194 LEU B O 1
ATOM 10770 N N . LEU B 1 195 ? 19.719 37.875 37.594 1 88.25 195 LEU B N 1
ATOM 10771 C CA . LEU B 1 195 ? 19.438 39.281 37.25 1 88.25 195 LEU B CA 1
ATOM 10772 C C . LEU B 1 195 ? 20.328 40.219 38.062 1 88.25 195 LEU B C 1
ATOM 10774 O O . LEU B 1 195 ? 20.703 39.906 39.188 1 88.25 195 LEU B O 1
ATOM 10778 N N . ASP B 1 196 ? 20.781 41.188 37.469 1 82.56 196 ASP B N 1
ATOM 10779 C CA . ASP B 1 196 ? 21.547 42.188 38.219 1 82.56 196 ASP B CA 1
ATOM 10780 C C . ASP B 1 196 ? 20.703 43.406 38.5 1 82.56 196 ASP B C 1
ATOM 10782 O O . ASP B 1 196 ? 19.469 43.375 38.406 1 82.56 196 ASP B O 1
ATOM 10786 N N . THR B 1 197 ? 21.359 44.531 38.938 1 82.12 197 THR B N 1
ATOM 10787 C CA . THR B 1 197 ? 20.641 45.75 39.312 1 82.12 197 THR B CA 1
ATOM 10788 C C . THR B 1 197 ? 19.969 46.406 38.094 1 82.12 197 THR B C 1
ATOM 10790 O O . THR B 1 197 ? 19 47.156 38.25 1 82.12 197 THR B O 1
ATOM 10793 N N . SER B 1 198 ? 20.531 46.094 36.969 1 79.56 198 SER B N 1
ATOM 10794 C CA . SER B 1 198 ? 19.891 46.594 35.75 1 79.56 198 SER B CA 1
ATOM 10795 C C . SER B 1 198 ? 18.656 45.75 35.406 1 79.56 198 SER B C 1
ATOM 10797 O O . SER B 1 198 ? 17.938 46.094 34.469 1 79.56 198 SER B O 1
ATOM 10799 N N . LYS B 1 199 ? 18.406 44.656 36.125 1 85.94 199 LYS B N 1
ATOM 10800 C CA . LYS B 1 199 ? 17.281 43.75 35.938 1 85.94 199 LYS B CA 1
ATOM 10801 C C . LYS B 1 199 ? 17.391 43 34.625 1 85.94 199 LYS B C 1
ATOM 10803 O O . LYS B 1 199 ? 16.375 42.594 34.031 1 85.94 199 LYS B O 1
ATOM 10808 N N . LYS B 1 200 ? 18.594 42.906 34.094 1 89.94 200 LYS B N 1
ATOM 10809 C CA . LYS B 1 200 ? 18.844 42.156 32.875 1 89.94 200 LYS B CA 1
ATOM 10810 C C . LYS B 1 200 ? 19.625 40.875 33.156 1 89.94 200 LYS B C 1
ATOM 10812 O O . LYS B 1 200 ? 20.531 40.875 34 1 89.94 200 LYS B O 1
ATOM 10817 N N . ALA B 1 201 ? 19.156 39.844 32.562 1 92.31 201 ALA B N 1
ATOM 10818 C CA . ALA B 1 201 ? 19.953 38.625 32.562 1 92.31 201 ALA B CA 1
ATOM 10819 C C . ALA B 1 201 ? 21 38.625 31.469 1 92.31 201 ALA B C 1
ATOM 10821 O O . ALA B 1 201 ? 21.016 39.531 30.625 1 92.31 201 ALA B O 1
ATOM 10822 N N . ALA B 1 202 ? 21.844 37.594 31.531 1 91.88 202 ALA B N 1
ATOM 10823 C CA . ALA B 1 202 ? 23 37.531 30.625 1 91.88 202 ALA B CA 1
ATOM 10824 C C . ALA B 1 202 ? 22.547 37.562 29.172 1 91.88 202 ALA B C 1
ATOM 10826 O O . ALA B 1 202 ? 23.203 38.156 28.328 1 91.88 202 ALA B O 1
ATOM 10827 N N . PHE B 1 203 ? 21.453 36.906 28.812 1 95.19 203 PHE B N 1
ATOM 10828 C CA . PHE B 1 203 ? 21 36.781 27.438 1 95.19 203 PHE B CA 1
ATOM 10829 C C . PHE B 1 203 ? 20.656 38.125 26.844 1 95.19 203 PHE B C 1
ATOM 10831 O O . PHE B 1 203 ? 20.891 38.375 25.656 1 95.19 203 PHE B O 1
ATOM 10838 N N . PHE B 1 204 ? 20.156 39.094 27.578 1 94.38 204 PHE B N 1
ATOM 10839 C CA . PHE B 1 204 ? 19.781 40.438 27.125 1 94.38 204 PHE B CA 1
ATOM 10840 C C . PHE B 1 204 ? 21.016 41.219 26.703 1 94.38 204 PHE B C 1
ATOM 10842 O O . PHE B 1 204 ? 20.953 42.062 25.797 1 94.38 204 PHE B O 1
ATOM 10849 N N . HIS B 1 205 ? 22.109 40.938 27.344 1 92.19 205 HIS B N 1
ATOM 10850 C CA . HIS B 1 205 ? 23.375 41.562 26.969 1 92.19 205 HIS B CA 1
ATOM 10851 C C . HIS B 1 205 ? 23.984 40.906 25.734 1 92.19 205 HIS B C 1
ATOM 10853 O O . HIS B 1 205 ? 24.656 41.594 24.953 1 92.19 205 HIS B O 1
ATOM 10859 N N . ALA B 1 206 ? 23.672 39.688 25.688 1 93.19 206 ALA B N 1
ATOM 10860 C CA . ALA B 1 206 ? 24.234 38.938 24.578 1 93.19 206 ALA B CA 1
ATOM 10861 C C . ALA B 1 206 ? 23.641 39.375 23.25 1 93.19 206 ALA B C 1
ATOM 10863 O O . ALA B 1 206 ? 24.312 39.312 22.203 1 93.19 206 ALA B O 1
ATOM 10864 N N . VAL B 1 207 ? 22.422 39.906 23.234 1 95.06 207 VAL B N 1
ATOM 10865 C CA . VAL B 1 207 ? 21.75 40.156 21.969 1 95.06 207 VAL B CA 1
ATOM 10866 C C . VAL B 1 207 ? 21.875 41.625 21.594 1 95.06 207 VAL B C 1
ATOM 10868 O O . VAL B 1 207 ? 21.156 42.125 20.719 1 95.06 207 VAL B O 1
ATOM 10871 N N . ARG B 1 208 ? 22.734 42.281 22.125 1 92 208 ARG B N 1
ATOM 10872 C CA . ARG B 1 208 ? 22.938 43.688 21.797 1 92 208 ARG B CA 1
ATOM 10873 C C . ARG B 1 208 ? 23.375 43.844 20.344 1 92 208 ARG B C 1
ATOM 10875 O O . ARG B 1 208 ? 24.266 43.125 19.875 1 92 208 ARG B O 1
ATOM 10882 N N . TYR B 1 209 ? 22.766 44.781 19.672 1 93.69 209 TYR B N 1
ATOM 10883 C CA . TYR B 1 209 ? 22.953 44.969 18.234 1 93.69 209 TYR B CA 1
ATOM 10884 C C . TYR B 1 209 ? 24.375 45.438 17.938 1 93.69 209 TYR B C 1
ATOM 10886 O O . TYR B 1 209 ? 24.969 45 16.938 1 93.69 209 TYR B O 1
ATOM 10894 N N . ASP B 1 210 ? 24.938 46.281 18.75 1 88.94 210 ASP B N 1
ATOM 10895 C CA . ASP B 1 210 ? 26.234 46.906 18.484 1 88.94 210 ASP B CA 1
ATOM 10896 C C . ASP B 1 210 ? 27.359 45.875 18.547 1 88.94 210 ASP B C 1
ATOM 10898 O O . ASP B 1 210 ? 28.469 46.125 18.062 1 88.94 210 ASP B O 1
ATOM 10902 N N . GLN B 1 211 ? 27.062 44.656 19.109 1 88.69 211 GLN B N 1
ATOM 10903 C CA . GLN B 1 211 ? 28.078 43.625 19.266 1 88.69 211 GLN B CA 1
ATOM 10904 C C . GLN B 1 211 ? 27.75 42.375 18.422 1 88.69 211 GLN B C 1
ATOM 10906 O O . GLN B 1 211 ? 28.344 41.312 18.625 1 88.69 211 GLN B O 1
ATOM 10911 N N . CYS B 1 212 ? 26.812 42.469 17.516 1 89.94 212 CYS B N 1
ATOM 10912 C CA . CYS B 1 212 ? 26.312 41.281 16.812 1 89.94 212 CYS B CA 1
ATOM 10913 C C . CYS B 1 212 ? 27.281 40.875 15.711 1 89.94 212 CYS B C 1
ATOM 10915 O O . CYS B 1 212 ? 26.922 40.844 14.531 1 89.94 212 CYS B O 1
ATOM 10917 N N . ASP B 1 213 ? 28.5 40.438 16.016 1 87.81 213 ASP B N 1
ATOM 10918 C CA . ASP B 1 213 ? 29.453 39.875 15.062 1 87.81 213 ASP B CA 1
ATOM 10919 C C . ASP B 1 213 ? 29.281 38.375 14.93 1 87.81 213 ASP B C 1
ATOM 10921 O O . ASP B 1 213 ? 28.328 37.812 15.461 1 87.81 213 ASP B O 1
ATOM 10925 N N . GLU B 1 214 ? 30.156 37.812 14.172 1 89.62 214 GLU B N 1
ATOM 10926 C CA . GLU B 1 214 ? 30.031 36.375 13.898 1 89.62 214 GLU B CA 1
ATOM 10927 C C . GLU B 1 214 ? 30.203 35.562 15.172 1 89.62 214 GLU B C 1
ATOM 10929 O O . GLU B 1 214 ? 29.562 34.531 15.344 1 89.62 214 GLU B O 1
ATOM 10934 N N . ASN B 1 215 ? 31.062 35.969 15.984 1 87.88 215 ASN B N 1
ATOM 10935 C CA . ASN B 1 215 ? 31.281 35.25 17.25 1 87.88 215 ASN B CA 1
ATOM 10936 C C . ASN B 1 215 ? 30.047 35.344 18.156 1 87.88 215 ASN B C 1
ATOM 10938 O O . ASN B 1 215 ? 29.75 34.406 18.891 1 87.88 215 ASN B O 1
ATOM 10942 N N . ARG B 1 216 ? 29.453 36.469 18.078 1 90.44 216 ARG B N 1
ATOM 10943 C CA . ARG B 1 216 ? 28.25 36.656 18.875 1 90.44 216 ARG B CA 1
ATOM 10944 C C . ARG B 1 216 ? 27.109 35.75 18.375 1 90.44 216 ARG B C 1
ATOM 10946 O O . ARG B 1 216 ? 26.312 35.25 19.172 1 90.44 216 ARG B O 1
ATOM 10953 N N . VAL B 1 217 ? 27.031 35.625 17.109 1 94.25 217 VAL B N 1
ATOM 10954 C CA . VAL B 1 217 ? 26.016 34.75 16.547 1 94.25 217 VAL B CA 1
ATOM 10955 C C . VAL B 1 217 ? 26.234 33.312 17.062 1 94.25 217 VAL B C 1
ATOM 10957 O O . VAL B 1 217 ? 25.281 32.656 17.438 1 94.25 217 VAL B O 1
ATOM 10960 N N . GLU B 1 218 ? 27.422 32.906 17.094 1 93.38 218 GLU B N 1
ATOM 10961 C CA . GLU B 1 218 ? 27.75 31.578 17.594 1 93.38 218 GLU B CA 1
ATOM 10962 C C . GLU B 1 218 ? 27.406 31.469 19.078 1 93.38 218 GLU B C 1
ATOM 10964 O O . GLU B 1 218 ? 27 30.391 19.547 1 93.38 218 GLU B O 1
ATOM 10969 N N . LEU B 1 219 ? 27.719 32.469 19.75 1 92.69 219 LEU B N 1
ATOM 10970 C CA . LEU B 1 219 ? 27.391 32.469 21.172 1 92.69 219 LEU B CA 1
ATOM 10971 C C . LEU B 1 219 ? 25.891 32.312 21.375 1 92.69 219 LEU B C 1
ATOM 10973 O O . LEU B 1 219 ? 25.469 31.625 22.312 1 92.69 219 LEU B O 1
ATOM 10977 N N . ILE B 1 220 ? 25.078 33.031 20.625 1 95.5 220 ILE B N 1
ATOM 10978 C CA . ILE B 1 220 ? 23.625 32.938 20.719 1 95.5 220 ILE B CA 1
ATOM 10979 C C . ILE B 1 220 ? 23.188 31.5 20.422 1 95.5 220 ILE B C 1
ATOM 10981 O O . ILE B 1 220 ? 22.297 30.969 21.094 1 95.5 220 ILE B O 1
ATOM 10985 N N . ASP B 1 221 ? 23.828 30.938 19.484 1 95.06 221 ASP B N 1
ATOM 10986 C CA . ASP B 1 221 ? 23.547 29.531 19.188 1 95.06 221 ASP B CA 1
ATOM 10987 C C . ASP B 1 221 ? 23.781 28.641 20.391 1 95.06 221 ASP B C 1
ATOM 10989 O O . ASP B 1 221 ? 23.016 27.734 20.672 1 95.06 221 ASP B O 1
ATOM 10993 N N . LEU B 1 222 ? 24.875 28.859 20.969 1 93.88 222 LEU B N 1
ATOM 10994 C CA . LEU B 1 222 ? 25.219 28.078 22.156 1 93.88 222 LEU B CA 1
ATOM 10995 C C . LEU B 1 222 ? 24.156 28.266 23.25 1 93.88 222 LEU B C 1
ATOM 10997 O O . LEU B 1 222 ? 23.75 27.297 23.891 1 93.88 222 LEU B O 1
ATOM 11001 N N . LEU B 1 223 ? 23.781 29.469 23.469 1 95.38 223 LEU B N 1
ATOM 11002 C CA . LEU B 1 223 ? 22.766 29.766 24.484 1 95.38 223 LEU B CA 1
ATOM 11003 C C . LEU B 1 223 ? 21.438 29.094 24.141 1 95.38 223 LEU B C 1
ATOM 11005 O O . LEU B 1 223 ? 20.766 28.562 25.016 1 95.38 223 LEU B O 1
ATOM 11009 N N . LEU B 1 224 ? 21.047 29.094 22.906 1 95.62 224 LEU B N 1
ATOM 11010 C CA . LEU B 1 224 ? 19.812 28.453 22.469 1 95.62 224 LEU B CA 1
ATOM 11011 C C . LEU B 1 224 ? 19.906 26.938 22.625 1 95.62 224 LEU B C 1
ATOM 11013 O O . LEU B 1 224 ? 18.922 26.297 22.984 1 95.62 224 LEU B O 1
ATOM 11017 N N . ASN B 1 225 ? 21.047 26.438 22.344 1 93.19 225 ASN B N 1
ATOM 11018 C CA . ASN B 1 225 ? 21.234 25 22.547 1 93.19 225 ASN B CA 1
ATOM 11019 C C . ASN B 1 225 ? 21.094 24.609 24 1 93.19 225 ASN B C 1
ATOM 11021 O O . ASN B 1 225 ? 20.562 23.547 24.312 1 93.19 225 ASN B O 1
ATOM 11025 N N . LYS B 1 226 ? 21.625 25.375 24.828 1 92.25 226 LYS B N 1
ATOM 11026 C CA . LYS B 1 226 ? 21.469 25.109 26.266 1 92.25 226 LYS B CA 1
ATOM 11027 C C . LYS B 1 226 ? 20.016 25.172 26.688 1 92.25 226 LYS B C 1
ATOM 11029 O O . LYS B 1 226 ? 19.578 24.406 27.547 1 92.25 226 LYS B O 1
ATOM 11034 N N . ASP B 1 227 ? 19.297 26.125 26.172 1 93.19 227 ASP B N 1
ATOM 11035 C CA . ASP B 1 227 ? 17.859 26.203 26.438 1 93.19 227 ASP B CA 1
ATOM 11036 C C . ASP B 1 227 ? 17.156 24.938 25.953 1 93.19 227 ASP B C 1
ATOM 11038 O O . ASP B 1 227 ? 16.266 24.422 26.641 1 93.19 227 ASP B O 1
ATOM 11042 N N . MET B 1 228 ? 17.516 24.531 24.797 1 90.75 228 MET B N 1
ATOM 11043 C CA . MET B 1 228 ? 16.922 23.328 24.219 1 90.75 228 MET B CA 1
ATOM 11044 C C . MET B 1 228 ? 17.156 22.109 25.109 1 90.75 228 MET B C 1
ATOM 11046 O O . MET B 1 228 ? 16.266 21.281 25.297 1 90.75 228 MET B O 1
ATOM 11050 N N . GLU B 1 229 ? 18.328 21.969 25.625 1 86.5 229 GLU B N 1
ATOM 11051 C CA . GLU B 1 229 ? 18.672 20.844 26.484 1 86.5 229 GLU B CA 1
ATOM 11052 C C . GLU B 1 229 ? 17.812 20.859 27.766 1 86.5 229 GLU B C 1
ATOM 11054 O O . GLU B 1 229 ? 17.391 19.797 28.234 1 86.5 229 GLU B O 1
ATOM 11059 N N . ILE B 1 230 ? 17.625 21.969 28.172 1 86.31 230 ILE B N 1
ATOM 11060 C CA . ILE B 1 230 ? 16.828 22.094 29.391 1 86.31 230 ILE B CA 1
ATOM 11061 C C . ILE B 1 230 ? 15.367 21.719 29.109 1 86.31 230 ILE B C 1
ATOM 11063 O O . ILE B 1 230 ? 14.727 21.047 29.906 1 86.31 230 ILE B O 1
ATOM 11067 N N . THR B 1 231 ? 14.836 22.141 28.031 1 83.94 231 THR B N 1
ATOM 11068 C CA . THR B 1 231 ? 13.445 21.875 27.656 1 83.94 231 THR B CA 1
ATOM 11069 C C . THR B 1 231 ? 13.234 20.406 27.359 1 83.94 231 THR B C 1
ATOM 11071 O O . THR B 1 231 ? 12.164 19.859 27.625 1 83.94 231 THR B O 1
ATOM 11074 N N . LYS B 1 232 ? 14.203 19.688 26.766 1 76.5 232 LYS B N 1
ATOM 11075 C CA . LYS B 1 232 ? 14.102 18.281 26.406 1 76.5 232 LYS B CA 1
ATOM 11076 C C . LYS B 1 232 ? 14.125 17.391 27.656 1 76.5 232 LYS B C 1
ATOM 11078 O O . LYS B 1 232 ? 13.57 16.281 27.641 1 76.5 232 LYS B O 1
ATOM 11083 N N . ARG B 1 233 ? 14.859 17.578 28.656 1 66.5 233 ARG B N 1
ATOM 11084 C CA . ARG B 1 233 ? 14.977 16.766 29.859 1 66.5 233 ARG B CA 1
ATOM 11085 C C . ARG B 1 233 ? 13.633 16.641 30.578 1 66.5 233 ARG B C 1
ATOM 11087 O O . ARG B 1 233 ? 13.391 15.672 31.297 1 66.5 233 ARG B O 1
ATOM 11094 N N . ILE B 1 234 ? 12.789 17.5 30.406 1 58.19 234 ILE B N 1
ATOM 11095 C CA . ILE B 1 234 ? 11.609 17.516 31.266 1 58.19 234 ILE B CA 1
ATOM 11096 C C . ILE B 1 234 ? 10.5 16.672 30.641 1 58.19 234 ILE B C 1
ATOM 11098 O O . ILE B 1 234 ? 9.547 16.297 31.328 1 58.19 234 ILE B O 1
ATOM 11102 N N . GLY B 1 235 ? 10.688 15.711 29.656 1 52.94 235 GLY B N 1
ATOM 11103 C CA . GLY B 1 235 ? 9.648 14.758 29.281 1 52.94 235 GLY B CA 1
ATOM 11104 C C . GLY B 1 235 ? 9.906 14.086 27.953 1 52.94 235 GLY B C 1
ATOM 11105 O O . GLY B 1 235 ? 10.695 14.586 27.141 1 52.94 235 GLY B O 1
ATOM 11106 N N . PRO B 1 236 ? 9.445 12.789 27.891 1 48.16 236 PRO B N 1
ATOM 11107 C CA . PRO B 1 236 ? 9.656 12.016 26.656 1 48.16 236 PRO B CA 1
ATOM 11108 C C . PRO B 1 236 ? 9.047 12.68 25.438 1 48.16 236 PRO B C 1
ATOM 11110 O O . PRO B 1 236 ? 8.094 13.461 25.547 1 48.16 236 PRO B O 1
ATOM 11113 N N . PRO B 1 237 ? 9.688 12.508 24.312 1 44.94 237 PRO B N 1
ATOM 11114 C CA . PRO B 1 237 ? 9.117 12.992 23.062 1 44.94 237 PRO B CA 1
ATOM 11115 C C . PRO B 1 237 ? 7.699 12.492 22.812 1 44.94 237 PRO B C 1
ATOM 11117 O O . PRO B 1 237 ? 7.402 11.32 23.078 1 44.94 237 PRO B O 1
ATOM 11120 N N . GLY B 1 238 ? 6.504 13.328 22.672 1 43.97 238 GLY B N 1
ATOM 11121 C CA . GLY B 1 238 ? 5.152 12.922 22.328 1 43.97 238 GLY B CA 1
ATOM 11122 C C . GLY B 1 238 ? 4.098 13.516 23.25 1 43.97 238 GLY B C 1
ATOM 11123 O O . GLY B 1 238 ? 2.906 13.484 22.938 1 43.97 238 GLY B O 1
ATOM 11124 N N . LEU B 1 239 ? 4.336 13.547 24.609 1 44.19 239 LEU B N 1
ATOM 11125 C CA . LEU B 1 239 ? 3.293 13.977 25.547 1 44.19 239 LEU B CA 1
ATOM 11126 C C . LEU B 1 239 ? 3.344 15.484 25.766 1 44.19 239 LEU B C 1
ATOM 11128 O O . LEU B 1 239 ? 4.387 16.109 25.562 1 44.19 239 LEU B O 1
ATOM 11132 N N . THR B 1 240 ? 2.119 16.172 26.031 1 45.53 240 THR B N 1
ATOM 11133 C CA . THR B 1 240 ? 1.944 17.594 26.328 1 45.53 240 THR B CA 1
ATOM 11134 C C . THR B 1 240 ? 2.914 18.047 27.406 1 45.53 240 THR B C 1
ATOM 11136 O O . THR B 1 240 ? 2.896 17.516 28.531 1 45.53 240 THR B O 1
ATOM 11139 N N . ARG B 1 241 ? 4.023 18.484 27.188 1 50.91 241 ARG B N 1
ATOM 11140 C CA . ARG B 1 241 ? 5.059 18.938 28.109 1 50.91 241 ARG B CA 1
ATOM 11141 C C . ARG B 1 241 ? 4.633 20.203 28.828 1 50.91 241 ARG B C 1
ATOM 11143 O O . ARG B 1 241 ? 4.199 21.172 28.188 1 50.91 241 ARG B O 1
ATOM 11150 N N . PRO B 1 242 ? 4.406 20.141 30.125 1 54.78 242 PRO B N 1
ATOM 11151 C CA . PRO B 1 242 ? 4.172 21.438 30.781 1 54.78 242 PRO B CA 1
ATOM 11152 C C . PRO B 1 242 ? 5.289 22.438 30.516 1 54.78 242 PRO B C 1
ATOM 11154 O O . PRO B 1 242 ? 6.445 22.062 30.359 1 54.78 242 PRO B O 1
ATOM 11157 N N . HIS B 1 243 ? 4.984 23.609 30.188 1 61.38 243 HIS B N 1
ATOM 11158 C CA . HIS B 1 243 ? 5.98 24.641 29.922 1 61.38 243 HIS B CA 1
ATOM 11159 C C . HIS B 1 243 ? 6.863 24.891 31.141 1 61.38 243 HIS B C 1
ATOM 11161 O O . HIS B 1 243 ? 6.355 25.062 32.25 1 61.38 243 HIS B O 1
ATOM 11167 N N . VAL B 1 244 ? 8.117 24.594 31.047 1 69.94 244 VAL B N 1
ATOM 11168 C CA . VAL B 1 244 ? 9.117 24.938 32.062 1 69.94 244 VAL B CA 1
ATOM 11169 C C . VAL B 1 244 ? 9.766 26.281 31.688 1 69.94 244 VAL B C 1
ATOM 11171 O O . VAL B 1 244 ? 10.25 26.453 30.562 1 69.94 244 VAL B O 1
ATOM 11174 N N . ALA B 1 245 ? 9.57 27.281 32.594 1 83.44 245 ALA B N 1
ATOM 11175 C CA . ALA B 1 245 ? 10.188 28.594 32.375 1 83.44 245 ALA B CA 1
ATOM 11176 C C . ALA B 1 245 ? 11.711 28.484 32.438 1 83.44 245 ALA B C 1
ATOM 11178 O O . ALA B 1 245 ? 12.266 27.859 33.344 1 83.44 245 ALA B O 1
ATOM 11179 N N . THR B 1 246 ? 12.359 28.922 31.422 1 91.19 246 THR B N 1
ATOM 11180 C CA . THR B 1 246 ? 13.812 28.938 31.344 1 91.19 246 THR B CA 1
ATOM 11181 C C . THR B 1 246 ? 14.336 30.359 31.359 1 91.19 246 THR B C 1
ATOM 11183 O O . THR B 1 246 ? 13.562 31.312 31.516 1 91.19 246 THR B O 1
ATOM 11186 N N . PHE B 1 247 ? 15.75 30.453 31.219 1 92.56 247 PHE B N 1
ATOM 11187 C CA . PHE B 1 247 ? 16.391 31.766 31.219 1 92.56 247 PHE B CA 1
ATOM 11188 C C . PHE B 1 247 ? 15.984 32.562 29.984 1 92.56 247 PHE B C 1
ATOM 11190 O O . PHE B 1 247 ? 16.109 33.781 29.953 1 92.56 247 PHE B O 1
ATOM 11197 N N . LEU B 1 248 ? 15.477 31.844 29 1 93.88 248 LEU B N 1
ATOM 11198 C CA . LEU B 1 248 ? 15.039 32.5 27.781 1 93.88 248 LEU B CA 1
ATOM 11199 C C . LEU B 1 248 ? 13.672 33.156 27.984 1 93.88 248 LEU B C 1
ATOM 11201 O O . LEU B 1 248 ? 13.297 34.062 27.234 1 93.88 248 LEU B O 1
ATOM 11205 N N . ASP B 1 249 ? 12.914 32.781 28.984 1 93.62 249 ASP B N 1
ATOM 11206 C CA . ASP B 1 249 ? 11.555 33.25 29.234 1 93.62 249 ASP B CA 1
ATOM 11207 C C . ASP B 1 249 ? 11.562 34.531 30.062 1 93.62 249 ASP B C 1
ATOM 11209 O O . ASP B 1 249 ? 10.516 35.156 30.266 1 93.62 249 ASP B O 1
ATOM 11213 N N . LEU B 1 250 ? 12.734 34.938 30.484 1 92.12 250 LEU B N 1
ATOM 11214 C CA . LEU B 1 250 ? 12.844 36.125 31.297 1 92.12 250 LEU B CA 1
ATOM 11215 C C . LEU B 1 250 ? 12.57 37.375 30.469 1 92.12 250 LEU B C 1
ATOM 11217 O O . LEU B 1 250 ? 12.898 37.438 29.281 1 92.12 250 LEU B O 1
ATOM 11221 N N . LYS B 1 251 ? 11.883 38.375 31.109 1 91.12 251 LYS B N 1
ATOM 11222 C CA . LYS B 1 251 ? 11.57 39.625 30.453 1 91.12 251 LYS B CA 1
ATOM 11223 C C . LYS B 1 251 ? 12.281 40.812 31.141 1 91.12 251 LYS B C 1
ATOM 11225 O O . LYS B 1 251 ? 12.531 40.75 32.344 1 91.12 251 LYS B O 1
ATOM 11230 N N . TYR B 1 252 ? 12.703 41.688 30.297 1 90.19 252 TYR B N 1
ATOM 11231 C CA . TYR B 1 252 ? 13.312 42.938 30.797 1 90.19 252 TYR B CA 1
ATOM 11232 C C . TYR B 1 252 ? 12.281 44.062 30.891 1 90.19 252 TYR B C 1
ATOM 11234 O O . TYR B 1 252 ? 11.648 44.406 29.891 1 90.19 252 TYR B O 1
ATOM 11242 N N . VAL B 1 253 ? 12.039 44.594 32.156 1 87.81 253 VAL B N 1
ATOM 11243 C CA . VAL B 1 253 ? 11.031 45.625 32.375 1 87.81 253 VAL B CA 1
ATOM 11244 C C . VAL B 1 253 ? 11.711 46.969 32.625 1 87.81 253 VAL B C 1
ATOM 11246 O O . VAL B 1 253 ? 12.625 47.062 33.438 1 87.81 253 VAL B O 1
ATOM 11249 N N . THR B 1 254 ? 11.43 47.938 31.75 1 84.19 254 THR B N 1
ATOM 11250 C CA . THR B 1 254 ? 11.977 49.25 31.938 1 84.19 254 THR B CA 1
ATOM 11251 C C . THR B 1 254 ? 10.859 50.312 31.984 1 84.19 254 THR B C 1
ATOM 11253 O O . THR B 1 254 ? 9.773 50.062 31.453 1 84.19 254 THR B O 1
ATOM 11256 N N . SER B 1 255 ? 10.945 51.375 32.844 1 80.06 255 SER B N 1
ATOM 11257 C CA . SER B 1 255 ? 9.969 52.438 32.969 1 80.06 255 SER B CA 1
ATOM 11258 C C . SER B 1 255 ? 10.492 53.75 32.312 1 80.06 255 SER B C 1
ATOM 11260 O O . SER B 1 255 ? 11.641 54.125 32.531 1 80.06 255 SER B O 1
ATOM 11262 N N . LYS B 1 256 ? 9.891 54.156 31.266 1 72.62 256 LYS B N 1
ATOM 11263 C CA . LYS B 1 256 ? 10.242 55.438 30.672 1 72.62 256 LYS B CA 1
ATOM 11264 C C . LYS B 1 256 ? 9.211 56.531 31 1 72.62 256 LYS B C 1
ATOM 11266 O O . LYS B 1 256 ? 8.008 56.25 31.016 1 72.62 256 LYS B O 1
ATOM 11271 N N . GLU B 1 257 ? 9.633 57.531 31.516 1 66.31 257 GLU B N 1
ATOM 11272 C CA . GLU B 1 257 ? 8.75 58.656 31.828 1 66.31 257 GLU B CA 1
ATOM 11273 C C . GLU B 1 257 ? 8.336 59.406 30.562 1 66.31 257 GLU B C 1
ATOM 11275 O O . GLU B 1 257 ? 9.188 59.906 29.812 1 66.31 257 GLU B O 1
ATOM 11280 N N . VAL B 1 258 ? 7.258 59.094 29.984 1 61.62 258 VAL B N 1
ATOM 11281 C CA . VAL B 1 258 ? 6.707 59.906 28.891 1 61.62 258 VAL B CA 1
ATOM 11282 C C . VAL B 1 258 ? 5.625 60.844 29.422 1 61.62 258 VAL B C 1
ATOM 11284 O O . VAL B 1 258 ? 4.594 60.375 29.922 1 61.62 258 VAL B O 1
ATOM 11287 N N . GLN B 1 259 ? 5.738 62.156 29.156 1 57.38 259 GLN B N 1
ATOM 11288 C CA . GLN B 1 259 ? 4.84 63.25 29.531 1 57.38 259 GLN B CA 1
ATOM 11289 C C . GLN B 1 259 ? 4.344 63.094 30.953 1 57.38 259 GLN B C 1
ATOM 11291 O O . GLN B 1 259 ? 3.143 63.188 31.219 1 57.38 259 GLN B O 1
ATOM 11296 N N . GLY B 1 260 ? 5.203 62.688 31.875 1 57.72 260 GLY B N 1
ATOM 11297 C CA . GLY B 1 260 ? 4.91 62.688 33.281 1 57.72 260 GLY B CA 1
ATOM 11298 C C . GLY B 1 260 ? 4.41 61.344 33.812 1 57.72 260 GLY B C 1
ATOM 11299 O O . GLY B 1 260 ? 4.266 61.156 35 1 57.72 260 GLY B O 1
ATOM 11300 N N . SER B 1 261 ? 3.895 60.469 32.969 1 64 261 SER B N 1
ATOM 11301 C CA . SER B 1 261 ? 3.445 59.156 33.406 1 64 261 SER B CA 1
ATOM 11302 C C . SER B 1 261 ? 4.469 58.062 33.062 1 64 261 SER B C 1
ATOM 11304 O O . SER B 1 261 ? 5.031 58.062 31.969 1 64 261 SER B O 1
ATOM 11306 N N . ALA B 1 262 ? 4.832 57.344 34.062 1 68.75 262 ALA B N 1
ATOM 11307 C CA . ALA B 1 262 ? 5.781 56.25 33.906 1 68.75 262 ALA B CA 1
ATOM 11308 C C . ALA B 1 262 ? 5.141 55.062 33.156 1 68.75 262 ALA B C 1
ATOM 11310 O O . ALA B 1 262 ? 4.156 54.5 33.594 1 68.75 262 ALA B O 1
ATOM 11311 N N . ILE B 1 263 ? 5.484 54.969 31.812 1 74.88 263 ILE B N 1
ATOM 11312 C CA . ILE B 1 263 ? 4.98 53.844 31.047 1 74.88 263 ILE B CA 1
ATOM 11313 C C . ILE B 1 263 ? 5.977 52.688 31.109 1 74.88 263 ILE B C 1
ATOM 11315 O O . ILE B 1 263 ? 7.164 52.875 30.812 1 74.88 263 ILE B O 1
ATOM 11319 N N . GLU B 1 264 ? 5.434 51.562 31.641 1 80.69 264 GLU B N 1
ATOM 11320 C CA . GLU B 1 264 ? 6.258 50.344 31.75 1 80.69 264 GLU B CA 1
ATOM 11321 C C . GLU B 1 264 ? 6.367 49.625 30.406 1 80.69 264 GLU B C 1
ATOM 11323 O O . GLU B 1 264 ? 5.367 49.438 29.719 1 80.69 264 GLU B O 1
ATOM 11328 N N . HIS B 1 265 ? 7.633 49.469 29.938 1 85.75 265 HIS B N 1
ATOM 11329 C CA . HIS B 1 265 ? 7.906 48.656 28.734 1 85.75 265 HIS B CA 1
ATOM 11330 C C . HIS B 1 265 ? 8.531 47.312 29.094 1 85.75 265 HIS B C 1
ATOM 11332 O O . HIS B 1 265 ? 9.43 47.25 29.938 1 85.75 265 HIS B O 1
ATOM 11338 N N . ILE B 1 266 ? 7.969 46.25 28.578 1 89.56 266 ILE B N 1
ATOM 11339 C CA . ILE B 1 266 ? 8.445 44.906 28.828 1 89.56 266 ILE B CA 1
ATOM 11340 C C . ILE B 1 266 ? 9.062 44.344 27.547 1 89.56 266 ILE B C 1
ATOM 11342 O O . ILE B 1 266 ? 8.43 44.344 26.484 1 89.56 266 ILE B O 1
ATOM 11346 N N . TYR B 1 267 ? 10.281 43.812 27.641 1 92.81 267 TYR B N 1
ATOM 11347 C CA . TYR B 1 267 ? 10.977 43.281 26.469 1 92.81 267 TYR B CA 1
ATOM 11348 C C . TYR B 1 267 ? 11.391 41.812 26.672 1 92.81 267 TYR B C 1
ATOM 11350 O O . TYR B 1 267 ? 11.898 41.469 27.734 1 92.81 267 TYR B O 1
ATOM 11358 N N . SER B 1 268 ? 11.086 41 25.703 1 95.31 268 SER B N 1
ATOM 11359 C CA . SER B 1 268 ? 11.703 39.688 25.625 1 95.31 268 SER B CA 1
ATOM 11360 C C . SER B 1 268 ? 13.109 39.75 25.047 1 95.31 268 SER B C 1
ATOM 11362 O O . SER B 1 268 ? 13.562 40.844 24.641 1 95.31 268 SER B O 1
ATOM 11364 N N . VAL B 1 269 ? 13.844 38.562 25.031 1 95.69 269 VAL B N 1
ATOM 11365 C CA . VAL B 1 269 ? 15.18 38.562 24.438 1 95.69 269 VAL B CA 1
ATOM 11366 C C . VAL B 1 269 ? 15.086 38.969 22.969 1 95.69 269 VAL B C 1
ATOM 11368 O O . VAL B 1 269 ? 15.93 39.719 22.469 1 95.69 269 VAL B O 1
ATOM 11371 N N . TYR B 1 270 ? 14.062 38.562 22.297 1 96.88 270 TYR B N 1
ATOM 11372 C CA . TYR B 1 270 ? 13.82 38.875 20.891 1 96.88 270 TYR B CA 1
ATOM 11373 C C . TYR B 1 270 ? 13.57 40.375 20.719 1 96.88 270 TYR B C 1
ATOM 11375 O O . TYR B 1 270 ? 14.203 41.031 19.891 1 96.88 270 TYR B O 1
ATOM 11383 N N . SER B 1 271 ? 12.625 40.969 21.5 1 95.06 271 SER B N 1
ATOM 11384 C CA . SER B 1 271 ? 12.266 42.375 21.375 1 95.06 271 SER B CA 1
ATOM 11385 C C . SER B 1 271 ? 13.391 43.281 21.844 1 95.06 271 SER B C 1
ATOM 11387 O O . SER B 1 271 ? 13.5 44.438 21.391 1 95.06 271 SER B O 1
ATOM 11389 N N . GLU B 1 272 ? 14.195 42.75 22.75 1 94.31 272 GLU B N 1
ATOM 11390 C CA . GLU B 1 272 ? 15.352 43.531 23.188 1 94.31 272 GLU B CA 1
ATOM 11391 C C . GLU B 1 272 ? 16.344 43.688 22.047 1 94.31 272 GLU B C 1
ATOM 11393 O O . GLU B 1 272 ? 16.953 44.75 21.906 1 94.31 272 GLU B O 1
ATOM 11398 N N . HIS B 1 273 ? 16.562 42.656 21.328 1 95.56 273 HIS B N 1
ATOM 11399 C CA . HIS B 1 273 ? 17.438 42.781 20.172 1 95.56 273 HIS B CA 1
ATOM 11400 C C . HIS B 1 273 ? 16.875 43.781 19.172 1 95.56 273 HIS B C 1
ATOM 11402 O O . HIS B 1 273 ? 17.625 44.594 18.609 1 95.56 273 HIS B O 1
ATOM 11408 N N . GLU B 1 274 ? 15.602 43.781 18.969 1 94.62 274 GLU B N 1
ATOM 11409 C CA . GLU B 1 274 ? 14.969 44.719 18.047 1 94.62 274 GLU B CA 1
ATOM 11410 C C . GLU B 1 274 ? 15.109 46.156 18.562 1 94.62 274 GLU B C 1
ATOM 11412 O O . GLU B 1 274 ? 15.375 47.062 17.781 1 94.62 274 GLU B O 1
ATOM 11417 N N . ARG B 1 275 ? 14.867 46.281 19.797 1 92.44 275 ARG B N 1
ATOM 11418 C CA . ARG B 1 275 ? 14.992 47.594 20.406 1 92.44 275 ARG B CA 1
ATOM 11419 C C . ARG B 1 275 ? 16.406 48.125 20.266 1 92.44 275 ARG B C 1
ATOM 11421 O O . ARG B 1 275 ? 16.609 49.312 19.922 1 92.44 275 ARG B O 1
ATOM 11428 N N . SER B 1 276 ? 17.375 47.25 20.609 1 92.69 276 SER B N 1
ATOM 11429 C CA . SER B 1 276 ? 18.781 47.656 20.516 1 92.69 276 SER B CA 1
ATOM 11430 C C . SER B 1 276 ? 19.172 48.031 19.094 1 92.69 276 SER B C 1
ATOM 11432 O O . SER B 1 276 ? 19.984 48.906 18.859 1 92.69 276 SER B O 1
ATOM 11434 N N . ARG B 1 277 ? 18.609 47.344 18.188 1 93.75 277 ARG B N 1
ATOM 11435 C CA . ARG B 1 277 ? 18.844 47.625 16.781 1 93.75 277 ARG B CA 1
ATOM 11436 C C . ARG B 1 277 ? 18.266 49 16.422 1 93.75 277 ARG B C 1
ATOM 11438 O O . ARG B 1 277 ? 18.969 49.812 15.812 1 93.75 277 ARG B O 1
ATOM 11445 N N . SER B 1 278 ? 17.047 49.281 16.797 1 91.88 278 SER B N 1
ATOM 11446 C CA . SER B 1 278 ? 16.406 50.562 16.5 1 91.88 278 SER B CA 1
ATOM 11447 C C . SER B 1 278 ? 17.141 51.719 17.172 1 91.88 278 SER B C 1
ATOM 11449 O O . SER B 1 278 ? 17.297 52.781 16.562 1 91.88 278 SER B O 1
ATOM 11451 N N . ALA B 1 279 ? 17.547 51.469 18.359 1 89.69 279 ALA B N 1
ATOM 11452 C CA . ALA B 1 279 ? 18.281 52.5 19.094 1 89.69 279 ALA B CA 1
ATOM 11453 C C . ALA B 1 279 ? 19.594 52.812 18.406 1 89.69 279 ALA B C 1
ATOM 11455 O O . ALA B 1 279 ? 20 54 18.312 1 89.69 279 ALA B O 1
ATOM 11456 N N . TYR B 1 280 ? 20.25 51.781 17.969 1 90.38 280 TYR B N 1
ATOM 11457 C CA . TYR B 1 280 ? 21.516 51.938 17.281 1 90.38 280 TYR B CA 1
ATOM 11458 C C . TYR B 1 280 ? 21.328 52.688 15.961 1 90.38 280 TYR B C 1
ATOM 11460 O O . TYR B 1 280 ? 22.094 53.594 15.633 1 90.38 280 TYR B O 1
ATOM 11468 N N . LEU B 1 281 ? 20.328 52.312 15.289 1 89.19 281 LEU B N 1
ATOM 11469 C CA . LEU B 1 281 ? 20.078 52.938 13.992 1 89.19 281 LEU B CA 1
ATOM 11470 C C . LEU B 1 281 ? 19.609 54.375 14.148 1 89.19 281 LEU B C 1
ATOM 11472 O O . LEU B 1 281 ? 19.953 55.25 13.336 1 89.19 281 LEU B O 1
ATOM 11476 N N . ASP B 1 282 ? 18.828 54.719 15.18 1 87.56 282 ASP B N 1
ATOM 11477 C CA . ASP B 1 282 ? 18.422 56.062 15.469 1 87.56 282 ASP B CA 1
ATOM 11478 C C . ASP B 1 282 ? 19.625 56.938 15.828 1 87.56 282 ASP B C 1
ATOM 11480 O O . ASP B 1 282 ? 19.703 58.094 15.398 1 87.56 282 ASP B O 1
ATOM 11484 N N . ALA B 1 283 ? 20.469 56.375 16.594 1 83.94 283 ALA B N 1
ATOM 11485 C CA . ALA B 1 283 ? 21.688 57.125 16.969 1 83.94 283 ALA B CA 1
ATOM 11486 C C . ALA B 1 283 ? 22.578 57.344 15.758 1 83.94 283 ALA B C 1
ATOM 11488 O O . ALA B 1 283 ? 23.203 58.406 15.633 1 83.94 283 ALA B O 1
ATOM 11489 N N . TRP B 1 284 ? 22.609 56.406 14.922 1 81.5 284 TRP B N 1
ATOM 11490 C CA . TRP B 1 284 ? 23.406 56.531 13.703 1 81.5 284 TRP B CA 1
ATOM 11491 C C . TRP B 1 284 ? 22.844 57.594 12.781 1 81.5 284 TRP B C 1
ATOM 11493 O O . TRP B 1 284 ? 23.594 58.375 12.195 1 81.5 284 TRP B O 1
ATOM 11503 N N . LYS B 1 285 ? 21.547 57.625 12.742 1 81.56 285 LYS B N 1
ATOM 11504 C CA . LYS B 1 285 ? 20.906 58.656 11.914 1 81.56 285 LYS B CA 1
ATOM 11505 C C . LYS B 1 285 ? 21.141 60.062 12.492 1 81.56 285 LYS B C 1
ATOM 11507 O O . LYS B 1 285 ? 21.422 61 11.75 1 81.56 285 LYS B O 1
ATOM 11512 N N . LYS B 1 286 ? 21.109 60.188 13.711 1 82.44 286 LYS B N 1
ATOM 11513 C CA . LYS B 1 286 ? 21.328 61.469 14.359 1 82.44 286 LYS B CA 1
ATOM 11514 C C . LYS B 1 286 ? 22.781 61.938 14.18 1 82.44 286 LYS B C 1
ATOM 11516 O O . LYS B 1 286 ? 23.031 63.125 13.961 1 82.44 286 LYS B O 1
ATOM 11521 N N . SER B 1 287 ? 23.641 61.031 14.258 1 76.62 287 SER B N 1
ATOM 11522 C CA . SER B 1 287 ? 25.047 61.375 14.094 1 76.62 287 SER B CA 1
ATOM 11523 C C . SER B 1 287 ? 25.359 61.75 12.648 1 76.62 287 SER B C 1
ATOM 11525 O O . SER B 1 287 ? 26.156 62.625 12.398 1 76.62 287 SER B O 1
ATOM 11527 N N . THR B 1 288 ? 24.688 61.062 11.758 1 69.56 288 THR B N 1
ATOM 11528 C CA . THR B 1 288 ? 24.906 61.375 10.352 1 69.56 288 THR B CA 1
ATOM 11529 C C . THR B 1 288 ? 24.266 62.719 9.984 1 69.56 288 THR B C 1
ATOM 11531 O O . THR B 1 288 ? 24.812 63.469 9.18 1 69.56 288 THR B O 1
ATOM 11534 N N . GLU B 1 289 ? 23.156 62.969 10.594 1 69.69 289 GLU B N 1
ATOM 11535 C CA . GLU B 1 289 ? 22.5 64.25 10.367 1 69.69 289 GLU B CA 1
ATOM 11536 C C . GLU B 1 289 ? 23.297 65.375 11.008 1 69.69 289 GLU B C 1
ATOM 11538 O O . GLU B 1 289 ? 23.406 66.5 10.43 1 69.69 289 GLU B O 1
ATOM 11543 N N . ALA B 1 290 ? 23.938 65.25 12.07 1 66.19 290 ALA B N 1
ATOM 11544 C CA . ALA B 1 290 ? 24.766 66.25 12.703 1 66.19 290 ALA B CA 1
ATOM 11545 C C . ALA B 1 290 ? 26.031 66.5 11.898 1 66.19 290 ALA B C 1
ATOM 11547 O O . ALA B 1 290 ? 26.484 67.688 11.781 1 66.19 290 ALA B O 1
ATOM 11548 N N . LYS B 1 291 ? 26.422 65.375 11.391 1 57 291 LYS B N 1
ATOM 11549 C CA . LYS B 1 291 ? 27.609 65.562 10.562 1 57 291 LYS B CA 1
ATOM 11550 C C . LYS B 1 291 ? 27.266 66.312 9.266 1 57 291 LYS B C 1
ATOM 11552 O O . LYS B 1 291 ? 28.047 67.125 8.781 1 57 291 LYS B O 1
ATOM 11557 N N . THR B 1 292 ? 26.156 66.062 8.836 1 57.53 292 THR B N 1
ATOM 11558 C CA . THR B 1 292 ? 25.75 66.75 7.617 1 57.53 292 THR B CA 1
ATOM 11559 C C . THR B 1 292 ? 25.422 68.188 7.914 1 57.53 292 THR B C 1
ATOM 11561 O O . THR B 1 292 ? 25.672 69.062 7.086 1 57.53 292 THR B O 1
ATOM 11564 N N . ARG B 1 293 ? 25.094 68.625 9.078 1 57 293 ARG B N 1
ATOM 11565 C CA . ARG B 1 293 ? 24.859 70.062 9.422 1 57 293 ARG B CA 1
ATOM 11566 C C . ARG B 1 293 ? 26.172 70.75 9.656 1 57 293 ARG B C 1
ATOM 11568 O O . ARG B 1 293 ? 26.328 71.938 9.266 1 57 293 ARG B O 1
ATOM 11575 N N . THR B 1 294 ? 27.094 70.062 10.328 1 52.94 294 THR B N 1
ATOM 11576 C CA . THR B 1 294 ? 28.359 70.75 10.578 1 52.94 294 THR B CA 1
ATOM 11577 C C . THR B 1 294 ? 29.141 70.938 9.281 1 52.94 294 THR B C 1
ATOM 11579 O O . THR B 1 294 ? 29.859 71.938 9.102 1 52.94 294 THR B O 1
ATOM 11582 N N . SER B 1 295 ? 29.078 69.938 8.477 1 47.38 295 SER B N 1
ATOM 11583 C CA . SER B 1 295 ? 29.781 70.125 7.215 1 47.38 295 SER B CA 1
ATOM 11584 C C . SER B 1 295 ? 29.109 71.188 6.367 1 47.38 295 SER B C 1
ATOM 11586 O O . SER B 1 295 ? 29.766 71.875 5.551 1 47.38 295 SER B O 1
ATOM 11588 N N . LYS B 1 296 ? 27.844 71.438 6.562 1 46.81 296 LYS B N 1
ATOM 11589 C CA . LYS B 1 296 ? 27.219 72.5 5.82 1 46.81 296 LYS B CA 1
ATOM 11590 C C . LYS B 1 296 ? 27.547 73.875 6.438 1 46.81 296 LYS B C 1
ATOM 11592 O O . LYS B 1 296 ? 27.594 74.875 5.734 1 46.81 296 LYS B O 1
ATOM 11597 N N . ASN B 1 297 ? 27.891 74 7.746 1 43.44 297 ASN B N 1
ATOM 11598 C CA . ASN B 1 297 ? 28.234 75.312 8.266 1 43.44 297 ASN B CA 1
ATOM 11599 C C . ASN B 1 297 ? 29.656 75.688 7.863 1 43.44 297 ASN B C 1
ATOM 11601 O O . ASN B 1 297 ? 29.969 76.875 7.82 1 43.44 297 ASN B O 1
ATOM 11605 N N . GLU B 1 298 ? 30.609 74.812 7.98 1 40.31 298 GLU B N 1
ATOM 11606 C CA . GLU B 1 298 ? 31.953 75.25 7.586 1 40.31 298 GLU B CA 1
ATOM 11607 C C . GLU B 1 298 ? 31.984 75.688 6.109 1 40.31 298 GLU B C 1
ATOM 11609 O O . GLU B 1 298 ? 32.812 76.5 5.699 1 40.31 298 GLU B O 1
ATOM 11614 N N . LEU B 1 299 ? 31.203 74.875 5.371 1 33.62 299 LEU B N 1
ATOM 11615 C CA . LEU B 1 299 ? 31.234 75.188 3.947 1 33.62 299 LEU B CA 1
ATOM 11616 C C . LEU B 1 299 ? 30.531 76.5 3.672 1 33.62 299 LEU B C 1
ATOM 11618 O O . LEU B 1 299 ? 30.5 77 2.531 1 33.62 299 LEU B O 1
ATOM 11622 N N . SER B 1 300 ? 29.828 77.062 4.734 1 32.12 300 SER B N 1
ATOM 11623 C CA . SER B 1 300 ? 29.141 78.312 4.34 1 32.12 300 SER B CA 1
ATOM 11624 C C . SER B 1 300 ? 30.141 79.438 4.145 1 32.12 300 SER B C 1
ATOM 11626 O O . SER B 1 300 ? 29.781 80.5 3.605 1 32.12 300 SER B O 1
ATOM 11628 N N . ASN B 1 301 ? 31.234 79.5 4.977 1 27.58 301 ASN B N 1
ATOM 11629 C CA . ASN B 1 301 ? 31.984 80.75 4.84 1 27.58 301 ASN B CA 1
ATOM 11630 C C . ASN B 1 301 ? 32.594 80.875 3.447 1 27.58 301 ASN B C 1
ATOM 11632 O O . ASN B 1 301 ? 33.094 81.938 3.082 1 27.58 301 ASN B O 1
ATOM 11636 N N . LYS B 1 302 ? 33.375 79.625 3.186 1 27.72 302 LYS B N 1
ATOM 11637 C CA . LYS B 1 302 ? 34.25 80 2.076 1 27.72 302 LYS B CA 1
ATOM 11638 C C . LYS B 1 302 ? 33.438 80.5 0.879 1 27.72 302 LYS B C 1
ATOM 11640 O O . LYS B 1 302 ? 34 81.125 -0.045 1 27.72 302 LYS B O 1
ATOM 11645 N N . THR B 1 303 ? 32.281 79.875 0.714 1 23.38 303 THR B N 1
ATOM 11646 C CA . THR B 1 303 ? 31.797 79.812 -0.664 1 23.38 303 THR B CA 1
ATOM 11647 C C . THR B 1 303 ? 31.156 81.188 -1.012 1 23.38 303 THR B C 1
ATOM 11649 O O . THR B 1 303 ? 29.953 81.375 -0.767 1 23.38 303 THR B O 1
ATOM 11652 N N . ARG B 1 304 ? 31.688 82.312 -0.326 1 23.45 304 ARG B N 1
ATOM 11653 C CA . ARG B 1 304 ? 31.016 83.5 -0.812 1 23.45 304 ARG B CA 1
ATOM 11654 C C . ARG B 1 304 ? 30.984 83.562 -2.336 1 23.45 304 ARG B C 1
ATOM 11656 O O . ARG B 1 304 ? 30.047 84.062 -2.938 1 23.45 304 ARG B O 1
ATOM 11663 N N . GLU B 1 305 ? 32.25 83.5 -2.877 1 21.5 305 GLU B N 1
ATOM 11664 C CA . GLU B 1 305 ? 32.562 84.312 -4.027 1 21.5 305 GLU B CA 1
ATOM 11665 C C . GLU B 1 305 ? 31.75 83.875 -5.254 1 21.5 305 GLU B C 1
ATOM 11667 O O . GLU B 1 305 ? 31.688 84.625 -6.25 1 21.5 305 GLU B O 1
ATOM 11672 N N . PHE B 1 306 ? 31.594 82.625 -5.301 1 19.44 306 PHE B N 1
ATOM 11673 C CA . PHE B 1 306 ? 31.453 82.125 -6.664 1 19.44 306 PHE B CA 1
ATOM 11674 C C . PHE B 1 306 ? 30.125 82.562 -7.266 1 19.44 306 PHE B C 1
ATOM 11676 O O . PHE B 1 306 ? 29.078 81.938 -6.988 1 19.44 306 PHE B O 1
ATOM 11683 N N . ASN B 1 307 ? 29.781 83.938 -7.324 1 17.97 307 ASN B N 1
ATOM 11684 C CA . ASN B 1 307 ? 28.469 84.375 -7.766 1 17.97 307 ASN B CA 1
ATOM 11685 C C . ASN B 1 307 ? 28.156 83.938 -9.18 1 17.97 307 ASN B C 1
ATOM 11687 O O . ASN B 1 307 ? 27.156 84.312 -9.766 1 17.97 307 ASN B O 1
ATOM 11691 N N . THR B 1 308 ? 28.953 83.062 -9.805 1 17.72 308 THR B N 1
ATOM 11692 C CA . THR B 1 308 ? 28.875 83.188 -11.258 1 17.72 308 THR B CA 1
ATOM 11693 C C . THR B 1 308 ? 27.438 82.938 -11.727 1 17.72 308 THR B C 1
ATOM 11695 O O . THR B 1 308 ? 26.766 82 -11.297 1 17.72 308 THR B O 1
ATOM 11698 N N . GLU B 1 309 ? 26.719 83.938 -12.5 1 16.58 309 GLU B N 1
ATOM 11699 C CA . GLU B 1 309 ? 25.422 84.438 -12.977 1 16.58 309 GLU B CA 1
ATOM 11700 C C . GLU B 1 309 ? 24.797 83.375 -13.93 1 16.58 309 GLU B C 1
ATOM 11702 O O . GLU B 1 309 ? 23.578 83.188 -13.891 1 16.58 309 GLU B O 1
ATOM 11707 N N . HIS B 1 310 ? 25.562 82.688 -14.805 1 16.72 310 HIS B N 1
ATOM 11708 C CA . HIS B 1 310 ? 25 82.875 -16.125 1 16.72 310 HIS B CA 1
ATOM 11709 C C . HIS B 1 310 ? 23.562 82.375 -16.203 1 16.72 310 HIS B C 1
ATOM 11711 O O . HIS B 1 310 ? 23.156 81.562 -15.367 1 16.72 310 HIS B O 1
ATOM 11717 N N . LYS B 1 311 ? 22.922 82.562 -17.469 1 17.22 311 LYS B N 1
ATOM 11718 C CA . LYS B 1 311 ? 21.781 82.938 -18.312 1 17.22 311 LYS B CA 1
ATOM 11719 C C . LYS B 1 311 ? 20.938 81.688 -18.641 1 17.22 311 LYS B C 1
ATOM 11721 O O . LYS B 1 311 ? 21.484 80.625 -18.906 1 17.22 311 LYS B O 1
ATOM 11726 N N . THR B 1 312 ? 19.703 81.75 -18.203 1 17.02 312 THR B N 1
ATOM 11727 C CA . THR B 1 312 ? 18.484 80.938 -18.141 1 17.02 312 THR B CA 1
ATOM 11728 C C . THR B 1 312 ? 18.047 80.5 -19.531 1 17.02 312 THR B C 1
ATOM 11730 O O . THR B 1 312 ? 17.75 81.312 -20.391 1 17.02 312 THR B O 1
ATOM 11733 N N . THR B 1 313 ? 18.922 79.688 -20.188 1 16.02 313 THR B N 1
ATOM 11734 C CA . THR B 1 313 ? 18.578 79.312 -21.547 1 16.02 313 THR B CA 1
ATOM 11735 C C . THR B 1 313 ? 17.125 78.875 -21.641 1 16.02 313 THR B C 1
ATOM 11737 O O . THR B 1 313 ? 16.703 77.938 -20.938 1 16.02 313 THR B O 1
ATOM 11740 N N . ASP B 1 314 ? 16.25 79.812 -22.234 1 15.4 314 ASP B N 1
ATOM 11741 C CA . ASP B 1 314 ? 14.828 80 -22.5 1 15.4 314 ASP B CA 1
ATOM 11742 C C . ASP B 1 314 ? 14.273 78.875 -23.359 1 15.4 314 ASP B C 1
ATOM 11744 O O . ASP B 1 314 ? 13.156 78.938 -23.875 1 15.4 314 ASP B O 1
ATOM 11748 N N . LEU B 1 315 ? 14.906 77.812 -23.422 1 15.77 315 LEU B N 1
ATOM 11749 C CA . LEU B 1 315 ? 14.445 77.062 -24.609 1 15.77 315 LEU B CA 1
ATOM 11750 C C . LEU B 1 315 ? 12.922 77.062 -24.672 1 15.77 315 LEU B C 1
ATOM 11752 O O . LEU B 1 315 ? 12.258 76.625 -23.734 1 15.77 315 LEU B O 1
ATOM 11756 N N . GLN B 1 316 ? 12.367 77.75 -25.703 1 14.91 316 GLN B N 1
ATOM 11757 C CA . GLN B 1 316 ? 11.172 78.438 -26.234 1 14.91 316 GLN B CA 1
ATOM 11758 C C . GLN B 1 316 ? 9.992 77.438 -26.25 1 14.91 316 GLN B C 1
ATOM 11760 O O . GLN B 1 316 ? 10.156 76.25 -26.016 1 14.91 316 GLN B O 1
ATOM 11765 N N . LYS B 1 317 ? 9.359 77.312 -27.484 1 14.98 317 LYS B N 1
ATOM 11766 C CA . LYS B 1 317 ? 8.109 77.938 -27.969 1 14.98 317 LYS B CA 1
ATOM 11767 C C . LYS B 1 317 ? 6.977 76.875 -27.906 1 14.98 317 LYS B C 1
ATOM 11769 O O . LYS B 1 317 ? 5.941 77.125 -27.297 1 14.98 317 LYS B O 1
ATOM 11774 N N . ASP B 1 318 ? 6.633 76.5 -29.156 1 14.79 318 ASP B N 1
ATOM 11775 C CA . ASP B 1 318 ? 5.391 76.75 -29.875 1 14.79 318 ASP B CA 1
ATOM 11776 C C . ASP B 1 318 ? 4.363 75.625 -29.641 1 14.79 318 ASP B C 1
ATOM 11778 O O . ASP B 1 318 ? 4.707 74.438 -29.625 1 14.79 318 ASP B O 1
ATOM 11782 N N . ILE B 1 319 ? 3.312 76 -29.062 1 15.96 319 ILE B N 1
ATOM 11783 C CA . ILE B 1 319 ? 2.08 75.375 -28.641 1 15.96 319 ILE B CA 1
ATOM 11784 C C . ILE B 1 319 ? 1.353 74.812 -29.859 1 15.96 319 ILE B C 1
ATOM 11786 O O . ILE B 1 319 ? 0.257 74.25 -29.734 1 15.96 319 ILE B O 1
ATOM 11790 N N . SER B 1 320 ? 2.059 74.875 -31.156 1 14.39 320 SER B N 1
ATOM 11791 C CA . SER B 1 320 ? 0.985 75.125 -32.094 1 14.39 320 SER B CA 1
ATOM 11792 C C . SER B 1 320 ? -0.185 74.188 -31.922 1 14.39 320 SER B C 1
ATOM 11794 O O . SER B 1 320 ? -0.024 73.062 -31.328 1 14.39 320 SER B O 1
ATOM 11796 N N . ILE B 1 321 ? -1.19 74.562 -32.812 1 15.02 321 ILE B N 1
ATOM 11797 C CA . ILE B 1 321 ? -2.625 74.625 -33.031 1 15.02 321 ILE B CA 1
ATOM 11798 C C . ILE B 1 321 ? -3.213 73.25 -33.281 1 15.02 321 ILE B C 1
ATOM 11800 O O . ILE B 1 321 ? -2.496 72.312 -33.656 1 15.02 321 ILE B O 1
ATOM 11804 N N . PRO B 1 322 ? -4.461 73.375 -33.562 1 15.51 322 PRO B N 1
ATOM 11805 C CA . PRO B 1 322 ? -5.668 72.562 -33.219 1 15.51 322 PRO B CA 1
ATOM 11806 C C . PRO B 1 322 ? -5.855 71.375 -34.094 1 15.51 322 PRO B C 1
ATOM 11808 O O . PRO B 1 322 ? -6.266 70.312 -33.594 1 15.51 322 PRO B O 1
ATOM 11811 N N . PRO B 1 323 ? -5.5 71.438 -35.5 1 13.77 323 PRO B N 1
ATOM 11812 C CA . PRO B 1 323 ? -6.723 71.625 -36.281 1 13.77 323 PRO B CA 1
ATOM 11813 C C . PRO B 1 323 ? -7.406 70.25 -36.562 1 13.77 323 PRO B C 1
ATOM 11815 O O . PRO B 1 323 ? -8.508 70 -36.062 1 13.77 323 PRO B O 1
ATOM 11818 N N . LYS B 1 324 ? -7.395 70 -37.938 1 14.15 324 LYS B N 1
ATOM 11819 C CA . LYS B 1 324 ? -8.5 69.938 -38.875 1 14.15 324 LYS B CA 1
ATOM 11820 C C . LYS B 1 324 ? -9.055 68.5 -39 1 14.15 324 LYS B C 1
ATOM 11822 O O . LYS B 1 324 ? -8.383 67.562 -38.656 1 14.15 324 LYS B O 1
ATOM 11827 N N . LYS B 1 325 ? -9.781 68.375 -40.156 1 13.96 325 LYS B N 1
ATOM 11828 C CA . LYS B 1 325 ? -11.117 68.062 -40.656 1 13.96 325 LYS B CA 1
ATOM 11829 C C . LYS B 1 325 ? -11.203 66.562 -41.062 1 13.96 325 LYS B C 1
ATOM 11831 O O . LYS B 1 325 ? -12.117 65.875 -40.625 1 13.96 325 LYS B O 1
ATOM 11836 N N . SER B 1 326 ? -10.539 66.25 -42.156 1 13.08 326 SER B N 1
ATOM 11837 C CA . SER B 1 326 ? -11.375 66 -43.312 1 13.08 326 SER B CA 1
ATOM 11838 C C . SER B 1 326 ? -11.875 64.562 -43.344 1 13.08 326 SER B C 1
ATOM 11840 O O . SER B 1 326 ? -11.258 63.656 -42.719 1 13.08 326 SER B O 1
ATOM 11842 N N . LYS B 1 327 ? -12.953 64.312 -44.156 1 14.14 327 LYS B N 1
ATOM 11843 C CA . LYS B 1 327 ? -14.219 63.594 -44.344 1 14.14 327 LYS B CA 1
ATOM 11844 C C . LYS B 1 327 ? -13.992 62.156 -44.844 1 14.14 327 LYS B C 1
ATOM 11846 O O . LYS B 1 327 ? -14.602 61.219 -44.312 1 14.14 327 LYS B O 1
ATOM 11851 N N . GLY B 1 328 ? -13.359 61.969 -46.031 1 13.2 328 GLY B N 1
ATOM 11852 C CA . GLY B 1 328 ? -14.203 61.625 -47.156 1 13.2 328 GLY B CA 1
ATOM 11853 C C . GLY B 1 328 ? -14.461 60.156 -47.281 1 13.2 328 GLY B C 1
ATOM 11854 O O . GLY B 1 328 ? -15.586 59.688 -47.062 1 13.2 328 GLY B O 1
ATOM 11855 N N . HIS B 1 329 ? -13.812 59.531 -48.281 1 13.64 329 HIS B N 1
ATOM 11856 C CA . HIS B 1 329 ? -14.422 59 -49.5 1 13.64 329 HIS B CA 1
ATOM 11857 C C . HIS B 1 329 ? -14.914 57.594 -49.312 1 13.64 329 HIS B C 1
ATOM 11859 O O . HIS B 1 329 ? -14.492 56.906 -48.344 1 13.64 329 HIS B O 1
ATOM 11865 N N . THR B 1 330 ? -15.148 56.875 -50.406 1 13.66 330 THR B N 1
ATOM 11866 C CA . THR B 1 330 ? -16.203 56.406 -51.312 1 13.66 330 THR B CA 1
ATOM 11867 C C . THR B 1 330 ? -16.391 54.906 -51.188 1 13.66 330 THR B C 1
ATOM 11869 O O . THR B 1 330 ? -17.516 54.438 -51 1 13.66 330 THR B O 1
ATOM 11872 N N . SER B 1 331 ? -15.797 54.125 -52.188 1 13.4 331 SER B N 1
ATOM 11873 C CA . SER B 1 331 ? -16.562 53.5 -53.281 1 13.4 331 SER B CA 1
ATOM 11874 C C . SER B 1 331 ? -16.984 52.094 -52.906 1 13.4 331 SER B C 1
ATOM 11876 O O . SER B 1 331 ? -16.516 51.531 -51.906 1 13.4 331 SER B O 1
ATOM 11878 N N . GLY B 1 332 ? -16.844 51.094 -53.875 1 13.37 332 GLY B N 1
ATOM 11879 C CA . GLY B 1 332 ? -17.797 50.344 -54.688 1 13.37 332 GLY B CA 1
ATOM 11880 C C . GLY B 1 332 ? -18.188 49.031 -54.094 1 13.37 332 GLY B C 1
ATOM 11881 O O . GLY B 1 332 ? -17.609 48.594 -53.094 1 13.37 332 GLY B O 1
ATOM 11882 N N . ASP B 1 333 ? -18.688 48 -54.969 1 13.63 333 ASP B N 1
ATOM 11883 C CA . ASP B 1 333 ? -19.906 47.281 -55.344 1 13.63 333 ASP B CA 1
ATOM 11884 C C . ASP B 1 333 ? -19.891 45.875 -54.75 1 13.63 333 ASP B C 1
ATOM 11886 O O . ASP B 1 333 ? -20.859 45.469 -54.094 1 13.63 333 ASP B O 1
ATOM 11890 N N . GLN B 1 334 ? -19.297 44.844 -55.5 1 13.31 334 GLN B N 1
ATOM 11891 C CA . GLN B 1 334 ? -20.125 43.906 -56.281 1 13.31 334 GLN B CA 1
ATOM 11892 C C . GLN B 1 334 ? -20.453 42.688 -55.438 1 13.31 334 GLN B C 1
ATOM 11894 O O . GLN B 1 334 ? -19.812 42.406 -54.438 1 13.31 334 GLN B O 1
ATOM 11899 N N . GLU B 1 335 ? -20.922 41.375 -56.156 1 13.43 335 GLU B N 1
ATOM 11900 C CA . GLU B 1 335 ? -22.109 40.594 -56.438 1 13.43 335 GLU B CA 1
ATOM 11901 C C . GLU B 1 335 ? -22.078 39.25 -55.719 1 13.43 335 GLU B C 1
ATOM 11903 O O . GLU B 1 335 ? -23.094 38.844 -55.156 1 13.43 335 GLU B O 1
ATOM 11908 N N . ASN B 1 336 ? -20.953 38.406 -55.719 1 13.29 336 ASN B N 1
ATOM 11909 C CA . ASN B 1 336 ? -21.219 37.188 -56.438 1 13.29 336 ASN B CA 1
ATOM 11910 C C . ASN B 1 336 ? -22.062 36.219 -55.625 1 13.29 336 ASN B C 1
ATOM 11912 O O . ASN B 1 336 ? -22.062 36.281 -54.375 1 13.29 336 ASN B O 1
ATOM 11916 N N . ASP B 1 337 ? -22.672 35.062 -56.25 1 13.43 337 ASP B N 1
ATOM 11917 C CA . ASP B 1 337 ? -23.844 34.25 -56.594 1 13.43 337 ASP B CA 1
ATOM 11918 C C . ASP B 1 337 ? -24.109 33.188 -55.5 1 13.43 337 ASP B C 1
ATOM 11920 O O . ASP B 1 337 ? -23.25 32.938 -54.688 1 13.43 337 ASP B O 1
ATOM 11924 N N . SER B 1 338 ? -24.953 32.031 -55.875 1 13 338 SER B N 1
ATOM 11925 C CA . SER B 1 338 ? -26.234 31.328 -55.75 1 13 338 SER B CA 1
ATOM 11926 C C . SER B 1 338 ? -26.062 29.984 -55.031 1 13 338 SER B C 1
ATOM 11928 O O . SER B 1 338 ? -26.953 29.531 -54.312 1 13 338 SER B O 1
ATOM 11930 N N . ARG B 1 339 ? -25.188 28.969 -55.438 1 13.82 339 ARG B N 1
ATOM 11931 C CA . ARG B 1 339 ? -25.812 27.719 -55.875 1 13.82 339 ARG B CA 1
ATOM 11932 C C . ARG B 1 339 ? -26.438 26.984 -54.688 1 13.82 339 ARG B C 1
ATOM 11934 O O . ARG B 1 339 ? -26.078 27.234 -53.531 1 13.82 339 ARG B O 1
ATOM 11941 N N . GLY B 1 340 ? -27.047 25.578 -55 1 13.38 340 GLY B N 1
ATOM 11942 C CA . GLY B 1 340 ? -28.203 24.703 -55.031 1 13.38 340 GLY B CA 1
ATOM 11943 C C . GLY B 1 340 ? -28.312 23.812 -53.812 1 13.38 340 GLY B C 1
ATOM 11944 O O . GLY B 1 340 ? -27.438 23.828 -52.938 1 13.38 340 GLY B O 1
ATOM 11945 N N . LYS B 1 341 ? -28.891 22.484 -54.062 1 13.73 341 LYS B N 1
ATOM 11946 C CA . LYS B 1 341 ? -30.062 21.625 -53.844 1 13.73 341 LYS B CA 1
ATOM 11947 C C . LYS B 1 341 ? -29.781 20.578 -52.781 1 13.73 341 LYS B C 1
ATOM 11949 O O . LYS B 1 341 ? -30.531 20.484 -51.812 1 13.73 341 LYS B O 1
ATOM 11954 N N . ALA B 1 342 ? -29.844 19.25 -53.281 1 13.38 342 ALA B N 1
ATOM 11955 C CA . ALA B 1 342 ? -30.891 18.234 -53.188 1 13.38 342 ALA B CA 1
ATOM 11956 C C . ALA B 1 342 ? -30.656 17.344 -51.969 1 13.38 342 ALA B C 1
ATOM 11958 O O . ALA B 1 342 ? -31.422 17.406 -51 1 13.38 342 ALA B O 1
ATOM 11959 N N . GLN B 1 343 ? -30.594 15.859 -52.219 1 13.06 343 GLN B N 1
ATOM 11960 C CA . GLN B 1 343 ? -31.516 14.742 -52.156 1 13.06 343 GLN B CA 1
ATOM 11961 C C . GLN B 1 343 ? -31.172 13.805 -51 1 13.06 343 GLN B C 1
ATOM 11963 O O . GLN B 1 343 ? -32.062 13.297 -50.312 1 13.06 343 GLN B O 1
ATOM 11968 N N . ASP B 1 344 ? -29.859 13.477 -50.719 1 13.19 344 ASP B N 1
ATOM 11969 C CA . ASP B 1 344 ? -29.734 12.031 -50.812 1 13.19 344 ASP B CA 1
ATOM 11970 C C . ASP B 1 344 ? -30.391 11.328 -49.625 1 13.19 344 ASP B C 1
ATOM 11972 O O . ASP B 1 344 ? -30.297 11.789 -48.5 1 13.19 344 ASP B O 1
ATOM 11976 N N . ARG B 1 345 ? -31.344 10.242 -49.906 1 13.84 345 ARG B N 1
ATOM 11977 C CA . ARG B 1 345 ? -32.375 9.281 -49.5 1 13.84 345 ARG B CA 1
ATOM 11978 C C . ARG B 1 345 ? -31.812 8.227 -48.562 1 13.84 345 ARG B C 1
ATOM 11980 O O . ARG B 1 345 ? -32.562 7.637 -47.781 1 13.84 345 ARG B O 1
ATOM 11987 N N . GLU B 1 346 ? -30.547 7.766 -48.719 1 13.36 346 GLU B N 1
ATOM 11988 C CA . GLU B 1 346 ? -30.531 6.312 -48.875 1 13.36 346 GLU B CA 1
ATOM 11989 C C . GLU B 1 346 ? -31.141 5.629 -47.656 1 13.36 346 GLU B C 1
ATOM 11991 O O . GLU B 1 346 ? -31.203 6.219 -46.562 1 13.36 346 GLU B O 1
ATOM 11996 N N . LYS B 1 347 ? -31.219 4.246 -47.844 1 14.09 347 LYS B N 1
ATOM 11997 C CA . LYS B 1 347 ? -31.906 2.957 -47.844 1 14.09 347 LYS B CA 1
ATOM 11998 C C . LYS B 1 347 ? -31.875 2.35 -46.438 1 14.09 347 LYS B C 1
ATOM 12000 O O . LYS B 1 347 ? -31.141 2.811 -45.562 1 14.09 347 LYS B O 1
ATOM 12005 N N . SER B 1 348 ? -31.922 0.999 -46.469 1 13.46 348 SER B N 1
ATOM 12006 C CA . SER B 1 348 ? -32.719 -0.193 -46.188 1 13.46 348 SER B CA 1
ATOM 12007 C C . SER B 1 348 ? -32.188 -0.956 -44.969 1 13.46 348 SER B C 1
ATOM 12009 O O . SER B 1 348 ? -32.781 -1.944 -44.531 1 13.46 348 SER B O 1
ATOM 12011 N N . LYS B 1 349 ? -30.984 -0.623 -44.438 1 13.53 349 LYS B N 1
ATOM 12012 C CA . LYS B 1 349 ? -30.375 -1.903 -44.062 1 13.53 349 LYS B CA 1
ATOM 12013 C C . LYS B 1 349 ? -31.359 -2.768 -43.281 1 13.53 349 LYS B C 1
ATOM 12015 O O . LYS B 1 349 ? -32.25 -2.248 -42.625 1 13.53 349 LYS B O 1
ATOM 12020 N N . ASP B 1 350 ? -30.969 -4.078 -43.219 1 13.81 350 ASP B N 1
ATOM 12021 C CA . ASP B 1 350 ? -31.109 -5.531 -43.25 1 13.81 350 ASP B CA 1
ATOM 12022 C C . ASP B 1 350 ? -31.641 -6.039 -41.906 1 13.81 350 ASP B C 1
ATOM 12024 O O . ASP B 1 350 ? -31.609 -5.32 -40.906 1 13.81 350 ASP B O 1
ATOM 12028 N N . GLU B 1 351 ? -31.266 -7.258 -41.719 1 14.36 351 GLU B N 1
ATOM 12029 C CA . GLU B 1 351 ? -31.75 -8.625 -41.625 1 14.36 351 GLU B CA 1
ATOM 12030 C C . GLU B 1 351 ? -32 -9.016 -40.156 1 14.36 351 GLU B C 1
ATOM 12032 O O . GLU B 1 351 ? -33.094 -9.492 -39.812 1 14.36 351 GLU B O 1
ATOM 12037 N N . TYR B 1 352 ? -30.984 -9.742 -39.688 1 14.44 352 TYR B N 1
ATOM 12038 C CA . TYR B 1 352 ? -31.078 -11.156 -39.344 1 14.44 352 TYR B CA 1
ATOM 12039 C C . TYR B 1 352 ? -31.562 -11.359 -37.906 1 14.44 352 TYR B C 1
ATOM 12041 O O . TYR B 1 352 ? -31.281 -10.539 -37.031 1 14.44 352 TYR B O 1
ATOM 12049 N N . LEU B 1 353 ? -32.5 -12.234 -37.75 1 15.75 353 LEU B N 1
ATOM 12050 C CA . LEU B 1 353 ? -33.469 -12.984 -36.969 1 15.75 353 LEU B CA 1
ATOM 12051 C C . LEU B 1 353 ? -32.75 -13.797 -35.875 1 15.75 353 LEU B C 1
ATOM 12053 O O . LEU B 1 353 ? -33.375 -14.594 -35.188 1 15.75 353 LEU B O 1
ATOM 12057 N N . SER B 1 354 ? -31.406 -13.539 -35.688 1 13.76 354 SER B N 1
ATOM 12058 C CA . SER B 1 354 ? -30.891 -14.797 -35.156 1 13.76 354 SER B CA 1
ATOM 12059 C C . SER B 1 354 ? -31.75 -15.32 -34 1 13.76 354 SER B C 1
ATOM 12061 O O . SER B 1 354 ? -32.5 -14.562 -33.375 1 13.76 354 SER B O 1
ATOM 12063 N N . ALA B 1 355 ? -31.297 -16.516 -33.531 1 14.2 355 ALA B N 1
ATOM 12064 C CA . ALA B 1 355 ? -31.469 -17.922 -33.188 1 14.2 355 ALA B CA 1
ATOM 12065 C C . ALA B 1 355 ? -31.875 -18.078 -31.719 1 14.2 355 ALA B C 1
ATOM 12067 O O . ALA B 1 355 ? -32.844 -18.75 -31.406 1 14.2 355 ALA B O 1
ATOM 12068 N N . THR B 1 356 ? -30.906 -18.359 -30.828 1 13.73 356 THR B N 1
ATOM 12069 C CA . THR B 1 356 ? -30.75 -19.719 -30.297 1 13.73 356 THR B CA 1
ATOM 12070 C C . THR B 1 356 ? -31.5 -19.859 -28.984 1 13.73 356 THR B C 1
ATOM 12072 O O . THR B 1 356 ? -32.188 -20.875 -28.766 1 13.73 356 THR B O 1
ATOM 12075 N N . GLU B 1 357 ? -31 -19.328 -27.891 1 14.28 357 GLU B N 1
ATOM 12076 C CA . GLU B 1 357 ? -30.609 -20.312 -26.891 1 14.28 357 GLU B CA 1
ATOM 12077 C C . GLU B 1 357 ? -31.828 -20.875 -26.156 1 14.28 357 GLU B C 1
ATOM 12079 O O . GLU B 1 357 ? -32.844 -20.188 -25.984 1 14.28 357 GLU B O 1
ATOM 12084 N N . GLU B 1 358 ? -31.688 -22.125 -25.625 1 14.02 358 GLU B N 1
ATOM 12085 C CA . GLU B 1 358 ? -32.062 -23.484 -25.234 1 14.02 358 GLU B CA 1
ATOM 12086 C C . GLU B 1 358 ? -32.781 -23.5 -23.891 1 14.02 358 GLU B C 1
ATOM 12088 O O . GLU B 1 358 ? -33.875 -24.062 -23.781 1 14.02 358 GLU B O 1
ATOM 12093 N N . LYS B 1 359 ? -32.125 -24.188 -22.906 1 13.91 359 LYS B N 1
ATOM 12094 C CA . LYS B 1 359 ? -32.5 -25.484 -22.359 1 13.91 359 LYS B CA 1
ATOM 12095 C C . LYS B 1 359 ? -33.406 -25.328 -21.125 1 13.91 359 LYS B C 1
ATOM 12097 O O . LYS B 1 359 ? -34.469 -25.922 -21.031 1 13.91 359 LYS B O 1
ATOM 12102 N N . LYS B 1 360 ? -32.812 -25.703 -19.938 1 13.76 360 LYS B N 1
ATOM 12103 C CA . LYS B 1 360 ? -33.094 -26.938 -19.203 1 13.76 360 LYS B CA 1
ATOM 12104 C C . LYS B 1 360 ? -34.188 -26.703 -18.156 1 13.76 360 LYS B C 1
ATOM 12106 O O . LYS B 1 360 ? -34.406 -25.578 -17.719 1 13.76 360 LYS B O 1
ATOM 12111 N N . ARG B 1 361 ? -34.406 -27.844 -17.312 1 13.93 361 ARG B N 1
ATOM 12112 C CA . ARG B 1 361 ? -35.406 -28.781 -16.781 1 13.93 361 ARG B CA 1
ATOM 12113 C C . ARG B 1 361 ? -35.812 -28.406 -15.367 1 13.93 361 ARG B C 1
ATOM 12115 O O . ARG B 1 361 ? -37 -28.281 -15.07 1 13.93 361 ARG B O 1
ATOM 12122 N N . THR B 1 362 ? -35.312 -29.203 -14.32 1 13.92 362 THR B N 1
ATOM 12123 C CA . THR B 1 362 ? -36.094 -30.219 -13.609 1 13.92 362 THR B CA 1
ATOM 12124 C C . THR B 1 362 ? -36.656 -29.641 -12.312 1 13.92 362 THR B C 1
ATOM 12126 O O . THR B 1 362 ? -36.25 -28.578 -11.859 1 13.92 362 THR B O 1
ATOM 12129 N N . ARG B 1 363 ? -36.5 -30.562 -11.109 1 13.52 363 ARG B N 1
ATOM 12130 C CA . ARG B 1 363 ? -37.406 -31.328 -10.258 1 13.52 363 ARG B CA 1
ATOM 12131 C C . ARG B 1 363 ? -37.656 -30.594 -8.938 1 13.52 363 ARG B C 1
ATOM 12133 O O . ARG B 1 363 ? -38.812 -30.391 -8.531 1 13.52 363 ARG B O 1
ATOM 12140 N N . LYS B 1 364 ? -36.906 -31.078 -7.785 1 13.71 364 LYS B N 1
ATOM 12141 C CA . LYS B 1 364 ? -37.438 -31.922 -6.727 1 13.71 364 LYS B CA 1
ATOM 12142 C C . LYS B 1 364 ? -38 -31.094 -5.582 1 13.71 364 LYS B C 1
ATOM 12144 O O . LYS B 1 364 ? -37.688 -29.906 -5.461 1 13.71 364 LYS B O 1
ATOM 12149 N N . ASP B 1 365 ? -37.875 -31.719 -4.238 1 14.37 365 ASP B N 1
ATOM 12150 C CA . ASP B 1 365 ? -38.719 -32.25 -3.18 1 14.37 365 ASP B CA 1
ATOM 12151 C C . ASP B 1 365 ? -38.812 -31.281 -2.012 1 14.37 365 ASP B C 1
ATOM 12153 O O . ASP B 1 365 ? -39.938 -30.922 -1.6 1 14.37 365 ASP B O 1
ATOM 12157 N N . GLN B 1 366 ? -38.156 -31.734 -0.747 1 14.18 366 GLN B N 1
ATOM 12158 C CA . GLN B 1 366 ? -38.75 -32.281 0.48 1 14.18 366 GLN B CA 1
ATOM 12159 C C . GLN B 1 366 ? -38.875 -31.188 1.544 1 14.18 366 GLN B C 1
ATOM 12161 O O . GLN B 1 366 ? -38.281 -30.109 1.431 1 14.18 366 GLN B O 1
ATOM 12166 N N . LYS B 1 367 ? -38.594 -31.672 2.916 1 13.93 367 LYS B N 1
ATOM 12167 C CA . LYS B 1 367 ? -39.344 -31.875 4.152 1 13.93 367 LYS B CA 1
ATOM 12168 C C . LYS B 1 367 ? -39.094 -30.734 5.141 1 13.93 367 LYS B C 1
ATOM 12170 O O . LYS B 1 367 ? -40.031 -30.141 5.648 1 13.93 367 LYS B O 1
ATOM 12175 N N . GLN B 1 368 ? -38.25 -31.078 6.289 1 13.74 368 GLN B N 1
ATOM 12176 C CA . GLN B 1 368 ? -38.719 -31.328 7.652 1 13.74 368 GLN B CA 1
ATOM 12177 C C . GLN B 1 368 ? -38.562 -30.078 8.516 1 13.74 368 GLN B C 1
ATOM 12179 O O . GLN B 1 368 ? -39.562 -29.594 9.078 1 13.74 368 GLN B O 1
ATOM 12184 N N . GLU B 1 369 ? -37.719 -30.266 9.633 1 14.13 369 GLU B N 1
ATOM 12185 C CA . GLU B 1 369 ? -38 -30.469 11.055 1 14.13 369 GLU B CA 1
ATOM 12186 C C . GLU B 1 369 ? -37.844 -29.156 11.828 1 14.13 369 GLU B C 1
ATOM 12188 O O . GLU B 1 369 ? -37.281 -28.188 11.32 1 14.13 369 GLU B O 1
ATOM 12193 N N . HIS B 1 370 ? -37.094 -29.297 13.039 1 13.66 370 HIS B N 1
ATOM 12194 C CA . HIS B 1 370 ? -37.406 -29.312 14.461 1 13.66 370 HIS B CA 1
ATOM 12195 C C . HIS B 1 370 ? -37.062 -27.984 15.117 1 13.66 370 HIS B C 1
ATOM 12197 O O . HIS B 1 370 ? -37.875 -27.359 15.789 1 13.66 370 HIS B O 1
ATOM 12203 N N . ALA B 1 371 ? -35.938 -28.078 15.977 1 13.47 371 ALA B N 1
ATOM 12204 C CA . ALA B 1 371 ? -35.969 -28.062 17.438 1 13.47 371 ALA B CA 1
ATOM 12205 C C . ALA B 1 371 ? -35.781 -26.656 17.969 1 13.47 371 ALA B C 1
ATOM 12207 O O . ALA B 1 371 ? -35.344 -25.75 17.234 1 13.47 371 ALA B O 1
ATOM 12208 N N . ARG B 1 372 ? -34.844 -26.594 19.031 1 13.41 372 ARG B N 1
ATOM 12209 C CA . ARG B 1 372 ? -34.938 -26.406 20.469 1 13.41 372 ARG B CA 1
ATOM 12210 C C . ARG B 1 372 ? -34.594 -24.969 20.859 1 13.41 372 ARG B C 1
ATOM 12212 O O . ARG B 1 372 ? -34.125 -24.188 20.031 1 13.41 372 ARG B O 1
ATOM 12219 N N . GLU B 1 373 ? -33.562 -24.828 21.844 1 13.52 373 GLU B N 1
ATOM 12220 C CA . GLU B 1 373 ? -33.562 -24.562 23.266 1 13.52 373 GLU B CA 1
ATOM 12221 C C . GLU B 1 373 ? -33.219 -23.109 23.562 1 13.52 373 GLU B C 1
ATOM 12223 O O . GLU B 1 373 ? -34 -22.375 24.172 1 13.52 373 GLU B O 1
ATOM 12228 N N . ARG B 1 374 ? -32.031 -22.969 24.375 1 13.83 374 ARG B N 1
ATOM 12229 C CA . ARG B 1 374 ? -31.938 -22.641 25.797 1 13.83 374 ARG B CA 1
ATOM 12230 C C . ARG B 1 374 ? -31.656 -21.156 26 1 13.83 374 ARG B C 1
ATOM 12232 O O . ARG B 1 374 ? -31.297 -20.453 25.047 1 13.83 374 ARG B O 1
ATOM 12239 N N . MET B 1 375 ? -30.656 -20.891 27.031 1 13.8 375 MET B N 1
ATOM 12240 C CA . MET B 1 375 ? -30.688 -20.375 28.391 1 13.8 375 MET B CA 1
ATOM 12241 C C . MET B 1 375 ? -30.188 -18.938 28.438 1 13.8 375 MET B C 1
ATOM 12243 O O . MET B 1 375 ? -30.844 -18.062 29 1 13.8 375 MET B O 1
ATOM 12247 N N . ILE B 1 376 ? -28.797 -18.688 28.781 1 14.49 376 ILE B N 1
ATOM 12248 C CA . ILE B 1 376 ? -28.344 -18.281 30.094 1 14.49 376 ILE B CA 1
ATOM 12249 C C . ILE B 1 376 ? -28.234 -16.75 30.156 1 14.49 376 ILE B C 1
ATOM 12251 O O . ILE B 1 376 ? -28.094 -16.094 29.125 1 14.49 376 ILE B O 1
ATOM 12255 N N . GLY B 1 377 ? -27.484 -16.219 31.266 1 14.4 377 GLY B N 1
ATOM 12256 C CA . GLY B 1 377 ? -27.641 -15.422 32.469 1 14.4 377 GLY B CA 1
ATOM 12257 C C . GLY B 1 377 ? -27.016 -14.047 32.375 1 14.4 377 GLY B C 1
ATOM 12258 O O . GLY B 1 377 ? -27.688 -13.039 32.625 1 14.4 377 GLY B O 1
ATOM 12259 N N . LEU B 1 378 ? -25.609 -13.898 32.531 1 14.64 378 LEU B N 1
ATOM 12260 C CA . LEU B 1 378 ? -25.062 -13.305 33.75 1 14.64 378 LEU B CA 1
ATOM 12261 C C . LEU B 1 378 ? -24.969 -11.789 33.594 1 14.64 378 LEU B C 1
ATOM 12263 O O . LEU B 1 378 ? -24.938 -11.258 32.5 1 14.64 378 LEU B O 1
ATOM 12267 N N . ASP B 1 379 ? -24.297 -11.094 34.688 1 14.82 379 ASP B N 1
ATOM 12268 C CA . ASP B 1 379 ? -24.516 -10.109 35.719 1 14.82 379 ASP B CA 1
ATOM 12269 C C . ASP B 1 379 ? -23.781 -8.805 35.438 1 14.82 379 ASP B C 1
ATOM 12271 O O . ASP B 1 379 ? -24.359 -7.723 35.531 1 14.82 379 ASP B O 1
ATOM 12275 N N . SER B 1 380 ? -22.344 -8.727 35.375 1 15.1 380 SER B N 1
ATOM 12276 C CA . SER B 1 380 ? -21.625 -8.031 36.469 1 15.1 380 SER B CA 1
ATOM 12277 C C . SER B 1 380 ? -21.609 -6.527 36.219 1 15.1 380 SER B C 1
ATOM 12279 O O . SER B 1 380 ? -21.812 -6.066 35.094 1 15.1 380 SER B O 1
ATOM 12281 N N . SER B 1 381 ? -20.625 -5.762 37.094 1 15.16 381 SER B N 1
ATOM 12282 C CA . SER B 1 381 ? -20.516 -4.727 38.125 1 15.16 381 SER B CA 1
ATOM 12283 C C . SER B 1 381 ? -19.938 -3.439 37.531 1 15.16 381 SER B C 1
ATOM 12285 O O . SER B 1 381 ? -19.188 -3.475 36.562 1 15.16 381 SER B O 1
ATOM 12287 N N . ARG B 1 382 ? -20.266 -2.252 38.062 1 15.87 382 ARG B N 1
ATOM 12288 C CA . ARG B 1 382 ? -20.484 -0.843 37.75 1 15.87 382 ARG B CA 1
ATOM 12289 C C . ARG B 1 382 ? -19.234 -0.02 38 1 15.87 382 ARG B C 1
ATOM 12291 O O . ARG B 1 382 ? -19.109 1.099 37.5 1 15.87 382 ARG B O 1
ATOM 12298 N N . PRO B 1 383 ? -18.031 -0.495 38.719 1 16.14 383 PRO B N 1
ATOM 12299 C CA . PRO B 1 383 ? -17.781 0.543 39.719 1 16.14 383 PRO B CA 1
ATOM 12300 C C . PRO B 1 383 ? -17.188 1.813 39.125 1 16.14 383 PRO B C 1
ATOM 12302 O O . PRO B 1 383 ? -16.719 1.803 37.969 1 16.14 383 PRO B O 1
ATOM 12305 N N . GLY B 1 384 ? -16.453 2.781 40.062 1 17.45 384 GLY B N 1
ATOM 12306 C CA . GLY B 1 384 ? -16.438 4.133 40.625 1 17.45 384 GLY B CA 1
ATOM 12307 C C . GLY B 1 384 ? -15.188 4.91 40.25 1 17.45 384 GLY B C 1
ATOM 12308 O O . GLY B 1 384 ? -15.008 6.047 40.688 1 17.45 384 GLY B O 1
ATOM 12309 N N . ILE B 1 385 ? -14.383 4.707 39.281 1 17.28 385 ILE B N 1
ATOM 12310 C CA . ILE B 1 385 ? -12.992 5.141 39.406 1 17.28 385 ILE B CA 1
ATOM 12311 C C . ILE B 1 385 ? -12.93 6.668 39.469 1 17.28 385 ILE B C 1
ATOM 12313 O O . ILE B 1 385 ? -13.445 7.34 38.562 1 17.28 385 ILE B O 1
ATOM 12317 N N . PRO B 1 386 ? -12.414 7.23 40.688 1 18.39 386 PRO B N 1
ATOM 12318 C CA . PRO B 1 386 ? -12.234 8.578 41.219 1 18.39 386 PRO B CA 1
ATOM 12319 C C . PRO B 1 386 ? -11.078 9.328 40.562 1 18.39 386 PRO B C 1
ATOM 12321 O O . PRO B 1 386 ? -10.008 8.758 40.344 1 18.39 386 PRO B O 1
ATOM 12324 N N . ARG B 1 387 ? -11.102 10.383 39.812 1 17.62 387 ARG B N 1
ATOM 12325 C CA . ARG B 1 387 ? -10.258 11.117 38.875 1 17.62 387 ARG B CA 1
ATOM 12326 C C . ARG B 1 387 ? -9.297 12.047 39.625 1 17.62 387 ARG B C 1
ATOM 12328 O O . ARG B 1 387 ? -8.812 13.023 39.062 1 17.62 387 ARG B O 1
ATOM 12335 N N . ASP B 1 388 ? -8.711 11.703 40.844 1 17.69 388 ASP B N 1
ATOM 12336 C CA . ASP B 1 388 ? -8.102 12.766 41.625 1 17.69 388 ASP B CA 1
ATOM 12337 C C . ASP B 1 388 ? -6.812 13.266 41 1 17.69 388 ASP B C 1
ATOM 12339 O O . ASP B 1 388 ? -6.012 12.469 40.5 1 17.69 388 ASP B O 1
ATOM 12343 N N . SER B 1 389 ? -6.566 14.648 40.688 1 17.88 389 SER B N 1
ATOM 12344 C CA . SER B 1 389 ? -5.699 15.547 39.938 1 17.88 389 SER B CA 1
ATOM 12345 C C . SER B 1 389 ? -4.422 15.859 40.688 1 17.88 389 SER B C 1
ATOM 12347 O O . SER B 1 389 ? -4.418 16.703 41.594 1 17.88 389 SER B O 1
ATOM 12349 N N . ARG B 1 390 ? -3.5 14.992 41.062 1 20.09 390 ARG B N 1
ATOM 12350 C CA . ARG B 1 390 ? -2.438 15.188 42.031 1 20.09 390 ARG B CA 1
ATOM 12351 C C . ARG B 1 390 ? -1.382 16.156 41.531 1 20.09 390 ARG B C 1
ATOM 12353 O O . ARG B 1 390 ? -0.723 15.891 40.531 1 20.09 390 ARG B O 1
ATOM 12360 N N . VAL B 1 391 ? -1.38 17.531 41.75 1 18.61 391 VAL B N 1
ATOM 12361 C CA . VAL B 1 391 ? -0.485 18.641 41.438 1 18.61 391 VAL B CA 1
ATOM 12362 C C . VAL B 1 391 ? 0.801 18.5 42.25 1 18.61 391 VAL B C 1
ATOM 12364 O O . VAL B 1 391 ? 0.761 18.422 43.469 1 18.61 391 VAL B O 1
ATOM 12367 N N . VAL B 1 392 ? 1.819 17.766 42 1 18.95 392 VAL B N 1
ATOM 12368 C CA . VAL B 1 392 ? 2.963 17.359 42.812 1 18.95 392 VAL B CA 1
ATOM 12369 C C . VAL B 1 392 ? 3.887 18.562 43.031 1 18.95 392 VAL B C 1
ATOM 12371 O O . VAL B 1 392 ? 4.438 19.109 42.062 1 18.95 392 VAL B O 1
ATOM 12374 N N . VAL B 1 393 ? 3.594 19.531 43.969 1 18.89 393 VAL B N 1
ATOM 12375 C CA . VAL B 1 393 ? 4.359 20.703 44.406 1 18.89 393 VAL B CA 1
ATOM 12376 C C . VAL B 1 393 ? 5.664 20.25 45.062 1 18.89 393 VAL B C 1
ATOM 12378 O O . VAL B 1 393 ? 5.648 19.484 46.031 1 18.89 393 VAL B O 1
ATOM 12381 N N . VAL B 1 394 ? 6.746 20.094 44.469 1 18.02 394 VAL B N 1
ATOM 12382 C CA . VAL B 1 394 ? 8.031 19.562 44.906 1 18.02 394 VAL B CA 1
ATOM 12383 C C . VAL B 1 394 ? 8.609 20.469 46 1 18.02 394 VAL B C 1
ATOM 12385 O O . VAL B 1 394 ? 8.844 21.656 45.781 1 18.02 394 VAL B O 1
ATOM 12388 N N . GLU B 1 395 ? 8.172 20.344 47.312 1 17.91 395 GLU B N 1
ATOM 12389 C CA . GLU B 1 395 ? 8.445 21.062 48.562 1 17.91 395 GLU B CA 1
ATOM 12390 C C . GLU B 1 395 ? 9.945 21.094 48.844 1 17.91 395 GLU B C 1
ATOM 12392 O O . GLU B 1 395 ? 10.594 20.031 48.875 1 17.91 395 GLU B O 1
ATOM 12397 N N . ALA B 1 396 ? 10.633 22.219 48.562 1 18.33 396 ALA B N 1
ATOM 12398 C CA . ALA B 1 396 ? 12.016 22.516 48.906 1 18.33 396 ALA B CA 1
ATOM 12399 C C . ALA B 1 396 ? 12.227 22.469 50.438 1 18.33 396 ALA B C 1
ATOM 12401 O O . ALA B 1 396 ? 11.453 23.047 51.188 1 18.33 396 ALA B O 1
ATOM 12402 N N . ALA B 1 397 ? 12.844 21.578 51.031 1 16.75 397 ALA B N 1
ATOM 12403 C CA . ALA B 1 397 ? 13.141 21.094 52.375 1 16.75 397 ALA B CA 1
ATOM 12404 C C . ALA B 1 397 ? 13.812 22.188 53.219 1 16.75 397 ALA B C 1
ATOM 12406 O O . ALA B 1 397 ? 14.609 22.969 52.688 1 16.75 397 ALA B O 1
ATOM 12407 N N . GLU B 1 398 ? 13.352 22.547 54.5 1 16.66 398 GLU B N 1
ATOM 12408 C CA . GLU B 1 398 ? 13.398 23.406 55.656 1 16.66 398 GLU B CA 1
ATOM 12409 C C . GLU B 1 398 ? 14.703 23.234 56.438 1 16.66 398 GLU B C 1
ATOM 12411 O O . GLU B 1 398 ? 14.922 22.203 57.094 1 16.66 398 GLU B O 1
ATOM 12416 N N . GLY B 1 399 ? 15.836 23.656 56 1 14.77 399 GLY B N 1
ATOM 12417 C CA . GLY B 1 399 ? 17.016 23.438 56.812 1 14.77 399 GLY B CA 1
ATOM 12418 C C . GLY B 1 399 ? 16.953 24.156 58.156 1 14.77 399 GLY B C 1
ATOM 12419 O O . GLY B 1 399 ? 16.344 25.219 58.281 1 14.77 399 GLY B O 1
ATOM 12420 N N . ARG B 1 400 ? 17.203 23.656 59.344 1 15.74 400 ARG B N 1
ATOM 12421 C CA . ARG B 1 400 ? 17.031 23.781 60.812 1 15.74 400 ARG B CA 1
ATOM 12422 C C . ARG B 1 400 ? 18.062 24.734 61.406 1 15.74 400 ARG B C 1
ATOM 12424 O O . ARG B 1 400 ? 18.078 24.953 62.594 1 15.74 400 ARG B O 1
ATOM 12431 N N . THR B 1 401 ? 18.812 25.578 60.75 1 14.41 401 THR B N 1
ATOM 12432 C CA . THR B 1 401 ? 19.969 25.828 61.594 1 14.41 401 THR B CA 1
ATOM 12433 C C . THR B 1 401 ? 19.594 26.703 62.781 1 14.41 401 THR B C 1
ATOM 12435 O O . THR B 1 401 ? 18.875 27.688 62.625 1 14.41 401 THR B O 1
ATOM 12438 N N . GLU B 1 402 ? 19.906 26.469 64.125 1 15.16 402 GLU B N 1
ATOM 12439 C CA . GLU B 1 402 ? 19.656 26.703 65.5 1 15.16 402 GLU B CA 1
ATOM 12440 C C . GLU B 1 402 ? 20.391 27.953 66 1 15.16 402 GLU B C 1
ATOM 12442 O O . GLU B 1 402 ? 20 28.562 67 1 15.16 402 GLU B O 1
ATOM 12447 N N . THR B 1 403 ? 21.328 28.641 65.438 1 14.7 403 THR B N 1
ATOM 12448 C CA . THR B 1 403 ? 22.391 29.031 66.375 1 14.7 403 THR B CA 1
ATOM 12449 C C . THR B 1 403 ? 21.938 30.172 67.25 1 14.7 403 THR B C 1
ATOM 12451 O O . THR B 1 403 ? 21.266 31.109 66.812 1 14.7 403 THR B O 1
ATOM 12454 N N . GLN B 1 404 ? 22.281 30.312 68.625 1 15.01 404 GLN B N 1
ATOM 12455 C CA . GLN B 1 404 ? 22.016 30.844 69.938 1 15.01 404 GLN B CA 1
ATOM 12456 C C . GLN B 1 404 ? 22.703 32.188 70.125 1 15.01 404 GLN B C 1
ATOM 12458 O O . GLN B 1 404 ? 22.312 32.969 71.062 1 15.01 404 GLN B O 1
ATOM 12463 N N . ALA B 1 405 ? 23.688 32.719 69.438 1 14.82 405 ALA B N 1
ATOM 12464 C CA . ALA B 1 405 ? 24.719 33.281 70.312 1 14.82 405 ALA B CA 1
ATOM 12465 C C . ALA B 1 405 ? 24.234 34.562 71 1 14.82 405 ALA B C 1
ATOM 12467 O O . ALA B 1 405 ? 23.312 35.219 70.5 1 14.82 405 ALA B O 1
ATOM 12468 N N . ILE B 1 406 ? 25.094 35.281 71.938 1 15.16 406 ILE B N 1
ATOM 12469 C CA . ILE B 1 406 ? 25.25 35.75 73.312 1 15.16 406 ILE B CA 1
ATOM 12470 C C . ILE B 1 406 ? 25.203 37.281 73.312 1 15.16 406 ILE B C 1
ATOM 12472 O O . ILE B 1 406 ? 24.422 37.875 74.062 1 15.16 406 ILE B O 1
ATOM 12476 N N . SER B 1 407 ? 26.406 38.094 73.312 1 14.62 407 SER B N 1
ATOM 12477 C CA . SER B 1 407 ? 26.891 38.844 74.5 1 14.62 407 SER B CA 1
ATOM 12478 C C . SER B 1 407 ? 26.516 40.312 74.438 1 14.62 407 SER B C 1
ATOM 12480 O O . SER B 1 407 ? 25.531 40.656 73.75 1 14.62 407 SER B O 1
ATOM 12482 N N . SER B 1 408 ? 27.562 41.312 74.375 1 14.94 408 SER B N 1
ATOM 12483 C CA . SER B 1 408 ? 28.047 42.219 75.375 1 14.94 408 SER B CA 1
ATOM 12484 C C . SER B 1 408 ? 27.547 43.656 75.125 1 14.94 408 SER B C 1
ATOM 12486 O O . SER B 1 408 ? 27.078 43.969 74.062 1 14.94 408 SER B O 1
ATOM 12488 N N . LYS B 1 409 ? 28.281 44.75 75.75 1 15.98 409 LYS B N 1
ATOM 12489 C CA . LYS B 1 409 ? 28.062 45.844 76.688 1 15.98 409 LYS B CA 1
ATOM 12490 C C . LYS B 1 409 ? 27.969 47.188 76 1 15.98 409 LYS B C 1
ATOM 12492 O O . LYS B 1 409 ? 27.031 47.969 76.188 1 15.98 409 LYS B O 1
ATOM 12497 N N . GLY B 1 410 ? 29.078 47.75 75.438 1 15.14 410 GLY B N 1
ATOM 12498 C CA . GLY B 1 410 ? 29.578 48.875 76.188 1 15.14 410 GLY B CA 1
ATOM 12499 C C . GLY B 1 410 ? 29.031 50.219 75.688 1 15.14 410 GLY B C 1
ATOM 12500 O O . GLY B 1 410 ? 28.766 51.094 76.438 1 15.14 410 GLY B O 1
ATOM 12501 N N . ASP B 1 411 ? 28.938 50.5 74.438 1 15.23 411 ASP B N 1
ATOM 12502 C CA . ASP B 1 411 ? 29.75 51.625 73.875 1 15.23 411 ASP B CA 1
ATOM 12503 C C . ASP B 1 411 ? 29 52.938 74.062 1 15.23 411 ASP B C 1
ATOM 12505 O O . ASP B 1 411 ? 27.906 53.125 73.5 1 15.23 411 ASP B O 1
ATOM 12509 N N . GLN B 1 412 ? 29.406 53.656 75 1 16.52 412 GLN B N 1
ATOM 12510 C CA . GLN B 1 412 ? 28.766 54.875 75.5 1 16.52 412 GLN B CA 1
ATOM 12511 C C . GLN B 1 412 ? 29.016 56.031 74.5 1 16.52 412 GLN B C 1
ATOM 12513 O O . GLN B 1 412 ? 30.078 56.125 73.875 1 16.52 412 GLN B O 1
ATOM 12518 N N . THR B 1 413 ? 28.141 56.875 74.188 1 16.23 413 THR B N 1
ATOM 12519 C CA . THR B 1 413 ? 27.75 57.781 73.125 1 16.23 413 THR B CA 1
ATOM 12520 C C . THR B 1 413 ? 28.406 59.156 73.312 1 16.23 413 THR B C 1
ATOM 12522 O O . THR B 1 413 ? 28.078 60.125 72.625 1 16.23 413 THR B O 1
ATOM 12525 N N . PRO B 1 414 ? 29.719 59.156 73.812 1 16.25 414 PRO B N 1
ATOM 12526 C CA . PRO B 1 414 ? 29.766 60.531 74.375 1 16.25 414 PRO B CA 1
ATOM 12527 C C . PRO B 1 414 ? 29.875 61.594 73.25 1 16.25 414 PRO B C 1
ATOM 12529 O O . PRO B 1 414 ? 30.453 61.344 72.188 1 16.25 414 PRO B O 1
ATOM 12532 N N . ASN B 1 415 ? 29.094 62.594 73.062 1 16.12 415 ASN B N 1
ATOM 12533 C CA . ASN B 1 415 ? 28.688 63.531 72.062 1 16.12 415 ASN B CA 1
ATOM 12534 C C . ASN B 1 415 ? 29.719 64.688 71.875 1 16.12 415 ASN B C 1
ATOM 12536 O O . ASN B 1 415 ? 29.453 65.625 71.188 1 16.12 415 ASN B O 1
ATOM 12540 N N . THR B 1 416 ? 31.016 64.312 72.25 1 15.99 416 THR B N 1
ATOM 12541 C CA . THR B 1 416 ? 31.625 65.562 72.625 1 15.99 416 THR B CA 1
ATOM 12542 C C . THR B 1 416 ? 31.828 66.5 71.375 1 15.99 416 THR B C 1
ATOM 12544 O O . THR B 1 416 ? 31.922 65.938 70.25 1 15.99 416 THR B O 1
ATOM 12547 N N . SER B 1 417 ? 31.969 67.812 71.5 1 17.7 417 SER B N 1
ATOM 12548 C CA . SER B 1 417 ? 31.656 69.125 70.938 1 17.7 417 SER B CA 1
ATOM 12549 C C . SER B 1 417 ? 32.75 69.625 70 1 17.7 417 SER B C 1
ATOM 12551 O O . SER B 1 417 ? 32.656 70.688 69.438 1 17.7 417 SER B O 1
ATOM 12553 N N . LEU B 1 418 ? 33.875 68.75 69.812 1 16.11 418 LEU B N 1
ATOM 12554 C CA . LEU B 1 418 ? 35.062 69.562 69.688 1 16.11 418 LEU B CA 1
ATOM 12555 C C . LEU B 1 418 ? 35.094 70.375 68.438 1 16.11 418 LEU B C 1
ATOM 12557 O O . LEU B 1 418 ? 34.5 70 67.438 1 16.11 418 LEU B O 1
ATOM 12561 N N . LYS B 1 419 ? 35.938 71.438 68.5 1 18.86 419 LYS B N 1
ATOM 12562 C CA . LYS B 1 419 ? 36.219 72.812 68.062 1 18.86 419 LYS B CA 1
ATOM 12563 C C . LYS B 1 419 ? 36.969 72.812 66.75 1 18.86 419 LYS B C 1
ATOM 12565 O O . LYS B 1 419 ? 38.062 72.188 66.625 1 18.86 419 LYS B O 1
ATOM 12570 N N . ARG B 1 420 ? 36.281 72.875 65.625 1 17.72 420 ARG B N 1
ATOM 12571 C CA . ARG B 1 420 ? 36.562 72.75 64.188 1 17.72 420 ARG B CA 1
ATOM 12572 C C . ARG B 1 420 ? 37.594 73.812 63.75 1 17.72 420 ARG B C 1
ATOM 12574 O O . ARG B 1 420 ? 37.25 75 63.562 1 17.72 420 ARG B O 1
ATOM 12581 N N . THR B 1 421 ? 38.75 73.562 64.375 1 16.42 421 THR B N 1
ATOM 12582 C CA . THR B 1 421 ? 39.688 74.625 64.125 1 16.42 421 THR B CA 1
ATOM 12583 C C . THR B 1 421 ? 39.969 74.812 62.625 1 16.42 421 THR B C 1
ATOM 12585 O O . THR B 1 421 ? 39.844 73.875 61.875 1 16.42 421 THR B O 1
ATOM 12588 N N . ASN B 1 422 ? 40.531 75.938 62.125 1 17.03 422 ASN B N 1
ATOM 12589 C CA . ASN B 1 422 ? 40.531 76.875 61.031 1 17.03 422 ASN B CA 1
ATOM 12590 C C . ASN B 1 422 ? 41.625 76.562 60 1 17.03 422 ASN B C 1
ATOM 12592 O O . ASN B 1 422 ? 41.812 77.312 59.031 1 17.03 422 ASN B O 1
ATOM 12596 N N . THR B 1 423 ? 42.156 75.312 60 1 18.64 423 THR B N 1
ATOM 12597 C CA . THR B 1 423 ? 43.531 75.5 59.531 1 18.64 423 THR B CA 1
ATOM 12598 C C . THR B 1 423 ? 43.562 75.875 58.062 1 18.64 423 THR B C 1
ATOM 12600 O O . THR B 1 423 ? 42.781 75.375 57.25 1 18.64 423 THR B O 1
ATOM 12603 N N . PRO B 1 424 ? 44.594 76.625 57.656 1 18.75 424 PRO B N 1
ATOM 12604 C CA . PRO B 1 424 ? 44.844 77.625 56.594 1 18.75 424 PRO B CA 1
ATOM 12605 C C . PRO B 1 424 ? 45.156 76.938 55.25 1 18.75 424 PRO B C 1
ATOM 12607 O O . PRO B 1 424 ? 45.594 75.812 55.219 1 18.75 424 PRO B O 1
ATOM 12610 N N . LYS B 1 425 ? 44.75 77.438 54.125 1 19.77 425 LYS B N 1
ATOM 12611 C CA . LYS B 1 425 ? 44.5 77.188 52.688 1 19.77 425 LYS B CA 1
ATOM 12612 C C . LYS B 1 425 ? 45.812 77.125 51.906 1 19.77 425 LYS B C 1
ATOM 12614 O O . LYS B 1 425 ? 45.844 77.562 50.75 1 19.77 425 LYS B O 1
ATOM 12619 N N . PRO B 1 426 ? 46.781 76.188 52.281 1 19.16 426 PRO B N 1
ATOM 12620 C CA . PRO B 1 426 ? 48 76.562 51.594 1 19.16 426 PRO B CA 1
ATOM 12621 C C . PRO B 1 426 ? 47.875 76.5 50.062 1 19.16 426 PRO B C 1
ATOM 12623 O O . PRO B 1 426 ? 47.062 75.75 49.562 1 19.16 426 PRO B O 1
ATOM 12626 N N . ASP B 1 427 ? 48.469 77.375 49.188 1 19.25 427 ASP B N 1
ATOM 12627 C CA . ASP B 1 427 ? 48.438 78 47.875 1 19.25 427 ASP B CA 1
ATOM 12628 C C . ASP B 1 427 ? 49.125 77.125 46.844 1 19.25 427 ASP B C 1
ATOM 12630 O O . ASP B 1 427 ? 49.406 77.562 45.719 1 19.25 427 ASP B O 1
ATOM 12634 N N . PHE B 1 428 ? 49 75.688 46.906 1 18.72 428 PHE B N 1
ATOM 12635 C CA . PHE B 1 428 ? 49.969 75 46.125 1 18.72 428 PHE B CA 1
ATOM 12636 C C . PHE B 1 428 ? 49.812 75.25 44.625 1 18.72 428 PHE B C 1
ATOM 12638 O O . PHE B 1 428 ? 48.688 75.375 44.125 1 18.72 428 PHE B O 1
ATOM 12645 N N . ASP B 1 429 ? 50.875 75.688 43.875 1 19.58 429 ASP B N 1
ATOM 12646 C CA . ASP B 1 429 ? 51.219 76.25 42.594 1 19.58 429 ASP B CA 1
ATOM 12647 C C . ASP B 1 429 ? 51.062 75.25 41.438 1 19.58 429 ASP B C 1
ATOM 12649 O O . ASP B 1 429 ? 51.531 74.125 41.531 1 19.58 429 ASP B O 1
ATOM 12653 N N . ASP B 1 430 ? 50.062 75.375 40.469 1 18.59 430 ASP B N 1
ATOM 12654 C CA . ASP B 1 430 ? 49.344 74.688 39.406 1 18.59 430 ASP B CA 1
ATOM 12655 C C . ASP B 1 430 ? 50.25 74.5 38.188 1 18.59 430 ASP B C 1
ATOM 12657 O O . ASP B 1 430 ? 49.75 74.375 37.062 1 18.59 430 ASP B O 1
ATOM 12661 N N . HIS B 1 431 ? 51.594 74.125 38.219 1 21.98 431 HIS B N 1
ATOM 12662 C CA . HIS B 1 431 ? 52.312 74.25 36.938 1 21.98 431 HIS B CA 1
ATOM 12663 C C . HIS B 1 431 ? 51.781 73.25 35.906 1 21.98 431 HIS B C 1
ATOM 12665 O O . HIS B 1 431 ? 51.594 72.062 36.188 1 21.98 431 HIS B O 1
ATOM 12671 N N . LYS B 1 432 ? 51.125 73.75 34.719 1 21.59 432 LYS B N 1
ATOM 12672 C CA . LYS B 1 432 ? 50.25 73.312 33.625 1 21.59 432 LYS B CA 1
ATOM 12673 C C . LYS B 1 432 ? 51.062 72.562 32.562 1 21.59 432 LYS B C 1
ATOM 12675 O O . LYS B 1 432 ? 50.719 72.562 31.391 1 21.59 432 LYS B O 1
ATOM 12680 N N . ILE B 1 433 ? 52.031 71.625 32.938 1 22.17 433 ILE B N 1
ATOM 12681 C CA . ILE B 1 433 ? 52.812 71.25 31.781 1 22.17 433 ILE B CA 1
ATOM 12682 C C . ILE B 1 433 ? 51.969 70.438 30.797 1 22.17 433 ILE B C 1
ATOM 12684 O O . ILE B 1 433 ? 51.25 69.5 31.188 1 22.17 433 ILE B O 1
ATOM 12688 N N . LYS B 1 434 ? 51.844 70.875 29.5 1 22.45 434 LYS B N 1
ATOM 12689 C CA . LYS B 1 434 ? 51.062 70.562 28.297 1 22.45 434 LYS B CA 1
ATOM 12690 C C . LYS B 1 434 ? 51.5 69.188 27.719 1 22.45 434 LYS B C 1
ATOM 12692 O O . LYS B 1 434 ? 52.5 69.125 27.016 1 22.45 434 LYS B O 1
ATOM 12697 N N . GLU B 1 435 ? 51.562 68.125 28.516 1 19.3 435 GLU B N 1
ATOM 12698 C CA . GLU B 1 435 ? 52.156 66.938 27.906 1 19.3 435 GLU B CA 1
ATOM 12699 C C . GLU B 1 435 ? 51.344 66.438 26.719 1 19.3 435 GLU B C 1
ATOM 12701 O O . GLU B 1 435 ? 50.125 66.562 26.703 1 19.3 435 GLU B O 1
ATOM 12706 N N . LYS B 1 436 ? 52 66 25.516 1 24.34 436 LYS B N 1
ATOM 12707 C CA . LYS B 1 436 ? 51.625 65.562 24.172 1 24.34 436 LYS B CA 1
ATOM 12708 C C . LYS B 1 436 ? 50.844 64.312 24.188 1 24.34 436 LYS B C 1
ATOM 12710 O O . LYS B 1 436 ? 51.281 63.281 24.766 1 24.34 436 LYS B O 1
ATOM 12715 N N . LYS B 1 437 ? 49.562 64.312 23.953 1 22.5 437 LYS B N 1
ATOM 12716 C CA . LYS B 1 437 ? 48.531 63.312 23.938 1 22.5 437 LYS B CA 1
ATOM 12717 C C . LYS B 1 437 ? 48.875 62.188 22.953 1 22.5 437 LYS B C 1
ATOM 12719 O O . LYS B 1 437 ? 48.969 62.438 21.75 1 22.5 437 LYS B O 1
ATOM 12724 N N . ARG B 1 438 ? 49.75 61.188 23.312 1 27.19 438 ARG B N 1
ATOM 12725 C CA . ARG B 1 438 ? 50.062 60.094 22.406 1 27.19 438 ARG B CA 1
ATOM 12726 C C . ARG B 1 438 ? 48.781 59.406 21.953 1 27.19 438 ARG B C 1
ATOM 12728 O O . ARG B 1 438 ? 47.875 59.188 22.734 1 27.19 438 ARG B O 1
ATOM 12735 N N . PRO B 1 439 ? 48.562 59.281 20.562 1 26.61 439 PRO B N 1
ATOM 12736 C CA . PRO B 1 439 ? 47.406 58.719 19.906 1 26.61 439 PRO B CA 1
ATOM 12737 C C . PRO B 1 439 ? 47.125 57.281 20.344 1 26.61 439 PRO B C 1
ATOM 12739 O O . PRO B 1 439 ? 48.031 56.5 20.531 1 26.61 439 PRO B O 1
ATOM 12742 N N . LEU B 1 440 ? 46.188 57 21.234 1 26.34 440 LEU B N 1
ATOM 12743 C CA . LEU B 1 440 ? 45.656 55.719 21.656 1 26.34 440 LEU B CA 1
ATOM 12744 C C . LEU B 1 440 ? 45.531 54.75 20.484 1 26.34 440 LEU B C 1
ATOM 12746 O O . LEU B 1 440 ? 45.094 55.156 19.391 1 26.34 440 LEU B O 1
ATOM 12750 N N . SER B 1 441 ? 46.281 53.594 20.484 1 28.5 441 SER B N 1
ATOM 12751 C CA . SER B 1 441 ? 46.438 52.438 19.641 1 28.5 441 SER B CA 1
ATOM 12752 C C . SER B 1 441 ? 45.094 52.031 19 1 28.5 441 SER B C 1
ATOM 12754 O O . SER B 1 441 ? 44.031 52.531 19.406 1 28.5 441 SER B O 1
ATOM 12756 N N . SER B 1 442 ? 45 50.656 18.531 1 32.44 442 SER B N 1
ATOM 12757 C CA . SER B 1 442 ? 44.281 49.906 17.516 1 32.44 442 SER B CA 1
ATOM 12758 C C . SER B 1 442 ? 42.812 49.781 17.875 1 32.44 442 SER B C 1
ATOM 12760 O O . SER B 1 442 ? 42.469 49.188 18.906 1 32.44 442 SER B O 1
ATOM 12762 N N . GLY B 1 443 ? 42.062 50.688 17.719 1 33.41 443 GLY B N 1
ATOM 12763 C CA . GLY B 1 443 ? 40.594 50.75 17.828 1 33.41 443 GLY B CA 1
ATOM 12764 C C . GLY B 1 443 ? 39.906 49.5 17.312 1 33.41 443 GLY B C 1
ATOM 12765 O O . GLY B 1 443 ? 40.281 48.938 16.266 1 33.41 443 GLY B O 1
ATOM 12766 N N . ILE B 1 444 ? 39.531 48.562 18.188 1 39.91 444 ILE B N 1
ATOM 12767 C CA . ILE B 1 444 ? 38.625 47.469 17.734 1 39.91 444 ILE B CA 1
ATOM 12768 C C . ILE B 1 444 ? 37.688 48 16.641 1 39.91 444 ILE B C 1
ATOM 12770 O O . ILE B 1 444 ? 36.969 48.969 16.859 1 39.91 444 ILE B O 1
ATOM 12774 N N . ALA B 1 445 ? 38.062 48 15.391 1 44.16 445 ALA B N 1
ATOM 12775 C CA . ALA B 1 445 ? 37.312 48.375 14.203 1 44.16 445 ALA B CA 1
ATOM 12776 C C . ALA B 1 445 ? 35.812 48.156 14.383 1 44.16 445 ALA B C 1
ATOM 12778 O O . ALA B 1 445 ? 35.375 47.125 14.859 1 44.16 445 ALA B O 1
ATOM 12779 N N . LYS B 1 446 ? 35.062 49.188 14.492 1 57.19 446 LYS B N 1
ATOM 12780 C CA . LYS B 1 446 ? 33.594 49.156 14.5 1 57.19 446 LYS B CA 1
ATOM 12781 C C . LYS B 1 446 ? 33.062 48.188 13.453 1 57.19 446 LYS B C 1
ATOM 12783 O O . LYS B 1 446 ? 33.5 48.219 12.297 1 57.19 446 LYS B O 1
ATOM 12788 N N . PRO B 1 447 ? 32.406 47.094 13.891 1 64.62 447 PRO B N 1
ATOM 12789 C CA . PRO B 1 447 ? 31.922 46.125 12.922 1 64.62 447 PRO B CA 1
ATOM 12790 C C . PRO B 1 447 ? 31.188 46.75 11.742 1 64.62 447 PRO B C 1
ATOM 12792 O O . PRO B 1 447 ? 30.594 47.812 11.883 1 64.62 447 PRO B O 1
ATOM 12795 N N . ASP B 1 448 ? 31.484 46.312 10.492 1 78.69 448 ASP B N 1
ATOM 12796 C CA . ASP B 1 448 ? 30.859 46.688 9.227 1 78.69 448 ASP B CA 1
ATOM 12797 C C . ASP B 1 448 ? 29.328 46.656 9.352 1 78.69 448 ASP B C 1
ATOM 12799 O O . ASP B 1 448 ? 28.766 45.688 9.859 1 78.69 448 ASP B O 1
ATOM 12803 N N . PRO B 1 449 ? 28.703 47.844 9.141 1 83.25 449 PRO B N 1
ATOM 12804 C CA . PRO B 1 449 ? 27.25 47.969 9.281 1 83.25 449 PRO B CA 1
ATOM 12805 C C . PRO B 1 449 ? 26.5 46.875 8.531 1 83.25 449 PRO B C 1
ATOM 12807 O O . PRO B 1 449 ? 25.469 46.375 8.992 1 83.25 449 PRO B O 1
ATOM 12810 N N . GLU B 1 450 ? 27.125 46.469 7.492 1 87.44 450 GLU B N 1
ATOM 12811 C CA . GLU B 1 450 ? 26.469 45.438 6.73 1 87.44 450 GLU B CA 1
ATOM 12812 C C . GLU B 1 450 ? 26.547 44.094 7.465 1 87.44 450 GLU B C 1
ATOM 12814 O O . GLU B 1 450 ? 25.594 43.312 7.422 1 87.44 450 GLU B O 1
ATOM 12819 N N . VAL B 1 451 ? 27.594 43.844 8.016 1 90.81 451 VAL B N 1
ATOM 12820 C CA . VAL B 1 451 ? 27.766 42.625 8.781 1 90.81 451 VAL B CA 1
ATOM 12821 C C . VAL B 1 451 ? 26.828 42.625 9.984 1 90.81 451 VAL B C 1
ATOM 12823 O O . VAL B 1 451 ? 26.25 41.594 10.32 1 90.81 451 VAL B O 1
ATOM 12826 N N . LEU B 1 452 ? 26.688 43.75 10.578 1 91.19 452 LEU B N 1
ATOM 12827 C CA . LEU B 1 452 ? 25.797 43.844 11.719 1 91.19 452 LEU B CA 1
ATOM 12828 C C . LEU B 1 452 ? 24.344 43.562 11.312 1 91.19 452 LEU B C 1
ATOM 12830 O O . LEU B 1 452 ? 23.625 42.844 12.008 1 91.19 452 LEU B O 1
ATOM 12834 N N . ALA B 1 453 ? 24 44.125 10.188 1 92.12 453 ALA B N 1
ATOM 12835 C CA . ALA B 1 453 ? 22.625 43.938 9.719 1 92.12 453 ALA B CA 1
ATOM 12836 C C . ALA B 1 453 ? 22.344 42.469 9.375 1 92.12 453 ALA B C 1
ATOM 12838 O O . ALA B 1 453 ? 21.297 41.938 9.727 1 92.12 453 ALA B O 1
ATOM 12839 N N . THR B 1 454 ? 23.25 41.906 8.727 1 93.56 454 THR B N 1
ATOM 12840 C CA . THR B 1 454 ? 23.094 40.5 8.336 1 93.56 454 THR B CA 1
ATOM 12841 C C . THR B 1 454 ? 23.047 39.594 9.562 1 93.56 454 THR B C 1
ATOM 12843 O O . THR B 1 454 ? 22.203 38.688 9.633 1 93.56 454 THR B O 1
ATOM 12846 N N . ASN B 1 455 ? 23.891 39.781 10.445 1 94.19 455 ASN B N 1
ATOM 12847 C CA . ASN B 1 455 ? 23.938 38.969 11.656 1 94.19 455 ASN B CA 1
ATOM 12848 C C . ASN B 1 455 ? 22.703 39.188 12.531 1 94.19 455 ASN B C 1
ATOM 12850 O O . ASN B 1 455 ? 22.234 38.281 13.203 1 94.19 455 ASN B O 1
ATOM 12854 N N . SER B 1 456 ? 22.281 40.438 12.5 1 95.19 456 SER B N 1
ATOM 12855 C CA . SER B 1 456 ? 21.062 40.75 13.242 1 95.19 456 SER B CA 1
ATOM 12856 C C . SER B 1 456 ? 19.875 39.938 12.727 1 95.19 456 SER B C 1
ATOM 12858 O O . SER B 1 456 ? 19.094 39.406 13.516 1 95.19 456 SER B O 1
ATOM 12860 N N . GLU B 1 457 ? 19.797 39.844 11.453 1 94.25 457 GLU B N 1
ATOM 12861 C CA . GLU B 1 457 ? 18.734 39.062 10.859 1 94.25 457 GLU B CA 1
ATOM 12862 C C . GLU B 1 457 ? 18.859 37.562 11.227 1 94.25 457 GLU B C 1
ATOM 12864 O O . GLU B 1 457 ? 17.859 36.906 11.469 1 94.25 457 GLU B O 1
ATOM 12869 N N . LYS B 1 458 ? 20.062 37.125 11.219 1 94.5 458 LYS B N 1
ATOM 12870 C CA . LYS B 1 458 ? 20.312 35.719 11.625 1 94.5 458 LYS B CA 1
ATOM 12871 C C . LYS B 1 458 ? 19.859 35.5 13.062 1 94.5 458 LYS B C 1
ATOM 12873 O O . LYS B 1 458 ? 19.219 34.469 13.352 1 94.5 458 LYS B O 1
ATOM 12878 N N . ILE B 1 459 ? 20.219 36.375 13.867 1 95.19 459 ILE B N 1
ATOM 12879 C CA . ILE B 1 459 ? 19.906 36.25 15.281 1 95.19 459 ILE B CA 1
ATOM 12880 C C . ILE B 1 459 ? 18.391 36.281 15.477 1 95.19 459 ILE B C 1
ATOM 12882 O O . ILE B 1 459 ? 17.844 35.438 16.219 1 95.19 459 ILE B O 1
ATOM 12886 N N . LEU B 1 460 ? 17.719 37.188 14.805 1 96.12 460 LEU B N 1
ATOM 12887 C CA . LEU B 1 460 ? 16.266 37.281 14.914 1 96.12 460 LEU B CA 1
ATOM 12888 C C . LEU B 1 460 ? 15.594 36 14.422 1 96.12 460 LEU B C 1
ATOM 12890 O O . LEU B 1 460 ? 14.656 35.5 15.047 1 96.12 460 LEU B O 1
ATOM 12894 N N . THR B 1 461 ? 16.109 35.5 13.391 1 95.5 461 THR B N 1
ATOM 12895 C CA . THR B 1 461 ? 15.547 34.25 12.836 1 95.5 461 THR B CA 1
ATOM 12896 C C . THR B 1 461 ? 15.766 33.094 13.781 1 95.5 461 THR B C 1
ATOM 12898 O O . THR B 1 461 ? 14.852 32.281 14.016 1 95.5 461 THR B O 1
ATOM 12901 N N . LYS B 1 462 ? 16.953 32.969 14.312 1 95.94 462 LYS B N 1
ATOM 12902 C CA . LYS B 1 462 ? 17.266 31.891 15.227 1 95.94 462 LYS B CA 1
ATOM 12903 C C . LYS B 1 462 ? 16.406 31.953 16.484 1 95.94 462 LYS B C 1
ATOM 12905 O O . LYS B 1 462 ? 15.898 30.938 16.953 1 95.94 462 LYS B O 1
ATOM 12910 N N . LEU B 1 463 ? 16.266 33.094 16.984 1 96.69 463 LEU B N 1
ATOM 12911 C CA . LEU B 1 463 ? 15.445 33.281 18.172 1 96.69 463 LEU B CA 1
ATOM 12912 C C . LEU B 1 463 ? 13.984 32.969 17.891 1 96.69 463 LEU B C 1
ATOM 12914 O O . LEU B 1 463 ? 13.328 32.25 18.672 1 96.69 463 LEU B O 1
ATOM 12918 N N . LYS B 1 464 ? 13.461 33.5 16.812 1 96.88 464 LYS B N 1
ATOM 12919 C CA . LYS B 1 464 ? 12.07 33.25 16.438 1 96.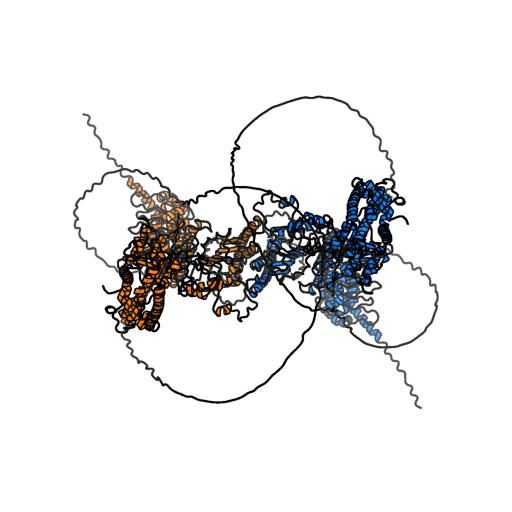88 464 LYS B CA 1
ATOM 12920 C C . LYS B 1 464 ? 11.797 31.75 16.281 1 96.88 464 LYS B C 1
ATOM 12922 O O . LYS B 1 464 ? 10.836 31.234 16.859 1 96.88 464 LYS B O 1
ATOM 12927 N N . LEU B 1 465 ? 12.672 31.109 15.531 1 96.06 465 LEU B N 1
ATOM 12928 C CA . LEU B 1 465 ? 12.484 29.688 15.297 1 96.06 465 LEU B CA 1
ATOM 12929 C C . LEU B 1 465 ? 12.562 28.906 16.609 1 96.06 465 LEU B C 1
ATOM 12931 O O . LEU B 1 465 ? 11.766 27.984 16.844 1 96.06 465 LEU B O 1
ATOM 12935 N N . HIS B 1 466 ? 13.508 29.25 17.422 1 95.5 466 HIS B N 1
ATOM 12936 C CA . HIS B 1 466 ? 13.672 28.531 18.672 1 95.5 466 HIS B CA 1
ATOM 12937 C C . HIS B 1 466 ? 12.445 28.703 19.578 1 95.5 466 HIS B C 1
ATOM 12939 O O . HIS B 1 466 ? 11.984 27.75 20.188 1 95.5 466 HIS B O 1
ATOM 12945 N N . TYR B 1 467 ? 11.945 29.938 19.672 1 95.12 467 TYR B N 1
ATOM 12946 C CA . TYR B 1 467 ? 10.734 30.172 20.453 1 95.12 467 TYR B CA 1
ATOM 12947 C C . TYR B 1 467 ? 9.578 29.328 19.922 1 95.12 467 TYR B C 1
ATOM 12949 O O . TYR B 1 467 ? 8.867 28.688 20.703 1 95.12 467 TYR B O 1
ATOM 12957 N N . MET B 1 468 ? 9.375 29.297 18.656 1 95.12 468 MET B N 1
ATOM 12958 C CA . MET B 1 468 ? 8.242 28.625 18.031 1 95.12 468 MET B CA 1
ATOM 12959 C C . MET B 1 468 ? 8.391 27.109 18.125 1 95.12 468 MET B C 1
ATOM 12961 O O . MET B 1 468 ? 7.395 26.375 18.156 1 95.12 468 MET B O 1
ATOM 12965 N N . ARG B 1 469 ? 9.641 26.641 18.203 1 92.44 469 ARG B N 1
ATOM 12966 C CA . ARG B 1 469 ? 9.891 25.203 18.281 1 92.44 469 ARG B CA 1
ATOM 12967 C C . ARG B 1 469 ? 9.695 24.688 19.703 1 92.44 469 ARG B C 1
ATOM 12969 O O . ARG B 1 469 ? 9.352 23.531 19.922 1 92.44 469 ARG B O 1
ATOM 12976 N N . THR B 1 470 ? 9.93 25.547 20.688 1 90.31 470 THR B N 1
ATOM 12977 C CA . THR B 1 470 ? 10.055 25.047 22.047 1 90.31 470 THR B CA 1
ATOM 12978 C C . THR B 1 470 ? 8.906 25.547 22.922 1 90.31 470 THR B C 1
ATOM 12980 O O . THR B 1 470 ? 8.633 24.984 23.984 1 90.31 470 THR B O 1
ATOM 12983 N N . ARG B 1 471 ? 8.266 26.578 22.531 1 90.88 471 ARG B N 1
ATOM 12984 C CA . ARG B 1 471 ? 7.188 27.141 23.344 1 90.88 471 ARG B CA 1
ATOM 12985 C C . ARG B 1 471 ? 5.84 26.984 22.641 1 90.88 471 ARG B C 1
ATOM 12987 O O . ARG B 1 471 ? 5.77 26.922 21.422 1 90.88 471 ARG B O 1
ATOM 12994 N N . ASP B 1 472 ? 4.766 26.953 23.516 1 89.81 472 ASP B N 1
ATOM 12995 C CA . ASP B 1 472 ? 3.414 26.938 22.969 1 89.81 472 ASP B CA 1
ATOM 12996 C C . ASP B 1 472 ? 3.121 28.234 22.219 1 89.81 472 ASP B C 1
ATOM 12998 O O . ASP B 1 472 ? 3.824 29.234 22.391 1 89.81 472 ASP B O 1
ATOM 13002 N N . VAL B 1 473 ? 2.131 28.266 21.438 1 92.69 473 VAL B N 1
ATOM 13003 C CA . VAL B 1 473 ? 1.832 29.344 20.516 1 92.69 473 VAL B CA 1
ATOM 13004 C C . VAL B 1 473 ? 1.59 30.641 21.297 1 92.69 473 VAL B C 1
ATOM 13006 O O . VAL B 1 473 ? 2.049 31.703 20.906 1 92.69 473 VAL B O 1
ATOM 13009 N N . ASP B 1 474 ? 0.826 30.625 22.406 1 91.31 474 ASP B N 1
ATOM 13010 C CA . ASP B 1 474 ? 0.514 31.812 23.188 1 91.31 474 ASP B CA 1
ATOM 13011 C C . ASP B 1 474 ? 1.783 32.438 23.734 1 91.31 474 ASP B C 1
ATOM 13013 O O . ASP B 1 474 ? 1.943 33.688 23.688 1 91.31 474 ASP B O 1
ATOM 13017 N N . LEU B 1 475 ? 2.691 31.625 24.219 1 91.56 475 LEU B N 1
ATOM 13018 C CA . LEU B 1 475 ? 3.951 32.125 24.75 1 91.56 475 LEU B CA 1
ATOM 13019 C C . LEU B 1 475 ? 4.832 32.688 23.625 1 91.56 475 LEU B C 1
ATOM 13021 O O . LEU B 1 475 ? 5.473 33.719 23.797 1 91.56 475 LEU B O 1
ATOM 13025 N N . ALA B 1 476 ? 4.926 31.969 22.578 1 94.25 476 ALA B N 1
ATOM 13026 C CA . ALA B 1 476 ? 5.727 32.438 21.438 1 94.25 476 ALA B CA 1
ATOM 13027 C C . ALA B 1 476 ? 5.258 33.812 20.969 1 94.25 476 ALA B C 1
ATOM 13029 O O . ALA B 1 476 ? 6.074 34.688 20.688 1 94.25 476 ALA B O 1
ATOM 13030 N N . ILE B 1 477 ? 3.949 33.969 20.859 1 95.31 477 ILE B N 1
ATOM 13031 C CA . ILE B 1 477 ? 3.391 35.25 20.422 1 95.31 477 ILE B CA 1
ATOM 13032 C C . ILE B 1 477 ? 3.787 36.344 21.422 1 95.31 477 ILE B C 1
ATOM 13034 O O . ILE B 1 477 ? 4.137 37.438 21.016 1 95.31 477 ILE B O 1
ATOM 13038 N N . SER B 1 478 ? 3.721 36.062 22.688 1 93.06 478 SER B N 1
ATOM 13039 C CA . SER B 1 478 ? 4.062 37.031 23.703 1 93.06 478 SER B CA 1
ATOM 13040 C C . SER B 1 478 ? 5.523 37.469 23.594 1 93.06 478 SER B C 1
ATOM 13042 O O . SER B 1 478 ? 5.855 38.625 23.859 1 93.06 478 SER B O 1
ATOM 13044 N N . PHE B 1 479 ? 6.383 36.531 23.219 1 94.88 479 PHE B N 1
ATOM 13045 C CA . PHE B 1 479 ? 7.805 36.844 23.156 1 94.88 479 PHE B CA 1
ATOM 13046 C C . PHE B 1 479 ? 8.141 37.594 21.859 1 94.88 479 PHE B C 1
ATOM 13048 O O . PHE B 1 479 ? 9.008 38.469 21.844 1 94.88 479 PHE B O 1
ATOM 13055 N N . LEU B 1 480 ? 7.48 37.312 20.844 1 95.62 480 LEU B N 1
ATOM 13056 C CA . LEU B 1 480 ? 7.805 37.875 19.547 1 95.62 480 LEU B CA 1
ATOM 13057 C C . LEU B 1 480 ? 7.109 39.219 19.344 1 95.62 480 LEU B C 1
ATOM 13059 O O . LEU B 1 480 ? 7.691 40.125 18.766 1 95.62 480 LEU B O 1
ATOM 13063 N N . TYR B 1 481 ? 5.824 39.312 19.844 1 94.56 481 TYR B N 1
ATOM 13064 C CA . TYR B 1 481 ? 5.023 40.469 19.469 1 94.56 481 TYR B CA 1
ATOM 13065 C C . TYR B 1 481 ? 4.461 41.156 20.703 1 94.56 481 TYR B C 1
ATOM 13067 O O . TYR B 1 481 ? 3.646 42.094 20.594 1 94.56 481 TYR B O 1
ATOM 13075 N N . GLY B 1 482 ? 4.855 40.75 21.828 1 91.88 482 GLY B N 1
ATOM 13076 C CA . GLY B 1 482 ? 4.312 41.344 23.031 1 91.88 482 GLY B CA 1
ATOM 13077 C C . GLY B 1 482 ? 2.799 41.25 23.109 1 91.88 482 GLY B C 1
ATOM 13078 O O . GLY B 1 482 ? 2.234 40.156 23.078 1 91.88 482 GLY B O 1
ATOM 13079 N N . LYS B 1 483 ? 2.133 42.406 23.125 1 89.75 483 LYS B N 1
ATOM 13080 C CA . LYS B 1 483 ? 0.674 42.406 23.172 1 89.75 483 LYS B CA 1
ATOM 13081 C C . LYS B 1 483 ? 0.065 42.125 21.812 1 89.75 483 LYS B C 1
ATOM 13083 O O . LYS B 1 483 ? -1.145 41.938 21.688 1 89.75 483 LYS B O 1
ATOM 13088 N N . ASN B 1 484 ? 0.806 41.969 20.844 1 93.25 484 ASN B N 1
ATOM 13089 C CA . ASN B 1 484 ? 0.4 41.656 19.484 1 93.25 484 ASN B CA 1
ATOM 13090 C C . ASN B 1 484 ? -0.712 42.562 18.984 1 93.25 484 ASN B C 1
ATOM 13092 O O . ASN B 1 484 ? -1.764 42.094 18.547 1 93.25 484 ASN B O 1
ATOM 13096 N N . ILE B 1 485 ? -0.463 43.812 18.984 1 91.44 485 ILE B N 1
ATOM 13097 C CA . ILE B 1 485 ? -1.445 44.844 18.656 1 91.44 485 ILE B CA 1
ATOM 13098 C C . ILE B 1 485 ? -1.861 44.719 17.203 1 91.44 485 ILE B C 1
ATOM 13100 O O . ILE B 1 485 ? -2.99 45.062 16.828 1 91.44 485 ILE B O 1
ATOM 13104 N N . HIS B 1 486 ? -1.021 44.156 16.375 1 91.25 486 HIS B N 1
ATOM 13105 C CA . HIS B 1 486 ? -1.301 44.062 14.938 1 91.25 486 HIS B CA 1
ATOM 13106 C C . HIS B 1 486 ? -1.939 42.75 14.594 1 91.25 486 HIS B C 1
ATOM 13108 O O . HIS B 1 486 ? -2.191 42.438 13.422 1 91.25 486 HIS B O 1
ATOM 13114 N N . ASP B 1 487 ? -2.182 41.906 15.547 1 93.75 487 ASP B N 1
ATOM 13115 C CA . ASP B 1 487 ? -2.896 40.625 15.398 1 93.75 487 ASP B CA 1
ATOM 13116 C C . ASP B 1 487 ? -2.189 39.719 14.406 1 93.75 487 ASP B C 1
ATOM 13118 O O . ASP B 1 487 ? -2.818 39.188 13.492 1 93.75 487 ASP B O 1
ATOM 13122 N N . VAL B 1 488 ? -0.918 39.562 14.523 1 95.75 488 VAL B N 1
ATOM 13123 C CA . VAL B 1 488 ? -0.136 38.688 13.672 1 95.75 488 VAL B CA 1
ATOM 13124 C C . VAL B 1 488 ? -0.372 37.219 14.078 1 95.75 488 VAL B C 1
ATOM 13126 O O . VAL B 1 488 ? -0.284 36.906 15.258 1 95.75 488 VAL B O 1
ATOM 13129 N N . HIS B 1 489 ? -0.708 36.406 13.086 1 95.88 489 HIS B N 1
ATOM 13130 C CA . HIS B 1 489 ? -0.927 35 13.336 1 95.88 489 HIS B CA 1
ATOM 13131 C C . HIS B 1 489 ? 0.333 34.188 13.047 1 95.88 489 HIS B C 1
ATOM 13133 O O . HIS B 1 489 ? 1.051 34.469 12.086 1 95.88 489 HIS B O 1
ATOM 13139 N N . ILE B 1 490 ? 0.599 33.156 13.922 1 96.88 490 ILE B N 1
ATOM 13140 C CA . ILE B 1 490 ? 1.739 32.281 13.672 1 96.88 490 ILE B CA 1
ATOM 13141 C C . ILE B 1 490 ? 1.256 30.859 13.492 1 96.88 490 ILE B C 1
ATOM 13143 O O . ILE B 1 490 ? 2.037 29.906 13.617 1 96.88 490 ILE B O 1
ATOM 13147 N N . CYS B 1 491 ? 0.009 30.688 13.359 1 96.19 491 CYS B N 1
ATOM 13148 C CA . CYS B 1 491 ? -0.571 29.406 13.023 1 96.19 491 CYS B CA 1
ATOM 13149 C C . CYS B 1 491 ? -1.863 29.562 12.234 1 96.19 491 CYS B C 1
ATOM 13151 O O . CYS B 1 491 ? -2.426 30.656 12.18 1 96.19 491 CYS B O 1
ATOM 13153 N N . PHE B 1 492 ? -2.359 28.516 11.531 1 96.38 492 PHE B N 1
ATOM 13154 C CA . PHE B 1 492 ? -3.609 28.547 10.781 1 96.38 492 PHE B CA 1
ATOM 13155 C C . PHE B 1 492 ? -4.332 27.203 10.898 1 96.38 492 PHE B C 1
ATOM 13157 O O . PHE B 1 492 ? -3.738 26.156 10.672 1 96.38 492 PHE B O 1
ATOM 13164 N N . ASP B 1 493 ? -5.555 27.312 11.281 1 95 493 ASP B N 1
ATOM 13165 C CA . ASP B 1 493 ? -6.465 26.172 11.312 1 95 493 ASP B CA 1
ATOM 13166 C C . ASP B 1 493 ? -7.637 26.375 10.352 1 95 493 ASP B C 1
ATOM 13168 O O . ASP B 1 493 ? -8.398 27.328 10.492 1 95 493 ASP B O 1
ATOM 13172 N N . TYR B 1 494 ? -7.707 25.484 9.406 1 95.19 494 TYR B N 1
ATOM 13173 C CA . TYR B 1 494 ? -8.906 25.578 8.586 1 95.19 494 TYR B CA 1
ATOM 13174 C C . TYR B 1 494 ? -10.141 25.109 9.352 1 95.19 494 TYR B C 1
ATOM 13176 O O . TYR B 1 494 ? -10.188 23.969 9.82 1 95.19 494 TYR B O 1
ATOM 13184 N N . VAL B 1 495 ? -11.125 25.969 9.477 1 89.69 495 VAL B N 1
ATOM 13185 C CA . VAL B 1 495 ? -12.336 25.672 10.234 1 89.69 495 VAL B CA 1
ATOM 13186 C C . VAL B 1 495 ? -13.562 25.906 9.359 1 89.69 495 VAL B C 1
ATOM 13188 O O . VAL B 1 495 ? -14.68 26.031 9.867 1 89.69 495 VAL B O 1
ATOM 13191 N N . GLY B 1 496 ? -13.406 25.984 8.094 1 86.5 496 GLY B N 1
ATOM 13192 C CA . GLY B 1 496 ? -14.508 26.25 7.18 1 86.5 496 GLY B CA 1
ATOM 13193 C C . GLY B 1 496 ? -15.281 25 6.805 1 86.5 496 GLY B C 1
ATOM 13194 O O . GLY B 1 496 ? -15.109 23.938 7.422 1 86.5 496 GLY B O 1
ATOM 13195 N N . PRO B 1 497 ? -16.141 25.203 5.883 1 87.94 497 PRO B N 1
ATOM 13196 C CA . PRO B 1 497 ? -16.938 24.062 5.414 1 87.94 497 PRO B CA 1
ATOM 13197 C C . PRO B 1 497 ? -16.094 23.047 4.645 1 87.94 497 PRO B C 1
ATOM 13199 O O . PRO B 1 497 ? -14.969 23.344 4.23 1 87.94 497 PRO B O 1
ATOM 13202 N N . ARG B 1 498 ? -16.641 21.859 4.473 1 89 498 ARG B N 1
ATOM 13203 C CA . ARG B 1 498 ? -15.953 20.766 3.791 1 89 498 ARG B CA 1
ATOM 13204 C C . ARG B 1 498 ? -15.695 21.125 2.328 1 89 498 ARG B C 1
ATOM 13206 O O . ARG B 1 498 ? -14.711 20.672 1.742 1 89 498 ARG B O 1
ATOM 13213 N N . THR B 1 499 ? -16.594 21.781 1.778 1 91.19 499 THR B N 1
ATOM 13214 C CA . THR B 1 499 ? -16.406 22.281 0.423 1 91.19 499 THR B CA 1
ATOM 13215 C C . THR B 1 499 ? -16.438 23.812 0.408 1 91.19 499 THR B C 1
ATOM 13217 O O . THR B 1 499 ? -17.375 24.422 0.923 1 91.19 499 THR B O 1
ATOM 13220 N N . ILE B 1 500 ? -15.461 24.453 -0.085 1 93.38 500 ILE B N 1
ATOM 13221 C CA . ILE B 1 500 ? -15.367 25.906 -0.058 1 93.38 500 ILE B CA 1
ATOM 13222 C C . ILE B 1 500 ? -14.992 26.422 -1.444 1 93.38 500 ILE B C 1
ATOM 13224 O O . ILE B 1 500 ? -14.203 25.797 -2.156 1 93.38 500 ILE B O 1
ATOM 13228 N N . LYS B 1 501 ? -15.602 27.531 -1.804 1 91.62 501 LYS B N 1
ATOM 13229 C CA . LYS B 1 501 ? -15.211 28.219 -3.035 1 91.62 501 LYS B CA 1
ATOM 13230 C C . LYS B 1 501 ? -13.953 29.047 -2.826 1 91.62 501 LYS B C 1
ATOM 13232 O O . LYS B 1 501 ? -13.805 29.703 -1.791 1 91.62 501 LYS B O 1
ATOM 13237 N N . ASP B 1 502 ? -13.031 29.031 -3.803 1 93.38 502 ASP B N 1
ATOM 13238 C CA . ASP B 1 502 ? -11.758 29.719 -3.678 1 93.38 502 ASP B CA 1
ATOM 13239 C C . ASP B 1 502 ? -11.961 31.219 -3.469 1 93.38 502 ASP B C 1
ATOM 13241 O O . ASP B 1 502 ? -11.328 31.812 -2.596 1 93.38 502 ASP B O 1
ATOM 13245 N N . GLU B 1 503 ? -12.883 31.812 -4.152 1 91.31 503 GLU B N 1
ATOM 13246 C CA . GLU B 1 503 ? -13.125 33.25 -4.059 1 91.31 503 GLU B CA 1
ATOM 13247 C C . GLU B 1 503 ? -13.703 33.625 -2.693 1 91.31 503 GLU B C 1
ATOM 13249 O O . GLU B 1 503 ? -13.344 34.656 -2.127 1 91.31 503 GLU B O 1
ATOM 13254 N N . GLU B 1 504 ? -14.602 32.812 -2.281 1 89.94 504 GLU B N 1
ATOM 13255 C CA . GLU B 1 504 ? -15.188 33.062 -0.972 1 89.94 504 GLU B CA 1
ATOM 13256 C C . GLU B 1 504 ? -14.141 33 0.131 1 89.94 504 GLU B C 1
ATOM 13258 O O . GLU B 1 504 ? -14.141 33.844 1.047 1 89.94 504 GLU B O 1
ATOM 13263 N N . PHE B 1 505 ? -13.297 32.062 0.033 1 93.56 505 PHE B N 1
ATOM 13264 C CA . PHE B 1 505 ? -12.227 31.906 1.006 1 93.56 505 PHE B CA 1
ATOM 13265 C C . PHE B 1 505 ? -11.32 33.125 1.003 1 93.56 505 PHE B C 1
ATOM 13267 O O . PHE B 1 505 ? -11 33.688 2.061 1 93.56 505 PHE B O 1
ATOM 13274 N N . THR B 1 506 ? -10.891 33.531 -0.14 1 93 506 THR B N 1
ATOM 13275 C CA . THR B 1 506 ? -9.953 34.656 -0.283 1 93 506 THR B CA 1
ATOM 13276 C C . THR B 1 506 ? -10.602 35.969 0.158 1 93 506 THR B C 1
ATOM 13278 O O . THR B 1 506 ? -9.93 36.812 0.71 1 93 506 THR B O 1
ATOM 13281 N N . ARG B 1 507 ? -11.875 36.062 -0.046 1 90.06 507 ARG B N 1
ATOM 13282 C CA . ARG B 1 507 ? -12.586 37.25 0.368 1 90.06 507 ARG B CA 1
ATOM 13283 C C . ARG B 1 507 ? -12.656 37.375 1.889 1 90.06 507 ARG B C 1
ATOM 13285 O O . ARG B 1 507 ? -12.625 38.469 2.447 1 90.06 507 ARG B O 1
ATOM 13292 N N . ARG B 1 508 ? -12.75 36.25 2.492 1 90.81 508 ARG B N 1
ATOM 13293 C CA . ARG B 1 508 ? -12.922 36.25 3.941 1 90.81 508 ARG B CA 1
ATOM 13294 C C . ARG B 1 508 ? -11.586 36.438 4.652 1 90.81 508 ARG B C 1
ATOM 13296 O O . ARG B 1 508 ? -11.523 37.031 5.73 1 90.81 508 ARG B O 1
ATOM 13303 N N . PHE B 1 509 ? -10.508 35.844 4.102 1 93.81 509 PHE B N 1
ATOM 13304 C CA . PHE B 1 509 ? -9.25 35.812 4.84 1 93.81 509 PHE B CA 1
ATOM 13305 C C . PHE B 1 509 ? -8.203 36.688 4.168 1 93.81 509 PHE B C 1
ATOM 13307 O O . PHE B 1 509 ? -7.102 36.844 4.691 1 93.81 509 PHE B O 1
ATOM 13314 N N . GLY B 1 510 ? -8.469 37.281 3.053 1 92.31 510 GLY B N 1
ATOM 13315 C CA . GLY B 1 510 ? -7.555 38.156 2.369 1 92.31 510 GLY B CA 1
ATOM 13316 C C . GLY B 1 510 ? -6.734 37.5 1.291 1 92.31 510 GLY B C 1
ATOM 13317 O O . GLY B 1 510 ? -6.406 36.312 1.408 1 92.31 510 GLY B O 1
ATOM 13318 N N . LYS B 1 511 ? -6.301 38.156 0.306 1 90.81 511 LYS B N 1
ATOM 13319 C CA . LYS B 1 511 ? -5.59 37.625 -0.85 1 90.81 511 LYS B CA 1
ATOM 13320 C C . LYS B 1 511 ? -4.078 37.75 -0.682 1 90.81 511 LYS B C 1
ATOM 13322 O O . LYS B 1 511 ? -3.316 36.906 -1.169 1 90.81 511 LYS B O 1
ATOM 13327 N N . ASP B 1 512 ? -3.715 38.781 0.007 1 91.81 512 ASP B N 1
ATOM 13328 C CA . ASP B 1 512 ? -2.285 39.062 0.1 1 91.81 512 ASP B CA 1
ATOM 13329 C C . ASP B 1 512 ? -1.874 39.375 1.543 1 91.81 512 ASP B C 1
ATOM 13331 O O . ASP B 1 512 ? -2.678 39.188 2.465 1 91.81 512 ASP B O 1
ATOM 13335 N N . SER B 1 513 ? -0.644 39.719 1.743 1 91.88 513 SER B N 1
ATOM 13336 C CA . SER B 1 513 ? -0.074 39.875 3.078 1 91.88 513 SER B CA 1
ATOM 13337 C C . SER B 1 513 ? -0.671 41.062 3.799 1 91.88 513 SER B C 1
ATOM 13339 O O . SER B 1 513 ? -0.613 41.156 5.027 1 91.88 513 SER B O 1
ATOM 13341 N N . ASN B 1 514 ? -1.286 41.938 3.127 1 89.44 514 ASN B N 1
ATOM 13342 C CA . ASN B 1 514 ? -1.772 43.188 3.73 1 89.44 514 ASN B CA 1
ATOM 13343 C C . ASN B 1 514 ? -3.285 43.156 3.922 1 89.44 514 ASN B C 1
ATOM 13345 O O . ASN B 1 514 ? -3.869 44.094 4.43 1 89.44 514 ASN B O 1
ATOM 13349 N N . SER B 1 515 ? -3.9 42.125 3.508 1 88.69 515 SER B N 1
ATOM 13350 C CA . SER B 1 515 ? -5.355 42.031 3.615 1 88.69 515 SER B CA 1
ATOM 13351 C C . SER B 1 515 ? -5.793 40.875 4.473 1 88.69 515 SER B C 1
ATOM 13353 O O . SER B 1 515 ? -5.164 39.812 4.445 1 88.69 515 SER B O 1
ATOM 13355 N N . GLY B 1 516 ? -6.809 41.125 5.297 1 90.44 516 GLY B N 1
ATOM 13356 C CA . GLY B 1 516 ? -7.383 40.062 6.094 1 90.44 516 GLY B CA 1
ATOM 13357 C C . GLY B 1 516 ? -6.465 39.594 7.203 1 90.44 516 GLY B C 1
ATOM 13358 O O . GLY B 1 516 ? -5.867 40.406 7.914 1 90.44 516 GLY B O 1
ATOM 13359 N N . LEU B 1 517 ? -6.387 38.219 7.246 1 93.81 517 LEU B N 1
ATOM 13360 C CA . LEU B 1 517 ? -5.504 37.625 8.258 1 93.81 517 LEU B CA 1
ATOM 13361 C C . LEU B 1 517 ? -4.051 38 7.98 1 93.81 517 LEU B C 1
ATOM 13363 O O . LEU B 1 517 ? -3.594 37.938 6.84 1 93.81 517 LEU B O 1
ATOM 13367 N N . LYS B 1 518 ? -3.373 38.438 8.906 1 95.31 518 LYS B N 1
ATOM 13368 C CA . LYS B 1 518 ? -1.955 38.75 8.781 1 95.31 518 LYS B CA 1
ATOM 13369 C C . LYS B 1 518 ? -1.089 37.656 9.383 1 95.31 518 LYS B C 1
ATOM 13371 O O . LYS B 1 518 ? -1.215 37.312 10.57 1 95.31 518 LYS B O 1
ATOM 13376 N N . PHE B 1 519 ? -0.205 37.125 8.539 1 97.12 519 PHE B N 1
ATOM 13377 C CA . PHE B 1 519 ? 0.64 36.031 8.984 1 97.12 519 PHE B CA 1
ATOM 13378 C C . PHE B 1 519 ? 2.088 36.469 9.125 1 97.12 519 PHE B C 1
ATOM 13380 O O . PHE B 1 519 ? 2.525 37.406 8.438 1 97.12 519 PHE B O 1
ATOM 13387 N N . ASP B 1 520 ? 2.75 35.844 10.117 1 96.75 520 ASP B N 1
ATOM 13388 C CA . ASP B 1 520 ? 4.211 35.875 10.133 1 96.75 520 ASP B CA 1
ATOM 13389 C C . ASP B 1 520 ? 4.793 35.094 8.969 1 96.75 520 ASP B C 1
ATOM 13391 O O . ASP B 1 520 ? 4.113 34.219 8.398 1 96.75 520 ASP B O 1
ATOM 13395 N N . GLU B 1 521 ? 6.035 35.375 8.602 1 96.56 521 GLU B N 1
ATOM 13396 C CA . GLU B 1 521 ? 6.711 34.625 7.559 1 96.56 521 GLU B CA 1
ATOM 13397 C C . GLU B 1 521 ? 6.879 33.156 7.973 1 96.56 521 GLU B C 1
ATOM 13399 O O . GLU B 1 521 ? 6.969 32.281 7.117 1 96.56 521 GLU B O 1
ATOM 13404 N N . VAL B 1 522 ? 6.977 32.906 9.273 1 97.12 522 VAL B N 1
ATOM 13405 C CA . VAL B 1 522 ? 7.105 31.578 9.82 1 97.12 522 VAL B CA 1
ATOM 13406 C C . VAL B 1 522 ? 5.844 31.219 10.602 1 97.12 522 VAL B C 1
ATOM 13408 O O . VAL B 1 522 ? 5.383 31.984 11.445 1 97.12 522 VAL B O 1
ATOM 13411 N N . LEU B 1 523 ? 5.23 30.094 10.289 1 97.75 523 LEU B N 1
ATOM 13412 C CA . LEU B 1 523 ? 4.094 29.594 11.055 1 97.75 523 LEU B CA 1
ATOM 13413 C C . LEU B 1 523 ? 4.484 28.359 11.875 1 97.75 523 LEU B C 1
ATOM 13415 O O . LEU B 1 523 ? 5.262 27.531 11.414 1 97.75 523 LEU B O 1
ATOM 13419 N N . SER B 1 524 ? 4.016 28.344 13.07 1 96.25 524 SER B N 1
ATOM 13420 C CA . SER B 1 524 ? 4.242 27.172 13.922 1 96.25 524 SER B CA 1
ATOM 13421 C C . SER B 1 524 ? 3.6 25.922 13.328 1 96.25 524 SER B C 1
ATOM 13423 O O . SER B 1 524 ? 4.191 24.844 13.352 1 96.25 524 SER B O 1
ATOM 13425 N N . TYR B 1 525 ? 2.357 26.062 12.883 1 96.12 525 TYR B N 1
ATOM 13426 C CA . TYR B 1 525 ? 1.73 24.938 12.219 1 96.12 525 TYR B CA 1
ATOM 13427 C C . TYR B 1 525 ? 0.602 25.391 11.305 1 96.12 525 TYR B C 1
ATOM 13429 O O . TYR B 1 525 ? 0.136 26.531 11.398 1 96.12 525 TYR B O 1
ATOM 13437 N N . VAL B 1 526 ? 0.209 24.594 10.344 1 97.25 526 VAL B N 1
ATOM 13438 C CA . VAL B 1 526 ? -0.993 24.688 9.516 1 97.25 526 VAL B CA 1
ATOM 13439 C C . VAL B 1 526 ? -1.733 23.359 9.531 1 97.25 526 VAL B C 1
ATOM 13441 O O . VAL B 1 526 ? -1.114 22.297 9.43 1 97.25 526 VAL B O 1
ATOM 13444 N N . ARG B 1 527 ? -3 23.406 9.719 1 95.81 527 ARG B N 1
ATOM 13445 C CA . ARG B 1 527 ? -3.789 22.188 9.828 1 95.81 527 ARG B CA 1
ATOM 13446 C C . ARG B 1 527 ? -4.984 22.219 8.883 1 95.81 527 ARG B C 1
ATOM 13448 O O . ARG B 1 527 ? -5.75 23.172 8.875 1 95.81 527 ARG B O 1
ATOM 13455 N N . PHE B 1 528 ? -5.098 21.141 8.102 1 95.88 528 PHE B N 1
ATOM 13456 C CA . PHE B 1 528 ? -6.215 21 7.172 1 95.88 528 PHE B CA 1
ATOM 13457 C C . PHE B 1 528 ? -6.93 19.672 7.371 1 95.88 528 PHE B C 1
ATOM 13459 O O . PHE B 1 528 ? -6.379 18.609 7.055 1 95.88 528 PHE B O 1
ATOM 13466 N N . PRO B 1 529 ? -8.141 19.656 7.934 1 92.31 529 PRO B N 1
ATOM 13467 C CA . PRO B 1 529 ? -8.984 18.469 7.84 1 92.31 529 PRO B CA 1
ATOM 13468 C C . PRO B 1 529 ? -9.43 18.172 6.406 1 92.31 529 PRO B C 1
ATOM 13470 O O . PRO B 1 529 ? -9.039 18.875 5.477 1 92.31 529 PRO B O 1
ATOM 13473 N N . PRO B 1 530 ? -10.164 17.094 6.176 1 90.31 530 PRO B N 1
ATOM 13474 C CA . PRO B 1 530 ? -10.633 16.844 4.809 1 90.31 530 PRO B CA 1
ATOM 13475 C C . PRO B 1 530 ? -11.469 18 4.258 1 90.31 530 PRO B C 1
ATOM 13477 O O . PRO B 1 530 ? -12.5 18.344 4.832 1 90.31 530 PRO B O 1
ATOM 13480 N N . VAL B 1 531 ? -10.93 18.719 3.264 1 93.31 531 VAL B N 1
ATOM 13481 C CA . VAL B 1 531 ? -11.594 19.859 2.664 1 93.31 531 VAL B CA 1
ATOM 13482 C C . VAL B 1 531 ? -11.398 19.844 1.15 1 93.31 531 VAL B C 1
ATOM 13484 O O . VAL B 1 531 ? -10.32 19.5 0.66 1 93.31 531 VAL B O 1
ATOM 13487 N N . THR B 1 532 ? -12.453 20.125 0.416 1 92.62 532 THR B N 1
ATOM 13488 C CA . THR B 1 532 ? -12.43 20.219 -1.039 1 92.62 532 THR B CA 1
ATOM 13489 C C . THR B 1 532 ? -12.602 21.672 -1.493 1 92.62 532 THR B C 1
ATOM 13491 O O . THR B 1 532 ? -13.414 22.406 -0.929 1 92.62 532 THR B O 1
ATOM 13494 N N . VAL B 1 533 ? -11.859 22.141 -2.438 1 94.75 533 VAL B N 1
ATOM 13495 C CA . VAL B 1 533 ? -11.914 23.5 -2.941 1 94.75 533 VAL B CA 1
ATOM 13496 C C . VAL B 1 533 ? -12.578 23.516 -4.32 1 94.75 533 VAL B C 1
ATOM 13498 O O . VAL B 1 533 ? -12.164 22.797 -5.223 1 94.75 533 VAL B O 1
ATOM 13501 N N . GLU B 1 534 ? -13.641 24.297 -4.484 1 91.25 534 GLU B N 1
ATOM 13502 C CA . GLU B 1 534 ? -14.258 24.547 -5.777 1 91.25 534 GLU B CA 1
ATOM 13503 C C . GLU B 1 534 ? -13.664 25.797 -6.434 1 91.25 534 GLU B C 1
ATOM 13505 O O . GLU B 1 534 ? -13.859 26.906 -5.949 1 91.25 534 GLU B O 1
ATOM 13510 N N . LEU B 1 535 ? -13.023 25.641 -7.5 1 87.38 535 LEU B N 1
ATOM 13511 C CA . LEU B 1 535 ? -12.367 26.75 -8.18 1 87.38 535 LEU B CA 1
ATOM 13512 C C . LEU B 1 535 ? -13.328 27.453 -9.133 1 87.38 535 LEU B C 1
ATOM 13514 O O . LEU B 1 535 ? -14.078 26.797 -9.859 1 87.38 535 LEU B O 1
ATOM 13518 N N . THR B 1 536 ? -13.914 28.75 -9.078 1 71 536 THR B N 1
ATOM 13519 C CA . THR B 1 536 ? -14.891 29.484 -9.883 1 71 536 THR B CA 1
ATOM 13520 C C . THR B 1 536 ? -14.242 30.031 -11.156 1 71 536 THR B C 1
ATOM 13522 O O . THR B 1 536 ? -14.891 30.094 -12.203 1 71 536 THR B O 1
ATOM 13525 N N . GLY B 1 537 ? -13.164 30.812 -11.312 1 56.44 537 GLY B N 1
ATOM 13526 C CA . GLY B 1 537 ? -12.688 31.562 -12.461 1 56.44 537 GLY B CA 1
ATOM 13527 C C . GLY B 1 537 ? -12.039 30.688 -13.523 1 56.44 537 GLY B C 1
ATOM 13528 O O . GLY B 1 537 ? -11.781 29.516 -13.289 1 56.44 537 GLY B O 1
ATOM 13529 N N . LYS B 1 538 ? -12.148 31.297 -14.906 1 46.38 538 LYS B N 1
ATOM 13530 C CA . LYS B 1 538 ? -11.57 30.781 -16.141 1 46.38 538 LYS B CA 1
ATOM 13531 C C . LYS B 1 538 ? -10.195 30.172 -15.906 1 46.38 538 LYS B C 1
ATOM 13533 O O . LYS B 1 538 ? -9.68 29.438 -16.75 1 46.38 538 LYS B O 1
ATOM 13538 N N . GLN B 1 539 ? -9.523 30.875 -15.117 1 41.72 539 GLN B N 1
ATOM 13539 C CA . GLN B 1 539 ? -8.102 30.562 -14.984 1 41.72 539 GLN B CA 1
ATOM 13540 C C . GLN B 1 539 ? -7.887 29.125 -14.531 1 41.72 539 GLN B C 1
ATOM 13542 O O . GLN B 1 539 ? -6.781 28.594 -14.656 1 41.72 539 GLN B O 1
ATOM 13547 N N . ASN B 1 540 ? -8.789 28.781 -13.703 1 40.5 540 ASN B N 1
ATOM 13548 C CA . ASN B 1 540 ? -8.484 27.5 -13.078 1 40.5 540 ASN B CA 1
ATOM 13549 C C . ASN B 1 540 ? -8.43 26.375 -14.102 1 40.5 540 ASN B C 1
ATOM 13551 O O . ASN B 1 540 ? -7.965 25.266 -13.797 1 40.5 540 ASN B O 1
ATOM 13555 N N . ALA B 1 541 ? -9.328 26.703 -15 1 38.44 541 ALA B N 1
ATOM 13556 C CA . ALA B 1 541 ? -9.227 25.734 -16.078 1 38.44 541 ALA B CA 1
ATOM 13557 C C . ALA B 1 541 ? -7.848 25.766 -16.719 1 38.44 541 ALA B C 1
ATOM 13559 O O . ALA B 1 541 ? -7.371 24.75 -17.25 1 38.44 541 ALA B O 1
ATOM 13560 N N . GLU B 1 542 ? -7.363 26.984 -16.984 1 37.47 542 GLU B N 1
ATOM 13561 C CA . GLU B 1 542 ? -6.098 27.141 -17.688 1 37.47 542 GLU B CA 1
ATOM 13562 C C . GLU B 1 542 ? -4.941 26.562 -16.875 1 37.47 542 GLU B C 1
ATOM 13564 O O . GLU B 1 542 ? -3.998 26 -17.438 1 37.47 542 GLU B O 1
ATOM 13569 N N . ARG B 1 543 ? -4.754 27.172 -15.656 1 36.34 543 ARG B N 1
ATOM 13570 C CA . ARG B 1 543 ? -3.572 26.734 -14.93 1 36.34 543 ARG B CA 1
ATOM 13571 C C . ARG B 1 543 ? -3.625 25.219 -14.672 1 36.34 543 ARG B C 1
ATOM 13573 O O . ARG B 1 543 ? -2.688 24.656 -14.117 1 36.34 543 ARG B O 1
ATOM 13580 N N . LEU B 1 544 ? -4.965 24.844 -14.469 1 35.44 544 LEU B N 1
ATOM 13581 C CA . LEU B 1 544 ? -4.695 23.438 -14.758 1 35.44 544 LEU B CA 1
ATOM 13582 C C . LEU B 1 544 ? -4.207 23.266 -16.188 1 35.44 544 LEU B C 1
ATOM 13584 O O . LEU B 1 544 ? -4.984 23.406 -17.141 1 35.44 544 LEU B O 1
ATOM 13588 N N . GLY B 1 545 ? -3.561 24.266 -16.562 1 31.52 545 GLY B N 1
ATOM 13589 C CA . GLY B 1 545 ? -2.906 24.578 -17.812 1 31.52 545 GLY B CA 1
ATOM 13590 C C . GLY B 1 545 ? -3.02 23.469 -18.844 1 31.52 545 GLY B C 1
ATOM 13591 O O . GLY B 1 545 ? -2.191 23.375 -19.75 1 31.52 545 GLY B O 1
ATOM 13592 N N . ARG B 1 546 ? -3.633 22.328 -18.406 1 31.89 546 ARG B N 1
ATOM 13593 C CA . ARG B 1 546 ? -3.885 21.484 -19.578 1 31.89 546 ARG B CA 1
ATOM 13594 C C . ARG B 1 546 ? -4.891 22.156 -20.516 1 31.89 546 ARG B C 1
ATOM 13596 O O . ARG B 1 546 ? -5.906 22.688 -20.062 1 31.89 546 ARG B O 1
ATOM 13603 N N . PRO B 1 547 ? -4.496 22.656 -21.781 1 28.3 547 PRO B N 1
ATOM 13604 C CA . PRO B 1 547 ? -5.258 23.438 -22.766 1 28.3 547 PRO B CA 1
ATOM 13605 C C . PRO B 1 547 ? -6.762 23.203 -22.656 1 28.3 547 PRO B C 1
ATOM 13607 O O . PRO B 1 547 ? -7.531 24.156 -22.5 1 28.3 547 PRO B O 1
ATOM 13610 N N . ASN B 1 548 ? -7.301 22.594 -24 1 28.39 548 ASN B N 1
ATOM 13611 C CA . ASN B 1 548 ? -8.609 22.516 -24.641 1 28.39 548 ASN B CA 1
ATOM 13612 C C . ASN B 1 548 ? -9.633 21.797 -23.75 1 28.39 548 ASN B C 1
ATOM 13614 O O . ASN B 1 548 ? -9.289 20.859 -23.031 1 28.39 548 ASN B O 1
ATOM 13618 N N . GLY B 1 549 ? -10.797 22.203 -23.281 1 30 549 GLY B N 1
ATOM 13619 C CA . GLY B 1 549 ? -12.039 21.75 -22.672 1 30 549 GLY B CA 1
ATOM 13620 C C . GLY B 1 549 ? -12.078 20.266 -22.438 1 30 549 GLY B C 1
ATOM 13621 O O . GLY B 1 549 ? -13.023 19.75 -21.828 1 30 549 GLY B O 1
ATOM 13622 N N . LYS B 1 550 ? -11.898 19.438 -23.594 1 29.95 550 LYS B N 1
ATOM 13623 C CA . LYS B 1 550 ? -11.984 17.984 -23.516 1 29.95 550 LYS B CA 1
ATOM 13624 C C . LYS B 1 550 ? -11.055 17.438 -22.438 1 29.95 550 LYS B C 1
ATOM 13626 O O . LYS B 1 550 ? -9.867 17.766 -22.406 1 29.95 550 LYS B O 1
ATOM 13631 N N . LEU B 1 551 ? -11.672 17.031 -21.297 1 33.53 551 LEU B N 1
ATOM 13632 C CA . LEU B 1 551 ? -11.07 16.141 -20.312 1 33.53 551 LEU B CA 1
ATOM 13633 C C . LEU B 1 551 ? -10.016 15.25 -20.953 1 33.53 551 LEU B C 1
ATOM 13635 O O . LEU B 1 551 ? -10.344 14.211 -21.531 1 33.53 551 LEU B O 1
ATOM 13639 N N . SER B 1 552 ? -9.172 15.594 -21.703 1 31.94 552 SER B N 1
ATOM 13640 C CA . SER B 1 552 ? -8.242 14.695 -22.391 1 31.94 552 SER B CA 1
ATOM 13641 C C . SER B 1 552 ? -7.574 13.742 -21.391 1 31.94 552 SER B C 1
ATOM 13643 O O . SER B 1 552 ? -7.543 14.016 -20.188 1 31.94 552 SER B O 1
ATOM 13645 N N . GLY B 1 553 ? -6.934 12.484 -21.75 1 39.28 553 GLY B N 1
ATOM 13646 C CA . GLY B 1 553 ? -6.312 11.258 -21.281 1 39.28 553 GLY B CA 1
ATOM 13647 C C . GLY B 1 553 ? -5.344 11.484 -20.125 1 39.28 553 GLY B C 1
ATOM 13648 O O . GLY B 1 553 ? -4.758 10.531 -19.609 1 39.28 553 GLY B O 1
ATOM 13649 N N . HIS B 1 554 ? -4.828 12.664 -19.859 1 45.41 554 HIS B N 1
ATOM 13650 C CA . HIS B 1 554 ? -3.775 12.961 -18.891 1 45.41 554 HIS B CA 1
ATOM 13651 C C . HIS B 1 554 ? -4.359 13.273 -17.516 1 45.41 554 HIS B C 1
ATOM 13653 O O . HIS B 1 554 ? -3.818 14.102 -16.781 1 45.41 554 HIS B O 1
ATOM 13659 N N . GLN B 1 555 ? -5.457 12.914 -17.094 1 53.41 555 GLN B N 1
ATOM 13660 C CA . GLN B 1 555 ? -6.227 13.406 -15.953 1 53.41 555 GLN B CA 1
ATOM 13661 C C . GLN B 1 555 ? -5.672 12.875 -14.641 1 53.41 555 GLN B C 1
ATOM 13663 O O . GLN B 1 555 ? -5.539 11.656 -14.461 1 53.41 555 GLN B O 1
ATOM 13668 N N . ASN B 1 556 ? -4.961 13.742 -13.836 1 62.94 556 ASN B N 1
ATOM 13669 C CA . ASN B 1 556 ? -4.707 13.492 -12.422 1 62.94 556 ASN B CA 1
ATOM 13670 C C . ASN B 1 556 ? -5.992 13.141 -11.672 1 62.94 556 ASN B C 1
ATOM 13672 O O . ASN B 1 556 ? -6.867 13.992 -11.5 1 62.94 556 ASN B O 1
ATOM 13676 N N . ARG B 1 557 ? -6.211 12.016 -11.422 1 75 557 ARG B N 1
ATOM 13677 C CA . ARG B 1 557 ? -7.422 11.445 -10.844 1 75 557 ARG B CA 1
ATOM 13678 C C . ARG B 1 557 ? -7.449 11.641 -9.336 1 75 557 ARG B C 1
ATOM 13680 O O . ARG B 1 557 ? -8.5 11.508 -8.703 1 75 557 ARG B O 1
ATOM 13687 N N . GLY B 1 558 ? -6.289 12.172 -8.797 1 85.19 558 GLY B N 1
ATOM 13688 C CA . GLY B 1 558 ? -6.242 12.43 -7.367 1 85.19 558 GLY B CA 1
ATOM 13689 C C . GLY B 1 558 ? -6.688 13.828 -7 1 85.19 558 GLY B C 1
ATOM 13690 O O . GLY B 1 558 ? -6.969 14.648 -7.875 1 85.19 558 GLY B O 1
ATOM 13691 N N . ARG B 1 559 ? -6.867 14.141 -5.688 1 90.62 559 ARG B N 1
ATOM 13692 C CA . ARG B 1 559 ? -7.23 15.453 -5.164 1 90.62 559 ARG B CA 1
ATOM 13693 C C . ARG B 1 559 ? -6.105 16.469 -5.379 1 90.62 559 ARG B C 1
ATOM 13695 O O . ARG B 1 559 ? -4.938 16.078 -5.473 1 90.62 559 ARG B O 1
ATOM 13702 N N . HIS B 1 560 ? -6.449 17.797 -5.508 1 91.81 560 HIS B N 1
ATOM 13703 C CA . HIS B 1 560 ? -5.484 18.859 -5.699 1 91.81 560 HIS B CA 1
ATOM 13704 C C . HIS B 1 560 ? -5.82 20.078 -4.828 1 91.81 560 HIS B C 1
ATOM 13706 O O . HIS B 1 560 ? -5.371 21.188 -5.105 1 91.81 560 HIS B O 1
ATOM 13712 N N . ASP B 1 561 ? -6.613 19.938 -3.863 1 94.69 561 ASP B N 1
ATOM 13713 C CA . ASP B 1 561 ? -7.164 21.016 -3.055 1 94.69 561 ASP B CA 1
ATOM 13714 C C . ASP B 1 561 ? -6.055 21.766 -2.32 1 94.69 561 ASP B C 1
ATOM 13716 O O . ASP B 1 561 ? -6.113 23 -2.188 1 94.69 561 ASP B O 1
ATOM 13720 N N . MET B 1 562 ? -5.059 21.062 -1.861 1 96.69 562 MET B N 1
ATOM 13721 C CA . MET B 1 562 ? -4.016 21.672 -1.037 1 96.69 562 MET B CA 1
ATOM 13722 C C . MET B 1 562 ? -3.148 22.625 -1.866 1 96.69 562 MET B C 1
ATOM 13724 O O . MET B 1 562 ? -2.477 23.5 -1.317 1 96.69 562 MET B O 1
ATOM 13728 N N . GLU B 1 563 ? -3.113 22.453 -3.24 1 94.75 563 GLU B N 1
ATOM 13729 C CA . GLU B 1 563 ? -2.373 23.375 -4.09 1 94.75 563 GLU B CA 1
ATOM 13730 C C . GLU B 1 563 ? -2.865 24.812 -3.904 1 94.75 563 GLU B C 1
ATOM 13732 O O . GLU B 1 563 ? -2.062 25.75 -3.855 1 94.75 563 GLU B O 1
ATOM 13737 N N . PHE B 1 564 ? -4.152 24.984 -3.797 1 95.19 564 PHE B N 1
ATOM 13738 C CA . PHE B 1 564 ? -4.754 26.281 -3.582 1 95.19 564 PHE B CA 1
ATOM 13739 C C . PHE B 1 564 ? -4.316 26.875 -2.244 1 95.19 564 PHE B C 1
ATOM 13741 O O . PHE B 1 564 ? -3.861 28.016 -2.18 1 95.19 564 PHE B O 1
ATOM 13748 N N . PHE B 1 565 ? -4.473 26.125 -1.163 1 97.25 565 PHE B N 1
ATOM 13749 C CA . PHE B 1 565 ? -4.223 26.641 0.181 1 97.25 565 PHE B CA 1
ATOM 13750 C C . PHE B 1 565 ? -2.754 27 0.36 1 97.25 565 PHE B C 1
ATOM 13752 O O . PHE B 1 565 ? -2.428 28.016 0.971 1 97.25 565 PHE B O 1
ATOM 13759 N N . PHE B 1 566 ? -1.848 26.188 -0.105 1 96.94 566 PHE B N 1
ATOM 13760 C CA . PHE B 1 566 ? -0.427 26.469 0.076 1 96.94 566 PHE B CA 1
ATOM 13761 C C . PHE B 1 566 ? 0.019 27.625 -0.811 1 96.94 566 PHE B C 1
ATOM 13763 O O . PHE B 1 566 ? 0.903 28.391 -0.435 1 96.94 566 PHE B O 1
ATOM 13770 N N . LYS B 1 567 ? -0.593 27.734 -1.994 1 95.44 567 LYS B N 1
ATOM 13771 C CA . LYS B 1 567 ? -0.351 28.922 -2.791 1 95.44 567 LYS B CA 1
ATOM 13772 C C . LYS B 1 567 ? -0.845 30.172 -2.066 1 95.44 567 LYS B C 1
ATOM 13774 O O . LYS B 1 567 ? -0.166 31.203 -2.059 1 95.44 567 LYS B O 1
ATOM 13779 N N . TRP B 1 568 ? -2.064 30.078 -1.487 1 96.81 568 TRP B N 1
ATOM 13780 C CA . TRP B 1 568 ? -2.621 31.172 -0.708 1 96.81 568 TRP B CA 1
ATOM 13781 C C . TRP B 1 568 ? -1.69 31.562 0.439 1 96.81 568 TRP B C 1
ATOM 13783 O O . TRP B 1 568 ? -1.422 32.75 0.663 1 96.81 568 TRP B O 1
ATOM 13793 N N . LEU B 1 569 ? -1.179 30.609 1.189 1 97.56 569 LEU B N 1
ATOM 13794 C CA . LEU B 1 569 ? -0.253 30.875 2.285 1 97.56 569 LEU B CA 1
ATOM 13795 C C . LEU B 1 569 ? 1.001 31.578 1.778 1 97.56 569 LEU B C 1
ATOM 13797 O O . LEU B 1 569 ? 1.48 32.531 2.404 1 97.56 569 LEU B O 1
ATOM 13801 N N . HIS B 1 570 ? 1.535 31.109 0.672 1 96.44 570 HIS B N 1
ATOM 13802 C CA . HIS B 1 570 ? 2.721 31.719 0.087 1 96.44 570 HIS B CA 1
ATOM 13803 C C . HIS B 1 570 ? 2.445 33.156 -0.317 1 96.44 570 HIS B C 1
ATOM 13805 O O . HIS B 1 570 ? 3.283 34.062 -0.105 1 96.44 570 HIS B O 1
ATOM 13811 N N . ASP B 1 571 ? 1.274 33.406 -0.896 1 96 571 ASP B N 1
ATOM 13812 C CA . ASP B 1 571 ? 0.88 34.781 -1.297 1 96 571 ASP B CA 1
ATOM 13813 C C . ASP B 1 571 ? 0.7 35.688 -0.08 1 96 571 ASP B C 1
ATOM 13815 O O . ASP B 1 571 ? 0.922 36.875 -0.161 1 96 571 ASP B O 1
ATOM 13819 N N . LYS B 1 572 ? 0.297 35.094 1.043 1 97.06 572 LYS B N 1
ATOM 13820 C CA . LYS B 1 572 ? 0.107 35.844 2.285 1 97.06 572 LYS B CA 1
ATOM 13821 C C . LYS B 1 572 ? 1.444 36.125 2.955 1 97.06 572 LYS B C 1
ATOM 13823 O O . LYS B 1 572 ? 1.49 36.812 3.979 1 97.06 572 LYS B O 1
ATOM 13828 N N . GLY B 1 573 ? 2.566 35.625 2.377 1 95.56 573 GLY B N 1
ATOM 13829 C CA . GLY B 1 573 ? 3.898 35.938 2.857 1 95.56 573 GLY B CA 1
ATOM 13830 C C . GLY B 1 573 ? 4.535 34.844 3.67 1 95.56 573 GLY B C 1
ATOM 13831 O O . GLY B 1 573 ? 5.648 35 4.172 1 95.56 573 GLY B O 1
ATOM 13832 N N . VAL B 1 574 ? 3.91 33.688 3.811 1 97.06 574 VAL B N 1
ATOM 13833 C CA . VAL B 1 574 ? 4.445 32.562 4.574 1 97.06 574 VAL B CA 1
ATOM 13834 C C . VAL B 1 574 ? 5.547 31.875 3.775 1 97.06 574 VAL B C 1
ATOM 13836 O O . VAL B 1 574 ? 5.367 31.578 2.592 1 97.06 574 VAL B O 1
ATOM 13839 N N . ARG B 1 575 ? 6.672 31.641 4.41 1 95.56 575 ARG B N 1
ATOM 13840 C CA . ARG B 1 575 ? 7.797 31.031 3.723 1 95.56 575 ARG B CA 1
ATOM 13841 C C . ARG B 1 575 ? 8.227 29.75 4.43 1 95.56 575 ARG B C 1
ATOM 13843 O O . ARG B 1 575 ? 8.852 28.875 3.816 1 95.56 575 ARG B O 1
ATOM 13850 N N . ARG B 1 576 ? 7.902 29.625 5.684 1 95.56 576 ARG B N 1
ATOM 13851 C CA . ARG B 1 576 ? 8.281 28.469 6.473 1 95.56 576 ARG B CA 1
ATOM 13852 C C . ARG B 1 576 ? 7.141 28.031 7.391 1 95.56 576 ARG B C 1
ATOM 13854 O O . ARG B 1 576 ? 6.465 28.875 7.988 1 95.56 576 ARG B O 1
ATOM 13861 N N . VAL B 1 577 ? 6.863 26.781 7.434 1 96.75 577 VAL B N 1
ATOM 13862 C CA . VAL B 1 577 ? 5.906 26.188 8.359 1 96.75 577 VAL B CA 1
ATOM 13863 C C . VAL B 1 577 ? 6.582 25.078 9.156 1 96.75 577 VAL B C 1
ATOM 13865 O O . VAL B 1 577 ? 7.137 24.141 8.57 1 96.75 577 VAL B O 1
ATOM 13868 N N . LEU B 1 578 ? 6.605 25.156 10.398 1 96.38 578 LEU B N 1
ATOM 13869 C CA . LEU B 1 578 ? 7.297 24.172 11.219 1 96.38 578 LEU B CA 1
ATOM 13870 C C . LEU B 1 578 ? 6.582 22.828 11.172 1 96.38 578 LEU B C 1
ATOM 13872 O O . LEU B 1 578 ? 7.211 21.781 10.953 1 96.38 578 LEU B O 1
ATOM 13876 N N . THR B 1 579 ? 5.246 22.797 11.305 1 96.31 579 THR B N 1
ATOM 13877 C CA . THR B 1 579 ? 4.504 21.547 11.234 1 96.31 579 THR B CA 1
ATOM 13878 C C . THR B 1 579 ? 3.334 21.656 10.258 1 96.31 579 THR B C 1
ATOM 13880 O O . THR B 1 579 ? 2.479 22.531 10.414 1 96.31 579 THR B O 1
ATOM 13883 N N . VAL B 1 580 ? 3.275 20.859 9.242 1 97 580 VAL B N 1
ATOM 13884 C CA . VAL B 1 580 ? 2.164 20.75 8.305 1 97 580 VAL B CA 1
ATOM 13885 C C . VAL B 1 580 ? 1.339 19.5 8.609 1 97 580 VAL B C 1
ATOM 13887 O O . VAL B 1 580 ? 1.867 18.391 8.617 1 97 580 VAL B O 1
ATOM 13890 N N . GLU B 1 581 ? 0.094 19.703 8.875 1 95.88 581 GLU B N 1
ATOM 13891 C CA . GLU B 1 581 ? -0.814 18.594 9.125 1 95.88 581 GLU B CA 1
ATOM 13892 C C . GLU B 1 581 ? -1.954 18.578 8.109 1 95.88 581 GLU B C 1
ATOM 13894 O O . GLU B 1 581 ? -2.777 19.5 8.07 1 95.88 581 GLU B O 1
ATOM 13899 N N . VAL B 1 582 ? -1.988 17.594 7.293 1 96.31 582 VAL B N 1
ATOM 13900 C CA . VAL B 1 582 ? -3.049 17.422 6.305 1 96.31 582 VAL B CA 1
ATOM 13901 C C . VAL B 1 582 ? -3.682 16.031 6.477 1 96.31 582 VAL B C 1
ATOM 13903 O O . VAL B 1 582 ? -2.99 15.016 6.414 1 96.31 582 VAL B O 1
ATOM 13906 N N . ASP B 1 583 ? -4.977 15.961 6.727 1 93 583 ASP B N 1
ATOM 13907 C CA . ASP B 1 583 ? -5.68 14.68 6.809 1 93 583 ASP B CA 1
ATOM 13908 C C . ASP B 1 583 ? -6.09 14.195 5.418 1 93 583 ASP B C 1
ATOM 13910 O O . ASP B 1 583 ? -7.121 14.602 4.891 1 93 583 ASP B O 1
ATOM 13914 N N . ASP B 1 584 ? -5.344 13.344 4.855 1 93.62 584 ASP B N 1
ATOM 13915 C CA . ASP B 1 584 ? -5.543 12.836 3.504 1 93.62 584 ASP B CA 1
ATOM 13916 C C . ASP B 1 584 ? -5.887 11.344 3.523 1 93.62 584 ASP B C 1
ATOM 13918 O O . ASP B 1 584 ? -5.68 10.641 2.531 1 93.62 584 ASP B O 1
ATOM 13922 N N . ARG B 1 585 ? -6.449 10.789 4.594 1 88.75 585 ARG B N 1
ATOM 13923 C CA . ARG B 1 585 ? -6.797 9.375 4.738 1 88.75 585 ARG B CA 1
ATOM 13924 C C . ARG B 1 585 ? -8.07 9.047 3.965 1 88.75 585 ARG B C 1
ATOM 13926 O O . ARG B 1 585 ? -8.984 9.867 3.881 1 88.75 585 ARG B O 1
ATOM 13933 N N . VAL B 1 586 ? -8.148 7.828 3.348 1 80.69 586 VAL B N 1
ATOM 13934 C CA . VAL B 1 586 ? -9.312 7.41 2.564 1 80.69 586 VAL B CA 1
ATOM 13935 C C . VAL B 1 586 ? -10.109 6.371 3.342 1 80.69 586 VAL B C 1
ATOM 13937 O O . VAL B 1 586 ? -11.266 6.098 3.012 1 80.69 586 VAL B O 1
ATOM 13940 N N . ASP B 1 587 ? -9.703 5.547 4.195 1 67.31 587 ASP B N 1
ATOM 13941 C CA . ASP B 1 587 ? -10.445 4.473 4.859 1 67.31 587 ASP B CA 1
ATOM 13942 C C . ASP B 1 587 ? -10.922 4.91 6.242 1 67.31 587 ASP B C 1
ATOM 13944 O O . ASP B 1 587 ? -10.352 5.824 6.84 1 67.31 587 ASP B O 1
ATOM 13948 N N . ALA B 1 588 ? -12.18 4.473 6.547 1 54.06 588 ALA B N 1
ATOM 13949 C CA . ALA B 1 588 ? -12.93 4.789 7.758 1 54.06 588 ALA B CA 1
ATOM 13950 C C . ALA B 1 588 ? -12.164 4.352 9.008 1 54.06 588 ALA B C 1
ATOM 13952 O O . ALA B 1 588 ? -12.648 4.508 10.125 1 54.06 588 ALA B O 1
ATOM 13953 N N . ALA B 1 589 ? -11.203 3.674 8.719 1 47.38 589 ALA B N 1
ATOM 13954 C CA . ALA B 1 589 ? -10.734 3.01 9.938 1 47.38 589 ALA B CA 1
ATOM 13955 C C . ALA B 1 589 ? -10.469 4.02 11.047 1 47.38 589 ALA B C 1
ATOM 13957 O O . ALA B 1 589 ? -10.273 3.643 12.203 1 47.38 589 ALA B O 1
ATOM 13958 N N . HIS B 1 590 ? -10.234 5.25 10.625 1 45.41 590 HIS B N 1
ATOM 13959 C CA . HIS B 1 590 ? -9.875 6.059 11.789 1 45.41 590 HIS B CA 1
ATOM 13960 C C . HIS B 1 590 ? -11.07 6.867 12.281 1 45.41 590 HIS B C 1
ATOM 13962 O O . HIS B 1 590 ? -11.836 7.406 11.477 1 45.41 590 HIS B O 1
ATOM 13968 N N . GLY B 1 591 ? -11.578 6.602 13.398 1 41.12 591 GLY B N 1
ATOM 13969 C CA . GLY B 1 591 ? -12.539 6.969 14.43 1 41.12 591 GLY B CA 1
ATOM 13970 C C . GLY B 1 591 ? -13.578 7.961 13.945 1 41.12 591 GLY B C 1
ATOM 13971 O O . GLY B 1 591 ? -14.766 7.836 14.273 1 41.12 591 GLY B O 1
ATOM 13972 N N . ASP B 1 592 ? -13.305 9.211 13.484 1 49.88 592 ASP B N 1
ATOM 13973 C CA . ASP B 1 592 ? -14.336 10.242 13.547 1 49.88 592 ASP B CA 1
ATOM 13974 C C . ASP B 1 592 ? -15.227 10.211 12.312 1 49.88 592 ASP B C 1
ATOM 13976 O O . ASP B 1 592 ? -16.109 11.047 12.156 1 49.88 592 ASP B O 1
ATOM 13980 N N . GLY B 1 593 ? -15.234 9.164 11.484 1 56.62 593 GLY B N 1
ATOM 13981 C CA . GLY B 1 593 ? -16.172 8.938 10.398 1 56.62 593 GLY B CA 1
ATOM 13982 C C . GLY B 1 593 ? -15.914 9.828 9.195 1 56.62 593 GLY B C 1
ATOM 13983 O O . GLY B 1 593 ? -16.594 9.703 8.172 1 56.62 593 GLY B O 1
ATOM 13984 N N . VAL B 1 594 ? -15.039 10.961 9.359 1 66.31 594 VAL B N 1
ATOM 13985 C CA . VAL B 1 594 ? -14.859 11.867 8.219 1 66.31 594 VAL B CA 1
ATOM 13986 C C . VAL B 1 594 ? -13.617 11.461 7.43 1 66.31 594 VAL B C 1
ATOM 13988 O O . VAL B 1 594 ? -12.508 11.469 7.965 1 66.31 594 VAL B O 1
ATOM 13991 N N . TYR B 1 595 ? -13.727 10.844 6.27 1 75.94 595 TYR B N 1
ATOM 13992 C CA . TYR B 1 595 ? -12.594 10.453 5.43 1 75.94 595 TYR B CA 1
ATOM 13993 C C . TYR B 1 595 ? -12.773 10.953 4.004 1 75.94 595 TYR B C 1
ATOM 13995 O O . TYR B 1 595 ? -13.852 11.445 3.643 1 75.94 595 TYR B O 1
ATOM 14003 N N . ASN B 1 596 ? -11.586 11.078 3.352 1 85.19 596 ASN B N 1
ATOM 14004 C CA . ASN B 1 596 ? -11.578 11.477 1.949 1 85.19 596 ASN B CA 1
ATOM 14005 C C . ASN B 1 596 ? -11.945 10.312 1.034 1 85.19 596 ASN B C 1
ATOM 14007 O O . ASN B 1 596 ? -11.711 9.148 1.371 1 85.19 596 ASN B O 1
ATOM 14011 N N . GLU B 1 597 ? -12.625 10.516 0.003 1 80.62 597 GLU B N 1
ATOM 14012 C CA . GLU B 1 597 ? -12.914 9.477 -0.983 1 80.62 597 GLU B CA 1
ATOM 14013 C C . GLU B 1 597 ? -11.656 9.047 -1.724 1 80.62 597 GLU B C 1
ATOM 14015 O O . GLU B 1 597 ? -11.445 7.852 -1.957 1 80.62 597 GLU B O 1
ATOM 14020 N N . VAL B 1 598 ? -10.93 10.039 -2.145 1 87.5 598 VAL B N 1
ATOM 14021 C CA . VAL B 1 598 ? -9.672 9.828 -2.854 1 87.5 598 VAL B CA 1
ATOM 14022 C C . VAL B 1 598 ? -8.586 10.711 -2.244 1 87.5 598 VAL B C 1
ATOM 14024 O O . VAL B 1 598 ? -8.852 11.836 -1.821 1 87.5 598 VAL B O 1
ATOM 14027 N N . PRO B 1 599 ? -7.367 10.227 -2.096 1 92.19 599 PRO B N 1
ATOM 14028 C CA . PRO B 1 599 ? -6.281 11.062 -1.575 1 92.19 599 PRO B CA 1
ATOM 14029 C C . PRO B 1 599 ? -5.723 12.023 -2.623 1 92.19 599 PRO B C 1
ATOM 14031 O O . PRO B 1 599 ? -6.098 11.945 -3.797 1 92.19 599 PRO B O 1
ATOM 14034 N N . HIS B 1 600 ? -4.965 12.938 -2.184 1 93.88 600 HIS B N 1
ATOM 14035 C CA . HIS B 1 600 ? -4.23 13.789 -3.113 1 93.88 600 HIS B CA 1
ATOM 14036 C C . HIS B 1 600 ? -3.209 12.984 -3.908 1 93.88 600 HIS B C 1
ATOM 14038 O O . HIS B 1 600 ? -2.641 12.016 -3.398 1 93.88 600 HIS B O 1
ATOM 14044 N N . SER B 1 601 ? -3.035 13.328 -5.184 1 91.44 601 SER B N 1
ATOM 14045 C CA . SER B 1 601 ? -1.979 12.703 -5.969 1 91.44 601 SER B CA 1
ATOM 14046 C C . SER B 1 601 ? -0.598 13.094 -5.453 1 91.44 601 SER B C 1
ATOM 14048 O O . SER B 1 601 ? -0.446 14.125 -4.797 1 91.44 601 SER B O 1
ATOM 14050 N N . ASP B 1 602 ? 0.418 12.281 -5.645 1 91.25 602 ASP B N 1
ATOM 14051 C CA . ASP B 1 602 ? 1.788 12.602 -5.258 1 91.25 602 ASP B CA 1
ATOM 14052 C C . ASP B 1 602 ? 2.283 13.852 -5.977 1 91.25 602 ASP B C 1
ATOM 14054 O O . ASP B 1 602 ? 2.99 14.672 -5.391 1 91.25 602 ASP B O 1
ATOM 14058 N N . GLU B 1 603 ? 1.88 13.953 -7.148 1 88.12 603 GLU B N 1
ATOM 14059 C CA . GLU B 1 603 ? 2.225 15.133 -7.938 1 88.12 603 GLU B CA 1
ATOM 14060 C C . GLU B 1 603 ? 1.691 16.406 -7.289 1 88.12 603 GLU B C 1
ATOM 14062 O O . GLU B 1 603 ? 2.4 17.406 -7.211 1 88.12 603 GLU B O 1
ATOM 14067 N N . SER B 1 604 ? 0.448 16.281 -6.883 1 92.38 604 SER B N 1
ATOM 14068 C CA . SER B 1 604 ? -0.193 17.438 -6.262 1 92.38 604 SER B CA 1
ATOM 14069 C C . SER B 1 604 ? 0.478 17.797 -4.938 1 92.38 604 SER B C 1
ATOM 14071 O O . SER B 1 604 ? 0.605 18.969 -4.602 1 92.38 604 SER B O 1
ATOM 14073 N N . ILE B 1 605 ? 0.868 16.844 -4.152 1 94.69 605 ILE B N 1
ATOM 14074 C CA . ILE B 1 605 ? 1.535 17.094 -2.879 1 94.69 605 ILE B CA 1
ATOM 14075 C C . ILE B 1 605 ? 2.869 17.797 -3.121 1 94.69 605 ILE B C 1
ATOM 14077 O O . ILE B 1 605 ? 3.217 18.75 -2.412 1 94.69 605 ILE B O 1
ATOM 14081 N N . GLN B 1 606 ? 3.578 17.422 -4.129 1 89.5 606 GLN B N 1
ATOM 14082 C CA . GLN B 1 606 ? 4.848 18.031 -4.48 1 89.5 606 GLN B CA 1
ATOM 14083 C C . GLN B 1 606 ? 4.656 19.5 -4.875 1 89.5 606 GLN B C 1
ATOM 14085 O O . GLN B 1 606 ? 5.41 20.375 -4.438 1 89.5 606 GLN B O 1
ATOM 14090 N N . VAL B 1 607 ? 3.656 19.703 -5.656 1 89.75 607 VAL B N 1
ATOM 14091 C CA . VAL B 1 607 ? 3.359 21.047 -6.098 1 89.75 607 VAL B CA 1
ATOM 14092 C C . VAL B 1 607 ? 2.967 21.922 -4.898 1 89.75 607 VAL B C 1
ATOM 14094 O O . VAL B 1 607 ? 3.361 23.078 -4.809 1 89.75 607 VAL B O 1
ATOM 14097 N N . SER B 1 608 ? 2.176 21.375 -4.008 1 94.62 608 SER B N 1
ATOM 14098 C CA . SER B 1 608 ? 1.703 22.094 -2.838 1 94.62 608 SER B CA 1
ATOM 14099 C C . SER B 1 608 ? 2.865 22.531 -1.952 1 94.62 608 SER B C 1
ATOM 14101 O O . SER B 1 608 ? 2.861 23.641 -1.412 1 94.62 608 SER B O 1
ATOM 14103 N N . LEU B 1 609 ? 3.93 21.734 -1.814 1 93.38 609 LEU B N 1
ATOM 14104 C CA . LEU B 1 609 ? 5 21.984 -0.854 1 93.38 609 LEU B CA 1
ATOM 14105 C C . LEU B 1 609 ? 6.211 22.609 -1.538 1 93.38 609 LEU B C 1
ATOM 14107 O O . LEU B 1 609 ? 7.25 22.812 -0.906 1 93.38 609 LEU B O 1
ATOM 14111 N N . GLU B 1 610 ? 6.129 22.969 -2.746 1 88.12 610 GLU B N 1
ATOM 14112 C CA . GLU B 1 610 ? 7.266 23.391 -3.559 1 88.12 610 GLU B CA 1
ATOM 14113 C C . GLU B 1 610 ? 7.844 24.719 -3.055 1 88.12 610 GLU B C 1
ATOM 14115 O O . GLU B 1 610 ? 9.055 24.922 -3.102 1 88.12 610 GLU B O 1
ATOM 14120 N N . ASN B 1 611 ? 7.023 25.625 -2.48 1 89.94 611 ASN B N 1
ATOM 14121 C CA . ASN B 1 611 ? 7.488 26.969 -2.184 1 89.94 611 ASN B CA 1
ATOM 14122 C C . ASN B 1 611 ? 7.508 27.25 -0.682 1 89.94 611 ASN B C 1
ATOM 14124 O O . ASN B 1 611 ? 7.672 28.391 -0.254 1 89.94 611 ASN B O 1
ATOM 14128 N N . ILE B 1 612 ? 7.312 26.344 0.152 1 93.06 612 ILE B N 1
ATOM 14129 C CA . ILE B 1 612 ? 7.281 26.531 1.598 1 93.06 612 ILE B CA 1
ATOM 14130 C C . ILE B 1 612 ? 8.211 25.516 2.27 1 93.06 612 ILE B C 1
ATOM 14132 O O . ILE B 1 612 ? 8.188 24.328 1.952 1 93.06 612 ILE B O 1
ATOM 14136 N N . VAL B 1 613 ? 9.086 26 3.127 1 93.25 613 VAL B N 1
ATOM 14137 C CA . VAL B 1 613 ? 9.984 25.141 3.885 1 93.25 613 VAL B CA 1
ATOM 14138 C C . VAL B 1 613 ? 9.227 24.5 5.043 1 93.25 613 VAL B C 1
ATOM 14140 O O . VAL B 1 613 ? 8.547 25.188 5.809 1 93.25 613 VAL B O 1
ATOM 14143 N N . VAL B 1 614 ? 9.289 23.188 5.141 1 95.25 614 VAL B N 1
ATOM 14144 C CA . VAL B 1 614 ? 8.578 22.453 6.18 1 95.25 614 VAL B CA 1
ATOM 14145 C C . VAL B 1 614 ? 9.578 21.719 7.074 1 95.25 614 VAL B C 1
ATOM 14147 O O . VAL B 1 614 ? 10.578 21.172 6.59 1 95.25 614 VAL B O 1
ATOM 14150 N N . GLU B 1 615 ? 9.359 21.672 8.367 1 94.88 615 GLU B N 1
ATOM 14151 C CA . GLU B 1 615 ? 10.258 20.984 9.289 1 94.88 615 GLU B CA 1
ATOM 14152 C C . GLU B 1 615 ? 9.648 19.656 9.766 1 94.88 615 GLU B C 1
ATOM 14154 O O . GLU B 1 615 ? 10.375 18.719 10.078 1 94.88 615 GLU B O 1
ATOM 14159 N N . HIS B 1 616 ? 8.383 19.641 9.953 1 96 616 HIS B N 1
ATOM 14160 C CA . HIS B 1 616 ? 7.645 18.422 10.289 1 96 616 HIS B CA 1
ATOM 14161 C C . HIS B 1 616 ? 6.504 18.188 9.305 1 96 616 HIS B C 1
ATOM 14163 O O . HIS B 1 616 ? 5.539 18.953 9.266 1 96 616 HIS B O 1
ATOM 14169 N N . LEU B 1 617 ? 6.605 17.172 8.523 1 96.38 617 LEU B N 1
ATOM 14170 C CA . LEU B 1 617 ? 5.582 16.844 7.535 1 96.38 617 LEU B CA 1
ATOM 14171 C C . LEU B 1 617 ? 4.668 15.742 8.055 1 96.38 617 LEU B C 1
ATOM 14173 O O . LEU B 1 617 ? 5.094 14.594 8.195 1 96.38 617 LEU B O 1
ATOM 14177 N N . ASN B 1 618 ? 3.467 16.031 8.375 1 95.75 618 ASN B N 1
ATOM 14178 C CA . ASN B 1 618 ? 2.424 15.086 8.75 1 95.75 618 ASN B CA 1
ATOM 14179 C C . ASN B 1 618 ? 1.299 15.055 7.723 1 95.75 618 ASN B C 1
ATOM 14181 O O . ASN B 1 618 ? 0.178 15.477 8.008 1 95.75 618 ASN B O 1
ATOM 14185 N N . TRP B 1 619 ? 1.609 14.672 6.555 1 96.44 619 TRP B N 1
ATOM 14186 C CA . TRP B 1 619 ? 0.635 14.453 5.492 1 96.44 619 TRP B CA 1
ATOM 14187 C C . TRP B 1 619 ? 0.099 13.023 5.527 1 96.44 619 TRP B C 1
ATOM 14189 O O . TRP B 1 619 ? 0.753 12.094 5.047 1 96.44 619 TRP B O 1
ATOM 14199 N N . ARG B 1 620 ? -1.099 12.812 5.977 1 92.56 620 ARG B N 1
ATOM 14200 C CA . ARG B 1 620 ? -1.604 11.492 6.336 1 92.56 620 ARG B CA 1
ATOM 14201 C C . ARG B 1 620 ? -2.174 10.773 5.117 1 92.56 620 ARG B C 1
ATOM 14203 O O . ARG B 1 620 ? -3.322 10.328 5.133 1 92.56 620 ARG B O 1
ATOM 14210 N N . LYS B 1 621 ? -1.449 10.734 4.07 1 93.12 621 LYS B N 1
ATOM 14211 C CA . LYS B 1 621 ? -1.708 9.836 2.951 1 93.12 621 LYS B CA 1
ATOM 14212 C C . LYS B 1 621 ? -1.055 8.469 3.182 1 93.12 621 LYS B C 1
ATOM 14214 O O . LYS B 1 621 ? 0.116 8.398 3.559 1 93.12 621 LYS B O 1
ATOM 14219 N N . THR B 1 622 ? -1.841 7.41 2.971 1 91.25 622 THR B N 1
ATOM 14220 C CA . THR B 1 622 ? -1.351 6.062 3.227 1 91.25 622 THR B CA 1
ATOM 14221 C C . THR B 1 622 ? -0.18 5.727 2.307 1 91.25 622 THR B C 1
ATOM 14223 O O . THR B 1 622 ? -0.258 5.934 1.095 1 91.25 622 THR B O 1
ATOM 14226 N N . ASP B 1 623 ? 1.015 5.309 2.941 1 93 623 ASP B N 1
ATOM 14227 C CA . ASP B 1 623 ? 2.207 4.848 2.236 1 93 623 ASP B CA 1
ATOM 14228 C C . ASP B 1 623 ? 2.717 5.91 1.267 1 93 623 ASP B C 1
ATOM 14230 O O . ASP B 1 623 ? 2.955 5.625 0.092 1 93 623 ASP B O 1
ATOM 14234 N N . LEU B 1 624 ? 2.875 7.055 1.782 1 94.81 624 LEU B N 1
ATOM 14235 C CA . LEU B 1 624 ? 3.316 8.211 1.014 1 94.81 624 LEU B CA 1
ATOM 14236 C C . LEU B 1 624 ? 4.656 7.941 0.339 1 94.81 624 LEU B C 1
ATOM 14238 O O . LEU B 1 624 ? 5.559 7.367 0.952 1 94.81 624 LEU B O 1
ATOM 14242 N N . ASP B 1 625 ? 4.809 8.367 -0.936 1 92.81 625 ASP B N 1
ATOM 14243 C CA . ASP B 1 625 ? 6.008 8.211 -1.749 1 92.81 625 ASP B CA 1
ATOM 14244 C C . ASP B 1 625 ? 7.207 8.891 -1.093 1 92.81 625 ASP B C 1
ATOM 14246 O O . ASP B 1 625 ? 7.18 10.102 -0.833 1 92.81 625 ASP B O 1
ATOM 14250 N N . PRO B 1 626 ? 8.273 8.102 -0.75 1 94.12 626 PRO B N 1
ATOM 14251 C CA . PRO B 1 626 ? 9.453 8.719 -0.14 1 94.12 626 PRO B CA 1
ATOM 14252 C C . PRO B 1 626 ? 10.062 9.82 -1.007 1 94.12 626 PRO B C 1
ATOM 14254 O O . PRO B 1 626 ? 10.672 10.758 -0.485 1 94.12 626 PRO B O 1
ATOM 14257 N N . GLN B 1 627 ? 9.906 9.773 -2.256 1 90.31 627 GLN B N 1
ATOM 14258 C CA . GLN B 1 627 ? 10.438 10.82 -3.127 1 90.31 627 GLN B CA 1
ATOM 14259 C C . GLN B 1 627 ? 9.711 12.141 -2.906 1 90.31 627 GLN B C 1
ATOM 14261 O O . GLN B 1 627 ? 10.328 13.211 -2.967 1 90.31 627 GLN B O 1
ATOM 14266 N N . VAL B 1 628 ? 8.438 12.031 -2.736 1 92.06 628 VAL B N 1
ATOM 14267 C CA . VAL B 1 628 ? 7.633 13.219 -2.457 1 92.06 628 VAL B CA 1
ATOM 14268 C C . VAL B 1 628 ? 8.078 13.844 -1.138 1 92.06 628 VAL B C 1
ATOM 14270 O O . VAL B 1 628 ? 8.164 15.07 -1.024 1 92.06 628 VAL B O 1
ATOM 14273 N N . ILE B 1 629 ? 8.398 13.047 -0.158 1 93.75 629 ILE B N 1
ATOM 14274 C CA . ILE B 1 629 ? 8.852 13.523 1.146 1 93.75 629 ILE B CA 1
ATOM 14275 C C . ILE B 1 629 ? 10.203 14.211 1.001 1 93.75 629 ILE B C 1
ATOM 14277 O O . ILE B 1 629 ? 10.414 15.297 1.536 1 93.75 629 ILE B O 1
ATOM 14281 N N . CYS B 1 630 ? 11.086 13.625 0.226 1 89.94 630 CYS B N 1
ATOM 14282 C CA . CYS B 1 630 ? 12.445 14.133 0.072 1 89.94 630 CYS B CA 1
ATOM 14283 C C . CYS B 1 630 ? 12.461 15.422 -0.746 1 89.94 630 CYS B C 1
ATOM 14285 O O . CYS B 1 630 ? 13.352 16.25 -0.587 1 89.94 630 CYS B O 1
ATOM 14287 N N . GLN B 1 631 ? 11.422 15.664 -1.517 1 82.19 631 GLN B N 1
ATOM 14288 C CA . GLN B 1 631 ? 11.391 16.844 -2.383 1 82.19 631 GLN B CA 1
ATOM 14289 C C . GLN B 1 631 ? 10.531 17.938 -1.784 1 82.19 631 GLN B C 1
ATOM 14291 O O . GLN B 1 631 ? 10.305 18.984 -2.42 1 82.19 631 GLN B O 1
ATOM 14296 N N . ALA B 1 632 ? 9.805 17.875 -0.667 1 74.81 632 ALA B N 1
ATOM 14297 C CA . ALA B 1 632 ? 8.961 18.891 -0.024 1 74.81 632 ALA B CA 1
ATOM 14298 C C . ALA B 1 632 ? 9.734 20.172 0.223 1 74.81 632 ALA B C 1
ATOM 14300 O O . ALA B 1 632 ? 9.141 21.25 0.32 1 74.81 632 ALA B O 1
ATOM 14301 N N . ASN B 1 633 ? 11.078 20.453 0.126 1 64.62 633 ASN B N 1
ATOM 14302 C CA . ASN B 1 633 ? 11.797 21.688 0.422 1 64.62 633 ASN B CA 1
ATOM 14303 C C . ASN B 1 633 ? 12.883 21.969 -0.621 1 64.62 633 ASN B C 1
ATOM 14305 O O . ASN B 1 633 ? 14.07 21.938 -0.309 1 64.62 633 ASN B O 1
ATOM 14309 N N . PRO B 1 634 ? 12.516 22.078 -1.97 1 53.94 634 PRO B N 1
ATOM 14310 C CA . PRO B 1 634 ? 13.719 22.234 -2.793 1 53.94 634 PRO B CA 1
ATOM 14311 C C . PRO B 1 634 ? 14.367 23.609 -2.635 1 53.94 634 PRO B C 1
ATOM 14313 O O . PRO B 1 634 ? 13.695 24.625 -2.799 1 53.94 634 PRO B O 1
ATOM 14316 N N . GLN B 1 635 ? 15.031 23.922 -1.597 1 47.03 635 GLN B N 1
ATOM 14317 C CA . GLN B 1 635 ? 15.648 25.234 -1.713 1 47.03 635 GLN B CA 1
ATOM 14318 C C . GLN B 1 635 ? 16.25 25.453 -3.102 1 47.03 635 GLN B C 1
ATOM 14320 O O . GLN B 1 635 ? 17.078 24.656 -3.547 1 47.03 635 GLN B O 1
ATOM 14325 N N . LYS B 1 636 ? 15.445 25.844 -4.012 1 43 636 LYS B N 1
ATOM 14326 C CA . LYS B 1 636 ? 16.031 26.25 -5.289 1 43 636 LYS B CA 1
ATOM 14327 C C . LYS B 1 636 ? 17.375 26.953 -5.078 1 43 636 LYS B C 1
ATOM 14329 O O . LYS B 1 636 ? 17.422 28.094 -4.625 1 43 636 LYS B O 1
ATOM 14334 N N . GLY B 1 637 ? 18.406 26.375 -4.461 1 35.03 637 GLY B N 1
ATOM 14335 C CA . GLY B 1 637 ? 19.672 27.078 -4.59 1 35.03 637 GLY B CA 1
ATOM 14336 C C . GLY B 1 637 ? 19.875 27.703 -5.961 1 35.03 637 GLY B C 1
ATOM 14337 O O . GLY B 1 637 ? 19.188 27.344 -6.914 1 35.03 637 GLY B O 1
ATOM 14338 N N . SER B 1 638 ? 20.672 28.828 -6.016 1 32.16 638 SER B N 1
ATOM 14339 C CA . SER B 1 638 ? 21.25 29.453 -7.195 1 32.16 638 SER B CA 1
ATOM 14340 C C . SER B 1 638 ? 21.703 28.406 -8.211 1 32.16 638 SER B C 1
ATOM 14342 O O . SER B 1 638 ? 22.484 27.516 -7.875 1 32.16 638 SER B O 1
ATOM 14344 N N . GLN B 1 639 ? 20.938 28.125 -9.055 1 30.84 639 GLN B N 1
ATOM 14345 C CA . GLN B 1 639 ? 21.484 27.531 -10.273 1 30.84 639 GLN B CA 1
ATOM 14346 C C . GLN B 1 639 ? 22.844 28.125 -10.617 1 30.84 639 GLN B C 1
ATOM 14348 O O . GLN B 1 639 ? 22.938 29.281 -11.055 1 30.84 639 GLN B O 1
ATOM 14353 N N . ARG B 1 640 ? 23.953 28 -9.961 1 28.94 640 ARG B N 1
ATOM 14354 C CA . ARG B 1 640 ? 25.109 28.172 -10.828 1 28.94 640 ARG B CA 1
ATOM 14355 C C . ARG B 1 640 ? 24.969 27.328 -12.102 1 28.94 640 ARG B C 1
ATOM 14357 O O . ARG B 1 640 ? 24.609 26.156 -12.039 1 28.94 640 ARG B O 1
ATOM 14364 N N . ASN B 1 641 ? 24.812 28.047 -13.242 1 28.67 641 ASN B N 1
ATOM 14365 C CA . ASN B 1 641 ? 25.016 27.766 -14.656 1 28.67 641 ASN B CA 1
ATOM 14366 C C . ASN B 1 641 ? 26.219 26.844 -14.875 1 28.67 641 ASN B C 1
ATOM 14368 O O . ASN B 1 641 ? 26.812 26.844 -15.953 1 28.67 641 ASN B O 1
ATOM 14372 N N . ASN B 1 642 ? 26.984 26.422 -13.922 1 27.7 642 ASN B N 1
ATOM 14373 C CA . ASN B 1 642 ? 28.109 25.766 -14.586 1 27.7 642 ASN B CA 1
ATOM 14374 C C . ASN B 1 642 ? 27.641 24.641 -15.5 1 27.7 642 ASN B C 1
ATOM 14376 O O . ASN B 1 642 ? 26.875 23.781 -15.078 1 27.7 642 ASN B O 1
ATOM 14380 N N . SER B 1 643 ? 27.672 24.812 -16.828 1 26.84 643 SER B N 1
ATOM 14381 C CA . SER B 1 643 ? 27.75 24.062 -18.078 1 26.84 643 SER B CA 1
ATOM 14382 C C . SER B 1 643 ? 28.516 22.766 -17.906 1 26.84 643 SER B C 1
ATOM 14384 O O . SER B 1 643 ? 28.719 22.031 -18.875 1 26.84 643 SER B O 1
ATOM 14386 N N . ASP B 1 644 ? 29.5 22.688 -17.031 1 25.95 644 ASP B N 1
ATOM 14387 C CA . ASP B 1 644 ? 30.297 21.516 -17.375 1 25.95 644 ASP B CA 1
ATOM 14388 C C . ASP B 1 644 ? 29.5 20.234 -17.141 1 25.95 644 ASP B C 1
ATOM 14390 O O . ASP B 1 644 ? 28.969 20.016 -16.047 1 25.95 644 ASP B O 1
ATOM 14394 N N . ALA B 1 645 ? 29 19.531 -18.156 1 29.89 645 ALA B N 1
ATOM 14395 C CA . ALA B 1 645 ? 28.406 18.266 -18.594 1 29.89 645 ALA B CA 1
ATOM 14396 C C . ALA B 1 645 ? 28.922 17.109 -17.75 1 29.89 645 ALA B C 1
ATOM 14398 O O . ALA B 1 645 ? 28.562 15.953 -18.016 1 29.89 645 ALA B O 1
ATOM 14399 N N . SER B 1 646 ? 30.078 17.234 -17.156 1 28.22 646 SER B N 1
ATOM 14400 C CA . SER B 1 646 ? 30.625 15.922 -16.859 1 28.22 646 SER B CA 1
ATOM 14401 C C . SER B 1 646 ? 29.797 15.219 -15.781 1 28.22 646 SER B C 1
ATOM 14403 O O . SER B 1 646 ? 29.359 14.078 -15.969 1 28.22 646 SER B O 1
ATOM 14405 N N . HIS B 1 647 ? 30.406 15.094 -14.516 1 29.53 647 HIS B N 1
ATOM 14406 C CA . HIS B 1 647 ? 30.156 13.984 -13.602 1 29.53 647 HIS B CA 1
ATOM 14407 C C . HIS B 1 647 ? 28.859 14.172 -12.844 1 29.53 647 HIS B C 1
ATOM 14409 O O . HIS B 1 647 ? 28.594 15.25 -12.305 1 29.53 647 HIS B O 1
ATOM 14415 N N . ASP B 1 648 ? 27.734 13.539 -13.266 1 31.53 648 ASP B N 1
ATOM 14416 C CA . ASP B 1 648 ? 26.359 13.312 -12.836 1 31.53 648 ASP B CA 1
ATOM 14417 C C . ASP B 1 648 ? 26.281 13.164 -11.312 1 31.53 648 ASP B C 1
ATOM 14419 O O . ASP B 1 648 ? 26.406 12.055 -10.781 1 31.53 648 ASP B O 1
ATOM 14423 N N . TYR B 1 649 ? 26.781 14.102 -10.523 1 32.5 649 TYR B N 1
ATOM 14424 C CA . TYR B 1 649 ? 26.547 13.961 -9.094 1 32.5 649 TYR B CA 1
ATOM 14425 C C . TYR B 1 649 ? 25.047 14 -8.789 1 32.5 649 TYR B C 1
ATOM 14427 O O . TYR B 1 649 ? 24.297 14.734 -9.422 1 32.5 649 TYR B O 1
ATOM 14435 N N . PRO B 1 650 ? 24.562 13.008 -8.125 1 39.62 650 PRO B N 1
ATOM 14436 C CA . PRO B 1 650 ? 23.141 13.039 -7.73 1 39.62 650 PRO B CA 1
ATOM 14437 C C . PRO B 1 650 ? 22.766 14.312 -6.969 1 39.62 650 PRO B C 1
ATOM 14439 O O . PRO B 1 650 ? 23.609 14.883 -6.266 1 39.62 650 PRO B O 1
ATOM 14442 N N . PRO B 1 651 ? 21.891 15.07 -7.383 1 43.31 651 PRO B N 1
ATOM 14443 C CA . PRO B 1 651 ? 21.484 16.344 -6.793 1 43.31 651 PRO B CA 1
ATOM 14444 C C . PRO B 1 651 ? 21.297 16.266 -5.277 1 43.31 651 PRO B C 1
ATOM 14446 O O . PRO B 1 651 ? 20.766 15.281 -4.77 1 43.31 651 PRO B O 1
ATOM 14449 N N . GLN B 1 652 ? 22.203 16.922 -4.453 1 50.59 652 GLN B N 1
ATOM 14450 C CA . GLN B 1 652 ? 22.125 17.062 -3.004 1 50.59 652 GLN B CA 1
ATOM 14451 C C . GLN B 1 652 ? 20.766 17.578 -2.568 1 50.59 652 GLN B C 1
ATOM 14453 O O . GLN B 1 652 ? 20.297 18.609 -3.066 1 50.59 652 GLN B O 1
ATOM 14458 N N . ILE B 1 653 ? 19.875 16.766 -1.972 1 60.22 653 ILE B N 1
ATOM 14459 C CA . ILE B 1 653 ? 18.562 17.125 -1.437 1 60.22 653 ILE B CA 1
ATOM 14460 C C . ILE B 1 653 ? 18.734 18.078 -0.263 1 60.22 653 ILE B C 1
ATOM 14462 O O . ILE B 1 653 ? 19.406 17.766 0.716 1 60.22 653 ILE B O 1
ATOM 14466 N N . ARG B 1 654 ? 18.531 19.375 -0.476 1 69.06 654 ARG B N 1
ATOM 14467 C CA . ARG B 1 654 ? 18.484 20.359 0.592 1 69.06 654 ARG B CA 1
ATOM 14468 C C . ARG B 1 654 ? 17.094 20.422 1.232 1 69.06 654 ARG B C 1
ATOM 14470 O O . ARG B 1 654 ? 16.125 20.781 0.577 1 69.06 654 ARG B O 1
ATOM 14477 N N . SER B 1 655 ? 16.797 19.656 2.328 1 83.31 655 SER B N 1
ATOM 14478 C CA . SER B 1 655 ? 15.531 19.594 3.057 1 83.31 655 SER B CA 1
ATOM 14479 C C . SER B 1 655 ? 15.734 19.922 4.531 1 83.31 655 SER B C 1
ATOM 14481 O O . SER B 1 655 ? 16.75 19.547 5.125 1 83.31 655 SER B O 1
ATOM 14483 N N . ASP B 1 656 ? 14.859 20.734 5.109 1 88.88 656 ASP B N 1
ATOM 14484 C CA . ASP B 1 656 ? 14.914 21.078 6.523 1 88.88 656 ASP B CA 1
ATOM 14485 C C . ASP B 1 656 ? 13.977 20.203 7.348 1 88.88 656 ASP B C 1
ATOM 14487 O O . ASP B 1 656 ? 13.648 20.547 8.492 1 88.88 656 ASP B O 1
ATOM 14491 N N . LEU B 1 657 ? 13.547 19.094 6.719 1 92.94 657 LEU B N 1
ATOM 14492 C CA . LEU B 1 657 ? 12.664 18.188 7.441 1 92.94 657 LEU B CA 1
ATOM 14493 C C . LEU B 1 657 ? 13.391 17.562 8.633 1 92.94 657 LEU B C 1
ATOM 14495 O O . LEU B 1 657 ? 14.438 16.938 8.469 1 92.94 657 LEU B O 1
ATOM 14499 N N . ARG B 1 658 ? 12.883 17.719 9.781 1 92.88 658 ARG B N 1
ATOM 14500 C CA . ARG B 1 658 ? 13.445 17.156 11 1 92.88 658 ARG B CA 1
ATOM 14501 C C . ARG B 1 658 ? 12.617 15.984 11.5 1 92.88 658 ARG B C 1
ATOM 14503 O O . ARG B 1 658 ? 13.141 15.078 12.148 1 92.88 658 ARG B O 1
ATOM 14510 N N . GLU B 1 659 ? 11.328 16.125 11.219 1 94.31 659 GLU B N 1
ATOM 14511 C CA . GLU B 1 659 ? 10.375 15.086 11.625 1 94.31 659 GLU B CA 1
ATOM 14512 C C . GLU B 1 659 ? 9.43 14.719 10.484 1 94.31 659 GLU B C 1
ATOM 14514 O O . GLU B 1 659 ? 9.109 15.57 9.648 1 94.31 659 GLU B O 1
ATOM 14519 N N . VAL B 1 660 ? 9.047 13.461 10.438 1 95.94 660 VAL B N 1
ATOM 14520 C CA . VAL B 1 660 ? 8.07 13.008 9.453 1 95.94 660 VAL B CA 1
ATOM 14521 C C . VAL B 1 660 ? 7.105 12.023 10.102 1 95.94 660 VAL B C 1
ATOM 14523 O O . VAL B 1 660 ? 7.52 11.141 10.859 1 95.94 660 VAL B O 1
ATOM 14526 N N . THR B 1 661 ? 5.84 12.25 9.938 1 95.5 661 THR B N 1
ATOM 14527 C CA . THR B 1 661 ? 4.824 11.289 10.344 1 95.5 661 THR B CA 1
ATOM 14528 C C . THR B 1 661 ? 4.305 10.508 9.148 1 95.5 661 THR B C 1
ATOM 14530 O O . THR B 1 661 ? 3.793 11.094 8.188 1 95.5 661 THR B O 1
ATOM 14533 N N . LEU B 1 662 ? 4.414 9.227 9.266 1 95.06 662 LEU B N 1
ATOM 14534 C CA . LEU B 1 662 ? 4.043 8.359 8.148 1 95.06 662 LEU B CA 1
ATOM 14535 C C . LEU B 1 662 ? 2.807 7.535 8.484 1 95.06 662 LEU B C 1
ATOM 14537 O O . LEU B 1 662 ? 2.75 6.895 9.539 1 95.06 662 LEU B O 1
ATOM 14541 N N . GLN B 1 663 ? 1.839 7.652 7.562 1 92.38 663 GLN B N 1
ATOM 14542 C CA . GLN B 1 663 ? 0.691 6.754 7.656 1 92.38 663 GLN B CA 1
ATOM 14543 C C . GLN B 1 663 ? 0.98 5.418 6.98 1 92.38 663 GLN B C 1
ATOM 14545 O O . GLN B 1 663 ? 1.082 5.344 5.754 1 92.38 663 GLN B O 1
ATOM 14550 N N . TRP B 1 664 ? 1.022 4.355 7.762 1 92.19 664 TRP B N 1
ATOM 14551 C CA . TRP B 1 664 ? 1.465 3.049 7.289 1 92.19 664 TRP B CA 1
ATOM 14552 C C . TRP B 1 664 ? 0.276 2.125 7.047 1 92.19 664 TRP B C 1
ATOM 14554 O O . TRP B 1 664 ? -0.622 2.025 7.887 1 92.19 664 TRP B O 1
ATOM 14564 N N . SER B 1 665 ? 0.175 1.475 5.871 1 87.31 665 SER B N 1
ATOM 14565 C CA . SER B 1 665 ? -0.899 0.545 5.535 1 87.31 665 SER B CA 1
ATOM 14566 C C . SER B 1 665 ? -0.665 -0.823 6.164 1 87.31 665 SER B C 1
ATOM 14568 O O . SER B 1 665 ? -1.578 -1.648 6.227 1 87.31 665 SER B O 1
ATOM 14570 N N . GLY B 1 666 ? 0.514 -1.08 6.66 1 86.88 666 GLY B N 1
ATOM 14571 C CA . GLY B 1 666 ? 0.906 -2.408 7.102 1 86.88 666 GLY B CA 1
ATOM 14572 C C . GLY B 1 666 ? 1.766 -3.145 6.09 1 86.88 666 GLY B C 1
ATOM 14573 O O . GLY B 1 666 ? 2.27 -4.234 6.375 1 86.88 666 GLY B O 1
ATOM 14574 N N . SER B 1 667 ? 1.956 -2.564 4.926 1 88.88 667 SER B N 1
ATOM 14575 C CA . SER B 1 667 ? 2.754 -3.17 3.865 1 88.88 667 SER B CA 1
ATOM 14576 C C . SER B 1 667 ? 4.242 -3.088 4.18 1 88.88 667 SER B C 1
ATOM 14578 O O . SER B 1 667 ? 4.777 -2 4.41 1 88.88 667 SER B O 1
ATOM 14580 N N . ILE B 1 668 ? 4.918 -4.145 4.18 1 91.75 668 ILE B N 1
ATOM 14581 C CA . ILE B 1 668 ? 6.352 -4.168 4.457 1 91.75 668 ILE B CA 1
ATOM 14582 C C . ILE B 1 668 ? 7.109 -3.504 3.312 1 91.75 668 ILE B C 1
ATOM 14584 O O . ILE B 1 668 ? 8.18 -2.93 3.52 1 91.75 668 ILE B O 1
ATOM 14588 N N . ALA B 1 669 ? 6.535 -3.551 2.162 1 93.12 669 ALA B N 1
ATOM 14589 C CA . ALA B 1 669 ? 7.137 -2.871 1.018 1 93.12 669 ALA B CA 1
ATOM 14590 C C . ALA B 1 669 ? 7.297 -1.378 1.289 1 93.12 669 ALA B C 1
ATOM 14592 O O . ALA B 1 669 ? 8.305 -0.777 0.914 1 93.12 669 ALA B O 1
ATOM 14593 N N . ALA B 1 670 ? 6.332 -0.772 1.946 1 94.69 670 ALA B N 1
ATOM 14594 C CA . ALA B 1 670 ? 6.406 0.651 2.266 1 94.69 670 ALA B CA 1
ATOM 14595 C C . ALA B 1 670 ? 7.562 0.937 3.223 1 94.69 670 ALA B C 1
ATOM 14597 O O . ALA B 1 670 ? 8.305 1.903 3.037 1 94.69 670 ALA B O 1
ATOM 14598 N N . LEU B 1 671 ? 7.699 0.095 4.258 1 95.38 671 LEU B N 1
ATOM 14599 C CA . LEU B 1 671 ? 8.805 0.248 5.199 1 95.38 671 LEU B CA 1
ATOM 14600 C C . LEU B 1 671 ? 10.148 0.19 4.477 1 95.38 671 LEU B C 1
ATOM 14602 O O . LEU B 1 671 ? 11.055 0.958 4.789 1 95.38 671 LEU B O 1
ATOM 14606 N N . ARG B 1 672 ? 10.25 -0.667 3.549 1 95.31 672 ARG B N 1
ATOM 14607 C CA . ARG B 1 672 ? 11.5 -0.837 2.807 1 95.31 672 ARG B CA 1
ATOM 14608 C C . ARG B 1 672 ? 11.742 0.338 1.865 1 95.31 672 ARG B C 1
ATOM 14610 O O . ARG B 1 672 ? 12.883 0.767 1.68 1 95.31 672 ARG B O 1
ATOM 14617 N N . ALA B 1 673 ? 10.68 0.783 1.278 1 96.44 673 ALA B N 1
ATOM 14618 C CA . ALA B 1 673 ? 10.805 1.939 0.396 1 96.44 673 ALA B CA 1
ATOM 14619 C C . ALA B 1 673 ? 11.312 3.16 1.158 1 96.44 673 ALA B C 1
ATOM 14621 O O . ALA B 1 673 ? 12.148 3.908 0.656 1 96.44 673 ALA B O 1
ATOM 14622 N N . TRP B 1 674 ? 10.766 3.434 2.338 1 97 674 TRP B N 1
ATOM 14623 C CA . TRP B 1 674 ? 11.141 4.586 3.15 1 97 674 TRP B CA 1
ATOM 14624 C C . TRP B 1 674 ? 12.578 4.465 3.646 1 97 674 TRP B C 1
ATOM 14626 O O . TRP B 1 674 ? 13.273 5.469 3.791 1 97 674 TRP B O 1
ATOM 14636 N N . SER B 1 675 ? 13.023 3.266 3.861 1 96.19 675 SER B N 1
ATOM 14637 C CA . SER B 1 675 ? 14.312 3.08 4.52 1 96.19 675 SER B CA 1
ATOM 14638 C C . SER B 1 675 ? 15.414 2.795 3.504 1 96.19 675 SER B C 1
ATOM 14640 O O . SER B 1 675 ? 16.562 2.561 3.879 1 96.19 675 SER B O 1
ATOM 14642 N N . GLU B 1 676 ? 15.125 2.711 2.268 1 93.44 676 GLU B N 1
ATOM 14643 C CA . GLU B 1 676 ? 16.156 2.475 1.257 1 93.44 676 GLU B CA 1
ATOM 14644 C C . GLU B 1 676 ? 17.094 3.666 1.142 1 93.44 676 GLU B C 1
ATOM 14646 O O . GLU B 1 676 ? 16.781 4.762 1.617 1 93.44 676 GLU B O 1
ATOM 14651 N N . PRO B 1 677 ? 18.234 3.535 0.55 1 89.38 677 PRO B N 1
ATOM 14652 C CA . PRO B 1 677 ? 19.234 4.594 0.52 1 89.38 677 PRO B CA 1
ATOM 14653 C C . PRO B 1 677 ? 18.75 5.855 -0.188 1 89.38 677 PRO B C 1
ATOM 14655 O O . PRO B 1 677 ? 19.125 6.969 0.191 1 89.38 677 PRO B O 1
ATOM 14658 N N . GLU B 1 678 ? 17.875 5.719 -1.131 1 89.31 678 GLU B N 1
ATOM 14659 C CA . GLU B 1 678 ? 17.359 6.875 -1.854 1 89.31 678 GLU B CA 1
ATOM 14660 C C . GLU B 1 678 ? 16.047 7.375 -1.24 1 89.31 678 GLU B C 1
ATOM 14662 O O . GLU B 1 678 ? 15.398 8.266 -1.789 1 89.31 678 GLU B O 1
ATOM 14667 N N . GLY B 1 679 ? 15.688 6.805 -0.086 1 93.25 679 GLY B N 1
ATOM 14668 C CA . GLY B 1 679 ? 14.484 7.215 0.613 1 93.25 679 GLY B CA 1
ATOM 14669 C C . GLY B 1 679 ? 14.742 8.25 1.692 1 93.25 679 GLY B C 1
ATOM 14670 O O . GLY B 1 679 ? 15.414 9.25 1.448 1 93.25 679 GLY B O 1
ATOM 14671 N N . LEU B 1 680 ? 14.25 8.055 2.945 1 94.38 680 LEU B N 1
ATOM 14672 C CA . LEU B 1 680 ? 14.289 9.016 4.039 1 94.38 680 LEU B CA 1
ATOM 14673 C C . LEU B 1 680 ? 15.719 9.25 4.52 1 94.38 680 LEU B C 1
ATOM 14675 O O . LEU B 1 680 ? 16.047 10.32 5.023 1 94.38 680 LEU B O 1
ATOM 14679 N N . PRO B 1 681 ? 16.609 8.266 4.359 1 92.5 681 PRO B N 1
ATOM 14680 C CA . PRO B 1 681 ? 18 8.492 4.797 1 92.5 681 PRO B CA 1
ATOM 14681 C C . PRO B 1 681 ? 18.672 9.633 4.055 1 92.5 681 PRO B C 1
ATOM 14683 O O . PRO B 1 681 ? 19.703 10.148 4.508 1 92.5 681 PRO B O 1
ATOM 14686 N N . GLN B 1 682 ? 18.156 10.07 3.006 1 88.81 682 GLN B N 1
ATOM 14687 C CA . GLN B 1 682 ? 18.703 11.172 2.225 1 88.81 682 GLN B CA 1
ATOM 14688 C C . GLN B 1 682 ? 18.469 12.508 2.92 1 88.81 682 GLN B C 1
ATOM 14690 O O . GLN B 1 682 ? 19.125 13.508 2.596 1 88.81 682 GLN B O 1
ATOM 14695 N N . LEU B 1 683 ? 17.5 12.578 3.785 1 91 683 LEU B N 1
ATOM 14696 C CA . LEU B 1 683 ? 17.172 13.82 4.48 1 91 683 LEU B CA 1
ATOM 14697 C C . LEU B 1 683 ? 18.219 14.148 5.535 1 91 683 LEU B C 1
ATOM 14699 O O . LEU B 1 683 ? 18.344 13.438 6.531 1 91 683 LEU B O 1
ATOM 14703 N N . PRO B 1 684 ? 18.969 15.203 5.371 1 86.75 684 PRO B N 1
ATOM 14704 C CA . PRO B 1 684 ? 20.141 15.469 6.203 1 86.75 684 PRO B CA 1
ATOM 14705 C C . PRO B 1 684 ? 19.766 15.82 7.645 1 86.75 684 PRO B C 1
ATOM 14707 O O . PRO B 1 684 ? 20.562 15.578 8.562 1 86.75 684 PRO B O 1
ATOM 14710 N N . LYS B 1 685 ? 18.578 16.406 7.906 1 89.94 685 LYS B N 1
ATOM 14711 C CA . LYS B 1 685 ? 18.266 16.906 9.242 1 89.94 685 LYS B CA 1
ATOM 14712 C C . LYS B 1 685 ? 17.203 16.047 9.914 1 89.94 685 LYS B C 1
ATOM 14714 O O . LYS B 1 685 ? 16.719 16.375 11 1 89.94 685 LYS B O 1
ATOM 14719 N N . LEU B 1 686 ? 16.781 14.945 9.273 1 92.88 686 LEU B N 1
ATOM 14720 C CA . LEU B 1 686 ? 15.719 14.109 9.812 1 92.88 686 LEU B CA 1
ATOM 14721 C C . LEU B 1 686 ? 16.156 13.453 11.125 1 92.88 686 LEU B C 1
ATOM 14723 O O . LEU B 1 686 ? 17.234 12.844 11.188 1 92.88 686 LEU B O 1
ATOM 14727 N N . GLU B 1 687 ? 15.352 13.586 12.172 1 91.31 687 GLU B N 1
ATOM 14728 C CA . GLU B 1 687 ? 15.695 13.062 13.484 1 91.31 687 GLU B CA 1
ATOM 14729 C C . GLU B 1 687 ? 14.68 12.016 13.945 1 91.31 687 GLU B C 1
ATOM 14731 O O . GLU B 1 687 ? 15.039 11.031 14.586 1 91.31 687 GLU B O 1
ATOM 14736 N N . VAL B 1 688 ? 13.445 12.297 13.594 1 93.5 688 VAL B N 1
ATOM 14737 C CA . VAL B 1 688 ? 12.398 11.43 14.133 1 93.5 688 VAL B CA 1
ATOM 14738 C C . VAL B 1 688 ? 11.43 11.047 13.016 1 93.5 688 VAL B C 1
ATOM 14740 O O . VAL B 1 688 ? 11.07 11.883 12.188 1 93.5 688 VAL B O 1
ATOM 14743 N N . VAL B 1 689 ? 11.078 9.805 12.992 1 95.56 689 VAL B N 1
ATOM 14744 C CA . VAL B 1 689 ? 10.016 9.297 12.133 1 95.56 689 VAL B CA 1
ATOM 14745 C C . VAL B 1 689 ? 8.883 8.719 12.977 1 95.56 689 VAL B C 1
ATOM 14747 O O . VAL B 1 689 ? 9.094 7.777 13.742 1 95.56 689 VAL B O 1
ATOM 14750 N N . TYR B 1 690 ? 7.723 9.336 12.891 1 93.69 690 TYR B N 1
ATOM 14751 C CA . TYR B 1 690 ? 6.531 8.789 13.531 1 93.69 690 TYR B CA 1
ATOM 14752 C C . TYR B 1 690 ? 5.793 7.84 12.602 1 93.69 690 TYR B C 1
ATOM 14754 O O . TYR B 1 690 ? 5.434 8.211 11.484 1 93.69 690 TYR B O 1
ATOM 14762 N N . LEU B 1 691 ? 5.641 6.664 13.039 1 93.44 691 LEU B N 1
ATOM 14763 C CA . LEU B 1 691 ? 4.957 5.648 12.242 1 93.44 691 LEU B CA 1
ATOM 14764 C C . LEU B 1 691 ? 3.568 5.363 12.797 1 93.44 691 LEU B C 1
ATOM 14766 O O . LEU B 1 691 ? 3.436 4.75 13.859 1 93.44 691 LEU B O 1
ATOM 14770 N N . ASP B 1 692 ? 2.527 5.816 12.047 1 89.38 692 ASP B N 1
ATOM 14771 C CA . ASP B 1 692 ? 1.142 5.547 12.422 1 89.38 692 ASP B CA 1
ATOM 14772 C C . ASP B 1 692 ? 0.646 4.246 11.797 1 89.38 692 ASP B C 1
ATOM 14774 O O . ASP B 1 692 ? 0.558 4.133 10.578 1 89.38 692 ASP B O 1
ATOM 14778 N N . SER B 1 693 ? 0.325 3.279 12.586 1 85.56 693 SER B N 1
ATOM 14779 C CA . SER B 1 693 ? -0.092 1.963 12.117 1 85.56 693 SER B CA 1
ATOM 14780 C C . SER B 1 693 ? -1.61 1.873 12 1 85.56 693 SER B C 1
ATOM 14782 O O . SER B 1 693 ? -2.334 2.582 12.703 1 85.56 693 SER B O 1
ATOM 14784 N N . PRO B 1 694 ? -2.008 1.053 11.016 1 76.38 694 PRO B N 1
ATOM 14785 C CA . PRO B 1 694 ? -3.451 0.805 10.961 1 76.38 694 PRO B CA 1
ATOM 14786 C C . PRO B 1 694 ? -3.949 -0.026 12.148 1 76.38 694 PRO B C 1
ATOM 14788 O O . PRO B 1 694 ? -3.145 -0.506 12.945 1 76.38 694 PRO B O 1
ATOM 14791 N N . SER B 1 695 ? -5.234 -0.128 12.234 1 69.62 695 SER B N 1
ATOM 14792 C CA . SER B 1 695 ? -5.816 -0.972 13.273 1 69.62 695 SER B CA 1
ATOM 14793 C C . SER B 1 695 ? -5.355 -2.418 13.133 1 69.62 695 SER B C 1
ATOM 14795 O O . SER B 1 695 ? -4.988 -2.855 12.039 1 69.62 695 SER B O 1
ATOM 14797 N N . LEU B 1 696 ? -5.312 -3.143 14.102 1 62.06 696 LEU B N 1
ATOM 14798 C CA . LEU B 1 696 ? -4.742 -4.48 14.219 1 62.06 696 LEU B CA 1
ATOM 14799 C C . LEU B 1 696 ? -5.324 -5.414 13.164 1 62.06 696 LEU B C 1
ATOM 14801 O O . LEU B 1 696 ? -4.594 -6.207 12.562 1 62.06 696 LEU B O 1
ATOM 14805 N N . PRO B 1 697 ? -6.547 -5.254 12.852 1 60.16 697 PRO B N 1
ATOM 14806 C CA . PRO B 1 697 ? -7.113 -6.219 11.906 1 60.16 697 PRO B CA 1
ATOM 14807 C C . PRO B 1 697 ? -6.555 -6.062 10.5 1 60.16 697 PRO B C 1
ATOM 14809 O O . PRO B 1 697 ? -6.691 -6.965 9.672 1 60.16 697 PRO B O 1
ATOM 14812 N N . ARG B 1 698 ? -5.789 -5.094 10.266 1 73.06 698 ARG B N 1
ATOM 14813 C CA . ARG B 1 698 ? -5.273 -4.871 8.922 1 73.06 698 ARG B CA 1
ATOM 14814 C C . ARG B 1 698 ? -3.811 -5.297 8.82 1 73.06 698 ARG B C 1
ATOM 14816 O O . ARG B 1 698 ? -3.219 -5.242 7.742 1 73.06 698 ARG B O 1
ATOM 14823 N N . LEU B 1 699 ? -3.34 -5.668 9.93 1 82.75 699 LEU B N 1
ATOM 14824 C CA . LEU B 1 699 ? -2.008 -6.262 9.945 1 82.75 699 LEU B CA 1
ATOM 14825 C C . LEU B 1 699 ? -2.09 -7.785 9.883 1 82.75 699 LEU B C 1
ATOM 14827 O O . LEU B 1 699 ? -2.367 -8.438 10.891 1 82.75 699 LEU B O 1
ATOM 14831 N N . TYR B 1 700 ? -1.774 -8.367 8.773 1 84.81 700 TYR B N 1
ATOM 14832 C CA . TYR B 1 700 ? -2.09 -9.758 8.492 1 84.81 700 TYR B CA 1
ATOM 14833 C C . TYR B 1 700 ? -1.045 -10.695 9.094 1 84.81 700 TYR B C 1
ATOM 14835 O O . TYR B 1 700 ? -1.31 -11.875 9.305 1 84.81 700 TYR B O 1
ATOM 14843 N N . ASP B 1 701 ? 0.131 -10.266 9.336 1 88.06 701 ASP B N 1
ATOM 14844 C CA . ASP B 1 701 ? 1.198 -11.102 9.883 1 88.06 701 ASP B CA 1
ATOM 14845 C C . ASP B 1 701 ? 1.138 -11.133 11.406 1 88.06 701 ASP B C 1
ATOM 14847 O O . ASP B 1 701 ? 0.358 -10.398 12.023 1 88.06 701 ASP B O 1
ATOM 14851 N N . SER B 1 702 ? 1.919 -12 12.008 1 85.81 702 SER B N 1
ATOM 14852 C CA . SER B 1 702 ? 1.983 -12.102 13.461 1 85.81 702 SER B CA 1
ATOM 14853 C C . SER B 1 702 ? 2.604 -10.852 14.07 1 85.81 702 SER B C 1
ATOM 14855 O O . SER B 1 702 ? 3.334 -10.125 13.398 1 85.81 702 SER B O 1
ATOM 14857 N N . ASN B 1 703 ? 2.283 -10.492 15.336 1 84.62 703 ASN B N 1
ATOM 14858 C CA . ASN B 1 703 ? 2.83 -9.32 16.016 1 84.62 703 ASN B CA 1
ATOM 14859 C C . ASN B 1 703 ? 4.352 -9.383 16.109 1 84.62 703 ASN B C 1
ATOM 14861 O O . ASN B 1 703 ? 5.031 -8.359 15.961 1 84.62 703 ASN B O 1
ATOM 14865 N N . LEU B 1 704 ? 4.797 -10.578 16.359 1 86.19 704 LEU B N 1
ATOM 14866 C CA . LEU B 1 704 ? 6.242 -10.742 16.453 1 86.19 704 LEU B CA 1
ATOM 14867 C C . LEU B 1 704 ? 6.906 -10.438 15.109 1 86.19 704 LEU B C 1
ATOM 14869 O O . LEU B 1 704 ? 7.969 -9.805 15.07 1 86.19 704 LEU B O 1
ATOM 14873 N N . TYR B 1 705 ? 6.246 -10.906 14.133 1 89.38 705 TYR B N 1
ATOM 14874 C CA . TYR B 1 705 ? 6.777 -10.656 12.797 1 89.38 705 TYR B CA 1
ATOM 14875 C C . TYR B 1 705 ? 6.773 -9.164 12.477 1 89.38 705 TYR B C 1
ATOM 14877 O O . TYR B 1 705 ? 7.758 -8.633 11.953 1 89.38 705 TYR B O 1
ATOM 14885 N N . ILE B 1 706 ? 5.738 -8.5 12.773 1 89.12 706 ILE B N 1
ATOM 14886 C CA . ILE B 1 706 ? 5.586 -7.074 12.5 1 89.12 706 ILE B CA 1
ATOM 14887 C C . ILE B 1 706 ? 6.598 -6.277 13.312 1 89.12 706 ILE B C 1
ATOM 14889 O O . ILE B 1 706 ? 7.234 -5.355 12.797 1 89.12 706 ILE B O 1
ATOM 14893 N N . GLU B 1 707 ? 6.766 -6.559 14.586 1 89 707 GLU B N 1
ATOM 14894 C CA . GLU B 1 707 ? 7.73 -5.875 15.438 1 89 707 GLU B CA 1
ATOM 14895 C C . GLU B 1 707 ? 9.148 -6.031 14.898 1 89 707 GLU B C 1
ATOM 14897 O O . GLU B 1 707 ? 9.945 -5.086 14.938 1 89 707 GLU B O 1
ATOM 14902 N N . LYS B 1 708 ? 9.391 -7.18 14.445 1 91.56 708 LYS B N 1
ATOM 14903 C CA . LYS B 1 708 ? 10.711 -7.426 13.867 1 91.56 708 LYS B CA 1
ATOM 14904 C C . LYS B 1 708 ? 10.93 -6.57 12.617 1 91.56 708 LYS B C 1
ATOM 14906 O O . LYS B 1 708 ? 12.031 -6.066 12.398 1 91.56 708 LYS B O 1
ATOM 14911 N N . ARG B 1 709 ? 9.93 -6.48 11.859 1 92.19 709 ARG B N 1
ATOM 14912 C CA . ARG B 1 709 ? 10.047 -5.695 10.633 1 92.19 709 ARG B CA 1
ATOM 14913 C C . ARG B 1 709 ? 10.195 -4.211 10.945 1 92.19 709 ARG B C 1
ATOM 14915 O O . ARG B 1 709 ? 10.906 -3.488 10.242 1 92.19 709 ARG B O 1
ATOM 14922 N N . ILE B 1 710 ? 9.539 -3.666 11.984 1 92.88 710 ILE B N 1
ATOM 14923 C CA . ILE B 1 710 ? 9.656 -2.27 12.391 1 92.88 710 ILE B CA 1
ATOM 14924 C C . ILE B 1 710 ? 11.055 -2.006 12.938 1 92.88 710 ILE B C 1
ATOM 14926 O O . ILE B 1 710 ? 11.656 -0.964 12.664 1 92.88 710 ILE B O 1
ATOM 14930 N N . GLN B 1 711 ? 11.555 -2.926 13.664 1 93.69 711 GLN B N 1
ATOM 14931 C CA . GLN B 1 711 ? 12.922 -2.799 14.148 1 93.69 711 GLN B CA 1
ATOM 14932 C C . GLN B 1 711 ? 13.914 -2.773 12.984 1 93.69 711 GLN B C 1
ATOM 14934 O O . GLN B 1 711 ? 14.875 -2.002 13 1 93.69 711 GLN B O 1
ATOM 14939 N N . GLU B 1 712 ? 13.664 -3.678 12.07 1 94.25 712 GLU B N 1
ATOM 14940 C CA . GLU B 1 712 ? 14.5 -3.688 10.875 1 94.25 712 GLU B CA 1
ATOM 14941 C C . GLU B 1 712 ? 14.414 -2.359 10.125 1 94.25 712 GLU B C 1
ATOM 14943 O O . GLU B 1 712 ? 15.406 -1.892 9.562 1 94.25 712 GLU B O 1
ATOM 14948 N N . PHE B 1 713 ? 13.289 -1.829 10.141 1 94.94 713 PHE B N 1
ATOM 14949 C CA . PHE B 1 713 ? 13.062 -0.529 9.523 1 94.94 713 PHE B CA 1
ATOM 14950 C C . PHE B 1 713 ? 13.977 0.527 10.133 1 94.94 713 PHE B C 1
ATOM 14952 O O . PHE B 1 713 ? 14.672 1.245 9.414 1 94.94 713 PHE B O 1
ATOM 14959 N N . GLU B 1 714 ? 13.922 0.647 11.391 1 95.44 714 GLU B N 1
ATOM 14960 C CA . GLU B 1 714 ? 14.766 1.607 12.094 1 95.44 714 GLU B CA 1
ATOM 14961 C C . GLU B 1 714 ? 16.25 1.325 11.844 1 95.44 714 GLU B C 1
ATOM 14963 O O . GLU B 1 714 ? 17.031 2.248 11.602 1 95.44 714 GLU B O 1
ATOM 14968 N N . THR B 1 715 ? 16.641 0.073 11.867 1 94.56 715 THR B N 1
ATOM 14969 C CA . THR B 1 715 ? 18.016 -0.317 11.633 1 94.56 715 THR B CA 1
ATOM 14970 C C . THR B 1 715 ? 18.453 0.066 10.219 1 94.56 715 THR B C 1
ATOM 14972 O O . THR B 1 715 ? 19.547 0.605 10.031 1 94.56 715 THR B O 1
ATOM 14975 N N . ARG B 1 716 ? 17.641 -0.219 9.281 1 94.06 716 ARG B N 1
ATOM 14976 C CA . ARG B 1 716 ? 17.953 0.091 7.887 1 94.06 716 ARG B CA 1
ATOM 14977 C C . ARG B 1 716 ? 18.062 1.597 7.672 1 94.06 716 ARG B C 1
ATOM 14979 O O . ARG B 1 716 ? 18.938 2.057 6.934 1 94.06 716 ARG B O 1
ATOM 14986 N N . LEU B 1 717 ? 17.156 2.385 8.289 1 94.38 717 LEU B N 1
ATOM 14987 C CA . LEU B 1 717 ? 17.219 3.838 8.195 1 94.38 717 LEU B CA 1
ATOM 14988 C C . LEU B 1 717 ? 18.594 4.355 8.625 1 94.38 717 LEU B C 1
ATOM 14990 O O . LEU B 1 717 ? 19.219 5.145 7.918 1 94.38 717 LEU B O 1
ATOM 14994 N N . ASN B 1 718 ? 19.047 3.881 9.734 1 93.12 718 ASN B N 1
ATOM 14995 C CA . ASN B 1 718 ? 20.297 4.387 10.312 1 93.12 718 ASN B CA 1
ATOM 14996 C C . ASN B 1 718 ? 21.516 3.832 9.586 1 93.12 718 ASN B C 1
ATOM 14998 O O . ASN B 1 718 ? 22.516 4.531 9.43 1 93.12 718 ASN B O 1
ATOM 15002 N N . GLU B 1 719 ? 21.438 2.582 9.094 1 90.69 719 GLU B N 1
ATOM 15003 C CA . GLU B 1 719 ? 22.531 2.002 8.328 1 90.69 719 GLU B CA 1
ATOM 15004 C C . GLU B 1 719 ? 22.734 2.738 7.004 1 90.69 719 GLU B C 1
ATOM 15006 O O . GLU B 1 719 ? 23.859 2.998 6.59 1 90.69 719 GLU B O 1
ATOM 15011 N N . ASN B 1 720 ? 21.703 3.016 6.434 1 89.44 720 ASN B N 1
ATOM 15012 C CA . ASN B 1 720 ? 21.766 3.664 5.129 1 89.44 720 ASN B CA 1
ATOM 15013 C C . ASN B 1 720 ? 22.172 5.133 5.258 1 89.44 720 ASN B C 1
ATOM 15015 O O . ASN B 1 720 ? 22.625 5.746 4.285 1 89.44 720 ASN B O 1
ATOM 15019 N N . VAL B 1 721 ? 21.922 5.777 6.402 1 86.56 721 VAL B N 1
ATOM 15020 C CA . VAL B 1 721 ? 22.422 7.125 6.672 1 86.56 721 VAL B CA 1
ATOM 15021 C C . VAL B 1 721 ? 23.938 7.105 6.742 1 86.56 721 VAL B C 1
ATOM 15023 O O . VAL B 1 721 ? 24.609 7.992 6.203 1 86.56 721 VAL B O 1
ATOM 15026 N N . ILE B 1 722 ? 24.484 6.07 7.367 1 70.75 722 ILE B N 1
ATOM 15027 C CA . ILE B 1 722 ? 25.922 5.918 7.535 1 70.75 722 ILE B CA 1
ATOM 15028 C C . ILE B 1 722 ? 26.578 5.664 6.18 1 70.75 722 ILE B C 1
ATOM 15030 O O . ILE B 1 722 ? 27.609 6.266 5.859 1 70.75 722 ILE B O 1
ATOM 15034 N N . LEU B 1 723 ? 25.953 4.754 5.387 1 69.25 723 LEU B N 1
ATOM 15035 C CA . LEU B 1 723 ? 26.516 4.395 4.086 1 69.25 723 LEU B CA 1
ATOM 15036 C C . LEU B 1 723 ? 26.562 5.605 3.16 1 69.25 723 LEU B C 1
ATOM 15038 O O . LEU B 1 723 ? 27.531 5.793 2.426 1 69.25 723 LEU B O 1
ATOM 15042 N N . LYS B 1 724 ? 25.609 6.371 3.266 1 66.12 724 LYS B N 1
ATOM 15043 C CA . LYS B 1 724 ? 25.578 7.562 2.426 1 66.12 724 LYS B CA 1
ATOM 15044 C C . LYS B 1 724 ? 26.641 8.562 2.84 1 66.12 724 LYS B C 1
ATOM 15046 O O . LYS B 1 724 ? 27.297 9.18 1.988 1 66.12 724 LYS B O 1
ATOM 15051 N N . ARG B 1 725 ? 26.797 8.695 4.078 1 60.53 725 ARG B N 1
ATOM 15052 C CA . ARG B 1 725 ? 27.828 9.586 4.582 1 60.53 725 ARG B CA 1
ATOM 15053 C C . ARG B 1 725 ? 29.219 9.094 4.18 1 60.53 725 ARG B C 1
ATOM 15055 O O . ARG B 1 725 ? 30.078 9.891 3.795 1 60.53 725 ARG B O 1
ATOM 15062 N N . ALA B 1 726 ? 29.266 7.77 4.207 1 54.16 726 ALA B N 1
ATOM 15063 C CA . ALA B 1 726 ? 30.547 7.168 3.848 1 54.16 726 ALA B CA 1
ATOM 15064 C C . ALA B 1 726 ? 30.844 7.355 2.361 1 54.16 726 ALA B C 1
ATOM 15066 O O . ALA B 1 726 ? 31.984 7.648 1.982 1 54.16 726 ALA B O 1
ATOM 15067 N N . ASN B 1 727 ? 29.875 7.238 1.653 1 56.22 727 ASN B N 1
ATOM 15068 C CA . ASN B 1 727 ? 30.047 7.422 0.216 1 56.22 727 ASN B CA 1
ATOM 15069 C C . ASN B 1 727 ? 30.375 8.875 -0.129 1 56.22 727 ASN B C 1
ATOM 15071 O O . ASN B 1 727 ? 31.172 9.141 -1.026 1 56.22 727 ASN B O 1
ATOM 15075 N N . LEU B 1 728 ? 29.766 9.797 0.65 1 52.12 728 LEU B N 1
ATOM 15076 C CA . LEU B 1 728 ? 30.031 11.219 0.436 1 52.12 728 LEU B CA 1
ATOM 15077 C C . LEU B 1 728 ? 31.453 11.578 0.851 1 52.12 728 LEU B C 1
ATOM 15079 O O . LEU B 1 728 ? 32.125 12.367 0.183 1 52.12 728 LEU B O 1
ATOM 15083 N N . ILE B 1 729 ? 31.938 10.977 1.874 1 49 729 ILE B N 1
ATOM 15084 C CA . ILE B 1 729 ? 33.312 11.203 2.33 1 49 729 ILE B CA 1
ATOM 15085 C C . ILE B 1 729 ? 34.281 10.617 1.319 1 49 729 ILE B C 1
ATOM 15087 O O . ILE B 1 729 ? 35.312 11.242 0.997 1 49 729 ILE B O 1
ATOM 15091 N N . SER B 1 730 ? 33.906 9.453 0.833 1 50.16 730 SER B N 1
ATOM 15092 C CA . SER B 1 730 ? 34.812 8.812 -0.117 1 50.16 730 SER B CA 1
ATOM 15093 C C . SER B 1 730 ? 34.875 9.586 -1.431 1 50.16 730 SER B C 1
ATOM 15095 O O . SER B 1 730 ? 35.938 9.648 -2.07 1 50.16 730 SER B O 1
ATOM 15097 N N . LEU B 1 731 ? 33.781 10.172 -1.766 1 44.41 731 LEU B N 1
ATOM 15098 C CA . LEU B 1 731 ? 33.781 10.969 -2.99 1 44.41 731 LEU B CA 1
ATOM 15099 C C . LEU B 1 731 ? 34.594 12.258 -2.805 1 44.41 731 LEU B C 1
ATOM 15101 O O . LEU B 1 731 ? 35.156 12.773 -3.758 1 44.41 731 LEU B O 1
ATOM 15105 N N . GLN B 1 732 ? 34.562 12.859 -1.69 1 43.03 732 GLN B N 1
ATOM 15106 C CA . GLN B 1 732 ? 35.344 14.062 -1.447 1 43.03 732 GLN B CA 1
ATOM 15107 C C . GLN B 1 732 ? 36.844 13.75 -1.466 1 43.03 732 GLN B C 1
ATOM 15109 O O . GLN B 1 732 ? 37.656 14.586 -1.877 1 43.03 732 GLN B O 1
ATOM 15114 N N . HIS B 1 733 ? 37.188 12.641 -1.149 1 40.47 733 HIS B N 1
ATOM 15115 C CA . HIS B 1 733 ? 38.625 12.328 -1.136 1 40.47 733 HIS B CA 1
ATOM 15116 C C . HIS B 1 733 ? 39.094 11.938 -2.523 1 40.47 733 HIS B C 1
ATOM 15118 O O . HIS B 1 733 ? 40.312 11.781 -2.74 1 40.47 733 HIS B O 1
ATOM 15124 N N . ARG B 1 734 ? 38.219 11.727 -3.459 1 38.44 734 ARG B N 1
ATOM 15125 C CA . ARG B 1 734 ? 38.75 11.344 -4.758 1 38.44 734 ARG B CA 1
ATOM 15126 C C . ARG B 1 734 ? 39.125 12.57 -5.578 1 38.44 734 ARG B C 1
ATOM 15128 O O . ARG B 1 734 ? 38.562 12.805 -6.645 1 38.44 734 ARG B O 1
ATOM 15135 N N . GLU B 1 735 ? 39.344 13.789 -5.062 1 32.69 735 GLU B N 1
ATOM 15136 C CA . GLU B 1 735 ? 39.938 14.797 -5.918 1 32.69 735 GLU B CA 1
ATOM 15137 C C . GLU B 1 735 ? 41.344 14.367 -6.379 1 32.69 735 GLU B C 1
ATOM 15139 O O . GLU B 1 735 ? 42.094 13.805 -5.598 1 32.69 735 GLU B O 1
ATOM 15144 N N . PRO B 1 736 ? 41.5 14.359 -7.672 1 30.98 736 PRO B N 1
ATOM 15145 C CA . PRO B 1 736 ? 42.781 14.016 -8.25 1 30.98 736 PRO B CA 1
ATOM 15146 C C . PRO B 1 736 ? 43.938 14.789 -7.617 1 30.98 736 PRO B C 1
ATOM 15148 O O . PRO B 1 736 ? 43.781 15.969 -7.289 1 30.98 736 PRO B O 1
ATOM 15151 N N . VAL B 1 737 ? 44.812 14.031 -7.059 1 28.95 737 VAL B N 1
ATOM 15152 C CA . VAL B 1 737 ? 46.156 14.461 -6.629 1 28.95 737 VAL B CA 1
ATOM 15153 C C . VAL B 1 737 ? 46.844 15.203 -7.766 1 28.95 737 VAL B C 1
ATOM 15155 O O . VAL B 1 737 ? 47.125 14.617 -8.812 1 28.95 737 VAL B O 1
ATOM 15158 N N . ALA B 1 738 ? 46.531 16.5 -7.988 1 27.28 738 ALA B N 1
ATOM 15159 C CA . ALA B 1 738 ? 47.438 17.328 -8.797 1 27.28 738 ALA B CA 1
ATOM 15160 C C . ALA B 1 738 ? 48.875 17.094 -8.414 1 27.28 738 ALA B C 1
ATOM 15162 O O . ALA B 1 738 ? 49.188 16.641 -7.305 1 27.28 738 ALA B O 1
ATOM 15163 N N . SER B 1 739 ? 49.812 17.406 -9.398 1 24.88 739 SER B N 1
ATOM 15164 C CA . SER B 1 739 ? 51.25 17.297 -9.516 1 24.88 739 SER B CA 1
ATOM 15165 C C . SER B 1 739 ? 51.969 17.953 -8.344 1 24.88 739 SER B C 1
ATOM 15167 O O . SER B 1 739 ? 51.469 18.922 -7.77 1 24.88 739 SER B O 1
ATOM 15169 N N . PRO B 1 740 ? 53.125 17.312 -7.836 1 25.64 740 PRO B N 1
ATOM 15170 C CA . PRO B 1 740 ? 53.969 17.562 -6.656 1 25.64 740 PRO B CA 1
ATOM 15171 C C . PRO B 1 740 ? 54.688 18.906 -6.707 1 25.64 740 PRO B C 1
ATOM 15173 O O . PRO B 1 740 ? 55.625 19.141 -5.945 1 25.64 740 PRO B O 1
ATOM 15176 N N . GLY B 1 741 ? 54.281 19.922 -7.598 1 21.14 741 GLY B N 1
ATOM 15177 C CA . GLY B 1 741 ? 55.375 20.859 -7.629 1 21.14 741 GLY B CA 1
ATOM 15178 C C . GLY B 1 741 ? 55.781 21.375 -6.254 1 21.14 741 GLY B C 1
ATOM 15179 O O . GLY B 1 741 ? 56.719 20.844 -5.633 1 21.14 741 GLY B O 1
ATOM 15180 N N . SER B 1 742 ? 55.656 22.703 -6.023 1 20.5 742 SER B N 1
ATOM 15181 C CA . SER B 1 742 ? 56.531 23.594 -5.285 1 20.5 742 SER B CA 1
ATOM 15182 C C . SER B 1 742 ? 56.469 23.344 -3.783 1 20.5 742 SER B C 1
ATOM 15184 O O . SER B 1 742 ? 55.438 22.828 -3.291 1 20.5 742 SER B O 1
ATOM 15186 N N . LYS B 1 743 ? 57.656 23.547 -3.059 1 21.31 743 LYS B N 1
ATOM 15187 C CA . LYS B 1 743 ? 58.312 23.422 -1.747 1 21.31 743 LYS B CA 1
ATOM 15188 C C . LYS B 1 743 ? 57.531 24.203 -0.69 1 21.31 743 LYS B C 1
ATOM 15190 O O . LYS B 1 743 ? 58.031 24.422 0.417 1 21.31 743 LYS B O 1
ATOM 15195 N N . ALA B 1 744 ? 56.562 25.047 -1.071 1 19.58 744 ALA B N 1
ATOM 15196 C CA . ALA B 1 744 ? 56.344 26.125 -0.123 1 19.58 744 ALA B CA 1
ATOM 15197 C C . ALA B 1 744 ? 56.125 25.594 1.288 1 19.58 744 ALA B C 1
ATOM 15199 O O . ALA B 1 744 ? 55.812 24.406 1.467 1 19.58 744 ALA B O 1
ATOM 15200 N N . SER B 1 745 ? 56.156 26.656 2.326 1 21.12 745 SER B N 1
ATOM 15201 C CA . SER B 1 745 ? 56.312 26.859 3.764 1 21.12 745 SER B CA 1
ATOM 15202 C C . SER B 1 745 ? 55.312 25.984 4.551 1 21.12 745 SER B C 1
ATOM 15204 O O . SER B 1 745 ? 54.281 25.594 4.031 1 21.12 745 SER B O 1
ATOM 15206 N N . SER B 1 746 ? 55.906 25.391 5.633 1 21.34 746 SER B N 1
ATOM 15207 C CA . SER B 1 746 ? 55.5 24.516 6.73 1 21.34 746 SER B CA 1
ATOM 15208 C C . SER B 1 746 ? 54.281 25.078 7.457 1 21.34 746 SER B C 1
ATOM 15210 O O . SER B 1 746 ? 54.344 25.359 8.656 1 21.34 746 SER B O 1
ATOM 15212 N N . LYS B 1 747 ? 53.531 26.062 6.879 1 21.09 747 LYS B N 1
ATOM 15213 C CA . LYS B 1 747 ? 52.531 26.578 7.832 1 21.09 747 LYS B CA 1
ATOM 15214 C C . LYS B 1 747 ? 51.781 25.453 8.5 1 21.09 747 LYS B C 1
ATOM 15216 O O . LYS B 1 747 ? 51.312 24.531 7.832 1 21.09 747 LYS B O 1
ATOM 15221 N N . GLN B 1 748 ? 52.156 25.375 9.867 1 20.7 748 GLN B N 1
ATOM 15222 C CA . GLN B 1 748 ? 51.594 24.547 10.93 1 20.7 748 GLN B CA 1
ATOM 15223 C C . GLN B 1 748 ? 50.062 24.516 10.859 1 20.7 748 GLN B C 1
ATOM 15225 O O . GLN B 1 748 ? 49.406 25.547 11 1 20.7 748 GLN B O 1
ATOM 15230 N N . GLU B 1 749 ? 49.594 23.891 9.828 1 23.67 749 GLU B N 1
ATOM 15231 C CA . GLU B 1 749 ? 48.156 23.703 9.812 1 23.67 749 GLU B CA 1
ATOM 15232 C C . GLU B 1 749 ? 47.625 23.25 11.18 1 23.67 749 GLU B C 1
ATOM 15234 O O . GLU B 1 749 ? 48.125 22.266 11.742 1 23.67 749 GLU B O 1
ATOM 15239 N N . PHE B 1 750 ? 47.406 24.344 12.008 1 21.17 750 PHE B N 1
ATOM 15240 C CA . PHE B 1 750 ? 46.719 24.203 13.273 1 21.17 750 PHE B CA 1
ATOM 15241 C C . PHE B 1 750 ? 45.625 23.141 13.156 1 21.17 750 PHE B C 1
ATOM 15243 O O . PHE B 1 750 ? 44.75 23.219 12.289 1 21.17 750 PHE B O 1
ATOM 15250 N N . ASN B 1 751 ? 46.125 21.938 13.336 1 24.72 751 ASN B N 1
ATOM 15251 C CA . ASN B 1 751 ? 45.281 20.766 13.617 1 24.72 751 ASN B CA 1
ATOM 15252 C C . ASN B 1 751 ? 44.219 21.078 14.656 1 24.72 751 ASN B C 1
ATOM 15254 O O . ASN B 1 751 ? 44.469 21.031 15.859 1 24.72 751 ASN B O 1
ATOM 15258 N N . LEU B 1 752 ? 43.594 22.281 14.516 1 23.72 752 LEU B N 1
ATOM 15259 C CA . LEU B 1 752 ? 42.438 22.375 15.398 1 23.72 752 LEU B CA 1
ATOM 15260 C C . LEU B 1 752 ? 41.688 21.047 15.461 1 23.72 752 LEU B C 1
ATOM 15262 O O . LEU B 1 752 ? 41.25 20.547 14.43 1 23.72 752 LEU B O 1
ATOM 15266 N N . GLY B 1 753 ? 42.219 20.125 16.281 1 26.47 753 GLY B N 1
ATOM 15267 C CA . GLY B 1 753 ? 41.625 18.938 16.859 1 26.47 753 GLY B CA 1
ATOM 15268 C C . GLY B 1 753 ? 40.125 19.078 17.078 1 26.47 753 GLY B C 1
ATOM 15269 O O . GLY B 1 753 ? 39.656 19.094 18.219 1 26.47 753 GLY B O 1
ATOM 15270 N N . SER B 1 754 ? 39.531 20.062 16.453 1 26.25 754 SER B N 1
ATOM 15271 C CA . SER B 1 754 ? 38.094 20.031 16.703 1 26.25 754 SER B CA 1
ATOM 15272 C C . SER B 1 754 ? 37.531 18.609 16.547 1 26.25 754 SER B C 1
ATOM 15274 O O . SER B 1 754 ? 37.625 18.016 15.469 1 26.25 754 SER B O 1
ATOM 15276 N N . SER B 1 755 ? 37.906 17.719 17.5 1 28.12 755 SER B N 1
ATOM 15277 C CA . SER B 1 755 ? 37.062 16.547 17.766 1 28.12 755 SER B CA 1
ATOM 15278 C C . SER B 1 755 ? 35.594 16.844 17.516 1 28.12 755 SER B C 1
ATOM 15280 O O . SER B 1 755 ? 34.906 17.406 18.359 1 28.12 755 SER B O 1
ATOM 15282 N N . SER B 1 756 ? 35.312 17.516 16.578 1 30.95 756 SER B N 1
ATOM 15283 C CA . SER B 1 756 ? 33.875 17.531 16.266 1 30.95 756 SER B CA 1
ATOM 15284 C C . SER B 1 756 ? 33.281 16.141 16.438 1 30.95 756 SER B C 1
ATOM 15286 O O . SER B 1 756 ? 33.625 15.203 15.727 1 30.95 756 SER B O 1
ATOM 15288 N N . GLN B 1 757 ? 33.25 15.625 17.672 1 31.52 757 GLN B N 1
ATOM 15289 C CA . GLN B 1 757 ? 32.281 14.539 17.906 1 31.52 757 GLN B CA 1
ATOM 15290 C C . GLN B 1 757 ? 31.156 14.562 16.891 1 31.52 757 GLN B C 1
ATOM 15292 O O . GLN B 1 757 ? 30.297 15.445 16.938 1 31.52 757 GLN B O 1
ATOM 15297 N N . SER B 1 758 ? 31.391 14.484 15.734 1 37.69 758 SER B N 1
ATOM 15298 C CA . SER B 1 758 ? 30.359 14.258 14.719 1 37.69 758 SER B CA 1
ATOM 15299 C C . SER B 1 758 ? 29.219 13.414 15.266 1 37.69 758 SER B C 1
ATOM 15301 O O . SER B 1 758 ? 29.375 12.227 15.523 1 37.69 758 SER B O 1
ATOM 15303 N N . THR B 1 759 ? 28.562 13.789 16.266 1 45.75 759 THR B N 1
ATOM 15304 C CA . THR B 1 759 ? 27.344 13.18 16.781 1 45.75 759 THR B CA 1
ATOM 15305 C C . THR B 1 759 ? 26.562 12.516 15.648 1 45.75 759 THR B C 1
ATOM 15307 O O . THR B 1 759 ? 26.188 13.172 14.672 1 45.75 759 THR B O 1
ATOM 15310 N N . THR B 1 760 ? 26.844 11.328 15.281 1 59.16 760 THR B N 1
ATOM 15311 C CA . THR B 1 760 ? 26.188 10.453 14.312 1 59.16 760 THR B CA 1
ATOM 15312 C C . THR B 1 760 ? 24.672 10.664 14.336 1 59.16 760 THR B C 1
ATOM 15314 O O . THR B 1 760 ? 24.047 10.586 15.391 1 59.16 760 THR B O 1
ATOM 15317 N N . ARG B 1 761 ? 24.203 11.32 13.453 1 76.81 761 ARG B N 1
ATOM 15318 C CA . ARG B 1 761 ? 22.781 11.523 13.25 1 76.81 761 ARG B CA 1
ATOM 15319 C C . ARG B 1 761 ? 22.016 10.211 13.359 1 76.81 761 ARG B C 1
ATOM 15321 O O . ARG B 1 761 ? 22.359 9.227 12.695 1 76.81 761 ARG B O 1
ATOM 15328 N N . LYS B 1 762 ? 21.281 10.062 14.43 1 86.5 762 LYS B N 1
ATOM 15329 C CA . LYS B 1 762 ? 20.438 8.883 14.617 1 86.5 762 LYS B CA 1
ATOM 15330 C C . LYS B 1 762 ? 18.969 9.219 14.414 1 86.5 762 LYS B C 1
ATOM 15332 O O . LYS B 1 762 ? 18.453 10.188 14.969 1 86.5 762 LYS B O 1
ATOM 15337 N N . ILE B 1 763 ? 18.359 8.531 13.5 1 92.69 763 ILE B N 1
ATOM 15338 C CA . ILE B 1 763 ? 16.938 8.68 13.266 1 92.69 763 ILE B CA 1
ATOM 15339 C C . ILE B 1 763 ? 16.156 7.746 14.195 1 92.69 763 ILE B C 1
ATOM 15341 O O . ILE B 1 763 ? 16.406 6.535 14.211 1 92.69 763 ILE B O 1
ATOM 15345 N N . THR B 1 764 ? 15.305 8.266 14.992 1 92.56 764 THR B N 1
ATOM 15346 C CA . THR B 1 764 ? 14.477 7.477 15.898 1 92.56 764 THR B CA 1
ATOM 15347 C C . THR B 1 764 ? 13.094 7.234 15.305 1 92.56 764 THR B C 1
ATOM 15349 O O . THR B 1 764 ? 12.492 8.148 14.742 1 92.56 764 THR B O 1
ATOM 15352 N N . VAL B 1 765 ? 12.688 5.965 15.344 1 94.06 765 VAL B N 1
ATOM 15353 C CA . VAL B 1 765 ? 11.352 5.617 14.867 1 94.06 765 VAL B CA 1
ATOM 15354 C C . VAL B 1 765 ? 10.414 5.441 16.062 1 94.06 765 VAL B C 1
ATOM 15356 O O . VAL B 1 765 ? 10.68 4.641 16.953 1 94.06 765 VAL B O 1
ATOM 15359 N N . VAL B 1 766 ? 9.414 6.191 16.125 1 90.5 766 VAL B N 1
ATOM 15360 C CA . VAL B 1 766 ? 8.414 6.102 17.188 1 90.5 766 VAL B CA 1
ATOM 15361 C C . VAL B 1 766 ? 7.148 5.441 16.641 1 90.5 766 VAL B C 1
ATOM 15363 O O . VAL B 1 766 ? 6.508 5.973 15.734 1 90.5 766 VAL B O 1
ATOM 15366 N N . HIS B 1 767 ? 7.094 4.16 17.125 1 85.94 767 HIS B N 1
ATOM 15367 C CA . HIS B 1 767 ? 5.934 3.395 16.688 1 85.94 767 HIS B CA 1
ATOM 15368 C C . HIS B 1 767 ? 4.793 3.498 17.688 1 85.94 767 HIS B C 1
ATOM 15370 O O . HIS B 1 767 ? 5 3.305 18.891 1 85.94 767 HIS B O 1
ATOM 15376 N N . GLY B 1 768 ? 3.738 3.971 17.391 1 66.12 768 GLY B N 1
ATOM 15377 C CA . GLY B 1 768 ? 2.66 4.047 18.375 1 66.12 768 GLY B CA 1
ATOM 15378 C C . GLY B 1 768 ? 1.293 4.207 17.734 1 66.12 768 GLY B C 1
ATOM 15379 O O . GLY B 1 768 ? 1.188 4.414 16.516 1 66.12 768 GLY B O 1
ATOM 15380 N N . ASP B 1 769 ? 0.274 3.541 18.422 1 52.88 769 ASP B N 1
ATOM 15381 C CA . ASP B 1 769 ? -1.109 3.826 18.062 1 52.88 769 ASP B CA 1
ATOM 15382 C C . ASP B 1 769 ? -1.305 5.312 17.766 1 52.88 769 ASP B C 1
ATOM 15384 O O . ASP B 1 769 ? -0.55 6.152 18.266 1 52.88 769 ASP B O 1
ATOM 15388 N N . GLY B 1 770 ? -1.888 5.73 16.766 1 46.34 770 GLY B N 1
ATOM 15389 C CA . GLY B 1 770 ? -2.211 7.094 16.375 1 46.34 770 GLY B CA 1
ATOM 15390 C C . GLY B 1 770 ? -2.064 8.086 17.516 1 46.34 770 GLY B C 1
ATOM 15391 O O . GLY B 1 770 ? -2.432 7.793 18.656 1 46.34 770 GLY B O 1
ATOM 15392 N N . ARG B 1 771 ? -1.031 8.914 17.562 1 42.38 771 ARG B N 1
ATOM 15393 C CA . ARG B 1 771 ? -1.112 10.094 18.422 1 42.38 771 ARG B CA 1
ATOM 15394 C C . ARG B 1 771 ? -2.561 10.422 18.766 1 42.38 771 ARG B C 1
ATOM 15396 O O . ARG B 1 771 ? -3.428 10.43 17.875 1 42.38 771 ARG B O 1
ATOM 15403 N N . ARG B 1 772 ? -3.002 9.953 19.891 1 38.78 772 ARG B N 1
ATOM 15404 C CA . ARG B 1 772 ? -4.344 10.344 20.328 1 38.78 772 ARG B CA 1
ATOM 15405 C C . ARG B 1 772 ? -4.781 11.641 19.641 1 38.78 772 ARG B C 1
ATOM 15407 O O . ARG B 1 772 ? -4.145 12.68 19.797 1 38.78 772 ARG B O 1
ATOM 15414 N N . GLU B 1 773 ? -5.203 11.484 18.516 1 43.53 773 GLU B N 1
ATOM 15415 C CA . GLU B 1 773 ? -5.82 12.656 17.906 1 43.53 773 GLU B CA 1
ATOM 15416 C C . GLU B 1 773 ? -6.48 13.547 18.953 1 43.53 773 GLU B C 1
ATOM 15418 O O . GLU B 1 773 ? -7.258 13.062 19.781 1 43.53 773 GLU B O 1
ATOM 15423 N N . MET B 1 774 ? -5.855 14.414 19.438 1 39.09 774 MET B N 1
ATOM 15424 C CA . MET B 1 774 ? -6.547 15.391 20.266 1 39.09 774 MET B CA 1
ATOM 15425 C C . MET B 1 774 ? -7.977 15.609 19.781 1 39.09 774 MET B C 1
ATOM 15427 O O . MET B 1 774 ? -8.195 15.961 18.625 1 39.09 774 MET B O 1
ATOM 15431 N N . LYS B 1 775 ? -8.945 14.992 20.312 1 42.81 775 LYS B N 1
ATOM 15432 C CA . LYS B 1 775 ? -10.352 15.227 20.031 1 42.81 775 LYS B CA 1
ATOM 15433 C C . LYS B 1 775 ? -10.648 16.719 19.922 1 42.81 775 LYS B C 1
ATOM 15435 O O . LYS B 1 775 ? -10.602 17.453 20.906 1 42.81 775 LYS B O 1
ATOM 15440 N N . ARG B 1 776 ? -10.383 17.266 18.828 1 47.72 776 ARG B N 1
ATOM 15441 C CA . ARG B 1 776 ? -10.859 18.625 18.594 1 47.72 776 ARG B CA 1
ATOM 15442 C C . ARG B 1 776 ? -12.383 18.703 18.703 1 47.72 776 ARG B C 1
ATOM 15444 O O . ARG B 1 776 ? -13.086 17.844 18.172 1 47.72 776 ARG B O 1
ATOM 15451 N N . PRO B 1 777 ? -12.82 19.406 19.578 1 49 777 PRO B N 1
ATOM 15452 C CA . PRO B 1 777 ? -14.273 19.547 19.547 1 49 777 PRO B CA 1
ATOM 15453 C C . PRO B 1 777 ? -14.805 19.922 18.172 1 49 777 PRO B C 1
ATOM 15455 O O . PRO B 1 777 ? -14.117 20.625 17.406 1 49 777 PRO B O 1
ATOM 15458 N N . THR B 1 778 ? -15.508 19.109 17.469 1 44.34 778 THR B N 1
ATOM 15459 C CA . THR B 1 778 ? -16.125 19.344 16.172 1 44.34 778 THR B CA 1
ATOM 15460 C C . THR B 1 778 ? -16.656 20.781 16.078 1 44.34 778 THR B C 1
ATOM 15462 O O . THR B 1 778 ? -17.25 21.281 17.031 1 44.34 778 THR B O 1
ATOM 15465 N N . SER B 1 779 ? -16.172 21.5 15.211 1 42.81 779 SER B N 1
ATOM 15466 C CA . SER B 1 779 ? -16.734 22.812 14.922 1 42.81 779 SER B CA 1
ATOM 15467 C C . SER B 1 779 ? -18.25 22.734 14.719 1 42.81 779 SER B C 1
ATOM 15469 O O . SER B 1 779 ? -18.75 21.828 14.055 1 42.81 779 SER B O 1
ATOM 15471 N N . ASN B 1 780 ? -19 23.156 15.578 1 41.91 780 ASN B N 1
ATOM 15472 C CA . ASN B 1 780 ? -20.453 23.156 15.531 1 41.91 780 ASN B CA 1
ATOM 15473 C C . ASN B 1 780 ? -20.969 23.688 14.195 1 41.91 780 ASN B C 1
ATOM 15475 O O . ASN B 1 780 ? -22.172 23.938 14.047 1 41.91 780 ASN B O 1
ATOM 15479 N N . GLY B 1 781 ? -20.219 24.047 13.336 1 38.59 781 GLY B N 1
ATOM 15480 C CA . GLY B 1 781 ? -20.859 24.609 12.156 1 38.59 781 GLY B CA 1
ATOM 15481 C C . GLY B 1 781 ? -21.641 23.594 11.359 1 38.59 781 GLY B C 1
ATOM 15482 O O . GLY B 1 781 ? -22.484 23.953 10.531 1 38.59 781 GLY B O 1
ATOM 15483 N N . ASP B 1 782 ? -21.094 22.312 11.188 1 39.81 782 ASP B N 1
ATOM 15484 C CA . ASP B 1 782 ? -21.75 21.391 10.266 1 39.81 782 ASP B CA 1
ATOM 15485 C C . ASP B 1 782 ? -22.859 20.609 10.969 1 39.81 782 ASP B C 1
ATOM 15487 O O . ASP B 1 782 ? -23.406 19.656 10.406 1 39.81 782 ASP B O 1
ATOM 15491 N N . LYS B 1 783 ? -22.984 20.766 12.18 1 38.75 783 LYS B N 1
ATOM 15492 C CA . LYS B 1 783 ? -24.094 19.969 12.688 1 38.75 783 LYS B CA 1
ATOM 15493 C C . LYS B 1 783 ? -25.438 20.562 12.25 1 38.75 783 LYS B C 1
ATOM 15495 O O . LYS B 1 783 ? -25.688 21.75 12.461 1 38.75 783 LYS B O 1
ATOM 15500 N N . PRO B 1 784 ? -26.156 19.766 11.531 1 37.84 784 PRO B N 1
ATOM 15501 C CA . PRO B 1 784 ? -27.5 20.234 11.234 1 37.84 784 PRO B CA 1
ATOM 15502 C C . PRO B 1 784 ? -28.344 20.484 12.484 1 37.84 784 PRO B C 1
ATOM 15504 O O . PRO B 1 784 ? -28.406 19.625 13.367 1 37.84 784 PRO B O 1
ATOM 15507 N N . LYS B 1 785 ? -28.297 21.625 13.008 1 38.66 785 LYS B N 1
ATOM 15508 C CA . LYS B 1 785 ? -29.219 21.859 14.125 1 38.66 785 LYS B CA 1
ATOM 15509 C C . LYS B 1 785 ? -30.625 21.344 13.805 1 38.66 785 LYS B C 1
ATOM 15511 O O . LYS B 1 785 ? -31.141 21.594 12.711 1 38.66 785 LYS B O 1
ATOM 15516 N N . SER B 1 786 ? -30.984 20.281 14.367 1 35.5 786 SER B N 1
ATOM 15517 C CA . SER B 1 786 ? -32.344 19.797 14.25 1 35.5 786 SER B CA 1
ATOM 15518 C C . SER B 1 786 ? -33.375 20.906 14.539 1 35.5 786 SER B C 1
ATOM 15520 O O . SER B 1 786 ? -33.219 21.641 15.516 1 35.5 786 SER B O 1
ATOM 15522 N N . PRO B 1 787 ? -34.125 21.266 13.656 1 35.38 787 PRO B N 1
ATOM 15523 C CA . PRO B 1 787 ? -35.188 22.219 13.93 1 35.38 787 PRO B CA 1
ATOM 15524 C C . PRO B 1 787 ? -36 21.875 15.18 1 35.38 787 PRO B C 1
ATOM 15526 O O . PRO B 1 787 ? -36.375 20.719 15.367 1 35.38 787 PRO B O 1
ATOM 15529 N N . GLU B 1 788 ? -35.688 22.344 16.266 1 34.84 788 GLU B N 1
ATOM 15530 C CA . GLU B 1 788 ? -36.719 22.094 17.281 1 34.84 788 GLU B CA 1
ATOM 15531 C C . GLU B 1 788 ? -38.094 22.547 16.781 1 34.84 788 GLU B C 1
ATOM 15533 O O . GLU B 1 788 ? -38.219 23.641 16.25 1 34.84 788 GLU B O 1
ATOM 15538 N N . ASP B 1 789 ? -39.062 21.828 16.703 1 34.16 789 ASP B N 1
ATOM 15539 C CA . ASP B 1 789 ? -40.531 21.859 16.516 1 34.16 789 ASP B CA 1
ATOM 15540 C C . ASP B 1 789 ? -41.188 22.766 17.562 1 34.16 789 ASP B C 1
ATOM 15542 O O . ASP B 1 789 ? -40.875 22.688 18.75 1 34.16 789 ASP B O 1
ATOM 15546 N N . GLY B 1 790 ? -41.781 24.203 17.234 1 36.56 790 GLY B N 1
ATOM 15547 C CA . GLY B 1 790 ? -42.938 24.875 17.781 1 36.56 790 GLY B CA 1
ATOM 15548 C C . GLY B 1 790 ? -42.625 26.266 18.328 1 36.56 790 GLY B C 1
ATOM 15549 O O . GLY B 1 790 ? -43.344 26.766 19.203 1 36.56 790 GLY B O 1
ATOM 15550 N N . LEU B 1 791 ? -41.406 26.75 18.25 1 41.72 791 LEU B N 1
ATOM 15551 C CA . LEU B 1 791 ? -41.469 28.047 18.938 1 41.72 791 LEU B CA 1
ATOM 15552 C C . LEU B 1 791 ? -42.188 29.078 18.078 1 41.72 791 LEU B C 1
ATOM 15554 O O . LEU B 1 791 ? -42 29.094 16.844 1 41.72 791 LEU B O 1
ATOM 15558 N N . PRO B 1 792 ? -43.156 29.844 18.531 1 44.03 792 PRO B N 1
ATOM 15559 C CA . PRO B 1 792 ? -43.969 30.812 17.812 1 44.03 792 PRO B CA 1
ATOM 15560 C C . PRO B 1 792 ? -43.125 31.906 17.141 1 44.03 792 PRO B C 1
ATOM 15562 O O . PRO B 1 792 ? -42.125 32.344 17.688 1 44.03 792 PRO B O 1
ATOM 15565 N N . ASP B 1 793 ? -43.031 32.156 15.875 1 48.53 793 ASP B N 1
ATOM 15566 C CA . ASP B 1 793 ? -42.438 33.188 15.039 1 48.53 793 ASP B CA 1
ATOM 15567 C C . ASP B 1 793 ? -43 34.562 15.398 1 48.53 793 ASP B C 1
ATOM 15569 O O . ASP B 1 793 ? -44.031 34.969 14.898 1 48.53 793 ASP B O 1
ATOM 15573 N N . ASP B 1 794 ? -42.656 35.125 16.531 1 57.06 794 ASP B N 1
ATOM 15574 C CA . ASP B 1 794 ? -43.156 36.5 16.75 1 57.06 794 ASP B CA 1
ATOM 15575 C C . ASP B 1 794 ? -42.375 37.5 15.914 1 57.06 794 ASP B C 1
ATOM 15577 O O . ASP B 1 794 ? -41.125 37.469 15.898 1 57.06 794 ASP B O 1
ATOM 15581 N N . GLU B 1 795 ? -42.844 38.094 14.914 1 64.5 795 GLU B N 1
ATOM 15582 C CA . GLU B 1 795 ? -42.281 39.156 14.109 1 64.5 795 GLU B CA 1
ATOM 15583 C C . GLU B 1 795 ? -42.031 40.406 14.961 1 64.5 795 GLU B C 1
ATOM 15585 O O . GLU B 1 795 ? -42.969 40.969 15.547 1 64.5 795 GLU B O 1
ATOM 15590 N N . HIS B 1 796 ? -40.688 40.688 15.336 1 78.12 796 HIS B N 1
ATOM 15591 C CA . HIS B 1 796 ? -40.375 41.906 16.078 1 78.12 796 HIS B CA 1
ATOM 15592 C C . HIS B 1 796 ? -40.375 43.125 15.148 1 78.12 796 HIS B C 1
ATOM 15594 O O . HIS B 1 796 ? -39.469 43.281 14.305 1 78.12 796 HIS B O 1
ATOM 15600 N N . GLU B 1 797 ? -41.344 43.969 15.305 1 83.19 797 GLU B N 1
ATOM 15601 C CA . GLU B 1 797 ? -41.406 45.219 14.547 1 83.19 797 GLU B CA 1
ATOM 15602 C C . GLU B 1 797 ? -40.125 46.031 14.734 1 83.19 797 GLU B C 1
ATOM 15604 O O . GLU B 1 797 ? -39.688 46.719 13.812 1 83.19 797 GLU B O 1
ATOM 15609 N N . TRP B 1 798 ? -39.5 45.875 15.867 1 90.06 798 TRP B N 1
ATOM 15610 C CA . TRP B 1 798 ? -38.281 46.562 16.188 1 90.06 798 TRP B CA 1
ATOM 15611 C C . TRP B 1 798 ? -37.188 46.188 15.195 1 90.06 798 TRP B C 1
ATOM 15613 O O . TRP B 1 798 ? -36.5 47.062 14.633 1 90.06 798 TRP B O 1
ATOM 15623 N N . VAL B 1 799 ? -37 44.938 14.969 1 89.12 799 VAL B N 1
ATOM 15624 C CA . VAL B 1 799 ? -35.938 44.438 14.109 1 89.12 799 VAL B CA 1
ATOM 15625 C C . VAL B 1 799 ? -36.219 44.812 12.664 1 89.12 799 VAL B C 1
ATOM 15627 O O . VAL B 1 799 ? -35.281 45.188 11.93 1 89.12 799 VAL B O 1
ATOM 15630 N N . THR B 1 800 ? -37.438 44.781 12.242 1 85.31 800 THR B N 1
ATOM 15631 C CA . THR B 1 800 ? -37.781 45.125 10.875 1 85.31 800 THR B CA 1
ATOM 15632 C C . THR B 1 800 ? -37.562 46.625 10.633 1 85.31 800 THR B C 1
ATOM 15634 O O . THR B 1 800 ? -37.031 47 9.586 1 85.31 800 THR B O 1
ATOM 15637 N N . SER B 1 801 ? -37.969 47.406 11.625 1 88.12 801 SER B N 1
ATOM 15638 C CA . SER B 1 801 ? -37.844 48.844 11.5 1 88.12 801 SER B CA 1
ATOM 15639 C C . SER B 1 801 ? -36.375 49.25 11.43 1 88.12 801 SER B C 1
ATOM 15641 O O . SER B 1 801 ? -36 50.062 10.578 1 88.12 801 SER B O 1
ATOM 15643 N N . ILE B 1 802 ? -35.625 48.719 12.266 1 92.62 802 ILE B N 1
ATOM 15644 C CA . ILE B 1 802 ? -34.25 49.156 12.328 1 92.62 802 ILE B CA 1
ATOM 15645 C C . ILE B 1 802 ? -33.5 48.625 11.102 1 92.62 802 ILE B C 1
ATOM 15647 O O . ILE B 1 802 ? -32.594 49.312 10.602 1 92.62 802 ILE B O 1
ATOM 15651 N N . SER B 1 803 ? -33.812 47.469 10.664 1 90 803 SER B N 1
ATOM 15652 C CA . SER B 1 803 ? -33.188 46.906 9.477 1 90 803 SER B CA 1
ATOM 15653 C C . SER B 1 803 ? -33.406 47.781 8.258 1 90 803 SER B C 1
ATOM 15655 O O . SER B 1 803 ? -32.531 47.938 7.422 1 90 803 SER B O 1
ATOM 15657 N N . GLU B 1 804 ? -34.562 48.281 8.156 1 88.69 804 GLU B N 1
ATOM 15658 C CA . GLU B 1 804 ? -34.875 49.188 7.051 1 88.69 804 GLU B CA 1
ATOM 15659 C C . GLU B 1 804 ? -34.062 50.469 7.148 1 88.69 804 GLU B C 1
ATOM 15661 O O . GLU B 1 804 ? -33.5 50.938 6.152 1 88.69 804 GLU B O 1
ATOM 15666 N N . PHE B 1 805 ? -34.094 50.969 8.297 1 92.62 805 PHE B N 1
ATOM 15667 C CA . PHE B 1 805 ? -33.312 52.188 8.531 1 92.62 805 PHE B CA 1
ATOM 15668 C C . PHE B 1 805 ? -31.844 51.938 8.188 1 92.62 805 PHE B C 1
ATOM 15670 O O . PHE B 1 805 ? -31.234 52.75 7.488 1 92.62 805 PHE B O 1
ATOM 15677 N N . SER B 1 806 ? -31.312 50.875 8.664 1 94.81 806 SER B N 1
ATOM 15678 C CA . SER B 1 806 ? -29.891 50.562 8.531 1 94.81 806 SER B CA 1
ATOM 15679 C C . SER B 1 806 ? -29.516 50.344 7.07 1 94.81 806 SER B C 1
ATOM 15681 O O . SER B 1 806 ? -28.406 50.719 6.652 1 94.81 806 SER B O 1
ATOM 15683 N N . LYS B 1 807 ? -30.328 49.781 6.359 1 91.62 807 LYS B N 1
ATOM 15684 C CA . LYS B 1 807 ? -30.062 49.531 4.941 1 91.62 807 LYS B CA 1
ATOM 15685 C C . LYS B 1 807 ? -29.891 50.844 4.188 1 91.62 807 LYS B C 1
ATOM 15687 O O . LYS B 1 807 ? -28.969 51 3.389 1 91.62 807 LYS B O 1
ATOM 15692 N N . ILE B 1 808 ? -30.781 51.75 4.473 1 93.38 808 ILE B N 1
ATOM 15693 C CA . ILE B 1 808 ? -30.719 53.031 3.82 1 93.38 808 ILE B CA 1
ATOM 15694 C C . ILE B 1 808 ? -29.5 53.812 4.301 1 93.38 808 ILE B C 1
ATOM 15696 O O . ILE B 1 808 ? -28.781 54.406 3.5 1 93.38 808 ILE B O 1
ATOM 15700 N N . MET B 1 809 ? -29.328 53.75 5.574 1 95.06 809 MET B N 1
ATOM 15701 C CA . MET B 1 809 ? -28.203 54.469 6.145 1 95.06 809 MET B CA 1
ATOM 15702 C C . MET B 1 809 ? -26.875 53.938 5.574 1 95.06 809 MET B C 1
ATOM 15704 O O . MET B 1 809 ? -25.938 54.719 5.391 1 95.06 809 MET B O 1
ATOM 15708 N N . SER B 1 810 ? -26.766 52.656 5.379 1 94.25 810 SER B N 1
ATOM 15709 C CA . SER B 1 810 ? -25.562 52.062 4.812 1 94.25 810 SER B CA 1
ATOM 15710 C C . SER B 1 810 ? -25.266 52.625 3.432 1 94.25 810 SER B C 1
ATOM 15712 O O . SER B 1 810 ? -24.094 52.875 3.096 1 94.25 810 SER B O 1
ATOM 15714 N N . GLY B 1 811 ? -26.219 52.75 2.643 1 92.69 811 GLY B N 1
ATOM 15715 C CA . GLY B 1 811 ? -26.047 53.406 1.345 1 92.69 811 GLY B CA 1
ATOM 15716 C C . GLY B 1 811 ? -25.594 54.844 1.441 1 92.69 811 GLY B C 1
ATOM 15717 O O . GLY B 1 811 ? -24.734 55.281 0.67 1 92.69 811 GLY B O 1
ATOM 15718 N N . LEU B 1 812 ? -26.203 55.562 2.365 1 94.44 812 LEU B N 1
ATOM 15719 C CA . LEU B 1 812 ? -25.812 56.969 2.58 1 94.44 812 LEU B CA 1
ATOM 15720 C C . LEU B 1 812 ? -24.375 57.062 3.047 1 94.44 812 LEU B C 1
ATOM 15722 O O . LEU B 1 812 ? -23.641 57.969 2.633 1 94.44 812 LEU B O 1
ATOM 15726 N N . TRP B 1 813 ? -24.031 56.188 3.9 1 94.56 813 TRP B N 1
ATOM 15727 C CA . TRP B 1 813 ? -22.656 56.125 4.402 1 94.56 813 TRP B CA 1
ATOM 15728 C C . TRP B 1 813 ? -21.656 55.906 3.262 1 94.56 813 TRP B C 1
ATOM 15730 O O . TRP B 1 813 ? -20.656 56.625 3.18 1 94.56 813 TRP B O 1
ATOM 15740 N N . ARG B 1 814 ? -21.922 55 2.387 1 92.19 814 ARG B N 1
ATOM 15741 C CA . ARG B 1 814 ? -21.047 54.719 1.252 1 92.19 814 ARG B CA 1
ATOM 15742 C C . ARG B 1 814 ? -20.891 55.938 0.359 1 92.19 814 ARG B C 1
ATOM 15744 O O . ARG B 1 814 ? -19.781 56.281 -0.064 1 92.19 814 ARG B O 1
ATOM 15751 N N . LYS B 1 815 ? -21.969 56.594 0.122 1 92.06 815 LYS B N 1
ATOM 15752 C CA . LYS B 1 815 ? -21.953 57.781 -0.714 1 92.06 815 LYS B CA 1
ATOM 15753 C C . LYS B 1 815 ? -21.172 58.906 -0.034 1 92.06 815 LYS B C 1
ATOM 15755 O O . LYS B 1 815 ? -20.438 59.656 -0.691 1 92.06 815 LYS B O 1
ATOM 15760 N N . THR B 1 816 ? -21.406 59.031 1.215 1 92.12 816 THR B N 1
ATOM 15761 C CA . THR B 1 816 ? -20.688 60.031 1.987 1 92.12 816 THR B CA 1
ATOM 15762 C C . THR B 1 816 ? -19.188 59.781 1.904 1 92.12 816 THR B C 1
ATOM 15764 O O . THR B 1 816 ? -18.406 60.75 1.742 1 92.12 816 THR B O 1
ATOM 15767 N N . LEU B 1 817 ? -18.781 58.562 2.021 1 90.25 817 LEU B N 1
ATOM 15768 C CA . LEU B 1 817 ? -17.359 58.219 1.952 1 90.25 817 LEU B CA 1
ATOM 15769 C C . LEU B 1 817 ? -16.812 58.469 0.555 1 90.25 817 LEU B C 1
ATOM 15771 O O . LEU B 1 817 ? -15.656 58.875 0.405 1 90.25 817 LEU B O 1
ATOM 15775 N N . GLU B 1 818 ? -17.578 58.219 -0.423 1 88.81 818 GLU B N 1
ATOM 15776 C CA . GLU B 1 818 ? -17.172 58.5 -1.797 1 88.81 818 GLU B CA 1
ATOM 15777 C C . GLU B 1 818 ? -16.906 59.969 -2.004 1 88.81 818 GLU B C 1
ATOM 15779 O O . GLU B 1 818 ? -15.938 60.344 -2.66 1 88.81 818 GLU B O 1
ATOM 15784 N N . ASP B 1 819 ? -17.781 60.75 -1.47 1 84.81 819 ASP B N 1
ATOM 15785 C CA . ASP B 1 819 ? -17.641 62.188 -1.564 1 84.81 819 ASP B CA 1
ATOM 15786 C C . ASP B 1 819 ? -16.406 62.688 -0.799 1 84.81 819 ASP B C 1
ATOM 15788 O O . ASP B 1 819 ? -15.695 63.594 -1.254 1 84.81 819 ASP B O 1
ATOM 15792 N N . TYR B 1 820 ? -16.297 62.094 0.279 1 84.38 820 TYR B N 1
ATOM 15793 C CA . TYR B 1 820 ? -15.133 62.406 1.106 1 84.38 820 TYR B CA 1
ATOM 15794 C C . TYR B 1 820 ? -13.836 62.094 0.362 1 84.38 820 TYR B C 1
ATOM 15796 O O . TYR B 1 820 ? -12.906 62.906 0.37 1 84.38 820 TYR B O 1
ATOM 15804 N N . GLU B 1 821 ? -13.773 61 -0.228 1 83 821 GLU B N 1
ATOM 15805 C CA . GLU B 1 821 ? -12.578 60.594 -0.969 1 83 821 GLU B CA 1
ATOM 15806 C C . GLU B 1 821 ? -12.406 61.406 -2.236 1 83 821 GLU B C 1
ATOM 15808 O O . GLU B 1 821 ? -11.289 61.75 -2.611 1 83 821 GLU B O 1
ATOM 15813 N N . GLY B 1 822 ? -13.453 61.75 -2.908 1 77.56 822 GLY B N 1
ATOM 15814 C CA . GLY B 1 822 ? -13.414 62.5 -4.148 1 77.56 822 GLY B CA 1
ATOM 15815 C C . GLY B 1 822 ? -12.898 63.906 -3.967 1 77.56 822 GLY B C 1
ATOM 15816 O O . GLY B 1 822 ? -12.266 64.438 -4.867 1 77.56 822 GLY B O 1
ATOM 15817 N N . LEU B 1 823 ? -13.078 64.438 -2.801 1 75.38 823 LEU B N 1
ATOM 15818 C CA . LEU B 1 823 ? -12.672 65.812 -2.555 1 75.38 823 LEU B CA 1
ATOM 15819 C C . LEU B 1 823 ? -11.219 65.875 -2.096 1 75.38 823 LEU B C 1
ATOM 15821 O O . LEU B 1 823 ? -10.688 67 -1.847 1 75.38 823 LEU B O 1
ATOM 15825 N N . GLY B 1 824 ? -10.523 64.688 -2.051 1 67.88 824 GLY B N 1
ATOM 15826 C CA . GLY B 1 824 ? -9.109 64.625 -1.713 1 67.88 824 GLY B CA 1
ATOM 15827 C C . GLY B 1 824 ? -8.828 64.938 -0.263 1 67.88 824 GLY B C 1
ATOM 15828 O O . GLY B 1 824 ? -7.77 65.5 0.054 1 67.88 824 GLY B O 1
ATOM 15829 N N . LEU B 1 825 ? -9.766 64.938 0.508 1 65.88 825 LEU B N 1
ATOM 15830 C CA . LEU B 1 825 ? -9.648 65.312 1.903 1 65.88 825 LEU B CA 1
ATOM 15831 C C . LEU B 1 825 ? -8.68 64.438 2.656 1 65.88 825 LEU B C 1
ATOM 15833 O O . LEU B 1 825 ? -8.375 64.688 3.826 1 65.88 825 LEU B O 1
ATOM 15837 N N . LYS B 1 826 ? -8.086 63.406 1.901 1 66.44 826 LYS B N 1
ATOM 15838 C CA . LYS B 1 826 ? -7 62.625 2.461 1 66.44 826 LYS B CA 1
ATOM 15839 C C . LYS B 1 826 ? -5.676 63.375 2.41 1 66.44 826 LYS B C 1
ATOM 15841 O O . LYS B 1 826 ? -4.746 63.062 3.154 1 66.44 826 LYS B O 1
ATOM 15846 N N . ASP B 1 827 ? -5.734 64.438 1.606 1 62.5 827 ASP B N 1
ATOM 15847 C CA . ASP B 1 827 ? -4.52 65.25 1.413 1 62.5 827 ASP B CA 1
ATOM 15848 C C . ASP B 1 827 ? -4.391 66.312 2.484 1 62.5 827 ASP B C 1
ATOM 15850 O O . ASP B 1 827 ? -5.32 67.125 2.703 1 62.5 827 ASP B O 1
ATOM 15854 N N . SER B 1 828 ? -3.443 66.25 3.297 1 63.81 828 SER B N 1
ATOM 15855 C CA . SER B 1 828 ? -3.17 67.125 4.426 1 63.81 828 SER B CA 1
ATOM 15856 C C . SER B 1 828 ? -3.215 68.625 4.004 1 63.81 828 SER B C 1
ATOM 15858 O O . SER B 1 828 ? -3.439 69.5 4.832 1 63.81 828 SER B O 1
ATOM 15860 N N . ASN B 1 829 ? -3.102 68.875 2.732 1 64.62 829 ASN B N 1
ATOM 15861 C CA . ASN B 1 829 ? -2.988 70.25 2.303 1 64.62 829 ASN B CA 1
ATOM 15862 C C . ASN B 1 829 ? -4.352 70.875 1.977 1 64.62 829 ASN B C 1
ATOM 15864 O O . ASN B 1 829 ? -4.453 72.062 1.649 1 64.62 829 ASN B O 1
ATOM 15868 N N . HIS B 1 830 ? -5.414 70.062 2.113 1 69.31 830 HIS B N 1
ATOM 15869 C CA . HIS B 1 830 ? -6.73 70.625 1.794 1 69.31 830 HIS B CA 1
ATOM 15870 C C . HIS B 1 830 ? -7.203 71.562 2.867 1 69.31 830 HIS B C 1
ATOM 15872 O O . HIS B 1 830 ? -7.008 71.375 4.059 1 69.31 830 HIS B O 1
ATOM 15878 N N . PRO B 1 831 ? -7.602 72.75 2.578 1 66.25 831 PRO B N 1
ATOM 15879 C CA . PRO B 1 831 ? -7.98 73.75 3.541 1 66.25 831 PRO B CA 1
ATOM 15880 C C . PRO B 1 831 ? -8.938 73.25 4.617 1 66.25 831 PRO B C 1
ATOM 15882 O O . PRO B 1 831 ? -8.859 73.688 5.77 1 66.25 831 PRO B O 1
ATOM 15885 N N . LEU B 1 832 ? -9.711 72.375 4.238 1 68.06 832 LEU B N 1
ATOM 15886 C CA . LEU B 1 832 ? -10.672 71.875 5.207 1 68.06 832 LEU B CA 1
ATOM 15887 C C . LEU B 1 832 ? -9.984 71 6.238 1 68.06 832 LEU B C 1
ATOM 15889 O O . LEU B 1 832 ? -10.461 70.812 7.371 1 68.06 832 LEU B O 1
ATOM 15893 N N . VAL B 1 833 ? -8.922 70.312 5.867 1 66.81 833 VAL B N 1
ATOM 15894 C CA . VAL B 1 833 ? -8.133 69.5 6.773 1 66.81 833 VAL B CA 1
ATOM 15895 C C . VAL B 1 833 ? -7.461 70.375 7.828 1 66.81 833 VAL B C 1
ATOM 15897 O O . VAL B 1 833 ? -7.312 69.938 8.984 1 66.81 833 VAL B O 1
ATOM 15900 N N . ALA B 1 834 ? -7.207 71.562 7.512 1 62.59 834 ALA B N 1
ATOM 15901 C CA . ALA B 1 834 ? -6.551 72.5 8.414 1 62.59 834 ALA B CA 1
ATOM 15902 C C . ALA B 1 834 ? -7.496 72.938 9.539 1 62.59 834 ALA B C 1
ATOM 15904 O O . ALA B 1 834 ? -7.059 73.188 10.672 1 62.59 834 ALA B O 1
ATOM 15905 N N . VAL B 1 835 ? -8.758 73.062 9.234 1 62.66 835 VAL B N 1
ATOM 15906 C CA . VAL B 1 835 ? -9.734 73.562 10.203 1 62.66 835 VAL B CA 1
ATOM 15907 C C . VAL B 1 835 ? -10.117 72.438 11.172 1 62.66 835 VAL B C 1
ATOM 15909 O O . VAL B 1 835 ? -10.242 72.625 12.375 1 62.66 835 VAL B O 1
ATOM 15912 N N . THR B 1 836 ? -10.266 71.188 10.75 1 68.44 836 THR B N 1
ATOM 15913 C CA . THR B 1 836 ? -10.742 70.062 11.57 1 68.44 836 THR B CA 1
ATOM 15914 C C . THR B 1 836 ? -9.578 69.25 12.062 1 68.44 836 THR B C 1
ATOM 15916 O O . THR B 1 836 ? -9.664 68.625 13.117 1 68.44 836 THR B O 1
ATOM 15919 N N . GLY B 1 837 ? -8.414 69.375 11.469 1 70.19 837 GLY B N 1
ATOM 15920 C CA . GLY B 1 837 ? -7.273 68.5 11.766 1 70.19 837 GLY B CA 1
ATOM 15921 C C . GLY B 1 837 ? -7.293 67.188 11 1 70.19 837 GLY B C 1
ATOM 15922 O O . GLY B 1 837 ? -8.336 66.562 10.898 1 70.19 837 GLY B O 1
ATOM 15923 N N . PRO B 1 838 ? -6.25 67 10.406 1 73.38 838 PRO B N 1
ATOM 15924 C CA . PRO B 1 838 ? -6.184 65.75 9.562 1 73.38 838 PRO B CA 1
ATOM 15925 C C . PRO B 1 838 ? -6.531 64.5 10.328 1 73.38 838 PRO B C 1
ATOM 15927 O O . PRO B 1 838 ? -7.223 63.625 9.797 1 73.38 838 PRO B O 1
ATOM 15930 N N . GLN B 1 839 ? -6.148 64.438 11.523 1 76.62 839 GLN B N 1
ATOM 15931 C CA . GLN B 1 839 ? -6.379 63.25 12.305 1 76.62 839 GLN B CA 1
ATOM 15932 C C . GLN B 1 839 ? -7.863 63.062 12.625 1 76.62 839 GLN B C 1
ATOM 15934 O O . GLN B 1 839 ? -8.383 61.969 12.57 1 76.62 839 GLN B O 1
ATOM 15939 N N . LYS B 1 840 ? -8.484 64.125 12.828 1 79.31 840 LYS B N 1
ATOM 15940 C CA . LYS B 1 840 ? -9.898 64.125 13.18 1 79.31 840 LYS B CA 1
ATOM 15941 C C . LYS B 1 840 ? -10.758 63.75 11.969 1 79.31 840 LYS B C 1
ATOM 15943 O O . LYS B 1 840 ? -11.734 63 12.086 1 79.31 840 LYS B O 1
ATOM 15948 N N . LEU B 1 841 ? -10.344 64.25 10.914 1 79.81 841 LEU B N 1
ATOM 15949 C CA . LEU B 1 841 ? -11.094 64 9.695 1 79.81 841 LEU B CA 1
ATOM 15950 C C . LEU B 1 841 ? -10.938 62.531 9.297 1 79.81 841 LEU B C 1
ATOM 15952 O O . LEU B 1 841 ? -11.891 61.906 8.836 1 79.81 841 LEU B O 1
ATOM 15956 N N . GLN B 1 842 ? -9.773 62 9.516 1 82.5 842 GLN B N 1
ATOM 15957 C CA . GLN B 1 842 ? -9.539 60.594 9.211 1 82.5 842 GLN B CA 1
ATOM 15958 C C . GLN B 1 842 ? -10.328 59.688 10.148 1 82.5 842 GLN B C 1
ATOM 15960 O O . GLN B 1 842 ? -10.82 58.656 9.734 1 82.5 842 GLN B O 1
ATOM 15965 N N . SER B 1 843 ? -10.383 60.094 11.297 1 86 843 SER B N 1
ATOM 15966 C CA . SER B 1 843 ? -11.117 59.312 12.289 1 86 843 SER B CA 1
ATOM 15967 C C . SER B 1 843 ? -12.609 59.312 11.977 1 86 843 SER B C 1
ATOM 15969 O O . SER B 1 843 ? -13.297 58.312 12.273 1 86 843 SER B O 1
ATOM 15971 N N . LEU B 1 844 ? -13.086 60.375 11.383 1 89.19 844 LEU B N 1
ATOM 15972 C CA . LEU B 1 844 ? -14.5 60.438 11.031 1 89.19 844 LEU B CA 1
ATOM 15973 C C . LEU B 1 844 ? -14.836 59.469 9.898 1 89.19 844 LEU B C 1
ATOM 15975 O O . LEU B 1 844 ? -15.945 58.938 9.828 1 89.19 844 LEU B O 1
ATOM 15979 N N . ALA B 1 845 ? -13.844 59.219 9.102 1 89.31 845 ALA B N 1
ATOM 15980 C CA . ALA B 1 845 ? -14.094 58.406 7.918 1 89.31 845 ALA B CA 1
ATOM 15981 C C . ALA B 1 845 ? -13.914 56.938 8.234 1 89.31 845 ALA B C 1
ATOM 15983 O O . ALA B 1 845 ? -14.297 56.062 7.438 1 89.31 845 ALA B O 1
ATOM 15984 N N . LYS B 1 846 ? -13.477 56.594 9.367 1 90.62 846 LYS B N 1
ATOM 15985 C CA . LYS B 1 846 ? -13.297 55.188 9.758 1 90.62 846 LYS B CA 1
ATOM 15986 C C . LYS B 1 846 ? -14.578 54.625 10.367 1 90.62 846 LYS B C 1
ATOM 15988 O O . LYS B 1 846 ? -15.289 55.312 11.086 1 90.62 846 LYS B O 1
ATOM 15993 N N . PRO B 1 847 ? -14.836 53.375 10.031 1 93 847 PRO B N 1
ATOM 15994 C CA . PRO B 1 847 ? -16.031 52.75 10.633 1 93 847 PRO B CA 1
ATOM 15995 C C . PRO B 1 847 ? -15.922 52.625 12.148 1 93 847 PRO B C 1
ATOM 15997 O O . PRO B 1 847 ? -14.812 52.625 12.695 1 93 847 PRO B O 1
ATOM 16000 N N . VAL B 1 848 ? -17.047 52.531 12.773 1 95.06 848 VAL B N 1
ATOM 16001 C CA . VAL B 1 848 ? -17.094 52.281 14.219 1 95.06 848 VAL B CA 1
ATOM 16002 C C . VAL B 1 848 ? -16.656 50.844 14.523 1 95.06 848 VAL B C 1
ATOM 16004 O O . VAL B 1 848 ? -17.203 49.906 13.945 1 95.06 848 VAL B O 1
ATOM 16007 N N . VAL B 1 849 ? -15.695 50.719 15.352 1 95.69 849 VAL B N 1
ATOM 16008 C CA . VAL B 1 849 ? -15.219 49.406 15.711 1 95.69 849 VAL B CA 1
ATOM 16009 C C . VAL B 1 849 ? -15.977 48.875 16.938 1 95.69 849 VAL B C 1
ATOM 16011 O O . VAL B 1 849 ? -15.992 49.531 17.984 1 95.69 849 VAL B O 1
ATOM 16014 N N . VAL B 1 850 ? -16.625 47.781 16.734 1 97.62 850 VAL B N 1
ATOM 16015 C CA . VAL B 1 850 ? -17.297 47.094 17.828 1 97.62 850 VAL B CA 1
ATOM 16016 C C . VAL B 1 850 ? -16.531 45.812 18.203 1 97.62 850 VAL B C 1
ATOM 16018 O O . VAL B 1 850 ? -16.531 44.844 17.453 1 97.62 850 VAL B O 1
ATOM 16021 N N . ALA B 1 851 ? -15.859 45.875 19.359 1 98.38 851 ALA B N 1
ATOM 16022 C CA . ALA B 1 851 ? -15.203 44.656 19.859 1 98.38 851 ALA B CA 1
ATOM 16023 C C . ALA B 1 851 ? -16.219 43.719 20.484 1 98.38 851 ALA B C 1
ATOM 16025 O O . ALA B 1 851 ? -16.875 44.062 21.453 1 98.38 851 ALA B O 1
ATOM 16026 N N . LEU B 1 852 ? -16.375 42.625 19.844 1 98.06 852 LEU B N 1
ATOM 16027 C CA . LEU B 1 852 ? -17.25 41.562 20.359 1 98.06 852 LEU B CA 1
ATOM 16028 C C . LEU B 1 852 ? -16.453 40.531 21.141 1 98.06 852 LEU B C 1
ATOM 16030 O O . LEU B 1 852 ? -15.766 39.688 20.531 1 98.06 852 LEU B O 1
ATOM 16034 N N . ILE B 1 853 ? -16.516 40.562 22.453 1 97.69 853 ILE B N 1
ATOM 16035 C CA . ILE B 1 853 ? -15.852 39.594 23.297 1 97.69 853 ILE B CA 1
ATOM 16036 C C . ILE B 1 853 ? -16.812 38.438 23.609 1 97.69 853 ILE B C 1
ATOM 16038 O O . ILE B 1 853 ? -17.781 38.625 24.359 1 97.69 853 ILE B O 1
ATOM 16042 N N . ASP B 1 854 ? -16.562 37.312 22.969 1 95.62 854 ASP B N 1
ATOM 16043 C CA . ASP B 1 854 ? -17.469 36.188 23.047 1 95.62 854 ASP B CA 1
ATOM 16044 C C . ASP B 1 854 ? -16.719 34.875 22.75 1 95.62 854 ASP B C 1
ATOM 16046 O O . ASP B 1 854 ? -15.539 34.75 23.094 1 95.62 854 ASP B O 1
ATOM 16050 N N . ASP B 1 855 ? -17.484 33.812 22.25 1 92.06 855 ASP B N 1
ATOM 16051 C CA . ASP B 1 855 ? -16.859 32.531 22.016 1 92.06 855 ASP B CA 1
ATOM 16052 C C . ASP B 1 855 ? -16.344 32.406 20.594 1 92.06 855 ASP B C 1
ATOM 16054 O O . ASP B 1 855 ? -16.172 31.312 20.062 1 92.06 855 ASP B O 1
ATOM 16058 N N . GLY B 1 856 ? -16.141 33.562 19.969 1 93.44 856 GLY B N 1
ATOM 16059 C CA . GLY B 1 856 ? -15.656 33.562 18.594 1 93.44 856 GLY B CA 1
ATOM 16060 C C . GLY B 1 856 ? -16.766 33.781 17.578 1 93.44 856 GLY B C 1
ATOM 16061 O O . GLY B 1 856 ? -17.953 33.75 17.922 1 93.44 856 GLY B O 1
ATOM 16062 N N . VAL B 1 857 ? -16.359 34.125 16.312 1 94.69 857 VAL B N 1
ATOM 16063 C CA . VAL B 1 857 ? -17.312 34.344 15.227 1 94.69 857 VAL B CA 1
ATOM 16064 C C . VAL B 1 857 ? -16.938 33.438 14.047 1 94.69 857 VAL B C 1
ATOM 16066 O O . VAL B 1 857 ? -15.812 33.5 13.547 1 94.69 857 VAL B O 1
ATOM 16069 N N . HIS B 1 858 ? -17.906 32.688 13.633 1 93.12 858 HIS B N 1
ATOM 16070 C CA . HIS B 1 858 ? -17.656 31.875 12.461 1 93.12 858 HIS B CA 1
ATOM 16071 C C . HIS B 1 858 ? -17.625 32.719 11.188 1 93.12 858 HIS B C 1
ATOM 16073 O O . HIS B 1 858 ? -18.672 33.062 10.641 1 93.12 858 HIS B O 1
ATOM 16079 N N . SER B 1 859 ? -16.516 32.875 10.633 1 91.44 859 SER B N 1
ATOM 16080 C CA . SER B 1 859 ? -16.281 33.812 9.547 1 91.44 859 SER B CA 1
ATOM 16081 C C . SER B 1 859 ? -17 33.375 8.273 1 91.44 859 SER B C 1
ATOM 16083 O O . SER B 1 859 ? -17.297 34.219 7.41 1 91.44 859 SER B O 1
ATOM 16085 N N . PHE B 1 860 ? -17.281 32.125 8.109 1 90.56 860 PHE B N 1
ATOM 16086 C CA . PHE B 1 860 ? -17.828 31.656 6.848 1 90.56 860 PHE B CA 1
ATOM 16087 C C . PHE B 1 860 ? -19.344 31.609 6.902 1 90.56 860 PHE B C 1
ATOM 16089 O O . PHE B 1 860 ? -20 31.109 5.98 1 90.56 860 PHE B O 1
ATOM 16096 N N . ASP B 1 861 ? -19.891 32.125 7.938 1 88.81 861 ASP B N 1
ATOM 16097 C CA . ASP B 1 861 ? -21.328 32.281 7.965 1 88.81 861 ASP B CA 1
ATOM 16098 C C . ASP B 1 861 ? -21.812 33.188 6.82 1 88.81 861 ASP B C 1
ATOM 16100 O O . ASP B 1 861 ? -21.188 34.188 6.52 1 88.81 861 ASP B O 1
ATOM 16104 N N . PRO B 1 862 ? -22.812 32.812 6.176 1 83.88 862 PRO B N 1
ATOM 16105 C CA . PRO B 1 862 ? -23.297 33.594 5.016 1 83.88 862 PRO B CA 1
ATOM 16106 C C . PRO B 1 862 ? -23.625 35.031 5.355 1 83.88 862 PRO B C 1
ATOM 16108 O O . PRO B 1 862 ? -23.562 35.906 4.484 1 83.88 862 PRO B O 1
ATOM 16111 N N . ALA B 1 863 ? -23.969 35.312 6.602 1 84.31 863 ALA B N 1
ATOM 16112 C CA . ALA B 1 863 ? -24.312 36.656 7.035 1 84.31 863 ALA B CA 1
ATOM 16113 C C . ALA B 1 863 ? -23.109 37.625 6.906 1 84.31 863 ALA B C 1
ATOM 16115 O O . ALA B 1 863 ? -23.281 38.844 6.887 1 84.31 863 ALA B O 1
ATOM 16116 N N . PHE B 1 864 ? -22.031 37.094 6.816 1 88.19 864 PHE B N 1
ATOM 16117 C CA . PHE B 1 864 ? -20.828 37.906 6.797 1 88.19 864 PHE B CA 1
ATOM 16118 C C . PHE B 1 864 ? -20.172 37.875 5.422 1 88.19 864 PHE B C 1
ATOM 16120 O O . PHE B 1 864 ? -18.969 38.125 5.297 1 88.19 864 PHE B O 1
ATOM 16127 N N . SER B 1 865 ? -21.031 37.594 4.445 1 80.38 865 SER B N 1
ATOM 16128 C CA . SER B 1 865 ? -20.516 37.531 3.082 1 80.38 865 SER B CA 1
ATOM 16129 C C . SER B 1 865 ? -19.859 38.844 2.674 1 80.38 865 SER B C 1
ATOM 16131 O O . SER B 1 865 ? -20.391 39.938 2.936 1 80.38 865 SER B O 1
ATOM 16133 N N . ASN B 1 866 ? -18.656 39 2.428 1 76.69 866 ASN B N 1
ATOM 16134 C CA . ASN B 1 866 ? -17.891 40.125 1.894 1 76.69 866 ASN B CA 1
ATOM 16135 C C . ASN B 1 866 ? -17.266 40.969 3.008 1 76.69 866 ASN B C 1
ATOM 16137 O O . ASN B 1 866 ? -17.031 42.156 2.836 1 76.69 866 ASN B O 1
ATOM 16141 N N . ARG B 1 867 ? -17.344 40.438 4.164 1 84 867 ARG B N 1
ATOM 16142 C CA . ARG B 1 867 ? -16.719 41.156 5.281 1 84 867 ARG B CA 1
ATOM 16143 C C . ARG B 1 867 ? -15.562 40.344 5.859 1 84 867 ARG B C 1
ATOM 16145 O O . ARG B 1 867 ? -15.617 39.125 5.922 1 84 867 ARG B O 1
ATOM 16152 N N . VAL B 1 868 ? -14.562 41.094 6.172 1 83.94 868 VAL B N 1
ATOM 16153 C CA . VAL B 1 868 ? -13.453 40.5 6.914 1 83.94 868 VAL B CA 1
ATOM 16154 C C . VAL B 1 868 ? -13.641 40.719 8.406 1 83.94 868 VAL B C 1
ATOM 16156 O O . VAL B 1 868 ? -13.82 41.875 8.844 1 83.94 868 VAL B O 1
ATOM 16159 N N . ILE B 1 869 ? -13.719 39.688 9.094 1 89.88 869 ILE B N 1
ATOM 16160 C CA . ILE B 1 869 ? -13.844 39.812 10.547 1 89.88 869 ILE B CA 1
ATOM 16161 C C . ILE B 1 869 ? -12.477 39.594 11.195 1 89.88 869 ILE B C 1
ATOM 16163 O O . ILE B 1 869 ? -12 38.469 11.32 1 89.88 869 ILE B O 1
ATOM 16167 N N . GLU B 1 870 ? -11.875 40.688 11.617 1 92.06 870 GLU B N 1
ATOM 16168 C CA . GLU B 1 870 ? -10.617 40.594 12.344 1 92.06 870 GLU B CA 1
ATOM 16169 C C . GLU B 1 870 ? -10.844 40.188 13.797 1 92.06 870 GLU B C 1
ATOM 16171 O O . GLU B 1 870 ? -11.969 40.25 14.297 1 92.06 870 GLU B O 1
ATOM 16176 N N . GLY B 1 871 ? -9.789 39.719 14.312 1 95.31 871 GLY B N 1
ATOM 16177 C CA . GLY B 1 871 ? -9.984 39.344 15.695 1 95.31 871 GLY B CA 1
ATOM 16178 C C . GLY B 1 871 ? -8.734 38.781 16.344 1 95.31 871 GLY B C 1
ATOM 16179 O O . GLY B 1 871 ? -7.648 38.844 15.766 1 95.31 871 GLY B O 1
ATOM 16180 N N . LYS B 1 872 ? -8.953 38.312 17.562 1 95.44 872 LYS B N 1
ATOM 16181 C CA . LYS B 1 872 ? -7.926 37.75 18.422 1 95.44 872 LYS B CA 1
ATOM 16182 C C . LYS B 1 872 ? -8.508 36.656 19.312 1 95.44 872 LYS B C 1
ATOM 16184 O O . LYS B 1 872 ? -9.695 36.656 19.625 1 95.44 872 LYS B O 1
ATOM 16189 N N . THR B 1 873 ? -7.68 35.719 19.594 1 96.06 873 THR B N 1
ATOM 16190 C CA . THR B 1 873 ? -8.164 34.656 20.469 1 96.06 873 THR B CA 1
ATOM 16191 C C . THR B 1 873 ? -7.344 34.562 21.75 1 96.06 873 THR B C 1
ATOM 16193 O O . THR B 1 873 ? -6.164 34.938 21.75 1 96.06 873 THR B O 1
ATOM 16196 N N . PHE B 1 874 ? -7.918 34.219 22.797 1 95.69 874 PHE B N 1
ATOM 16197 C CA . PHE B 1 874 ? -7.258 33.906 24.062 1 95.69 874 PHE B CA 1
ATOM 16198 C C . PHE B 1 874 ? -7.668 32.5 24.562 1 95.69 874 PHE B C 1
ATOM 16200 O O . PHE B 1 874 ? -7.516 32.188 25.734 1 95.69 874 PHE B O 1
ATOM 16207 N N . ASP B 1 875 ? -8.211 31.703 23.609 1 93.44 875 ASP B N 1
ATOM 16208 C CA . ASP B 1 875 ? -8.633 30.344 23.891 1 93.44 875 ASP B CA 1
ATOM 16209 C C . ASP B 1 875 ? -7.543 29.344 23.484 1 93.44 875 ASP B C 1
ATOM 16211 O O . ASP B 1 875 ? -7.719 28.578 22.547 1 93.44 875 ASP B O 1
ATOM 16215 N N . TYR B 1 876 ? -6.52 29.312 24.312 1 90.69 876 TYR B N 1
ATOM 16216 C CA . TYR B 1 876 ? -5.391 28.422 24.047 1 90.69 876 TYR B CA 1
ATOM 16217 C C . TYR B 1 876 ? -5.484 27.156 24.891 1 90.69 876 TYR B C 1
ATOM 16219 O O . TYR B 1 876 ? -5.785 27.219 26.078 1 90.69 876 TYR B O 1
ATOM 16227 N N . HIS B 1 877 ? -5.363 26.016 24.25 1 82.5 877 HIS B N 1
ATOM 16228 C CA . HIS B 1 877 ? -5.328 24.719 24.906 1 82.5 877 HIS B CA 1
ATOM 16229 C C . HIS B 1 877 ? -4.09 23.922 24.5 1 82.5 877 HIS B C 1
ATOM 16231 O O . HIS B 1 877 ? -3.324 24.359 23.641 1 82.5 877 HIS B O 1
ATOM 16237 N N . ASP B 1 878 ? -3.947 22.812 25.25 1 72.12 878 ASP B N 1
ATOM 16238 C CA . ASP B 1 878 ? -2.826 21.953 24.891 1 72.12 878 ASP B CA 1
ATOM 16239 C C . ASP B 1 878 ? -3.064 21.281 23.547 1 72.12 878 ASP B C 1
ATOM 16241 O O . ASP B 1 878 ? -3.908 20.391 23.438 1 72.12 878 ASP B O 1
ATOM 16245 N N . GLY B 1 879 ? -2.404 21.766 22.641 1 70.44 879 GLY B N 1
ATOM 16246 C CA . GLY B 1 879 ? -2.438 21.094 21.359 1 70.44 879 GLY B CA 1
ATOM 16247 C C . GLY B 1 879 ? -3.428 21.703 20.375 1 70.44 879 GLY B C 1
ATOM 16248 O O . GLY B 1 879 ? -3.479 21.312 19.219 1 70.44 879 GLY B O 1
ATOM 16249 N N . TRP B 1 880 ? -4.328 22.516 20.953 1 81.56 880 TRP B N 1
ATOM 16250 C CA . TRP B 1 880 ? -5.238 23.141 20 1 81.56 880 TRP B CA 1
ATOM 16251 C C . TRP B 1 880 ? -5.586 24.562 20.438 1 81.56 880 TRP B C 1
ATOM 16253 O O . TRP B 1 880 ? -5.414 24.922 21.594 1 81.56 880 TRP B O 1
ATOM 16263 N N . ILE B 1 881 ? -6.047 25.328 19.516 1 91.19 881 ILE B N 1
ATOM 16264 C CA . ILE B 1 881 ? -6.395 26.719 19.719 1 91.19 881 ILE B CA 1
ATOM 16265 C C . ILE B 1 881 ? -7.785 27 19.156 1 91.19 881 ILE B C 1
ATOM 16267 O O . ILE B 1 881 ? -8.078 26.641 18.016 1 91.19 881 ILE B O 1
ATOM 16271 N N . GLY B 1 882 ? -8.648 27.531 20.078 1 92.5 882 GLY B N 1
ATOM 16272 C CA . GLY B 1 882 ? -9.898 28.062 19.547 1 92.5 882 GLY B CA 1
ATOM 16273 C C . GLY B 1 882 ? -9.719 29.359 18.781 1 92.5 882 GLY B C 1
ATOM 16274 O O . GLY B 1 882 ? -9.578 30.422 19.391 1 92.5 882 GLY B O 1
ATOM 16275 N N . GLN B 1 883 ? -9.82 29.297 17.516 1 94.44 883 GLN B N 1
ATOM 16276 C CA . GLN B 1 883 ? -9.562 30.453 16.672 1 94.44 883 GLN B CA 1
ATOM 16277 C C . GLN B 1 883 ? -10.703 31.469 16.766 1 94.44 883 GLN B C 1
ATOM 16279 O O . GLN B 1 883 ? -11.867 31.078 16.875 1 94.44 883 GLN B O 1
ATOM 16284 N N . HIS B 1 884 ? -10.328 32.75 16.578 1 95.69 884 HIS B N 1
ATOM 16285 C CA . HIS B 1 884 ? -11.336 33.812 16.703 1 95.69 884 HIS B CA 1
ATOM 16286 C C . HIS B 1 884 ? -12.312 33.75 15.539 1 95.69 884 HIS B C 1
ATOM 16288 O O . HIS B 1 884 ? -13.422 34.281 15.633 1 95.69 884 HIS B O 1
ATOM 16294 N N . TYR B 1 885 ? -11.922 33.219 14.406 1 94.69 885 TYR B N 1
ATOM 16295 C CA . TYR B 1 885 ? -12.773 33.156 13.227 1 94.69 885 TYR B CA 1
ATOM 16296 C C . TYR B 1 885 ? -13.609 31.891 13.211 1 94.69 885 TYR B C 1
ATOM 16298 O O . TYR B 1 885 ? -14.156 31.516 12.172 1 94.69 885 TYR B O 1
ATOM 16306 N N . ASP B 1 886 ? -13.609 31.25 14.344 1 92.44 886 ASP B N 1
ATOM 16307 C CA . ASP B 1 886 ? -14.523 30.141 14.609 1 92.44 886 ASP B CA 1
ATOM 16308 C C . ASP B 1 886 ? -15.219 30.312 15.953 1 92.44 886 ASP B C 1
ATOM 16310 O O . ASP B 1 886 ? -14.711 31 16.844 1 92.44 886 ASP B O 1
ATOM 16314 N N . SER B 1 887 ? -16.453 29.797 16.047 1 91.25 887 SER B N 1
ATOM 16315 C CA . SER B 1 887 ? -17.219 29.906 17.281 1 91.25 887 SER B CA 1
ATOM 16316 C C . SER B 1 887 ? -17.344 28.562 17.984 1 91.25 887 SER B C 1
ATOM 16318 O O . SER B 1 887 ? -17.531 27.531 17.328 1 91.25 887 SER B O 1
ATOM 16320 N N . ALA B 1 888 ? -17.109 28.578 19.234 1 84 888 ALA B N 1
ATOM 16321 C CA . ALA B 1 888 ? -17.172 27.328 20 1 84 888 ALA B CA 1
ATOM 16322 C C . ALA B 1 888 ? -18.594 26.766 20 1 84 888 ALA B C 1
ATOM 16324 O O . ALA B 1 888 ? -18.781 25.562 19.875 1 84 888 ALA B O 1
ATOM 16325 N N . ARG B 1 889 ? -19.547 27.641 20.156 1 82 889 ARG B N 1
ATOM 16326 C CA . ARG B 1 889 ? -20.922 27.172 20.297 1 82 889 ARG B CA 1
ATOM 16327 C C . ARG B 1 889 ? -21.875 27.969 19.406 1 82 889 ARG B C 1
ATOM 16329 O O . ARG B 1 889 ? -23.094 27.891 19.547 1 82 889 ARG B O 1
ATOM 16336 N N . GLY B 1 890 ? -21.359 28.828 18.656 1 87 890 GLY B N 1
ATOM 16337 C CA . GLY B 1 890 ? -22.172 29.609 17.734 1 87 890 GLY B CA 1
ATOM 16338 C C . GLY B 1 890 ? -22.719 30.891 18.344 1 87 890 GLY B C 1
ATOM 16339 O O . GLY B 1 890 ? -23.266 31.734 17.641 1 87 890 GLY B O 1
ATOM 16340 N N . HIS B 1 891 ? -22.578 31.156 19.594 1 88 891 HIS B N 1
ATOM 16341 C CA . HIS B 1 891 ? -23.125 32.312 20.297 1 88 891 HIS B CA 1
ATOM 16342 C C . HIS B 1 891 ? -22.547 33.625 19.734 1 88 891 HIS B C 1
ATOM 16344 O O . HIS B 1 891 ? -23.312 34.531 19.391 1 88 891 HIS B O 1
ATOM 16350 N N . GLY B 1 892 ? -21.219 33.688 19.641 1 92.75 892 GLY B N 1
ATOM 16351 C CA . GLY B 1 892 ? -20.594 34.875 19.109 1 92.75 892 GLY B CA 1
ATOM 16352 C C . GLY B 1 892 ? -21.016 35.188 17.672 1 92.75 892 GLY B C 1
ATOM 16353 O O . GLY B 1 892 ? -21.094 36.344 17.281 1 92.75 892 GLY B O 1
ATOM 16354 N N . THR B 1 893 ? -21.188 34.125 16.922 1 92.38 893 THR B N 1
ATOM 16355 C CA . THR B 1 893 ? -21.641 34.312 15.555 1 92.38 893 THR B CA 1
ATOM 16356 C C . THR B 1 893 ? -23 34.969 15.508 1 92.38 893 THR B C 1
ATOM 16358 O O . THR B 1 893 ? -23.219 35.906 14.727 1 92.38 893 THR B O 1
ATOM 16361 N N . GLU B 1 894 ? -23.906 34.562 16.312 1 90.5 894 GLU B N 1
ATOM 16362 C CA . GLU B 1 894 ? -25.234 35.125 16.375 1 90.5 894 GLU B CA 1
ATOM 16363 C C . GLU B 1 894 ? -25.188 36.594 16.844 1 90.5 894 GLU B C 1
ATOM 16365 O O . GLU B 1 894 ? -25.938 37.438 16.328 1 90.5 894 GLU B O 1
ATOM 16370 N N . MET B 1 895 ? -24.422 36.844 17.844 1 94.44 895 MET B N 1
ATOM 16371 C CA . MET B 1 895 ? -24.281 38.219 18.328 1 94.44 895 MET B CA 1
ATOM 16372 C C . MET B 1 895 ? -23.734 39.125 17.234 1 94.44 895 MET B C 1
ATOM 16374 O O . MET B 1 895 ? -24.203 40.25 17.078 1 94.44 895 MET B O 1
ATOM 16378 N N . ALA B 1 896 ? -22.719 38.625 16.594 1 95 896 ALA B N 1
ATOM 16379 C CA . ALA B 1 896 ? -22.141 39.406 15.516 1 95 896 ALA B CA 1
ATOM 16380 C C . ALA B 1 896 ? -23.188 39.719 14.445 1 95 896 ALA B C 1
ATOM 16382 O O . ALA B 1 896 ? -23.219 40.812 13.898 1 95 896 ALA B O 1
ATOM 16383 N N . LYS B 1 897 ? -24.016 38.75 14.117 1 92.12 897 LYS B N 1
ATOM 16384 C CA . LYS B 1 897 ? -25.078 38.938 13.141 1 92.12 897 LYS B CA 1
ATOM 16385 C C . LYS B 1 897 ? -26.031 40.062 13.578 1 92.12 897 LYS B C 1
ATOM 16387 O O . LYS B 1 897 ? -26.406 40.906 12.766 1 92.12 897 LYS B O 1
ATOM 16392 N N . LEU B 1 898 ? -26.422 40.031 14.773 1 93 898 LEU B N 1
ATOM 16393 C CA . LEU B 1 898 ? -27.344 41.031 15.312 1 93 898 LEU B CA 1
ATOM 16394 C C . LEU B 1 898 ? -26.734 42.406 15.258 1 93 898 LEU B C 1
ATOM 16396 O O . LEU B 1 898 ? -27.406 43.375 14.859 1 93 898 LEU B O 1
ATOM 16400 N N . ILE B 1 899 ? -25.5 42.562 15.648 1 95.38 899 ILE B N 1
ATOM 16401 C CA . ILE B 1 899 ? -24.828 43.844 15.609 1 95.38 899 ILE B CA 1
ATOM 16402 C C . ILE B 1 899 ? -24.797 44.375 14.172 1 95.38 899 ILE B C 1
ATOM 16404 O O . ILE B 1 899 ? -25.094 45.531 13.922 1 95.38 899 ILE B O 1
ATOM 16408 N N . CYS B 1 900 ? -24.453 43.5 13.258 1 93.19 900 CYS B N 1
ATOM 16409 C CA . CYS B 1 900 ? -24.312 43.875 11.859 1 93.19 900 CYS B CA 1
ATOM 16410 C C . CYS B 1 900 ? -25.672 44.188 11.242 1 93.19 900 CYS B C 1
ATOM 16412 O O . CYS B 1 900 ? -25.781 45 10.32 1 93.19 900 CYS B O 1
ATOM 16414 N N . THR B 1 901 ? -26.672 43.5 11.695 1 90.94 901 THR B N 1
ATOM 16415 C CA . THR B 1 901 ? -28.031 43.812 11.227 1 90.94 901 THR B CA 1
ATOM 16416 C C . THR B 1 901 ? -28.422 45.25 11.594 1 90.94 901 THR B C 1
ATOM 16418 O O . THR B 1 901 ? -29.016 45.938 10.781 1 90.94 901 THR B O 1
ATOM 16421 N N . VAL B 1 902 ? -28.125 45.656 12.773 1 94.75 902 VAL B N 1
ATOM 16422 C CA . VAL B 1 902 ? -28.469 46.969 13.258 1 94.75 902 VAL B CA 1
ATOM 16423 C C . VAL B 1 902 ? -27.547 48 12.625 1 94.75 902 VAL B C 1
ATOM 16425 O O . VAL B 1 902 ? -27.984 49.094 12.219 1 94.75 902 VAL B O 1
ATOM 16428 N N . CYS B 1 903 ? -26.297 47.688 12.531 1 96.12 903 CYS B N 1
ATOM 16429 C CA . CYS B 1 903 ? -25.312 48.625 11.961 1 96.12 903 CYS B CA 1
ATOM 16430 C C . CYS B 1 903 ? -24.391 47.875 10.984 1 96.12 903 CYS B C 1
ATOM 16432 O O . CYS B 1 903 ? -23.25 47.562 11.336 1 96.12 903 CYS B O 1
ATOM 16434 N N . PRO B 1 904 ? -24.734 47.781 9.758 1 93.38 904 PRO B N 1
ATOM 16435 C CA . PRO B 1 904 ? -23.922 47.094 8.758 1 93.38 904 PRO B CA 1
ATOM 16436 C C . PRO B 1 904 ? -22.578 47.812 8.5 1 93.38 904 PRO B C 1
ATOM 16438 O O . PRO B 1 904 ? -21.656 47.188 7.969 1 93.38 904 PRO B O 1
ATOM 16441 N N . MET B 1 905 ? -22.453 49.031 8.867 1 93.19 905 MET B N 1
ATOM 16442 C CA . MET B 1 905 ? -21.25 49.812 8.609 1 93.19 905 MET B CA 1
ATOM 16443 C C . MET B 1 905 ? -20.188 49.531 9.672 1 93.19 905 MET B C 1
ATOM 16445 O O . MET B 1 905 ? -19.016 49.875 9.492 1 93.19 905 MET B O 1
ATOM 16449 N N . ALA B 1 906 ? -20.578 48.938 10.719 1 94 906 ALA B N 1
ATOM 16450 C CA . ALA B 1 906 ? -19.672 48.75 11.836 1 94 906 ALA B CA 1
ATOM 16451 C C . ALA B 1 906 ? -18.641 47.656 11.516 1 94 906 ALA B C 1
ATOM 16453 O O . ALA B 1 906 ? -18.922 46.719 10.742 1 94 906 ALA B O 1
ATOM 16454 N N . GLU B 1 907 ? -17.469 47.812 11.992 1 93.94 907 GLU B N 1
ATOM 16455 C CA . GLU B 1 907 ? -16.453 46.781 11.922 1 93.94 907 GLU B CA 1
ATOM 16456 C C . GLU B 1 907 ? -16.438 45.938 13.203 1 93.94 907 GLU B C 1
ATOM 16458 O O . GLU B 1 907 ? -16.266 46.5 14.297 1 93.94 907 GLU B O 1
ATOM 16463 N N . ILE B 1 908 ? -16.594 44.688 12.961 1 95.44 908 ILE B N 1
ATOM 16464 C CA . ILE B 1 908 ? -16.594 43.781 14.109 1 95.44 908 ILE B CA 1
ATOM 16465 C C . ILE B 1 908 ? -15.188 43.281 14.391 1 95.44 908 ILE B C 1
ATOM 16467 O O . ILE B 1 908 ? -14.484 42.844 13.477 1 95.44 908 ILE B O 1
ATOM 16471 N N . TYR B 1 909 ? -14.703 43.469 15.578 1 96.88 909 TYR B N 1
ATOM 16472 C CA . TYR B 1 909 ? -13.477 42.844 16.062 1 96.88 909 TYR B CA 1
ATOM 16473 C C . TYR B 1 909 ? -13.781 41.688 17.016 1 96.88 909 TYR B C 1
ATOM 16475 O O . TYR B 1 909 ? -14.172 41.906 18.172 1 96.88 909 TYR B O 1
ATOM 16483 N N . SER B 1 910 ? -13.602 40.5 16.5 1 97.19 910 SER B N 1
ATOM 16484 C CA . SER B 1 910 ? -13.977 39.281 17.234 1 97.19 910 SER B CA 1
ATOM 16485 C C . SER B 1 910 ? -12.883 38.875 18.203 1 97.19 910 SER B C 1
ATOM 16487 O O . SER B 1 910 ? -11.75 38.594 17.797 1 97.19 910 SER B O 1
ATOM 16489 N N . ILE B 1 911 ? -13.188 38.812 19.516 1 97.81 911 ILE B N 1
ATOM 16490 C CA . ILE B 1 911 ? -12.25 38.344 20.531 1 97.81 911 ILE B CA 1
ATOM 16491 C C . ILE B 1 911 ? -12.812 37.094 21.203 1 97.81 911 ILE B C 1
ATOM 16493 O O . ILE B 1 911 ? -13.852 37.156 21.875 1 97.81 911 ILE B O 1
ATOM 16497 N N . ARG B 1 912 ? -12.156 36.031 21.062 1 96.31 912 ARG B N 1
ATOM 16498 C CA . ARG B 1 912 ? -12.648 34.75 21.594 1 96.31 912 ARG B CA 1
ATOM 16499 C C . ARG B 1 912 ? -12.102 34.469 22.984 1 96.31 912 ARG B C 1
ATOM 16501 O O . ARG B 1 912 ? -10.891 34.531 23.203 1 96.31 912 ARG B O 1
ATOM 16508 N N . LEU B 1 913 ? -12.969 34.125 23.859 1 95.12 913 LEU B N 1
ATOM 16509 C CA . LEU B 1 913 ? -12.656 33.844 25.266 1 95.12 913 LEU B CA 1
ATOM 16510 C C . LEU B 1 913 ? -12.375 32.375 25.469 1 95.12 913 LEU B C 1
ATOM 16512 O O . LEU B 1 913 ? -12.93 31.516 24.781 1 95.12 913 LEU B O 1
ATOM 16516 N N . LYS B 1 914 ? -11.555 32.156 26.453 1 92.56 914 LYS B N 1
ATOM 16517 C CA . LYS B 1 914 ? -11.344 30.781 26.906 1 92.56 914 LYS B CA 1
ATOM 16518 C C . LYS B 1 914 ? -12.445 30.344 27.859 1 92.56 914 LYS B C 1
ATOM 16520 O O . LYS B 1 914 ? -12.781 31.062 28.812 1 92.56 914 LYS B O 1
ATOM 16525 N N . THR B 1 915 ? -13.055 29.234 27.531 1 85.06 915 THR B N 1
ATOM 16526 C CA . THR B 1 915 ? -14.109 28.688 28.391 1 85.06 915 THR B CA 1
ATOM 16527 C C . THR B 1 915 ? -13.742 27.297 28.891 1 85.06 915 THR B C 1
ATOM 16529 O O . THR B 1 915 ? -12.898 26.625 28.297 1 85.06 915 THR B O 1
ATOM 16532 N N . TYR B 1 916 ? -14.078 26.938 30.016 1 76.5 916 TYR B N 1
ATOM 16533 C CA . TYR B 1 916 ? -13.898 25.609 30.562 1 76.5 916 TYR B CA 1
ATOM 16534 C C . TYR B 1 916 ? -15.203 25.078 31.156 1 76.5 916 TYR B C 1
ATOM 16536 O O . TYR B 1 916 ? -16.109 25.859 31.453 1 76.5 916 TYR B O 1
ATOM 16544 N N . THR B 1 917 ? -15.305 23.812 31.094 1 69.44 917 THR B N 1
ATOM 16545 C CA . THR B 1 917 ? -16.469 23.203 31.734 1 69.44 917 THR B CA 1
ATOM 16546 C C . THR B 1 917 ? -16.328 23.234 33.25 1 69.44 917 THR B C 1
ATOM 16548 O O . THR B 1 917 ? -15.375 22.703 33.812 1 69.44 917 THR B O 1
ATOM 16551 N N . GLY B 1 918 ? -17.156 24.016 33.812 1 62.88 918 GLY B N 1
ATOM 16552 C CA . GLY B 1 918 ? -17.156 24.094 35.281 1 62.88 918 GLY B CA 1
ATOM 16553 C C . GLY B 1 918 ? -17.641 22.828 35.938 1 62.88 918 GLY B C 1
ATOM 16554 O O . GLY B 1 918 ? -18.094 21.891 35.281 1 62.88 918 GLY B O 1
ATOM 16555 N N . PRO B 1 919 ? -17.391 22.719 37.25 1 59.97 919 PRO B N 1
ATOM 16556 C CA . PRO B 1 919 ? -17.828 21.547 38.031 1 59.97 919 PRO B CA 1
ATOM 16557 C C . PRO B 1 919 ? -19.328 21.25 37.844 1 59.97 919 PRO B C 1
ATOM 16559 O O . PRO B 1 919 ? -19.75 20.109 37.969 1 59.97 919 PRO B O 1
ATOM 16562 N N . ASP B 1 920 ? -20.109 22.281 37.562 1 58.84 920 ASP B N 1
ATOM 16563 C CA . ASP B 1 920 ? -21.547 22.109 37.375 1 58.84 920 ASP B CA 1
ATOM 16564 C C . ASP B 1 920 ? -21.875 21.703 35.938 1 58.84 920 ASP B C 1
ATOM 16566 O O . ASP B 1 920 ? -23.031 21.547 35.562 1 58.84 920 ASP B O 1
ATOM 16570 N N . GLY B 1 921 ? -20.812 21.453 35.156 1 60.25 921 GLY B N 1
ATOM 16571 C CA . GLY B 1 921 ? -21 21.016 33.812 1 60.25 921 GLY B CA 1
ATOM 16572 C C . GLY B 1 921 ? -21.25 22.141 32.812 1 60.25 921 GLY B C 1
ATOM 16573 O O . GLY B 1 921 ? -21.297 21.938 31.609 1 60.25 921 GLY B O 1
ATOM 16574 N N . ASN B 1 922 ? -21.422 23.344 33.469 1 63.28 922 ASN B N 1
ATOM 16575 C CA . ASN B 1 922 ? -21.703 24.484 32.625 1 63.28 922 ASN B CA 1
ATOM 16576 C C . ASN B 1 922 ? -20.406 25.156 32.125 1 63.28 922 ASN B C 1
ATOM 16578 O O . ASN B 1 922 ? -19.359 25 32.75 1 63.28 922 ASN B O 1
ATOM 16582 N N . SER B 1 923 ? -20.562 25.938 31.047 1 74.75 923 SER B N 1
ATOM 16583 C CA . SER B 1 923 ? -19.406 26.641 30.5 1 74.75 923 SER B CA 1
ATOM 16584 C C . SER B 1 923 ? -19.062 27.875 31.328 1 74.75 923 SER B C 1
ATOM 16586 O O . SER B 1 923 ? -19.953 28.641 31.703 1 74.75 923 SER B O 1
ATOM 16588 N N . THR B 1 924 ? -17.906 27.875 31.875 1 79.75 924 THR B N 1
ATOM 16589 C CA . THR B 1 924 ? -17.422 29 32.656 1 79.75 924 THR B CA 1
ATOM 16590 C C . THR B 1 924 ? -16.312 29.734 31.922 1 79.75 924 THR B C 1
ATOM 16592 O O . THR B 1 924 ? -15.477 29.109 31.266 1 79.75 924 THR B O 1
ATOM 16595 N N . ILE B 1 925 ? -16.344 31.078 32 1 88.44 925 ILE B N 1
ATOM 16596 C CA . ILE B 1 925 ? -15.367 31.922 31.328 1 88.44 925 ILE B CA 1
ATOM 16597 C C . ILE B 1 925 ? -14.117 32.062 32.188 1 88.44 925 ILE B C 1
ATOM 16599 O O . ILE B 1 925 ? -14.211 32.281 33.406 1 88.44 925 ILE B O 1
ATOM 16603 N N . ASP B 1 926 ? -12.977 31.922 31.609 1 89.69 926 ASP B N 1
ATOM 16604 C CA . ASP B 1 926 ? -11.703 32.156 32.281 1 89.69 926 ASP B CA 1
ATOM 16605 C C . ASP B 1 926 ? -11.5 33.656 32.562 1 89.69 926 ASP B C 1
ATOM 16607 O O . ASP B 1 926 ? -11.5 34.469 31.641 1 89.69 926 ASP B O 1
ATOM 16611 N N . GLN B 1 927 ? -11.297 34.062 33.781 1 89.62 927 GLN B N 1
ATOM 16612 C CA . GLN B 1 927 ? -11.234 35.469 34.188 1 89.62 927 GLN B CA 1
ATOM 16613 C C . GLN B 1 927 ? -10.031 36.156 33.594 1 89.62 927 GLN B C 1
ATOM 16615 O O . GLN B 1 927 ? -10.102 37.344 33.219 1 89.62 927 GLN B O 1
ATOM 16620 N N . MET B 1 928 ? -8.922 35.469 33.531 1 90.44 928 MET B N 1
ATOM 16621 C CA . MET B 1 928 ? -7.738 36.094 32.938 1 90.44 928 MET B CA 1
ATOM 16622 C C . MET B 1 928 ? -7.957 36.344 31.453 1 90.44 928 MET B C 1
ATOM 16624 O O . MET B 1 928 ? -7.52 37.375 30.922 1 90.44 928 MET B O 1
ATOM 16628 N N . SER B 1 929 ? -8.617 35.406 30.844 1 94 929 SER B N 1
ATOM 16629 C CA . SER B 1 929 ? -8.938 35.594 29.422 1 94 929 SER B CA 1
ATOM 16630 C C . SER B 1 929 ? -9.82 36.812 29.203 1 94 929 SER B C 1
ATOM 16632 O O . SER B 1 929 ? -9.664 37.531 28.203 1 94 929 SER B O 1
ATOM 16634 N N . ALA B 1 930 ? -10.648 37 30.094 1 94.38 930 ALA B N 1
ATOM 16635 C CA . ALA B 1 930 ? -11.531 38.156 30 1 94.38 930 ALA B CA 1
ATOM 16636 C C . ALA B 1 930 ? -10.742 39.469 30.141 1 94.38 930 ALA B C 1
ATOM 16638 O O . ALA B 1 930 ? -11 40.438 29.422 1 94.38 930 ALA B O 1
ATOM 16639 N N . SER B 1 931 ? -9.859 39.469 31.078 1 94.81 931 SER B N 1
ATOM 16640 C CA . SER B 1 931 ? -9.016 40.656 31.266 1 94.81 931 SER B CA 1
ATOM 16641 C C . SER B 1 931 ? -8.211 40.969 30 1 94.81 931 SER B C 1
ATOM 16643 O O . SER B 1 931 ? -8.148 42.094 29.562 1 94.81 931 SER B O 1
ATOM 16645 N N . TRP B 1 932 ? -7.625 39.969 29.453 1 95.19 932 TRP B N 1
ATOM 16646 C CA . TRP B 1 932 ? -6.824 40.125 28.25 1 95.19 932 TRP B CA 1
ATOM 16647 C C . TRP B 1 932 ? -7.699 40.562 27.078 1 95.19 932 TRP B C 1
ATOM 16649 O O . TRP B 1 932 ? -7.262 41.344 26.219 1 95.19 932 TRP B O 1
ATOM 16659 N N . ALA B 1 933 ? -8.859 40.031 27.031 1 97.19 933 ALA B N 1
ATOM 16660 C CA . ALA B 1 933 ? -9.781 40.344 25.938 1 97.19 933 ALA B CA 1
ATOM 16661 C C . ALA B 1 933 ? -10.164 41.812 25.969 1 97.19 933 ALA B C 1
ATOM 16663 O O . ALA B 1 933 ? -10.18 42.5 24.938 1 97.19 933 ALA B O 1
ATOM 16664 N N . ILE B 1 934 ? -10.484 42.312 27.109 1 96.94 934 ILE B N 1
ATOM 16665 C CA . ILE B 1 934 ? -10.852 43.719 27.25 1 96.94 934 ILE B CA 1
ATOM 16666 C C . ILE B 1 934 ? -9.648 44.594 26.891 1 96.94 934 ILE B C 1
ATOM 16668 O O . ILE B 1 934 ? -9.797 45.594 26.219 1 96.94 934 ILE B O 1
ATOM 16672 N N . GLU B 1 935 ? -8.547 44.188 27.391 1 95.44 935 GLU B N 1
ATOM 16673 C CA . GLU B 1 935 ? -7.34 44.938 27.062 1 95.44 935 GLU B CA 1
ATOM 16674 C C . GLU B 1 935 ? -7.109 44.969 25.547 1 95.44 935 GLU B C 1
ATOM 16676 O O . GLU B 1 935 ? -6.734 46 25 1 95.44 935 GLU B O 1
ATOM 16681 N N . ALA B 1 936 ? -7.266 43.875 24.922 1 96.19 936 ALA B N 1
ATOM 16682 C CA . ALA B 1 936 ? -7.098 43.781 23.469 1 96.19 936 ALA B CA 1
ATOM 16683 C C . ALA B 1 936 ? -8.07 44.719 22.75 1 96.19 936 ALA B C 1
ATOM 16685 O O . ALA B 1 936 ? -7.723 45.344 21.734 1 96.19 936 ALA B O 1
ATOM 16686 N N . ALA B 1 937 ? -9.266 44.75 23.219 1 97.38 937 ALA B N 1
ATOM 16687 C CA . ALA B 1 937 ? -10.266 45.656 22.641 1 97.38 937 ALA B CA 1
ATOM 16688 C C . ALA B 1 937 ? -9.812 47.094 22.75 1 97.38 937 ALA B C 1
ATOM 16690 O O . ALA B 1 937 ? -9.984 47.875 21.812 1 97.38 937 ALA B O 1
ATOM 16691 N N . LEU B 1 938 ? -9.234 47.438 23.859 1 95.56 938 LEU B N 1
ATOM 16692 C CA . LEU B 1 938 ? -8.75 48.812 24.078 1 95.56 938 LEU B CA 1
ATOM 16693 C C . LEU B 1 938 ? -7.578 49.125 23.156 1 95.56 938 LEU B C 1
ATOM 16695 O O . LEU B 1 938 ? -7.492 50.219 22.609 1 95.56 938 LEU B O 1
ATOM 16699 N N . GLU B 1 939 ? -6.742 48.125 23.047 1 92.81 939 GLU B N 1
ATOM 16700 C CA . GLU B 1 939 ? -5.578 48.312 22.172 1 92.81 939 GLU B CA 1
ATOM 16701 C C . GLU B 1 939 ? -5.996 48.5 20.719 1 92.81 939 GLU B C 1
ATOM 16703 O O . GLU B 1 939 ? -5.344 49.219 19.969 1 92.81 939 GLU B O 1
ATOM 16708 N N . LYS B 1 940 ? -7.082 47.875 20.375 1 92.56 940 LYS B N 1
ATOM 16709 C CA . LYS B 1 940 ? -7.609 48.031 19.016 1 92.56 940 LYS B CA 1
ATOM 16710 C C . LYS B 1 940 ? -8.414 49.312 18.859 1 92.56 940 LYS B C 1
ATOM 16712 O O . LYS B 1 940 ? -8.906 49.594 17.781 1 92.56 940 LYS B O 1
ATOM 16717 N N . LYS B 1 941 ? -8.5 50.031 19.922 1 91.62 941 LYS B N 1
ATOM 16718 C CA . LYS B 1 941 ? -9.242 51.281 19.953 1 91.62 941 LYS B CA 1
ATOM 16719 C C . LYS B 1 941 ? -10.703 51.094 19.594 1 91.62 941 LYS B C 1
ATOM 16721 O O . LYS B 1 941 ? -11.258 51.812 18.766 1 91.62 941 LYS B O 1
ATOM 16726 N N . ALA B 1 942 ? -11.266 50.094 20.125 1 95.44 942 ALA B N 1
ATOM 16727 C CA . ALA B 1 942 ? -12.695 49.875 19.938 1 95.44 942 ALA B CA 1
ATOM 16728 C C . ALA B 1 942 ? -13.516 51 20.562 1 95.44 942 ALA B C 1
ATOM 16730 O O . ALA B 1 942 ? -13.219 51.438 21.672 1 95.44 942 ALA B O 1
ATOM 16731 N N . THR B 1 943 ? -14.492 51.438 19.781 1 96.12 943 THR B N 1
ATOM 16732 C CA . THR B 1 943 ? -15.406 52.438 20.328 1 96.12 943 THR B CA 1
ATOM 16733 C C . THR B 1 943 ? -16.422 51.812 21.266 1 96.12 943 THR B C 1
ATOM 16735 O O . THR B 1 943 ? -16.844 52.438 22.25 1 96.12 943 THR B O 1
ATOM 16738 N N . ILE B 1 944 ? -16.75 50.656 20.906 1 97.81 944 ILE B N 1
ATOM 16739 C CA . ILE B 1 944 ? -17.766 49.906 21.656 1 97.81 944 ILE B CA 1
ATOM 16740 C C . ILE B 1 944 ? -17.25 48.531 22 1 97.81 944 ILE B C 1
ATOM 16742 O O . ILE B 1 944 ? -16.609 47.875 21.156 1 97.81 944 ILE B O 1
ATOM 16746 N N . ILE B 1 945 ? -17.469 48.062 23.25 1 98.31 945 ILE B N 1
ATOM 16747 C CA . ILE B 1 945 ? -17.219 46.688 23.656 1 98.31 945 ILE B CA 1
ATOM 16748 C C . ILE B 1 945 ? -18.531 46 24.016 1 98.31 945 ILE B C 1
ATOM 16750 O O . ILE B 1 945 ? -19.266 46.5 24.875 1 98.31 945 ILE B O 1
ATOM 16754 N N . SER B 1 946 ? -18.859 44.969 23.281 1 98.06 946 SER B N 1
ATOM 16755 C CA . SER B 1 946 ? -20.062 44.188 23.547 1 98.06 946 SER B CA 1
ATOM 16756 C C . SER B 1 946 ? -19.734 42.906 24.312 1 98.06 946 SER B C 1
ATOM 16758 O O . SER B 1 946 ? -18.953 42.094 23.828 1 98.06 946 SER B O 1
ATOM 16760 N N . MET B 1 947 ? -20.297 42.719 25.5 1 96.69 947 MET B N 1
ATOM 16761 C CA . MET B 1 947 ? -20.016 41.562 26.375 1 96.69 947 MET B CA 1
ATOM 16762 C C . MET B 1 947 ? -21.312 40.906 26.828 1 96.69 947 MET B C 1
ATOM 16764 O O . MET B 1 947 ? -21.875 41.281 27.859 1 96.69 947 MET B O 1
ATOM 16768 N N . SER B 1 948 ? -21.719 39.906 26.078 1 93.12 948 SER B N 1
ATOM 16769 C CA . SER B 1 948 ? -22.938 39.188 26.422 1 93.12 948 SER B CA 1
ATOM 16770 C C . SER B 1 948 ? -22.641 37.969 27.312 1 93.12 948 SER B C 1
ATOM 16772 O O . SER B 1 948 ? -23.078 36.875 27.031 1 93.12 948 SER B O 1
ATOM 16774 N N . TRP B 1 949 ? -21.922 38.156 28.312 1 88.81 949 TRP B N 1
ATOM 16775 C CA . TRP B 1 949 ? -21.547 37.125 29.281 1 88.81 949 TRP B CA 1
ATOM 16776 C C . TRP B 1 949 ? -21.328 37.719 30.672 1 88.81 949 TRP B C 1
ATOM 16778 O O . TRP B 1 949 ? -21.25 38.969 30.797 1 88.81 949 TRP B O 1
ATOM 16788 N N . THR B 1 950 ? -21.281 36.906 31.609 1 88.62 950 THR B N 1
ATOM 16789 C CA . THR B 1 950 ? -21.047 37.344 32.969 1 88.62 950 THR B CA 1
ATOM 16790 C C . THR B 1 950 ? -20.062 36.438 33.688 1 88.62 950 THR B C 1
ATOM 16792 O O . THR B 1 950 ? -19.938 35.25 33.312 1 88.62 950 THR B O 1
ATOM 16795 N N . ILE B 1 951 ? -19.344 37 34.531 1 86.88 951 ILE B N 1
ATOM 16796 C CA . ILE B 1 951 ? -18.469 36.281 35.438 1 86.88 951 ILE B CA 1
ATOM 16797 C C . ILE B 1 951 ? -18.875 36.562 36.875 1 86.88 951 ILE B C 1
ATOM 16799 O O . ILE B 1 951 ? -19.203 37.688 37.219 1 86.88 951 ILE B O 1
ATOM 16803 N N . PRO B 1 952 ? -18.922 35.531 37.625 1 82.81 952 PRO B N 1
ATOM 16804 C CA . PRO B 1 952 ? -19.172 35.812 39.031 1 82.81 952 PRO B CA 1
ATOM 16805 C C . PRO B 1 952 ? -18.156 36.781 39.656 1 82.81 952 PRO B C 1
ATOM 16807 O O . PRO B 1 952 ? -17.047 36.906 39.125 1 82.81 952 PRO B O 1
ATOM 16810 N N . LEU B 1 953 ? -18.625 37.469 40.625 1 85.94 953 LEU B N 1
ATOM 16811 C CA . LEU B 1 953 ? -17.719 38.375 41.281 1 85.94 953 LEU B CA 1
ATOM 16812 C C . LEU B 1 953 ? -16.422 37.688 41.688 1 85.94 953 LEU B C 1
ATOM 16814 O O . LEU B 1 953 ? -16.438 36.719 42.438 1 85.94 953 LEU B O 1
ATOM 16818 N N . PRO B 1 954 ? -15.336 38.156 41.062 1 86 954 PRO B N 1
ATOM 16819 C CA . PRO B 1 954 ? -14.07 37.531 41.438 1 86 954 PRO B CA 1
ATOM 16820 C C . PRO B 1 954 ? -13.734 37.719 42.906 1 86 954 PRO B C 1
ATOM 16822 O O . PRO B 1 954 ? -14.117 38.719 43.531 1 86 954 PRO B O 1
ATOM 16825 N N . LYS B 1 955 ? -12.961 36.844 43.469 1 86.62 955 LYS B N 1
ATOM 16826 C CA . LYS B 1 955 ? -12.586 36.875 44.875 1 86.62 955 LYS B CA 1
ATOM 16827 C C . LYS B 1 955 ? -11.586 38 45.156 1 86.62 955 LYS B C 1
ATOM 16829 O O . LYS B 1 955 ? -10.672 38.25 44.375 1 86.62 955 LYS B O 1
ATOM 16834 N N . ASP B 1 956 ? -11.781 38.75 46.25 1 87.44 956 ASP B N 1
ATOM 16835 C CA . ASP B 1 956 ? -10.914 39.844 46.594 1 87.44 956 ASP B CA 1
ATOM 16836 C C . ASP B 1 956 ? -9.484 39.375 46.844 1 87.44 956 ASP B C 1
ATOM 16838 O O . ASP B 1 956 ? -9.273 38.312 47.406 1 87.44 956 ASP B O 1
ATOM 16842 N N . GLY B 1 957 ? -8.578 40.125 46.469 1 87.25 957 GLY B N 1
ATOM 16843 C CA . GLY B 1 957 ? -7.176 39.812 46.719 1 87.25 957 GLY B CA 1
ATOM 16844 C C . GLY B 1 957 ? -6.551 38.938 45.656 1 87.25 957 GLY B C 1
ATOM 16845 O O . GLY B 1 957 ? -5.363 38.625 45.75 1 87.25 957 GLY B O 1
ATOM 16846 N N . THR B 1 958 ? -7.387 38.594 44.75 1 87.5 958 THR B N 1
ATOM 16847 C CA . THR B 1 958 ? -6.844 37.719 43.719 1 87.5 958 THR B CA 1
ATOM 16848 C C . THR B 1 958 ? -6.215 38.531 42.594 1 87.5 958 THR B C 1
ATOM 16850 O O . THR B 1 958 ? -6.574 39.688 42.375 1 87.5 958 THR B O 1
ATOM 16853 N N . ARG B 1 959 ? -5.148 37.875 42 1 87.19 959 ARG B N 1
ATOM 16854 C CA . ARG B 1 959 ? -4.492 38.469 40.844 1 87.19 959 ARG B CA 1
ATOM 16855 C C . ARG B 1 959 ? -5.48 38.688 39.688 1 87.19 959 ARG B C 1
ATOM 16857 O O . ARG B 1 959 ? -5.395 39.688 38.969 1 87.19 959 ARG B O 1
ATOM 16864 N N . GLN B 1 960 ? -6.383 37.844 39.562 1 87.69 960 GLN B N 1
ATOM 16865 C CA . GLN B 1 960 ? -7.387 37.938 38.5 1 87.69 960 GLN B CA 1
ATOM 16866 C C . GLN B 1 960 ? -8.258 39.156 38.688 1 87.69 960 GLN B C 1
ATOM 16868 O O . GLN B 1 960 ? -8.5 39.906 37.719 1 87.69 960 GLN B O 1
ATOM 16873 N N . LYS B 1 961 ? -8.68 39.344 39.875 1 90.62 961 LYS B N 1
ATOM 16874 C CA . LYS B 1 961 ? -9.516 40.5 40.125 1 90.62 961 LYS B CA 1
ATOM 16875 C C . LYS B 1 961 ? -8.742 41.781 39.906 1 90.62 961 LYS B C 1
ATOM 16877 O O . LYS B 1 961 ? -9.273 42.75 39.344 1 90.62 961 LYS B O 1
ATOM 16882 N N . SER B 1 962 ? -7.508 41.75 40.438 1 92.19 962 SER B N 1
ATOM 16883 C CA . SER B 1 962 ? -6.684 42.969 40.281 1 92.19 962 SER B CA 1
ATOM 16884 C C . SER B 1 962 ? -6.488 43.312 38.812 1 92.19 962 SER B C 1
ATOM 16886 O O . SER B 1 962 ? -6.559 44.469 38.438 1 92.19 962 SER B O 1
ATOM 16888 N N . LYS B 1 963 ? -6.238 42.375 38.031 1 91.88 963 LYS B N 1
ATOM 16889 C CA . LYS B 1 963 ? -6.023 42.594 36.594 1 91.88 963 LYS B CA 1
ATOM 16890 C C . LYS B 1 963 ? -7.32 43.031 35.906 1 91.88 963 LYS B C 1
ATOM 16892 O O . LYS B 1 963 ? -7.312 43.938 35.062 1 91.88 963 LYS B O 1
ATOM 16897 N N . LEU B 1 964 ? -8.367 42.406 36.219 1 93.69 964 LEU B N 1
ATOM 16898 C CA . LEU B 1 964 ? -9.664 42.75 35.656 1 93.69 964 LEU B CA 1
ATOM 16899 C C . LEU B 1 964 ? -10.07 44.156 36.031 1 93.69 964 LEU B C 1
ATOM 16901 O O . LEU B 1 964 ? -10.539 44.938 35.188 1 93.69 964 LEU B O 1
ATOM 16905 N N . ASP B 1 965 ? -9.875 44.5 37.25 1 94.56 965 ASP B N 1
ATOM 16906 C CA . ASP B 1 965 ? -10.203 45.844 37.719 1 94.56 965 ASP B CA 1
ATOM 16907 C C . ASP B 1 965 ? -9.352 46.906 37 1 94.56 965 ASP B C 1
ATOM 16909 O O . ASP B 1 965 ? -9.852 47.969 36.625 1 94.56 965 ASP B O 1
ATOM 16913 N N . ALA B 1 966 ? -8.125 46.562 36.906 1 93.25 966 ALA B N 1
ATOM 16914 C CA . ALA B 1 966 ? -7.207 47.5 36.281 1 93.25 966 ALA B CA 1
ATOM 16915 C C . ALA B 1 966 ? -7.625 47.781 34.844 1 93.25 966 ALA B C 1
ATOM 16917 O O . ALA B 1 966 ? -7.602 48.938 34.375 1 93.25 966 ALA B O 1
ATOM 16918 N N . VAL B 1 967 ? -7.98 46.781 34.094 1 95.06 967 VAL B N 1
ATOM 16919 C CA . VAL B 1 967 ? -8.328 46.969 32.688 1 95.06 967 VAL B CA 1
ATOM 16920 C C . VAL B 1 967 ? -9.688 47.656 32.562 1 95.06 967 VAL B C 1
ATOM 16922 O O . VAL B 1 967 ? -9.914 48.438 31.656 1 95.06 967 VAL B O 1
ATOM 16925 N N . LEU B 1 968 ? -10.594 47.312 33.438 1 95.44 968 LEU B N 1
ATOM 16926 C CA . LEU B 1 968 ? -11.898 47.969 33.438 1 95.44 968 LEU B CA 1
ATOM 16927 C C . LEU B 1 968 ? -11.758 49.438 33.781 1 95.44 968 LEU B C 1
ATOM 16929 O O . LEU B 1 968 ? -12.469 50.281 33.219 1 95.44 968 LEU B O 1
ATOM 16933 N N . GLN B 1 969 ? -10.883 49.75 34.688 1 94.44 969 GLN B N 1
ATOM 16934 C CA . GLN B 1 969 ? -10.594 51.125 35 1 94.44 969 GLN B CA 1
ATOM 16935 C C . GLN B 1 969 ? -10.039 51.875 33.781 1 94.44 969 GLN B C 1
ATOM 16937 O O . GLN B 1 969 ? -10.43 53 33.5 1 94.44 969 GLN B O 1
ATOM 16942 N N . LYS B 1 970 ? -9.172 51.188 33.188 1 93.44 970 LYS B N 1
ATOM 16943 C CA . LYS B 1 970 ? -8.602 51.75 31.984 1 93.44 970 LYS B CA 1
ATOM 16944 C C . LYS B 1 970 ? -9.688 52 30.938 1 93.44 970 LYS B C 1
ATOM 16946 O O . LYS B 1 970 ? -9.68 53.031 30.266 1 93.44 970 LYS B O 1
ATOM 16951 N N . ALA B 1 971 ? -10.578 51.062 30.766 1 95.12 971 ALA B N 1
ATOM 16952 C CA . ALA B 1 971 ? -11.68 51.188 29.812 1 95.12 971 ALA B CA 1
ATOM 16953 C C . ALA B 1 971 ? -12.57 52.375 30.156 1 95.12 971 ALA B C 1
ATOM 16955 O O . ALA B 1 971 ? -13 53.125 29.281 1 95.12 971 ALA B O 1
ATOM 16956 N N . CYS B 1 972 ? -12.805 52.562 31.391 1 92.31 972 CYS B N 1
ATOM 16957 C CA . CYS B 1 972 ? -13.609 53.688 31.859 1 92.31 972 CYS B CA 1
ATOM 16958 C C . CYS B 1 972 ? -12.914 55.031 31.578 1 92.31 972 CYS B C 1
ATOM 16960 O O . CYS B 1 972 ? -13.547 56 31.156 1 92.31 972 CYS B O 1
ATOM 16962 N N . LYS B 1 973 ? -11.672 55 31.828 1 89.75 973 LYS B N 1
ATOM 16963 C CA . LYS B 1 973 ? -10.891 56.219 31.609 1 89.75 973 LYS B CA 1
ATOM 16964 C C . LYS B 1 973 ? -10.844 56.594 30.125 1 89.75 973 LYS B C 1
ATOM 16966 O O . LYS B 1 973 ? -10.836 57.75 29.766 1 89.75 973 LYS B O 1
ATOM 16971 N N . GLN B 1 974 ? -10.797 55.594 29.344 1 91.12 974 GLN B N 1
ATOM 16972 C CA . GLN B 1 974 ? -10.719 55.812 27.906 1 91.12 974 GLN B CA 1
ATOM 16973 C C . GLN B 1 974 ? -12.102 56.094 27.328 1 91.12 974 GLN B C 1
ATOM 16975 O O . GLN B 1 974 ? -12.242 56.312 26.125 1 91.12 974 GLN B O 1
ATOM 16980 N N . LYS B 1 975 ? -13.109 56.031 28.094 1 89.94 975 LYS B N 1
ATOM 16981 C CA . LYS B 1 975 ? -14.492 56.375 27.75 1 89.94 975 LYS B CA 1
ATOM 16982 C C . LYS B 1 975 ? -15.031 55.469 26.656 1 89.94 975 LYS B C 1
ATOM 16984 O O . LYS B 1 975 ? -15.672 55.938 25.719 1 89.94 975 LYS B O 1
ATOM 16989 N N . VAL B 1 976 ? -14.68 54.219 26.719 1 94.75 976 VAL B N 1
ATOM 16990 C CA . VAL B 1 976 ? -15.227 53.219 25.812 1 94.75 976 VAL B CA 1
ATOM 16991 C C . VAL B 1 976 ? -16.641 52.844 26.25 1 94.75 976 VAL B C 1
ATOM 16993 O O . VAL B 1 976 ? -16.906 52.719 27.453 1 94.75 976 VAL B O 1
ATOM 16996 N N . LEU B 1 977 ? -17.547 52.781 25.297 1 97.25 977 LEU B N 1
ATOM 16997 C CA . LEU B 1 977 ? -18.906 52.344 25.625 1 97.25 977 LEU B CA 1
ATOM 16998 C C . LEU B 1 977 ? -18.938 50.844 25.859 1 97.25 977 LEU B C 1
ATOM 17000 O O . LEU B 1 977 ? -18.656 50.062 24.953 1 97.25 977 LEU B O 1
ATOM 17004 N N . MET B 1 978 ? -19.25 50.438 27.062 1 97.94 978 MET B N 1
ATOM 17005 C CA . MET B 1 978 ? -19.281 49 27.422 1 97.94 978 MET B CA 1
ATOM 17006 C C . MET B 1 978 ? -20.719 48.531 27.656 1 97.94 978 MET B C 1
ATOM 17008 O O . MET B 1 978 ? -21.422 49.125 28.5 1 97.94 978 MET B O 1
ATOM 17012 N N . PHE B 1 979 ? -21.141 47.594 26.859 1 97.69 979 PHE B N 1
ATOM 17013 C CA . PHE B 1 979 ? -22.484 47.031 27 1 97.69 979 PHE B CA 1
ATOM 17014 C C . PHE B 1 979 ? -22.422 45.656 27.641 1 97.69 979 PHE B C 1
ATOM 17016 O O . PHE B 1 979 ? -21.766 44.75 27.125 1 97.69 979 PHE B O 1
ATOM 17023 N N . CYS B 1 980 ? -23.094 45.438 28.734 1 95.38 980 CYS B N 1
ATOM 17024 C CA . CYS B 1 980 ? -23.109 44.188 29.484 1 95.38 980 CYS B CA 1
ATOM 17025 C C . CYS B 1 980 ? -24.516 43.625 29.578 1 95.38 980 CYS B C 1
ATOM 17027 O O . CYS B 1 980 ? -25.5 44.344 29.391 1 95.38 980 CYS B O 1
ATOM 17029 N N . SER B 1 981 ? -24.516 42.344 29.766 1 91.56 981 SER B N 1
ATOM 17030 C CA . SER B 1 981 ? -25.797 41.656 29.969 1 91.56 981 SER B CA 1
ATOM 17031 C C . SER B 1 981 ? -25.922 41.125 31.391 1 91.56 981 SER B C 1
ATOM 17033 O O . SER B 1 981 ? -24.922 40.812 32.031 1 91.56 981 SER B O 1
ATOM 17035 N N . PRO B 1 982 ? -27.125 41.094 31.906 1 87.44 982 PRO B N 1
ATOM 17036 C CA . PRO B 1 982 ? -27.344 40.406 33.188 1 87.44 982 PRO B CA 1
ATOM 17037 C C . PRO B 1 982 ? -27.312 38.875 33.031 1 87.44 982 PRO B C 1
ATOM 17039 O O . PRO B 1 982 ? -27.375 38.344 31.906 1 87.44 982 PRO B O 1
ATOM 17042 N N . PRO B 1 983 ? -27.125 38.031 34 1 81.12 983 PRO B N 1
ATOM 17043 C CA . PRO B 1 983 ? -27.047 36.562 33.906 1 81.12 983 PRO B CA 1
ATOM 17044 C C . PRO B 1 983 ? -28.391 35.938 33.562 1 81.12 983 PRO B C 1
ATOM 17046 O O . PRO B 1 983 ? -28.438 34.781 33.125 1 81.12 983 PRO B O 1
ATOM 17049 N N . ASP B 1 984 ? -29.438 36.469 33.375 1 70.06 984 ASP B N 1
ATOM 17050 C CA . ASP B 1 984 ? -30.781 35.969 33.094 1 70.06 984 ASP B CA 1
ATOM 17051 C C . ASP B 1 984 ? -31.156 34.844 34.062 1 70.06 984 ASP B C 1
ATOM 17053 O O . ASP B 1 984 ? -31.625 33.781 33.625 1 70.06 984 ASP B O 1
ATOM 17057 N N . SER B 1 985 ? -30.672 34.5 35.125 1 67.62 985 SER B N 1
ATOM 17058 C CA . SER B 1 985 ? -31.031 33.5 36.125 1 67.62 985 SER B CA 1
ATOM 17059 C C . SER B 1 985 ? -31.562 34.156 37.406 1 67.62 985 SER B C 1
ATOM 17061 O O . SER B 1 985 ? -31.766 33.469 38.406 1 67.62 985 SER B O 1
ATOM 17063 N N . LEU B 1 986 ? -32.156 35.219 37.344 1 60.78 986 LEU B N 1
ATOM 17064 C CA . LEU B 1 986 ? -32.719 35.969 38.5 1 60.78 986 LEU B CA 1
ATOM 17065 C C . LEU B 1 986 ? -31.734 35.969 39.656 1 60.78 986 LEU B C 1
ATOM 17067 O O . LEU B 1 986 ? -32.125 36.062 40.812 1 60.78 986 LEU B O 1
ATOM 17071 N N . ALA B 1 987 ? -30.547 35.719 39.312 1 59.94 987 ALA B N 1
ATOM 17072 C CA . ALA B 1 987 ? -29.531 35.688 40.344 1 59.94 987 ALA B CA 1
ATOM 17073 C C . ALA B 1 987 ? -29.422 37.062 41.031 1 59.94 987 ALA B C 1
ATOM 17075 O O . ALA B 1 987 ? -29.547 38.094 40.406 1 59.94 987 ALA B O 1
ATOM 17076 N N . LYS B 1 988 ? -29.484 37.094 42.375 1 61.62 988 LYS B N 1
ATOM 17077 C CA . LYS B 1 988 ? -29.484 38.281 43.25 1 61.62 988 LYS B CA 1
ATOM 17078 C C . LYS B 1 988 ? -28.125 38.969 43.25 1 61.62 988 LYS B C 1
ATOM 17080 O O . LYS B 1 988 ? -28.047 40.156 43.5 1 61.62 988 LYS B O 1
ATOM 17085 N N . GLU B 1 989 ? -27.047 38.188 42.875 1 66.5 989 GLU B N 1
ATOM 17086 C CA . GLU B 1 989 ? -25.734 38.812 43.062 1 66.5 989 GLU B CA 1
ATOM 17087 C C . GLU B 1 989 ? -25.297 39.531 41.781 1 66.5 989 GLU B C 1
ATOM 17089 O O . GLU B 1 989 ? -25.734 39.188 40.688 1 66.5 989 GLU B O 1
ATOM 17094 N N . ASP B 1 990 ? -24.484 40.594 42.062 1 81.44 990 ASP B N 1
ATOM 17095 C CA . ASP B 1 990 ? -23.906 41.375 40.969 1 81.44 990 ASP B CA 1
ATOM 17096 C C . ASP B 1 990 ? -22.844 40.562 40.219 1 81.44 990 ASP B C 1
ATOM 17098 O O . ASP B 1 990 ? -22.219 39.688 40.812 1 81.44 990 ASP B O 1
ATOM 17102 N N . HIS B 1 991 ? -22.734 40.75 38.969 1 87.5 991 HIS B N 1
ATOM 17103 C CA . HIS B 1 991 ? -21.781 40.031 38.156 1 87.5 991 HIS B CA 1
ATOM 17104 C C . HIS B 1 991 ? -20.875 41 37.406 1 87.5 991 HIS B C 1
ATOM 17106 O O . HIS B 1 991 ? -21.25 42.156 37.156 1 87.5 991 HIS B O 1
ATOM 17112 N N . TYR B 1 992 ? -19.609 40.562 37.219 1 90.12 992 TYR B N 1
ATOM 17113 C CA . TYR B 1 992 ? -18.688 41.281 36.344 1 90.12 992 TYR B CA 1
ATOM 17114 C C . TYR B 1 992 ? -19.016 41.031 34.875 1 90.12 992 TYR B C 1
ATOM 17116 O O . TYR B 1 992 ? -19.516 39.969 34.531 1 90.12 992 TYR B O 1
ATOM 17124 N N . PRO B 1 993 ? -18.734 42.031 34.094 1 92.56 993 PRO B N 1
ATOM 17125 C CA . PRO B 1 993 ? -17.922 43.219 34.344 1 92.56 993 PRO B CA 1
ATOM 17126 C C . PRO B 1 993 ? -18.734 44.406 34.875 1 92.56 993 PRO B C 1
ATOM 17128 O O . PRO B 1 993 ? -18.172 45.344 35.438 1 92.56 993 PRO B O 1
ATOM 17131 N N . TRP B 1 994 ? -20.031 44.344 34.812 1 91.62 994 TRP B N 1
ATOM 17132 C CA . TRP B 1 994 ? -20.891 45.5 35.125 1 91.62 994 TRP B CA 1
ATOM 17133 C C . TRP B 1 994 ? -20.703 45.938 36.562 1 91.62 994 TRP B C 1
ATOM 17135 O O . TRP B 1 994 ? -20.688 47.125 36.875 1 91.62 994 TRP B O 1
ATOM 17145 N N . ALA B 1 995 ? -20.484 45.031 37.438 1 91.62 995 ALA B N 1
ATOM 17146 C CA . ALA B 1 995 ? -20.453 45.281 38.875 1 91.62 995 ALA B CA 1
ATOM 17147 C C . ALA B 1 995 ? -19.234 46.125 39.25 1 91.62 995 ALA B C 1
ATOM 17149 O O . ALA B 1 995 ? -19.203 46.75 40.312 1 91.62 995 ALA B O 1
ATOM 17150 N N . TYR B 1 996 ? -18.203 46.188 38.438 1 92.69 996 TYR B N 1
ATOM 17151 C CA . TYR B 1 996 ? -17 46.938 38.75 1 92.69 996 TYR B CA 1
ATOM 17152 C C . TYR B 1 996 ? -17.344 48.438 38.906 1 92.69 996 TYR B C 1
ATOM 17154 O O . TYR B 1 996 ? -16.938 49.062 39.875 1 92.69 996 TYR B O 1
ATOM 17162 N N . LYS B 1 997 ? -18 49 37.938 1 93.69 997 LYS B N 1
ATOM 17163 C CA . LYS B 1 997 ? -18.453 50.375 37.969 1 93.69 997 LYS B CA 1
ATOM 17164 C C . LYS B 1 997 ? -19.75 50.562 37.156 1 93.69 997 LYS B C 1
ATOM 17166 O O . LYS B 1 997 ? -19.719 51.062 36.031 1 93.69 997 LYS B O 1
ATOM 17171 N N . PRO B 1 998 ? -20.844 50.281 37.75 1 91.5 998 PRO B N 1
ATOM 17172 C CA . PRO B 1 998 ? -22.141 50.25 37.062 1 91.5 998 PRO B CA 1
ATOM 17173 C C . PRO B 1 998 ? -22.469 51.594 36.375 1 91.5 998 PRO B C 1
ATOM 17175 O O . PRO B 1 998 ? -23.109 51.594 35.312 1 91.5 998 PRO B O 1
ATOM 17178 N N . GLU B 1 999 ? -21.969 52.719 36.844 1 91.06 999 GLU B N 1
ATOM 17179 C CA . GLU B 1 999 ? -22.312 54.031 36.281 1 91.06 999 GLU B CA 1
ATOM 17180 C C . GLU B 1 999 ? -21.594 54.281 34.969 1 91.06 999 GLU B C 1
ATOM 17182 O O . GLU B 1 999 ? -22 55.156 34.188 1 91.06 999 GLU B O 1
ATOM 17187 N N . SER B 1 1000 ? -20.594 53.5 34.781 1 93.75 1000 SER B N 1
ATOM 17188 C CA . SER B 1 1000 ? -19.797 53.75 33.562 1 93.75 1000 SER B CA 1
ATOM 17189 C C . SER B 1 1000 ? -20.094 52.688 32.5 1 93.75 1000 SER B C 1
ATOM 17191 O O . SER B 1 1000 ? -19.453 52.688 31.453 1 93.75 1000 SER B O 1
ATOM 17193 N N . MET B 1 1001 ? -21.078 51.844 32.75 1 95.12 1001 MET B N 1
ATOM 17194 C CA . MET B 1 1001 ? -21.406 50.781 31.812 1 95.12 1001 MET B CA 1
ATOM 17195 C C . MET B 1 1001 ? -22.922 50.688 31.609 1 95.12 1001 MET B C 1
ATOM 17197 O O . MET B 1 1001 ? -23.688 51.281 32.344 1 95.12 1001 MET B O 1
ATOM 17201 N N . PHE B 1 1002 ? -23.281 50.062 30.531 1 95.88 1002 PHE B N 1
ATOM 17202 C CA . PHE B 1 1002 ? -24.703 49.844 30.266 1 95.88 1002 PHE B CA 1
ATOM 17203 C C . PHE B 1 1002 ? -25.078 48.406 30.641 1 95.88 1002 PHE B C 1
ATOM 17205 O O . PHE B 1 1002 ? -24.359 47.469 30.312 1 95.88 1002 PHE B O 1
ATOM 17212 N N . LEU B 1 1003 ? -26.016 48.219 31.391 1 94.62 1003 LEU B N 1
ATOM 17213 C CA . LEU B 1 1003 ? -26.641 46.938 31.625 1 94.62 1003 LEU B CA 1
ATOM 17214 C C . LEU B 1 1003 ? -27.953 46.812 30.859 1 94.62 1003 LEU B C 1
ATOM 17216 O O . LEU B 1 1003 ? -28.922 47.531 31.156 1 94.62 1003 LEU B O 1
ATOM 17220 N N . ILE B 1 1004 ? -28 45.875 29.859 1 95.06 1004 ILE B N 1
ATOM 17221 C CA . ILE B 1 1004 ? -29.125 45.812 28.938 1 95.06 1004 ILE B CA 1
ATOM 17222 C C . ILE B 1 1004 ? -29.938 44.562 29.203 1 95.06 1004 ILE B C 1
ATOM 17224 O O . ILE B 1 1004 ? -29.391 43.469 29.25 1 95.06 1004 ILE B O 1
ATOM 17228 N N . GLY B 1 1005 ? -31.203 44.688 29.375 1 91.62 1005 GLY B N 1
ATOM 17229 C CA . GLY B 1 1005 ? -32.094 43.562 29.594 1 91.62 1005 GLY B CA 1
ATOM 17230 C C . GLY B 1 1005 ? -32.938 43.219 28.391 1 91.62 1005 GLY B C 1
ATOM 17231 O O . GLY B 1 1005 ? -33.156 44.062 27.531 1 91.62 1005 GLY B O 1
ATOM 17232 N N . ALA B 1 1006 ? -33.5 42 28.406 1 91.44 1006 ALA B N 1
ATOM 17233 C CA . ALA B 1 1006 ? -34.344 41.5 27.312 1 91.44 1006 ALA B CA 1
ATOM 17234 C C . ALA B 1 1006 ? -35.781 41.906 27.516 1 91.44 1006 ALA B C 1
ATOM 17236 O O . ALA B 1 1006 ? -36.281 42 28.641 1 91.44 1006 ALA B O 1
ATOM 17237 N N . ALA B 1 1007 ? -36.375 42.156 26.359 1 90.44 1007 ALA B N 1
ATOM 17238 C CA . ALA B 1 1007 ? -37.812 42.469 26.344 1 90.44 1007 ALA B CA 1
ATOM 17239 C C . ALA B 1 1007 ? -38.531 41.625 25.312 1 90.44 1007 ALA B C 1
ATOM 17241 O O . ALA B 1 1007 ? -37.938 41.125 24.359 1 90.44 1007 ALA B O 1
ATOM 17242 N N . HIS B 1 1008 ? -39.781 41.531 25.5 1 87.31 1008 HIS B N 1
ATOM 17243 C CA . HIS B 1 1008 ? -40.656 40.875 24.516 1 87.31 1008 HIS B CA 1
ATOM 17244 C C . HIS B 1 1008 ? -40.938 41.812 23.344 1 87.31 1008 HIS B C 1
ATOM 17246 O O . HIS B 1 1008 ? -40.562 42.969 23.359 1 87.31 1008 HIS B O 1
ATOM 17252 N N . SER B 1 1009 ? -41.625 41.25 22.344 1 84.38 1009 SER B N 1
ATOM 17253 C CA . SER B 1 1009 ? -41.906 42 21.125 1 84.38 1009 SER B CA 1
ATOM 17254 C C . SER B 1 1009 ? -42.781 43.219 21.422 1 84.38 1009 SER B C 1
ATOM 17256 O O . SER B 1 1009 ? -42.75 44.219 20.703 1 84.38 1009 SER B O 1
ATOM 17258 N N . ASP B 1 1010 ? -43.469 43.125 22.531 1 82 1010 ASP B N 1
ATOM 17259 C CA . ASP B 1 1010 ? -44.375 44.188 22.859 1 82 1010 ASP B CA 1
ATOM 17260 C C . ASP B 1 1010 ? -43.719 45.219 23.75 1 82 1010 ASP B C 1
ATOM 17262 O O . ASP B 1 1010 ? -44.312 46.25 24.125 1 82 1010 ASP B O 1
ATOM 17266 N N . GLY B 1 1011 ? -42.5 44.938 24.125 1 86.12 1011 GLY B N 1
ATOM 17267 C CA . GLY B 1 1011 ? -41.75 45.906 24.906 1 86.12 1011 GLY B CA 1
ATOM 17268 C C . GLY B 1 1011 ? -41.719 45.594 26.391 1 86.12 1011 GLY B C 1
ATOM 17269 O O . GLY B 1 1011 ? -41 46.219 27.172 1 86.12 1011 GLY B O 1
ATOM 17270 N N . THR B 1 1012 ? -42.469 44.531 26.75 1 86.06 1012 THR B N 1
ATOM 17271 C CA . THR B 1 1012 ? -42.469 44.156 28.156 1 86.06 1012 THR B CA 1
ATOM 17272 C C . THR B 1 1012 ? -41.156 43.469 28.531 1 86.06 1012 THR B C 1
ATOM 17274 O O . THR B 1 1012 ? -40.625 42.688 27.766 1 86.06 1012 THR B O 1
ATOM 17277 N N . GLN B 1 1013 ? -40.719 43.844 29.656 1 86.62 1013 GLN B N 1
ATOM 17278 C CA . GLN B 1 1013 ? -39.438 43.344 30.109 1 86.62 1013 GLN B CA 1
ATOM 17279 C C . GLN B 1 1013 ? -39.5 41.844 30.359 1 86.62 1013 GLN B C 1
ATOM 17281 O O . GLN B 1 1013 ? -40.5 41.312 30.875 1 86.62 1013 GLN B O 1
ATOM 17286 N N . TYR B 1 1014 ? -38.469 41.219 29.938 1 84.88 1014 TYR B N 1
ATOM 17287 C CA . TYR B 1 1014 ? -38.312 39.781 30.219 1 84.88 1014 TYR B CA 1
ATOM 17288 C C . TYR B 1 1014 ? -38.062 39.531 31.703 1 84.88 1014 TYR B C 1
ATOM 17290 O O . TYR B 1 1014 ? -37.219 40.188 32.312 1 84.88 1014 TYR B O 1
ATOM 17298 N N . ASN B 1 1015 ? -38.75 38.719 32.312 1 78.38 1015 ASN B N 1
ATOM 17299 C CA . ASN B 1 1015 ? -38.781 38.531 33.75 1 78.38 1015 ASN B CA 1
ATOM 17300 C C . ASN B 1 1015 ? -37.406 38.094 34.281 1 78.38 1015 ASN B C 1
ATOM 17302 O O . ASN B 1 1015 ? -37.031 38.438 35.406 1 78.38 1015 ASN B O 1
ATOM 17306 N N . LEU B 1 1016 ? -36.656 37.5 33.531 1 78.12 1016 LEU B N 1
ATOM 17307 C CA . LEU B 1 1016 ? -35.375 36.969 34 1 78.12 1016 LEU B CA 1
ATOM 17308 C C . LEU B 1 1016 ? -34.281 38 33.875 1 78.12 1016 LEU B C 1
ATOM 17310 O O . LEU B 1 1016 ? -33.156 37.781 34.375 1 78.12 1016 LEU B O 1
ATOM 17314 N N . ALA B 1 1017 ? -34.469 39.094 33.25 1 79.06 1017 ALA B N 1
ATOM 17315 C CA . ALA B 1 1017 ? -33.469 40.125 33 1 79.06 1017 ALA B CA 1
ATOM 17316 C C . ALA B 1 1017 ? -33.156 40.906 34.25 1 79.06 1017 ALA B C 1
ATOM 17318 O O . ALA B 1 1017 ? -32.094 41.531 34.375 1 79.06 1017 ALA B O 1
ATOM 17319 N N . GLY B 1 1018 ? -33.875 40.844 35.281 1 75.38 1018 GLY B N 1
ATOM 17320 C CA . GLY B 1 1018 ? -33.688 41.531 36.531 1 75.38 1018 GLY B CA 1
ATOM 17321 C C . GLY B 1 1018 ? -34.156 43 36.469 1 75.38 1018 GLY B C 1
ATOM 17322 O O . GLY B 1 1018 ? -34.5 43.5 35.406 1 75.38 1018 GLY B O 1
ATOM 17323 N N . ASN B 1 1019 ? -34.062 43.719 37.562 1 76.5 1019 ASN B N 1
ATOM 17324 C CA . ASN B 1 1019 ? -34.656 45.031 37.656 1 76.5 1019 ASN B CA 1
ATOM 17325 C C . ASN B 1 1019 ? -33.594 46.125 37.594 1 76.5 1019 ASN B C 1
ATOM 17327 O O . ASN B 1 1019 ? -33.906 47.312 37.531 1 76.5 1019 ASN B O 1
ATOM 17331 N N . LYS B 1 1020 ? -32.406 45.781 37.5 1 83.81 1020 LYS B N 1
ATOM 17332 C CA . LYS B 1 1020 ? -31.328 46.781 37.531 1 83.81 1020 LYS B CA 1
ATOM 17333 C C . LYS B 1 1020 ? -30.906 47.188 36.125 1 83.81 1020 LYS B C 1
ATOM 17335 O O . LYS B 1 1020 ? -29.953 47.938 35.969 1 83.81 1020 LYS B O 1
ATOM 17340 N N . VAL B 1 1021 ? -31.641 46.875 35.094 1 90.62 1021 VAL B N 1
ATOM 17341 C CA . VAL B 1 1021 ? -31.203 47.125 33.719 1 90.62 1021 VAL B CA 1
ATOM 17342 C C . VAL B 1 1021 ? -31.406 48.594 33.375 1 90.62 1021 VAL B C 1
ATOM 17344 O O . VAL B 1 1021 ? -32.344 49.219 33.844 1 90.62 1021 VAL B O 1
ATOM 17347 N N . ASP B 1 1022 ? -30.516 49.156 32.625 1 92.31 1022 ASP B N 1
ATOM 17348 C CA . ASP B 1 1022 ? -30.594 50.531 32.188 1 92.31 1022 ASP B CA 1
ATOM 17349 C C . ASP B 1 1022 ? -31.672 50.719 31.109 1 92.31 1022 ASP B C 1
ATOM 17351 O O . ASP B 1 1022 ? -32.406 51.688 31.109 1 92.31 1022 ASP B O 1
ATOM 17355 N N . PHE B 1 1023 ? -31.672 49.875 30.172 1 94.88 1023 PHE B N 1
ATOM 17356 C CA . PHE B 1 1023 ? -32.625 49.844 29.078 1 94.88 1023 PHE B CA 1
ATOM 17357 C C . PHE B 1 1023 ? -33 48.406 28.703 1 94.88 1023 PHE B C 1
ATOM 17359 O O . PHE B 1 1023 ? -32.281 47.469 29.062 1 94.88 1023 PHE B O 1
ATOM 17366 N N . THR B 1 1024 ? -34.094 48.25 28.031 1 93.81 1024 THR B N 1
ATOM 17367 C CA . THR B 1 1024 ? -34.469 46.938 27.516 1 93.81 1024 THR B CA 1
ATOM 17368 C C . THR B 1 1024 ? -34.594 46.969 25.984 1 93.81 1024 THR B C 1
ATOM 17370 O O . THR B 1 1024 ? -34.969 48 25.406 1 93.81 1024 THR B O 1
ATOM 17373 N N . PHE B 1 1025 ? -34.156 45.969 25.375 1 94.19 1025 PHE B N 1
ATOM 17374 C CA . PHE B 1 1025 ? -34.188 45.719 23.938 1 94.19 1025 PHE B CA 1
ATOM 17375 C C . PHE B 1 1025 ? -34.875 44.375 23.641 1 94.19 1025 PHE B C 1
ATOM 17377 O O . PHE B 1 1025 ? -35 43.531 24.516 1 94.19 1025 PHE B O 1
ATOM 17384 N N . PRO B 1 1026 ? -35.281 44.219 22.359 1 91.06 1026 PRO B N 1
ATOM 17385 C CA . PRO B 1 1026 ? -35.844 42.906 22.047 1 91.06 1026 PRO B CA 1
ATOM 17386 C C . PRO B 1 1026 ? -34.844 41.781 22.375 1 91.06 1026 PRO B C 1
ATOM 17388 O O . PRO B 1 1026 ? -33.688 41.844 22.031 1 91.06 1026 PRO B O 1
ATOM 17391 N N . GLY B 1 1027 ? -35.312 40.781 23.062 1 89.56 1027 GLY B N 1
ATOM 17392 C CA . GLY B 1 1027 ? -34.438 39.656 23.422 1 89.56 1027 GLY B CA 1
ATOM 17393 C C . GLY B 1 1027 ? -35.188 38.344 23.547 1 89.56 1027 GLY B C 1
ATOM 17394 O O . GLY B 1 1027 ? -34.562 37.312 23.734 1 89.56 1027 GLY B O 1
ATOM 17395 N N . VAL B 1 1028 ? -36.469 38.406 23.406 1 84.38 1028 VAL B N 1
ATOM 17396 C CA . VAL B 1 1028 ? -37.281 37.188 23.531 1 84.38 1028 VAL B CA 1
ATOM 17397 C C . VAL B 1 1028 ? -37.812 36.75 22.156 1 84.38 1028 VAL B C 1
ATOM 17399 O O . VAL B 1 1028 ? -38.5 37.531 21.5 1 84.38 1028 VAL B O 1
ATOM 17402 N N . ASN B 1 1029 ? -37.375 35.594 21.656 1 78.62 1029 ASN B N 1
ATOM 17403 C CA . ASN B 1 1029 ? -37.781 35 20.391 1 78.62 1029 ASN B CA 1
ATOM 17404 C C . ASN B 1 1029 ? -37.406 35.906 19.203 1 78.62 1029 ASN B C 1
ATOM 17406 O O . ASN B 1 1029 ? -38.25 36.219 18.359 1 78.62 1029 ASN B O 1
ATOM 17410 N N . VAL B 1 1030 ? -36.25 36.438 19.25 1 78.25 1030 VAL B N 1
ATOM 17411 C CA . VAL B 1 1030 ? -35.781 37.312 18.172 1 78.25 1030 VAL B CA 1
ATOM 17412 C C . VAL B 1 1030 ? -35.219 36.469 17.031 1 78.25 1030 VAL B C 1
ATOM 17414 O O . VAL B 1 1030 ? -34.281 35.688 17.219 1 78.25 1030 VAL B O 1
ATOM 17417 N N . ASN B 1 1031 ? -35.812 36.344 15.867 1 64.06 1031 ASN B N 1
ATOM 17418 C CA . ASN B 1 1031 ? -35.375 35.625 14.68 1 64.06 1031 ASN B CA 1
ATOM 17419 C C . ASN B 1 1031 ? -34.906 36.562 13.578 1 64.06 1031 ASN B C 1
ATOM 17421 O O . ASN B 1 1031 ? -35.688 37.406 13.109 1 64.06 1031 ASN B O 1
ATOM 17425 N N . LEU B 1 1032 ? -33.562 36.688 13.336 1 60.16 1032 LEU B N 1
ATOM 17426 C CA . LEU B 1 1032 ? -33.031 37.562 12.289 1 60.16 1032 LEU B CA 1
ATOM 17427 C C . LEU B 1 1032 ? -33.219 36.938 10.914 1 60.16 1032 LEU B C 1
ATOM 17429 O O . LEU B 1 1032 ? -32.844 37.531 9.898 1 60.16 1032 LEU B O 1
ATOM 17433 N N . GLY B 1 1033 ? -34.219 36.312 10.547 1 47.97 1033 GLY B N 1
ATOM 17434 C CA . GLY B 1 1033 ? -34.531 35.781 9.234 1 47.97 1033 GLY B CA 1
ATOM 17435 C C . GLY B 1 1033 ? -33.312 35.375 8.438 1 47.97 1033 GLY B C 1
ATOM 17436 O O . GLY B 1 1033 ? -33.375 35.219 7.223 1 47.97 1033 GLY B O 1
ATOM 17437 N N . PHE B 1 1034 ? -32.094 35.625 8.805 1 43.91 1034 PHE B N 1
ATOM 17438 C CA . PHE B 1 1034 ? -31.047 35.312 7.867 1 43.91 1034 PHE B CA 1
ATOM 17439 C C . PHE B 1 1034 ? -31.109 33.844 7.441 1 43.91 1034 PHE B C 1
ATOM 17441 O O . PHE B 1 1034 ? -30.094 33.25 7.117 1 43.91 1034 PHE B O 1
ATOM 17448 N N . GLY B 1 1035 ? -32.125 33.188 7.523 1 34.91 1035 GLY B N 1
ATOM 17449 C CA . GLY B 1 1035 ? -32.188 31.844 6.941 1 34.91 1035 GLY B CA 1
ATOM 17450 C C . GLY B 1 1035 ? -31.875 31.828 5.457 1 34.91 1035 GLY B C 1
ATOM 17451 O O . GLY B 1 1035 ? -32.188 32.781 4.742 1 34.91 1035 GLY B O 1
ATOM 17452 N N . ILE B 1 1036 ? -30.859 31.047 5.059 1 32.19 1036 ILE B N 1
ATOM 17453 C CA . ILE B 1 1036 ? -30.578 30.719 3.662 1 32.19 1036 ILE B CA 1
ATOM 17454 C C . ILE B 1 1036 ? -31.891 30.562 2.904 1 32.19 1036 ILE B C 1
ATOM 17456 O O . ILE B 1 1036 ? -32.812 29.859 3.361 1 32.19 1036 ILE B O 1
ATOM 17460 N N . THR B 1 1037 ? -32.062 31.344 1.899 1 31.08 1037 THR B N 1
ATOM 17461 C CA . THR B 1 1037 ? -32.719 30.891 0.688 1 31.08 1037 THR B CA 1
ATOM 17462 C C . THR B 1 1037 ? -32.312 29.469 0.349 1 31.08 1037 THR B C 1
ATOM 17464 O O . THR B 1 1037 ? -31.469 29.25 -0.521 1 31.08 1037 THR B O 1
ATOM 17467 N N . GLN B 1 1038 ? -31.75 28.672 0.996 1 27.38 1038 GLN B N 1
ATOM 17468 C CA . GLN B 1 1038 ? -31.766 27.391 0.297 1 27.38 1038 GLN B CA 1
ATOM 17469 C C . GLN B 1 1038 ? -33.188 27.016 -0.136 1 27.38 1038 GLN B C 1
ATOM 17471 O O . GLN B 1 1038 ? -34.156 27.484 0.453 1 27.38 1038 GLN B O 1
ATOM 17476 N N . ARG B 1 1039 ? -33.219 26.172 -1.349 1 25.95 1039 ARG B N 1
ATOM 17477 C CA . ARG B 1 1039 ? -34.312 25.531 -2.062 1 25.95 1039 ARG B CA 1
ATOM 17478 C C . ARG B 1 1039 ? -35.406 25.062 -1.098 1 25.95 1039 ARG B C 1
ATOM 17480 O O . ARG B 1 1039 ? -35.125 24.797 0.072 1 25.95 1039 ARG B O 1
ATOM 17487 N N . LYS B 1 1040 ? -36.719 24.906 -1.688 1 29 1040 LYS B N 1
ATOM 17488 C CA . LYS B 1 1040 ? -37.906 24.234 -1.238 1 29 1040 LYS B CA 1
ATOM 17489 C C . LYS B 1 1040 ? -37.562 23.031 -0.363 1 29 1040 LYS B C 1
ATOM 17491 O O . LYS B 1 1040 ? -38.375 22.625 0.492 1 29 1040 LYS B O 1
ATOM 17496 N N . GLY B 1 1041 ? -36.875 22.047 -1.141 1 26.14 1041 GLY B N 1
ATOM 17497 C CA . GLY B 1 1041 ? -36.812 20.734 -0.526 1 26.14 1041 GLY B CA 1
ATOM 17498 C C . GLY B 1 1041 ? -36.219 20.75 0.875 1 26.14 1041 GLY B C 1
ATOM 17499 O O . GLY B 1 1041 ? -36.625 19.953 1.727 1 26.14 1041 GLY B O 1
ATOM 17500 N N . LEU B 1 1042 ? -34.938 21.094 0.93 1 24.7 1042 LEU B N 1
ATOM 17501 C CA . LEU B 1 1042 ? -34.531 20.922 2.324 1 24.7 1042 LEU B CA 1
ATOM 17502 C C . LEU B 1 1042 ? -35 22.109 3.168 1 24.7 1042 LEU B C 1
ATOM 17504 O O . LEU B 1 1042 ? -34.219 23 3.477 1 24.7 1042 LEU B O 1
ATOM 17508 N N . THR B 1 1043 ? -36.062 22.875 2.791 1 26.55 1043 THR B N 1
ATOM 17509 C CA . THR B 1 1043 ? -36.688 23.938 3.57 1 26.55 1043 THR B CA 1
ATOM 17510 C C . THR B 1 1043 ? -37.031 23.453 4.977 1 26.55 1043 THR B C 1
ATOM 17512 O O . THR B 1 1043 ? -37.938 23.953 5.613 1 26.55 1043 THR B O 1
ATOM 17515 N N . LYS B 1 1044 ? -36.812 22.25 5.23 1 25.91 1044 LYS B N 1
ATOM 17516 C CA . LYS B 1 1044 ? -37.25 22.062 6.609 1 25.91 1044 LYS B CA 1
ATOM 17517 C C . LYS B 1 1044 ? -36.812 23.234 7.492 1 25.91 1044 LYS B C 1
ATOM 17519 O O . LYS B 1 1044 ? -35.906 23.984 7.145 1 25.91 1044 LYS B O 1
ATOM 17524 N N . SER B 1 1045 ? -37.438 23.141 8.719 1 26.52 1045 SER B N 1
ATOM 17525 C CA . SER B 1 1045 ? -37.562 23.938 9.922 1 26.52 1045 SER B CA 1
ATOM 17526 C C . SER B 1 1045 ? -36.219 24.578 10.312 1 26.52 1045 SER B C 1
ATOM 17528 O O . SER B 1 1045 ? -35.219 23.875 10.492 1 26.52 1045 SER B O 1
ATOM 17530 N N . ILE B 1 1046 ? -35.844 25.562 9.75 1 29.88 1046 ILE B N 1
ATOM 17531 C CA . ILE B 1 1046 ? -34.812 26.344 10.445 1 29.88 1046 ILE B CA 1
ATOM 17532 C C . ILE B 1 1046 ? -35.156 26.406 11.938 1 29.88 1046 ILE B C 1
ATOM 17534 O O . ILE B 1 1046 ? -36.125 27.062 12.344 1 29.88 1046 ILE B O 1
ATOM 17538 N N . ALA B 1 1047 ? -35.062 25.438 12.75 1 30.12 1047 ALA B N 1
ATOM 17539 C CA . ALA B 1 1047 ? -35.219 25.281 14.188 1 30.12 1047 ALA B CA 1
ATOM 17540 C C . ALA B 1 1047 ? -34.531 26.406 14.945 1 30.12 1047 ALA B C 1
ATOM 17542 O O . ALA B 1 1047 ? -33.406 26.766 14.641 1 30.12 1047 ALA B O 1
ATOM 17543 N N . LEU B 1 1048 ? -35.281 27.469 15.453 1 33.91 1048 LEU B N 1
ATOM 17544 C CA . LEU B 1 1048 ? -34.812 28.391 16.484 1 33.91 1048 LEU B CA 1
ATOM 17545 C C . LEU B 1 1048 ? -33.844 27.719 17.422 1 33.91 1048 LEU B C 1
ATOM 17547 O O . LEU B 1 1048 ? -34.094 26.609 17.906 1 33.91 1048 LEU B O 1
ATOM 17551 N N . THR B 1 1049 ? -32.688 27.844 17.281 1 40.38 1049 THR B N 1
ATOM 17552 C CA . THR B 1 1049 ? -31.734 27.328 18.25 1 40.38 1049 THR B CA 1
ATOM 17553 C C . THR B 1 1049 ? -31.984 27.938 19.625 1 40.38 1049 THR B C 1
ATOM 17555 O O . THR B 1 1049 ? -32.562 29.016 19.734 1 40.38 1049 THR B O 1
ATOM 17558 N N . LYS B 1 1050 ? -32.031 27.344 20.781 1 44.91 1050 LYS B N 1
ATOM 17559 C CA . LYS B 1 1050 ? -32.062 27.781 22.172 1 44.91 1050 LYS B CA 1
ATOM 17560 C C . LYS B 1 1050 ? -31.406 29.141 22.328 1 44.91 1050 LYS B C 1
ATOM 17562 O O . LYS B 1 1050 ? -31.656 29.859 23.312 1 44.91 1050 LYS B O 1
ATOM 17567 N N . GLU B 1 1051 ? -30.672 29.75 21.359 1 53.56 1051 GLU B N 1
ATOM 17568 C CA . GLU B 1 1051 ? -29.922 30.984 21.484 1 53.56 1051 GLU B CA 1
ATOM 17569 C C . GLU B 1 1051 ? -30.75 32.188 21.031 1 53.56 1051 GLU B C 1
ATOM 17571 O O . GLU B 1 1051 ? -30.281 33.312 21.062 1 53.56 1051 GLU B O 1
ATOM 17576 N N . SER B 1 1052 ? -32.031 32.125 20.891 1 63.47 1052 SER B N 1
ATOM 17577 C CA . SER B 1 1052 ? -32.875 33.219 20.375 1 63.47 1052 SER B CA 1
ATOM 17578 C C . SER B 1 1052 ? -33.562 33.969 21.5 1 63.47 1052 SER B C 1
ATOM 17580 O O . SER B 1 1052 ? -34.406 34.812 21.234 1 63.47 1052 SER B O 1
ATOM 17582 N N . THR B 1 1053 ? -33.312 33.625 22.656 1 74.44 1053 THR B N 1
ATOM 17583 C CA . THR B 1 1053 ? -33.875 34.312 23.797 1 74.44 1053 THR B CA 1
ATOM 17584 C C . THR B 1 1053 ? -32.812 34.594 24.844 1 74.44 1053 THR B C 1
ATOM 17586 O O . THR B 1 1053 ? -32 33.719 25.172 1 74.44 1053 THR B O 1
ATOM 17589 N N . GLY B 1 1054 ? -32.781 35.875 25.234 1 83.56 1054 GLY B N 1
ATOM 17590 C CA . GLY B 1 1054 ? -31.875 36.219 26.328 1 83.56 1054 GLY B CA 1
ATOM 17591 C C . GLY B 1 1054 ? -31.406 37.688 26.281 1 83.56 1054 GLY B C 1
ATOM 17592 O O . GLY B 1 1054 ? -31.547 38.344 25.25 1 83.56 1054 GLY B O 1
ATOM 17593 N N . SER B 1 1055 ? -30.938 38.125 27.391 1 87.56 1055 SER B N 1
ATOM 17594 C CA . SER B 1 1055 ? -30.375 39.469 27.469 1 87.56 1055 SER B CA 1
ATOM 17595 C C . SER B 1 1055 ? -29.125 39.594 26.609 1 87.56 1055 SER B C 1
ATOM 17597 O O . SER B 1 1055 ? -28.688 40.719 26.297 1 87.56 1055 SER B O 1
ATOM 17599 N N . SER B 1 1056 ? -28.562 38.438 26.203 1 91 1056 SER B N 1
ATOM 17600 C CA . SER B 1 1056 ? -27.438 38.469 25.281 1 91 1056 SER B CA 1
ATOM 17601 C C . SER B 1 1056 ? -27.812 39.094 23.953 1 91 1056 SER B C 1
ATOM 17603 O O . SER B 1 1056 ? -27.078 39.906 23.406 1 91 1056 SER B O 1
ATOM 17605 N N . ILE B 1 1057 ? -28.953 38.781 23.516 1 91.25 1057 ILE B N 1
ATOM 17606 C CA . ILE B 1 1057 ? -29.469 39.312 22.266 1 91.25 1057 ILE B CA 1
ATOM 17607 C C . ILE B 1 1057 ? -29.703 40.812 22.391 1 91.25 1057 ILE B C 1
ATOM 17609 O O . ILE B 1 1057 ? -29.297 41.594 21.531 1 91.25 1057 ILE B O 1
ATOM 17613 N N . ALA B 1 1058 ? -30.359 41.156 23.484 1 93.06 1058 ALA B N 1
ATOM 17614 C CA . ALA B 1 1058 ? -30.641 42.562 23.75 1 93.06 1058 ALA B CA 1
ATOM 17615 C C . ALA B 1 1058 ? -29.359 43.375 23.797 1 93.06 1058 ALA B C 1
ATOM 17617 O O . ALA B 1 1058 ? -29.297 44.5 23.25 1 93.06 1058 ALA B O 1
ATOM 17618 N N . THR B 1 1059 ? -28.391 42.875 24.406 1 95.06 1059 THR B N 1
ATOM 17619 C CA . THR B 1 1059 ? -27.109 43.531 24.547 1 95.06 1059 THR B CA 1
ATOM 17620 C C . THR B 1 1059 ? -26.453 43.75 23.188 1 95.06 1059 THR B C 1
ATOM 17622 O O . THR B 1 1059 ? -25.922 44.844 22.906 1 95.06 1059 THR B O 1
ATOM 17625 N N . ALA B 1 1060 ? -26.453 42.781 22.328 1 96 1060 ALA B N 1
ATOM 17626 C CA . ALA B 1 1060 ? -25.891 42.875 20.984 1 96 1060 ALA B CA 1
ATOM 17627 C C . ALA B 1 1060 ? -26.641 43.938 20.188 1 96 1060 ALA B C 1
ATOM 17629 O O . ALA B 1 1060 ? -26.016 44.719 19.453 1 96 1060 ALA B O 1
ATOM 17630 N N . LEU B 1 1061 ? -27.953 43.969 20.281 1 95.44 1061 LEU B N 1
ATOM 17631 C CA . LEU B 1 1061 ? -28.766 44.938 19.578 1 95.44 1061 LEU B CA 1
ATOM 17632 C C . LEU B 1 1061 ? -28.453 46.344 20.078 1 95.44 1061 LEU B C 1
ATOM 17634 O O . LEU B 1 1061 ? -28.375 47.281 19.281 1 95.44 1061 LEU B O 1
ATOM 17638 N N . ALA B 1 1062 ? -28.281 46.469 21.359 1 97.25 1062 ALA B N 1
ATOM 17639 C CA . ALA B 1 1062 ? -27.953 47.75 21.953 1 97.25 1062 ALA B CA 1
ATOM 17640 C C . ALA B 1 1062 ? -26.609 48.25 21.469 1 97.25 1062 ALA B C 1
ATOM 17642 O O . ALA B 1 1062 ? -26.453 49.438 21.141 1 97.25 1062 ALA B O 1
ATOM 17643 N N . ALA B 1 1063 ? -25.625 47.375 21.5 1 97.88 1063 ALA B N 1
ATOM 17644 C CA . ALA B 1 1063 ? -24.312 47.719 20.969 1 97.88 1063 ALA B CA 1
ATOM 17645 C C . ALA B 1 1063 ? -24.406 48.156 19.516 1 97.88 1063 ALA B C 1
ATOM 17647 O O . ALA B 1 1063 ? -23.75 49.125 19.094 1 97.88 1063 ALA B O 1
ATOM 17648 N N . GLY B 1 1064 ? -25.172 47.469 18.766 1 97.56 1064 GLY B N 1
ATOM 17649 C CA . GLY B 1 1064 ? -25.391 47.812 17.375 1 97.56 1064 GLY B CA 1
ATOM 17650 C C . GLY B 1 1064 ? -26.031 49.188 17.203 1 97.56 1064 GLY B C 1
ATOM 17651 O O . GLY B 1 1064 ? -25.672 49.969 16.312 1 97.56 1064 GLY B O 1
ATOM 17652 N N . LEU B 1 1065 ? -27.047 49.438 18.016 1 96.81 1065 LEU B N 1
ATOM 17653 C CA . LEU B 1 1065 ? -27.75 50.719 17.922 1 96.81 1065 LEU B CA 1
ATOM 17654 C C . LEU B 1 1065 ? -26.812 51.844 18.266 1 96.81 1065 LEU B C 1
ATOM 17656 O O . LEU B 1 1065 ? -26.844 52.906 17.625 1 96.81 1065 LEU B O 1
ATOM 17660 N N . ALA B 1 1066 ? -26.062 51.656 19.312 1 97.69 1066 ALA B N 1
ATOM 17661 C CA . ALA B 1 1066 ? -25.078 52.688 19.641 1 97.69 1066 ALA B CA 1
ATOM 17662 C C . ALA B 1 1066 ? -24.141 52.938 18.469 1 97.69 1066 ALA B C 1
ATOM 17664 O O . ALA B 1 1066 ? -23.812 54.094 18.156 1 97.69 1066 ALA B O 1
ATOM 17665 N N . ALA B 1 1067 ? -23.672 51.875 17.844 1 97.88 1067 ALA B N 1
ATOM 17666 C CA . ALA B 1 1067 ? -22.797 52 16.688 1 97.88 1067 ALA B CA 1
ATOM 17667 C C . ALA B 1 1067 ? -23.484 52.75 15.547 1 97.88 1067 ALA B C 1
ATOM 17669 O O . ALA B 1 1067 ? -22.875 53.562 14.859 1 97.88 1067 ALA B O 1
ATOM 17670 N N . LEU B 1 1068 ? -24.719 52.438 15.359 1 96.88 1068 LEU B N 1
ATOM 17671 C CA . LEU B 1 1068 ? -25.516 53.094 14.312 1 96.88 1068 LEU B CA 1
ATOM 17672 C C . LEU B 1 1068 ? -25.625 54.594 14.578 1 96.88 1068 LEU B C 1
ATOM 17674 O O . LEU B 1 1068 ? -25.469 55.406 13.656 1 96.88 1068 LEU B O 1
ATOM 17678 N N . ILE B 1 1069 ? -25.922 54.969 15.797 1 96.38 1069 ILE B N 1
ATOM 17679 C CA . ILE B 1 1069 ? -26.078 56.375 16.172 1 96.38 1069 ILE B CA 1
ATOM 17680 C C . ILE B 1 1069 ? -24.766 57.094 15.922 1 96.38 1069 ILE B C 1
ATOM 17682 O O . ILE B 1 1069 ? -24.766 58.188 15.328 1 96.38 1069 ILE B O 1
ATOM 17686 N N . ILE B 1 1070 ? -23.719 56.531 16.328 1 96.81 1070 ILE B N 1
ATOM 17687 C CA . ILE B 1 1070 ? -22.406 57.156 16.125 1 96.81 1070 ILE B CA 1
ATOM 17688 C C . ILE B 1 1070 ? -22.141 57.281 14.625 1 96.81 1070 ILE B C 1
ATOM 17690 O O . ILE B 1 1070 ? -21.594 58.281 14.18 1 96.81 1070 ILE B O 1
ATOM 17694 N N . SER B 1 1071 ? -22.484 56.312 13.867 1 96.44 1071 SER B N 1
ATOM 17695 C CA . SER B 1 1071 ? -22.297 56.344 12.414 1 96.44 1071 SER B CA 1
ATOM 17696 C C . SER B 1 1071 ? -23.094 57.469 11.797 1 96.44 1071 SER B C 1
ATOM 17698 O O . SER B 1 1071 ? -22.641 58.125 10.852 1 96.44 1071 SER B O 1
ATOM 17700 N N . CYS B 1 1072 ? -24.266 57.719 12.297 1 95.69 1072 CYS B N 1
ATOM 17701 C CA . CYS B 1 1072 ? -25.094 58.812 11.828 1 95.69 1072 CYS B CA 1
ATOM 17702 C C . CYS B 1 1072 ? -24.422 60.156 12.109 1 95.69 1072 CYS B C 1
ATOM 17704 O O . CYS B 1 1072 ? -24.406 61.031 11.25 1 95.69 1072 CYS B O 1
ATOM 17706 N N . PHE B 1 1073 ? -23.891 60.281 13.266 1 95.44 1073 PHE B N 1
ATOM 17707 C CA . PHE B 1 1073 ? -23.188 61.5 13.625 1 95.44 1073 PHE B CA 1
ATOM 17708 C C . PHE B 1 1073 ? -21.969 61.688 12.734 1 95.44 1073 PHE B C 1
ATOM 17710 O O . PHE B 1 1073 ? -21.688 62.812 12.312 1 95.44 1073 PHE B O 1
ATOM 17717 N N . LYS B 1 1074 ? -21.25 60.625 12.523 1 94.88 1074 LYS B N 1
ATOM 17718 C CA . LYS B 1 1074 ? -20.062 60.719 11.664 1 94.88 1074 LYS B CA 1
ATOM 17719 C C . LYS B 1 1074 ? -20.438 61.156 10.25 1 94.88 1074 LYS B C 1
ATOM 17721 O O . LYS B 1 1074 ? -19.812 62.062 9.688 1 94.88 1074 LYS B O 1
ATOM 17726 N N . ALA B 1 1075 ? -21.406 60.531 9.695 1 94.62 1075 ALA B N 1
ATOM 17727 C CA . ALA B 1 1075 ? -21.859 60.844 8.352 1 94.62 1075 ALA B CA 1
ATOM 17728 C C . ALA B 1 1075 ? -22.312 62.312 8.273 1 94.62 1075 ALA B C 1
ATOM 17730 O O . ALA B 1 1075 ? -22.031 63 7.293 1 94.62 1075 ALA B O 1
ATOM 17731 N N . SER B 1 1076 ? -23.016 62.75 9.273 1 93.31 1076 SER B N 1
ATOM 17732 C CA . SER B 1 1076 ? -23.516 64.125 9.32 1 93.31 1076 SER B CA 1
ATOM 17733 C C . SER B 1 1076 ? -22.375 65.125 9.398 1 93.31 1076 SER B C 1
ATOM 17735 O O . SER B 1 1076 ? -22.406 66.188 8.703 1 93.31 1076 SER B O 1
ATOM 17737 N N . ALA B 1 1077 ? -21.484 64.812 10.219 1 91.06 1077 ALA B N 1
ATOM 17738 C CA . ALA B 1 1077 ? -20.344 65.688 10.359 1 91.06 1077 ALA B CA 1
ATOM 17739 C C . ALA B 1 1077 ? -19.578 65.812 9.047 1 91.06 1077 ALA B C 1
ATOM 17741 O O . ALA B 1 1077 ? -19.188 66.938 8.641 1 91.06 1077 ALA B O 1
ATOM 17742 N N . ILE B 1 1078 ? -19.359 64.75 8.414 1 90.19 1078 ILE B N 1
ATOM 17743 C CA . ILE B 1 1078 ? -18.609 64.688 7.152 1 90.19 1078 ILE B CA 1
ATOM 17744 C C . ILE B 1 1078 ? -19.391 65.5 6.098 1 90.19 1078 ILE B C 1
ATOM 17746 O O . ILE B 1 1078 ? -18.812 66.25 5.332 1 90.19 1078 ILE B O 1
ATOM 17750 N N . ARG B 1 1079 ? -20.672 65.25 6.055 1 89.69 1079 ARG B N 1
ATOM 17751 C CA . ARG B 1 1079 ? -21.516 65.938 5.078 1 89.69 1079 ARG B CA 1
ATOM 17752 C C . ARG B 1 1079 ? -21.469 67.438 5.262 1 89.69 1079 ARG B C 1
ATOM 17754 O O . ARG B 1 1079 ? -21.375 68.188 4.289 1 89.69 1079 ARG B O 1
ATOM 17761 N N . LEU B 1 1080 ? -21.531 67.938 6.449 1 87.94 1080 LEU B N 1
ATOM 17762 C CA . LEU B 1 1080 ? -21.531 69.375 6.746 1 87.94 1080 LEU B CA 1
ATOM 17763 C C . LEU B 1 1080 ? -20.172 70 6.465 1 87.94 1080 LEU B C 1
ATOM 17765 O O . LEU B 1 1080 ? -20.078 71.125 6.043 1 87.94 1080 LEU B O 1
ATOM 17769 N N . ILE B 1 1081 ? -19.172 69.188 6.668 1 84.69 1081 ILE B N 1
ATOM 17770 C CA . ILE B 1 1081 ? -17.828 69.688 6.367 1 84.69 1081 ILE B CA 1
ATOM 17771 C C . ILE B 1 1081 ? -17.641 69.75 4.855 1 84.69 1081 ILE B C 1
ATOM 17773 O O . ILE B 1 1081 ? -17.062 70.75 4.367 1 84.69 1081 ILE B O 1
ATOM 17777 N N . THR B 1 1082 ? -18.141 68.812 4.164 1 82.31 1082 THR B N 1
ATOM 17778 C CA . THR B 1 1082 ? -17.953 68.75 2.717 1 82.31 1082 THR B CA 1
ATOM 17779 C C . THR B 1 1082 ? -18.844 69.812 2.031 1 82.31 1082 THR B C 1
ATO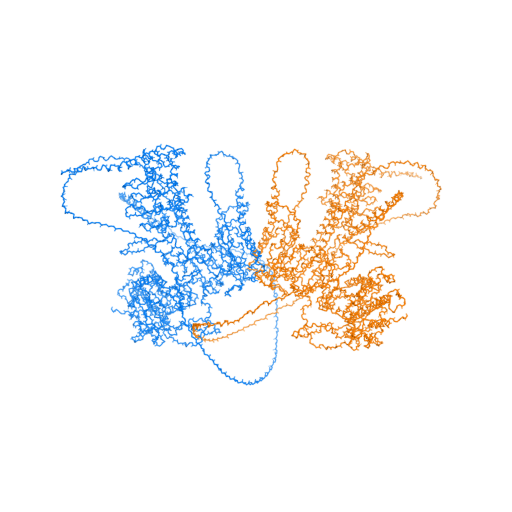M 17781 O O . THR B 1 1082 ? -18.484 70.312 0.977 1 82.31 1082 THR B O 1
ATOM 17784 N N . GLU B 1 1083 ? -19.969 70 2.525 1 78.56 1083 GLU B N 1
ATOM 17785 C CA . GLU B 1 1083 ? -20.891 71 1.947 1 78.56 1083 GLU B CA 1
ATOM 17786 C C . GLU B 1 1083 ? -20.359 72.438 2.104 1 78.56 1083 GLU B C 1
ATOM 17788 O O . GLU B 1 1083 ? -20.547 73.25 1.215 1 78.56 1083 GLU B O 1
ATOM 17793 N N . GLN B 1 1084 ? -19.828 72.75 3.293 1 71.38 1084 GLN B N 1
ATOM 17794 C CA . GLN B 1 1084 ? -19.422 74.125 3.564 1 71.38 1084 GLN B CA 1
ATOM 17795 C C . GLN B 1 1084 ? -18 74.375 3.08 1 71.38 1084 GLN B C 1
ATOM 17797 O O . GLN B 1 1084 ? -17.406 75.438 3.383 1 71.38 1084 GLN B O 1
ATOM 17802 N N . SER B 1 1085 ? -17.562 73.875 1.956 1 59 1085 SER B N 1
ATOM 17803 C CA . SER B 1 1085 ? -16.25 74.062 1.363 1 59 1085 SER B CA 1
ATOM 17804 C C . SER B 1 1085 ? -15.383 75 2.176 1 59 1085 SER B C 1
ATOM 17806 O O . SER B 1 1085 ? -15.094 74.75 3.348 1 59 1085 SER B O 1
ATOM 17808 N N . ASN B 1 1086 ? -15.258 76.438 1.789 1 56.03 1086 ASN B N 1
ATOM 17809 C CA . ASN B 1 1086 ? -14.367 77.5 2.211 1 56.03 1086 ASN B CA 1
ATOM 17810 C C . ASN B 1 1086 ? -14.852 78.188 3.498 1 56.03 1086 ASN B C 1
ATOM 17812 O O . ASN B 1 1086 ? -14.125 78.938 4.102 1 56.03 1086 ASN B O 1
ATOM 17816 N N . GLY B 1 1087 ? -15.977 77.562 4.199 1 62.56 1087 GLY B N 1
ATOM 17817 C CA . GLY B 1 1087 ? -16.453 78.312 5.336 1 62.56 1087 GLY B CA 1
ATOM 17818 C C . GLY B 1 1087 ? -16.938 77.438 6.484 1 62.56 1087 GLY B C 1
ATOM 17819 O O . GLY B 1 1087 ? -17.75 77.875 7.305 1 62.56 1087 GLY B O 1
ATOM 17820 N N . TYR B 1 1088 ? -16.406 76.25 6.602 1 73.44 1088 TYR B N 1
ATOM 17821 C CA . TYR B 1 1088 ? -16.891 75.375 7.66 1 73.44 1088 TYR B CA 1
ATOM 17822 C C . TYR B 1 1088 ? -16.391 75.812 9.023 1 73.44 1088 TYR B C 1
ATOM 17824 O O . TYR B 1 1088 ? -15.203 76.062 9.195 1 73.44 1088 TYR B O 1
ATOM 17832 N N . ASN B 1 1089 ? -17.266 76.188 9.953 1 73.38 1089 ASN B N 1
ATOM 17833 C CA . ASN B 1 1089 ? -16.969 76.5 11.344 1 73.38 1089 ASN B CA 1
ATOM 17834 C C . ASN B 1 1089 ? -17.578 75.5 12.297 1 73.38 1089 ASN B C 1
ATOM 17836 O O . ASN B 1 1089 ? -18.797 75.438 12.438 1 73.38 1089 ASN B O 1
ATOM 17840 N N . PRO B 1 1090 ? -16.766 74.688 12.945 1 72.69 1090 PRO B N 1
ATOM 17841 C CA . PRO B 1 1090 ? -17.25 73.625 13.82 1 72.69 1090 PRO B CA 1
ATOM 17842 C C . PRO B 1 1090 ? -18.125 74.125 14.961 1 72.69 1090 PRO B C 1
ATOM 17844 O O . PRO B 1 1090 ? -19 73.438 15.438 1 72.69 1090 PRO B O 1
ATOM 17847 N N . LYS B 1 1091 ? -17.938 75.312 15.391 1 73 1091 LYS B N 1
ATOM 17848 C CA . LYS B 1 1091 ? -18.688 75.875 16.516 1 73 1091 LYS B CA 1
ATOM 17849 C C . LYS B 1 1091 ? -20.109 76.25 16.094 1 73 1091 LYS B C 1
ATOM 17851 O O . LYS B 1 1091 ? -21.031 76.188 16.938 1 73 1091 LYS B O 1
ATOM 17856 N N . SER B 1 1092 ? -20.25 76.438 14.914 1 71.25 1092 SER B N 1
ATOM 17857 C CA . SER B 1 1092 ? -21.578 76.875 14.461 1 71.25 1092 SER B CA 1
ATOM 17858 C C . SER B 1 1092 ? -22.281 75.75 13.703 1 71.25 1092 SER B C 1
ATOM 17860 O O . SER B 1 1092 ? -23.453 75.812 13.359 1 71.25 1092 SER B O 1
ATOM 17862 N N . ALA B 1 1093 ? -21.609 74.625 13.617 1 79.06 1093 ALA B N 1
ATOM 17863 C CA . ALA B 1 1093 ? -22.188 73.5 12.844 1 79.06 1093 ALA B CA 1
ATOM 17864 C C . ALA B 1 1093 ? -23.266 72.812 13.633 1 79.06 1093 ALA B C 1
ATOM 17866 O O . ALA B 1 1093 ? -23.141 72.625 14.852 1 79.06 1093 ALA B O 1
ATOM 17867 N N . ARG B 1 1094 ? -24.312 72.312 12.992 1 85.56 1094 ARG B N 1
ATOM 17868 C CA . ARG B 1 1094 ? -25.406 71.562 13.617 1 85.56 1094 ARG B CA 1
ATOM 17869 C C . ARG B 1 1094 ? -24.922 70.312 14.234 1 85.56 1094 ARG B C 1
ATOM 17871 O O . ARG B 1 1094 ? -25.391 69.875 15.289 1 85.56 1094 ARG B O 1
ATOM 17878 N N . VAL B 1 1095 ? -24.016 69.625 13.516 1 91.12 1095 VAL B N 1
ATOM 17879 C CA . VAL B 1 1095 ? -23.312 68.438 14.008 1 91.12 1095 VAL B CA 1
ATOM 17880 C C . VAL B 1 1095 ? -21.812 68.562 13.742 1 91.12 1095 VAL B C 1
ATOM 17882 O O . VAL B 1 1095 ? -21.391 68.75 12.594 1 91.12 1095 VAL B O 1
ATOM 17885 N N . SER B 1 1096 ? -21 68.562 14.758 1 88.56 1096 SER B N 1
ATOM 17886 C CA . SER B 1 1096 ? -19.562 68.75 14.641 1 88.56 1096 SER B CA 1
ATOM 17887 C C . SER B 1 1096 ? -18.781 67.5 15.008 1 88.56 1096 SER B C 1
ATOM 17889 O O . SER B 1 1096 ? -19.344 66.562 15.609 1 88.56 1096 SER B O 1
ATOM 17891 N N . PRO B 1 1097 ? -17.5 67.438 14.57 1 88.19 1097 PRO B N 1
ATOM 17892 C CA . PRO B 1 1097 ? -16.656 66.312 15.008 1 88.19 1097 PRO B CA 1
ATOM 17893 C C . PRO B 1 1097 ? -16.594 66.188 16.531 1 88.19 1097 PRO B C 1
ATOM 17895 O O . PRO B 1 1097 ? -16.469 65.062 17.047 1 88.19 1097 PRO B O 1
ATOM 17898 N N . GLY B 1 1098 ? -16.672 67.25 17.172 1 86.44 1098 GLY B N 1
ATOM 17899 C CA . GLY B 1 1098 ? -16.719 67.25 18.625 1 86.44 1098 GLY B CA 1
ATOM 17900 C C . GLY B 1 1098 ? -17.922 66.5 19.172 1 86.44 1098 GLY B C 1
ATOM 17901 O O . GLY B 1 1098 ? -17.844 65.875 20.219 1 86.44 1098 GLY B O 1
ATOM 17902 N N . ASP B 1 1099 ? -19.109 66.688 18.469 1 90.88 1099 ASP B N 1
ATOM 17903 C CA . ASP B 1 1099 ? -20.328 66 18.875 1 90.88 1099 ASP B CA 1
ATOM 17904 C C . ASP B 1 1099 ? -20.172 64.5 18.734 1 90.88 1099 ASP B C 1
ATOM 17906 O O . ASP B 1 1099 ? -20.734 63.719 19.516 1 90.88 1099 ASP B O 1
ATOM 17910 N N . VAL B 1 1100 ? -19.453 64.125 17.688 1 92.38 1100 VAL B N 1
ATOM 17911 C CA . VAL B 1 1100 ? -19.188 62.688 17.5 1 92.38 1100 VAL B CA 1
ATOM 17912 C C . VAL B 1 1100 ? -18.406 62.125 18.688 1 92.38 1100 VAL B C 1
ATOM 17914 O O . VAL B 1 1100 ? -18.719 61.062 19.188 1 92.38 1100 VAL B O 1
ATOM 17917 N N . GLU B 1 1101 ? -17.422 62.812 19.109 1 89.81 1101 GLU B N 1
ATOM 17918 C CA . GLU B 1 1101 ? -16.609 62.406 20.25 1 89.81 1101 GLU B CA 1
ATOM 17919 C C . GLU B 1 1101 ? -17.438 62.344 21.531 1 89.81 1101 GLU B C 1
ATOM 17921 O O . GLU B 1 1101 ? -17.266 61.438 22.359 1 89.81 1101 GLU B O 1
ATOM 17926 N N . ARG B 1 1102 ? -18.312 63.219 21.688 1 90.94 1102 ARG B N 1
ATOM 17927 C CA . ARG B 1 1102 ? -19.156 63.281 22.875 1 90.94 1102 ARG B CA 1
ATOM 17928 C C . ARG B 1 1102 ? -20.109 62.062 22.906 1 90.94 1102 ARG B C 1
ATOM 17930 O O . ARG B 1 1102 ? -20.438 61.562 23.984 1 90.94 1102 ARG B O 1
ATOM 17937 N N . MET B 1 1103 ? -20.547 61.688 21.75 1 92.75 1103 MET B N 1
ATOM 17938 C CA . MET B 1 1103 ? -21.484 60.594 21.672 1 92.75 1103 MET B CA 1
ATOM 17939 C C . MET B 1 1103 ? -20.828 59.281 22.125 1 92.75 1103 MET B C 1
ATOM 17941 O O . MET B 1 1103 ? -21.516 58.312 22.422 1 92.75 1103 MET B O 1
ATOM 17945 N N . THR B 1 1104 ? -19.562 59.25 22.203 1 92 1104 THR B N 1
ATOM 17946 C CA . THR B 1 1104 ? -18.844 58.062 22.656 1 92 1104 THR B CA 1
ATOM 17947 C C . THR B 1 1104 ? -18.766 58.031 24.172 1 92 1104 THR B C 1
ATOM 17949 O O . THR B 1 1104 ? -18.297 57.031 24.75 1 92 1104 THR B O 1
ATOM 17952 N N . GLN B 1 1105 ? -19.281 58.969 24.797 1 92.12 1105 GLN B N 1
ATOM 17953 C CA . GLN B 1 1105 ? -19.328 59 26.25 1 92.12 1105 GLN B CA 1
ATOM 17954 C C . GLN B 1 1105 ? -20.594 58.312 26.766 1 92.12 1105 GLN B C 1
ATOM 17956 O O . GLN B 1 1105 ? -21.672 58.469 26.188 1 92.12 1105 GLN B O 1
ATOM 17961 N N . GLN B 1 1106 ? -20.391 57.562 27.797 1 94.12 1106 GLN B N 1
ATOM 17962 C CA . GLN B 1 1106 ? -21.469 56.75 28.328 1 94.12 1106 GLN B CA 1
ATOM 17963 C C . GLN B 1 1106 ? -22.688 57.594 28.703 1 94.12 1106 GLN B C 1
ATOM 17965 O O . GLN B 1 1106 ? -23.812 57.25 28.359 1 94.12 1106 GLN B O 1
ATOM 17970 N N . GLN B 1 1107 ? -22.453 58.75 29.406 1 92.44 1107 GLN B N 1
ATOM 17971 C CA . GLN B 1 1107 ? -23.562 59.562 29.891 1 92.44 1107 GLN B CA 1
ATOM 17972 C C . GLN B 1 1107 ? -24.312 60.188 28.719 1 92.44 1107 GLN B C 1
ATOM 17974 O O . GLN B 1 1107 ? -25.547 60.281 28.75 1 92.44 1107 GLN B O 1
ATOM 17979 N N . VAL B 1 1108 ? -23.594 60.625 27.75 1 94.19 1108 VAL B N 1
ATOM 17980 C CA . VAL B 1 1108 ? -24.219 61.25 26.594 1 94.19 1108 VAL B CA 1
ATOM 17981 C C . VAL B 1 1108 ? -25.016 60.219 25.797 1 94.19 1108 VAL B C 1
ATOM 17983 O O . VAL B 1 1108 ? -26.156 60.469 25.391 1 94.19 1108 VAL B O 1
ATOM 17986 N N . MET B 1 1109 ? -24.484 59.031 25.547 1 95.12 1109 MET B N 1
ATOM 17987 C CA . MET B 1 1109 ? -25.203 57.969 24.859 1 95.12 1109 MET B CA 1
ATOM 17988 C C . MET B 1 1109 ? -26.422 57.5 25.656 1 95.12 1109 MET B C 1
ATOM 17990 O O . MET B 1 1109 ? -27.453 57.188 25.078 1 95.12 1109 MET B O 1
ATOM 17994 N N . LYS B 1 1110 ? -26.219 57.469 27 1 94.06 1110 LYS B N 1
ATOM 17995 C CA . LYS B 1 1110 ? -27.344 57.094 27.859 1 94.06 1110 LYS B CA 1
ATOM 17996 C C . LYS B 1 1110 ? -28.5 58.062 27.672 1 94.06 1110 LYS B C 1
ATOM 17998 O O . LYS B 1 1110 ? -29.656 57.656 27.609 1 94.06 1110 LYS B O 1
ATOM 18003 N N . GLU B 1 1111 ? -28.188 59.312 27.594 1 92.88 1111 GLU B N 1
ATOM 18004 C CA . GLU B 1 1111 ? -29.219 60.344 27.359 1 92.88 1111 GLU B CA 1
ATOM 18005 C C . GLU B 1 1111 ? -29.844 60.188 25.984 1 92.88 1111 GLU B C 1
ATOM 18007 O O . GLU B 1 1111 ? -31.047 60.375 25.812 1 92.88 1111 GLU B O 1
ATOM 18012 N N . ALA B 1 1112 ? -29.031 59.906 25.031 1 93.5 1112 ALA B N 1
ATOM 18013 C CA . ALA B 1 1112 ? -29.547 59.656 23.672 1 93.5 1112 ALA B CA 1
ATOM 18014 C C . ALA B 1 1112 ? -30.547 58.5 23.672 1 93.5 1112 ALA B C 1
ATOM 18016 O O . ALA B 1 1112 ? -31.609 58.594 23.062 1 93.5 1112 ALA B O 1
ATOM 18017 N N . PHE B 1 1113 ? -30.203 57.344 24.328 1 94.06 1113 PHE B N 1
ATOM 18018 C CA . PHE B 1 1113 ? -31.094 56.219 24.422 1 94.06 1113 PHE B CA 1
ATOM 18019 C C . PHE B 1 1113 ? -32.406 56.594 25.141 1 94.06 1113 PHE B C 1
ATOM 18021 O O . PHE B 1 1113 ? -33.469 56.156 24.734 1 94.06 1113 PHE B O 1
ATOM 18028 N N . ALA B 1 1114 ? -32.219 57.375 26.172 1 90.94 1114 ALA B N 1
ATOM 18029 C CA . ALA B 1 1114 ? -33.375 57.781 26.953 1 90.94 1114 ALA B CA 1
ATOM 18030 C C . ALA B 1 1114 ? -34.344 58.594 26.094 1 90.94 1114 ALA B C 1
ATOM 18032 O O . ALA B 1 1114 ? -35.562 58.5 26.266 1 90.94 1114 ALA B O 1
ATOM 18033 N N . ARG B 1 1115 ? -33.812 59.344 25.188 1 89.62 1115 ARG B N 1
ATOM 18034 C CA . ARG B 1 1115 ? -34.656 60.188 24.328 1 89.62 1115 ARG B CA 1
ATOM 18035 C C . ARG B 1 1115 ? -35.375 59.344 23.266 1 89.62 1115 ARG B C 1
ATOM 18037 O O . ARG B 1 1115 ? -36.469 59.688 22.828 1 89.62 1115 ARG B O 1
ATOM 18044 N N . ILE B 1 1116 ? -34.781 58.281 22.859 1 90.38 1116 ILE B N 1
ATOM 18045 C CA . ILE B 1 1116 ? -35.375 57.375 21.859 1 90.38 1116 ILE B CA 1
ATOM 18046 C C . ILE B 1 1116 ? -36.375 56.438 22.547 1 90.38 1116 ILE B C 1
ATOM 18048 O O . ILE B 1 1116 ? -37.344 56 21.922 1 90.38 1116 ILE B O 1
ATOM 18052 N N . GLY B 1 1117 ? -36.125 56.156 23.766 1 82.94 1117 GLY B N 1
ATOM 18053 C CA . GLY B 1 1117 ? -36.906 55.156 24.484 1 82.94 1117 GLY B CA 1
ATOM 18054 C C . GLY B 1 1117 ? -38.125 55.719 25.156 1 82.94 1117 GLY B C 1
ATOM 18055 O O . GLY B 1 1117 ? -38.375 56.906 25.125 1 82.94 1117 GLY B O 1
ATOM 18056 N N . ASN B 1 1118 ? -38.844 54.688 25.688 1 75.94 1118 ASN B N 1
ATOM 18057 C CA . ASN B 1 1118 ? -40.031 55 26.453 1 75.94 1118 ASN B CA 1
ATOM 18058 C C . ASN B 1 1118 ? -39.688 55.406 27.891 1 75.94 1118 ASN B C 1
ATOM 18060 O O . ASN B 1 1118 ? -38.75 54.875 28.484 1 75.94 1118 ASN B O 1
ATOM 18064 N N . LYS B 1 1119 ? -40.281 56.375 28.375 1 69.12 1119 LYS B N 1
ATOM 18065 C CA . LYS B 1 1119 ? -40.031 56.875 29.719 1 69.12 1119 LYS B CA 1
ATOM 18066 C C . LYS B 1 1119 ? -40.781 56.062 30.766 1 69.12 1119 LYS B C 1
ATOM 18068 O O . LYS B 1 1119 ? -40.688 56.312 31.969 1 69.12 1119 LYS B O 1
ATOM 18073 N N . ASP B 1 1120 ? -41.375 55.031 30.266 1 74.62 1120 ASP B N 1
ATOM 18074 C CA . ASP B 1 1120 ? -42.125 54.188 31.219 1 74.62 1120 ASP B CA 1
ATOM 18075 C C . ASP B 1 1120 ? -41.188 53.219 31.938 1 74.62 1120 ASP B C 1
ATOM 18077 O O . ASP B 1 1120 ? -40 53.25 31.75 1 74.62 1120 ASP B O 1
ATOM 18081 N N . ARG B 1 1121 ? -41.812 52.438 32.844 1 76.5 1121 ARG B N 1
ATOM 18082 C CA . ARG B 1 1121 ? -41.094 51.531 33.719 1 76.5 1121 ARG B CA 1
ATOM 18083 C C . ARG B 1 1121 ? -40.344 50.469 32.906 1 76.5 1121 ARG B C 1
ATOM 18085 O O . ARG B 1 1121 ? -39.375 49.875 33.375 1 76.5 1121 ARG B O 1
ATOM 18092 N N . SER B 1 1122 ? -40.625 50.219 31.672 1 82.12 1122 SER B N 1
ATOM 18093 C CA . SER B 1 1122 ? -40.031 49.125 30.875 1 82.12 1122 SER B CA 1
ATOM 18094 C C . SER B 1 1122 ? -38.688 49.594 30.281 1 82.12 1122 SER B C 1
ATOM 18096 O O . SER B 1 1122 ? -37.844 48.75 29.953 1 82.12 1122 SER B O 1
ATOM 18098 N N . LYS B 1 1123 ? -38.562 50.875 30.141 1 88.56 1123 LYS B N 1
ATOM 18099 C CA . LYS B 1 1123 ? -37.344 51.438 29.562 1 88.56 1123 LYS B CA 1
ATOM 18100 C C . LYS B 1 1123 ? -37.031 50.844 28.203 1 88.56 1123 LYS B C 1
ATOM 18102 O O . LYS B 1 1123 ? -35.875 50.594 27.875 1 88.56 1123 LYS B O 1
ATOM 18107 N N . PHE B 1 1124 ? -38.094 50.469 27.453 1 92.44 1124 PHE B N 1
ATOM 18108 C CA . PHE B 1 1124 ? -37.969 49.844 26.141 1 92.44 1124 PHE B CA 1
ATOM 18109 C C . PHE B 1 1124 ? -37.594 50.875 25.078 1 92.44 1124 PHE B C 1
ATOM 18111 O O . PHE B 1 1124 ? -38.25 51.906 24.969 1 92.44 1124 PHE B O 1
ATOM 18118 N N . ILE B 1 1125 ? -36.562 50.625 24.297 1 92.31 1125 ILE B N 1
ATOM 18119 C CA . ILE B 1 1125 ? -36.125 51.531 23.25 1 92.31 1125 ILE B CA 1
ATOM 18120 C C . ILE B 1 1125 ? -37.031 51.406 22.031 1 92.31 1125 ILE B C 1
ATOM 18122 O O . ILE B 1 1125 ? -37.312 50.281 21.562 1 92.31 1125 ILE B O 1
ATOM 18126 N N . GLN B 1 1126 ? -37.469 52.562 21.547 1 90.06 1126 GLN B N 1
ATOM 18127 C CA . GLN B 1 1126 ? -38.375 52.594 20.406 1 90.06 1126 GLN B CA 1
ATOM 18128 C C . GLN B 1 1126 ? -37.719 53.188 19.188 1 90.06 1126 GLN B C 1
ATOM 18130 O O . GLN B 1 1126 ? -37.812 54.406 18.969 1 90.06 1126 GLN B O 1
ATOM 18135 N N . VAL B 1 1127 ? -37.219 52.438 18.328 1 91.56 1127 VAL B N 1
ATOM 18136 C CA . VAL B 1 1127 ? -36.375 52.906 17.234 1 91.56 1127 VAL B CA 1
ATOM 18137 C C . VAL B 1 1127 ? -37.219 53.625 16.188 1 91.56 1127 VAL B C 1
ATOM 18139 O O . VAL B 1 1127 ? -36.688 54.406 15.398 1 91.56 1127 VAL B O 1
ATOM 18142 N N . TRP B 1 1128 ? -38.562 53.469 16.156 1 86.38 1128 TRP B N 1
ATOM 18143 C CA . TRP B 1 1128 ? -39.438 54.156 15.203 1 86.38 1128 TRP B CA 1
ATOM 18144 C C . TRP B 1 1128 ? -39.531 55.625 15.539 1 86.38 1128 TRP B C 1
ATOM 18146 O O . TRP B 1 1128 ? -40.031 56.438 14.734 1 86.38 1128 TRP B O 1
ATOM 18156 N N . LYS B 1 1129 ? -39 56 16.703 1 83.94 1129 LYS B N 1
ATOM 18157 C CA . LYS B 1 1129 ? -39.031 57.375 17.109 1 83.94 1129 LYS B CA 1
ATOM 18158 C C . LYS B 1 1129 ? -37.781 58.125 16.562 1 83.94 1129 LYS B C 1
ATOM 18160 O O . LYS B 1 1129 ? -37.719 59.344 16.609 1 83.94 1129 LYS B O 1
ATOM 18165 N N . MET B 1 1130 ? -36.875 57.406 16.047 1 88.38 1130 MET B N 1
ATOM 18166 C CA . MET B 1 1130 ? -35.656 58.031 15.555 1 88.38 1130 MET B CA 1
ATOM 18167 C C . MET B 1 1130 ? -35.938 58.938 14.367 1 88.38 1130 MET B C 1
ATOM 18169 O O . MET B 1 1130 ? -35.625 60.125 14.391 1 88.38 1130 MET B O 1
ATOM 18173 N N . ILE B 1 1131 ? -36.5 58.344 13.336 1 83.44 1131 ILE B N 1
ATOM 18174 C CA . ILE B 1 1131 ? -36.969 59.094 12.188 1 83.44 1131 ILE B CA 1
ATOM 18175 C C . ILE B 1 1131 ? -38.406 58.688 11.867 1 83.44 1131 ILE B C 1
ATOM 18177 O O . ILE B 1 1131 ? -38.688 57.5 11.703 1 83.44 1131 ILE B O 1
ATOM 18181 N N . LEU B 1 1132 ? -39.156 59.656 11.812 1 80.38 1132 LEU B N 1
ATOM 18182 C CA . LEU B 1 1132 ? -40.562 59.406 11.617 1 80.38 1132 LEU B CA 1
ATOM 18183 C C . LEU B 1 1132 ? -40.844 58.781 10.242 1 80.38 1132 LEU B C 1
ATOM 18185 O O . LEU B 1 1132 ? -40.125 59.094 9.281 1 80.38 1132 LEU B O 1
ATOM 18189 N N . PRO B 1 1133 ? -41.812 57.969 10.117 1 80.75 1133 PRO B N 1
ATOM 18190 C CA . PRO B 1 1133 ? -42.094 57.25 8.875 1 80.75 1133 PRO B CA 1
ATOM 18191 C C . PRO B 1 1133 ? -42.375 58.156 7.699 1 80.75 1133 PRO B C 1
ATOM 18193 O O . PRO B 1 1133 ? -42.094 57.812 6.551 1 80.75 1133 PRO B O 1
ATOM 18196 N N . ASP B 1 1134 ? -42.844 59.375 7.945 1 79.94 1134 ASP B N 1
ATOM 18197 C CA . ASP B 1 1134 ? -43.188 60.281 6.863 1 79.94 1134 ASP B CA 1
ATOM 18198 C C . ASP B 1 1134 ? -42.031 61.156 6.457 1 79.94 1134 ASP B C 1
ATOM 18200 O O . ASP B 1 1134 ? -42.125 61.969 5.551 1 79.94 1134 ASP B O 1
ATOM 18204 N N . SER B 1 1135 ? -40.969 60.781 6.961 1 87.88 1135 SER B N 1
ATOM 18205 C CA . SER B 1 1135 ? -39.75 61.531 6.672 1 87.88 1135 SER B CA 1
ATOM 18206 C C . SER B 1 1135 ? -39.219 61.219 5.285 1 87.88 1135 SER B C 1
ATOM 18208 O O . SER B 1 1135 ? -39.375 60.094 4.801 1 87.88 1135 SER B O 1
ATOM 18210 N N . PRO B 1 1136 ? -38.531 62.156 4.66 1 88.94 1136 PRO B N 1
ATOM 18211 C CA . PRO B 1 1136 ? -37.906 61.906 3.365 1 88.94 1136 PRO B CA 1
ATOM 18212 C C . PRO B 1 1136 ? -36.875 60.812 3.424 1 88.94 1136 PRO B C 1
ATOM 18214 O O . PRO B 1 1136 ? -36.469 60.281 2.387 1 88.94 1136 PRO B O 1
ATOM 18217 N N . PHE B 1 1137 ? -36.562 60.438 4.461 1 92.44 1137 PHE B N 1
ATOM 18218 C CA . PHE B 1 1137 ? -35.562 59.406 4.66 1 92.44 1137 PHE B CA 1
ATOM 18219 C C . PHE B 1 1137 ? -36.031 58.062 4.074 1 92.44 1137 PHE B C 1
ATOM 18221 O O . PHE B 1 1137 ? -35.219 57.312 3.516 1 92.44 1137 PHE B O 1
ATOM 18228 N N . PHE B 1 1138 ? -37.312 57.812 4.191 1 91 1138 PHE B N 1
ATOM 18229 C CA . PHE B 1 1138 ? -37.812 56.531 3.785 1 91 1138 PHE B CA 1
ATOM 18230 C C . PHE B 1 1138 ? -38.406 56.594 2.377 1 91 1138 PHE B C 1
ATOM 18232 O O . PHE B 1 1138 ? -38.844 55.562 1.839 1 91 1138 PHE B O 1
ATOM 18239 N N . ASP B 1 1139 ? -38.312 57.75 1.821 1 85.31 1139 ASP B N 1
ATOM 18240 C CA . ASP B 1 1139 ? -38.875 57.938 0.481 1 85.31 1139 ASP B CA 1
ATOM 18241 C C . ASP B 1 1139 ? -37.844 57.562 -0.587 1 85.31 1139 ASP B C 1
ATOM 18243 O O . ASP B 1 1139 ? -36.781 58.156 -0.687 1 85.31 1139 ASP B O 1
ATOM 18247 N N . GLU B 1 1140 ? -38.125 56.688 -1.354 1 85.88 1140 GLU B N 1
ATOM 18248 C CA . GLU B 1 1140 ? -37.219 56.156 -2.359 1 85.88 1140 GLU B CA 1
ATOM 18249 C C . GLU B 1 1140 ? -36.906 57.188 -3.438 1 85.88 1140 GLU B C 1
ATOM 18251 O O . GLU B 1 1140 ? -35.844 57.125 -4.055 1 85.88 1140 GLU B O 1
ATOM 18256 N N . ASP B 1 1141 ? -37.75 58.125 -3.623 1 80.5 1141 ASP B N 1
ATOM 18257 C CA . ASP B 1 1141 ? -37.625 59.094 -4.711 1 80.5 1141 ASP B CA 1
ATOM 18258 C C . ASP B 1 1141 ? -36.75 60.281 -4.293 1 80.5 1141 ASP B C 1
ATOM 18260 O O . ASP B 1 1141 ? -36.312 61.062 -5.141 1 80.5 1141 ASP B O 1
ATOM 18264 N N . LYS B 1 1142 ? -36.469 60.312 -3.031 1 84.25 1142 LYS B N 1
ATOM 18265 C CA . LYS B 1 1142 ? -35.688 61.469 -2.557 1 84.25 1142 LYS B CA 1
ATOM 18266 C C . LYS B 1 1142 ? -34.188 61.219 -2.756 1 84.25 1142 LYS B C 1
ATOM 18268 O O . LYS B 1 1142 ? -33.75 60.062 -2.768 1 84.25 1142 LYS B O 1
ATOM 18273 N N . GLU B 1 1143 ? -33.594 62.344 -2.98 1 87.31 1143 GLU B N 1
ATOM 18274 C CA . GLU B 1 1143 ? -32.156 62.281 -3.293 1 87.31 1143 GLU B CA 1
ATOM 18275 C C . GLU B 1 1143 ? -31.328 62.25 -2.021 1 87.31 1143 GLU B C 1
ATOM 18277 O O . GLU B 1 1143 ? -31.859 62.375 -0.916 1 87.31 1143 GLU B O 1
ATOM 18282 N N . TYR B 1 1144 ? -30.047 62.031 -2.174 1 90 1144 TYR B N 1
ATOM 18283 C CA . TYR B 1 1144 ? -29.047 61.906 -1.112 1 90 1144 TYR B CA 1
ATOM 18284 C C . TYR B 1 1144 ? -29.125 63.094 -0.17 1 90 1144 TYR B C 1
ATOM 18286 O O . TYR B 1 1144 ? -29.078 62.938 1.053 1 90 1144 TYR B O 1
ATOM 18294 N N . GLU B 1 1145 ? -29.406 64.375 -0.571 1 90.5 1145 GLU B N 1
ATOM 18295 C CA . GLU B 1 1145 ? -29.391 65.562 0.229 1 90.5 1145 GLU B CA 1
ATOM 18296 C C . GLU B 1 1145 ? -30.578 65.625 1.183 1 90.5 1145 GLU B C 1
ATOM 18298 O O . GLU B 1 1145 ? -30.422 66 2.346 1 90.5 1145 GLU B O 1
ATOM 18303 N N . ASP B 1 1146 ? -31.625 65.188 0.698 1 91.94 1146 ASP B N 1
ATOM 18304 C CA . ASP B 1 1146 ? -32.844 65.188 1.519 1 91.94 1146 ASP B CA 1
ATOM 18305 C C . ASP B 1 1146 ? -32.781 64.125 2.633 1 91.94 1146 ASP B C 1
ATOM 18307 O O . ASP B 1 1146 ? -33.188 64.438 3.76 1 91.94 1146 ASP B O 1
ATOM 18311 N N . LYS B 1 1147 ? -32.25 63.062 2.215 1 94 1147 LYS B N 1
ATOM 18312 C CA . LYS B 1 1147 ? -32.156 62 3.195 1 94 1147 LYS B CA 1
ATOM 18313 C C . LYS B 1 1147 ? -31.141 62.312 4.281 1 94 1147 LYS B C 1
ATOM 18315 O O . LYS B 1 1147 ? -31.359 62.062 5.461 1 94 1147 LYS B O 1
ATOM 18320 N N . MET B 1 1148 ? -30.078 62.906 3.893 1 93.75 1148 MET B N 1
ATOM 18321 C CA . MET B 1 1148 ? -29.047 63.281 4.863 1 93.75 1148 MET B CA 1
ATOM 18322 C C . MET B 1 1148 ? -29.547 64.438 5.766 1 93.75 1148 MET B C 1
ATOM 18324 O O . MET B 1 1148 ? -29.172 64.5 6.938 1 93.75 1148 MET B O 1
ATOM 18328 N N . ALA B 1 1149 ? -30.375 65.312 5.223 1 92.19 1149 ALA B N 1
ATOM 18329 C CA . ALA B 1 1149 ? -30.953 66.375 6.043 1 92.19 1149 ALA B CA 1
ATOM 18330 C C . ALA B 1 1149 ? -31.797 65.75 7.176 1 92.19 1149 ALA B C 1
ATOM 18332 O O . ALA B 1 1149 ? -31.797 66.312 8.289 1 92.19 1149 ALA B O 1
ATOM 18333 N N . ALA B 1 1150 ? -32.438 64.75 6.816 1 93.12 1150 ALA B N 1
ATOM 18334 C CA . ALA B 1 1150 ? -33.25 64.062 7.836 1 93.12 1150 ALA B CA 1
ATOM 18335 C C . ALA B 1 1150 ? -32.375 63.438 8.914 1 93.12 1150 ALA B C 1
ATOM 18337 O O . ALA B 1 1150 ? -32.719 63.469 10.094 1 93.12 1150 ALA B O 1
ATOM 18338 N N . VAL B 1 1151 ? -31.266 62.812 8.492 1 95 1151 VAL B N 1
ATOM 18339 C CA . VAL B 1 1151 ? -30.328 62.219 9.438 1 95 1151 VAL B CA 1
ATOM 18340 C C . VAL B 1 1151 ? -29.734 63.281 10.336 1 95 1151 VAL B C 1
ATOM 18342 O O . VAL B 1 1151 ? -29.578 63.094 11.547 1 95 1151 VAL B O 1
ATOM 18345 N N . ILE B 1 1152 ? -29.391 64.438 9.781 1 93.62 1152 ILE B N 1
ATOM 18346 C CA . ILE B 1 1152 ? -28.828 65.562 10.539 1 93.62 1152 ILE B CA 1
ATOM 18347 C C . ILE B 1 1152 ? -29.859 66.062 11.555 1 93.62 1152 ILE B C 1
ATOM 18349 O O . ILE B 1 1152 ? -29.5 66.375 12.703 1 93.62 1152 ILE B O 1
ATOM 18353 N N . GLU B 1 1153 ? -31.078 66.125 11.102 1 91.06 1153 GLU B N 1
ATOM 18354 C CA . GLU B 1 1153 ? -32.156 66.562 12.016 1 91.06 1153 GLU B CA 1
ATOM 18355 C C . GLU B 1 1153 ? -32.281 65.562 13.18 1 91.06 1153 GLU B C 1
ATOM 18357 O O . GLU B 1 1153 ? -32.531 66 14.32 1 91.06 1153 GLU B O 1
ATOM 18362 N N . PHE B 1 1154 ? -32.219 64.375 12.852 1 93.25 1154 PHE B N 1
ATOM 18363 C CA . PHE B 1 1154 ? -32.281 63.375 13.891 1 93.25 1154 PHE B CA 1
ATOM 18364 C C . PHE B 1 1154 ? -31.125 63.531 14.883 1 93.25 1154 PHE B C 1
ATOM 18366 O O . PHE B 1 1154 ? -31.344 63.5 16.094 1 93.25 1154 PHE B O 1
ATOM 18373 N N . CYS B 1 1155 ? -29.906 63.719 14.414 1 94.12 1155 CYS B N 1
ATOM 18374 C CA . CYS B 1 1155 ? -28.734 63.875 15.266 1 94.12 1155 CYS B CA 1
ATOM 18375 C C . CYS B 1 1155 ? -28.922 65.062 16.188 1 94.12 1155 CYS B C 1
ATOM 18377 O O . CYS B 1 1155 ? -28.594 65 17.375 1 94.12 1155 CYS B O 1
ATOM 18379 N N . VAL B 1 1156 ? -29.5 66.125 15.664 1 90.69 1156 VAL B N 1
ATOM 18380 C CA . VAL B 1 1156 ? -29.703 67.312 16.438 1 90.69 1156 VAL B CA 1
ATOM 18381 C C . VAL B 1 1156 ? -30.781 67.062 17.5 1 90.69 1156 VAL B C 1
ATOM 18383 O O . VAL B 1 1156 ? -30.672 67.625 18.625 1 90.69 1156 VAL B O 1
ATOM 18386 N N . SER B 1 1157 ? -31.75 66.312 17.172 1 88.19 1157 SER B N 1
ATOM 18387 C CA . SER B 1 1157 ? -32.875 66.062 18.078 1 88.19 1157 SER B CA 1
ATOM 18388 C C . SER B 1 1157 ? -32.406 65.25 19.281 1 88.19 1157 SER B C 1
ATOM 18390 O O . SER B 1 1157 ? -33 65.375 20.375 1 88.19 1157 SER B O 1
ATOM 18392 N N . ILE B 1 1158 ? -31.516 64.375 19.078 1 87.88 1158 ILE B N 1
ATOM 18393 C CA . ILE B 1 1158 ? -31.156 63.5 20.156 1 87.88 1158 ILE B CA 1
ATOM 18394 C C . ILE B 1 1158 ? -30.031 64.125 20.984 1 87.88 1158 ILE B C 1
ATOM 18396 O O . ILE B 1 1158 ? -29.766 63.656 22.109 1 87.88 1158 ILE B O 1
ATOM 18400 N N . TYR B 1 1159 ? -29.281 65.062 20.484 1 76.62 1159 TYR B N 1
ATOM 18401 C CA . TYR B 1 1159 ? -28.172 65.625 21.203 1 76.62 1159 TYR B CA 1
ATOM 18402 C C . TYR B 1 1159 ? -28.562 67 21.75 1 76.62 1159 TYR B C 1
ATOM 18404 O O . TYR B 1 1159 ? -27.766 67.688 22.453 1 76.62 1159 TYR B O 1
ATOM 18412 N N . SER B 1 1160 ? -29.719 67.625 21.734 1 55.75 1160 SER B N 1
ATOM 18413 C CA . SER B 1 1160 ? -29.906 69.062 22.016 1 55.75 1160 SER B CA 1
ATOM 18414 C C . SER B 1 1160 ? -29.156 69.5 23.281 1 55.75 1160 SER B C 1
ATOM 18416 O O . SER B 1 1160 ? -29.078 68.688 24.234 1 55.75 1160 SER B O 1
ATOM 18418 N N . HIS B 1 1161 ? -28.312 70.562 23.047 1 43.84 1161 HIS B N 1
ATOM 18419 C CA . HIS B 1 1161 ? -27.453 71.375 23.891 1 43.84 1161 HIS B CA 1
ATOM 18420 C C . HIS B 1 1161 ? -28.062 71.625 25.25 1 43.84 1161 HIS B C 1
ATOM 18422 O O . HIS B 1 1161 ? -29.141 72.188 25.359 1 43.84 1161 HIS B O 1
ATOM 18428 N N . THR B 1 1162 ? -28.125 70.625 26.062 1 33.91 1162 THR B N 1
ATOM 18429 C CA . THR B 1 1162 ? -28.141 71.25 27.375 1 33.91 1162 THR B CA 1
ATOM 18430 C C . THR B 1 1162 ? -26.906 72.125 27.547 1 33.91 1162 THR B C 1
ATOM 18432 O O . THR B 1 1162 ? -25.797 71.75 27.188 1 33.91 1162 THR B O 1
#

Organism: NCBI:txid702518

Nearest PDB structures (foldseek):
  1siu-assembly1_A  TM=4.813E-01  e=5.108E-04  Alicyclobacillus sendaiensis
  5an8-assembly1_A  TM=4.613E-01  e=5.881E-02  Oryctolagus cuniculus
  7lpd-assembly1_A  TM=4.595E-01  e=1.064E+00  Rattus norvegicus
  7zjd-assembly1_A  TM=2.991E-01  e=2.621E+00  Rattus norvegicus
  7jk2-assembly1_C  TM=1.415E-01  e=9.899E+00  Drosophila melanogaster

Secondary structure (DSSP, 8-state):
------------GGGHHHHHHHHHHHHHHHHHHHHHT--SPPPHHHHHHHHHHHHHHHHPPPSSS----HHHHHHHHHHHTTSTT---TTTSHHHHHHHHHH-GGGGS---TTS--HHHHHHHT--HHHHHHHHHHHHGGGSHHHHHHHHHHHH-EE-STT--EEHHHHHHHTT--HHHHHHHHHH--HHHHT---TT---HHHHHT-GGG-SHHHHHHHHHHHHHHHHHHHHTS-TTS-------GGG--EEEEEEETTEEEEEEE-HHHHHHHHHHHHHHHHHHHHHHHHHHHHHHHHHGGG------------------------------------------------------------------------------------------------------------------------------------------------HHHHHHHHHHHHHHHHHHHHHHS-HHHHHHHHHTT-TT-EESEEE--S-SEEEHHHHHHHH-SSTTSSSEE-SEEEEEEE-S-EEE--STHHHHSS---SSS--S----SB-HHHHHHHHHHHTT--EEEEEEE----STTSTTS---SSPBPHHHHHHHHTTSEEEEEEE--BT--HHHHHTS--------------------------EEEEE--S-HHHHHHHHSTTSGGG-TT--EEEEEPPPGGG--S-HHHHHHHHHHHHHHHHHHHHHHHHHHHHHHH-S---------------------------PEEEEESS---------TTSS-----S-------HHHHHHHHHHHHHHHHHHHHHHHHHHTTTTSTTSHHHHHH-HHHHHHHHSPPEEEEEES---TTSGGGTT---EEEE-EE-SS-EE-TTS-SSSHHHHHHHHHHHH-TTPEEEEEEPPEEE-TTSSEEE-HHHHHHHHHHHHHTT-SEEEE---EEPPPTT-HHHHHHHHHHHHHHHTT-EEEE---SS--SS-EETGGG-GGGSEEEEEE-TTSPBPGGG-S--SEEEE-BS----------STT-------GGGBSHHHHHHHHHHHHHHHHHHHHHHHHHHHHHTGGG--TTT-SS-HHHHHHHTSHHHHHHHHHHHB-SSTT-BB-GGGTS-TTSGGG-TTS-HHHHHHHHHHHHHHHH---/------------GGGTHHHHHHHHHHHHHHHHHHHHT--SPPPHHHHHHHHHHHHHHHH---SSS----HHHHHHHHHHHTTSTT---TTTSHHHHHHHHHH-GGGGS---TTS--HHHHHHHT--HHHHHHHHHHHHGGGSHHHHHHHHHHHH-EE-STT--EEHHHHHHHTT--HHHHHHHHHH--HHHHT---TT---HHHHHT-GGG-SHHHHHHHHHHHHHHHHHHHHTS-TTS-------GGG--EEEEEEETTEEEEEEE-HHHHHHHHHHHHHHHHHHHHHHHHHHHHHHHHHHTTS-----------------------------------------------------------------------------------------------------------------------------------------------HHHHHHHHHHHHHHHHHHHHHHS-HHHHHHHHHTT-TT-EESEEE--S-SEEEHHHHHHHH-SSTTSSSEE-SEEEEEEE-S-EEE--STHHHHSS---SSS--S----SB-HHHHHHHHHHHTT--EEEEEEE----STTSTTS---SSPBPHHHHHHHHTTSEEEEEEE--BT--HHHHHTS--------------------------EEEEE--S-HHHHHHHHSTTSGGG-TT--EEEEEPPPGGG--S-HHHHHHHHHHHHHHHHHHHHHHHHHHHHHHT-S---------------------------PEEEEES----------TTSS-----S-------HHHHHHHHHHHHHHHHHHHHHHHHHHTTTTSTTSHHHHHH-HHHHHHHHSPPEEEEEES---TTSGGGTT---EEEE-EE-SS-EE-TTS-SSSHHHHHHHHHHHH-TTPEEEEEEPPEEE-TTSSEEE-HHHHHHHHHHHHHTT-SEEEE---EE-PPTT-HHHHHHHHHHHHHHHTT-EEEE---SS---S-EETGGG-GGGSEEEEEE-TTSPBPGGG-S--SEEEE-SS----------STT-------GGGSSHHHHHHHHHHHHHHHHHHHHHHHHHHHHHTGGG--TTT-SS-HHHHHHHTSHHHHHHHHHHHB--STT-BB-GGGTS-TTSGGG-TTS-HHHHHHHHHHHHHHHH---

InterPro domains:
  IPR000209 Peptidase S8/S53 domain [PF00082] (847-1074)
  IPR015500 Peptidase S8, subtilisin-related [PR00723] (845-864)
  IPR015500 Peptidase S8, subtilisin-related [PR00723] (887-900)
  IPR015500 Peptidase S8, subtilisin-related [PR00723] (1053-1069)
  IPR023827 Peptidase S8, subtilisin, Asp-active site [PS00136] (850-861)
  IPR036852 Peptidase S8/S53 domain superfamily [G3DSA:3.40.50.200] (826-1103)
  IPR036852 Peptidase S8/S53 domain superfamily [SSF52743] (847-1075)

Radius of gyration: 58.22 Å; Cα contacts (8 Å, |Δi|>4): 3407; chains: 2; bounding box: 123×173×232 Å

Sequence (2324 aa):
MSDSHGREFEDDSDEYSDDETTYTTKRREQAVAVLRSLKSVASKSDIDGFWDDYADVVFQKPDNTVSTTFFHRIVHEVAKSKEENGITASFIRPLFMKLVERAPHLLEETDENGETPLYSAIRMRKARTWWLIDYMLQCCDDDCVQRHIINALKQTGARGQLTKTCLNLALEHVISGSVLHKLVENANAEVLGLLDTSKKAAFFHAVRYDQCDENRVELIDLLLNKDMEITKRIGPPGLTRPHVATFLDLKYVTSKEVQGSAIEHIYSVYSEHERSRSAYLDAWKKSTEAKTRTSKNELSNKTREFNTEHKTTDLQKDISIPPKKSKGHTSGDQENDSRGKAQDREKSKDEYLSATEEKKRTRKDQKQEHARERMIGLDSSRPGIPRDSRVVVVEAAEGRTETQAISSKGDQTPNTSLKRTNTPKPDFDDHKIKEKKRPLSSGIAKPDPEVLATNSEKILTKLKLHYMRTRDVDLAISFLYGKNIHDVHICFDYVGPRTIKDEEFTRRFGKDSNSGLKFDEVLSYVRFPPVTVELTGKQNAERLGRPNGKLSGHQNRGRHDMEFFFKWLHDKGVRRVLTVEVDDRVDAAHGDGVYNEVPHSDESIQVSLENIVVEHLNWRKTDLDPQVICQANPQKGSQRNNSDASHDYPPQIRSDLREVTLQWSGSIAALRAWSEPEGLPQLPKLEVVYLDSPSLPRLYDSNLYIEKRIQEFETRLNENVILKRANLISLQHREPVASPGSKASSKQEFNLGSSSQSTTRKITVVHGDGRREMKRPTSNGDKPKSPEDGLPDDEHEWVTSISEFSKIMSGLWRKTLEDYEGLGLKDSNHPLVAVTGPQKLQSLAKPVVVALIDDGVHSFDPAFSNRVIEGKTFDYHDGWIGQHYDSARGHGTEMAKLICTVCPMAEIYSIRLKTYTGPDGNSTIDQMSASWAIEAALEKKATIISMSWTIPLPKDGTRQKSKLDAVLQKACKQKVLMFCSPPDSLAKEDHYPWAYKPESMFLIGAAHSDGTQYNLAGNKVDFTFPGVNVNLGFGITQRKGLTKSIALTKESTGSSIATALAAGLAALIISCFKASAIRLITEQSNGYNPKSARVSPGDVERMTQQQVMKEAFARIGNKDRSKFIQVWKMILPDSPFFDEDKEYEDKMAAVIEFCVSIYSHTMSDSHGREFEDDSDEYSDDETTYTTKRREQAVAVLRSLKSVASKSDIDGFWDDYADVVFQKPDNTVSTTFFHRIVHEVAKSKEENGITASFIRPLFMKLVERAPHLLEETDENGETPLYSAIRMRKARTWWLIDYMLQCCDDDCVQRHIINALKQTGARGQLTKTCLNLALEHVISGSVLHKLVENANAEVLGLLDTSKKAAFFHAVRYDQCDE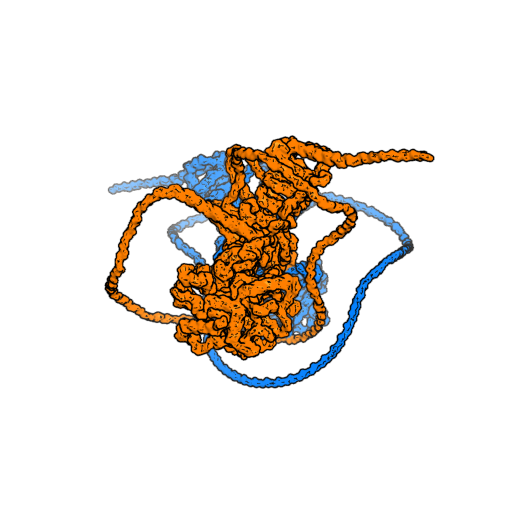NRVELIDLLLNKDMEITKRIGPPGLTRPHVATFLDLKYVTSKEVQGSAIEHIYSVYSEHERSRSAYLDAWKKSTEAKTRTSKNELSNKTREFNTEHKTTDLQKDISIPPKKSKGHTSGDQENDSRGKAQDREKSKDEYLSATEEKKRTRKDQKQEHARERMIGLDSSRPGIPRDSRVVVVEAAEGRTETQAISSKGDQTPNTSLKRTNTPKPDFDDHKIKEKKRPLSSGIAKPDPEVLATNSEKILTKLKLHYMRTRDVDLAISFLYGKNIHDVHICFDYVGPRTIKDEEFTRRFGKDSNSGLKFDEVLSYVRFPPVTVELTGKQNAERLGRPNGKLSGHQNRGRHDMEFFFKWLHDKGVRRVLTVEVDDRVDAAHGDGVYNEVPHSDESIQVSLENIVVEHLNWRKTDLDPQVICQANPQKGSQRNNSDASHDYPPQIRSDLREVTLQWSGSIAALRAWSEPEGLPQLPKLEVVYLDSPSLPRLYDSNLYIEKRIQEFETRLNENVILKRANLISLQHREPVASPGSKASSKQEFNLGSSSQSTTRKITVVHGDGRREMKRPTSNGDKPKSPEDGLPDDEHEWVTSISEFSKIMSGLWRKTLEDYEGLGLKDSNHPLVAVTGPQKLQSLAKPVVVALIDDGVHSFDPAFSNRVIEGKTFDYHDGWIGQHYDSARGHGTEMAKLICTVCPMAEIYSIRLKTYTGPDGNSTIDQMSASWAIEAALEKKATIISMSWTIPLPKDGTRQKSKLDAVLQKACKQKVLMFCSPPDSLAKEDHYPWAYKPESMFLIGAAHSDGTQYNLAGNKVDFTFPGVNVNLGFGITQRKGLTKSIALTKESTGSSIATALAAGLAALIISCFKASAIRLITEQSNGYNPKSARVSPGDVERMTQQQVMKEAFARIGNKDRSKFIQVWKMILPDSPFFDEDKEYEDKMAAVIEFCVSIYSHT